Protein 4AD9 (pdb70)

Nearest PDB structures (foldseek):
  4ad9-assembly2_E  TM=1.004E+00  e=9.771E-61  Homo sapiens
  4ad9-assembly1_B  TM=1.001E+00  e=7.315E-59  Homo sapiens
  4ad9-assembly2_F  TM=1.002E+00  e=2.386E-58  Homo sapiens
  2zo4-assembly1_A  TM=7.507E-01  e=1.683E-17  Thermus thermophilus HB8
  1xm8-assembly2_B  TM=6.446E-01  e=2.451E-10  Arabidopsis thaliana

Solvent-accessible surface area: 72040 Å² total; per-residue (Å²): 230,59,38,44,23,5,112,13,61,148,53,26,63,66,0,3,11,0,10,0,23,4,83,16,66,51,0,48,31,0,0,0,0,4,0,0,0,58,5,93,103,26,0,0,2,2,0,0,20,61,76,43,107,38,5,20,69,16,0,81,48,0,13,106,118,44,128,18,33,3,31,16,0,0,0,1,0,31,5,62,0,0,17,16,1,4,28,48,0,20,61,40,13,99,75,120,57,70,10,30,0,29,0,4,41,20,93,111,131,104,104,35,98,6,45,35,15,23,44,83,27,39,82,18,104,92,42,45,70,2,142,20,109,32,1,21,0,92,1,16,75,2,27,4,2,0,33,0,0,0,0,0,8,0,83,77,36,46,0,0,2,0,2,1,1,0,8,9,46,53,77,9,60,14,86,25,3,84,46,2,2,69,4,0,90,91,2,38,110,40,172,15,91,28,0,3,0,2,0,0,34,30,11,133,111,4,103,44,44,3,74,106,13,15,52,91,22,52,123,66,10,93,75,0,8,59,22,1,146,137,60,94,101,102,46,4,46,18,97,26,0,10,74,82,8,17,76,160,42,74,98,76,59,59,44,56,6,52,82,31,0,69,24,2,0,77,9,0,57,108,60,39,96,1,105,37,62,107,35,154,66,88,44,8,70,6,115,132,149,64,153,27,114,110,24,62,143,45,24,72,48,0,2,8,0,8,0,18,9,88,20,79,64,5,59,40,0,0,0,0,4,0,0,0,60,10,106,78,24,0,0,2,2,0,0,38,61,75,42,109,76,4,18,69,13,0,95,48,0,15,112,119,44,82,18,34,3,57,17,0,0,0,0,0,34,7,80,0,0,1,6,1,3,22,47,0,16,78,36,12,99,70,113,41,62,9,30,1,28,0,5,42,22,94,106,132,105,100,35,89,4,48,33,14,19,35,98,24,40,82,19,145,91,45,36,70,3,140,20,60,39,2,22,0,46,1,36,74,3,25,3,6,8,42,0,0,0,0,0,29,0,80,93,39,46,0,0,2,0,2,0,0,0,9,21,45,63,81,11,45,11,74,56,3,91,52,2,9,69,6,0,69,86,5,60,156,41,77,14,92,27,0,4,0,1,0,3,42,29,15,143,65,4,69,66,24,4,76,82,19,21,44,98,18,73,126,67,16,117,76,1,45,75,32,3,74,80,62,61,111,41,55,19,51,28,101,81,3,10,78,85,4,16,83,113,37,94,98,77,31,60,43,66,7,54,88,33,0,87,22,2,18,54,32,4,80,77,62,50,94,4,52,62,80,111,47,173,77,17,10,39,31,99,192,32,111,55,10,60,136,50,27,102,66,0,3,10,0,8,0,21,5,80,16,62,44,4,45,54,0,0,1,0,3,1,0,0,59,5,89,104,26,0,0,3,2,0,0,19,69,75,42,105,75,4,17,28,0,0,84,42,0,16,48,102,45,123,16,34,4,33,14,0,0,0,0,0,37,4,29,0,0,20,16,1,3,24,47,0,21,70,37,11,96,71,112,39,80,10,27,0,30,0,6,39,20,90,112,129,105,97,35,95,6,41,28,15,26,39,103,25,44,82,20,145,92,44,35,70,5,142,21,109,30,1,21,0,87,0,18,75,2,23,3,2,1,31,0,0,0,0,0,12,0,82,77,39,45,0,0,2,0,3,1,0,0,5,14,97,48,75,8,58,10,80,34,4,93,48,2,8,63,4,0,109,77,2,47,155,37,75,14,93,31,0,3,0,2,0,0,51,27,12,141,96,4,74,56,40,3,88,103,8,17,52,86,22,56,120,63,12,99,74,0,10,65,28,0,118,128,56,124,157,104,54,7,35,24,103,71,0,10,75,84,8,14,74,155,47,73,98,99,47,58,42,123,8,55,80,30,0,72,26,1,0,47,19,0,74,120,53,40,61,1,90,27,59,110,76,153,70,91,11,12,18,6,111,114,234,59,38,46,17,3,81,15,62,146,53,26,62,68,0,4,6,0,0,0,12,6,73,17,76,59,5,51,28,0,0,0,0,4,1,0,0,59,4,92,104,25,0,0,2,1,0,0,20,67,80,40,106,98,5,19,70,17,0,96,49,0,15,107,116,45,130,18,34,3,31,17,0,0,0,1,0,35,4,43,0,0,18,17,2,4,29,49,0,18,63,36,12,99,72,119,23,41,10,30,0,29,0,5,52,18,89,112,90,110,102,37,99,5,46,32,14,24,42,97,28,41,95,19,102,91,43,47,82,2,78,20,108,30,1,30,0,92,1,15,73,3,26,4,2,0,33,0,0,0,0,0,10,0,84,77,37,46,0,0,2,0,3,0,1,0,7,12,46,52,79,8,60,12,85,26,4,83,47,2,2,67,5,0,84,77,2,39,149,39,170,16,96,28,0,4,0,2,0,0,34,30,10,130,118,4,103,46,43,5,76,109,12,15,52,92,23,50,122,68,13,92,76,0,8,80,26,1,148,84,60,87,98,38,47,16,23,19,102,80,0,10,76,84,7,17,76,160,44,72,98,106,57,61,40,57,6,53,81,35,0,67,24,2,0,82,8,0,42,104,65,37,93,0,103,38,55,145,59,153,62,87,54,4,71,6,115,135,157,64,112,36,111,108,11,60,57,46,39,88,66,0,5,9,0,8,0,17,7,88,21,75,54,4,62,42,0,0,0,0,4,0,0,0,58,4,93,76,26,0,0,2,2,0,0,36,65,75,42,105,80,4,18,69,9,0,94,95,0,15,108,104,55,128,18,35,4,57,16,0,0,0,1,0,30,4,42,0,0,18,16,1,3,22,45,0,25,87,36,12,97,74,120,25,71,20,30,1,26,0,5,40,20,92,109,131,101,98,36,101,6,50,31,15,18,36,111,26,41,83,19,58,97,44,55,77,2,107,18,109,31,1,29,0,89,0,19,77,3,24,3,2,1,32,0,0,0,0,0,13,0,82,77,38,57,0,0,2,0,2,0,0,0,9,12,42,56,60,9,61,11,80,58,4,93,53,2,6,71,6,0,91,62,2,49,171,38,77,12,58,31,0,2,0,2,0,3,45,37,13,130,61,2,66,64,54,3,94,57,20,24,46,99,22,45,127,73,18,55,53,2,56,67,28,12,71,136,85,65,116,53,68,15,38,14,65,89,8,6,78,119,31,18,82,112,44,74,98,85,46,78,45,100,8,70,78,30,0,72,22,2,1,54,24,4,75,78,67,64,106,8,62,47,74,123,161,74,45,28,21,30,63,151,36,113,53,9,60,91,50,32,130,70,1,3,12,0,8,0,22,0,77,16,73,53,3,45,55,0,0,0,0,3,0,0,0,58,5,92,99,26,0,0,2,2,0,0,16,70,77,34,98,73,5,18,33,0,0,84,42,0,16,46,103,43,122,18,23,1,59,17,0,0,0,1,0,38,3,27,0,0,21,15,1,3,25,46,0,21,83,35,11,99,50,107,44,68,12,30,0,33,0,5,40,18,91,107,132,102,98,37,97,6,46,33,15,23,42,99,26,42,81,19,145,90,44,36,69,5,142,19,108,29,1,21,0,89,1,17,74,3,24,3,3,1,30,0,0,0,0,0,12,0,84,77,37,49,0,0,2,0,2,0,1,0,6,13,97,50,76,6,61,13,86,30,4,91,50,2,8,64,4,0,111,78,1,38,146,38,146,13,94,30,0,4,0,2,0,0,57,28,12,140,98,4,90,52,39,3,74,103,9,17,52,85,22,67,122,66,22,56,74,0,19,66,28,0,120,126,61,117,140,65,48,14,12,20,74,81,0,11,75,82,8,18,76,161,42,73,98,105,52,78,38,129,7,75,80,30,0,70,25,1,1,81,19,0,57,112,64,38,61,2,87,32,64,109,35,152,91,90,41,9,68,5,101,118

Secondary structure (DSSP, 8-state):
------SEEE-SSSEEEEE-S--BTTTBT--EEEEE-SSSSEEEE---STT-HHHHHHHHHHHHHTT--EEEEE-S-SSHHHHTTHHHHHHHS--SSPPPEEEPPPSS-----BTTTTB-EEE--TT-EEEETTEEEEEEE--SSSTT-EEEEETTTTEEEEETSS-SSS----S-HHHHHHHHHHHHHHT-SEEEESSSS-BS-HHHHHHHHHHHHHHHHHHHHHHHHHTTT--B-HHHHHHHHTTTS-GGGHHHHHHHHHHHHHHHHHTTSEEE---SS--EEE--/-----SEEE-SSSEEEEE-S--BTTTBT--EEEEE-SSSSEEEE---STT-HHHHHHHHHHHHHTT--EEEEE-S-SSHHHHTTHHHHHHHS--SSPPPEEEPPPSS-----BTTTTB-EEE--TT-EEEETTEEEEEEE--SSSTT-EEEEETTTTEEEEETSS-SSS----S-HHHHHHHHHHHHHH--SEEEESSSS-BS-HHHHHHHHHHHHHHHHHHHHHHHHHTTT-EE-HHHHHHHHTTTS-GGGHHHHHHHHHHHHHHHHHTTSEE-------EEE-/---SEEE-SSSEEEEE-S--BTTTBT--EEEEE-SSSSEEEE---STT-HHHHHHHHHHHHHTT--EEEEE-SSS-HHHHTTHHHHHHHS--SSPPPEEEPPPSS-----BTTTTB-EEE--TT-EEEETTEEEEEEE--SSSTT-EEEEETTTTEEEEETSS-SSS----S-HHHHHHHHHHHHHH--SEEEESSSS-BS-HHHHHHHHHHHHHHHHHHHHHHHHHTTT--B-HHHHHHHHTTTS-GGGHHHHHHHHHHHHHHHHHTTSEEE---SS--EEE--/------SEEE-SSSEEEEE-S--BTTTBT--EEEEE-SSSSEEEE---STT-HHHHHHHHHHHHHTT--EEEEE-S-SSHHHHTTHHHHHHHS--SSPPPEEEPPPSS-----BTTTTB-EEE--TT-EEEETTEEEEEEE-TTSSTT-EEEEETTTTEEEEETSS-SSS----S-HHHHHHHHHHHHHHT-SEEEESSSS-BS-HHHHHHHHHHHHHHHHHHHHHHHHHTTT-EE-HHHHHHHHTTTS-GGGHHHHHHHHHHHHHHHHHTTSEEE---SS--EEE--/-----SEEE-SSSEEEEE-S--BTTTBT--EEEEE-SSSSEEEE---STT-HHHHHHHHHHHHHTT--EEEEE-SSS-HHHHTTHHHHHHHS--SSPPPEEEPPPSS-----BTTTTB-EEE--TT-EEEETTEEEEEEE--SSSTT-EEEEETTTTEEEEETSS-SSS----S-HHHHHHHHHHHHHH--SEEEESSSS-BS-HHHHHHHHHHHHHHHHHHHHHHHHHTTT-EE-HHHHHHHHTTTS-GGGHHHHHHHHHHHHHHHHHTTSSEE------EE-/---SEEE-SSSEEEEE-S--BTTTBT--EEEEE-SSSSEEEE---STT-HHHHHHHHHHHHHTT--EEEEE-SSS-HHHHTTHHHHHHHS--SSPPPEEEPPPSS-----BTTTTB-EEE--TT-EEEETTEEEEEEE--SSSTT-EEEEETTTTEEEEETSS-SSS----S-HHHHHHHHHHHHHH--SEEEESSSS-BS-HHHHHHHHHHHHHHHHHHHHHHHHHTTT--B-HHHHHHHHTTTS-GGGHHHHHHHHHHHHHHHHHTTSEEE---SS--EEE--

CATH classification: 3.60.15.10 (+1 more: 1.10.10.10)

Organism: Homo sapiens (NCBI:txid9606)

Radius of gyration: 39.06 Å; Cα contacts (8 Å, |Δi|>4): 3642; chains: 6; bounding box: 94×114×123 Å

B-factor: mean 46.68, std 21.15, range [5.73, 170.66]

Structure (mmCIF, N/CA/C/O backbone):
data_4AD9
#
_entry.id   4AD9
#
_cell.length_a   107.470
_cell.length_b   95.690
_cell.length_c   135.760
_cell.angle_alpha   90.00
_cell.angle_beta   112.84
_cell.angle_gamma   90.00
#
_symmetry.space_group_name_H-M   'P 1 21 1'
#
loop_
_entity.id
_entity.type
_entity.pdbx_description
1 polymer 'BETA-LACTAMASE-LIKE PROTEIN 2'
2 non-polymer 'ZINC ION'
3 non-polymer 1,2-ETHANEDIOL
4 water water
#
loop_
_atom_site.group_PDB
_atom_site.id
_atom_site.type_symbol
_atom_site.label_atom_id
_atom_site.label_alt_id
_atom_site.label_comp_id
_atom_site.label_asym_id
_atom_site.label_entity_id
_atom_site.label_seq_id
_atom_site.pdbx_PDB_ins_code
_atom_site.Cartn_x
_atom_site.Cartn_y
_atom_site.Cartn_z
_atom_site.occupancy
_atom_site.B_iso_or_equiv
_atom_site.auth_seq_id
_atom_site.auth_comp_id
_atom_site.auth_asym_id
_atom_site.auth_atom_id
_atom_site.pdbx_PDB_model_num
ATOM 1 N N . MET A 1 2 ? 1.992 57.475 29.729 1.00 65.36 1 MET A N 1
ATOM 2 C CA . MET A 1 2 ? 1.634 58.816 29.270 1.00 65.07 1 MET A CA 1
ATOM 3 C C . MET A 1 2 ? 2.865 59.661 28.837 1.00 61.35 1 MET A C 1
ATOM 4 O O . MET A 1 2 ? 2.708 60.494 27.937 1.00 62.39 1 MET A O 1
ATOM 9 N N . ALA A 1 3 ? 4.065 59.469 29.443 1.00 50.04 2 ALA A N 1
ATOM 10 C CA . ALA A 1 3 ? 5.282 60.205 29.027 1.00 45.05 2 ALA A CA 1
ATOM 11 C C . ALA A 1 3 ? 5.619 59.931 27.524 1.00 44.38 2 ALA A C 1
ATOM 12 O O . ALA A 1 3 ? 5.432 58.807 27.031 1.00 41.08 2 ALA A O 1
ATOM 14 N N . ALA A 1 4 ? 6.060 60.983 26.793 1.00 39.39 3 ALA A N 1
ATOM 15 C CA . ALA A 1 4 ? 6.410 60.886 25.359 1.00 37.02 3 ALA A CA 1
ATOM 16 C C . ALA A 1 4 ? 7.682 60.086 25.161 1.00 36.28 3 ALA A C 1
ATOM 17 O O . ALA A 1 4 ? 8.615 60.168 25.979 1.00 35.16 3 ALA A O 1
ATOM 19 N N . VAL A 1 5 ? 7.709 59.296 24.081 1.00 31.57 4 VAL A N 1
ATOM 20 C CA . VAL A 1 5 ? 8.864 58.475 23.693 1.00 29.33 4 VAL A CA 1
ATOM 21 C C . VAL A 1 5 ? 9.650 59.275 22.668 1.00 33.62 4 VAL A C 1
ATOM 22 O O . VAL A 1 5 ? 9.215 59.429 21.524 1.00 36.18 4 VAL A O 1
ATOM 26 N N . LEU A 1 6 ? 10.778 59.854 23.115 1.00 28.26 5 LEU A N 1
ATOM 27 C CA . LEU A 1 6 ? 11.703 60.664 22.301 1.00 25.78 5 LEU A CA 1
ATOM 28 C C . LEU A 1 6 ? 12.702 59.770 21.584 1.00 33.01 5 LEU A C 1
ATOM 29 O O . LEU A 1 6 ? 13.211 58.806 22.168 1.00 32.48 5 LEU A O 1
ATOM 34 N N . GLN A 1 7 ? 13.029 60.128 20.341 1.00 31.89 6 GLN A N 1
ATOM 35 C CA . GLN A 1 7 ? 14.002 59.362 19.563 1.00 31.40 6 GLN A CA 1
ATOM 36 C C . GLN A 1 7 ? 15.399 59.836 19.875 1.00 35.41 6 GLN A C 1
ATOM 37 O O . GLN A 1 7 ? 15.571 61.005 20.227 1.00 37.80 6 GLN A O 1
ATOM 43 N N . ARG A 1 8 ? 16.394 58.946 19.802 1.00 30.69 7 ARG A N 1
ATOM 44 C CA . ARG A 1 8 ? 17.777 59.287 20.165 1.00 30.35 7 ARG A CA 1
ATOM 45 C C . ARG A 1 8 ? 18.366 60.438 19.320 1.00 33.48 7 ARG A C 1
ATOM 46 O O . ARG A 1 8 ? 19.006 61.328 19.874 1.00 32.02 7 ARG A O 1
ATOM 54 N N . VAL A 1 9 ? 18.108 60.456 18.007 1.00 29.80 8 VAL A N 1
ATOM 55 C CA . VAL A 1 9 ? 18.622 61.539 17.153 1.00 27.28 8 VAL A CA 1
ATOM 56 C C . VAL A 1 9 ? 17.439 62.072 16.439 1.00 30.35 8 VAL A C 1
ATOM 57 O O . VAL A 1 9 ? 16.660 61.299 15.903 1.00 30.93 8 VAL A O 1
ATOM 61 N N . GLU A 1 10 ? 17.264 63.385 16.458 1.00 28.47 9 GLU A N 1
ATOM 62 C CA . GLU A 1 10 ? 16.130 64.001 15.785 1.00 29.33 9 GLU A CA 1
ATOM 63 C C . GLU A 1 10 ? 16.400 65.439 15.398 1.00 32.67 9 GLU A C 1
ATOM 64 O O . GLU A 1 10 ? 16.799 66.215 16.240 1.00 30.13 9 GLU A O 1
ATOM 70 N N . ARG A 1 11 ? 16.107 65.790 14.126 1.00 32.59 10 ARG A N 1
ATOM 71 C CA . ARG A 1 11 ? 16.149 67.134 13.544 1.00 31.87 10 ARG A CA 1
ATOM 72 C C . ARG A 1 11 ? 14.841 67.811 13.942 1.00 35.01 10 ARG A C 1
ATOM 73 O O . ARG A 1 11 ? 13.777 67.377 13.507 1.00 34.86 10 ARG A O 1
ATOM 81 N N . LEU A 1 12 ? 14.914 68.810 14.833 1.00 29.90 11 LEU A N 1
ATOM 82 C CA . LEU A 1 12 ? 13.756 69.545 15.340 1.00 27.58 11 LEU A CA 1
ATOM 83 C C . LEU A 1 12 ? 13.432 70.770 14.454 1.00 33.39 11 LEU A C 1
ATOM 84 O O . LEU A 1 12 ? 12.268 71.112 14.274 1.00 35.09 11 LEU A O 1
ATOM 89 N N . SER A 1 13 ? 14.453 71.374 13.849 1.00 30.36 12 SER A N 1
ATOM 90 C CA . SER A 1 13 ? 14.306 72.510 12.936 1.00 31.69 12 SER A CA 1
ATOM 91 C C . SER A 1 13 ? 15.502 72.551 11.970 1.00 35.97 12 SER A C 1
ATOM 92 O O . SER A 1 13 ? 16.372 71.671 12.019 1.00 34.64 12 SER A O 1
ATOM 95 N N . ASN A 1 14 ? 15.546 73.572 11.100 1.00 36.01 13 ASN A N 1
ATOM 96 C CA . ASN A 1 14 ? 16.632 73.791 10.133 1.00 37.11 13 ASN A CA 1
ATOM 97 C C . ASN A 1 14 ? 17.962 74.063 10.853 1.00 40.10 13 ASN A C 1
ATOM 98 O O . ASN A 1 14 ? 19.028 73.850 10.272 1.00 40.30 13 ASN A O 1
ATOM 100 N N . ARG A 1 15 ? 17.889 74.512 12.122 1.00 35.20 14 ARG A N 1
ATOM 101 C CA . ARG A 1 15 ? 19.044 74.875 12.929 1.00 33.92 14 ARG A CA 1
ATOM 102 C C . ARG A 1 15 ? 19.278 73.993 14.164 1.00 35.01 14 ARG A C 1
ATOM 103 O O . ARG A 1 15 ? 20.361 74.069 14.732 1.00 35.16 14 ARG A O 1
ATOM 111 N N . VAL A 1 16 ? 18.285 73.208 14.611 1.00 29.63 15 VAL A N 1
ATOM 112 C CA . VAL A 1 16 ? 18.417 72.405 15.825 1.00 28.13 15 VAL A CA 1
ATOM 113 C C . VAL A 1 16 ? 18.246 70.898 15.549 1.00 34.58 15 VAL A C 1
ATOM 114 O O . VAL A 1 16 ? 17.273 70.489 14.918 1.00 37.11 15 VAL A O 1
ATOM 118 N N . VAL A 1 17 ? 19.186 70.091 16.057 1.00 29.55 16 VAL A N 1
ATOM 119 C CA . VAL A 1 17 ? 19.204 68.627 16.041 1.00 29.17 16 VAL A CA 1
ATOM 120 C C . VAL A 1 17 ? 19.339 68.208 17.477 1.00 30.15 16 VAL A C 1
ATOM 121 O O . VAL A 1 17 ? 20.240 68.692 18.139 1.00 30.16 16 VAL A O 1
ATOM 125 N N . ARG A 1 18 ? 18.458 67.354 17.987 1.00 26.64 17 ARG A N 1
ATOM 126 C CA . ARG A 1 18 ? 18.552 66.904 19.378 1.00 24.88 17 ARG A CA 1
ATOM 127 C C . ARG A 1 18 ? 19.106 65.469 19.475 1.00 27.88 17 ARG A C 1
ATOM 128 O O . ARG A 1 18 ? 18.614 64.561 18.803 1.00 28.61 17 ARG A O 1
ATOM 136 N N . VAL A 1 19 ? 20.110 65.269 20.339 1.00 21.54 18 VAL A N 1
ATOM 137 C CA . VAL A 1 19 ? 20.677 63.956 20.632 1.00 20.30 18 VAL A CA 1
ATOM 138 C C . VAL A 1 19 ? 20.329 63.645 22.087 1.00 24.11 18 VAL A C 1
ATOM 139 O O . VAL A 1 19 ? 20.695 64.431 22.964 1.00 25.09 18 VAL A O 1
ATOM 143 N N . LEU A 1 20 ? 19.608 62.532 22.358 1.00 21.78 19 LEU A N 1
ATOM 144 C CA . LEU A 1 20 ? 19.315 62.118 23.749 1.00 22.31 19 LEU A CA 1
ATOM 145 C C . LEU A 1 20 ? 20.562 61.610 24.450 1.00 24.59 19 LEU A C 1
ATOM 146 O O . LEU A 1 20 ? 21.287 60.802 23.865 1.00 24.65 19 LEU A O 1
ATOM 151 N N . GLY A 1 21 ? 20.720 61.980 25.721 1.00 21.21 20 GLY A N 1
ATOM 152 C CA . GLY A 1 21 ? 21.833 61.572 26.578 1.00 22.09 20 GLY A CA 1
ATOM 153 C C . GLY A 1 21 ? 21.913 60.083 26.876 1.00 32.53 20 GLY A C 1
ATOM 154 O O . GLY A 1 21 ? 22.958 59.594 27.332 1.00 35.11 20 GLY A O 1
ATOM 155 N N . CYS A 1 22 ? 20.806 59.338 26.611 1.00 30.10 21 CYS A N 1
ATOM 156 C CA . CYS A 1 22 ? 20.649 57.880 26.825 1.00 29.80 21 CYS A CA 1
ATOM 157 C C . CYS A 1 22 ? 20.813 57.570 28.310 1.00 30.57 21 CYS A C 1
ATOM 158 O O . CYS A 1 22 ? 21.287 56.509 28.699 1.00 31.25 21 CYS A O 1
ATOM 161 N N . ASN A 1 23 ? 20.378 58.524 29.135 1.00 25.52 22 ASN A N 1
ATOM 162 C CA . ASN A 1 23 ? 20.444 58.482 30.592 1.00 24.14 22 ASN A CA 1
ATOM 163 C C . ASN A 1 23 ? 19.046 58.699 31.185 1.00 25.88 22 ASN A C 1
ATOM 164 O O . ASN A 1 23 ? 18.879 59.632 31.982 1.00 22.49 22 ASN A O 1
ATOM 169 N N . PRO A 1 24 ? 18.012 57.874 30.853 1.00 24.49 23 PRO A N 1
ATOM 170 C CA . PRO A 1 24 ? 16.700 58.091 31.496 1.00 24.71 23 PRO A CA 1
ATOM 171 C C . PRO A 1 24 ? 16.766 57.844 33.007 1.00 29.05 23 PRO A C 1
ATOM 172 O O . PRO A 1 24 ? 17.586 57.048 33.484 1.00 29.27 23 PRO A O 1
ATOM 176 N N . GLY A 1 25 ? 15.917 58.537 33.738 1.00 23.56 24 GLY A N 1
ATOM 177 C CA . GLY A 1 25 ? 15.853 58.397 35.180 1.00 23.07 24 GLY A CA 1
ATOM 178 C C . GLY A 1 25 ? 14.798 59.285 35.783 1.00 28.74 24 GLY A C 1
ATOM 179 O O . GLY A 1 25 ? 14.168 60.081 35.067 1.00 28.80 24 GLY A O 1
ATOM 180 N N . PRO A 1 26 ? 14.603 59.184 37.112 1.00 27.13 25 PRO A N 1
ATOM 181 C CA . PRO A 1 26 ? 13.568 60.014 37.768 1.00 26.96 25 PRO A CA 1
ATOM 182 C C . PRO A 1 26 ? 13.775 61.521 37.594 1.00 34.11 25 PRO A C 1
ATOM 183 O O . PRO A 1 26 ? 12.781 62.232 37.423 1.00 34.58 25 PRO A O 1
ATOM 187 N N . MET A 1 27 ? 15.048 62.000 37.595 1.00 31.63 26 MET A N 1
ATOM 188 C CA . MET A 1 27 ? 15.372 63.420 37.482 1.00 30.56 26 MET A CA 1
ATOM 189 C C . MET A 1 27 ? 15.666 63.879 36.061 1.00 30.24 26 MET A C 1
ATOM 190 O O . MET A 1 27 ? 15.545 65.080 35.799 1.00 31.53 26 MET A O 1
ATOM 195 N N . THR A 1 28 ? 16.062 62.964 35.158 1.00 22.99 27 THR A N 1
ATOM 196 C CA . THR A 1 28 ? 16.417 63.299 33.775 1.00 22.11 27 THR A CA 1
ATOM 197 C C . THR A 1 28 ? 15.320 62.974 32.751 1.00 27.61 27 THR A C 1
ATOM 198 O O . THR A 1 28 ? 15.522 63.240 31.578 1.00 28.26 27 THR A O 1
ATOM 202 N N . LEU A 1 29 ? 14.188 62.389 33.183 1.00 24.60 28 LEU A N 1
ATOM 203 C CA . LEU A 1 29 ? 13.053 61.968 32.358 1.00 24.26 28 LEU A CA 1
ATOM 204 C C . LEU A 1 29 ? 13.536 60.941 31.321 1.00 26.28 28 LEU A C 1
ATOM 205 O O . LEU A 1 29 ? 14.024 59.894 31.731 1.00 28.90 28 LEU A O 1
ATOM 210 N N . GLN A 1 30 ? 13.451 61.217 30.027 1.00 21.39 29 GLN A N 1
ATOM 211 C CA . GLN A 1 30 ? 13.895 60.293 28.946 1.00 21.00 29 GLN A CA 1
ATOM 212 C C . GLN A 1 30 ? 15.412 60.361 28.720 1.00 23.19 29 GLN A C 1
ATOM 213 O O . GLN A 1 30 ? 15.972 59.540 27.994 1.00 25.81 29 GLN A O 1
ATOM 219 N N . GLY A 1 31 ? 16.046 61.347 29.327 1.00 14.90 30 GLY A N 1
ATOM 220 C CA . GLY A 1 31 ? 17.477 61.567 29.257 1.00 13.83 30 GLY A CA 1
ATOM 221 C C . GLY A 1 31 ? 17.772 63.030 29.138 1.00 17.42 30 GLY A C 1
ATOM 222 O O . GLY A 1 31 ? 16.846 63.837 29.082 1.00 16.55 30 GLY A O 1
ATOM 223 N N . THR A 1 32 ? 19.051 63.384 29.091 1.00 16.40 31 THR A N 1
ATOM 224 C CA . THR A 1 32 ? 19.437 64.778 28.880 1.00 16.58 31 THR A CA 1
ATOM 225 C C . THR A 1 32 ? 19.231 65.094 27.415 1.00 21.76 31 THR A C 1
ATOM 226 O O . THR A 1 32 ? 19.501 64.252 26.568 1.00 22.96 31 THR A O 1
ATOM 230 N N . ASN A 1 33 ? 18.670 66.265 27.124 1.00 17.64 32 ASN A N 1
ATOM 231 C CA . ASN A 1 33 ? 18.482 66.722 25.757 1.00 16.54 32 ASN A CA 1
ATOM 232 C C . ASN A 1 33 ? 19.685 67.574 25.440 1.00 20.11 32 ASN A C 1
ATOM 233 O O . ASN A 1 33 ? 19.864 68.628 26.046 1.00 18.85 32 ASN A O 1
ATOM 238 N N . THR A 1 34 ? 20.593 67.045 24.620 1.00 17.46 33 THR A N 1
ATOM 239 C CA . THR A 1 34 ? 21.779 67.732 24.135 1.00 16.28 33 THR A CA 1
ATOM 240 C C . THR A 1 34 ? 21.391 68.177 22.737 1.00 23.57 33 THR A C 1
ATOM 241 O O . THR A 1 34 ? 20.661 67.423 22.063 1.00 24.21 33 THR A O 1
ATOM 245 N N . TYR A 1 35 ? 21.776 69.421 22.319 1.00 19.54 34 TYR A N 1
ATOM 246 C CA . TYR A 1 35 ? 21.384 69.979 21.023 1.00 17.81 34 TYR A CA 1
ATOM 247 C C . TYR A 1 35 ? 22.562 70.432 20.195 1.00 24.44 34 TYR A C 1
ATOM 248 O O . TYR A 1 35 ? 23.496 71.062 20.717 1.00 23.64 34 TYR A O 1
ATOM 257 N N . LEU A 1 36 ? 22.491 70.145 18.879 1.00 23.81 35 LEU A N 1
ATOM 258 C CA . LEU A 1 36 ? 23.442 70.620 17.883 1.00 24.90 35 LEU A CA 1
ATOM 259 C C . LEU A 1 36 ? 22.778 71.800 17.176 1.00 31.59 35 LEU A C 1
ATOM 260 O O . LEU A 1 36 ? 21.747 71.640 16.517 1.00 31.54 35 LEU A O 1
ATOM 265 N N . VAL A 1 37 ? 23.299 73.009 17.422 1.00 29.51 36 VAL A N 1
ATOM 266 C CA . VAL A 1 37 ? 22.743 74.257 16.876 1.00 29.52 36 VAL A CA 1
ATOM 267 C C . VAL A 1 37 ? 23.675 74.818 15.785 1.00 32.39 36 VAL A C 1
ATOM 268 O O . VAL A 1 37 ? 24.886 74.891 15.967 1.00 30.10 36 VAL A O 1
ATOM 272 N N . GLY A 1 38 ? 23.075 75.169 14.654 1.00 32.60 37 GLY A N 1
ATOM 273 C CA . GLY A 1 38 ? 23.759 75.695 13.481 1.00 34.33 37 GLY A CA 1
ATOM 274 C C . GLY A 1 38 ? 23.305 75.015 12.214 1.00 39.93 37 GLY A C 1
ATOM 275 O O . GLY A 1 38 ? 22.580 74.018 12.266 1.00 38.91 37 GLY A O 1
ATOM 276 N N . THR A 1 39 ? 23.737 75.543 11.066 1.00 38.68 38 THR A N 1
ATOM 277 C CA . THR A 1 39 ? 23.363 75.013 9.751 1.00 39.35 38 THR A CA 1
ATOM 278 C C . THR A 1 39 ? 24.590 74.594 8.933 1.00 45.20 38 THR A C 1
ATOM 279 O O . THR A 1 39 ? 24.430 74.079 7.821 1.00 46.10 38 THR A O 1
ATOM 283 N N . GLY A 1 40 ? 25.785 74.795 9.491 1.00 41.38 39 GLY A N 1
ATOM 284 C CA . GLY A 1 40 ? 27.040 74.531 8.796 1.00 42.64 39 GLY A CA 1
ATOM 285 C C . GLY A 1 40 ? 27.821 73.292 9.162 1.00 46.87 39 GLY A C 1
ATOM 286 O O . GLY A 1 40 ? 27.344 72.463 9.938 1.00 45.04 39 GLY A O 1
ATOM 287 N N . PRO A 1 41 ? 29.057 73.163 8.616 1.00 46.92 40 PRO A N 1
ATOM 288 C CA . PRO A 1 41 ? 29.876 71.966 8.891 1.00 46.66 40 PRO A CA 1
ATOM 289 C C . PRO A 1 41 ? 30.480 71.935 10.301 1.00 51.54 40 PRO A C 1
ATOM 290 O O . PRO A 1 41 ? 31.099 70.929 10.671 1.00 52.20 40 PRO A O 1
ATOM 294 N N . ARG A 1 42 ? 30.312 73.032 11.082 1.00 46.14 41 ARG A N 1
ATOM 295 C CA . ARG A 1 42 ? 30.740 73.144 12.476 1.00 43.52 41 ARG A CA 1
ATOM 296 C C . ARG A 1 42 ? 29.569 73.719 13.281 1.00 43.89 41 ARG A C 1
ATOM 297 O O . ARG A 1 42 ? 29.067 74.788 12.943 1.00 45.33 41 ARG A O 1
ATOM 305 N N . ARG A 1 43 ? 29.072 72.970 14.278 1.00 36.40 42 ARG A N 1
ATOM 306 C CA . ARG A 1 43 ? 27.906 73.369 15.073 1.00 33.30 42 ARG A CA 1
ATOM 307 C C . ARG A 1 43 ? 28.190 73.452 16.583 1.00 34.81 42 ARG A C 1
ATOM 308 O O . ARG A 1 43 ? 29.134 72.840 17.082 1.00 34.56 42 ARG A O 1
ATOM 316 N N . ILE A 1 44 ? 27.365 74.223 17.303 1.00 28.81 43 ILE A N 1
ATOM 317 C CA . ILE A 1 44 ? 27.496 74.359 18.753 1.00 26.49 43 ILE A CA 1
ATOM 318 C C . ILE A 1 44 ? 26.755 73.209 19.417 1.00 29.29 43 ILE A C 1
ATOM 319 O O . ILE A 1 44 ? 25.622 72.879 19.018 1.00 29.05 43 ILE A O 1
ATOM 324 N N . LEU A 1 45 ? 27.415 72.590 20.422 1.00 23.95 44 LEU A N 1
ATOM 325 C CA . LEU A 1 45 ? 26.829 71.528 21.212 1.00 22.32 44 LEU A CA 1
ATOM 326 C C . LEU A 1 45 ? 26.371 72.080 22.542 1.00 25.61 44 LEU A C 1
ATOM 327 O O . LEU A 1 45 ? 27.207 72.487 23.329 1.00 24.80 44 LEU A O 1
ATOM 332 N N . ILE A 1 46 ? 25.054 72.053 22.816 1.00 22.16 45 ILE A N 1
ATOM 333 C CA . ILE A 1 46 ? 24.472 72.456 24.105 1.00 19.35 45 ILE A CA 1
ATOM 334 C C . ILE A 1 46 ? 24.260 71.194 24.957 1.00 21.70 45 ILE A C 1
ATOM 335 O O . ILE A 1 46 ? 23.463 70.333 24.594 1.00 18.20 45 ILE A O 1
ATOM 340 N N . ASP A 1 47 ? 24.995 71.101 26.078 1.00 22.90 46 ASP A N 1
ATOM 341 C CA . ASP A 1 47 ? 25.022 70.040 27.105 1.00 22.54 46 ASP A CA 1
ATOM 342 C C . ASP A 1 47 ? 25.672 68.758 26.553 1.00 27.45 46 ASP A C 1
ATOM 343 O O . ASP A 1 47 ? 25.837 68.589 25.340 1.00 27.59 46 ASP A O 1
ATOM 348 N N . THR A 1 48 ? 26.127 67.892 27.463 1.00 24.82 47 THR A N 1
ATOM 349 C CA . THR A 1 48 ? 26.926 66.703 27.129 1.00 24.26 47 THR A CA 1
ATOM 350 C C . THR A 1 48 ? 26.438 65.387 27.767 1.00 27.47 47 THR A C 1
ATOM 351 O O . THR A 1 48 ? 27.102 64.349 27.615 1.00 25.97 47 THR A O 1
ATOM 355 N N . GLY A 1 49 ? 25.310 65.456 28.489 1.00 24.06 48 GLY A N 1
ATOM 356 C CA . GLY A 1 49 ? 24.736 64.319 29.206 1.00 22.88 48 GLY A CA 1
ATOM 357 C C . GLY A 1 49 ? 25.515 63.981 30.464 1.00 25.16 48 GLY A C 1
ATOM 358 O O . GLY A 1 49 ? 26.223 64.841 31.015 1.00 25.07 48 GLY A O 1
ATOM 359 N N . GLU A 1 50 ? 25.478 62.693 30.857 1.00 21.11 49 GLU A N 1
ATOM 360 C CA . GLU A 1 50 ? 26.127 62.130 32.053 1.00 20.99 49 GLU A CA 1
ATOM 361 C C . GLU A 1 50 ? 27.527 61.587 31.792 1.00 32.07 49 GLU A C 1
ATOM 362 O O . GLU A 1 50 ? 27.874 61.306 30.645 1.00 35.59 49 GLU A O 1
ATOM 368 N N . PRO A 1 51 ? 28.354 61.393 32.838 1.00 28.74 50 PRO A N 1
ATOM 369 C CA . PRO A 1 51 ? 29.668 60.792 32.594 1.00 29.33 50 PRO A CA 1
ATOM 370 C C . PRO A 1 51 ? 29.525 59.310 32.312 1.00 33.75 50 PRO A C 1
ATOM 371 O O . PRO A 1 51 ? 28.616 58.673 32.850 1.00 33.70 50 PRO A O 1
ATOM 375 N N . ALA A 1 52 ? 30.445 58.757 31.500 1.00 30.33 51 ALA A N 1
ATOM 376 C CA . ALA A 1 52 ? 30.554 57.331 31.164 1.00 29.43 51 ALA A CA 1
ATOM 377 C C . ALA A 1 52 ? 29.268 56.672 30.603 1.00 31.97 51 ALA A C 1
ATOM 378 O O . ALA A 1 52 ? 28.947 55.557 30.989 1.00 33.62 51 ALA A O 1
ATOM 380 N N . ILE A 1 53 ? 28.585 57.322 29.659 1.00 28.30 52 ILE A N 1
ATOM 381 C CA . ILE A 1 53 ? 27.442 56.745 28.926 1.00 28.05 52 ILE A CA 1
ATOM 382 C C . ILE A 1 53 ? 27.958 56.475 27.480 1.00 32.89 52 ILE A C 1
ATOM 383 O O . ILE A 1 53 ? 27.935 57.397 26.666 1.00 35.28 52 ILE A O 1
ATOM 388 N N . PRO A 1 54 ? 28.476 55.261 27.170 1.00 27.82 53 PRO A N 1
ATOM 389 C CA . PRO A 1 54 ? 29.025 54.986 25.819 1.00 27.97 53 PRO A CA 1
ATOM 390 C C . PRO A 1 54 ? 28.022 55.064 24.655 1.00 30.09 53 PRO A C 1
ATOM 391 O O . PRO A 1 54 ? 28.409 55.323 23.512 1.00 30.22 53 PRO A O 1
ATOM 395 N N . GLU A 1 55 ? 26.746 54.828 24.952 1.00 27.45 54 GLU A N 1
ATOM 396 C CA . GLU A 1 55 ? 25.636 54.872 24.002 1.00 27.55 54 GLU A CA 1
ATOM 397 C C . GLU A 1 55 ? 25.432 56.287 23.477 1.00 33.71 54 GLU A C 1
ATOM 398 O O . GLU A 1 55 ? 25.149 56.437 22.297 1.00 37.88 54 GLU A O 1
ATOM 400 N N . TYR A 1 56 ? 25.614 57.322 24.321 1.00 26.25 55 TYR A N 1
ATOM 401 C CA . TYR A 1 56 ? 25.475 58.713 23.893 1.00 23.84 55 TYR A CA 1
ATOM 402 C C . TYR A 1 56 ? 26.535 59.114 22.866 1.00 28.55 55 TYR A C 1
ATOM 403 O O . TYR A 1 56 ? 26.205 59.790 21.897 1.00 26.29 55 TYR A O 1
ATOM 412 N N . ILE A 1 57 ? 27.802 58.685 23.081 1.00 27.61 56 ILE A N 1
ATOM 413 C CA . ILE A 1 57 ? 28.923 58.984 22.187 1.00 28.24 56 ILE A CA 1
ATOM 414 C C . ILE A 1 57 ? 28.628 58.423 20.784 1.00 34.06 56 ILE A C 1
ATOM 415 O O . ILE A 1 57 ? 28.881 59.121 19.792 1.00 33.35 56 ILE A O 1
ATOM 420 N N . SER A 1 58 ? 28.033 57.206 20.718 1.00 32.24 57 SER A N 1
ATOM 421 C CA . SER A 1 58 ? 27.605 56.550 19.483 1.00 32.97 57 SER A CA 1
ATOM 422 C C . SER A 1 58 ? 26.520 57.372 18.769 1.00 39.03 57 SER A C 1
ATOM 423 O O . SER A 1 58 ? 26.605 57.583 17.560 1.00 39.23 57 SER A O 1
ATOM 426 N N . CYS A 1 59 ? 25.519 57.849 19.530 1.00 38.37 58 CYS A N 1
ATOM 427 C CA . CYS A 1 59 ? 24.414 58.680 19.032 1.00 39.67 58 CYS A CA 1
ATOM 428 C C . CYS A 1 59 ? 24.929 60.021 18.525 1.00 40.03 58 CYS A C 1
ATOM 429 O O . CYS A 1 59 ? 24.518 60.460 17.446 1.00 39.23 58 CYS A O 1
ATOM 432 N N . LEU A 1 60 ? 25.857 60.636 19.270 1.00 34.06 59 LEU A N 1
ATOM 433 C CA . LEU A 1 60 ? 26.459 61.910 18.899 1.00 33.79 59 LEU A CA 1
ATOM 434 C C . LEU A 1 60 ? 27.283 61.761 17.612 1.00 39.02 59 LEU A C 1
ATOM 435 O O . LEU A 1 60 ? 27.192 62.616 16.743 1.00 39.42 59 LEU A O 1
ATOM 440 N N . LYS A 1 61 ? 28.038 60.650 17.474 1.00 35.64 60 LYS A N 1
ATOM 441 C CA . LYS A 1 61 ? 28.830 60.342 16.281 1.00 35.01 60 LYS A CA 1
ATOM 442 C C . LYS A 1 61 ? 27.922 60.108 15.060 1.00 38.15 60 LYS A C 1
ATOM 443 O O . LYS A 1 61 ? 28.277 60.501 13.960 1.00 39.13 60 LYS A O 1
ATOM 448 N N . GLN A 1 62 ? 26.766 59.450 15.266 1.00 34.46 61 GLN A N 1
ATOM 449 C CA . GLN A 1 62 ? 25.750 59.167 14.253 1.00 34.06 61 GLN A CA 1
ATOM 450 C C . GLN A 1 62 ? 25.139 60.486 13.754 1.00 36.95 61 GLN A C 1
ATOM 451 O O . GLN A 1 62 ? 25.069 60.655 12.550 1.00 40.04 61 GLN A O 1
ATOM 453 N N . ALA A 1 63 ? 24.773 61.431 14.653 1.00 30.72 62 ALA A N 1
ATOM 454 C CA . ALA A 1 63 ? 24.224 62.755 14.317 1.00 30.06 62 ALA A CA 1
ATOM 455 C C . ALA A 1 63 ? 25.219 63.590 13.519 1.00 34.96 62 ALA A C 1
ATOM 456 O O . ALA A 1 63 ? 24.863 64.148 12.475 1.00 35.58 62 ALA A O 1
ATOM 458 N N . LEU A 1 64 ? 26.472 63.653 13.975 1.00 31.51 63 LEU A N 1
ATOM 459 C CA . LEU A 1 64 ? 27.508 64.412 13.272 1.00 32.02 63 LEU A CA 1
ATOM 460 C C . LEU A 1 64 ? 27.758 63.845 11.880 1.00 38.98 63 LEU A C 1
ATOM 461 O O . LEU A 1 64 ? 27.971 64.629 10.973 1.00 42.08 63 LEU A O 1
ATOM 466 N N . THR A 1 65 ? 27.696 62.505 11.694 1.00 34.87 64 THR A N 1
ATOM 467 C CA . THR A 1 65 ? 27.877 61.850 10.389 1.00 35.51 64 THR A CA 1
ATOM 468 C C . THR A 1 65 ? 26.632 62.105 9.523 1.00 41.17 64 THR A C 1
ATOM 469 O O . THR A 1 65 ? 26.779 62.554 8.392 1.00 43.57 64 THR A O 1
ATOM 473 N N . GLU A 1 66 ? 25.425 61.805 10.059 1.00 36.86 65 GLU A N 1
ATOM 474 C CA . GLU A 1 66 ? 24.112 61.965 9.432 1.00 37.92 65 GLU A CA 1
ATOM 475 C C . GLU A 1 66 ? 23.889 63.393 8.931 1.00 44.33 65 GLU A C 1
ATOM 476 O O . GLU A 1 66 ? 23.359 63.583 7.823 1.00 45.15 65 GLU A O 1
ATOM 482 N N . PHE A 1 67 ? 24.290 64.391 9.744 1.00 40.26 66 PHE A N 1
ATOM 483 C CA . PHE A 1 67 ? 24.048 65.794 9.419 1.00 40.53 66 PHE A CA 1
ATOM 484 C C . PHE A 1 67 ? 25.305 66.468 8.870 1.00 48.72 66 PHE A C 1
ATOM 485 O O . PHE A 1 67 ? 25.327 67.690 8.685 1.00 51.49 66 PHE A O 1
ATOM 493 N N . ASN A 1 68 ? 26.308 65.647 8.519 1.00 46.06 67 ASN A N 1
ATOM 494 C CA . ASN A 1 68 ? 27.602 66.042 7.937 1.00 48.04 67 ASN A CA 1
ATOM 495 C C . ASN A 1 68 ? 28.165 67.299 8.609 1.00 49.23 67 ASN A C 1
ATOM 496 O O . ASN A 1 68 ? 28.315 68.346 7.986 1.00 50.41 67 ASN A O 1
ATOM 501 N N . THR A 1 69 ? 28.420 67.190 9.899 1.00 44.32 68 THR A N 1
ATOM 502 C CA . THR A 1 69 ? 28.880 68.294 10.720 1.00 43.87 68 THR A CA 1
ATOM 503 C C . THR A 1 69 ? 29.891 67.812 11.776 1.00 47.85 68 THR A C 1
ATOM 504 O O . THR A 1 69 ? 30.229 66.626 11.844 1.00 49.02 68 THR A O 1
ATOM 508 N N . ALA A 1 70 ? 30.404 68.765 12.558 1.00 43.08 69 ALA A N 1
ATOM 509 C CA . ALA A 1 70 ? 31.375 68.595 13.630 1.00 41.02 69 ALA A CA 1
ATOM 510 C C . ALA A 1 70 ? 31.052 69.566 14.774 1.00 42.31 69 ALA A C 1
ATOM 511 O O . ALA A 1 70 ? 30.221 70.450 14.598 1.00 40.19 69 ALA A O 1
ATOM 513 N N . ILE A 1 71 ? 31.677 69.389 15.948 1.00 39.57 70 ILE A N 1
ATOM 514 C CA . ILE A 1 71 ? 31.464 70.280 17.079 1.00 38.83 70 ILE A CA 1
ATOM 515 C C . ILE A 1 71 ? 32.402 71.494 16.933 1.00 45.49 70 ILE A C 1
ATOM 516 O O . ILE A 1 71 ? 33.612 71.337 16.750 1.00 47.22 70 ILE A O 1
ATOM 521 N N . GLN A 1 72 ? 31.825 72.702 16.990 1.00 40.98 71 GLN A N 1
ATOM 522 C CA . GLN A 1 72 ? 32.522 73.984 16.980 1.00 40.68 71 GLN A CA 1
ATOM 523 C C . GLN A 1 72 ? 33.022 74.305 18.404 1.00 44.87 71 GLN A C 1
ATOM 524 O O . GLN A 1 72 ? 34.168 74.685 18.610 1.00 47.41 71 GLN A O 1
ATOM 530 N N . GLU A 1 73 ? 32.122 74.186 19.371 1.00 38.14 72 GLU A N 1
ATOM 531 C CA . GLU A 1 73 ? 32.327 74.449 20.771 1.00 36.90 72 GLU A CA 1
ATOM 532 C C . GLU A 1 73 ? 31.200 73.794 21.555 1.00 37.68 72 GLU A C 1
ATOM 533 O O . GLU A 1 73 ? 30.149 73.480 20.991 1.00 35.90 72 GLU A O 1
ATOM 539 N N . ILE A 1 74 ? 31.439 73.600 22.866 1.00 31.78 73 ILE A N 1
ATOM 540 C CA . ILE A 1 74 ? 30.490 73.021 23.792 1.00 28.66 73 ILE A CA 1
ATOM 541 C C . ILE A 1 74 ? 30.052 74.108 24.783 1.00 33.75 73 ILE A C 1
ATOM 542 O O . ILE A 1 74 ? 30.884 74.846 25.292 1.00 34.39 73 ILE A O 1
ATOM 547 N N . VAL A 1 75 ? 28.734 74.219 25.003 1.00 29.07 74 VAL A N 1
ATOM 548 C CA . VAL A 1 75 ? 28.090 75.162 25.904 1.00 27.64 74 VAL A CA 1
ATOM 549 C C . VAL A 1 75 ? 27.329 74.316 26.936 1.00 30.39 74 VAL A C 1
ATOM 550 O O . VAL A 1 75 ? 26.566 73.427 26.554 1.00 30.24 74 VAL A O 1
ATOM 554 N N . VAL A 1 76 ? 27.606 74.527 28.235 1.00 24.30 75 VAL A N 1
ATOM 555 C CA . VAL A 1 76 ? 27.003 73.776 29.346 1.00 23.43 75 VAL A CA 1
ATOM 556 C C . VAL A 1 76 ? 26.033 74.723 30.100 1.00 27.64 75 VAL A C 1
ATOM 557 O O . VAL A 1 76 ? 26.440 75.798 30.519 1.00 28.49 75 VAL A O 1
ATOM 561 N N . THR A 1 77 ? 24.750 74.341 30.248 1.00 24.53 76 THR A N 1
ATOM 562 C CA . THR A 1 77 ? 23.743 75.186 30.924 1.00 23.26 76 THR A CA 1
ATOM 563 C C . THR A 1 77 ? 24.044 75.331 32.440 1.00 26.75 76 THR A C 1
ATOM 564 O O . THR A 1 77 ? 23.970 76.437 32.981 1.00 27.96 76 THR A O 1
ATOM 568 N N . HIS A 1 78 ? 24.443 74.241 33.104 1.00 19.96 77 HIS A N 1
ATOM 569 C CA . HIS A 1 78 ? 24.744 74.319 34.516 1.00 18.43 77 HIS A CA 1
ATOM 570 C C . HIS A 1 78 ? 25.667 73.177 34.914 1.00 22.87 77 HIS A C 1
ATOM 571 O O . HIS A 1 78 ? 25.934 72.293 34.101 1.00 23.09 77 HIS A O 1
ATOM 578 N N . TRP A 1 79 ? 26.197 73.234 36.138 1.00 18.78 78 TRP A N 1
ATOM 579 C CA . TRP A 1 79 ? 27.170 72.282 36.648 1.00 18.50 78 TRP A CA 1
ATOM 580 C C . TRP A 1 79 ? 26.651 70.846 36.881 1.00 22.62 78 TRP A C 1
ATOM 581 O O . TRP A 1 79 ? 27.478 69.951 37.023 1.00 23.31 78 TRP A O 1
ATOM 592 N N . HIS A 1 80 ? 25.329 70.624 36.981 1.00 17.70 79 HIS A N 1
ATOM 593 C CA . HIS A 1 80 ? 24.773 69.309 37.282 1.00 16.41 79 HIS A CA 1
ATOM 594 C C . HIS A 1 80 ? 25.344 68.277 36.318 1.00 22.92 79 HIS A C 1
ATOM 595 O O . HIS A 1 80 ? 25.427 68.567 35.123 1.00 24.60 79 HIS A O 1
ATOM 602 N N . ARG A 1 81 ? 25.785 67.107 36.845 1.00 18.73 80 ARG A N 1
ATOM 603 C CA . ARG A 1 81 ? 26.521 66.085 36.088 1.00 20.34 80 ARG A CA 1
ATOM 604 C C . ARG A 1 81 ? 25.760 65.439 34.911 1.00 27.01 80 ARG A C 1
ATOM 605 O O . ARG A 1 81 ? 26.410 64.819 34.083 1.00 28.52 80 ARG A O 1
ATOM 609 N N . ASP A 1 82 ? 24.437 65.648 34.767 1.00 20.62 81 ASP A N 1
ATOM 610 C CA . ASP A 1 82 ? 23.675 65.157 33.627 1.00 17.36 81 ASP A CA 1
ATOM 611 C C . ASP A 1 82 ? 23.764 66.200 32.460 1.00 21.55 81 ASP A C 1
ATOM 612 O O . ASP A 1 82 ? 23.254 65.935 31.370 1.00 21.67 81 ASP A O 1
ATOM 617 N N . HIS A 1 83 ? 24.435 67.350 32.674 1.00 16.26 82 HIS A N 1
ATOM 618 C CA . HIS A 1 83 ? 24.630 68.422 31.660 1.00 15.72 82 HIS A CA 1
ATOM 619 C C . HIS A 1 83 ? 26.115 68.647 31.349 1.00 20.19 82 HIS A C 1
ATOM 620 O O . HIS A 1 83 ? 26.463 68.964 30.220 1.00 21.58 82 HIS A O 1
ATOM 627 N N . SER A 1 84 ? 26.986 68.407 32.329 1.00 16.94 83 SER A N 1
ATOM 628 C CA . SER A 1 84 ? 28.431 68.569 32.255 1.00 17.88 83 SER A CA 1
ATOM 629 C C . SER A 1 84 ? 29.268 67.276 32.345 1.00 23.61 83 SER A C 1
ATOM 630 O O . SER A 1 84 ? 30.485 67.381 32.240 1.00 28.38 83 SER A O 1
ATOM 633 N N . GLY A 1 85 ? 28.666 66.112 32.557 1.00 17.45 84 GLY A N 1
ATOM 634 C CA . GLY A 1 85 ? 29.409 64.873 32.759 1.00 17.95 84 GLY A CA 1
ATOM 635 C C . GLY A 1 85 ? 30.110 64.279 31.559 1.00 26.98 84 GLY A C 1
ATOM 636 O O . GLY A 1 85 ? 31.155 63.634 31.690 1.00 29.18 84 GLY A O 1
ATOM 637 N N . GLY A 1 86 ? 29.541 64.483 30.388 1.00 24.53 85 GLY A N 1
ATOM 638 C CA . GLY A 1 86 ? 30.089 63.924 29.164 1.00 24.86 85 GLY A CA 1
ATOM 639 C C . GLY A 1 86 ? 31.209 64.704 28.508 1.00 28.32 85 GLY A C 1
ATOM 640 O O . GLY A 1 86 ? 31.709 64.250 27.473 1.00 29.97 85 GLY A O 1
ATOM 641 N N . ILE A 1 87 ? 31.628 65.855 29.087 1.00 22.72 86 ILE A N 1
ATOM 642 C CA . ILE A 1 87 ? 32.660 66.711 28.499 1.00 25.02 86 ILE A CA 1
ATOM 643 C C . ILE A 1 87 ? 33.933 65.925 28.223 1.00 34.94 86 ILE A C 1
ATOM 644 O O . ILE A 1 87 ? 34.379 65.957 27.093 1.00 37.48 86 ILE A O 1
ATOM 649 N N . GLY A 1 88 ? 34.498 65.236 29.222 1.00 34.28 87 GLY A N 1
ATOM 650 C CA . GLY A 1 88 ? 35.703 64.422 29.066 1.00 34.84 87 GLY A CA 1
ATOM 651 C C . GLY A 1 88 ? 35.585 63.299 28.049 1.00 37.19 87 GLY A C 1
ATOM 652 O O . GLY A 1 88 ? 36.538 63.028 27.318 1.00 37.85 87 GLY A O 1
ATOM 653 N N . ASP A 1 89 ? 34.413 62.647 27.990 1.00 33.97 88 ASP A N 1
ATOM 654 C CA . ASP A 1 89 ? 34.102 61.538 27.071 1.00 35.09 88 ASP A CA 1
ATOM 655 C C . ASP A 1 89 ? 34.062 62.010 25.612 1.00 39.11 88 ASP A C 1
ATOM 656 O O . ASP A 1 89 ? 34.532 61.287 24.750 1.00 39.73 88 ASP A O 1
ATOM 661 N N . ILE A 1 90 ? 33.509 63.218 25.346 1.00 34.94 89 ILE A N 1
ATOM 662 C CA . ILE A 1 90 ? 33.436 63.845 24.023 1.00 34.96 89 ILE A CA 1
ATOM 663 C C . ILE A 1 90 ? 34.844 64.220 23.544 1.00 42.07 89 ILE A C 1
ATOM 664 O O . ILE A 1 90 ? 35.182 63.981 22.388 1.00 43.51 89 ILE A O 1
ATOM 669 N N . CYS A 1 91 ? 35.655 64.812 24.414 1.00 40.59 90 CYS A N 1
ATOM 670 C CA . CYS A 1 91 ? 37.008 65.217 24.062 1.00 43.23 90 CYS A CA 1
ATOM 671 C C . CYS A 1 91 ? 37.853 64.013 23.656 1.00 51.16 90 CYS A C 1
ATOM 672 O O . CYS A 1 91 ? 38.525 64.073 22.620 1.00 54.31 90 CYS A O 1
ATOM 675 N N . LYS A 1 92 ? 37.747 62.905 24.404 1.00 46.26 91 LYS A N 1
ATOM 676 C CA . LYS A 1 92 ? 38.499 61.679 24.153 1.00 47.44 91 LYS A CA 1
ATOM 677 C C . LYS A 1 92 ? 38.000 60.884 22.934 1.00 52.98 91 LYS A C 1
ATOM 678 O O . LYS A 1 92 ? 38.819 60.316 22.215 1.00 55.41 91 LYS A O 1
ATOM 680 N N . SER A 1 93 ? 36.681 60.820 22.719 1.00 48.03 92 SER A N 1
ATOM 681 C CA . SER A 1 93 ? 36.063 59.986 21.696 1.00 47.68 92 SER A CA 1
ATOM 682 C C . SER A 1 93 ? 35.673 60.713 20.378 1.00 53.05 92 SER A C 1
ATOM 683 O O . SER A 1 93 ? 35.717 60.084 19.323 1.00 52.02 92 SER A O 1
ATOM 685 N N . ILE A 1 94 ? 35.265 61.983 20.422 1.00 51.10 93 ILE A N 1
ATOM 686 C CA . ILE A 1 94 ? 34.875 62.659 19.184 1.00 52.28 93 ILE A CA 1
ATOM 687 C C . ILE A 1 94 ? 36.108 63.449 18.711 1.00 61.36 93 ILE A C 1
ATOM 688 O O . ILE A 1 94 ? 36.321 64.609 19.084 1.00 60.53 93 ILE A O 1
ATOM 693 N N . ASN A 1 95 ? 36.946 62.749 17.905 1.00 62.18 94 ASN A N 1
ATOM 694 C CA . ASN A 1 95 ? 38.194 63.226 17.306 1.00 64.75 94 ASN A CA 1
ATOM 695 C C . ASN A 1 95 ? 38.022 64.587 16.642 1.00 71.46 94 ASN A C 1
ATOM 696 O O . ASN A 1 95 ? 36.999 64.847 16.004 1.00 70.29 94 ASN A O 1
ATOM 698 N N . ASN A 1 96 ? 39.008 65.469 16.838 1.00 71.57 95 ASN A N 1
ATOM 699 C CA . ASN A 1 96 ? 39.030 66.816 16.264 1.00 73.02 95 ASN A CA 1
ATOM 700 C C . ASN A 1 96 ? 40.479 67.289 16.049 1.00 82.28 95 ASN A C 1
ATOM 701 O O . ASN A 1 96 ? 41.412 66.767 16.682 1.00 83.16 95 ASN A O 1
ATOM 706 N N . ASP A 1 97 ? 40.664 68.259 15.128 1.00 81.37 96 ASP A N 1
ATOM 707 C CA . ASP A 1 97 ? 41.972 68.841 14.813 1.00 83.68 96 ASP A CA 1
ATOM 708 C C . ASP A 1 97 ? 42.502 69.607 16.039 1.00 88.02 96 ASP A C 1
ATOM 709 O O . ASP A 1 97 ? 43.645 69.391 16.457 1.00 89.39 96 ASP A O 1
ATOM 711 N N . THR A 1 98 ? 41.633 70.451 16.646 1.00 82.07 97 THR A N 1
ATOM 712 C CA . THR A 1 98 ? 41.927 71.249 17.839 1.00 80.43 97 THR A CA 1
ATOM 713 C C . THR A 1 98 ? 41.149 70.702 19.047 1.00 79.39 97 THR A C 1
ATOM 714 O O . THR A 1 98 ? 40.174 69.965 18.865 1.00 77.39 97 THR A O 1
ATOM 716 N N . THR A 1 99 ? 41.596 71.047 20.283 1.00 73.73 98 THR A N 1
ATOM 717 C CA . THR A 1 99 ? 40.923 70.667 21.537 1.00 70.46 98 THR A CA 1
ATOM 718 C C . THR A 1 99 ? 39.585 71.441 21.618 1.00 68.12 98 THR A C 1
ATOM 719 O O . THR A 1 99 ? 39.485 72.527 21.020 1.00 70.56 98 THR A O 1
ATOM 721 N N . TYR A 1 100 ? 38.557 70.898 22.303 1.00 55.56 99 TYR A N 1
ATOM 722 C CA . TYR A 1 100 ? 37.272 71.609 22.355 1.00 50.72 99 TYR A CA 1
ATOM 723 C C . TYR A 1 100 ? 37.258 72.760 23.318 1.00 51.68 99 TYR A C 1
ATOM 724 O O . TYR A 1 100 ? 37.861 72.701 24.394 1.00 53.50 99 TYR A O 1
ATOM 733 N N . CYS A 1 101 ? 36.535 73.798 22.938 1.00 44.43 100 CYS A N 1
ATOM 734 C CA . CYS A 1 101 ? 36.318 74.956 23.776 1.00 43.81 100 CYS A CA 1
ATOM 735 C C . CYS A 1 101 ? 35.007 74.740 24.514 1.00 42.40 100 CYS A C 1
ATOM 736 O O . CYS A 1 101 ? 33.956 74.577 23.875 1.00 40.64 100 CYS A O 1
ATOM 739 N N . ILE A 1 102 ? 35.069 74.688 25.855 1.00 35.54 101 ILE A N 1
ATOM 740 C CA . ILE A 1 102 ? 33.893 74.439 26.681 1.00 31.88 101 ILE A CA 1
ATOM 741 C C . ILE A 1 102 ? 33.567 75.709 27.438 1.00 31.97 101 ILE A C 1
ATOM 742 O O . ILE A 1 102 ? 34.362 76.187 28.259 1.00 31.50 101 ILE A O 1
ATOM 747 N N . LYS A 1 103 ? 32.395 76.264 27.127 1.00 26.17 102 LYS A N 1
ATOM 748 C CA . LYS A 1 103 ? 31.889 77.512 27.705 1.00 25.85 102 LYS A CA 1
ATOM 749 C C . LYS A 1 103 ? 30.766 77.243 28.693 1.00 28.84 102 LYS A C 1
ATOM 750 O O . LYS A 1 103 ? 29.969 76.347 28.512 1.00 27.45 102 LYS A O 1
ATOM 756 N N . LYS A 1 104 ? 30.679 78.074 29.708 1.00 26.31 103 LYS A N 1
ATOM 757 C CA . LYS A 1 104 ? 29.727 77.954 30.792 1.00 25.26 103 LYS A CA 1
ATOM 758 C C . LYS A 1 104 ? 29.651 79.277 31.542 1.00 28.81 103 LYS A C 1
ATOM 759 O O . LYS A 1 104 ? 30.585 80.057 31.444 1.00 30.52 103 LYS A O 1
ATOM 765 N N . LEU A 1 105 ? 28.607 79.502 32.351 1.00 24.19 104 LEU A N 1
ATOM 766 C CA . LEU A 1 105 ? 28.565 80.651 33.258 1.00 24.99 104 LEU A CA 1
ATOM 767 C C . LEU A 1 105 ? 29.345 80.294 34.543 1.00 28.63 104 LEU A C 1
ATOM 768 O O . LEU A 1 105 ? 29.350 79.127 34.952 1.00 25.79 104 LEU A O 1
ATOM 773 N N . PRO A 1 106 ? 30.000 81.245 35.240 1.00 27.60 105 PRO A N 1
ATOM 774 C CA . PRO A 1 106 ? 30.717 80.858 36.475 1.00 26.86 105 PRO A CA 1
ATOM 775 C C . PRO A 1 106 ? 29.774 80.526 37.631 1.00 30.74 105 PRO A C 1
ATOM 776 O O . PRO A 1 106 ? 28.577 80.859 37.609 1.00 29.17 105 PRO A O 1
ATOM 780 N N . ARG A 1 107 ? 30.325 79.868 38.658 1.00 27.99 106 ARG A N 1
ATOM 781 C CA . ARG A 1 107 ? 29.539 79.592 39.846 1.00 27.74 106 ARG A CA 1
ATOM 782 C C . ARG A 1 107 ? 29.370 80.910 40.611 1.00 32.73 106 ARG A C 1
ATOM 783 O O . ARG A 1 107 ? 30.217 81.785 40.489 1.00 32.78 106 ARG A O 1
ATOM 791 N N . ASN A 1 108 ? 28.281 81.067 41.373 1.00 31.05 107 ASN A N 1
ATOM 792 C CA . ASN A 1 108 ? 28.055 82.280 42.164 1.00 31.96 107 ASN A CA 1
ATOM 793 C C . ASN A 1 108 ? 27.761 81.927 43.636 1.00 35.74 107 ASN A C 1
ATOM 794 O O . ASN A 1 108 ? 26.648 81.485 43.934 1.00 34.44 107 ASN A O 1
ATOM 799 N N . PRO A 1 109 ? 28.731 82.088 44.573 1.00 32.65 108 PRO A N 1
ATOM 800 C CA . PRO A 1 109 ? 30.097 82.632 44.398 1.00 34.58 108 PRO A CA 1
ATOM 801 C C . PRO A 1 109 ? 31.001 81.699 43.587 1.00 41.33 108 PRO A C 1
ATOM 802 O O . PRO A 1 109 ? 30.693 80.510 43.430 1.00 37.95 108 PRO A O 1
ATOM 806 N N . GLN A 1 110 ? 32.096 82.268 43.045 1.00 41.10 109 GLN A N 1
ATOM 807 C CA . GLN A 1 110 ? 33.060 81.570 42.201 1.00 41.74 109 GLN A CA 1
ATOM 808 C C . GLN A 1 110 ? 33.693 80.380 42.918 1.00 43.67 109 GLN A C 1
ATOM 809 O O . GLN A 1 110 ? 33.851 80.393 44.134 1.00 45.17 109 GLN A O 1
ATOM 815 N N . ARG A 1 111 ? 33.974 79.331 42.144 1.00 37.89 110 ARG A N 1
ATOM 816 C CA . ARG A 1 111 ? 34.542 78.054 42.555 1.00 37.66 110 ARG A CA 1
ATOM 817 C C . ARG A 1 111 ? 35.396 77.452 41.464 1.00 41.68 110 ARG A C 1
ATOM 818 O O . ARG A 1 111 ? 35.103 77.646 40.292 1.00 41.57 110 ARG A O 1
ATOM 826 N N . GLU A 1 112 ? 36.383 76.638 41.846 1.00 39.20 111 GLU A N 1
ATOM 827 C CA . GLU A 1 112 ? 37.188 75.873 40.910 1.00 40.26 111 GLU A CA 1
ATOM 828 C C . GLU A 1 112 ? 36.317 74.704 40.388 1.00 46.20 111 GLU A C 1
ATOM 829 O O . GLU A 1 112 ? 35.730 73.974 41.188 1.00 46.48 111 GLU A O 1
ATOM 835 N N . GLU A 1 113 ? 36.176 74.578 39.059 1.00 42.02 112 GLU A N 1
ATOM 836 C CA . GLU A 1 113 ? 35.379 73.522 38.433 1.00 40.14 112 GLU A CA 1
ATOM 837 C C . GLU A 1 113 ? 36.299 72.683 37.553 1.00 45.66 112 GLU A C 1
ATOM 838 O O . GLU A 1 113 ? 36.897 73.214 36.616 1.00 49.16 112 GLU A O 1
ATOM 844 N N . ILE A 1 114 ? 36.456 71.396 37.869 1.00 40.54 113 ILE A N 1
ATOM 845 C CA . ILE A 1 114 ? 37.386 70.521 37.150 1.00 40.12 113 ILE A CA 1
ATOM 846 C C . ILE A 1 114 ? 36.678 69.751 36.011 1.00 43.41 113 ILE A C 1
ATOM 847 O O . ILE A 1 114 ? 35.638 69.130 36.224 1.00 41.83 113 ILE A O 1
ATOM 852 N N . ILE A 1 115 ? 37.257 69.842 34.796 1.00 40.51 114 ILE A N 1
ATOM 853 C CA . ILE A 1 115 ? 36.836 69.138 33.584 1.00 39.95 114 ILE A CA 1
ATOM 854 C C . ILE A 1 115 ? 37.805 67.981 33.363 1.00 48.44 114 ILE A C 1
ATOM 855 O O . ILE A 1 115 ? 39.026 68.190 33.386 1.00 50.20 114 ILE A O 1
ATOM 860 N N . GLY A 1 116 ? 37.253 66.798 33.093 1.00 45.66 115 GLY A N 1
ATOM 861 C CA . GLY A 1 116 ? 38.018 65.592 32.796 1.00 46.75 115 GLY A CA 1
ATOM 862 C C . GLY A 1 116 ? 39.139 65.298 33.770 1.00 49.70 115 GLY A C 1
ATOM 863 O O . GLY A 1 116 ? 38.904 65.201 34.977 1.00 48.68 115 GLY A O 1
ATOM 864 N N . ASN A 1 117 ? 40.369 65.189 33.237 1.00 47.21 116 ASN A N 1
ATOM 865 C CA . ASN A 1 117 ? 41.567 64.865 34.009 1.00 48.33 116 ASN A CA 1
ATOM 866 C C . ASN A 1 117 ? 42.136 66.093 34.736 1.00 51.94 116 ASN A C 1
ATOM 867 O O . ASN A 1 117 ? 42.877 65.930 35.700 1.00 52.10 116 ASN A O 1
ATOM 872 N N . GLY A 1 118 ? 41.738 67.287 34.301 1.00 47.98 117 GLY A N 1
ATOM 873 C CA . GLY A 1 118 ? 42.117 68.557 34.905 1.00 47.74 117 GLY A CA 1
ATOM 874 C C . GLY A 1 118 ? 42.924 69.484 34.022 1.00 52.91 117 GLY A C 1
ATOM 875 O O . GLY A 1 118 ? 43.244 70.594 34.449 1.00 53.97 117 GLY A O 1
ATOM 876 N N . GLU A 1 119 ? 43.269 69.048 32.800 1.00 50.03 118 GLU A N 1
ATOM 877 C CA . GLU A 1 119 ? 44.068 69.840 31.852 1.00 51.31 118 GLU A CA 1
ATOM 878 C C . GLU A 1 119 ? 43.200 70.758 30.975 1.00 56.43 118 GLU A C 1
ATOM 879 O O . GLU A 1 119 ? 43.707 71.715 30.372 1.00 58.48 118 GLU A O 1
ATOM 885 N N . GLN A 1 120 ? 41.902 70.471 30.914 1.00 49.14 119 GLN A N 1
ATOM 886 C CA . GLN A 1 120 ? 40.933 71.277 30.199 1.00 46.87 119 GLN A CA 1
ATOM 887 C C . GLN A 1 120 ? 40.298 72.259 31.215 1.00 47.48 119 GLN A C 1
ATOM 888 O O . GLN A 1 120 ? 40.131 71.919 32.392 1.00 44.70 119 GLN A O 1
ATOM 894 N N . GLN A 1 121 ? 39.983 73.488 30.767 1.00 43.52 120 GLN A N 1
ATOM 895 C CA . GLN A 1 121 ? 39.356 74.510 31.620 1.00 41.59 120 GLN A CA 1
ATOM 896 C C . GLN A 1 121 ? 38.127 75.107 30.948 1.00 40.15 120 GLN A C 1
ATOM 897 O O . GLN A 1 121 ? 38.043 75.104 29.729 1.00 39.45 120 GLN A O 1
ATOM 900 N N . TYR A 1 122 ? 37.181 75.628 31.735 1.00 33.93 121 TYR A N 1
ATOM 901 C CA . TYR A 1 122 ? 36.018 76.308 31.193 1.00 31.58 121 TYR A CA 1
ATOM 902 C C . TYR A 1 122 ? 36.382 77.707 30.763 1.00 35.76 121 TYR A C 1
ATOM 903 O O . TYR A 1 122 ? 37.214 78.364 31.410 1.00 34.73 121 TYR A O 1
ATOM 912 N N . VAL A 1 123 ? 35.740 78.170 29.669 1.00 32.07 122 VAL A N 1
ATOM 913 C CA . VAL A 1 123 ? 35.804 79.561 29.232 1.00 32.23 122 VAL A CA 1
ATOM 914 C C . VAL A 1 123 ? 34.528 80.139 29.832 1.00 35.21 122 VAL A C 1
ATOM 915 O O . VAL A 1 123 ? 33.444 79.631 29.535 1.00 33.30 122 VAL A O 1
ATOM 919 N N . TYR A 1 124 ? 34.641 81.071 30.779 1.00 32.19 123 TYR A N 1
ATOM 920 C CA . TYR A 1 124 ? 33.442 81.583 31.417 1.00 31.25 123 TYR A CA 1
ATOM 921 C C . TYR A 1 124 ? 32.851 82.745 30.666 1.00 39.17 123 TYR A C 1
ATOM 922 O O . TYR A 1 124 ? 33.556 83.655 30.214 1.00 41.53 123 TYR A O 1
ATOM 931 N N . LEU A 1 125 ? 31.535 82.683 30.508 1.00 35.90 124 LEU A N 1
ATOM 932 C CA . LEU A 1 125 ? 30.718 83.685 29.837 1.00 36.47 124 LEU A CA 1
ATOM 933 C C . LEU A 1 125 ? 30.100 84.613 30.873 1.00 38.58 124 LEU A C 1
ATOM 934 O O . LEU A 1 125 ? 30.257 84.396 32.075 1.00 36.12 124 LEU A O 1
ATOM 939 N N . LYS A 1 126 ? 29.395 85.643 30.402 1.00 36.75 125 LYS A N 1
ATOM 940 C CA . LYS A 1 126 ? 28.662 86.581 31.235 1.00 37.45 125 LYS A CA 1
ATOM 941 C C . LYS A 1 126 ? 27.295 86.783 30.611 1.00 43.06 125 LYS A C 1
ATOM 942 O O . LYS A 1 126 ? 27.131 86.516 29.430 1.00 43.53 125 LYS A O 1
ATOM 946 N N . ASP A 1 127 ? 26.316 87.243 31.398 1.00 40.64 126 ASP A N 1
ATOM 947 C CA . ASP A 1 127 ? 24.971 87.531 30.918 1.00 40.92 126 ASP A CA 1
ATOM 948 C C . ASP A 1 127 ? 25.044 88.498 29.738 1.00 47.04 126 ASP A C 1
ATOM 949 O O . ASP A 1 127 ? 25.810 89.459 29.778 1.00 50.35 126 ASP A O 1
ATOM 954 N N . GLY A 1 128 ? 24.316 88.174 28.667 1.00 42.42 127 GLY A N 1
ATOM 955 C CA . GLY A 1 128 ? 24.255 88.967 27.452 1.00 42.91 127 GLY A CA 1
ATOM 956 C C . GLY A 1 128 ? 25.313 88.645 26.421 1.00 48.39 127 GLY A C 1
ATOM 957 O O . GLY A 1 128 ? 25.309 89.245 25.334 1.00 50.03 127 GLY A O 1
ATOM 958 N N . ASP A 1 129 ? 26.217 87.680 26.725 1.00 42.93 128 ASP A N 1
ATOM 959 C CA . ASP A 1 129 ? 27.261 87.287 25.773 1.00 42.41 128 ASP A CA 1
ATOM 960 C C . ASP A 1 129 ? 26.613 86.621 24.561 1.00 46.44 128 ASP A C 1
ATOM 961 O O . ASP A 1 129 ? 25.534 86.042 24.692 1.00 44.06 128 ASP A O 1
ATOM 966 N N . VAL A 1 130 ? 27.240 86.728 23.384 1.00 44.28 129 VAL A N 1
ATOM 967 C CA . VAL A 1 130 ? 26.687 86.137 22.170 1.00 43.90 129 VAL A CA 1
ATOM 968 C C . VAL A 1 130 ? 27.625 85.036 21.661 1.00 50.34 129 VAL A C 1
ATOM 969 O O . VAL A 1 130 ? 28.835 85.251 21.531 1.00 53.33 129 VAL A O 1
ATOM 973 N N . ILE A 1 131 ? 27.056 83.853 21.394 1.00 45.07 130 ILE A N 1
ATOM 974 C CA . ILE A 1 131 ? 27.756 82.698 20.820 1.00 43.90 130 ILE A CA 1
ATOM 975 C C . ILE A 1 131 ? 27.252 82.558 19.367 1.00 46.37 130 ILE A C 1
ATOM 976 O O . ILE A 1 131 ? 26.060 82.343 19.148 1.00 44.94 130 ILE A O 1
ATOM 981 N N . LYS A 1 132 ? 28.142 82.762 18.390 1.00 43.75 131 LYS A N 1
ATOM 982 C CA . LYS A 1 132 ? 27.798 82.722 16.969 1.00 44.22 131 LYS A CA 1
ATOM 983 C C . LYS A 1 132 ? 28.358 81.484 16.268 1.00 48.44 131 LYS A C 1
ATOM 984 O O . LYS A 1 132 ? 29.471 81.039 16.555 1.00 46.86 131 LYS A O 1
ATOM 990 N N . THR A 1 133 ? 27.578 80.965 15.310 1.00 46.31 132 THR A N 1
ATOM 991 C CA . THR A 1 133 ? 27.909 79.835 14.437 1.00 45.77 132 THR A CA 1
ATOM 992 C C . THR A 1 133 ? 27.251 80.122 13.071 1.00 49.91 132 THR A C 1
ATOM 993 O O . THR A 1 133 ? 26.470 81.069 12.960 1.00 48.35 132 THR A O 1
ATOM 997 N N . GLU A 1 134 ? 27.566 79.312 12.042 1.00 48.04 133 GLU A N 1
ATOM 998 C CA . GLU A 1 134 ? 26.947 79.453 10.738 1.00 48.59 133 GLU A CA 1
ATOM 999 C C . GLU A 1 134 ? 25.470 79.114 10.893 1.00 51.16 133 GLU A C 1
ATOM 1000 O O . GLU A 1 134 ? 25.131 78.023 11.353 1.00 49.47 133 GLU A O 1
ATOM 1006 N N . GLY A 1 135 ? 24.626 80.093 10.606 1.00 48.35 134 GLY A N 1
ATOM 1007 C CA . GLY A 1 135 ? 23.179 79.958 10.663 1.00 47.41 134 GLY A CA 1
ATOM 1008 C C . GLY A 1 135 ? 22.526 80.084 12.021 1.00 50.48 134 GLY A C 1
ATOM 1009 O O . GLY A 1 135 ? 21.315 79.898 12.114 1.00 50.42 134 GLY A O 1
ATOM 1010 N N . ALA A 1 136 ? 23.289 80.393 13.089 1.00 46.38 135 ALA A N 1
ATOM 1011 C CA . ALA A 1 136 ? 22.694 80.518 14.427 1.00 44.36 135 ALA A CA 1
ATOM 1012 C C . ALA A 1 136 ? 23.463 81.461 15.333 1.00 46.90 135 ALA A C 1
ATOM 1013 O O . ALA A 1 136 ? 24.690 81.438 15.364 1.00 46.10 135 ALA A O 1
ATOM 1015 N N . THR A 1 137 ? 22.713 82.277 16.092 1.00 43.73 136 THR A N 1
ATOM 1016 C CA . THR A 1 137 ? 23.199 83.270 17.058 1.00 42.83 136 THR A CA 1
ATOM 1017 C C . THR A 1 137 ? 22.513 82.993 18.391 1.00 43.36 136 THR A C 1
ATOM 1018 O O . THR A 1 137 ? 21.286 83.037 18.474 1.00 42.15 136 THR A O 1
ATOM 1022 N N . LEU A 1 138 ? 23.306 82.676 19.421 1.00 39.32 137 LEU A N 1
ATOM 1023 C CA . LEU A 1 138 ? 22.826 82.368 20.769 1.00 37.00 137 LEU A CA 1
ATOM 1024 C C . LEU A 1 138 ? 23.199 83.467 21.774 1.00 42.12 137 LEU A C 1
ATOM 1025 O O . LEU A 1 138 ? 24.379 83.692 22.020 1.00 42.77 137 LEU A O 1
ATOM 1030 N N . ARG A 1 139 ? 22.205 84.137 22.357 1.00 38.25 138 ARG A N 1
ATOM 1031 C CA . ARG A 1 139 ? 22.439 85.127 23.405 1.00 38.01 138 ARG A CA 1
ATOM 1032 C C . ARG A 1 139 ? 22.373 84.406 24.761 1.00 38.89 138 ARG A C 1
ATOM 1033 O O . ARG A 1 139 ? 21.446 83.631 25.004 1.00 38.41 138 ARG A O 1
ATOM 1041 N N . VAL A 1 140 ? 23.367 84.632 25.629 1.00 33.22 139 VAL A N 1
ATOM 1042 C CA . VAL A 1 140 ? 23.463 84.037 26.970 1.00 30.33 139 VAL A CA 1
ATOM 1043 C C . VAL A 1 140 ? 22.516 84.769 27.956 1.00 37.55 139 VAL A C 1
ATOM 1044 O O . VAL A 1 140 ? 22.655 85.989 28.163 1.00 38.43 139 VAL A O 1
ATOM 1048 N N . LEU A 1 141 ? 21.554 84.023 28.556 1.00 33.29 140 LEU A N 1
ATOM 1049 C CA . LEU A 1 141 ? 20.607 84.590 29.531 1.00 32.38 140 LEU A CA 1
ATOM 1050 C C . LEU A 1 141 ? 20.813 83.944 30.913 1.00 35.74 140 LEU A C 1
ATOM 1051 O O . LEU A 1 141 ? 20.444 82.777 31.100 1.00 36.84 140 LEU A O 1
ATOM 1056 N N . TYR A 1 142 ? 21.430 84.681 31.861 1.00 28.01 141 TYR A N 1
ATOM 1057 C CA . TYR A 1 142 ? 21.671 84.213 33.220 1.00 25.32 141 TYR A CA 1
ATOM 1058 C C . TYR A 1 142 ? 20.328 84.003 33.928 1.00 28.05 141 TYR A C 1
ATOM 1059 O O . TYR A 1 142 ? 19.583 84.954 34.129 1.00 26.93 141 TYR A O 1
ATOM 1068 N N . THR A 1 143 ? 19.994 82.734 34.233 1.00 24.89 142 THR A N 1
ATOM 1069 C CA . THR A 1 143 ? 18.724 82.388 34.862 1.00 23.48 142 THR A CA 1
ATOM 1070 C C . THR A 1 143 ? 18.995 81.618 36.164 1.00 26.97 142 THR A C 1
ATOM 1071 O O . THR A 1 143 ? 18.832 80.391 36.189 1.00 27.82 142 THR A O 1
ATOM 1075 N N . PRO A 1 144 ? 19.407 82.300 37.274 1.00 21.60 143 PRO A N 1
ATOM 1076 C CA . PRO A 1 144 ? 19.652 81.551 38.522 1.00 19.94 143 PRO A CA 1
ATOM 1077 C C . PRO A 1 144 ? 18.346 81.067 39.202 1.00 27.64 143 PRO A C 1
ATOM 1078 O O . PRO A 1 144 ? 17.248 81.538 38.916 1.00 28.60 143 PRO A O 1
ATOM 1082 N N . GLY A 1 145 ? 18.483 80.136 40.128 1.00 25.65 144 GLY A N 1
ATOM 1083 C CA . GLY A 1 145 ? 17.371 79.568 40.871 1.00 24.08 144 GLY A CA 1
ATOM 1084 C C . GLY A 1 145 ? 17.558 78.074 40.930 1.00 27.01 144 GLY A C 1
ATOM 1085 O O . GLY A 1 145 ? 17.703 77.509 42.024 1.00 27.09 144 GLY A O 1
ATOM 1086 N N . HIS A 1 146 ? 17.604 77.434 39.723 1.00 22.02 145 HIS A N 1
ATOM 1087 C CA . HIS A 1 146 ? 17.816 76.006 39.586 1.00 19.35 145 HIS A CA 1
ATOM 1088 C C . HIS A 1 146 ? 19.149 75.692 40.151 1.00 22.35 145 HIS A C 1
ATOM 1089 O O . HIS A 1 146 ? 19.252 74.810 41.009 1.00 20.06 145 HIS A O 1
ATOM 1096 N N . THR A 1 147 ? 20.166 76.502 39.736 1.00 19.81 146 THR A N 1
ATOM 1097 C CA . THR A 1 147 ? 21.564 76.477 40.211 1.00 19.89 146 THR A CA 1
ATOM 1098 C C . THR A 1 147 ? 22.052 77.893 40.134 1.00 27.00 146 THR A C 1
ATOM 1099 O O . THR A 1 147 ? 21.506 78.683 39.390 1.00 27.25 146 THR A O 1
ATOM 1103 N N . ASP A 1 148 ? 23.104 78.223 40.867 1.00 27.35 147 ASP A N 1
ATOM 1104 C CA . ASP A 1 148 ? 23.658 79.582 40.908 1.00 26.34 147 ASP A CA 1
ATOM 1105 C C . ASP A 1 148 ? 24.393 80.012 39.607 1.00 29.24 147 ASP A C 1
ATOM 1106 O O . ASP A 1 148 ? 24.738 81.202 39.471 1.00 31.70 147 ASP A O 1
ATOM 1111 N N . ASP A 1 149 ? 24.631 79.060 38.679 1.00 21.25 148 ASP A N 1
ATOM 1112 C CA . ASP A 1 149 ? 25.342 79.259 37.404 1.00 20.93 148 ASP A CA 1
ATOM 1113 C C . ASP A 1 149 ? 24.448 79.016 36.172 1.00 23.97 148 ASP A C 1
ATOM 1114 O O . ASP A 1 149 ? 24.954 78.854 35.062 1.00 24.10 148 ASP A O 1
ATOM 1119 N N . HIS A 1 150 ? 23.140 78.891 36.379 1.00 19.29 149 HIS A N 1
ATOM 1120 C CA . HIS A 1 150 ? 22.218 78.461 35.368 1.00 17.60 149 HIS A CA 1
ATOM 1121 C C . HIS A 1 150 ? 22.081 79.445 34.210 1.00 25.84 149 HIS A C 1
ATOM 1122 O O . HIS A 1 150 ? 21.721 80.627 34.356 1.00 26.60 149 HIS A O 1
ATOM 1129 N N . MET A 1 151 ? 22.363 78.895 33.041 1.00 23.57 150 MET A N 1
ATOM 1130 C CA . MET A 1 151 ? 22.401 79.578 31.771 1.00 25.95 150 MET A CA 1
ATOM 1131 C C . MET A 1 151 ? 21.339 79.043 30.843 1.00 27.82 150 MET A C 1
ATOM 1132 O O . MET A 1 151 ? 21.282 77.858 30.601 1.00 27.71 150 MET A O 1
ATOM 1137 N N . ALA A 1 152 ? 20.470 79.921 30.367 1.00 25.62 151 ALA A N 1
ATOM 1138 C CA . ALA A 1 152 ? 19.478 79.688 29.316 1.00 25.04 151 ALA A CA 1
ATOM 1139 C C . ALA A 1 152 ? 20.018 80.389 28.086 1.00 30.72 151 ALA A C 1
ATOM 1140 O O . ALA A 1 152 ? 20.803 81.336 28.221 1.00 32.76 151 ALA A O 1
ATOM 1142 N N . LEU A 1 153 ? 19.687 79.910 26.901 1.00 27.19 152 LEU A N 1
ATOM 1143 C CA . LEU A 1 153 ? 20.225 80.517 25.679 1.00 27.73 152 LEU A CA 1
ATOM 1144 C C . LEU A 1 153 ? 19.126 80.899 24.745 1.00 30.47 152 LEU A C 1
ATOM 1145 O O . LEU A 1 153 ? 18.177 80.143 24.574 1.00 28.63 152 LEU A O 1
ATOM 1150 N N . LEU A 1 154 ? 19.256 82.063 24.121 1.00 28.35 153 LEU A N 1
ATOM 1151 C CA . LEU A 1 154 ? 18.270 82.528 23.164 1.00 27.80 153 LEU A CA 1
ATOM 1152 C C . LEU A 1 154 ? 18.803 82.382 21.759 1.00 34.58 153 LEU A C 1
ATOM 1153 O O . LEU A 1 154 ? 19.776 83.041 21.399 1.00 35.36 153 LEU A O 1
ATOM 1158 N N . LEU A 1 155 ? 18.150 81.508 20.963 1.00 32.34 154 LEU A N 1
ATOM 1159 C CA . LEU A 1 155 ? 18.431 81.316 19.545 1.00 32.80 154 LEU A CA 1
ATOM 1160 C C . LEU A 1 155 ? 17.632 82.392 18.829 1.00 39.42 154 LEU A C 1
ATOM 1161 O O . LEU A 1 155 ? 16.413 82.266 18.704 1.00 41.04 154 LEU A O 1
ATOM 1166 N N . GLU A 1 156 ? 18.308 83.493 18.463 1.00 35.32 155 GLU A N 1
ATOM 1167 C CA . GLU A 1 156 ? 17.722 84.700 17.890 1.00 35.92 155 GLU A CA 1
ATOM 1168 C C . GLU A 1 156 ? 16.963 84.458 16.600 1.00 43.74 155 GLU A C 1
ATOM 1169 O O . GLU A 1 156 ? 15.898 85.032 16.447 1.00 46.43 155 GLU A O 1
ATOM 1175 N N . GLU A 1 157 ? 17.478 83.590 15.694 1.00 40.04 156 GLU A N 1
ATOM 1176 C CA . GLU A 1 157 ? 16.914 83.262 14.371 1.00 39.01 156 GLU A CA 1
ATOM 1177 C C . GLU A 1 157 ? 15.579 82.541 14.425 1.00 42.51 156 GLU A C 1
ATOM 1178 O O . GLU A 1 157 ? 14.858 82.546 13.431 1.00 44.62 156 GLU A O 1
ATOM 1184 N N . GLU A 1 158 ? 15.255 81.903 15.560 1.00 37.51 157 GLU A N 1
ATOM 1185 C CA . GLU A 1 158 ? 14.016 81.144 15.773 1.00 35.63 157 GLU A CA 1
ATOM 1186 C C . GLU A 1 158 ? 13.144 81.731 16.880 1.00 40.29 157 GLU A C 1
ATOM 1187 O O . GLU A 1 158 ? 11.988 81.322 17.029 1.00 40.23 157 GLU A O 1
ATOM 1193 N N . ASN A 1 159 ? 13.712 82.659 17.692 1.00 37.94 158 ASN A N 1
ATOM 1194 C CA . ASN A 1 159 ? 13.107 83.233 18.904 1.00 36.40 158 ASN A CA 1
ATOM 1195 C C . ASN A 1 159 ? 12.769 82.055 19.835 1.00 39.08 158 ASN A C 1
ATOM 1196 O O . ASN A 1 159 ? 11.625 81.867 20.269 1.00 40.54 158 ASN A O 1
ATOM 1201 N N . ALA A 1 160 ? 13.780 81.196 20.020 1.00 32.48 159 ALA A N 1
ATOM 1202 C CA . ALA A 1 160 ? 13.713 79.955 20.781 1.00 30.16 159 ALA A CA 1
ATOM 1203 C C . ALA A 1 160 ? 14.627 80.028 21.983 1.00 34.54 159 ALA A C 1
ATOM 1204 O O . ALA A 1 160 ? 15.710 80.611 21.897 1.00 36.08 159 ALA A O 1
ATOM 1206 N N . ILE A 1 161 ? 14.212 79.418 23.085 1.00 28.81 160 ILE A N 1
ATOM 1207 C CA . ILE A 1 161 ? 14.985 79.377 24.313 1.00 27.63 160 ILE A CA 1
ATOM 1208 C C . ILE A 1 161 ? 15.399 77.938 24.601 1.00 30.61 160 ILE A C 1
ATOM 1209 O O . ILE A 1 161 ? 14.561 77.043 24.580 1.00 30.44 160 ILE A O 1
ATOM 1214 N N . PHE A 1 162 ? 16.692 77.737 24.917 1.00 26.08 161 PHE A N 1
ATOM 1215 C CA . PHE A 1 162 ? 17.263 76.504 25.425 1.00 23.79 161 PHE A CA 1
ATOM 1216 C C . PHE A 1 162 ? 17.214 76.737 26.918 1.00 29.70 161 PHE A C 1
ATOM 1217 O O . PHE A 1 162 ? 17.969 77.545 27.431 1.00 29.94 161 PHE A O 1
ATOM 1225 N N . SER A 1 163 ? 16.207 76.174 27.593 1.00 27.33 162 SER A N 1
ATOM 1226 C CA . SER A 1 163 ? 15.940 76.501 28.989 1.00 26.09 162 SER A CA 1
ATOM 1227 C C . SER A 1 163 ? 16.716 75.732 30.003 1.00 32.47 162 SER A C 1
ATOM 1228 O O . SER A 1 163 ? 16.617 76.097 31.172 1.00 34.42 162 SER A O 1
ATOM 1231 N N . GLY A 1 164 ? 17.459 74.700 29.593 1.00 27.84 163 GLY A N 1
ATOM 1232 C CA . GLY A 1 164 ? 18.186 73.831 30.521 1.00 25.68 163 GLY A CA 1
ATOM 1233 C C . GLY A 1 164 ? 17.212 73.184 31.492 1.00 26.10 163 GLY A C 1
ATOM 1234 O O . GLY A 1 164 ? 16.174 72.657 31.076 1.00 24.27 163 GLY A O 1
ATOM 1235 N N . ASP A 1 165 ? 17.488 73.292 32.800 1.00 22.72 164 ASP A N 1
ATOM 1236 C CA . ASP A 1 165 ? 16.613 72.710 33.806 1.00 22.05 164 ASP A CA 1
ATOM 1237 C C . ASP A 1 165 ? 15.701 73.740 34.502 1.00 33.83 164 ASP A C 1
ATOM 1238 O O . ASP A 1 165 ? 15.013 73.381 35.457 1.00 36.55 164 ASP A O 1
ATOM 1243 N N . CYS A 1 166 ? 15.621 74.967 33.975 1.00 32.67 165 CYS A N 1
ATOM 1244 C CA . CYS A 1 166 ? 14.756 76.040 34.445 1.00 35.01 165 CYS A CA 1
ATOM 1245 C C . CYS A 1 166 ? 13.282 75.722 34.076 1.00 36.83 165 CYS A C 1
ATOM 1246 O O . CYS A 1 166 ? 12.367 75.948 34.876 1.00 39.55 165 CYS A O 1
ATOM 1249 N N . ILE A 1 167 ? 13.060 75.225 32.862 1.00 27.72 166 ILE A N 1
ATOM 1250 C CA . ILE A 1 167 ? 11.753 74.829 32.343 1.00 26.48 166 ILE A CA 1
ATOM 1251 C C . ILE A 1 167 ? 11.937 73.463 31.688 1.00 29.30 166 ILE A C 1
ATOM 1252 O O . ILE A 1 167 ? 12.826 73.312 30.851 1.00 27.53 166 ILE A O 1
ATOM 1257 N N . LEU A 1 168 ? 11.113 72.466 32.094 1.00 26.08 167 LEU A N 1
ATOM 1258 C CA . LEU A 1 168 ? 11.164 71.095 31.575 1.00 24.58 167 LEU A CA 1
ATOM 1259 C C . LEU A 1 168 ? 9.945 70.809 30.667 1.00 31.86 167 LEU A C 1
ATOM 1260 O O . LEU A 1 168 ? 8.867 71.396 30.852 1.00 31.87 167 LEU A O 1
ATOM 1265 N N . GLY A 1 169 ? 10.161 69.936 29.682 1.00 28.92 168 GLY A N 1
ATOM 1266 C CA . GLY A 1 169 ? 9.171 69.549 28.692 1.00 30.88 168 GLY A CA 1
ATOM 1267 C C . GLY A 1 169 ? 7.949 68.865 29.247 1.00 39.83 168 GLY A C 1
ATOM 1268 O O . GLY A 1 169 ? 6.869 68.961 28.665 1.00 42.24 168 GLY A O 1
ATOM 1269 N N . GLU A 1 170 ? 8.107 68.153 30.350 1.00 38.73 169 GLU A N 1
ATOM 1270 C CA . GLU A 1 170 ? 6.990 67.523 31.050 1.00 40.47 169 GLU A CA 1
ATOM 1271 C C . GLU A 1 170 ? 7.284 67.511 32.542 1.00 47.60 169 GLU A C 1
ATOM 1272 O O . GLU A 1 170 ? 8.439 67.393 32.961 1.00 46.65 169 GLU A O 1
ATOM 1278 N N . GLY A 1 171 ? 6.237 67.770 33.323 1.00 47.62 170 GLY A N 1
ATOM 1279 C CA . GLY A 1 171 ? 6.328 67.862 34.780 1.00 48.01 170 GLY A CA 1
ATOM 1280 C C . GLY A 1 171 ? 6.974 69.140 35.278 1.00 52.50 170 GLY A C 1
ATOM 1281 O O . GLY A 1 171 ? 7.114 70.129 34.538 1.00 52.89 170 GLY A O 1
ATOM 1282 N N . THR A 1 172 ? 7.354 69.135 36.549 1.00 48.38 171 THR A N 1
ATOM 1283 C CA . THR A 1 172 ? 7.979 70.316 37.151 1.00 47.97 171 THR A CA 1
ATOM 1284 C C . THR A 1 172 ? 9.453 70.068 37.396 1.00 46.41 171 THR A C 1
ATOM 1285 O O . THR A 1 172 ? 9.963 68.985 37.130 1.00 46.89 171 THR A O 1
ATOM 1289 N N . THR A 1 173 ? 10.143 71.085 37.859 1.00 40.33 172 THR A N 1
ATOM 1290 C CA . THR A 1 173 ? 11.562 70.973 38.110 1.00 39.62 172 THR A CA 1
ATOM 1291 C C . THR A 1 173 ? 11.836 71.293 39.581 1.00 40.72 172 THR A C 1
ATOM 1292 O O . THR A 1 173 ? 10.931 71.622 40.357 1.00 42.53 172 THR A O 1
ATOM 1296 N N . VAL A 1 174 ? 13.094 71.141 39.951 1.00 32.32 173 VAL A N 1
ATOM 1297 C CA . VAL A 1 174 ? 13.606 71.439 41.256 1.00 29.42 173 VAL A CA 1
ATOM 1298 C C . VAL A 1 174 ? 14.445 72.726 41.131 1.00 33.11 173 VAL A C 1
ATOM 1299 O O . VAL A 1 174 ? 14.769 73.178 40.024 1.00 30.12 173 VAL A O 1
ATOM 1303 N N . PHE A 1 175 ? 14.734 73.344 42.275 1.00 31.11 174 PHE A N 1
ATOM 1304 C CA . PHE A 1 175 ? 15.517 74.565 42.351 1.00 29.91 174 PHE A CA 1
ATOM 1305 C C . PHE A 1 175 ? 16.051 74.648 43.761 1.00 33.44 174 PHE A C 1
ATOM 1306 O O . PHE A 1 175 ? 15.496 74.014 44.660 1.00 31.93 174 PHE A O 1
ATOM 1314 N N . GLU A 1 176 ? 17.152 75.412 43.922 1.00 30.62 175 GLU A N 1
ATOM 1315 C CA . GLU A 1 176 ? 17.852 75.700 45.150 1.00 30.26 175 GLU A CA 1
ATOM 1316 C C . GLU A 1 176 ? 17.235 76.911 45.817 1.00 35.22 175 GLU A C 1
ATOM 1317 O O . GLU A 1 176 ? 17.138 76.918 47.060 1.00 38.58 175 GLU A O 1
ATOM 1323 N N . ASP A 1 177 ? 16.869 77.957 45.011 1.00 26.37 176 ASP A N 1
ATOM 1324 C CA . ASP A 1 177 ? 16.327 79.233 45.508 1.00 24.75 176 ASP A CA 1
ATOM 1325 C C . ASP A 1 177 ? 15.103 79.616 44.721 1.00 28.33 176 ASP A C 1
ATOM 1326 O O . ASP A 1 177 ? 15.218 79.989 43.543 1.00 29.26 176 ASP A O 1
ATOM 1331 N N . LEU A 1 178 ? 13.924 79.550 45.370 1.00 21.85 177 LEU A N 1
ATOM 1332 C CA . LEU A 1 178 ? 12.634 79.914 44.750 1.00 19.86 177 LEU A CA 1
ATOM 1333 C C . LEU A 1 178 ? 12.586 81.430 44.373 1.00 25.26 177 LEU A C 1
ATOM 1334 O O . LEU A 1 178 ? 12.008 81.753 43.337 1.00 24.61 177 LEU A O 1
ATOM 1339 N N . TYR A 1 179 ? 13.208 82.332 45.176 1.00 22.00 178 TYR A N 1
ATOM 1340 C CA . TYR A 1 179 ? 13.214 83.747 44.855 1.00 24.40 178 TYR A CA 1
ATOM 1341 C C . TYR A 1 179 ? 13.868 84.024 43.491 1.00 30.22 178 TYR A C 1
ATOM 1342 O O . TYR A 1 179 ? 13.308 84.768 42.685 1.00 29.67 178 TYR A O 1
ATOM 1351 N N . ASP A 1 180 ? 15.050 83.436 43.235 1.00 27.38 179 ASP A N 1
ATOM 1352 C CA . ASP A 1 180 ? 15.761 83.639 41.971 1.00 25.70 179 ASP A CA 1
ATOM 1353 C C . ASP A 1 180 ? 15.099 82.892 40.852 1.00 27.68 179 ASP A C 1
ATOM 1354 O O . ASP A 1 180 ? 15.063 83.383 39.735 1.00 29.78 179 ASP A O 1
ATOM 1359 N N . TYR A 1 181 ? 14.549 81.719 41.146 1.00 21.46 180 TYR A N 1
ATOM 1360 C CA . TYR A 1 181 ? 13.832 80.904 40.178 1.00 19.55 180 TYR A CA 1
ATOM 1361 C C . TYR A 1 181 ? 12.625 81.649 39.611 1.00 29.54 180 TYR A C 1
ATOM 1362 O O . TYR A 1 181 ? 12.529 81.798 38.393 1.00 34.22 180 TYR A O 1
ATOM 1371 N N . MET A 1 182 ? 11.747 82.177 40.478 1.00 26.87 181 MET A N 1
ATOM 1372 C CA . MET A 1 182 ? 10.577 82.973 40.080 1.00 27.53 181 MET A CA 1
ATOM 1373 C C . MET A 1 182 ? 11.004 84.236 39.311 1.00 32.02 181 MET A C 1
ATOM 1374 O O . MET A 1 182 ? 10.334 84.661 38.383 1.00 32.12 181 MET A O 1
ATOM 1379 N N . ASN A 1 183 ? 12.133 84.817 39.677 1.00 28.55 182 ASN A N 1
ATOM 1380 C CA . ASN A 1 183 ? 12.612 86.002 38.999 1.00 30.52 182 ASN A CA 1
ATOM 1381 C C . ASN A 1 183 ? 13.101 85.682 37.592 1.00 32.73 182 ASN A C 1
ATOM 1382 O O . ASN A 1 183 ? 12.888 86.485 36.688 1.00 32.67 182 ASN A O 1
ATOM 1387 N N . SER A 1 184 ? 13.719 84.492 37.402 1.00 28.26 183 SER A N 1
ATOM 1388 C CA . SER A 1 184 ? 14.223 84.010 36.110 1.00 26.92 183 SER A CA 1
ATOM 1389 C C . SER A 1 184 ? 13.056 83.688 35.180 1.00 31.41 183 SER A C 1
ATOM 1390 O O . SER A 1 184 ? 13.084 84.051 34.002 1.00 31.56 183 SER A O 1
ATOM 1393 N N . LEU A 1 185 ? 11.999 83.064 35.728 1.00 26.74 184 LEU A N 1
ATOM 1394 C CA . LEU A 1 185 ? 10.780 82.757 34.979 1.00 26.10 184 LEU A CA 1
ATOM 1395 C C . LEU A 1 185 ? 10.132 84.054 34.479 1.00 30.43 184 LEU A C 1
ATOM 1396 O O . LEU A 1 185 ? 9.694 84.090 33.333 1.00 32.39 184 LEU A O 1
ATOM 1401 N N . LYS A 1 186 ? 10.109 85.115 35.317 1.00 25.51 185 LYS A N 1
ATOM 1402 C CA . LYS A 1 186 ? 9.553 86.437 35.003 1.00 26.51 185 LYS A CA 1
ATOM 1403 C C . LYS A 1 186 ? 10.388 87.135 33.909 1.00 33.83 185 LYS A C 1
ATOM 1404 O O . LYS A 1 186 ? 9.827 87.815 33.036 1.00 35.42 185 LYS A O 1
ATOM 1410 N N . GLU A 1 187 ? 11.704 86.897 33.909 1.00 30.37 186 GLU A N 1
ATOM 1411 C CA . GLU A 1 187 ? 12.623 87.430 32.899 1.00 31.54 186 GLU A CA 1
ATOM 1412 C C . GLU A 1 187 ? 12.450 86.717 31.582 1.00 33.99 186 GLU A C 1
ATOM 1413 O O . GLU A 1 187 ? 12.391 87.386 30.550 1.00 36.49 186 GLU A O 1
ATOM 1419 N N . LEU A 1 188 ? 12.323 85.363 31.604 1.00 28.17 187 LEU A N 1
ATOM 1420 C CA . LEU A 1 188 ? 12.101 84.563 30.390 1.00 27.70 187 LEU A CA 1
ATOM 1421 C C . LEU A 1 188 ? 10.771 84.950 29.716 1.00 37.28 187 LEU A C 1
ATOM 1422 O O . LEU A 1 188 ? 10.694 84.938 28.483 1.00 40.28 187 LEU A O 1
ATOM 1427 N N . LEU A 1 189 ? 9.759 85.364 30.520 1.00 32.95 188 LEU A N 1
ATOM 1428 C CA . LEU A 1 189 ? 8.458 85.799 30.049 1.00 33.79 188 LEU A CA 1
ATOM 1429 C C . LEU A 1 189 ? 8.591 87.055 29.181 1.00 41.69 188 LEU A C 1
ATOM 1430 O O . LEU A 1 189 ? 7.838 87.230 28.211 1.00 44.55 188 LEU A O 1
ATOM 1435 N N . LYS A 1 190 ? 9.547 87.933 29.530 1.00 37.58 189 LYS A N 1
ATOM 1436 C CA . LYS A 1 190 ? 9.777 89.209 28.825 1.00 38.28 189 LYS A CA 1
ATOM 1437 C C . LYS A 1 190 ? 10.398 88.989 27.422 1.00 43.50 189 LYS A C 1
ATOM 1438 O O . LYS A 1 190 ? 10.249 89.847 26.553 1.00 46.13 189 LYS A O 1
ATOM 1442 N N . ILE A 1 191 ? 11.107 87.860 27.212 1.00 37.43 190 ILE A N 1
ATOM 1443 C CA . ILE A 1 191 ? 11.726 87.498 25.924 1.00 36.76 190 ILE A CA 1
ATOM 1444 C C . ILE A 1 191 ? 10.619 87.279 24.854 1.00 43.69 190 ILE A C 1
ATOM 1445 O O . ILE A 1 191 ? 10.814 87.640 23.689 1.00 44.59 190 ILE A O 1
ATOM 1450 N N . LYS A 1 192 ? 9.445 86.733 25.280 1.00 40.01 191 LYS A N 1
ATOM 1451 C CA . LYS A 1 192 ? 8.277 86.453 24.442 1.00 39.23 191 LYS A CA 1
ATOM 1452 C C . LYS A 1 192 ? 8.679 85.448 23.373 1.00 44.64 191 LYS A C 1
ATOM 1453 O O . LYS A 1 192 ? 8.413 85.668 22.197 1.00 48.52 191 LYS A O 1
ATOM 1459 N N . ALA A 1 193 ? 9.351 84.356 23.785 1.00 38.14 192 ALA A N 1
ATOM 1460 C CA . ALA A 1 193 ? 9.846 83.292 22.914 1.00 35.34 192 ALA A CA 1
ATOM 1461 C C . ALA A 1 193 ? 8.707 82.475 22.335 1.00 37.65 192 ALA A C 1
ATOM 1462 O O . ALA A 1 193 ? 7.649 82.324 22.955 1.00 34.24 192 ALA A O 1
ATOM 1464 N N . ASP A 1 194 ? 8.960 81.915 21.149 1.00 38.60 193 ASP A N 1
ATOM 1465 C CA . ASP A 1 194 ? 8.014 81.114 20.402 1.00 42.10 193 ASP A CA 1
ATOM 1466 C C . ASP A 1 194 ? 8.023 79.658 20.835 1.00 49.68 193 ASP A C 1
ATOM 1467 O O . ASP A 1 194 ? 6.945 79.092 21.038 1.00 52.68 193 ASP A O 1
ATOM 1472 N N . ILE A 1 195 ? 9.221 79.064 20.994 1.00 43.12 194 ILE A N 1
ATOM 1473 C CA . ILE A 1 195 ? 9.456 77.657 21.344 1.00 39.26 194 ILE A CA 1
ATOM 1474 C C . ILE A 1 195 ? 10.515 77.563 22.439 1.00 36.95 194 ILE A C 1
ATOM 1475 O O . ILE A 1 195 ? 11.410 78.399 22.513 1.00 35.19 194 ILE A O 1
ATOM 1480 N N . ILE A 1 196 ? 10.394 76.547 23.301 1.00 30.84 195 ILE A N 1
ATOM 1481 C CA . ILE A 1 196 ? 11.364 76.250 24.345 1.00 26.84 195 ILE A CA 1
ATOM 1482 C C . ILE A 1 196 ? 11.905 74.836 24.079 1.00 28.68 195 ILE A C 1
ATOM 1483 O O . ILE A 1 196 ? 11.132 73.895 23.940 1.00 27.06 195 ILE A O 1
ATOM 1488 N N . TYR A 1 197 ? 13.240 74.716 23.986 1.00 24.41 196 TYR A N 1
ATOM 1489 C CA . TYR A 1 197 ? 13.989 73.466 23.883 1.00 21.71 196 TYR A CA 1
ATOM 1490 C C . TYR A 1 197 ? 14.512 73.153 25.291 1.00 21.24 196 TYR A C 1
ATOM 1491 O O . TYR A 1 197 ? 15.483 73.773 25.729 1.00 20.00 196 TYR A O 1
ATOM 1500 N N . PRO A 1 198 ? 13.818 72.291 26.073 1.00 15.99 197 PRO A N 1
ATOM 1501 C CA . PRO A 1 198 ? 14.231 72.086 27.472 1.00 13.63 197 PRO A CA 1
ATOM 1502 C C . PRO A 1 198 ? 15.399 71.108 27.623 1.00 18.42 197 PRO A C 1
ATOM 1503 O O . PRO A 1 198 ? 15.768 70.384 26.681 1.00 19.44 197 PRO A O 1
ATOM 1507 N N . GLY A 1 199 ? 15.958 71.085 28.823 1.00 14.85 198 GLY A N 1
ATOM 1508 C CA . GLY A 1 199 ? 17.060 70.194 29.181 1.00 14.87 198 GLY A CA 1
ATOM 1509 C C . GLY A 1 199 ? 16.601 68.762 29.283 1.00 17.13 198 GLY A C 1
ATOM 1510 O O . GLY A 1 199 ? 17.403 67.857 29.117 1.00 18.02 198 GLY A O 1
ATOM 1511 N N . HIS A 1 200 ? 15.316 68.551 29.567 1.00 14.06 199 HIS A N 1
ATOM 1512 C CA . HIS A 1 200 ? 14.666 67.227 29.638 1.00 14.84 199 HIS A CA 1
ATOM 1513 C C . HIS A 1 200 ? 13.226 67.348 29.171 1.00 19.58 199 HIS A C 1
ATOM 1514 O O . HIS A 1 200 ? 12.596 68.383 29.399 1.00 17.78 199 HIS A O 1
ATOM 1521 N N . GLY A 1 201 ? 12.719 66.289 28.554 1.00 18.88 200 GLY A N 1
ATOM 1522 C CA . GLY A 1 201 ? 11.343 66.218 28.078 1.00 19.46 200 GLY A CA 1
ATOM 1523 C C . GLY A 1 201 ? 11.163 66.747 26.666 1.00 23.29 200 GLY A C 1
ATOM 1524 O O . GLY A 1 201 ? 12.121 67.225 26.048 1.00 22.41 200 GLY A O 1
ATOM 1525 N N . PRO A 1 202 ? 9.933 66.674 26.111 1.00 21.27 201 PRO A N 1
ATOM 1526 C CA . PRO A 1 202 ? 9.739 67.129 24.717 1.00 21.99 201 PRO A CA 1
ATOM 1527 C C . PRO A 1 202 ? 9.778 68.653 24.567 1.00 26.28 201 PRO A C 1
ATOM 1528 O O . PRO A 1 202 ? 9.759 69.383 25.547 1.00 26.33 201 PRO A O 1
ATOM 1532 N N . VAL A 1 203 ? 9.838 69.116 23.330 1.00 23.90 202 VAL A N 1
ATOM 1533 C CA . VAL A 1 203 ? 9.832 70.533 22.901 1.00 22.67 202 VAL A CA 1
ATOM 1534 C C . VAL A 1 203 ? 8.541 71.200 23.367 1.00 25.83 202 VAL A C 1
ATOM 1535 O O . VAL A 1 203 ? 7.501 70.555 23.413 1.00 27.71 202 VAL A O 1
ATOM 1539 N N . ILE A 1 204 ? 8.612 72.465 23.772 1.00 20.44 203 ILE A N 1
ATOM 1540 C CA . ILE A 1 204 ? 7.461 73.232 24.286 1.00 16.64 203 ILE A CA 1
ATOM 1541 C C . ILE A 1 204 ? 7.122 74.232 23.241 1.00 22.49 203 ILE A C 1
ATOM 1542 O O . ILE A 1 204 ? 7.961 75.086 22.945 1.00 22.87 203 ILE A O 1
ATOM 1547 N N . HIS A 1 205 ? 5.932 74.128 22.642 1.00 23.57 204 HIS A N 1
ATOM 1548 C CA . HIS A 1 205 ? 5.507 75.083 21.595 1.00 27.19 204 HIS A CA 1
ATOM 1549 C C . HIS A 1 205 ? 4.751 76.259 22.178 1.00 35.41 204 HIS A C 1
ATOM 1550 O O . HIS A 1 205 ? 4.721 77.313 21.551 1.00 39.74 204 HIS A O 1
ATOM 1557 N N . ASN A 1 206 ? 4.128 76.087 23.361 1.00 31.79 205 ASN A N 1
ATOM 1558 C CA . ASN A 1 206 ? 3.384 77.130 24.068 1.00 32.67 205 ASN A CA 1
ATOM 1559 C C . ASN A 1 206 ? 4.196 77.580 25.277 1.00 35.35 205 ASN A C 1
ATOM 1560 O O . ASN A 1 206 ? 3.885 77.202 26.422 1.00 34.86 205 ASN A O 1
ATOM 1565 N N . ALA A 1 207 ? 5.281 78.349 24.998 1.00 29.42 206 ALA A N 1
ATOM 1566 C CA . ALA A 1 207 ? 6.239 78.894 25.959 1.00 26.74 206 ALA A CA 1
ATOM 1567 C C . ALA A 1 207 ? 5.552 79.750 27.031 1.00 29.22 206 ALA A C 1
ATOM 1568 O O . ALA A 1 207 ? 5.760 79.496 28.218 1.00 26.36 206 ALA A O 1
ATOM 1570 N N . GLU A 1 208 ? 4.740 80.751 26.611 1.00 28.98 207 GLU A N 1
ATOM 1571 C CA . GLU A 1 208 ? 4.064 81.675 27.522 1.00 29.50 207 GLU A CA 1
ATOM 1572 C C . GLU A 1 208 ? 3.169 80.930 28.494 1.00 32.81 207 GLU A C 1
ATOM 1573 O O . GLU A 1 208 ? 3.330 81.129 29.690 1.00 34.95 207 GLU A O 1
ATOM 1579 N N . ALA A 1 209 ? 2.290 80.051 28.010 1.00 28.51 208 ALA A N 1
ATOM 1580 C CA . ALA A 1 209 ? 1.387 79.240 28.847 1.00 28.76 208 ALA A CA 1
ATOM 1581 C C . ALA A 1 209 ? 2.144 78.338 29.842 1.00 33.11 208 ALA A C 1
ATOM 1582 O O . ALA A 1 209 ? 1.728 78.290 30.996 1.00 35.00 208 ALA A O 1
ATOM 1584 N N . LYS A 1 210 ? 3.249 77.638 29.427 1.00 26.52 209 LYS A N 1
ATOM 1585 C CA . LYS A 1 210 ? 4.028 76.820 30.361 1.00 23.51 209 LYS A CA 1
ATOM 1586 C C . LYS A 1 210 ? 4.663 77.669 31.454 1.00 27.88 209 LYS A C 1
ATOM 1587 O O . LYS A 1 210 ? 4.526 77.281 32.611 1.00 27.55 209 LYS A O 1
ATOM 1593 N N . ILE A 1 211 ? 5.399 78.782 31.116 1.00 25.46 210 ILE A N 1
ATOM 1594 C CA . ILE A 1 211 ? 6.062 79.639 32.124 1.00 25.09 210 ILE A CA 1
ATOM 1595 C C . ILE A 1 211 ? 4.984 80.152 33.105 1.00 31.11 210 ILE A C 1
ATOM 1596 O O . ILE A 1 211 ? 5.200 80.087 34.312 1.00 31.62 210 ILE A O 1
ATOM 1601 N N . GLN A 1 212 ? 3.795 80.561 32.596 1.00 28.18 211 GLN A N 1
ATOM 1602 C CA . GLN A 1 212 ? 2.703 81.050 33.452 1.00 29.32 211 GLN A CA 1
ATOM 1603 C C . GLN A 1 212 ? 2.134 79.952 34.359 1.00 36.92 211 GLN A C 1
ATOM 1604 O O . GLN A 1 212 ? 1.731 80.241 35.490 1.00 38.85 211 GLN A O 1
ATOM 1610 N N . GLN A 1 213 ? 2.135 78.697 33.884 1.00 33.37 212 GLN A N 1
ATOM 1611 C CA . GLN A 1 213 ? 1.709 77.509 34.641 1.00 30.98 212 GLN A CA 1
ATOM 1612 C C . GLN A 1 213 ? 2.664 77.274 35.808 1.00 33.17 212 GLN A C 1
ATOM 1613 O O . GLN A 1 213 ? 2.213 77.005 36.913 1.00 31.67 212 GLN A O 1
ATOM 1619 N N . TYR A 1 214 ? 3.981 77.408 35.554 1.00 30.36 213 TYR A N 1
ATOM 1620 C CA . TYR A 1 214 ? 5.091 77.270 36.501 1.00 29.50 213 TYR A CA 1
ATOM 1621 C C . TYR A 1 214 ? 5.010 78.350 37.588 1.00 33.60 213 TYR A C 1
ATOM 1622 O O . TYR A 1 214 ? 5.216 78.042 38.754 1.00 35.30 213 TYR A O 1
ATOM 1631 N N . ILE A 1 215 ? 4.706 79.617 37.208 1.00 28.92 214 ILE A N 1
ATOM 1632 C CA . ILE A 1 215 ? 4.597 80.768 38.118 1.00 27.22 214 ILE A CA 1
ATOM 1633 C C . ILE A 1 215 ? 3.367 80.602 39.024 1.00 34.68 214 ILE A C 1
ATOM 1634 O O . ILE A 1 215 ? 3.492 80.745 40.236 1.00 36.72 214 ILE A O 1
ATOM 1639 N N . SER A 1 216 ? 2.213 80.266 38.445 1.00 33.40 215 SER A N 1
ATOM 1640 C CA . SER A 1 216 ? 0.935 80.084 39.144 1.00 34.86 215 SER A CA 1
ATOM 1641 C C . SER A 1 216 ? 0.988 78.958 40.178 1.00 35.07 215 SER A C 1
ATOM 1642 O O . SER A 1 216 ? 0.455 79.124 41.272 1.00 35.98 215 SER A O 1
ATOM 1645 N N . HIS A 1 217 ? 1.654 77.850 39.849 1.00 28.95 216 HIS A N 1
ATOM 1646 C CA . HIS A 1 217 ? 1.825 76.664 40.708 1.00 28.53 216 HIS A CA 1
ATOM 1647 C C . HIS A 1 217 ? 2.517 77.026 42.028 1.00 34.36 216 HIS A C 1
ATOM 1648 O O . HIS A 1 217 ? 2.085 76.605 43.112 1.00 34.45 216 HIS A O 1
ATOM 1655 N N . ARG A 1 218 ? 3.585 77.830 41.930 1.00 29.94 217 ARG A N 1
ATOM 1656 C CA . ARG A 1 218 ? 4.343 78.263 43.081 1.00 27.61 217 ARG A CA 1
ATOM 1657 C C . ARG A 1 218 ? 3.599 79.382 43.837 1.00 31.64 217 ARG A C 1
ATOM 1658 O O . ARG A 1 218 ? 3.621 79.380 45.068 1.00 31.18 217 ARG A O 1
ATOM 1666 N N . ASN A 1 219 ? 2.938 80.312 43.114 1.00 28.95 218 ASN A N 1
ATOM 1667 C CA . ASN A 1 219 ? 2.191 81.455 43.694 1.00 29.64 218 ASN A CA 1
ATOM 1668 C C . ASN A 1 219 ? 0.973 81.030 44.494 1.00 32.42 218 ASN A C 1
ATOM 1669 O O . ASN A 1 219 ? 0.696 81.672 45.503 1.00 32.08 218 ASN A O 1
ATOM 1674 N N . ILE A 1 220 ? 0.253 79.962 44.068 1.00 29.05 219 ILE A N 1
ATOM 1675 C CA . ILE A 1 220 ? -0.935 79.446 44.789 1.00 29.64 219 ILE A CA 1
ATOM 1676 C C . ILE A 1 220 ? -0.505 78.959 46.213 1.00 32.22 219 ILE A C 1
ATOM 1677 O O . ILE A 1 220 ? -1.129 79.353 47.219 1.00 32.66 219 ILE A O 1
ATOM 1682 N N . ARG A 1 221 ? 0.596 78.161 46.288 1.00 25.70 220 ARG A N 1
ATOM 1683 C CA . ARG A 1 221 ? 1.165 77.675 47.554 1.00 24.95 220 ARG A CA 1
ATOM 1684 C C . ARG A 1 221 ? 1.674 78.831 48.423 1.00 31.98 220 ARG A C 1
ATOM 1685 O O . ARG A 1 221 ? 1.459 78.798 49.621 1.00 32.67 220 ARG A O 1
ATOM 1693 N N . GLU A 1 222 ? 2.337 79.853 47.828 1.00 29.68 221 GLU A N 1
ATOM 1694 C CA . GLU A 1 222 ? 2.821 81.024 48.554 1.00 29.22 221 GLU A CA 1
ATOM 1695 C C . GLU A 1 222 ? 1.653 81.783 49.143 1.00 35.60 221 GLU A C 1
ATOM 1696 O O . GLU A 1 222 ? 1.763 82.265 50.265 1.00 37.96 221 GLU A O 1
ATOM 1702 N N . GLN A 1 223 ? 0.539 81.908 48.394 1.00 31.99 222 GLN A N 1
ATOM 1703 C CA . GLN A 1 223 ? -0.651 82.607 48.883 1.00 32.61 222 GLN A CA 1
ATOM 1704 C C . GLN A 1 223 ? -1.273 81.860 50.071 1.00 38.44 222 GLN A C 1
ATOM 1705 O O . GLN A 1 223 ? -1.736 82.489 51.010 1.00 39.43 222 GLN A O 1
ATOM 1711 N N . GLN A 1 224 ? -1.228 80.522 50.051 1.00 36.06 223 GLN A N 1
ATOM 1712 C CA . GLN A 1 224 ? -1.752 79.673 51.127 1.00 36.23 223 GLN A CA 1
ATOM 1713 C C . GLN A 1 224 ? -0.963 79.887 52.437 1.00 39.58 223 GLN A C 1
ATOM 1714 O O . GLN A 1 224 ? -1.565 80.030 53.513 1.00 39.81 223 GLN A O 1
ATOM 1720 N N . ILE A 1 225 ? 0.384 79.904 52.326 1.00 34.63 224 ILE A N 1
ATOM 1721 C CA . ILE A 1 225 ? 1.335 80.082 53.419 1.00 33.29 224 ILE A CA 1
ATOM 1722 C C . ILE A 1 225 ? 1.182 81.496 54.014 1.00 37.20 224 ILE A C 1
ATOM 1723 O O . ILE A 1 225 ? 1.075 81.593 55.237 1.00 39.53 224 ILE A O 1
ATOM 1728 N N . LEU A 1 226 ? 1.153 82.573 53.177 1.00 31.92 225 LEU A N 1
ATOM 1729 C CA . LEU A 1 226 ? 0.962 83.965 53.645 1.00 33.19 225 LEU A CA 1
ATOM 1730 C C . LEU A 1 226 ? -0.382 84.163 54.362 1.00 37.09 225 LEU A C 1
ATOM 1731 O O . LEU A 1 226 ? -0.421 84.788 55.423 1.00 36.69 225 LEU A O 1
ATOM 1736 N N . THR A 1 227 ? -1.475 83.614 53.789 1.00 33.05 226 THR A N 1
ATOM 1737 C CA . THR A 1 227 ? -2.804 83.684 54.396 1.00 34.03 226 THR A CA 1
ATOM 1738 C C . THR A 1 227 ? -2.737 83.132 55.846 1.00 39.14 226 THR A C 1
ATOM 1739 O O . THR A 1 227 ? -3.269 83.767 56.744 1.00 40.68 226 THR A O 1
ATOM 1743 N N . LEU A 1 228 ? -2.064 81.985 56.067 1.00 34.68 227 LEU A N 1
ATOM 1744 C CA . LEU A 1 228 ? -1.918 81.388 57.394 1.00 35.64 227 LEU A CA 1
ATOM 1745 C C . LEU A 1 228 ? -1.212 82.339 58.367 1.00 41.40 227 LEU A C 1
ATOM 1746 O O . LEU A 1 228 ? -1.676 82.499 59.497 1.00 41.60 227 LEU A O 1
ATOM 1751 N N . PHE A 1 229 ? -0.120 82.990 57.917 1.00 38.25 228 PHE A N 1
ATOM 1752 C CA . PHE A 1 229 ? 0.655 83.936 58.711 1.00 37.75 228 PHE A CA 1
ATOM 1753 C C . PHE A 1 229 ? -0.136 85.202 58.994 1.00 47.24 228 PHE A C 1
ATOM 1754 O O . PHE A 1 229 ? -0.148 85.660 60.136 1.00 49.06 228 PHE A O 1
ATOM 1762 N N . ARG A 1 230 ? -0.784 85.784 57.974 1.00 47.20 229 ARG A N 1
ATOM 1763 C CA . ARG A 1 230 ? -1.529 87.043 58.127 1.00 49.64 229 ARG A CA 1
ATOM 1764 C C . ARG A 1 230 ? -2.831 86.865 58.944 1.00 56.67 229 ARG A C 1
ATOM 1765 O O . ARG A 1 230 ? -3.209 87.797 59.663 1.00 58.56 229 ARG A O 1
ATOM 1773 N N . GLU A 1 231 ? -3.465 85.670 58.897 1.00 53.12 230 GLU A N 1
ATOM 1774 C CA . GLU A 1 231 ? -4.656 85.366 59.702 1.00 54.31 230 GLU A CA 1
ATOM 1775 C C . GLU A 1 231 ? -4.256 85.145 61.183 1.00 61.03 230 GLU A C 1
ATOM 1776 O O . GLU A 1 231 ? -4.989 85.552 62.080 1.00 64.25 230 GLU A O 1
ATOM 1782 N N . ASN A 1 232 ? -3.083 84.536 61.430 1.00 55.28 231 ASN A N 1
ATOM 1783 C CA . ASN A 1 232 ? -2.551 84.251 62.767 1.00 54.76 231 ASN A CA 1
ATOM 1784 C C . ASN A 1 232 ? -1.260 85.046 63.014 1.00 56.94 231 ASN A C 1
ATOM 1785 O O . ASN A 1 232 ? -0.224 84.453 63.328 1.00 56.77 231 ASN A O 1
ATOM 1790 N N . PHE A 1 233 ? -1.330 86.380 62.910 1.00 52.22 232 PHE A N 1
ATOM 1791 C CA . PHE A 1 233 ? -0.223 87.332 63.098 1.00 51.02 232 PHE A CA 1
ATOM 1792 C C . PHE A 1 233 ? 0.524 87.162 64.466 1.00 53.71 232 PHE A C 1
ATOM 1793 O O . PHE A 1 233 ? 1.748 87.334 64.533 1.00 51.32 232 PHE A O 1
ATOM 1801 N N . GLU A 1 234 ? -0.212 86.797 65.523 1.00 51.81 233 GLU A N 1
ATOM 1802 C CA . GLU A 1 234 ? 0.327 86.629 66.870 1.00 53.66 233 GLU A CA 1
ATOM 1803 C C . GLU A 1 234 ? 1.095 85.277 67.085 1.00 59.29 233 GLU A C 1
ATOM 1804 O O . GLU A 1 234 ? 1.737 85.114 68.132 1.00 60.48 233 GLU A O 1
ATOM 1806 N N . LYS A 1 235 ? 1.064 84.332 66.116 1.00 54.59 234 LYS A N 1
ATOM 1807 C CA . LYS A 1 235 ? 1.760 83.058 66.308 1.00 52.79 234 LYS A CA 1
ATOM 1808 C C . LYS A 1 235 ? 3.090 82.994 65.554 1.00 53.82 234 LYS A C 1
ATOM 1809 O O . LYS A 1 235 ? 3.229 83.537 64.458 1.00 52.59 234 LYS A O 1
ATOM 1815 N N . SER A 1 236 ? 4.063 82.331 66.193 1.00 50.03 235 SER A N 1
ATOM 1816 C CA . SER A 1 236 ? 5.401 81.984 65.711 1.00 49.14 235 SER A CA 1
ATOM 1817 C C . SER A 1 236 ? 5.339 80.488 65.412 1.00 51.70 235 SER A C 1
ATOM 1818 O O . SER A 1 236 ? 5.193 79.694 66.346 1.00 53.30 235 SER A O 1
ATOM 1821 N N . PHE A 1 237 ? 5.344 80.101 64.120 1.00 44.49 236 PHE A N 1
ATOM 1822 C CA . PHE A 1 237 ? 5.208 78.702 63.710 1.00 42.43 236 PHE A CA 1
ATOM 1823 C C . PHE A 1 237 ? 6.526 78.010 63.454 1.00 44.15 236 PHE A C 1
ATOM 1824 O O . PHE A 1 237 ? 7.418 78.586 62.846 1.00 41.48 236 PHE A O 1
ATOM 1832 N N . THR A 1 238 ? 6.603 76.743 63.831 1.00 43.04 237 THR A N 1
ATOM 1833 C CA . THR A 1 238 ? 7.746 75.883 63.547 1.00 42.61 237 THR A CA 1
ATOM 1834 C C . THR A 1 238 ? 7.505 75.242 62.173 1.00 42.90 237 THR A C 1
ATOM 1835 O O . THR A 1 238 ? 6.396 75.319 61.651 1.00 39.53 237 THR A O 1
ATOM 1839 N N . VAL A 1 239 ? 8.536 74.635 61.580 1.00 41.25 238 VAL A N 1
ATOM 1840 C CA . VAL A 1 239 ? 8.416 73.947 60.294 1.00 41.87 238 VAL A CA 1
ATOM 1841 C C . VAL A 1 239 ? 7.395 72.797 60.416 1.00 48.01 238 VAL A C 1
ATOM 1842 O O . VAL A 1 239 ? 6.501 72.716 59.587 1.00 45.94 238 VAL A O 1
ATOM 1846 N N . MET A 1 240 ? 7.505 71.952 61.481 1.00 48.62 239 MET A N 1
ATOM 1847 C CA . MET A 1 240 ? 6.592 70.838 61.757 1.00 49.77 239 MET A CA 1
ATOM 1848 C C . MET A 1 240 ? 5.152 71.314 61.930 1.00 51.36 239 MET A C 1
ATOM 1849 O O . MET A 1 240 ? 4.246 70.663 61.405 1.00 52.16 239 MET A O 1
ATOM 1854 N N . GLU A 1 241 ? 4.939 72.462 62.605 1.00 46.32 240 GLU A N 1
ATOM 1855 C CA . GLU A 1 241 ? 3.604 73.047 62.762 1.00 46.53 240 GLU A CA 1
ATOM 1856 C C . GLU A 1 241 ? 3.019 73.389 61.395 1.00 47.42 240 GLU A C 1
ATOM 1857 O O . GLU A 1 241 ? 1.921 72.944 61.066 1.00 48.63 240 GLU A O 1
ATOM 1859 N N . LEU A 1 242 ? 3.798 74.118 60.579 1.00 40.55 241 LEU A N 1
ATOM 1860 C CA . LEU A 1 242 ? 3.433 74.580 59.237 1.00 37.46 241 LEU A CA 1
ATOM 1861 C C . LEU A 1 242 ? 3.171 73.431 58.262 1.00 41.13 241 LEU A C 1
ATOM 1862 O O . LEU A 1 242 ? 2.219 73.518 57.492 1.00 40.62 241 LEU A O 1
ATOM 1867 N N . VAL A 1 243 ? 3.995 72.371 58.290 1.00 39.56 242 VAL A N 1
ATOM 1868 C CA . VAL A 1 243 ? 3.866 71.198 57.410 1.00 40.28 242 VAL A CA 1
ATOM 1869 C C . VAL A 1 243 ? 2.511 70.491 57.665 1.00 44.70 242 VAL A C 1
ATOM 1870 O O . VAL A 1 243 ? 1.807 70.181 56.697 1.00 44.68 242 VAL A O 1
ATOM 1874 N N . LYS A 1 244 ? 2.139 70.286 58.946 1.00 39.91 243 LYS A N 1
ATOM 1875 C CA . LYS A 1 244 ? 0.883 69.654 59.341 1.00 40.08 243 LYS A CA 1
ATOM 1876 C C . LYS A 1 244 ? -0.337 70.449 58.871 1.00 45.65 243 LYS A C 1
ATOM 1877 O O . LYS A 1 244 ? -1.336 69.837 58.489 1.00 47.27 243 LYS A O 1
ATOM 1879 N N . ILE A 1 245 ? -0.261 71.800 58.876 1.00 41.31 244 ILE A N 1
ATOM 1880 C CA . ILE A 1 245 ? -1.361 72.686 58.461 1.00 40.48 244 ILE A CA 1
ATOM 1881 C C . ILE A 1 245 ? -1.441 72.837 56.903 1.00 45.78 244 ILE A C 1
ATOM 1882 O O . ILE A 1 245 ? -2.485 72.555 56.315 1.00 47.33 244 ILE A O 1
ATOM 1887 N N . ILE A 1 246 ? -0.354 73.304 56.262 1.00 40.91 245 ILE A N 1
ATOM 1888 C CA . ILE A 1 246 ? -0.285 73.615 54.830 1.00 39.30 245 ILE A CA 1
ATOM 1889 C C . ILE A 1 246 ? -0.403 72.365 53.936 1.00 43.93 245 ILE A C 1
ATOM 1890 O O . ILE A 1 246 ? -1.124 72.418 52.936 1.00 42.98 245 ILE A O 1
ATOM 1895 N N . TYR A 1 247 ? 0.330 71.281 54.258 1.00 42.53 246 TYR A N 1
ATOM 1896 C CA . TYR A 1 247 ? 0.375 70.069 53.427 1.00 41.94 246 TYR A CA 1
ATOM 1897 C C . TYR A 1 247 ? -0.476 68.961 54.050 1.00 53.24 246 TYR A C 1
ATOM 1898 O O . TYR A 1 247 ? -0.018 67.827 54.196 1.00 54.10 246 TYR A O 1
ATOM 1907 N N . LYS A 1 248 ? -1.739 69.295 54.392 1.00 54.33 247 LYS A N 1
ATOM 1908 C CA . LYS A 1 248 ? -2.709 68.369 54.978 1.00 56.63 247 LYS A CA 1
ATOM 1909 C C . LYS A 1 248 ? -3.129 67.283 53.949 1.00 63.89 247 LYS A C 1
ATOM 1910 O O . LYS A 1 248 ? -3.338 66.123 54.328 1.00 64.92 247 LYS A O 1
ATOM 1912 N N . ASN A 1 249 ? -3.215 67.658 52.652 1.00 61.13 248 ASN A N 1
ATOM 1913 C CA . ASN A 1 249 ? -3.623 66.770 51.555 1.00 62.19 248 ASN A CA 1
ATOM 1914 C C . ASN A 1 249 ? -2.418 66.029 50.900 1.00 69.42 248 ASN A C 1
ATOM 1915 O O . ASN A 1 249 ? -2.524 65.542 49.770 1.00 69.17 248 ASN A O 1
ATOM 1920 N N . THR A 1 250 ? -1.297 65.896 51.646 1.00 67.74 249 THR A N 1
ATOM 1921 C CA . THR A 1 250 ? -0.066 65.198 51.238 1.00 66.78 249 THR A CA 1
ATOM 1922 C C . THR A 1 250 ? 0.121 63.930 52.116 1.00 72.86 249 THR A C 1
ATOM 1923 O O . THR A 1 250 ? 0.024 64.027 53.348 1.00 73.14 249 THR A O 1
ATOM 1927 N N . PRO A 1 251 ? 0.399 62.742 51.512 1.00 69.95 250 PRO A N 1
ATOM 1928 C CA . PRO A 1 251 ? 0.605 61.527 52.337 1.00 70.51 250 PRO A CA 1
ATOM 1929 C C . PRO A 1 251 ? 1.895 61.576 53.158 1.00 74.63 250 PRO A C 1
ATOM 1930 O O . PRO A 1 251 ? 2.826 62.302 52.799 1.00 74.02 250 PRO A O 1
ATOM 1934 N N . GLU A 1 252 ? 1.950 60.793 54.256 1.00 72.07 251 GLU A N 1
ATOM 1935 C CA . GLU A 1 252 ? 3.082 60.707 55.190 1.00 71.40 251 GLU A CA 1
ATOM 1936 C C . GLU A 1 252 ? 4.389 60.249 54.506 1.00 73.35 251 GLU A C 1
ATOM 1937 O O . GLU A 1 252 ? 5.472 60.609 54.975 1.00 72.69 251 GLU A O 1
ATOM 1939 N N . ASN A 1 253 ? 4.291 59.481 53.395 1.00 68.26 252 ASN A N 1
ATOM 1940 C CA . ASN A 1 253 ? 5.462 59.003 52.656 1.00 66.23 252 ASN A CA 1
ATOM 1941 C C . ASN A 1 253 ? 6.152 60.157 51.897 1.00 65.58 252 ASN A C 1
ATOM 1942 O O . ASN A 1 253 ? 7.303 60.011 51.489 1.00 65.57 252 ASN A O 1
ATOM 1947 N N . LEU A 1 254 ? 5.463 61.301 51.735 1.00 58.60 253 LEU A N 1
ATOM 1948 C CA . LEU A 1 254 ? 5.997 62.487 51.072 1.00 55.24 253 LEU A CA 1
ATOM 1949 C C . LEU A 1 254 ? 6.289 63.633 52.068 1.00 52.96 253 LEU A C 1
ATOM 1950 O O . LEU A 1 254 ? 6.496 64.766 51.623 1.00 52.65 253 LEU A O 1
ATOM 1955 N N . HIS A 1 255 ? 6.355 63.330 53.394 1.00 44.87 254 HIS A N 1
ATOM 1956 C CA . HIS A 1 255 ? 6.625 64.296 54.460 1.00 43.27 254 HIS A CA 1
ATOM 1957 C C . HIS A 1 255 ? 7.916 65.110 54.247 1.00 43.52 254 HIS A C 1
ATOM 1958 O O . HIS A 1 255 ? 7.906 66.329 54.422 1.00 43.55 254 HIS A O 1
ATOM 1965 N N . GLU A 1 256 ? 9.014 64.449 53.904 1.00 36.69 255 GLU A N 1
ATOM 1966 C CA . GLU A 1 256 ? 10.290 65.126 53.722 1.00 34.45 255 GLU A CA 1
ATOM 1967 C C . GLU A 1 256 ? 10.305 66.013 52.484 1.00 37.86 255 GLU A C 1
ATOM 1968 O O . GLU A 1 256 ? 11.003 67.018 52.482 1.00 37.07 255 GLU A O 1
ATOM 1974 N N . MET A 1 257 ? 9.520 65.669 51.453 1.00 36.12 256 MET A N 1
ATOM 1975 C CA . MET A 1 257 ? 9.386 66.451 50.221 1.00 34.62 256 MET A CA 1
ATOM 1976 C C . MET A 1 257 ? 8.580 67.729 50.518 1.00 40.16 256 MET A C 1
ATOM 1977 O O . MET A 1 257 ? 8.927 68.809 50.018 1.00 40.05 256 MET A O 1
ATOM 1979 N N . ALA A 1 258 ? 7.515 67.597 51.362 1.00 35.88 257 ALA A N 1
ATOM 1980 C CA . ALA A 1 258 ? 6.642 68.681 51.801 1.00 34.71 257 ALA A CA 1
ATOM 1981 C C . ALA A 1 258 ? 7.429 69.675 52.644 1.00 40.03 257 ALA A C 1
ATOM 1982 O O . ALA A 1 258 ? 7.379 70.874 52.387 1.00 42.06 257 ALA A O 1
ATOM 1984 N N . LYS A 1 259 ? 8.196 69.166 53.626 1.00 34.37 258 LYS A N 1
ATOM 1985 C CA . LYS A 1 259 ? 9.051 69.925 54.527 1.00 32.76 258 LYS A CA 1
ATOM 1986 C C . LYS A 1 259 ? 10.082 70.715 53.719 1.00 34.70 258 LYS A C 1
ATOM 1987 O O . LYS A 1 259 ? 10.345 71.879 54.017 1.00 35.02 258 LYS A O 1
ATOM 1993 N N . HIS A 1 260 ? 10.656 70.087 52.691 1.00 29.98 259 HIS A N 1
ATOM 1994 C CA . HIS A 1 260 ? 11.636 70.718 51.817 1.00 29.81 259 HIS A CA 1
ATOM 1995 C C . HIS A 1 260 ? 10.981 71.837 50.970 1.00 34.23 259 HIS A C 1
ATOM 1996 O O . HIS A 1 260 ? 11.548 72.928 50.849 1.00 36.25 259 HIS A O 1
ATOM 2003 N N . ASN A 1 261 ? 9.790 71.560 50.411 1.00 27.75 260 ASN A N 1
ATOM 2004 C CA . ASN A 1 261 ? 9.015 72.498 49.624 1.00 26.91 260 ASN A CA 1
ATOM 2005 C C . ASN A 1 261 ? 8.659 73.726 50.448 1.00 29.47 260 ASN A C 1
ATOM 2006 O O . ASN A 1 261 ? 8.862 74.844 49.976 1.00 31.65 260 ASN A O 1
ATOM 2011 N N . LEU A 1 262 ? 8.150 73.513 51.667 1.00 24.48 261 LEU A N 1
ATOM 2012 C CA . LEU A 1 262 ? 7.773 74.566 52.610 1.00 25.93 261 LEU A CA 1
ATOM 2013 C C . LEU A 1 262 ? 8.940 75.499 52.912 1.00 30.57 261 LEU A C 1
ATOM 2014 O O . LEU A 1 262 ? 8.774 76.715 52.830 1.00 32.07 261 LEU A O 1
ATOM 2019 N N . LEU A 1 263 ? 10.116 74.934 53.214 1.00 25.95 262 LEU A N 1
ATOM 2020 C CA . LEU A 1 263 ? 11.326 75.695 53.493 1.00 26.47 262 LEU A CA 1
ATOM 2021 C C . LEU A 1 263 ? 11.770 76.553 52.302 1.00 29.74 262 LEU A C 1
ATOM 2022 O O . LEU A 1 263 ? 12.223 77.665 52.516 1.00 33.09 262 LEU A O 1
ATOM 2027 N N . LEU A 1 264 ? 11.619 76.068 51.069 1.00 24.80 263 LEU A N 1
ATOM 2028 C CA . LEU A 1 264 ? 11.941 76.830 49.848 1.00 23.24 263 LEU A CA 1
ATOM 2029 C C . LEU A 1 264 ? 11.014 78.040 49.739 1.00 24.13 263 LEU A C 1
ATOM 2030 O O . LEU A 1 264 ? 11.492 79.131 49.419 1.00 22.97 263 LEU A O 1
ATOM 2035 N N . HIS A 1 265 ? 9.706 77.843 50.060 1.00 18.06 264 HIS A N 1
ATOM 2036 C CA . HIS A 1 265 ? 8.703 78.892 50.097 1.00 19.30 264 HIS A CA 1
ATOM 2037 C C . HIS A 1 265 ? 8.954 79.921 51.211 1.00 26.42 264 HIS A C 1
ATOM 2038 O O . HIS A 1 265 ? 8.779 81.120 50.971 1.00 28.66 264 HIS A O 1
ATOM 2045 N N . LEU A 1 266 ? 9.386 79.467 52.399 1.00 21.98 265 LEU A N 1
ATOM 2046 C CA . LEU A 1 266 ? 9.689 80.336 53.552 1.00 21.16 265 LEU A CA 1
ATOM 2047 C C . LEU A 1 266 ? 10.927 81.190 53.315 1.00 26.66 265 LEU A C 1
ATOM 2048 O O . LEU A 1 266 ? 10.951 82.329 53.771 1.00 27.71 265 LEU A O 1
ATOM 2053 N N . LYS A 1 267 ? 11.960 80.647 52.642 1.00 23.37 266 LYS A N 1
ATOM 2054 C CA . LYS A 1 267 ? 13.191 81.388 52.327 1.00 23.15 266 LYS A CA 1
ATOM 2055 C C . LYS A 1 267 ? 12.879 82.529 51.315 1.00 27.16 266 LYS A C 1
ATOM 2056 O O . LYS A 1 267 ? 13.481 83.602 51.412 1.00 27.86 266 LYS A O 1
ATOM 2060 N N . LYS A 1 268 ? 11.950 82.287 50.351 1.00 23.29 267 LYS A N 1
ATOM 2061 C CA . LYS A 1 268 ? 11.512 83.302 49.391 1.00 22.99 267 LYS A CA 1
ATOM 2062 C C . LYS A 1 268 ? 10.820 84.455 50.143 1.00 31.52 267 LYS A C 1
ATOM 2063 O O . LYS A 1 268 ? 11.270 85.592 50.004 1.00 36.10 267 LYS A O 1
ATOM 2069 N N . LEU A 1 269 ? 9.787 84.159 50.985 1.00 26.37 268 LEU A N 1
ATOM 2070 C CA . LEU A 1 269 ? 9.039 85.141 51.801 1.00 27.24 268 LEU A CA 1
ATOM 2071 C C . LEU A 1 269 ? 9.925 85.899 52.799 1.00 33.07 268 LEU A C 1
ATOM 2072 O O . LEU A 1 269 ? 9.616 87.049 53.127 1.00 35.75 268 LEU A O 1
ATOM 2077 N N . GLU A 1 270 ? 10.988 85.248 53.300 1.00 27.35 269 GLU A N 1
ATOM 2078 C CA . GLU A 1 270 ? 11.971 85.827 54.226 1.00 28.63 269 GLU A CA 1
ATOM 2079 C C . GLU A 1 270 ? 12.849 86.845 53.484 1.00 36.77 269 GLU A C 1
ATOM 2080 O O . GLU A 1 270 ? 13.107 87.935 54.003 1.00 40.06 269 GLU A O 1
ATOM 2086 N N . LYS A 1 271 ? 13.290 86.499 52.267 1.00 30.67 270 LYS A N 1
ATOM 2087 C CA . LYS A 1 271 ? 14.109 87.359 51.428 1.00 30.66 270 LYS A CA 1
ATOM 2088 C C . LYS A 1 271 ? 13.335 88.601 51.010 1.00 37.15 270 LYS A C 1
ATOM 2089 O O . LYS A 1 271 ? 13.910 89.673 50.897 1.00 38.42 270 LYS A O 1
ATOM 2095 N N . GLU A 1 272 ? 12.021 88.457 50.797 1.00 34.70 271 GLU A N 1
ATOM 2096 C CA . GLU A 1 272 ? 11.121 89.557 50.433 1.00 35.25 271 GLU A CA 1
ATOM 2097 C C . GLU A 1 272 ? 10.697 90.385 51.639 1.00 40.54 271 GLU A C 1
ATOM 2098 O O . GLU A 1 272 ? 9.977 91.346 51.449 1.00 43.89 271 GLU A O 1
ATOM 2104 N N . GLY A 1 273 ? 11.105 89.998 52.854 1.00 34.88 272 GLY A N 1
ATOM 2105 C CA . GLY A 1 273 ? 10.766 90.682 54.094 1.00 34.48 272 GLY A CA 1
ATOM 2106 C C . GLY A 1 273 ? 9.320 90.585 54.533 1.00 38.24 272 GLY A C 1
ATOM 2107 O O . GLY A 1 273 ? 8.855 91.437 55.283 1.00 41.91 272 GLY A O 1
ATOM 2108 N N . LYS A 1 274 ? 8.591 89.569 54.079 1.00 32.03 273 LYS A N 1
ATOM 2109 C CA . LYS A 1 274 ? 7.179 89.346 54.415 1.00 30.29 273 LYS A CA 1
ATOM 2110 C C . LYS A 1 274 ? 7.062 88.609 55.744 1.00 35.19 273 LYS A C 1
ATOM 2111 O O . LYS A 1 274 ? 6.127 88.852 56.506 1.00 35.29 273 LYS A O 1
ATOM 2117 N N . ILE A 1 275 ? 8.023 87.696 56.012 1.00 31.91 274 ILE A N 1
ATOM 2118 C CA . ILE A 1 275 ? 8.119 86.933 57.256 1.00 31.37 274 ILE A CA 1
ATOM 2119 C C . ILE A 1 275 ? 9.548 87.031 57.754 1.00 35.35 274 ILE A C 1
ATOM 2120 O O . ILE A 1 275 ? 10.466 87.236 56.964 1.00 35.94 274 ILE A O 1
ATOM 2125 N N . PHE A 1 276 ? 9.728 86.960 59.064 1.00 31.57 275 PHE A N 1
ATOM 2126 C CA . PHE A 1 276 ? 11.041 86.936 59.682 1.00 31.48 275 PHE A CA 1
ATOM 2127 C C . PHE A 1 276 ? 11.136 85.629 60.501 1.00 36.95 275 PHE A C 1
ATOM 2128 O O . PHE A 1 276 ? 10.103 85.108 60.935 1.00 37.18 275 PHE A O 1
ATOM 2136 N N . SER A 1 277 ? 12.349 85.073 60.656 1.00 34.74 276 SER A N 1
ATOM 2137 C CA . SER A 1 277 ? 12.635 83.899 61.501 1.00 34.96 276 SER A CA 1
ATOM 2138 C C . SER A 1 277 ? 13.388 84.362 62.746 1.00 44.60 276 SER A C 1
ATOM 2139 O O . SER A 1 277 ? 13.822 85.516 62.804 1.00 45.76 276 SER A O 1
ATOM 2142 N N . ASN A 1 278 ? 13.523 83.466 63.753 1.00 43.08 277 ASN A N 1
ATOM 2143 C CA . ASN A 1 278 ? 14.241 83.698 64.999 1.00 43.36 277 ASN A CA 1
ATOM 2144 C C . ASN A 1 278 ? 15.424 82.748 65.090 1.00 49.01 277 ASN A C 1
ATOM 2145 O O . ASN A 1 278 ? 15.665 81.995 64.155 1.00 46.38 277 ASN A O 1
ATOM 2150 N N . THR A 1 279 ? 16.170 82.788 66.203 1.00 51.73 278 THR A N 1
ATOM 2151 C CA . THR A 1 279 ? 17.378 81.983 66.421 1.00 52.44 278 THR A CA 1
ATOM 2152 C C . THR A 1 279 ? 17.103 80.781 67.327 1.00 58.60 278 THR A C 1
ATOM 2153 O O . THR A 1 279 ? 18.059 80.168 67.813 1.00 59.90 278 THR A O 1
ATOM 2155 N N . ASP A 1 280 ? 15.814 80.428 67.548 1.00 55.89 279 ASP A N 1
ATOM 2156 C CA . ASP A 1 280 ? 15.412 79.284 68.390 1.00 56.92 279 ASP A CA 1
ATOM 2157 C C . ASP A 1 280 ? 15.981 77.956 67.829 1.00 62.18 279 ASP A C 1
ATOM 2158 O O . ASP A 1 280 ? 16.157 77.860 66.614 1.00 58.91 279 ASP A O 1
ATOM 2160 N N . PRO A 1 281 ? 16.333 76.952 68.687 1.00 63.77 280 PRO A N 1
ATOM 2161 C CA . PRO A 1 281 ? 16.883 75.681 68.163 1.00 63.76 280 PRO A CA 1
ATOM 2162 C C . PRO A 1 281 ? 15.895 75.020 67.203 1.00 67.37 280 PRO A C 1
ATOM 2163 O O . PRO A 1 281 ? 16.312 74.479 66.170 1.00 67.14 280 PRO A O 1
ATOM 2167 N N . ASP A 1 282 ? 14.580 75.141 67.511 1.00 62.63 281 ASP A N 1
ATOM 2168 C CA . ASP A 1 282 ? 13.476 74.762 66.618 1.00 59.91 281 ASP A CA 1
ATOM 2169 C C . ASP A 1 282 ? 12.962 76.103 66.034 1.00 56.89 281 ASP A C 1
ATOM 2170 O O . ASP A 1 282 ? 12.126 76.776 66.655 1.00 57.97 281 ASP A O 1
ATOM 2172 N N . LYS A 1 283 ? 13.588 76.540 64.910 1.00 46.02 282 LYS A N 1
ATOM 2173 C CA . LYS A 1 283 ? 13.383 77.820 64.213 1.00 42.65 282 LYS A CA 1
ATOM 2174 C C . LYS A 1 283 ? 11.901 78.158 64.049 1.00 42.23 282 LYS A C 1
ATOM 2175 O O . LYS A 1 283 ? 11.130 77.326 63.571 1.00 41.00 282 LYS A O 1
ATOM 2181 N N . LYS A 1 284 ? 11.507 79.365 64.482 1.00 35.97 283 LYS A N 1
ATOM 2182 C CA . LYS A 1 284 ? 10.125 79.820 64.397 1.00 34.95 283 LYS A CA 1
ATOM 2183 C C . LYS A 1 284 ? 9.995 80.960 63.380 1.00 38.09 283 LYS A C 1
ATOM 2184 O O . LYS A 1 284 ? 10.856 81.829 63.322 1.00 39.13 283 LYS A O 1
ATOM 2188 N N . TRP A 1 285 ? 8.919 80.954 62.577 1.00 33.72 284 TRP A N 1
ATOM 2189 C CA . TRP A 1 285 ? 8.585 82.014 61.617 1.00 33.34 284 TRP A CA 1
ATOM 2190 C C . TRP A 1 285 ? 7.357 82.748 62.057 1.00 41.39 284 TRP A C 1
ATOM 2191 O O . TRP A 1 285 ? 6.434 82.128 62.557 1.00 42.58 284 TRP A O 1
ATOM 2202 N N . LYS A 1 286 ? 7.317 84.065 61.858 1.00 41.07 285 LYS A N 1
ATOM 2203 C CA . LYS A 1 286 ? 6.205 84.887 62.330 1.00 42.97 285 LYS A CA 1
ATOM 2204 C C . LYS A 1 286 ? 6.055 86.103 61.459 1.00 50.36 285 LYS A C 1
ATOM 2205 O O . LYS A 1 286 ? 7.066 86.679 61.036 1.00 50.04 285 LYS A O 1
ATOM 2211 N N . ALA A 1 287 ? 4.781 86.492 61.190 1.00 49.09 286 ALA A N 1
ATOM 2212 C CA . ALA A 1 287 ? 4.425 87.661 60.405 1.00 49.90 286 ALA A CA 1
ATOM 2213 C C . ALA A 1 287 ? 4.941 88.919 61.157 1.00 59.34 286 ALA A C 1
ATOM 2214 O O . ALA A 1 287 ? 4.976 88.940 62.401 1.00 59.99 286 ALA A O 1
ATOM 2216 N N . HIS A 1 288 ? 5.376 89.938 60.413 1.00 58.30 287 HIS A N 1
ATOM 2217 C CA . HIS A 1 288 ? 5.934 91.155 60.994 1.00 60.34 287 HIS A CA 1
ATOM 2218 C C . HIS A 1 288 ? 5.107 92.402 60.649 1.00 67.82 287 HIS A C 1
ATOM 2219 O O . HIS A 1 288 ? 4.260 92.328 59.747 1.00 69.18 287 HIS A O 1
ATOM 2226 N N . LEU A 1 289 ? 5.362 93.546 61.369 1.00 64.77 288 LEU A N 1
ATOM 2227 C CA . LEU A 1 289 ? 4.766 94.891 61.233 1.00 62.62 288 LEU A CA 1
ATOM 2228 C C . LEU A 1 289 ? 3.526 95.118 62.152 1.00 83.77 288 LEU A C 1
ATOM 2229 O O . LEU A 1 289 ? 3.297 96.229 62.684 1.00 42.59 288 LEU A O 1
ATOM 2231 N N . ALA B 1 3 ? 53.531 59.866 14.354 1.00 98.72 2 ALA B N 1
ATOM 2232 C CA . ALA B 1 3 ? 53.540 59.487 15.768 1.00 96.07 2 ALA B CA 1
ATOM 2233 C C . ALA B 1 3 ? 53.894 58.003 15.949 1.00 100.55 2 ALA B C 1
ATOM 2234 O O . ALA B 1 3 ? 53.323 57.143 15.270 1.00 102.00 2 ALA B O 1
ATOM 2236 N N . ALA B 1 4 ? 54.836 57.716 16.873 1.00 95.26 3 ALA B N 1
ATOM 2237 C CA . ALA B 1 4 ? 55.330 56.369 17.190 1.00 95.25 3 ALA B CA 1
ATOM 2238 C C . ALA B 1 4 ? 54.243 55.491 17.806 1.00 92.81 3 ALA B C 1
ATOM 2239 O O . ALA B 1 4 ? 53.451 55.982 18.615 1.00 89.21 3 ALA B O 1
ATOM 2241 N N . VAL B 1 5 ? 54.207 54.195 17.417 1.00 87.90 4 VAL B N 1
ATOM 2242 C CA . VAL B 1 5 ? 53.257 53.226 17.975 1.00 84.90 4 VAL B CA 1
ATOM 2243 C C . VAL B 1 5 ? 53.949 52.512 19.149 1.00 86.57 4 VAL B C 1
ATOM 2244 O O . VAL B 1 5 ? 54.819 51.662 18.934 1.00 89.03 4 VAL B O 1
ATOM 2248 N N . LEU B 1 6 ? 53.591 52.906 20.388 1.00 78.07 5 LEU B N 1
ATOM 2249 C CA . LEU B 1 6 ? 54.174 52.348 21.604 1.00 76.14 5 LEU B CA 1
ATOM 2250 C C . LEU B 1 6 ? 53.470 51.036 21.974 1.00 80.70 5 LEU B C 1
ATOM 2251 O O . LEU B 1 6 ? 52.232 50.981 21.939 1.00 79.34 5 LEU B O 1
ATOM 2256 N N . GLN B 1 7 ? 54.251 49.961 22.277 1.00 78.71 6 GLN B N 1
ATOM 2257 C CA . GLN B 1 7 ? 53.670 48.688 22.726 1.00 77.99 6 GLN B CA 1
ATOM 2258 C C . GLN B 1 7 ? 53.342 48.838 24.211 1.00 75.27 6 GLN B C 1
ATOM 2259 O O . GLN B 1 7 ? 54.006 49.617 24.891 1.00 73.85 6 GLN B O 1
ATOM 2265 N N . ARG B 1 8 ? 52.281 48.162 24.686 1.00 68.58 7 ARG B N 1
ATOM 2266 C CA . ARG B 1 8 ? 51.723 48.272 26.042 1.00 64.13 7 ARG B CA 1
ATOM 2267 C C . ARG B 1 8 ? 52.714 47.943 27.182 1.00 68.17 7 ARG B C 1
ATOM 2268 O O . ARG B 1 8 ? 52.785 48.714 28.130 1.00 66.20 7 ARG B O 1
ATOM 2276 N N . VAL B 1 9 ? 53.448 46.818 27.104 1.00 66.14 8 VAL B N 1
ATOM 2277 C CA . VAL B 1 9 ? 54.425 46.399 28.115 1.00 65.47 8 VAL B CA 1
ATOM 2278 C C . VAL B 1 9 ? 55.782 46.348 27.425 1.00 74.43 8 VAL B C 1
ATOM 2279 O O . VAL B 1 9 ? 55.908 45.691 26.385 1.00 77.51 8 VAL B O 1
ATOM 2283 N N . GLU B 1 10 ? 56.785 47.077 27.962 1.00 70.98 9 GLU B N 1
ATOM 2284 C CA . GLU B 1 10 ? 58.120 47.131 27.360 1.00 73.04 9 GLU B CA 1
ATOM 2285 C C . GLU B 1 10 ? 59.214 47.445 28.387 1.00 76.19 9 GLU B C 1
ATOM 2286 O O . GLU B 1 10 ? 59.088 48.394 29.169 1.00 73.03 9 GLU B O 1
ATOM 2292 N N . ARG B 1 11 ? 60.306 46.650 28.342 1.00 74.89 10 ARG B N 1
ATOM 2293 C CA . ARG B 1 11 ? 61.514 46.823 29.153 1.00 74.46 10 ARG B CA 1
ATOM 2294 C C . ARG B 1 11 ? 62.354 47.866 28.433 1.00 79.17 10 ARG B C 1
ATOM 2295 O O . ARG B 1 11 ? 62.792 47.623 27.307 1.00 82.48 10 ARG B O 1
ATOM 2303 N N . LEU B 1 12 ? 62.463 49.064 29.003 1.00 72.25 11 LEU B N 1
ATOM 2304 C CA . LEU B 1 12 ? 63.191 50.165 28.374 1.00 72.05 11 LEU B CA 1
ATOM 2305 C C . LEU B 1 12 ? 64.634 50.218 28.848 1.00 75.70 11 LEU B C 1
ATOM 2306 O O . LEU B 1 12 ? 65.462 50.873 28.211 1.00 77.19 11 LEU B O 1
ATOM 2311 N N . SER B 1 13 ? 64.918 49.568 29.996 1.00 70.41 12 SER B N 1
ATOM 2312 C CA . SER B 1 13 ? 66.223 49.547 30.661 1.00 71.93 12 SER B CA 1
ATOM 2313 C C . SER B 1 13 ? 66.374 48.346 31.590 1.00 76.97 12 SER B C 1
ATOM 2314 O O . SER B 1 13 ? 65.377 47.693 31.922 1.00 75.38 12 SER B O 1
ATOM 2317 N N . ASN B 1 14 ? 67.612 48.115 32.094 1.00 74.97 13 ASN B N 1
ATOM 2318 C CA . ASN B 1 14 ? 67.892 47.086 33.098 1.00 74.62 13 ASN B CA 1
ATOM 2319 C C . ASN B 1 14 ? 67.096 47.379 34.411 1.00 73.04 13 ASN B C 1
ATOM 2320 O O . ASN B 1 14 ? 66.829 46.458 35.191 1.00 72.09 13 ASN B O 1
ATOM 2322 N N . ARG B 1 15 ? 66.696 48.659 34.614 1.00 64.92 14 ARG B N 1
ATOM 2323 C CA . ARG B 1 15 ? 65.993 49.150 35.794 1.00 61.01 14 ARG B CA 1
ATOM 2324 C C . ARG B 1 15 ? 64.533 49.597 35.510 1.00 62.20 14 ARG B C 1
ATOM 2325 O O . ARG B 1 15 ? 63.661 49.358 36.345 1.00 59.13 14 ARG B O 1
ATOM 2331 N N . VAL B 1 16 ? 64.281 50.244 34.351 1.00 59.80 15 VAL B N 1
ATOM 2332 C CA . VAL B 1 16 ? 62.972 50.789 33.948 1.00 57.08 15 VAL B CA 1
ATOM 2333 C C . VAL B 1 16 ? 62.216 49.840 32.994 1.00 64.20 15 VAL B C 1
ATOM 2334 O O . VAL B 1 16 ? 62.783 49.365 32.007 1.00 67.23 15 VAL B O 1
ATOM 2338 N N . VAL B 1 17 ? 60.911 49.626 33.280 1.00 58.58 16 VAL B N 1
ATOM 2339 C CA . VAL B 1 17 ? 59.921 48.870 32.492 1.00 57.58 16 VAL B CA 1
ATOM 2340 C C . VAL B 1 17 ? 58.698 49.787 32.361 1.00 58.47 16 VAL B C 1
ATOM 2341 O O . VAL B 1 17 ? 58.220 50.289 33.370 1.00 55.51 16 VAL B O 1
ATOM 2345 N N . ARG B 1 18 ? 58.197 50.018 31.144 1.00 55.95 17 ARG B N 1
ATOM 2346 C CA . ARG B 1 18 ? 57.040 50.893 30.948 1.00 52.71 17 ARG B CA 1
ATOM 2347 C C . ARG B 1 18 ? 55.777 50.117 30.590 1.00 56.20 17 ARG B C 1
ATOM 2348 O O . ARG B 1 18 ? 55.787 49.253 29.712 1.00 57.44 17 ARG B O 1
ATOM 2356 N N . VAL B 1 19 ? 54.685 50.479 31.261 1.00 51.45 18 VAL B N 1
ATOM 2357 C CA . VAL B 1 19 ? 53.343 49.956 31.039 1.00 51.45 18 VAL B CA 1
ATOM 2358 C C . VAL B 1 19 ? 52.461 51.137 30.580 1.00 55.58 18 VAL B C 1
ATOM 2359 O O . VAL B 1 19 ? 52.332 52.124 31.314 1.00 53.69 18 VAL B O 1
ATOM 2363 N N . LEU B 1 20 ? 51.882 51.056 29.367 1.00 52.73 19 LEU B N 1
ATOM 2364 C CA . LEU B 1 20 ? 50.994 52.115 28.885 1.00 51.00 19 LEU B CA 1
ATOM 2365 C C . LEU B 1 20 ? 49.673 52.054 29.597 1.00 53.50 19 LEU B C 1
ATOM 2366 O O . LEU B 1 20 ? 49.163 50.959 29.829 1.00 52.88 19 LEU B O 1
ATOM 2371 N N . GLY B 1 21 ? 49.109 53.228 29.882 1.00 50.46 20 GLY B N 1
ATOM 2372 C CA . GLY B 1 21 ? 47.832 53.400 30.571 1.00 49.37 20 GLY B CA 1
ATOM 2373 C C . GLY B 1 21 ? 46.599 52.925 29.825 1.00 56.34 20 GLY B C 1
ATOM 2374 O O . GLY B 1 21 ? 45.542 52.778 30.443 1.00 57.41 20 GLY B O 1
ATOM 2375 N N . CYS B 1 22 ? 46.718 52.677 28.494 1.00 53.95 21 CYS B N 1
ATOM 2376 C CA . CYS B 1 22 ? 45.656 52.218 27.581 1.00 53.97 21 CYS B CA 1
ATOM 2377 C C . CYS B 1 22 ? 44.523 53.247 27.544 1.00 53.75 21 CYS B C 1
ATOM 2378 O O . CYS B 1 22 ? 43.356 52.911 27.324 1.00 50.84 21 CYS B O 1
ATOM 2381 N N . ASN B 1 23 ? 44.914 54.525 27.722 1.00 49.88 22 ASN B N 1
ATOM 2382 C CA . ASN B 1 23 ? 44.042 55.693 27.757 1.00 47.62 22 ASN B CA 1
ATOM 2383 C C . ASN B 1 23 ? 44.482 56.707 26.695 1.00 51.31 22 ASN B C 1
ATOM 2384 O O . ASN B 1 23 ? 44.809 57.839 27.047 1.00 49.29 22 ASN B O 1
ATOM 2389 N N . PRO B 1 24 ? 44.473 56.373 25.383 1.00 51.02 23 PRO B N 1
ATOM 2390 C CA . PRO B 1 24 ? 44.878 57.385 24.389 1.00 51.87 23 PRO B CA 1
ATOM 2391 C C . PRO B 1 24 ? 43.867 58.521 24.309 1.00 53.93 23 PRO B C 1
ATOM 2392 O O . PRO B 1 24 ? 42.689 58.326 24.627 1.00 53.53 23 PRO B O 1
ATOM 2396 N N . GLY B 1 25 ? 44.343 59.695 23.937 1.00 48.50 24 GLY B N 1
ATOM 2397 C CA . GLY B 1 25 ? 43.481 60.856 23.851 1.00 47.53 24 GLY B CA 1
ATOM 2398 C C . GLY B 1 25 ? 44.234 62.101 23.476 1.00 54.01 24 GLY B C 1
ATOM 2399 O O . GLY B 1 25 ? 45.460 62.060 23.339 1.00 54.48 24 GLY B O 1
ATOM 2400 N N . PRO B 1 26 ? 43.510 63.230 23.320 1.00 52.22 25 PRO B N 1
ATOM 2401 C CA . PRO B 1 26 ? 44.174 64.470 22.878 1.00 52.28 25 PRO B CA 1
ATOM 2402 C C . PRO B 1 26 ? 45.274 64.957 23.822 1.00 54.32 25 PRO B C 1
ATOM 2403 O O . PRO B 1 26 ? 46.301 65.445 23.354 1.00 54.64 25 PRO B O 1
ATOM 2407 N N . MET B 1 27 ? 45.074 64.806 25.131 1.00 49.68 26 MET B N 1
ATOM 2408 C CA . MET B 1 27 ? 46.024 65.266 26.150 1.00 49.08 26 MET B CA 1
ATOM 2409 C C . MET B 1 27 ? 47.015 64.195 26.588 1.00 52.29 26 MET B C 1
ATOM 2410 O O . MET B 1 27 ? 48.081 64.554 27.074 1.00 53.82 26 MET B O 1
ATOM 2415 N N . THR B 1 28 ? 46.657 62.902 26.479 1.00 47.77 27 THR B N 1
ATOM 2416 C CA . THR B 1 28 ? 47.476 61.780 26.939 1.00 47.49 27 THR B CA 1
ATOM 2417 C C . THR B 1 28 ? 48.285 61.080 25.822 1.00 54.22 27 THR B C 1
ATOM 2418 O O . THR B 1 28 ? 49.038 60.148 26.115 1.00 54.69 27 THR B O 1
ATOM 2422 N N . LEU B 1 29 ? 48.131 61.523 24.563 1.00 51.04 28 LEU B N 1
ATOM 2423 C CA . LEU B 1 29 ? 48.795 60.974 23.378 1.00 52.76 28 LEU B CA 1
ATOM 2424 C C . LEU B 1 29 ? 48.411 59.489 23.237 1.00 57.20 28 LEU B C 1
ATOM 2425 O O . LEU B 1 29 ? 47.214 59.223 23.109 1.00 55.66 28 LEU B O 1
ATOM 2430 N N . GLN B 1 30 ? 49.381 58.534 23.306 1.00 55.14 29 GLN B N 1
ATOM 2431 C CA . GLN B 1 30 ? 49.099 57.094 23.169 1.00 56.49 29 GLN B CA 1
ATOM 2432 C C . GLN B 1 30 ? 48.576 56.495 24.486 1.00 58.83 29 GLN B C 1
ATOM 2433 O O . GLN B 1 30 ? 48.102 55.357 24.497 1.00 60.13 29 GLN B O 1
ATOM 2435 N N . GLY B 1 31 ? 48.660 57.277 25.559 1.00 51.43 30 GLY B N 1
ATOM 2436 C CA . GLY B 1 31 ? 48.246 56.907 26.903 1.00 48.97 30 GLY B CA 1
ATOM 2437 C C . GLY B 1 31 ? 49.257 57.377 27.929 1.00 50.57 30 GLY B C 1
ATOM 2438 O O . GLY B 1 31 ? 50.295 57.925 27.558 1.00 52.26 30 GLY B O 1
ATOM 2439 N N . THR B 1 32 ? 48.967 57.195 29.224 1.00 43.60 31 THR B N 1
ATOM 2440 C CA . THR B 1 32 ? 49.897 57.546 30.307 1.00 41.73 31 THR B CA 1
ATOM 2441 C C . THR B 1 32 ? 51.006 56.511 30.343 1.00 47.05 31 THR B C 1
ATOM 2442 O O . THR B 1 32 ? 50.749 55.306 30.244 1.00 48.21 31 THR B O 1
ATOM 2446 N N . ASN B 1 33 ? 52.241 56.984 30.466 1.00 42.66 32 ASN B N 1
ATOM 2447 C CA . ASN B 1 33 ? 53.395 56.124 30.608 1.00 42.75 32 ASN B CA 1
ATOM 2448 C C . ASN B 1 33 ? 53.584 55.903 32.095 1.00 44.33 32 ASN B C 1
ATOM 2449 O O . ASN B 1 33 ? 53.867 56.855 32.839 1.00 41.27 32 ASN B O 1
ATOM 2454 N N . THR B 1 34 ? 53.300 54.674 32.543 1.00 41.09 33 THR B N 1
ATOM 2455 C CA . THR B 1 34 ? 53.495 54.247 33.935 1.00 39.31 33 THR B CA 1
ATOM 2456 C C . THR B 1 34 ? 54.767 53.378 33.947 1.00 44.22 33 THR B C 1
ATOM 2457 O O . THR B 1 34 ? 54.946 52.552 33.048 1.00 44.59 33 THR B O 1
ATOM 2461 N N . TYR B 1 35 ? 55.679 53.619 34.904 1.00 41.18 34 TYR B N 1
ATOM 2462 C CA . TYR B 1 35 ? 56.961 52.927 34.919 1.00 42.54 34 TYR B CA 1
ATOM 2463 C C . TYR B 1 35 ? 57.189 52.115 36.161 1.00 47.39 34 TYR B C 1
ATOM 2464 O O . TYR B 1 35 ? 56.902 52.576 37.265 1.00 44.07 34 TYR B O 1
ATOM 2473 N N . LEU B 1 36 ? 57.767 50.917 35.971 1.00 47.69 35 LEU B N 1
ATOM 2474 C CA . LEU B 1 36 ? 58.204 50.029 37.029 1.00 48.21 35 LEU B CA 1
ATOM 2475 C C . LEU B 1 36 ? 59.729 50.185 37.127 1.00 57.13 35 LEU B C 1
ATOM 2476 O O . LEU B 1 36 ? 60.455 49.852 36.187 1.00 59.40 35 LEU B O 1
ATOM 2481 N N . VAL B 1 37 ? 60.195 50.806 38.222 1.00 54.65 36 VAL B N 1
ATOM 2482 C CA . VAL B 1 37 ? 61.613 51.105 38.443 1.00 56.69 36 VAL B CA 1
ATOM 2483 C C . VAL B 1 37 ? 62.181 50.185 39.543 1.00 61.13 36 VAL B C 1
ATOM 2484 O O . VAL B 1 37 ? 61.568 50.015 40.600 1.00 58.86 36 VAL B O 1
ATOM 2488 N N . GLY B 1 38 ? 63.336 49.592 39.250 1.00 60.27 37 GLY B N 1
ATOM 2489 C CA . GLY B 1 38 ? 64.029 48.654 40.123 1.00 61.15 37 GLY B CA 1
ATOM 2490 C C . GLY B 1 38 ? 64.486 47.417 39.378 1.00 66.98 37 GLY B C 1
ATOM 2491 O O . GLY B 1 38 ? 64.102 47.211 38.224 1.00 66.32 37 GLY B O 1
ATOM 2492 N N . THR B 1 39 ? 65.307 46.583 40.038 1.00 66.29 38 THR B N 1
ATOM 2493 C CA . THR B 1 39 ? 65.843 45.348 39.459 1.00 69.41 38 THR B CA 1
ATOM 2494 C C . THR B 1 39 ? 65.445 44.105 40.272 1.00 74.46 38 THR B C 1
ATOM 2495 O O . THR B 1 39 ? 65.774 42.990 39.867 1.00 76.11 38 THR B O 1
ATOM 2497 N N . GLY B 1 40 ? 64.723 44.305 41.379 1.00 69.81 39 GLY B N 1
ATOM 2498 C CA . GLY B 1 40 ? 64.331 43.234 42.294 1.00 69.38 39 GLY B CA 1
ATOM 2499 C C . GLY B 1 40 ? 62.899 42.734 42.253 1.00 70.84 39 GLY B C 1
ATOM 2500 O O . GLY B 1 40 ? 62.108 43.143 41.398 1.00 69.27 39 GLY B O 1
ATOM 2501 N N . PRO B 1 41 ? 62.545 41.835 43.204 1.00 66.77 40 PRO B N 1
ATOM 2502 C CA . PRO B 1 41 ? 61.181 41.268 43.228 1.00 65.26 40 PRO B CA 1
ATOM 2503 C C . PRO B 1 41 ? 60.087 42.244 43.692 1.00 65.05 40 PRO B C 1
ATOM 2504 O O . PRO B 1 41 ? 58.910 41.884 43.658 1.00 63.08 40 PRO B O 1
ATOM 2508 N N . ARG B 1 42 ? 60.477 43.455 44.135 1.00 60.36 41 ARG B N 1
ATOM 2509 C CA . ARG B 1 42 ? 59.590 44.551 44.556 1.00 56.70 41 ARG B CA 1
ATOM 2510 C C . ARG B 1 42 ? 60.086 45.842 43.885 1.00 59.65 41 ARG B C 1
ATOM 2511 O O . ARG B 1 42 ? 61.248 46.218 44.055 1.00 61.57 41 ARG B O 1
ATOM 2515 N N . ARG B 1 43 ? 59.235 46.470 43.061 1.00 52.92 42 ARG B N 1
ATOM 2516 C CA . ARG B 1 43 ? 59.617 47.661 42.300 1.00 52.02 42 ARG B CA 1
ATOM 2517 C C . ARG B 1 43 ? 58.702 48.867 42.559 1.00 53.78 42 ARG B C 1
ATOM 2518 O O . ARG B 1 43 ? 57.570 48.709 43.016 1.00 51.86 42 ARG B O 1
ATOM 2526 N N . ILE B 1 44 ? 59.214 50.076 42.286 1.00 49.47 43 ILE B N 1
ATOM 2527 C CA . ILE B 1 44 ? 58.441 51.306 42.448 1.00 46.64 43 ILE B CA 1
ATOM 2528 C C . ILE B 1 44 ? 57.618 51.544 41.165 1.00 49.19 43 ILE B C 1
ATOM 2529 O O . ILE B 1 44 ? 58.156 51.411 40.057 1.00 49.55 43 ILE B O 1
ATOM 2534 N N . LEU B 1 45 ? 56.324 51.901 41.325 1.00 42.17 44 LEU B N 1
ATOM 2535 C CA . LEU B 1 45 ? 55.463 52.218 40.209 1.00 40.57 44 LEU B CA 1
ATOM 2536 C C . LEU B 1 45 ? 55.259 53.725 40.137 1.00 43.07 44 LEU B C 1
ATOM 2537 O O . LEU B 1 45 ? 54.757 54.322 41.077 1.00 42.55 44 LEU B O 1
ATOM 2542 N N . ILE B 1 46 ? 55.696 54.335 39.045 1.00 40.81 45 ILE B N 1
ATOM 2543 C CA . ILE B 1 46 ? 55.555 55.771 38.787 1.00 40.08 45 ILE B CA 1
ATOM 2544 C C . ILE B 1 46 ? 54.316 55.981 37.901 1.00 42.92 45 ILE B C 1
ATOM 2545 O O . ILE B 1 46 ? 54.310 55.545 36.747 1.00 40.53 45 ILE B O 1
ATOM 2550 N N . ASP B 1 47 ? 53.270 56.650 38.473 1.00 39.39 46 ASP B N 1
ATOM 2551 C CA . ASP B 1 47 ? 51.957 56.974 37.898 1.00 39.25 46 ASP B CA 1
ATOM 2552 C C . ASP B 1 47 ? 51.095 55.703 37.723 1.00 44.25 46 ASP B C 1
ATOM 2553 O O . ASP B 1 47 ? 51.605 54.568 37.747 1.00 43.82 46 ASP B O 1
ATOM 2558 N N . THR B 1 48 ? 49.757 55.903 37.637 1.00 39.93 47 THR B N 1
ATOM 2559 C CA . THR B 1 48 ? 48.787 54.808 37.670 1.00 39.22 47 THR B CA 1
ATOM 2560 C C . THR B 1 48 ? 47.741 54.827 36.564 1.00 44.51 47 THR B C 1
ATOM 2561 O O . THR B 1 48 ? 46.828 53.998 36.561 1.00 46.05 47 THR B O 1
ATOM 2565 N N . GLY B 1 49 ? 47.842 55.784 35.662 1.00 41.13 48 GLY B N 1
ATOM 2566 C CA . GLY B 1 49 ? 46.868 55.941 34.594 1.00 40.39 48 GLY B CA 1
ATOM 2567 C C . GLY B 1 49 ? 45.564 56.583 35.053 1.00 42.23 48 GLY B C 1
ATOM 2568 O O . GLY B 1 49 ? 45.493 57.249 36.103 1.00 39.80 48 GLY B O 1
ATOM 2569 N N . GLU B 1 50 ? 44.514 56.368 34.250 1.00 37.20 49 GLU B N 1
ATOM 2570 C CA . GLU B 1 50 ? 43.202 56.925 34.481 1.00 35.14 49 GLU B CA 1
ATOM 2571 C C . GLU B 1 50 ? 42.333 56.030 35.348 1.00 40.37 49 GLU B C 1
ATOM 2572 O O . GLU B 1 50 ? 42.630 54.832 35.496 1.00 42.04 49 GLU B O 1
ATOM 2578 N N . PRO B 1 51 ? 41.229 56.572 35.928 1.00 35.34 50 PRO B N 1
ATOM 2579 C CA . PRO B 1 51 ? 40.336 55.700 36.693 1.00 34.59 50 PRO B CA 1
ATOM 2580 C C . PRO B 1 51 ? 39.536 54.806 35.763 1.00 42.65 50 PRO B C 1
ATOM 2581 O O . PRO B 1 51 ? 39.217 55.221 34.643 1.00 45.48 50 PRO B O 1
ATOM 2585 N N . ALA B 1 52 ? 39.191 53.596 36.229 1.00 39.72 51 ALA B N 1
ATOM 2586 C CA . ALA B 1 52 ? 38.342 52.614 35.542 1.00 40.74 51 ALA B CA 1
ATOM 2587 C C . ALA B 1 52 ? 38.793 52.208 34.109 1.00 46.83 51 ALA B C 1
ATOM 2588 O O . ALA B 1 52 ? 37.958 52.099 33.208 1.00 48.84 51 ALA B O 1
ATOM 2590 N N . ILE B 1 53 ? 40.085 51.941 33.914 1.00 43.40 52 ILE B N 1
ATOM 2591 C CA . ILE B 1 53 ? 40.617 51.409 32.653 1.00 45.05 52 ILE B CA 1
ATOM 2592 C C . ILE B 1 53 ? 41.017 49.947 32.960 1.00 50.30 52 ILE B C 1
ATOM 2593 O O . ILE B 1 53 ? 42.130 49.724 33.446 1.00 47.71 52 ILE B O 1
ATOM 2598 N N . PRO B 1 54 ? 40.112 48.947 32.734 1.00 49.87 53 PRO B N 1
ATOM 2599 C CA . PRO B 1 54 ? 40.437 47.543 33.090 1.00 50.68 53 PRO B CA 1
ATOM 2600 C C . PRO B 1 54 ? 41.602 46.938 32.312 1.00 56.41 53 PRO B C 1
ATOM 2601 O O . PRO B 1 54 ? 42.258 46.006 32.808 1.00 57.52 53 PRO B O 1
ATOM 2605 N N . GLU B 1 55 ? 41.853 47.472 31.100 1.00 52.67 54 GLU B N 1
ATOM 2606 C CA . GLU B 1 55 ? 42.913 47.042 30.193 1.00 53.83 54 GLU B CA 1
ATOM 2607 C C . GLU B 1 55 ? 44.290 47.316 30.800 1.00 56.23 54 GLU B C 1
ATOM 2608 O O . GLU B 1 55 ? 45.179 46.490 30.659 1.00 58.07 54 GLU B O 1
ATOM 2614 N N . TYR B 1 56 ? 44.453 48.437 31.510 1.00 49.42 55 TYR B N 1
ATOM 2615 C CA . TYR B 1 56 ? 45.713 48.788 32.151 1.00 47.47 55 TYR B CA 1
ATOM 2616 C C . TYR B 1 56 ? 46.073 47.812 33.276 1.00 53.84 55 TYR B C 1
ATOM 2617 O O . TYR B 1 56 ? 47.241 47.429 33.391 1.00 56.46 55 TYR B O 1
ATOM 2626 N N . ILE B 1 57 ? 45.084 47.418 34.105 1.00 47.86 56 ILE B N 1
ATOM 2627 C CA . ILE B 1 57 ? 45.284 46.482 35.212 1.00 46.89 56 ILE B CA 1
ATOM 2628 C C . ILE B 1 57 ? 45.795 45.135 34.666 1.00 54.39 56 ILE B C 1
ATOM 2629 O O . ILE B 1 57 ? 46.697 44.553 35.267 1.00 54.24 56 ILE B O 1
ATOM 2634 N N . SER B 1 58 ? 45.263 44.687 33.495 1.00 54.20 57 SER B N 1
ATOM 2635 C CA . SER B 1 58 ? 45.694 43.474 32.783 1.00 56.50 57 SER B CA 1
ATOM 2636 C C . SER B 1 58 ? 47.151 43.597 32.326 1.00 60.03 57 SER B C 1
ATOM 2637 O O . SER B 1 58 ? 47.929 42.657 32.512 1.00 61.40 57 SER B O 1
ATOM 2640 N N . CYS B 1 59 ? 47.516 44.759 31.732 1.00 54.41 58 CYS B N 1
ATOM 2641 C CA . CYS B 1 59 ? 48.872 45.066 31.268 1.00 55.20 58 CYS B CA 1
ATOM 2642 C C . CYS B 1 59 ? 49.840 45.105 32.445 1.00 56.61 58 CYS B C 1
ATOM 2643 O O . CYS B 1 59 ? 50.937 44.552 32.348 1.00 57.68 58 CYS B O 1
ATOM 2646 N N . LEU B 1 60 ? 49.420 45.726 33.567 1.00 50.14 59 LEU B N 1
ATOM 2647 C CA . LEU B 1 60 ? 50.238 45.833 34.769 1.00 49.17 59 LEU B CA 1
ATOM 2648 C C . LEU B 1 60 ? 50.460 44.455 35.387 1.00 53.39 59 LEU B C 1
ATOM 2649 O O . LEU B 1 60 ? 51.579 44.155 35.787 1.00 53.90 59 LEU B O 1
ATOM 2654 N N . LYS B 1 61 ? 49.427 43.605 35.398 1.00 50.20 60 LYS B N 1
ATOM 2655 C CA . LYS B 1 61 ? 49.519 42.232 35.904 1.00 52.07 60 LYS B CA 1
ATOM 2656 C C . LYS B 1 61 ? 50.437 41.363 35.013 1.00 60.13 60 LYS B C 1
ATOM 2657 O O . LYS B 1 61 ? 51.157 40.511 35.532 1.00 60.43 60 LYS B O 1
ATOM 2663 N N . GLN B 1 62 ? 50.408 41.602 33.682 1.00 59.26 61 GLN B N 1
ATOM 2664 C CA . GLN B 1 62 ? 51.239 40.926 32.685 1.00 62.47 61 GLN B CA 1
ATOM 2665 C C . GLN B 1 62 ? 52.703 41.284 32.918 1.00 67.66 61 GLN B C 1
ATOM 2666 O O . GLN B 1 62 ? 53.532 40.385 32.973 1.00 70.63 61 GLN B O 1
ATOM 2668 N N . ALA B 1 63 ? 52.993 42.581 33.134 1.00 61.54 62 ALA B N 1
ATOM 2669 C CA . ALA B 1 63 ? 54.317 43.143 33.395 1.00 60.99 62 ALA B CA 1
ATOM 2670 C C . ALA B 1 63 ? 54.935 42.602 34.693 1.00 62.74 62 ALA B C 1
ATOM 2671 O O . ALA B 1 63 ? 56.114 42.252 34.714 1.00 64.18 62 ALA B O 1
ATOM 2673 N N . LEU B 1 64 ? 54.152 42.544 35.769 1.00 56.49 63 LEU B N 1
ATOM 2674 C CA . LEU B 1 64 ? 54.604 42.019 37.056 1.00 55.79 63 LEU B CA 1
ATOM 2675 C C . LEU B 1 64 ? 54.880 40.520 36.967 1.00 64.28 63 LEU B C 1
ATOM 2676 O O . LEU B 1 64 ? 55.836 40.067 37.580 1.00 65.98 63 LEU B O 1
ATOM 2681 N N . THR B 1 65 ? 54.081 39.762 36.188 1.00 62.82 64 THR B N 1
ATOM 2682 C CA . THR B 1 65 ? 54.263 38.315 35.989 1.00 66.19 64 THR B CA 1
ATOM 2683 C C . THR B 1 65 ? 55.490 38.066 35.092 1.00 74.14 64 THR B C 1
ATOM 2684 O O . THR B 1 65 ? 56.365 37.276 35.460 1.00 76.20 64 THR B O 1
ATOM 2688 N N . GLU B 1 66 ? 55.535 38.737 33.918 1.00 71.07 65 GLU B N 1
ATOM 2689 C CA . GLU B 1 66 ? 56.602 38.676 32.913 1.00 73.84 65 GLU B CA 1
ATOM 2690 C C . GLU B 1 66 ? 57.977 39.017 33.501 1.00 80.01 65 GLU B C 1
ATOM 2691 O O . GLU B 1 66 ? 58.944 38.323 33.204 1.00 83.72 65 GLU B O 1
ATOM 2697 N N . PHE B 1 67 ? 58.072 40.092 34.300 1.00 75.25 66 PHE B N 1
ATOM 2698 C CA . PHE B 1 67 ? 59.339 40.523 34.898 1.00 75.85 66 PHE B CA 1
ATOM 2699 C C . PHE B 1 67 ? 59.490 40.059 36.357 1.00 78.07 66 PHE B C 1
ATOM 2700 O O . PHE B 1 67 ? 60.361 40.578 37.057 1.00 77.12 66 PHE B O 1
ATOM 2708 N N . ASN B 1 68 ? 58.689 39.029 36.773 1.00 74.29 67 ASN B N 1
ATOM 2709 C CA . ASN B 1 68 ? 58.661 38.346 38.083 1.00 73.11 67 ASN B CA 1
ATOM 2710 C C . ASN B 1 68 ? 58.905 39.330 39.230 1.00 73.19 67 ASN B C 1
ATOM 2711 O O . ASN B 1 68 ? 59.900 39.241 39.952 1.00 72.34 67 ASN B O 1
ATOM 2713 N N . THR B 1 69 ? 57.991 40.303 39.353 1.00 67.51 68 THR B N 1
ATOM 2714 C CA . THR B 1 69 ? 58.085 41.364 40.346 1.00 64.64 68 THR B CA 1
ATOM 2715 C C . THR B 1 69 ? 56.701 41.707 40.925 1.00 63.15 68 THR B C 1
ATOM 2716 O O . THR B 1 69 ? 55.699 41.093 40.568 1.00 62.65 68 THR B O 1
ATOM 2720 N N . ALA B 1 70 ? 56.687 42.666 41.859 1.00 56.58 69 ALA B N 1
ATOM 2721 C CA . ALA B 1 70 ? 55.519 43.192 42.571 1.00 53.49 69 ALA B CA 1
ATOM 2722 C C . ALA B 1 70 ? 55.703 44.681 42.835 1.00 55.17 69 ALA B C 1
ATOM 2723 O O . ALA B 1 70 ? 56.804 45.194 42.651 1.00 56.37 69 ALA B O 1
ATOM 2725 N N . ILE B 1 71 ? 54.644 45.381 43.247 1.00 49.28 70 ILE B N 1
ATOM 2726 C CA . ILE B 1 71 ? 54.728 46.814 43.552 1.00 47.32 70 ILE B CA 1
ATOM 2727 C C . ILE B 1 71 ? 55.218 46.991 45.010 1.00 50.10 70 ILE B C 1
ATOM 2728 O O . ILE B 1 71 ? 54.670 46.390 45.939 1.00 49.05 70 ILE B O 1
ATOM 2733 N N . GLN B 1 72 ? 56.276 47.799 45.182 1.00 46.08 71 GLN B N 1
ATOM 2734 C CA . GLN B 1 72 ? 56.856 48.171 46.474 1.00 44.37 71 GLN B CA 1
ATOM 2735 C C . GLN B 1 72 ? 56.076 49.348 47.059 1.00 45.91 71 GLN B C 1
ATOM 2736 O O . GLN B 1 72 ? 55.715 49.344 48.235 1.00 45.84 71 GLN B O 1
ATOM 2742 N N . GLU B 1 73 ? 55.868 50.375 46.225 1.00 40.28 72 GLU B N 1
ATOM 2743 C CA . GLU B 1 73 ? 55.163 51.607 46.525 1.00 37.71 72 GLU B CA 1
ATOM 2744 C C . GLU B 1 73 ? 54.787 52.274 45.228 1.00 41.94 72 GLU B C 1
ATOM 2745 O O . GLU B 1 73 ? 55.359 51.956 44.177 1.00 42.98 72 GLU B O 1
ATOM 2751 N N . ILE B 1 74 ? 53.814 53.196 45.300 1.00 36.42 73 ILE B N 1
ATOM 2752 C CA . ILE B 1 74 ? 53.344 53.967 44.160 1.00 34.68 73 ILE B CA 1
ATOM 2753 C C . ILE B 1 74 ? 53.750 55.437 44.361 1.00 38.28 73 ILE B C 1
ATOM 2754 O O . ILE B 1 74 ? 53.611 55.981 45.451 1.00 36.21 73 ILE B O 1
ATOM 2759 N N . VAL B 1 75 ? 54.296 56.047 43.306 1.00 37.03 74 VAL B N 1
ATOM 2760 C CA . VAL B 1 75 ? 54.756 57.441 43.274 1.00 37.42 74 VAL B CA 1
ATOM 2761 C C . VAL B 1 75 ? 53.956 58.144 42.172 1.00 42.25 74 VAL B C 1
ATOM 2762 O O . VAL B 1 75 ? 53.906 57.648 41.056 1.00 44.36 74 VAL B O 1
ATOM 2766 N N . VAL B 1 76 ? 53.258 59.239 42.513 1.00 37.17 75 VAL B N 1
ATOM 2767 C CA . VAL B 1 76 ? 52.399 59.995 41.595 1.00 35.39 75 VAL B CA 1
ATOM 2768 C C . VAL B 1 76 ? 53.063 61.369 41.292 1.00 38.98 75 VAL B C 1
ATOM 2769 O O . VAL B 1 76 ? 53.392 62.114 42.217 1.00 38.72 75 VAL B O 1
ATOM 2773 N N . THR B 1 77 ? 53.255 61.692 39.996 1.00 35.84 76 THR B N 1
ATOM 2774 C CA . THR B 1 77 ? 53.894 62.949 39.562 1.00 35.71 76 THR B CA 1
ATOM 2775 C C . THR B 1 77 ? 53.018 64.180 39.864 1.00 37.91 76 THR B C 1
ATOM 2776 O O . THR B 1 77 ? 53.544 65.161 40.386 1.00 39.56 76 THR B O 1
ATOM 2780 N N . HIS B 1 78 ? 51.695 64.120 39.603 1.00 30.60 77 HIS B N 1
ATOM 2781 C CA . HIS B 1 78 ? 50.785 65.229 39.919 1.00 27.78 77 HIS B CA 1
ATOM 2782 C C . HIS B 1 78 ? 49.361 64.711 40.067 1.00 31.28 77 HIS B C 1
ATOM 2783 O O . HIS B 1 78 ? 49.093 63.554 39.759 1.00 31.07 77 HIS B O 1
ATOM 2790 N N . TRP B 1 79 ? 48.459 65.559 40.571 1.00 27.70 78 TRP B N 1
ATOM 2791 C CA . TRP B 1 79 ? 47.075 65.237 40.867 1.00 27.01 78 TRP B CA 1
ATOM 2792 C C . TRP B 1 79 ? 46.182 64.911 39.654 1.00 34.25 78 TRP B C 1
ATOM 2793 O O . TRP B 1 79 ? 45.079 64.367 39.858 1.00 35.39 78 TRP B O 1
ATOM 2804 N N . HIS B 1 80 ? 46.596 65.290 38.412 1.00 30.13 79 HIS B N 1
ATOM 2805 C CA . HIS B 1 80 ? 45.788 65.061 37.217 1.00 28.80 79 HIS B CA 1
ATOM 2806 C C . HIS B 1 80 ? 45.362 63.603 37.155 1.00 36.05 79 HIS B C 1
ATOM 2807 O O . HIS B 1 80 ? 46.179 62.722 37.430 1.00 36.48 79 HIS B O 1
ATOM 2814 N N . ARG B 1 81 ? 44.060 63.364 36.888 1.00 32.76 80 ARG B N 1
ATOM 2815 C CA . ARG B 1 81 ? 43.411 62.051 36.931 1.00 32.12 80 ARG B CA 1
ATOM 2816 C C . ARG B 1 81 ? 44.016 61.004 35.992 1.00 34.45 80 ARG B C 1
ATOM 2817 O O . ARG B 1 81 ? 43.773 59.823 36.217 1.00 35.12 80 ARG B O 1
ATOM 2825 N N . ASP B 1 82 ? 44.825 61.400 34.998 1.00 30.38 81 ASP B N 1
ATOM 2826 C CA . ASP B 1 82 ? 45.483 60.445 34.081 1.00 31.04 81 ASP B CA 1
ATOM 2827 C C . ASP B 1 82 ? 46.781 59.893 34.693 1.00 34.60 81 ASP B C 1
ATOM 2828 O O . ASP B 1 82 ? 47.394 59.016 34.104 1.00 33.77 81 ASP B O 1
ATOM 2833 N N . HIS B 1 83 ? 47.156 60.363 35.895 1.00 31.38 82 HIS B N 1
ATOM 2834 C CA . HIS B 1 83 ? 48.372 59.972 36.609 1.00 31.16 82 HIS B CA 1
ATOM 2835 C C . HIS B 1 83 ? 48.081 59.445 38.021 1.00 36.70 82 HIS B C 1
ATOM 2836 O O . HIS B 1 83 ? 48.825 58.603 38.530 1.00 38.33 82 HIS B O 1
ATOM 2843 N N . SER B 1 84 ? 46.997 59.916 38.640 1.00 32.08 83 SER B N 1
ATOM 2844 C CA . SER B 1 84 ? 46.604 59.494 39.979 1.00 31.32 83 SER B CA 1
ATOM 2845 C C . SER B 1 84 ? 45.257 58.739 39.965 1.00 36.71 83 SER B C 1
ATOM 2846 O O . SER B 1 84 ? 44.781 58.318 41.014 1.00 36.92 83 SER B O 1
ATOM 2849 N N . GLY B 1 85 ? 44.670 58.562 38.792 1.00 33.07 84 GLY B N 1
ATOM 2850 C CA . GLY B 1 85 ? 43.366 57.932 38.669 1.00 33.12 84 GLY B CA 1
ATOM 2851 C C . GLY B 1 85 ? 43.233 56.462 38.993 1.00 37.09 84 GLY B C 1
ATOM 2852 O O . GLY B 1 85 ? 42.183 56.039 39.488 1.00 37.57 84 GLY B O 1
ATOM 2853 N N . GLY B 1 86 ? 44.258 55.691 38.656 1.00 32.66 85 GLY B N 1
ATOM 2854 C CA . GLY B 1 86 ? 44.274 54.247 38.816 1.00 32.51 85 GLY B CA 1
ATOM 2855 C C . GLY B 1 86 ? 44.665 53.732 40.172 1.00 37.36 85 GLY B C 1
ATOM 2856 O O . GLY B 1 86 ? 44.683 52.518 40.360 1.00 39.07 85 GLY B O 1
ATOM 2857 N N . ILE B 1 87 ? 44.977 54.622 41.131 1.00 33.39 86 ILE B N 1
ATOM 2858 C CA . ILE B 1 87 ? 45.378 54.221 42.489 1.00 33.13 86 ILE B CA 1
ATOM 2859 C C . ILE B 1 87 ? 44.382 53.214 43.088 1.00 39.74 86 ILE B C 1
ATOM 2860 O O . ILE B 1 87 ? 44.800 52.116 43.446 1.00 41.65 86 ILE B O 1
ATOM 2865 N N . GLY B 1 88 ? 43.105 53.593 43.195 1.00 35.17 87 GLY B N 1
ATOM 2866 C CA . GLY B 1 88 ? 42.068 52.722 43.732 1.00 35.57 87 GLY B CA 1
ATOM 2867 C C . GLY B 1 88 ? 41.922 51.381 43.027 1.00 41.85 87 GLY B C 1
ATOM 2868 O O . GLY B 1 88 ? 41.710 50.355 43.682 1.00 44.41 87 GLY B O 1
ATOM 2869 N N . ASP B 1 89 ? 42.053 51.376 41.687 1.00 37.37 88 ASP B N 1
ATOM 2870 C CA . ASP B 1 89 ? 41.948 50.181 40.848 1.00 38.56 88 ASP B CA 1
ATOM 2871 C C . ASP B 1 89 ? 43.097 49.206 41.097 1.00 42.54 88 ASP B C 1
ATOM 2872 O O . ASP B 1 89 ? 42.852 48.001 41.136 1.00 43.57 88 ASP B O 1
ATOM 2877 N N . ILE B 1 90 ? 44.342 49.717 41.281 1.00 37.75 89 ILE B N 1
ATOM 2878 C CA . ILE B 1 90 ? 45.549 48.931 41.577 1.00 37.47 89 ILE B CA 1
ATOM 2879 C C . ILE B 1 90 ? 45.424 48.294 42.965 1.00 45.07 89 ILE B C 1
ATOM 2880 O O . ILE B 1 90 ? 45.738 47.115 43.115 1.00 46.04 89 ILE B O 1
ATOM 2885 N N . CYS B 1 91 ? 44.971 49.064 43.970 1.00 43.02 90 CYS B N 1
ATOM 2886 C CA . CYS B 1 91 ? 44.833 48.572 45.329 1.00 44.36 90 CYS B CA 1
ATOM 2887 C C . CYS B 1 91 ? 43.853 47.415 45.381 1.00 49.57 90 CYS B C 1
ATOM 2888 O O . CYS B 1 91 ? 44.158 46.403 46.003 1.00 51.16 90 CYS B O 1
ATOM 2891 N N . LYS B 1 92 ? 42.720 47.531 44.672 1.00 46.78 91 LYS B N 1
ATOM 2892 C CA . LYS B 1 92 ? 41.652 46.521 44.630 1.00 47.44 91 LYS B CA 1
ATOM 2893 C C . LYS B 1 92 ? 42.013 45.277 43.818 1.00 54.12 91 LYS B C 1
ATOM 2894 O O . LYS B 1 92 ? 41.623 44.176 44.203 1.00 55.57 91 LYS B O 1
ATOM 2898 N N . SER B 1 93 ? 42.710 45.453 42.678 1.00 50.52 92 SER B N 1
ATOM 2899 C CA . SER B 1 93 ? 42.972 44.392 41.713 1.00 51.39 92 SER B CA 1
ATOM 2900 C C . SER B 1 93 ? 44.348 43.749 41.801 1.00 56.62 92 SER B C 1
ATOM 2901 O O . SER B 1 93 ? 44.446 42.551 41.513 1.00 57.92 92 SER B O 1
ATOM 2903 N N . ILE B 1 94 ? 45.410 44.511 42.119 1.00 52.63 93 ILE B N 1
ATOM 2904 C CA . ILE B 1 94 ? 46.744 43.910 42.210 1.00 53.65 93 ILE B CA 1
ATOM 2905 C C . ILE B 1 94 ? 46.960 43.560 43.700 1.00 60.62 93 ILE B C 1
ATOM 2906 O O . ILE B 1 94 ? 47.341 44.399 44.528 1.00 57.38 93 ILE B O 1
ATOM 2911 N N . ASN B 1 95 ? 46.597 42.299 44.022 1.00 63.23 94 ASN B N 1
ATOM 2912 C CA . ASN B 1 95 ? 46.652 41.680 45.351 1.00 64.71 94 ASN B CA 1
ATOM 2913 C C . ASN B 1 95 ? 48.041 41.805 45.967 1.00 70.96 94 ASN B C 1
ATOM 2914 O O . ASN B 1 95 ? 49.058 41.652 45.276 1.00 70.98 94 ASN B O 1
ATOM 2916 N N . ASN B 1 96 ? 48.072 42.125 47.268 1.00 68.92 95 ASN B N 1
ATOM 2917 C CA . ASN B 1 96 ? 49.313 42.278 48.029 1.00 70.04 95 ASN B CA 1
ATOM 2918 C C . ASN B 1 96 ? 49.093 41.894 49.503 1.00 76.78 95 ASN B C 1
ATOM 2919 O O . ASN B 1 96 ? 47.953 41.891 49.981 1.00 76.23 95 ASN B O 1
ATOM 2924 N N . ASP B 1 97 ? 50.192 41.548 50.210 1.00 75.93 96 ASP B N 1
ATOM 2925 C CA . ASP B 1 97 ? 50.171 41.177 51.626 1.00 76.27 96 ASP B CA 1
ATOM 2926 C C . ASP B 1 97 ? 49.757 42.392 52.461 1.00 79.54 96 ASP B C 1
ATOM 2927 O O . ASP B 1 97 ? 48.841 42.293 53.286 1.00 78.91 96 ASP B O 1
ATOM 2929 N N . THR B 1 98 ? 50.393 43.553 52.185 1.00 75.86 97 THR B N 1
ATOM 2930 C CA . THR B 1 98 ? 50.125 44.831 52.858 1.00 74.58 97 THR B CA 1
ATOM 2931 C C . THR B 1 98 ? 49.446 45.801 51.882 1.00 77.78 97 THR B C 1
ATOM 2932 O O . THR B 1 98 ? 49.520 45.590 50.666 1.00 78.86 97 THR B O 1
ATOM 2936 N N . THR B 1 99 ? 48.767 46.852 52.407 1.00 71.32 98 THR B N 1
ATOM 2937 C CA . THR B 1 99 ? 48.129 47.890 51.578 1.00 68.34 98 THR B CA 1
ATOM 2938 C C . THR B 1 99 ? 49.250 48.742 50.941 1.00 66.42 98 THR B C 1
ATOM 2939 O O . THR B 1 99 ? 50.353 48.808 51.505 1.00 66.42 98 THR B O 1
ATOM 2943 N N . TYR B 1 100 ? 48.998 49.357 49.766 1.00 57.46 99 TYR B N 1
ATOM 2944 C CA . TYR B 1 100 ? 50.052 50.122 49.094 1.00 55.09 99 TYR B CA 1
ATOM 2945 C C . TYR B 1 100 ? 50.314 51.466 49.714 1.00 57.22 99 TYR B C 1
ATOM 2946 O O . TYR B 1 100 ? 49.385 52.146 50.174 1.00 57.52 99 TYR B O 1
ATOM 2955 N N . CYS B 1 101 ? 51.601 51.848 49.706 1.00 51.02 100 CYS B N 1
ATOM 2956 C CA . CYS B 1 101 ? 52.041 53.155 50.144 1.00 49.61 100 CYS B CA 1
ATOM 2957 C C . CYS B 1 101 ? 52.080 54.067 48.917 1.00 47.97 100 CYS B C 1
ATOM 2958 O O . CYS B 1 101 ? 52.793 53.771 47.948 1.00 46.55 100 CYS B O 1
ATOM 2961 N N . ILE B 1 102 ? 51.248 55.129 48.926 1.00 41.28 101 ILE B N 1
ATOM 2962 C CA . ILE B 1 102 ? 51.168 56.037 47.783 1.00 39.70 101 ILE B CA 1
ATOM 2963 C C . ILE B 1 102 ? 51.796 57.375 48.173 1.00 40.47 101 ILE B C 1
ATOM 2964 O O . ILE B 1 102 ? 51.304 58.061 49.057 1.00 40.39 101 ILE B O 1
ATOM 2969 N N . LYS B 1 103 ? 52.910 57.708 47.510 1.00 34.65 102 LYS B N 1
ATOM 2970 C CA . LYS B 1 103 ? 53.688 58.914 47.730 1.00 33.30 102 LYS B CA 1
ATOM 2971 C C . LYS B 1 103 ? 53.453 59.933 46.620 1.00 35.40 102 LYS B C 1
ATOM 2972 O O . LYS B 1 103 ? 53.283 59.587 45.444 1.00 33.34 102 LYS B O 1
ATOM 2978 N N . LYS B 1 104 ? 53.479 61.206 47.013 1.00 32.82 103 LYS B N 1
ATOM 2979 C CA . LYS B 1 104 ? 53.196 62.355 46.163 1.00 32.04 103 LYS B CA 1
ATOM 2980 C C . LYS B 1 104 ? 53.705 63.628 46.827 1.00 37.32 103 LYS B C 1
ATOM 2981 O O . LYS B 1 104 ? 53.870 63.644 48.051 1.00 36.44 103 LYS B O 1
ATOM 2987 N N . LEU B 1 105 ? 53.887 64.718 46.057 1.00 34.91 104 LEU B N 1
ATOM 2988 C CA . LEU B 1 105 ? 54.193 66.032 46.647 1.00 35.56 104 LEU B CA 1
ATOM 2989 C C . LEU B 1 105 ? 52.864 66.704 47.067 1.00 37.78 104 LEU B C 1
ATOM 2990 O O . LEU B 1 105 ? 51.833 66.488 46.405 1.00 35.98 104 LEU B O 1
ATOM 2995 N N . PRO B 1 106 ? 52.820 67.526 48.130 1.00 35.21 105 PRO B N 1
ATOM 2996 C CA . PRO B 1 106 ? 51.530 68.125 48.501 1.00 34.87 105 PRO B CA 1
ATOM 2997 C C . PRO B 1 106 ? 51.068 69.196 47.517 1.00 41.99 105 PRO B C 1
ATOM 2998 O O . PRO B 1 106 ? 51.877 69.720 46.738 1.00 44.10 105 PRO B O 1
ATOM 3002 N N . ARG B 1 107 ? 49.771 69.548 47.570 1.00 36.45 106 ARG B N 1
ATOM 3003 C CA . ARG B 1 107 ? 49.281 70.653 46.764 1.00 36.05 106 ARG B CA 1
ATOM 3004 C C . ARG B 1 107 ? 49.824 71.958 47.368 1.00 44.20 106 ARG B C 1
ATOM 3005 O O . ARG B 1 107 ? 50.093 72.005 48.575 1.00 44.20 106 ARG B O 1
ATOM 3013 N N . ASN B 1 108 ? 50.006 73.010 46.551 1.00 42.87 107 ASN B N 1
ATOM 3014 C CA . ASN B 1 108 ? 50.505 74.289 47.059 1.00 44.31 107 ASN B CA 1
ATOM 3015 C C . ASN B 1 108 ? 49.568 75.444 46.625 1.00 47.91 107 ASN B C 1
ATOM 3016 O O . ASN B 1 108 ? 49.600 75.846 45.458 1.00 48.24 107 ASN B O 1
ATOM 3021 N N . PRO B 1 109 ? 48.720 75.993 47.528 1.00 44.19 108 PRO B N 1
ATOM 3022 C CA . PRO B 1 109 ? 48.565 75.665 48.962 1.00 45.43 108 PRO B CA 1
ATOM 3023 C C . PRO B 1 109 ? 47.955 74.283 49.186 1.00 49.96 108 PRO B C 1
ATOM 3024 O O . PRO B 1 109 ? 47.367 73.709 48.276 1.00 49.66 108 PRO B O 1
ATOM 3028 N N . GLN B 1 110 ? 48.131 73.746 50.397 1.00 46.40 109 GLN B N 1
ATOM 3029 C CA . GLN B 1 110 ? 47.665 72.419 50.793 1.00 44.48 109 GLN B CA 1
ATOM 3030 C C . GLN B 1 110 ? 46.154 72.273 50.643 1.00 47.60 109 GLN B C 1
ATOM 3031 O O . GLN B 1 110 ? 45.405 73.236 50.808 1.00 47.67 109 GLN B O 1
ATOM 3037 N N . ARG B 1 111 ? 45.738 71.066 50.238 1.00 43.00 110 ARG B N 1
ATOM 3038 C CA . ARG B 1 111 ? 44.356 70.672 49.978 1.00 42.12 110 ARG B CA 1
ATOM 3039 C C . ARG B 1 111 ? 44.129 69.237 50.365 1.00 46.70 110 ARG B C 1
ATOM 3040 O O . ARG B 1 111 ? 45.068 68.424 50.290 1.00 47.23 110 ARG B O 1
ATOM 3048 N N . GLU B 1 112 ? 42.860 68.904 50.706 1.00 41.66 111 GLU B N 1
ATOM 3049 C CA . GLU B 1 112 ? 42.422 67.545 50.974 1.00 39.99 111 GLU B CA 1
ATOM 3050 C C . GLU B 1 112 ? 42.414 66.786 49.636 1.00 43.25 111 GLU B C 1
ATOM 3051 O O . GLU B 1 112 ? 41.785 67.247 48.693 1.00 44.04 111 GLU B O 1
ATOM 3057 N N . GLU B 1 113 ? 43.163 65.684 49.533 1.00 38.05 112 GLU B N 1
ATOM 3058 C CA . GLU B 1 113 ? 43.237 64.867 48.319 1.00 35.77 112 GLU B CA 1
ATOM 3059 C C . GLU B 1 113 ? 42.717 63.470 48.653 1.00 40.52 112 GLU B C 1
ATOM 3060 O O . GLU B 1 113 ? 43.295 62.779 49.506 1.00 41.64 112 GLU B O 1
ATOM 3066 N N . ILE B 1 114 ? 41.601 63.076 48.017 1.00 33.63 113 ILE B N 1
ATOM 3067 C CA . ILE B 1 114 ? 40.943 61.814 48.285 1.00 32.16 113 ILE B CA 1
ATOM 3068 C C . ILE B 1 114 ? 41.419 60.724 47.307 1.00 37.36 113 ILE B C 1
ATOM 3069 O O . ILE B 1 114 ? 41.394 60.910 46.092 1.00 40.06 113 ILE B O 1
ATOM 3074 N N . ILE B 1 115 ? 41.856 59.589 47.867 1.00 31.44 114 ILE B N 1
ATOM 3075 C CA . ILE B 1 115 ? 42.258 58.381 47.150 1.00 29.93 114 ILE B CA 1
ATOM 3076 C C . ILE B 1 115 ? 41.119 57.378 47.305 1.00 36.81 114 ILE B C 1
ATOM 3077 O O . ILE B 1 115 ? 40.658 57.167 48.429 1.00 36.41 114 ILE B O 1
ATOM 3082 N N . GLY B 1 116 ? 40.705 56.755 46.196 1.00 34.73 115 GLY B N 1
ATOM 3083 C CA . GLY B 1 116 ? 39.683 55.716 46.173 1.00 34.88 115 GLY B CA 1
ATOM 3084 C C . GLY B 1 116 ? 38.419 56.063 46.918 1.00 38.44 115 GLY B C 1
ATOM 3085 O O . GLY B 1 116 ? 37.799 57.088 46.634 1.00 38.70 115 GLY B O 1
ATOM 3086 N N . ASN B 1 117 ? 38.049 55.219 47.891 1.00 33.75 116 ASN B N 1
ATOM 3087 C CA . ASN B 1 117 ? 36.843 55.365 48.710 1.00 32.94 116 ASN B CA 1
ATOM 3088 C C . ASN B 1 117 ? 37.010 56.413 49.828 1.00 36.21 116 ASN B C 1
ATOM 3089 O O . ASN B 1 117 ? 36.006 56.914 50.339 1.00 36.24 116 ASN B O 1
ATOM 3094 N N . GLY B 1 118 ? 38.259 56.752 50.148 1.00 31.88 117 GLY B N 1
ATOM 3095 C CA . GLY B 1 118 ? 38.617 57.758 51.133 1.00 31.84 117 GLY B CA 1
ATOM 3096 C C . GLY B 1 118 ? 39.413 57.264 52.313 1.00 38.88 117 GLY B C 1
ATOM 3097 O O . GLY B 1 118 ? 39.853 58.090 53.106 1.00 40.53 117 GLY B O 1
ATOM 3098 N N . GLU B 1 119 ? 39.577 55.926 52.465 1.00 35.77 118 GLU B N 1
ATOM 3099 C CA . GLU B 1 119 ? 40.284 55.329 53.606 1.00 35.15 118 GLU B CA 1
ATOM 3100 C C . GLU B 1 119 ? 41.797 55.246 53.396 1.00 41.56 118 GLU B C 1
ATOM 3101 O O . GLU B 1 119 ? 42.543 55.069 54.362 1.00 43.18 118 GLU B O 1
ATOM 3107 N N . GLN B 1 120 ? 42.251 55.377 52.151 1.00 38.12 119 GLN B N 1
ATOM 3108 C CA . GLN B 1 120 ? 43.668 55.411 51.812 1.00 37.58 119 GLN B CA 1
ATOM 3109 C C . GLN B 1 120 ? 44.103 56.903 51.799 1.00 42.33 119 GLN B C 1
ATOM 3110 O O . GLN B 1 120 ? 43.293 57.775 51.449 1.00 43.97 119 GLN B O 1
ATOM 3116 N N . GLN B 1 121 ? 45.344 57.200 52.214 1.00 36.55 120 GLN B N 1
ATOM 3117 C CA . GLN B 1 121 ? 45.884 58.566 52.232 1.00 35.38 120 GLN B CA 1
ATOM 3118 C C . GLN B 1 121 ? 47.245 58.637 51.553 1.00 37.63 120 GLN B C 1
ATOM 3119 O O . GLN B 1 121 ? 47.969 57.638 51.509 1.00 38.99 120 GLN B O 1
ATOM 3125 N N . TYR B 1 122 ? 47.616 59.821 51.048 1.00 30.69 121 TYR B N 1
ATOM 3126 C CA . TYR B 1 122 ? 48.939 60.014 50.476 1.00 29.08 121 TYR B CA 1
ATOM 3127 C C . TYR B 1 122 ? 49.975 60.214 51.572 1.00 32.64 121 TYR B C 1
ATOM 3128 O O . TYR B 1 122 ? 49.684 60.837 52.600 1.00 29.28 121 TYR B O 1
ATOM 3137 N N . VAL B 1 123 ? 51.202 59.726 51.320 1.00 30.99 122 VAL B N 1
ATOM 3138 C CA . VAL B 1 123 ? 52.367 60.005 52.144 1.00 31.96 122 VAL B CA 1
ATOM 3139 C C . VAL B 1 123 ? 53.040 61.145 51.388 1.00 36.78 122 VAL B C 1
ATOM 3140 O O . VAL B 1 123 ? 53.369 60.971 50.214 1.00 37.20 122 VAL B O 1
ATOM 3144 N N . TYR B 1 124 ? 53.099 62.338 51.976 1.00 32.49 123 TYR B N 1
ATOM 3145 C CA . TYR B 1 124 ? 53.639 63.470 51.234 1.00 32.23 123 TYR B CA 1
ATOM 3146 C C . TYR B 1 124 ? 55.141 63.587 51.393 1.00 38.18 123 TYR B C 1
ATOM 3147 O O . TYR B 1 124 ? 55.683 63.448 52.484 1.00 37.73 123 TYR B O 1
ATOM 3156 N N . LEU B 1 125 ? 55.799 63.820 50.269 1.00 37.19 124 LEU B N 1
ATOM 3157 C CA . LEU B 1 125 ? 57.236 63.997 50.143 1.00 38.92 124 LEU B CA 1
ATOM 3158 C C . LEU B 1 125 ? 57.572 65.476 50.097 1.00 45.00 124 LEU B C 1
ATOM 3159 O O . LEU B 1 125 ? 56.678 66.324 50.065 1.00 43.85 124 LEU B O 1
ATOM 3164 N N . LYS B 1 126 ? 58.862 65.787 50.075 1.00 45.72 125 LYS B N 1
ATOM 3165 C CA . LYS B 1 126 ? 59.374 67.145 49.949 1.00 47.98 125 LYS B CA 1
ATOM 3166 C C . LYS B 1 126 ? 60.489 67.121 48.927 1.00 55.64 125 LYS B C 1
ATOM 3167 O O . LYS B 1 126 ? 61.045 66.056 48.651 1.00 56.05 125 LYS B O 1
ATOM 3173 N N . ASP B 1 127 ? 60.796 68.279 48.339 1.00 54.46 126 ASP B N 1
ATOM 3174 C CA . ASP B 1 127 ? 61.886 68.410 47.376 1.00 56.37 126 ASP B CA 1
ATOM 3175 C C . ASP B 1 127 ? 63.187 67.896 47.997 1.00 62.65 126 ASP B C 1
ATOM 3176 O O . ASP B 1 127 ? 63.482 68.197 49.156 1.00 61.84 126 ASP B O 1
ATOM 3181 N N . GLY B 1 128 ? 63.897 67.066 47.248 1.00 61.80 127 GLY B N 1
ATOM 3182 C CA . GLY B 1 128 ? 65.161 66.490 47.692 1.00 64.01 127 GLY B CA 1
ATOM 3183 C C . GLY B 1 128 ? 65.056 65.144 48.372 1.00 66.91 127 GLY B C 1
ATOM 3184 O O . GLY B 1 128 ? 66.081 64.520 48.644 1.00 68.16 127 GLY B O 1
ATOM 3185 N N . ASP B 1 129 ? 63.828 64.669 48.627 1.00 61.35 128 ASP B N 1
ATOM 3186 C CA . ASP B 1 129 ? 63.603 63.365 49.258 1.00 60.00 128 ASP B CA 1
ATOM 3187 C C . ASP B 1 129 ? 64.086 62.242 48.337 1.00 64.39 128 ASP B C 1
ATOM 3188 O O . ASP B 1 129 ? 64.101 62.410 47.123 1.00 64.72 128 ASP B O 1
ATOM 3193 N N . VAL B 1 130 ? 64.525 61.125 48.908 1.00 61.22 129 VAL B N 1
ATOM 3194 C CA . VAL B 1 130 ? 65.046 60.005 48.128 1.00 61.50 129 VAL B CA 1
ATOM 3195 C C . VAL B 1 130 ? 64.150 58.773 48.323 1.00 62.84 129 VAL B C 1
ATOM 3196 O O . VAL B 1 130 ? 63.823 58.419 49.455 1.00 63.44 129 VAL B O 1
ATOM 3200 N N . ILE B 1 131 ? 63.746 58.140 47.210 1.00 56.83 130 ILE B N 1
ATOM 3201 C CA . ILE B 1 131 ? 62.948 56.911 47.172 1.00 54.27 130 ILE B CA 1
ATOM 3202 C C . ILE B 1 131 ? 63.886 55.795 46.689 1.00 59.67 130 ILE B C 1
ATOM 3203 O O . ILE B 1 131 ? 64.411 55.869 45.579 1.00 60.82 130 ILE B O 1
ATOM 3208 N N . LYS B 1 132 ? 64.161 54.809 47.559 1.00 55.72 131 LYS B N 1
ATOM 3209 C CA . LYS B 1 132 ? 65.084 53.715 47.255 1.00 56.38 131 LYS B CA 1
ATOM 3210 C C . LYS B 1 132 ? 64.362 52.379 47.065 1.00 58.91 131 LYS B C 1
ATOM 3211 O O . LYS B 1 132 ? 63.387 52.071 47.766 1.00 55.95 131 LYS B O 1
ATOM 3217 N N . THR B 1 133 ? 64.889 51.569 46.135 1.00 56.89 132 THR B N 1
ATOM 3218 C CA . THR B 1 133 ? 64.442 50.203 45.829 1.00 56.46 132 THR B CA 1
ATOM 3219 C C . THR B 1 133 ? 65.695 49.395 45.456 1.00 61.50 132 THR B C 1
ATOM 3220 O O . THR B 1 133 ? 66.775 49.982 45.310 1.00 61.65 132 THR B O 1
ATOM 3224 N N . GLU B 1 134 ? 65.559 48.058 45.309 1.00 59.49 133 GLU B N 1
ATOM 3225 C CA . GLU B 1 134 ? 66.679 47.213 44.891 1.00 62.35 133 GLU B CA 1
ATOM 3226 C C . GLU B 1 134 ? 67.046 47.602 43.469 1.00 68.81 133 GLU B C 1
ATOM 3227 O O . GLU B 1 134 ? 66.188 47.563 42.577 1.00 67.38 133 GLU B O 1
ATOM 3229 N N . GLY B 1 135 ? 68.279 48.074 43.304 1.00 68.25 134 GLY B N 1
ATOM 3230 C CA . GLY B 1 135 ? 68.822 48.484 42.017 1.00 69.95 134 GLY B CA 1
ATOM 3231 C C . GLY B 1 135 ? 68.444 49.860 41.506 1.00 73.06 134 GLY B C 1
ATOM 3232 O O . GLY B 1 135 ? 68.819 50.196 40.379 1.00 74.76 134 GLY B O 1
ATOM 3233 N N . ALA B 1 136 ? 67.701 50.676 42.294 1.00 66.37 135 ALA B N 1
ATOM 3234 C CA . ALA B 1 136 ? 67.324 52.018 41.829 1.00 64.82 135 ALA B CA 1
ATOM 3235 C C . ALA B 1 136 ? 67.110 53.010 42.968 1.00 68.19 135 ALA B C 1
ATOM 3236 O O . ALA B 1 136 ? 66.491 52.673 43.975 1.00 66.82 135 ALA B O 1
ATOM 3238 N N . THR B 1 137 ? 67.631 54.247 42.784 1.00 65.07 136 THR B N 1
ATOM 3239 C CA . THR B 1 137 ? 67.548 55.375 43.717 1.00 63.29 136 THR B CA 1
ATOM 3240 C C . THR B 1 137 ? 66.937 56.554 42.974 1.00 65.78 136 THR B C 1
ATOM 3241 O O . THR B 1 137 ? 67.499 56.992 41.973 1.00 67.30 136 THR B O 1
ATOM 3245 N N . LEU B 1 138 ? 65.779 57.048 43.448 1.00 60.06 137 LEU B N 1
ATOM 3246 C CA . LEU B 1 138 ? 65.033 58.161 42.845 1.00 57.90 137 LEU B CA 1
ATOM 3247 C C . LEU B 1 138 ? 65.043 59.410 43.731 1.00 61.52 137 LEU B C 1
ATOM 3248 O O . LEU B 1 138 ? 64.513 59.371 44.842 1.00 61.25 137 LEU B O 1
ATOM 3253 N N . ARG B 1 139 ? 65.595 60.528 43.224 1.00 57.59 138 ARG B N 1
ATOM 3254 C CA . ARG B 1 139 ? 65.629 61.802 43.943 1.00 56.67 138 ARG B CA 1
ATOM 3255 C C . ARG B 1 139 ? 64.389 62.618 43.559 1.00 58.50 138 ARG B C 1
ATOM 3256 O O . ARG B 1 139 ? 64.105 62.775 42.373 1.00 59.56 138 ARG B O 1
ATOM 3260 N N . VAL B 1 140 ? 63.631 63.108 44.548 1.00 51.98 139 VAL B N 1
ATOM 3261 C CA . VAL B 1 140 ? 62.406 63.885 44.316 1.00 48.99 139 VAL B CA 1
ATOM 3262 C C . VAL B 1 140 ? 62.782 65.322 43.898 1.00 54.66 139 VAL B C 1
ATOM 3263 O O . VAL B 1 140 ? 63.496 66.028 44.624 1.00 56.74 139 VAL B O 1
ATOM 3267 N N . LEU B 1 141 ? 62.302 65.733 42.718 1.00 50.44 140 LEU B N 1
ATOM 3268 C CA . LEU B 1 141 ? 62.527 67.073 42.168 1.00 51.25 140 LEU B CA 1
ATOM 3269 C C . LEU B 1 141 ? 61.199 67.802 42.050 1.00 50.75 140 LEU B C 1
ATOM 3270 O O . LEU B 1 141 ? 60.383 67.416 41.214 1.00 49.77 140 LEU B O 1
ATOM 3275 N N . TYR B 1 142 ? 60.974 68.838 42.882 1.00 44.44 141 TYR B N 1
ATOM 3276 C CA . TYR B 1 142 ? 59.782 69.673 42.822 1.00 41.98 141 TYR B CA 1
ATOM 3277 C C . TYR B 1 142 ? 59.896 70.583 41.601 1.00 51.29 141 TYR B C 1
ATOM 3278 O O . TYR B 1 142 ? 60.763 71.471 41.551 1.00 54.58 141 TYR B O 1
ATOM 3287 N N . THR B 1 143 ? 59.038 70.320 40.597 1.00 46.40 142 THR B N 1
ATOM 3288 C CA . THR B 1 143 ? 59.000 71.048 39.346 1.00 46.23 142 THR B CA 1
ATOM 3289 C C . THR B 1 143 ? 57.602 71.637 39.179 1.00 49.42 142 THR B C 1
ATOM 3290 O O . THR B 1 143 ? 56.837 71.122 38.369 1.00 48.96 142 THR B O 1
ATOM 3294 N N . PRO B 1 144 ? 57.212 72.695 39.937 1.00 45.59 143 PRO B N 1
ATOM 3295 C CA . PRO B 1 144 ? 55.870 73.276 39.718 1.00 44.09 143 PRO B CA 1
ATOM 3296 C C . PRO B 1 144 ? 55.806 74.027 38.373 1.00 52.35 143 PRO B C 1
ATOM 3297 O O . PRO B 1 144 ? 56.842 74.324 37.779 1.00 55.17 143 PRO B O 1
ATOM 3301 N N . GLY B 1 145 ? 54.602 74.296 37.886 1.00 47.48 144 GLY B N 1
ATOM 3302 C CA . GLY B 1 145 ? 54.389 74.967 36.609 1.00 46.72 144 GLY B CA 1
ATOM 3303 C C . GLY B 1 145 ? 53.220 74.328 35.898 1.00 48.84 144 GLY B C 1
ATOM 3304 O O . GLY B 1 145 ? 52.169 74.959 35.718 1.00 47.07 144 GLY B O 1
ATOM 3305 N N . HIS B 1 146 ? 53.380 73.033 35.553 1.00 43.98 145 HIS B N 1
ATOM 3306 C CA . HIS B 1 146 ? 52.332 72.220 34.943 1.00 40.84 145 HIS B CA 1
ATOM 3307 C C . HIS B 1 146 ? 51.101 72.211 35.867 1.00 43.69 145 HIS B C 1
ATOM 3308 O O . HIS B 1 146 ? 49.971 72.428 35.420 1.00 42.53 145 HIS B O 1
ATOM 3315 N N . THR B 1 147 ? 51.369 71.965 37.171 1.00 39.67 146 THR B N 1
ATOM 3316 C CA . THR B 1 147 ? 50.489 71.950 38.340 1.00 38.09 146 THR B CA 1
ATOM 3317 C C . THR B 1 147 ? 51.349 72.420 39.530 1.00 42.96 146 THR B C 1
ATOM 3318 O O . THR B 1 147 ? 52.567 72.475 39.397 1.00 45.56 146 THR B O 1
ATOM 3322 N N . ASP B 1 148 ? 50.736 72.778 40.666 1.00 38.12 147 ASP B N 1
ATOM 3323 C CA . ASP B 1 148 ? 51.419 73.292 41.871 1.00 37.71 147 ASP B CA 1
ATOM 3324 C C . ASP B 1 148 ? 52.082 72.191 42.741 1.00 41.54 147 ASP B C 1
ATOM 3325 O O . ASP B 1 148 ? 52.810 72.521 43.690 1.00 43.25 147 ASP B O 1
ATOM 3330 N N . ASP B 1 149 ? 51.827 70.909 42.422 1.00 35.56 148 ASP B N 1
ATOM 3331 C CA . ASP B 1 149 ? 52.336 69.717 43.126 1.00 34.73 148 ASP B CA 1
ATOM 3332 C C . ASP B 1 149 ? 53.221 68.855 42.239 1.00 39.07 148 ASP B C 1
ATOM 3333 O O . ASP B 1 149 ? 53.519 67.720 42.607 1.00 40.14 148 ASP B O 1
ATOM 3338 N N . HIS B 1 150 ? 53.552 69.336 41.042 1.00 35.49 149 HIS B N 1
ATOM 3339 C CA . HIS B 1 150 ? 54.245 68.532 40.046 1.00 36.17 149 HIS B CA 1
ATOM 3340 C C . HIS B 1 150 ? 55.648 68.074 40.509 1.00 43.06 149 HIS B C 1
ATOM 3341 O O . HIS B 1 150 ? 56.487 68.863 40.952 1.00 42.58 149 HIS B O 1
ATOM 3348 N N . MET B 1 151 ? 55.855 66.759 40.399 1.00 42.27 150 MET B N 1
ATOM 3349 C CA . MET B 1 151 ? 57.062 66.058 40.804 1.00 45.03 150 MET B CA 1
ATOM 3350 C C . MET B 1 151 ? 57.711 65.385 39.631 1.00 52.60 150 MET B C 1
ATOM 3351 O O . MET B 1 151 ? 57.058 64.641 38.894 1.00 53.16 150 MET B O 1
ATOM 3356 N N . ALA B 1 152 ? 59.007 65.650 39.461 1.00 50.02 151 ALA B N 1
ATOM 3357 C CA . ALA B 1 152 ? 59.871 64.960 38.512 1.00 50.34 151 ALA B CA 1
ATOM 3358 C C . ALA B 1 152 ? 60.845 64.125 39.371 1.00 52.22 151 ALA B C 1
ATOM 3359 O O . ALA B 1 152 ? 61.022 64.443 40.548 1.00 49.41 151 ALA B O 1
ATOM 3361 N N . LEU B 1 153 ? 61.424 63.048 38.835 1.00 50.31 152 LEU B N 1
ATOM 3362 C CA . LEU B 1 153 ? 62.344 62.210 39.615 1.00 51.30 152 LEU B CA 1
ATOM 3363 C C . LEU B 1 153 ? 63.605 61.892 38.816 1.00 57.99 152 LEU B C 1
ATOM 3364 O O . LEU B 1 153 ? 63.541 61.688 37.606 1.00 58.63 152 LEU B O 1
ATOM 3369 N N . LEU B 1 154 ? 64.745 61.847 39.508 1.00 56.01 153 LEU B N 1
ATOM 3370 C CA . LEU B 1 154 ? 66.044 61.560 38.927 1.00 58.24 153 LEU B CA 1
ATOM 3371 C C . LEU B 1 154 ? 66.508 60.162 39.307 1.00 65.09 153 LEU B C 1
ATOM 3372 O O . LEU B 1 154 ? 66.785 59.909 40.476 1.00 64.51 153 LEU B O 1
ATOM 3377 N N . LEU B 1 155 ? 66.581 59.248 38.322 1.00 65.18 154 LEU B N 1
ATOM 3378 C CA . LEU B 1 155 ? 67.095 57.892 38.533 1.00 67.47 154 LEU B CA 1
ATOM 3379 C C . LEU B 1 155 ? 68.600 58.022 38.504 1.00 76.73 154 LEU B C 1
ATOM 3380 O O . LEU B 1 155 ? 69.198 58.156 37.429 1.00 79.17 154 LEU B O 1
ATOM 3385 N N . GLU B 1 156 ? 69.199 58.085 39.702 1.00 73.94 155 GLU B N 1
ATOM 3386 C CA . GLU B 1 156 ? 70.616 58.350 39.902 1.00 76.20 155 GLU B CA 1
ATOM 3387 C C . GLU B 1 156 ? 71.526 57.404 39.130 1.00 84.48 155 GLU B C 1
ATOM 3388 O O . GLU B 1 156 ? 72.475 57.883 38.507 1.00 88.30 155 GLU B O 1
ATOM 3394 N N . GLU B 1 157 ? 71.238 56.092 39.128 1.00 80.47 156 GLU B N 1
ATOM 3395 C CA . GLU B 1 157 ? 72.079 55.096 38.442 1.00 83.17 156 GLU B CA 1
ATOM 3396 C C . GLU B 1 157 ? 72.142 55.307 36.924 1.00 88.11 156 GLU B C 1
ATOM 3397 O O . GLU B 1 157 ? 73.192 55.074 36.317 1.00 91.88 156 GLU B O 1
ATOM 3403 N N . GLU B 1 158 ? 71.036 55.759 36.326 1.00 81.42 157 GLU B N 1
ATOM 3404 C CA . GLU B 1 158 ? 70.915 55.945 34.881 1.00 81.96 157 GLU B CA 1
ATOM 3405 C C . GLU B 1 158 ? 71.087 57.397 34.426 1.00 84.88 157 GLU B C 1
ATOM 3406 O O . GLU B 1 158 ? 71.261 57.635 33.221 1.00 86.12 157 GLU B O 1
ATOM 3412 N N . ASN B 1 159 ? 71.031 58.361 35.377 1.00 78.79 158 ASN B N 1
ATOM 3413 C CA . ASN B 1 159 ? 71.049 59.803 35.115 1.00 77.82 158 ASN B CA 1
ATOM 3414 C C . ASN B 1 159 ? 69.881 60.099 34.152 1.00 78.49 158 ASN B C 1
ATOM 3415 O O . ASN B 1 159 ? 70.053 60.657 33.063 1.00 79.11 158 ASN B O 1
ATOM 3420 N N . ALA B 1 160 ? 68.684 59.632 34.564 1.00 71.23 159 ALA B N 1
ATOM 3421 C CA . ALA B 1 160 ? 67.433 59.747 33.826 1.00 68.16 159 ALA B CA 1
ATOM 3422 C C . ALA B 1 160 ? 66.416 60.551 34.610 1.00 66.50 159 ALA B C 1
ATOM 3423 O O . ALA B 1 160 ? 66.411 60.494 35.834 1.00 64.68 159 ALA B O 1
ATOM 3425 N N . ILE B 1 161 ? 65.542 61.282 33.901 1.00 60.29 160 ILE B N 1
ATOM 3426 C CA . ILE B 1 161 ? 64.497 62.090 34.512 1.00 56.13 160 ILE B CA 1
ATOM 3427 C C . ILE B 1 161 ? 63.123 61.552 34.135 1.00 57.34 160 ILE B C 1
ATOM 3428 O O . ILE B 1 161 ? 62.802 61.449 32.952 1.00 57.17 160 ILE B O 1
ATOM 3433 N N . PHE B 1 162 ? 62.309 61.223 35.150 1.00 50.74 161 PHE B N 1
ATOM 3434 C CA . PHE B 1 162 ? 60.909 60.879 34.955 1.00 47.24 161 PHE B CA 1
ATOM 3435 C C . PHE B 1 162 ? 60.238 62.235 35.028 1.00 53.20 161 PHE B C 1
ATOM 3436 O O . PHE B 1 162 ? 60.148 62.818 36.107 1.00 52.69 161 PHE B O 1
ATOM 3444 N N . SER B 1 163 ? 59.958 62.819 33.858 1.00 50.57 162 SER B N 1
ATOM 3445 C CA . SER B 1 163 ? 59.518 64.197 33.769 1.00 49.61 162 SER B CA 1
ATOM 3446 C C . SER B 1 163 ? 58.043 64.428 34.005 1.00 49.97 162 SER B C 1
ATOM 3447 O O . SER B 1 163 ? 57.659 65.593 34.109 1.00 48.36 162 SER B O 1
ATOM 3450 N N . GLY B 1 164 ? 57.239 63.367 34.079 1.00 45.47 163 GLY B N 1
ATOM 3451 C CA . GLY B 1 164 ? 55.790 63.501 34.213 1.00 43.42 163 GLY B CA 1
ATOM 3452 C C . GLY B 1 164 ? 55.231 64.287 33.033 1.00 47.35 163 GLY B C 1
ATOM 3453 O O . GLY B 1 164 ? 55.563 64.002 31.872 1.00 47.65 163 GLY B O 1
ATOM 3454 N N . ASP B 1 165 ? 54.471 65.353 33.343 1.00 42.05 164 ASP B N 1
ATOM 3455 C CA . ASP B 1 165 ? 53.872 66.212 32.340 1.00 41.31 164 ASP B CA 1
ATOM 3456 C C . ASP B 1 165 ? 54.648 67.529 32.067 1.00 50.60 164 ASP B C 1
ATOM 3457 O O . ASP B 1 165 ? 54.173 68.396 31.311 1.00 50.13 164 ASP B O 1
ATOM 3462 N N . CYS B 1 166 ? 55.840 67.655 32.645 1.00 50.75 165 CYS B N 1
ATOM 3463 C CA . CYS B 1 166 ? 56.697 68.822 32.489 1.00 53.86 165 CYS B CA 1
ATOM 3464 C C . CYS B 1 166 ? 57.343 68.822 31.086 1.00 61.36 165 CYS B C 1
ATOM 3465 O O . CYS B 1 166 ? 57.427 69.867 30.434 1.00 61.09 165 CYS B O 1
ATOM 3468 N N . ILE B 1 167 ? 57.801 67.640 30.639 1.00 59.46 166 ILE B N 1
ATOM 3469 C CA . ILE B 1 167 ? 58.389 67.406 29.321 1.00 60.78 166 ILE B CA 1
ATOM 3470 C C . ILE B 1 167 ? 57.710 66.164 28.744 1.00 65.96 166 ILE B C 1
ATOM 3471 O O . ILE B 1 167 ? 57.691 65.119 29.412 1.00 64.29 166 ILE B O 1
ATOM 3476 N N . LEU B 1 168 ? 57.157 66.278 27.513 1.00 64.59 167 LEU B N 1
ATOM 3477 C CA . LEU B 1 168 ? 56.485 65.171 26.827 1.00 65.15 167 LEU B CA 1
ATOM 3478 C C . LEU B 1 168 ? 57.338 64.647 25.653 1.00 75.33 167 LEU B C 1
ATOM 3479 O O . LEU B 1 168 ? 58.105 65.408 25.055 1.00 77.57 167 LEU B O 1
ATOM 3484 N N . GLY B 1 169 ? 57.208 63.348 25.367 1.00 73.87 168 GLY B N 1
ATOM 3485 C CA . GLY B 1 169 ? 57.935 62.651 24.310 1.00 76.73 168 GLY B CA 1
ATOM 3486 C C . GLY B 1 169 ? 57.660 63.143 22.904 1.00 83.53 168 GLY B C 1
ATOM 3487 O O . GLY B 1 169 ? 58.526 63.041 22.033 1.00 86.63 168 GLY B O 1
ATOM 3488 N N . GLU B 1 170 ? 56.454 63.666 22.672 1.00 78.70 169 GLU B N 1
ATOM 3489 C CA . GLU B 1 170 ? 55.997 64.214 21.395 1.00 79.41 169 GLU B CA 1
ATOM 3490 C C . GLU B 1 170 ? 55.095 65.416 21.669 1.00 81.17 169 GLU B C 1
ATOM 3491 O O . GLU B 1 170 ? 54.281 65.384 22.596 1.00 76.65 169 GLU B O 1
ATOM 3493 N N . GLY B 1 171 ? 55.254 66.464 20.872 1.00 79.76 170 GLY B N 1
ATOM 3494 C CA . GLY B 1 171 ? 54.469 67.683 21.015 1.00 77.91 170 GLY B CA 1
ATOM 3495 C C . GLY B 1 171 ? 54.808 68.522 22.236 1.00 79.58 170 GLY B C 1
ATOM 3496 O O . GLY B 1 171 ? 55.851 68.336 22.878 1.00 79.34 170 GLY B O 1
ATOM 3497 N N . THR B 1 172 ? 53.906 69.458 22.552 1.00 74.06 171 THR B N 1
ATOM 3498 C CA . THR B 1 172 ? 54.055 70.394 23.656 1.00 72.37 171 THR B CA 1
ATOM 3499 C C . THR B 1 172 ? 53.142 69.982 24.816 1.00 70.95 171 THR B C 1
ATOM 3500 O O . THR B 1 172 ? 52.342 69.054 24.682 1.00 68.63 171 THR B O 1
ATOM 3504 N N . THR B 1 173 ? 53.292 70.655 25.957 1.00 65.89 172 THR B N 1
ATOM 3505 C CA . THR B 1 173 ? 52.472 70.390 27.126 1.00 63.41 172 THR B CA 1
ATOM 3506 C C . THR B 1 173 ? 51.755 71.690 27.508 1.00 64.70 172 THR B C 1
ATOM 3507 O O . THR B 1 173 ? 51.990 72.739 26.900 1.00 64.89 172 THR B O 1
ATOM 3511 N N . VAL B 1 174 ? 50.856 71.595 28.491 1.00 58.10 173 VAL B N 1
ATOM 3512 C CA . VAL B 1 174 ? 50.107 72.719 29.028 1.00 55.68 173 VAL B CA 1
ATOM 3513 C C . VAL B 1 174 ? 50.629 72.965 30.464 1.00 55.75 173 VAL B C 1
ATOM 3514 O O . VAL B 1 174 ? 51.418 72.152 30.975 1.00 56.16 173 VAL B O 1
ATOM 3518 N N . PHE B 1 175 ? 50.297 74.126 31.065 1.00 47.84 174 PHE B N 1
ATOM 3519 C CA . PHE B 1 175 ? 50.769 74.518 32.403 1.00 46.34 174 PHE B CA 1
ATOM 3520 C C . PHE B 1 175 ? 49.844 75.570 32.976 1.00 50.11 174 PHE B C 1
ATOM 3521 O O . PHE B 1 175 ? 49.117 76.226 32.231 1.00 50.14 174 PHE B O 1
ATOM 3529 N N . GLU B 1 176 ? 49.857 75.702 34.302 1.00 47.97 175 GLU B N 1
ATOM 3530 C CA . GLU B 1 176 ? 49.048 76.634 35.082 1.00 48.73 175 GLU B CA 1
ATOM 3531 C C . GLU B 1 176 ? 49.797 77.929 35.325 1.00 56.07 175 GLU B C 1
ATOM 3532 O O . GLU B 1 176 ? 49.167 78.981 35.357 1.00 56.59 175 GLU B O 1
ATOM 3534 N N . ASP B 1 177 ? 51.129 77.857 35.535 1.00 54.74 176 ASP B N 1
ATOM 3535 C CA . ASP B 1 177 ? 51.990 79.021 35.785 1.00 55.94 176 ASP B CA 1
ATOM 3536 C C . ASP B 1 177 ? 53.255 78.938 34.928 1.00 59.24 176 ASP B C 1
ATOM 3537 O O . ASP B 1 177 ? 54.123 78.099 35.182 1.00 58.70 176 ASP B O 1
ATOM 3542 N N . LEU B 1 178 ? 53.369 79.831 33.935 1.00 55.54 177 LEU B N 1
ATOM 3543 C CA . LEU B 1 178 ? 54.519 79.876 33.029 1.00 56.10 177 LEU B CA 1
ATOM 3544 C C . LEU B 1 178 ? 55.810 80.255 33.754 1.00 63.67 177 LEU B C 1
ATOM 3545 O O . LEU B 1 178 ? 56.871 79.734 33.389 1.00 64.68 177 LEU B O 1
ATOM 3550 N N . TYR B 1 179 ? 55.733 81.148 34.768 1.00 61.33 178 TYR B N 1
ATOM 3551 C CA . TYR B 1 179 ? 56.920 81.560 35.508 1.00 63.47 178 TYR B CA 1
ATOM 3552 C C . TYR B 1 179 ? 57.591 80.346 36.183 1.00 68.55 178 TYR B C 1
ATOM 3553 O O . TYR B 1 179 ? 58.806 80.179 36.051 1.00 70.13 178 TYR B O 1
ATOM 3562 N N . ASP B 1 180 ? 56.803 79.503 36.879 1.00 63.26 179 ASP B N 1
ATOM 3563 C CA . ASP B 1 180 ? 57.328 78.325 37.551 1.00 62.67 179 ASP B CA 1
ATOM 3564 C C . ASP B 1 180 ? 57.732 77.256 36.558 1.00 64.85 179 ASP B C 1
ATOM 3565 O O . ASP B 1 180 ? 58.740 76.584 36.766 1.00 66.26 179 ASP B O 1
ATOM 3570 N N . TYR B 1 181 ? 56.959 77.102 35.486 1.00 59.23 180 TYR B N 1
ATOM 3571 C CA . TYR B 1 181 ? 57.225 76.121 34.441 1.00 59.05 180 TYR B CA 1
ATOM 3572 C C . TYR B 1 181 ? 58.604 76.354 33.797 1.00 65.52 180 TYR B C 1
ATOM 3573 O O . TYR B 1 181 ? 59.431 75.437 33.771 1.00 66.22 180 TYR B O 1
ATOM 3582 N N . MET B 1 182 ? 58.861 77.597 33.338 1.00 63.01 181 MET B N 1
ATOM 3583 C CA . MET B 1 182 ? 60.129 78.003 32.733 1.00 65.57 181 MET B CA 1
ATOM 3584 C C . MET B 1 182 ? 61.282 77.801 33.689 1.00 69.60 181 MET B C 1
ATOM 3585 O O . MET B 1 182 ? 62.360 77.398 33.258 1.00 70.61 181 MET B O 1
ATOM 3590 N N . ASN B 1 183 ? 61.047 78.064 34.991 1.00 65.39 182 ASN B N 1
ATOM 3591 C CA . ASN B 1 183 ? 62.051 77.917 36.034 1.00 66.40 182 ASN B CA 1
ATOM 3592 C C . ASN B 1 183 ? 62.391 76.441 36.284 1.00 69.36 182 ASN B C 1
ATOM 3593 O O . ASN B 1 183 ? 63.553 76.124 36.519 1.00 72.34 182 ASN B O 1
ATOM 3598 N N . SER B 1 184 ? 61.390 75.547 36.202 1.00 62.00 183 SER B N 1
ATOM 3599 C CA . SER B 1 184 ? 61.549 74.100 36.366 1.00 60.33 183 SER B CA 1
ATOM 3600 C C . SER B 1 184 ? 62.334 73.502 35.190 1.00 66.32 183 SER B C 1
ATOM 3601 O O . SER B 1 184 ? 63.210 72.661 35.401 1.00 66.91 183 SER B O 1
ATOM 3604 N N . LEU B 1 185 ? 62.060 73.978 33.961 1.00 64.13 184 LEU B N 1
ATOM 3605 C CA . LEU B 1 185 ? 62.789 73.558 32.761 1.00 65.21 184 LEU B CA 1
ATOM 3606 C C . LEU B 1 185 ? 64.270 73.938 32.878 1.00 72.90 184 LEU B C 1
ATOM 3607 O O . LEU B 1 185 ? 65.131 73.128 32.528 1.00 74.41 184 LEU B O 1
ATOM 3612 N N . LYS B 1 186 ? 64.558 75.149 33.415 1.00 70.97 185 LYS B N 1
ATOM 3613 C CA . LYS B 1 186 ? 65.919 75.668 33.629 1.00 74.12 185 LYS B CA 1
ATOM 3614 C C . LYS B 1 186 ? 66.653 74.836 34.695 1.00 81.23 185 LYS B C 1
ATOM 3615 O O . LYS B 1 186 ? 67.862 74.608 34.567 1.00 85.00 185 LYS B O 1
ATOM 3619 N N . GLU B 1 187 ? 65.911 74.348 35.714 1.00 75.00 186 GLU B N 1
ATOM 3620 C CA . GLU B 1 187 ? 66.437 73.492 36.772 1.00 74.76 186 GLU B CA 1
ATOM 3621 C C . GLU B 1 187 ? 66.749 72.104 36.231 1.00 77.99 186 GLU B C 1
ATOM 3622 O O . GLU B 1 187 ? 67.814 71.569 36.547 1.00 79.45 186 GLU B O 1
ATOM 3628 N N . LEU B 1 188 ? 65.842 71.528 35.398 1.00 72.32 187 LEU B N 1
ATOM 3629 C CA . LEU B 1 188 ? 66.050 70.205 34.786 1.00 72.06 187 LEU B CA 1
ATOM 3630 C C . LEU B 1 188 ? 67.272 70.221 33.836 1.00 79.63 187 LEU B C 1
ATOM 3631 O O . LEU B 1 188 ? 67.982 69.216 33.741 1.00 80.21 187 LEU B O 1
ATOM 3636 N N . LEU B 1 189 ? 67.551 71.380 33.193 1.00 77.81 188 LEU B N 1
ATOM 3637 C CA . LEU B 1 189 ? 68.714 71.584 32.322 1.00 80.79 188 LEU B CA 1
ATOM 3638 C C . LEU B 1 189 ? 70.017 71.417 33.098 1.00 88.57 188 LEU B C 1
ATOM 3639 O O . LEU B 1 189 ? 70.988 70.892 32.545 1.00 91.90 188 LEU B O 1
ATOM 3644 N N . LYS B 1 190 ? 70.038 71.868 34.378 1.00 83.65 189 LYS B N 1
ATOM 3645 C CA . LYS B 1 190 ? 71.209 71.799 35.253 1.00 85.68 189 LYS B CA 1
ATOM 3646 C C . LYS B 1 190 ? 71.558 70.352 35.637 1.00 91.13 189 LYS B C 1
ATOM 3647 O O . LYS B 1 190 ? 72.730 70.084 35.927 1.00 94.13 189 LYS B O 1
ATOM 3653 N N . ILE B 1 191 ? 70.549 69.424 35.641 1.00 84.49 190 ILE B N 1
ATOM 3654 C CA . ILE B 1 191 ? 70.736 68.003 35.973 1.00 83.38 190 ILE B CA 1
ATOM 3655 C C . ILE B 1 191 ? 71.656 67.332 34.927 1.00 89.92 190 ILE B C 1
ATOM 3656 O O . ILE B 1 191 ? 72.463 66.476 35.300 1.00 91.06 190 ILE B O 1
ATOM 3658 N N . LYS B 1 192 ? 71.573 67.777 33.642 1.00 86.76 191 LYS B N 1
ATOM 3659 C CA . LYS B 1 192 ? 72.343 67.286 32.493 1.00 89.56 191 LYS B CA 1
ATOM 3660 C C . LYS B 1 192 ? 72.097 65.785 32.337 1.00 93.49 191 LYS B C 1
ATOM 3661 O O . LYS B 1 192 ? 73.040 64.994 32.263 1.00 96.74 191 LYS B O 1
ATOM 3663 N N . ALA B 1 193 ? 70.808 65.405 32.308 1.00 86.50 192 ALA B N 1
ATOM 3664 C CA . ALA B 1 193 ? 70.350 64.025 32.197 1.00 85.57 192 ALA B CA 1
ATOM 3665 C C . ALA B 1 193 ? 70.644 63.443 30.831 1.00 92.70 192 ALA B C 1
ATOM 3666 O O . ALA B 1 193 ? 70.701 64.173 29.842 1.00 94.09 192 ALA B O 1
ATOM 3668 N N . ASP B 1 194 ? 70.827 62.120 30.786 1.00 90.30 193 ASP B N 1
ATOM 3669 C CA . ASP B 1 194 ? 71.125 61.360 29.577 1.00 92.45 193 ASP B CA 1
ATOM 3670 C C . ASP B 1 194 ? 69.842 61.006 28.823 1.00 92.87 193 ASP B C 1
ATOM 3671 O O . ASP B 1 194 ? 69.774 61.168 27.605 1.00 93.69 193 ASP B O 1
ATOM 3676 N N . ILE B 1 195 ? 68.846 60.504 29.570 1.00 85.34 194 ILE B N 1
ATOM 3677 C CA . ILE B 1 195 ? 67.518 60.093 29.114 1.00 81.67 194 ILE B CA 1
ATOM 3678 C C . ILE B 1 195 ? 66.467 60.876 29.881 1.00 79.04 194 ILE B C 1
ATOM 3679 O O . ILE B 1 195 ? 66.755 61.414 30.956 1.00 77.84 194 ILE B O 1
ATOM 3683 N N . ILE B 1 196 ? 65.253 60.950 29.310 1.00 71.25 195 ILE B N 1
ATOM 3684 C CA . ILE B 1 196 ? 64.041 61.526 29.896 1.00 66.16 195 ILE B CA 1
ATOM 3685 C C . ILE B 1 196 ? 62.909 60.554 29.574 1.00 67.73 195 ILE B C 1
ATOM 3686 O O . ILE B 1 196 ? 62.668 60.262 28.401 1.00 69.03 195 ILE B O 1
ATOM 3691 N N . TYR B 1 197 ? 62.286 59.995 30.619 1.00 61.25 196 TYR B N 1
ATOM 3692 C CA . TYR B 1 197 ? 61.141 59.094 30.548 1.00 58.61 196 TYR B CA 1
ATOM 3693 C C . TYR B 1 197 ? 59.903 59.949 30.793 1.00 58.91 196 TYR B C 1
ATOM 3694 O O . TYR B 1 197 ? 59.647 60.332 31.934 1.00 56.40 196 TYR B O 1
ATOM 3703 N N . PRO B 1 198 ? 59.186 60.380 29.733 1.00 54.54 197 PRO B N 1
ATOM 3704 C CA . PRO B 1 198 ? 58.070 61.315 29.951 1.00 51.61 197 PRO B CA 1
ATOM 3705 C C . PRO B 1 198 ? 56.771 60.640 30.396 1.00 53.01 197 PRO B C 1
ATOM 3706 O O . PRO B 1 198 ? 56.634 59.417 30.297 1.00 52.00 197 PRO B O 1
ATOM 3710 N N . GLY B 1 199 ? 55.826 61.461 30.860 1.00 48.09 198 GLY B N 1
ATOM 3711 C CA . GLY B 1 199 ? 54.503 61.016 31.285 1.00 46.31 198 GLY B CA 1
ATOM 3712 C C . GLY B 1 199 ? 53.654 60.551 30.122 1.00 51.00 198 GLY B C 1
ATOM 3713 O O . GLY B 1 199 ? 52.742 59.750 30.316 1.00 49.41 198 GLY B O 1
ATOM 3714 N N . HIS B 1 200 ? 53.939 61.068 28.906 1.00 50.07 199 HIS B N 1
ATOM 3715 C CA . HIS B 1 200 ? 53.279 60.703 27.634 1.00 50.32 199 HIS B CA 1
ATOM 3716 C C . HIS B 1 200 ? 54.275 60.793 26.501 1.00 56.44 199 HIS B C 1
ATOM 3717 O O . HIS B 1 200 ? 55.156 61.650 26.532 1.00 56.89 199 HIS B O 1
ATOM 3724 N N . GLY B 1 201 ? 54.118 59.926 25.513 1.00 54.64 200 GLY B N 1
ATOM 3725 C CA . GLY B 1 201 ? 54.982 59.907 24.339 1.00 57.60 200 GLY B CA 1
ATOM 3726 C C . GLY B 1 201 ? 56.214 59.029 24.478 1.00 63.72 200 GLY B C 1
ATOM 3727 O O . GLY B 1 201 ? 56.454 58.456 25.552 1.00 63.09 200 GLY B O 1
ATOM 3728 N N . PRO B 1 202 ? 57.035 58.916 23.405 1.00 62.02 201 PRO B N 1
ATOM 3729 C CA . PRO B 1 202 ? 58.217 58.039 23.483 1.00 64.02 201 PRO B CA 1
ATOM 3730 C C . PRO B 1 202 ? 59.346 58.608 24.332 1.00 67.96 201 PRO B C 1
ATOM 3731 O O . PRO B 1 202 ? 59.303 59.771 24.746 1.00 66.70 201 PRO B O 1
ATOM 3735 N N . VAL B 1 203 ? 60.368 57.769 24.570 1.00 65.79 202 VAL B N 1
ATOM 3736 C CA . VAL B 1 203 ? 61.554 58.101 25.361 1.00 66.47 202 VAL B CA 1
ATOM 3737 C C . VAL B 1 203 ? 62.322 59.268 24.689 1.00 73.42 202 VAL B C 1
ATOM 3738 O O . VAL B 1 203 ? 62.340 59.378 23.455 1.00 74.71 202 VAL B O 1
ATOM 3742 N N . ILE B 1 204 ? 62.924 60.146 25.508 1.00 70.16 203 ILE B N 1
ATOM 3743 C CA . ILE B 1 204 ? 63.687 61.290 25.009 1.00 71.77 203 ILE B CA 1
ATOM 3744 C C . ILE B 1 204 ? 65.193 61.005 25.240 1.00 79.93 203 ILE B C 1
ATOM 3745 O O . ILE B 1 204 ? 65.691 61.088 26.363 1.00 77.90 203 ILE B O 1
ATOM 3750 N N . HIS B 1 205 ? 65.893 60.629 24.154 1.00 83.04 204 HIS B N 1
ATOM 3751 C CA . HIS B 1 205 ? 67.315 60.268 24.173 1.00 87.45 204 HIS B CA 1
ATOM 3752 C C . HIS B 1 205 ? 68.230 61.494 24.174 1.00 92.45 204 HIS B C 1
ATOM 3753 O O . HIS B 1 205 ? 69.329 61.419 24.725 1.00 94.27 204 HIS B O 1
ATOM 3760 N N . ASN B 1 206 ? 67.792 62.606 23.554 1.00 88.05 205 ASN B N 1
ATOM 3761 C CA . ASN B 1 206 ? 68.535 63.869 23.531 1.00 89.13 205 ASN B CA 1
ATOM 3762 C C . ASN B 1 206 ? 67.791 64.865 24.425 1.00 89.37 205 ASN B C 1
ATOM 3763 O O . ASN B 1 206 ? 66.988 65.688 23.954 1.00 87.70 205 ASN B O 1
ATOM 3765 N N . ALA B 1 207 ? 68.040 64.730 25.742 1.00 84.30 206 ALA B N 1
ATOM 3766 C CA . ALA B 1 207 ? 67.430 65.516 26.813 1.00 80.95 206 ALA B CA 1
ATOM 3767 C C . ALA B 1 207 ? 67.722 67.017 26.681 1.00 85.28 206 ALA B C 1
ATOM 3768 O O . ALA B 1 207 ? 66.782 67.808 26.731 1.00 83.00 206 ALA B O 1
ATOM 3770 N N . GLU B 1 208 ? 69.003 67.404 26.483 1.00 85.37 207 GLU B N 1
ATOM 3771 C CA . GLU B 1 208 ? 69.440 68.801 26.331 1.00 86.13 207 GLU B CA 1
ATOM 3772 C C . GLU B 1 208 ? 68.673 69.492 25.211 1.00 89.42 207 GLU B C 1
ATOM 3773 O O . GLU B 1 208 ? 68.062 70.529 25.468 1.00 86.81 207 GLU B O 1
ATOM 3775 N N . ALA B 1 209 ? 68.646 68.885 24.000 1.00 87.71 208 ALA B N 1
ATOM 3776 C CA . ALA B 1 209 ? 67.940 69.412 22.827 1.00 87.41 208 ALA B CA 1
ATOM 3777 C C . ALA B 1 209 ? 66.448 69.575 23.075 1.00 88.19 208 ALA B C 1
ATOM 3778 O O . ALA B 1 209 ? 65.892 70.588 22.662 1.00 88.63 208 ALA B O 1
ATOM 3780 N N . LYS B 1 210 ? 65.808 68.621 23.777 1.00 81.47 209 LYS B N 1
ATOM 3781 C CA . LYS B 1 210 ? 64.367 68.659 24.059 1.00 77.32 209 LYS B CA 1
ATOM 3782 C C . LYS B 1 210 ? 64.006 69.791 25.006 1.00 78.48 209 LYS B C 1
ATOM 3783 O O . LYS B 1 210 ? 63.056 70.519 24.725 1.00 76.27 209 LYS B O 1
ATOM 3786 N N . ILE B 1 211 ? 64.732 69.912 26.141 1.00 75.29 210 ILE B N 1
ATOM 3787 C CA . ILE B 1 211 ? 64.492 70.960 27.136 1.00 73.07 210 ILE B CA 1
ATOM 3788 C C . ILE B 1 211 ? 64.735 72.323 26.475 1.00 78.97 210 ILE B C 1
ATOM 3789 O O . ILE B 1 211 ? 63.909 73.215 26.649 1.00 77.63 210 ILE B O 1
ATOM 3794 N N . GLN B 1 212 ? 65.806 72.458 25.662 1.00 78.58 211 GLN B N 1
ATOM 3795 C CA . GLN B 1 212 ? 66.107 73.718 24.983 1.00 80.46 211 GLN B CA 1
ATOM 3796 C C . GLN B 1 212 ? 65.043 74.055 23.932 1.00 86.18 211 GLN B C 1
ATOM 3797 O O . GLN B 1 212 ? 64.771 75.235 23.736 1.00 87.53 211 GLN B O 1
ATOM 3801 N N . GLN B 1 213 ? 64.408 73.037 23.302 1.00 81.62 212 GLN B N 1
ATOM 3802 C CA . GLN B 1 213 ? 63.331 73.225 22.330 1.00 79.87 212 GLN B CA 1
ATOM 3803 C C . GLN B 1 213 ? 62.079 73.789 23.059 1.00 82.07 212 GLN B C 1
ATOM 3804 O O . GLN B 1 213 ? 61.417 74.690 22.540 1.00 81.96 212 GLN B O 1
ATOM 3807 N N . TYR B 1 214 ? 61.809 73.296 24.287 1.00 76.55 213 TYR B N 1
ATOM 3808 C CA . TYR B 1 214 ? 60.700 73.688 25.167 1.00 72.97 213 TYR B CA 1
ATOM 3809 C C . TYR B 1 214 ? 60.884 75.108 25.726 1.00 76.06 213 TYR B C 1
ATOM 3810 O O . TYR B 1 214 ? 59.903 75.827 25.910 1.00 74.53 213 TYR B O 1
ATOM 3819 N N . ILE B 1 215 ? 62.135 75.498 26.007 1.00 73.34 214 ILE B N 1
ATOM 3820 C CA . ILE B 1 215 ? 62.479 76.823 26.522 1.00 73.12 214 ILE B CA 1
ATOM 3821 C C . ILE B 1 215 ? 62.358 77.833 25.386 1.00 78.89 214 ILE B C 1
ATOM 3822 O O . ILE B 1 215 ? 61.728 78.869 25.585 1.00 78.10 214 ILE B O 1
ATOM 3827 N N . SER B 1 216 ? 62.937 77.522 24.202 1.00 77.61 215 SER B N 1
ATOM 3828 C CA . SER B 1 216 ? 62.949 78.375 23.010 1.00 78.74 215 SER B CA 1
ATOM 3829 C C . SER B 1 216 ? 61.532 78.673 22.503 1.00 80.66 215 SER B C 1
ATOM 3830 O O . SER B 1 216 ? 61.258 79.812 22.149 1.00 80.86 215 SER B O 1
ATOM 3832 N N . HIS B 1 217 ? 60.631 77.674 22.518 1.00 74.98 216 HIS B N 1
ATOM 3833 C CA . HIS B 1 217 ? 59.226 77.788 22.107 1.00 72.47 216 HIS B CA 1
ATOM 3834 C C . HIS B 1 217 ? 58.483 78.876 22.914 1.00 72.82 216 HIS B C 1
ATOM 3835 O O . HIS B 1 217 ? 57.753 79.689 22.343 1.00 71.87 216 HIS B O 1
ATOM 3842 N N . ARG B 1 218 ? 58.690 78.889 24.232 1.00 67.73 217 ARG B N 1
ATOM 3843 C CA . ARG B 1 218 ? 58.061 79.861 25.124 1.00 65.85 217 ARG B CA 1
ATOM 3844 C C . ARG B 1 218 ? 58.760 81.216 25.063 1.00 70.19 217 ARG B C 1
ATOM 3845 O O . ARG B 1 218 ? 58.078 82.241 25.125 1.00 69.84 217 ARG B O 1
ATOM 3853 N N . ASN B 1 219 ? 60.105 81.220 24.929 1.00 67.24 218 ASN B N 1
ATOM 3854 C CA . ASN B 1 219 ? 60.932 82.429 24.859 1.00 68.76 218 ASN B CA 1
ATOM 3855 C C . ASN B 1 219 ? 60.701 83.237 23.595 1.00 72.85 218 ASN B C 1
ATOM 3856 O O . ASN B 1 219 ? 60.775 84.461 23.675 1.00 74.17 218 ASN B O 1
ATOM 3861 N N . ILE B 1 220 ? 60.435 82.580 22.437 1.00 68.30 219 ILE B N 1
ATOM 3862 C CA . ILE B 1 220 ? 60.171 83.260 21.154 1.00 68.42 219 ILE B CA 1
ATOM 3863 C C . ILE B 1 220 ? 58.903 84.107 21.305 1.00 69.47 219 ILE B C 1
ATOM 3864 O O . ILE B 1 220 ? 58.942 85.297 20.980 1.00 69.38 219 ILE B O 1
ATOM 3869 N N . ARG B 1 221 ? 57.824 83.511 21.867 1.00 64.10 220 ARG B N 1
ATOM 3870 C CA . ARG B 1 221 ? 56.551 84.190 22.112 1.00 62.66 220 ARG B CA 1
ATOM 3871 C C . ARG B 1 221 ? 56.703 85.323 23.132 1.00 67.43 220 ARG B C 1
ATOM 3872 O O . ARG B 1 221 ? 56.138 86.387 22.918 1.00 67.54 220 ARG B O 1
ATOM 3880 N N . GLU B 1 222 ? 57.465 85.110 24.208 1.00 65.97 221 GLU B N 1
ATOM 3881 C CA . GLU B 1 222 ? 57.725 86.136 25.224 1.00 67.80 221 GLU B CA 1
ATOM 3882 C C . GLU B 1 222 ? 58.485 87.314 24.606 1.00 76.93 221 GLU B C 1
ATOM 3883 O O . GLU B 1 222 ? 58.178 88.458 24.928 1.00 77.91 221 GLU B O 1
ATOM 3885 N N . GLN B 1 223 ? 59.449 87.037 23.703 1.00 75.71 222 GLN B N 1
ATOM 3886 C CA . GLN B 1 223 ? 60.223 88.070 23.016 1.00 78.99 222 GLN B CA 1
ATOM 3887 C C . GLN B 1 223 ? 59.316 88.886 22.104 1.00 84.76 222 GLN B C 1
ATOM 3888 O O . GLN B 1 223 ? 59.489 90.098 22.032 1.00 87.32 222 GLN B O 1
ATOM 3894 N N . GLN B 1 224 ? 58.348 88.236 21.437 1.00 79.34 223 GLN B N 1
ATOM 3895 C CA . GLN B 1 224 ? 57.392 88.884 20.534 1.00 78.93 223 GLN B CA 1
ATOM 3896 C C . GLN B 1 224 ? 56.497 89.866 21.302 1.00 80.05 223 GLN B C 1
ATOM 3897 O O . GLN B 1 224 ? 56.300 90.992 20.851 1.00 80.29 223 GLN B O 1
ATOM 3903 N N . ILE B 1 225 ? 55.984 89.434 22.478 1.00 74.27 224 ILE B N 1
ATOM 3904 C CA . ILE B 1 225 ? 55.089 90.210 23.348 1.00 72.60 224 ILE B CA 1
ATOM 3905 C C . ILE B 1 225 ? 55.866 91.416 23.922 1.00 77.30 224 ILE B C 1
ATOM 3906 O O . ILE B 1 225 ? 55.407 92.549 23.774 1.00 77.26 224 ILE B O 1
ATOM 3911 N N . LEU B 1 226 ? 57.058 91.170 24.497 1.00 74.64 225 LEU B N 1
ATOM 3912 C CA . LEU B 1 226 ? 57.915 92.181 25.112 1.00 76.91 225 LEU B CA 1
ATOM 3913 C C . LEU B 1 226 ? 58.348 93.253 24.122 1.00 83.57 225 LEU B C 1
ATOM 3914 O O . LEU B 1 226 ? 58.399 94.429 24.496 1.00 84.57 225 LEU B O 1
ATOM 3919 N N . THR B 1 227 ? 58.637 92.855 22.861 1.00 81.61 226 THR B N 1
ATOM 3920 C CA . THR B 1 227 ? 59.015 93.764 21.769 1.00 83.60 226 THR B CA 1
ATOM 3921 C C . THR B 1 227 ? 57.852 94.729 21.483 1.00 86.70 226 THR B C 1
ATOM 3922 O O . THR B 1 227 ? 58.085 95.931 21.367 1.00 88.21 226 THR B O 1
ATOM 3926 N N . LEU B 1 228 ? 56.608 94.207 21.413 1.00 80.85 227 LEU B N 1
ATOM 3927 C CA . LEU B 1 228 ? 55.402 95.011 21.177 1.00 79.98 227 LEU B CA 1
ATOM 3928 C C . LEU B 1 228 ? 55.225 96.083 22.273 1.00 85.09 227 LEU B C 1
ATOM 3929 O O . LEU B 1 228 ? 54.950 97.240 21.951 1.00 86.83 227 LEU B O 1
ATOM 3934 N N . PHE B 1 229 ? 55.416 95.700 23.543 1.00 80.03 228 PHE B N 1
ATOM 3935 C CA . PHE B 1 229 ? 55.306 96.597 24.685 1.00 81.21 228 PHE B CA 1
ATOM 3936 C C . PHE B 1 229 ? 56.422 97.643 24.702 1.00 90.90 228 PHE B C 1
ATOM 3937 O O . PHE B 1 229 ? 56.131 98.817 24.911 1.00 92.47 228 PHE B O 1
ATOM 3945 N N . ARG B 1 230 ? 57.689 97.228 24.503 1.00 89.75 229 ARG B N 1
ATOM 3946 C CA . ARG B 1 230 ? 58.834 98.147 24.548 1.00 93.51 229 ARG B CA 1
ATOM 3947 C C . ARG B 1 230 ? 58.868 99.108 23.357 1.00 98.89 229 ARG B C 1
ATOM 3948 O O . ARG B 1 230 ? 59.351 100.234 23.517 1.00 101.95 229 ARG B O 1
ATOM 3950 N N . GLU B 1 231 ? 58.350 98.687 22.177 1.00 92.94 230 GLU B N 1
ATOM 3951 C CA . GLU B 1 231 ? 58.292 99.544 20.985 1.00 93.80 230 GLU B CA 1
ATOM 3952 C C . GLU B 1 231 ? 57.179 100.582 21.142 1.00 99.34 230 GLU B C 1
ATOM 3953 O O . GLU B 1 231 ? 57.347 101.718 20.718 1.00 102.69 230 GLU B O 1
ATOM 3955 N N . ASN B 1 232 ? 56.061 100.203 21.769 1.00 94.66 231 ASN B N 1
ATOM 3956 C CA . ASN B 1 232 ? 54.912 101.080 22.026 1.00 94.62 231 ASN B CA 1
ATOM 3957 C C . ASN B 1 232 ? 54.784 101.314 23.540 1.00 100.00 231 ASN B C 1
ATOM 3958 O O . ASN B 1 232 ? 53.728 101.053 24.134 1.00 97.66 231 ASN B O 1
ATOM 3963 N N . PHE B 1 233 ? 55.893 101.808 24.150 1.00 99.57 232 PHE B N 1
ATOM 3964 C CA . PHE B 1 233 ? 56.087 102.038 25.585 1.00 100.92 232 PHE B CA 1
ATOM 3965 C C . PHE B 1 233 ? 55.102 103.050 26.211 1.00 108.60 232 PHE B C 1
ATOM 3966 O O . PHE B 1 233 ? 54.906 103.015 27.432 1.00 108.98 232 PHE B O 1
ATOM 3968 N N . GLU B 1 234 ? 54.483 103.924 25.396 1.00 107.01 233 GLU B N 1
ATOM 3969 C CA . GLU B 1 234 ? 53.510 104.912 25.864 1.00 108.17 233 GLU B CA 1
ATOM 3970 C C . GLU B 1 234 ? 52.070 104.344 25.811 1.00 110.90 233 GLU B C 1
ATOM 3971 O O . GLU B 1 234 ? 51.171 104.885 26.467 1.00 111.73 233 GLU B O 1
ATOM 3973 N N . LYS B 1 235 ? 51.866 103.245 25.049 1.00 104.40 234 LYS B N 1
ATOM 3974 C CA . LYS B 1 235 ? 50.569 102.607 24.826 1.00 100.99 234 LYS B CA 1
ATOM 3975 C C . LYS B 1 235 ? 50.232 101.533 25.860 1.00 101.41 234 LYS B C 1
ATOM 3976 O O . LYS B 1 235 ? 51.122 100.861 26.394 1.00 100.23 234 LYS B O 1
ATOM 3978 N N . SER B 1 236 ? 48.918 101.385 26.120 1.00 96.00 235 SER B N 1
ATOM 3979 C CA . SER B 1 236 ? 48.312 100.384 27.005 1.00 92.97 235 SER B CA 1
ATOM 3980 C C . SER B 1 236 ? 47.461 99.472 26.149 1.00 92.05 235 SER B C 1
ATOM 3981 O O . SER B 1 236 ? 46.763 99.959 25.256 1.00 92.01 235 SER B O 1
ATOM 3983 N N . PHE B 1 237 ? 47.541 98.158 26.382 1.00 84.44 236 PHE B N 1
ATOM 3984 C CA . PHE B 1 237 ? 46.830 97.190 25.555 1.00 81.74 236 PHE B CA 1
ATOM 3985 C C . PHE B 1 237 ? 45.899 96.294 26.334 1.00 84.39 236 PHE B C 1
ATOM 3986 O O . PHE B 1 237 ? 46.246 95.852 27.424 1.00 84.23 236 PHE B O 1
ATOM 3994 N N . THR B 1 238 ? 44.755 95.938 25.733 1.00 79.47 237 THR B N 1
ATOM 3995 C CA . THR B 1 238 ? 43.814 95.001 26.350 1.00 77.19 237 THR B CA 1
ATOM 3996 C C . THR B 1 238 ? 44.183 93.573 25.856 1.00 79.27 237 THR B C 1
ATOM 3997 O O . THR B 1 238 ? 45.096 93.443 25.026 1.00 79.51 237 THR B O 1
ATOM 4001 N N . VAL B 1 239 ? 43.532 92.511 26.405 1.00 73.34 238 VAL B N 1
ATOM 4002 C CA . VAL B 1 239 ? 43.825 91.121 26.030 1.00 71.02 238 VAL B CA 1
ATOM 4003 C C . VAL B 1 239 ? 43.392 90.861 24.574 1.00 76.13 238 VAL B C 1
ATOM 4004 O O . VAL B 1 239 ? 44.101 90.161 23.857 1.00 74.85 238 VAL B O 1
ATOM 4006 N N . MET B 1 240 ? 42.264 91.473 24.128 1.00 74.41 239 MET B N 1
ATOM 4007 C CA . MET B 1 240 ? 41.736 91.363 22.756 1.00 74.29 239 MET B CA 1
ATOM 4008 C C . MET B 1 240 ? 42.633 92.110 21.753 1.00 77.19 239 MET B C 1
ATOM 4009 O O . MET B 1 240 ? 42.843 91.614 20.644 1.00 76.40 239 MET B O 1
ATOM 4014 N N . GLU B 1 241 ? 43.157 93.295 22.144 1.00 73.39 240 GLU B N 1
ATOM 4015 C CA . GLU B 1 241 ? 44.074 94.083 21.325 1.00 74.17 240 GLU B CA 1
ATOM 4016 C C . GLU B 1 241 ? 45.349 93.283 21.071 1.00 76.96 240 GLU B C 1
ATOM 4017 O O . GLU B 1 241 ? 45.759 93.130 19.916 1.00 77.70 240 GLU B O 1
ATOM 4023 N N . LEU B 1 242 ? 45.949 92.743 22.160 1.00 71.41 241 LEU B N 1
ATOM 4024 C CA . LEU B 1 242 ? 47.204 91.993 22.145 1.00 70.48 241 LEU B CA 1
ATOM 4025 C C . LEU B 1 242 ? 47.087 90.666 21.366 1.00 70.51 241 LEU B C 1
ATOM 4026 O O . LEU B 1 242 ? 48.032 90.333 20.646 1.00 71.45 241 LEU B O 1
ATOM 4028 N N . VAL B 1 243 ? 45.935 89.951 21.452 1.00 62.68 242 VAL B N 1
ATOM 4029 C CA . VAL B 1 243 ? 45.706 88.683 20.728 1.00 60.75 242 VAL B CA 1
ATOM 4030 C C . VAL B 1 243 ? 45.723 88.959 19.218 1.00 65.32 242 VAL B C 1
ATOM 4031 O O . VAL B 1 243 ? 46.459 88.291 18.495 1.00 65.55 242 VAL B O 1
ATOM 4035 N N . LYS B 1 244 ? 44.950 89.967 18.756 1.00 62.51 243 LYS B N 1
ATOM 4036 C CA . LYS B 1 244 ? 44.850 90.333 17.340 1.00 63.20 243 LYS B CA 1
ATOM 4037 C C . LYS B 1 244 ? 46.228 90.661 16.745 1.00 71.37 243 LYS B C 1
ATOM 4038 O O . LYS B 1 244 ? 46.502 90.254 15.619 1.00 72.21 243 LYS B O 1
ATOM 4040 N N . ILE B 1 245 ? 47.107 91.342 17.518 1.00 70.80 244 ILE B N 1
ATOM 4041 C CA . ILE B 1 245 ? 48.455 91.730 17.075 1.00 73.26 244 ILE B CA 1
ATOM 4042 C C . ILE B 1 245 ? 49.465 90.562 17.184 1.00 75.49 244 ILE B C 1
ATOM 4043 O O . ILE B 1 245 ? 50.114 90.242 16.180 1.00 75.89 244 ILE B O 1
ATOM 4048 N N . ILE B 1 246 ? 49.613 89.967 18.392 1.00 69.81 245 ILE B N 1
ATOM 4049 C CA . ILE B 1 246 ? 50.610 88.917 18.650 1.00 70.06 245 ILE B CA 1
ATOM 4050 C C . ILE B 1 246 ? 50.255 87.620 17.905 1.00 73.79 245 ILE B C 1
ATOM 4051 O O . ILE B 1 246 ? 51.099 87.077 17.185 1.00 74.43 245 ILE B O 1
ATOM 4055 N N . TYR B 1 247 ? 49.018 87.138 18.068 1.00 69.06 246 TYR B N 1
ATOM 4056 C CA . TYR B 1 247 ? 48.591 85.876 17.484 1.00 67.64 246 TYR B CA 1
ATOM 4057 C C . TYR B 1 247 ? 47.968 86.098 16.117 1.00 76.78 246 TYR B C 1
ATOM 4058 O O . TYR B 1 247 ? 46.868 85.630 15.837 1.00 76.04 246 TYR B O 1
ATOM 4067 N N . LYS B 1 248 ? 48.718 86.779 15.249 1.00 79.08 247 LYS B N 1
ATOM 4068 C CA . LYS B 1 248 ? 48.321 87.057 13.872 1.00 81.86 247 LYS B CA 1
ATOM 4069 C C . LYS B 1 248 ? 48.322 85.756 13.049 1.00 89.88 247 LYS B C 1
ATOM 4070 O O . LYS B 1 248 ? 47.439 85.573 12.208 1.00 90.22 247 LYS B O 1
ATOM 4072 N N . ASN B 1 249 ? 49.272 84.835 13.333 1.00 88.51 248 ASN B N 1
ATOM 4073 C CA . ASN B 1 249 ? 49.405 83.559 12.623 1.00 89.57 248 ASN B CA 1
ATOM 4074 C C . ASN B 1 249 ? 48.577 82.416 13.273 1.00 93.64 248 ASN B C 1
ATOM 4075 O O . ASN B 1 249 ? 48.808 81.243 12.961 1.00 94.83 248 ASN B O 1
ATOM 4077 N N . THR B 1 250 ? 47.592 82.761 14.134 1.00 87.93 249 THR B N 1
ATOM 4078 C CA . THR B 1 250 ? 46.684 81.815 14.791 1.00 85.62 249 THR B CA 1
ATOM 4079 C C . THR B 1 250 ? 45.254 81.985 14.227 1.00 90.23 249 THR B C 1
ATOM 4080 O O . THR B 1 250 ? 44.761 83.118 14.180 1.00 89.85 249 THR B O 1
ATOM 4082 N N . PRO B 1 251 ? 44.581 80.896 13.768 1.00 87.38 250 PRO B N 1
ATOM 4083 C CA . PRO B 1 251 ? 43.225 81.059 13.199 1.00 87.50 250 PRO B CA 1
ATOM 4084 C C . PRO B 1 251 ? 42.180 81.443 14.249 1.00 90.46 250 PRO B C 1
ATOM 4085 O O . PRO B 1 251 ? 42.387 81.183 15.436 1.00 89.40 250 PRO B O 1
ATOM 4089 N N . GLU B 1 252 ? 41.049 82.043 13.800 1.00 86.62 251 GLU B N 1
ATOM 4090 C CA . GLU B 1 252 ? 39.925 82.485 14.642 1.00 84.51 251 GLU B CA 1
ATOM 4091 C C . GLU B 1 252 ? 39.276 81.331 15.440 1.00 84.70 251 GLU B C 1
ATOM 4092 O O . GLU B 1 252 ? 38.731 81.579 16.522 1.00 84.58 251 GLU B O 1
ATOM 4094 N N . ASN B 1 253 ? 39.363 80.077 14.939 1.00 77.51 252 ASN B N 1
ATOM 4095 C CA . ASN B 1 253 ? 38.815 78.906 15.630 1.00 74.12 252 ASN B CA 1
ATOM 4096 C C . ASN B 1 253 ? 39.625 78.575 16.900 1.00 73.30 252 ASN B C 1
ATOM 4097 O O . ASN B 1 253 ? 39.102 77.898 17.788 1.00 72.59 252 ASN B O 1
ATOM 4099 N N . LEU B 1 254 ? 40.873 79.096 17.008 1.00 66.74 253 LEU B N 1
ATOM 4100 C CA . LEU B 1 254 ? 41.768 78.879 18.149 1.00 63.68 253 LEU B CA 1
ATOM 4101 C C . LEU B 1 254 ? 41.926 80.155 19.017 1.00 63.72 253 LEU B C 1
ATOM 4102 O O . LEU B 1 254 ? 42.851 80.221 19.831 1.00 61.31 253 LEU B O 1
ATOM 4104 N N . HIS B 1 255 ? 40.997 81.140 18.872 1.00 59.23 254 HIS B N 1
ATOM 4105 C CA . HIS B 1 255 ? 40.987 82.414 19.602 1.00 58.52 254 HIS B CA 1
ATOM 4106 C C . HIS B 1 255 ? 41.066 82.244 21.119 1.00 59.85 254 HIS B C 1
ATOM 4107 O O . HIS B 1 255 ? 41.832 82.958 21.765 1.00 58.90 254 HIS B O 1
ATOM 4114 N N . GLU B 1 256 ? 40.263 81.331 21.694 1.00 55.12 255 GLU B N 1
ATOM 4115 C CA . GLU B 1 256 ? 40.243 81.137 23.143 1.00 52.96 255 GLU B CA 1
ATOM 4116 C C . GLU B 1 256 ? 41.537 80.506 23.675 1.00 57.13 255 GLU B C 1
ATOM 4117 O O . GLU B 1 256 ? 41.921 80.792 24.817 1.00 56.77 255 GLU B O 1
ATOM 4123 N N . MET B 1 257 ? 42.211 79.681 22.846 1.00 53.34 256 MET B N 1
ATOM 4124 C CA . MET B 1 257 ? 43.477 79.034 23.186 1.00 52.49 256 MET B CA 1
ATOM 4125 C C . MET B 1 257 ? 44.587 80.076 23.190 1.00 57.75 256 MET B C 1
ATOM 4126 O O . MET B 1 257 ? 45.431 80.070 24.096 1.00 58.27 256 MET B O 1
ATOM 4128 N N . ALA B 1 258 ? 44.563 80.990 22.182 1.00 53.65 257 ALA B N 1
ATOM 4129 C CA . ALA B 1 258 ? 45.492 82.112 22.006 1.00 53.07 257 ALA B CA 1
ATOM 4130 C C . ALA B 1 258 ? 45.366 83.093 23.173 1.00 55.96 257 ALA B C 1
ATOM 4131 O O . ALA B 1 258 ? 46.371 83.436 23.783 1.00 56.58 257 ALA B O 1
ATOM 4133 N N . LYS B 1 259 ? 44.124 83.501 23.507 1.00 50.86 258 LYS B N 1
ATOM 4134 C CA . LYS B 1 259 ? 43.788 84.400 24.609 1.00 49.90 258 LYS B CA 1
ATOM 4135 C C . LYS B 1 259 ? 44.305 83.830 25.938 1.00 54.29 258 LYS B C 1
ATOM 4136 O O . LYS B 1 259 ? 44.856 84.575 26.751 1.00 55.04 258 LYS B O 1
ATOM 4142 N N . HIS B 1 260 ? 44.159 82.510 26.126 1.00 50.16 259 HIS B N 1
ATOM 4143 C CA . HIS B 1 260 ? 44.611 81.807 27.321 1.00 49.68 259 HIS B CA 1
ATOM 4144 C C . HIS B 1 260 ? 46.151 81.774 27.390 1.00 55.62 259 HIS B C 1
ATOM 4145 O O . HIS B 1 260 ? 46.723 82.031 28.453 1.00 56.13 259 HIS B O 1
ATOM 4152 N N . ASN B 1 261 ? 46.804 81.474 26.253 1.00 52.97 260 ASN B N 1
ATOM 4153 C CA . ASN B 1 261 ? 48.256 81.433 26.121 1.00 53.83 260 ASN B CA 1
ATOM 4154 C C . ASN B 1 261 ? 48.849 82.794 26.447 1.00 60.07 260 ASN B C 1
ATOM 4155 O O . ASN B 1 261 ? 49.806 82.878 27.230 1.00 60.73 260 ASN B O 1
ATOM 4160 N N . LEU B 1 262 ? 48.261 83.860 25.859 1.00 56.55 261 LEU B N 1
ATOM 4161 C CA . LEU B 1 262 ? 48.677 85.242 26.062 1.00 57.68 261 LEU B CA 1
ATOM 4162 C C . LEU B 1 262 ? 48.662 85.607 27.546 1.00 60.88 261 LEU B C 1
ATOM 4163 O O . LEU B 1 262 ? 49.665 86.110 28.047 1.00 60.85 261 LEU B O 1
ATOM 4168 N N . LEU B 1 263 ? 47.548 85.321 28.242 1.00 55.38 262 LEU B N 1
ATOM 4169 C CA . LEU B 1 263 ? 47.383 85.618 29.661 1.00 55.21 262 LEU B CA 1
ATOM 4170 C C . LEU B 1 263 ? 48.430 84.917 30.529 1.00 56.82 262 LEU B C 1
ATOM 4171 O O . LEU B 1 263 ? 48.902 85.517 31.493 1.00 55.53 262 LEU B O 1
ATOM 4176 N N . LEU B 1 264 ? 48.836 83.684 30.161 1.00 53.00 263 LEU B N 1
ATOM 4177 C CA . LEU B 1 264 ? 49.882 82.934 30.877 1.00 52.18 263 LEU B CA 1
ATOM 4178 C C . LEU B 1 264 ? 51.221 83.642 30.711 1.00 58.10 263 LEU B C 1
ATOM 4179 O O . LEU B 1 264 ? 51.978 83.761 31.673 1.00 59.41 263 LEU B O 1
ATOM 4184 N N . HIS B 1 265 ? 51.483 84.162 29.498 1.00 55.97 264 HIS B N 1
ATOM 4185 C CA . HIS B 1 265 ? 52.678 84.943 29.169 1.00 56.78 264 HIS B CA 1
ATOM 4186 C C . HIS B 1 265 ? 52.685 86.296 29.877 1.00 62.61 264 HIS B C 1
ATOM 4187 O O . HIS B 1 265 ? 53.742 86.711 30.344 1.00 65.58 264 HIS B O 1
ATOM 4194 N N . LEU B 1 266 ? 51.521 86.964 29.980 1.00 58.00 265 LEU B N 1
ATOM 4195 C CA . LEU B 1 266 ? 51.399 88.263 30.641 1.00 59.65 265 LEU B CA 1
ATOM 4196 C C . LEU B 1 266 ? 51.587 88.157 32.150 1.00 62.13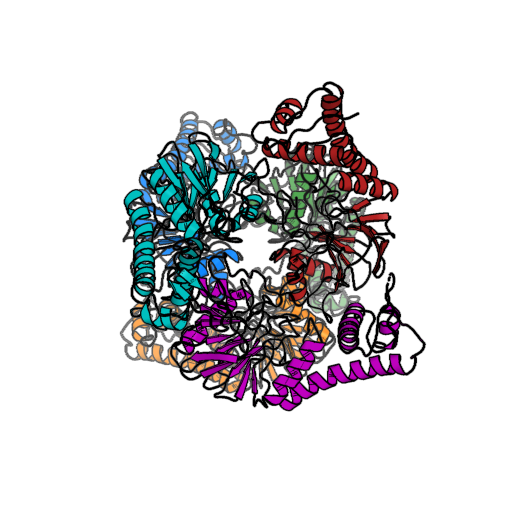 265 LEU B C 1
ATOM 4197 O O . LEU B 1 266 ? 52.166 89.063 32.738 1.00 62.83 265 LEU B O 1
ATOM 4202 N N . LYS B 1 267 ? 51.111 87.064 32.777 1.00 57.56 266 LYS B N 1
ATOM 4203 C CA . LYS B 1 267 ? 51.247 86.841 34.228 1.00 56.69 266 LYS B CA 1
ATOM 4204 C C . LYS B 1 267 ? 52.716 86.633 34.603 1.00 62.49 266 LYS B C 1
ATOM 4205 O O . LYS B 1 267 ? 53.135 87.104 35.664 1.00 64.27 266 LYS B O 1
ATOM 4207 N N . LYS B 1 268 ? 53.507 85.960 33.732 1.00 58.92 267 LYS B N 1
ATOM 4208 C CA . LYS B 1 268 ? 54.946 85.751 33.964 1.00 59.93 267 LYS B CA 1
ATOM 4209 C C . LYS B 1 268 ? 55.679 87.081 33.900 1.00 67.70 267 LYS B C 1
ATOM 4210 O O . LYS B 1 268 ? 56.419 87.384 34.828 1.00 69.37 267 LYS B O 1
ATOM 4216 N N . LEU B 1 269 ? 55.461 87.878 32.821 1.00 65.83 268 LEU B N 1
ATOM 4217 C CA . LEU B 1 269 ? 56.086 89.196 32.626 1.00 68.99 268 LEU B CA 1
ATOM 4218 C C . LEU B 1 269 ? 55.688 90.196 33.723 1.00 76.23 268 LEU B C 1
ATOM 4219 O O . LEU B 1 269 ? 56.468 91.097 34.023 1.00 78.10 268 LEU B O 1
ATOM 4224 N N . GLU B 1 270 ? 54.472 90.053 34.293 1.00 73.00 269 GLU B N 1
ATOM 4225 C CA . GLU B 1 270 ? 53.945 90.881 35.381 1.00 74.49 269 GLU B CA 1
ATOM 4226 C C . GLU B 1 270 ? 54.677 90.546 36.690 1.00 79.93 269 GLU B C 1
ATOM 4227 O O . GLU B 1 270 ? 55.056 91.454 37.434 1.00 82.25 269 GLU B O 1
ATOM 4233 N N . LYS B 1 271 ? 54.874 89.229 36.956 1.00 74.07 270 LYS B N 1
ATOM 4234 C CA . LYS B 1 271 ? 55.570 88.703 38.127 1.00 74.10 270 LYS B CA 1
ATOM 4235 C C . LYS B 1 271 ? 57.033 89.154 38.115 1.00 80.80 270 LYS B C 1
ATOM 4236 O O . LYS B 1 271 ? 57.593 89.449 39.171 1.00 83.14 270 LYS B O 1
ATOM 4238 N N . GLU B 1 272 ? 57.633 89.230 36.921 1.00 76.82 271 GLU B N 1
ATOM 4239 C CA . GLU B 1 272 ? 59.012 89.655 36.713 1.00 79.42 271 GLU B CA 1
ATOM 4240 C C . GLU B 1 272 ? 59.158 91.190 36.708 1.00 86.23 271 GLU B C 1
ATOM 4241 O O . GLU B 1 272 ? 60.279 91.683 36.609 1.00 89.58 271 GLU B O 1
ATOM 4247 N N . GLY B 1 273 ? 58.042 91.917 36.785 1.00 81.45 272 GLY B N 1
ATOM 4248 C CA . GLY B 1 273 ? 58.009 93.378 36.786 1.00 83.64 272 GLY B CA 1
ATOM 4249 C C . GLY B 1 273 ? 58.361 94.045 35.467 1.00 88.05 272 GLY B C 1
ATOM 4250 O O . GLY B 1 273 ? 58.748 95.213 35.456 1.00 91.59 272 GLY B O 1
ATOM 4251 N N . LYS B 1 274 ? 58.217 93.327 34.348 1.00 81.09 273 LYS B N 1
ATOM 4252 C CA . LYS B 1 274 ? 58.516 93.827 33.004 1.00 81.11 273 LYS B CA 1
ATOM 4253 C C . LYS B 1 274 ? 57.335 94.603 32.441 1.00 84.53 273 LYS B C 1
ATOM 4254 O O . LYS B 1 274 ? 57.528 95.542 31.671 1.00 85.12 273 LYS B O 1
ATOM 4260 N N . ILE B 1 275 ? 56.113 94.211 32.828 1.00 80.29 274 ILE B N 1
ATOM 4261 C CA . ILE B 1 275 ? 54.853 94.869 32.455 1.00 80.19 274 ILE B CA 1
ATOM 4262 C C . ILE B 1 275 ? 53.985 95.028 33.708 1.00 87.55 274 ILE B C 1
ATOM 4263 O O . ILE B 1 275 ? 54.153 94.281 34.676 1.00 86.99 274 ILE B O 1
ATOM 4268 N N . PHE B 1 276 ? 53.049 95.992 33.669 1.00 87.25 275 PHE B N 1
ATOM 4269 C CA . PHE B 1 276 ? 52.131 96.311 34.760 1.00 87.90 275 PHE B CA 1
ATOM 4270 C C . PHE B 1 276 ? 50.702 96.438 34.262 1.00 92.58 275 PHE B C 1
ATOM 4271 O O . PHE B 1 276 ? 50.482 97.010 33.195 1.00 92.95 275 PHE B O 1
ATOM 4273 N N . SER B 1 277 ? 49.733 95.931 35.044 1.00 89.32 276 SER B N 1
ATOM 4274 C CA . SER B 1 277 ? 48.304 96.019 34.739 1.00 88.98 276 SER B CA 1
ATOM 4275 C C . SER B 1 277 ? 47.643 97.129 35.549 1.00 98.45 276 SER B C 1
ATOM 4276 O O . SER B 1 277 ? 48.241 97.643 36.494 1.00 100.15 276 SER B O 1
ATOM 4279 N N . ASN B 1 278 ? 46.416 97.511 35.160 1.00 98.06 277 ASN B N 1
ATOM 4280 C CA . ASN B 1 278 ? 45.630 98.529 35.851 1.00 101.42 277 ASN B CA 1
ATOM 4281 C C . ASN B 1 278 ? 44.332 97.905 36.392 1.00 107.66 277 ASN B C 1
ATOM 4282 O O . ASN B 1 278 ? 44.098 96.700 36.215 1.00 102.97 277 ASN B O 1
ATOM 4287 N N . THR B 1 279 ? 43.495 98.734 37.042 1.00 110.76 278 THR B N 1
ATOM 4288 C CA . THR B 1 279 ? 42.240 98.308 37.658 1.00 111.71 278 THR B CA 1
ATOM 4289 C C . THR B 1 279 ? 41.015 98.652 36.787 1.00 119.84 278 THR B C 1
ATOM 4290 O O . THR B 1 279 ? 39.883 98.562 37.281 1.00 120.03 278 THR B O 1
ATOM 4292 N N . ASP B 1 280 ? 41.231 98.997 35.489 1.00 118.45 279 ASP B N 1
ATOM 4293 C CA . ASP B 1 280 ? 40.160 99.319 34.533 1.00 119.11 279 ASP B CA 1
ATOM 4294 C C . ASP B 1 280 ? 39.195 98.120 34.351 1.00 122.52 279 ASP B C 1
ATOM 4295 O O . ASP B 1 280 ? 39.638 96.969 34.482 1.00 119.91 279 ASP B O 1
ATOM 4297 N N . PRO B 1 281 ? 37.882 98.359 34.077 1.00 120.70 280 PRO B N 1
ATOM 4298 C CA . PRO B 1 281 ? 36.948 97.224 33.904 1.00 123.01 280 PRO B CA 1
ATOM 4299 C C . PRO B 1 281 ? 37.354 96.287 32.763 1.00 143.00 280 PRO B C 1
ATOM 4300 O O . PRO B 1 281 ? 37.340 95.067 32.931 1.00 96.33 280 PRO B O 1
ATOM 4304 N N . LYS B 1 283 ? 40.694 95.649 31.496 1.00 79.67 282 LYS B N 1
ATOM 4305 C CA . LYS B 1 283 ? 42.068 95.587 32.024 1.00 79.30 282 LYS B CA 1
ATOM 4306 C C . LYS B 1 283 ? 43.081 95.882 30.916 1.00 82.32 282 LYS B C 1
ATOM 4307 O O . LYS B 1 283 ? 43.037 95.240 29.864 1.00 79.93 282 LYS B O 1
ATOM 4309 N N . LYS B 1 284 ? 44.001 96.833 31.151 1.00 80.59 283 LYS B N 1
ATOM 4310 C CA . LYS B 1 284 ? 45.005 97.199 30.154 1.00 80.89 283 LYS B CA 1
ATOM 4311 C C . LYS B 1 284 ? 46.433 97.112 30.714 1.00 85.17 283 LYS B C 1
ATOM 4312 O O . LYS B 1 284 ? 46.729 97.697 31.755 1.00 86.33 283 LYS B O 1
ATOM 4314 N N . TRP B 1 285 ? 47.312 96.384 29.990 1.00 80.92 284 TRP B N 1
ATOM 4315 C CA . TRP B 1 285 ? 48.735 96.170 30.290 1.00 81.18 284 TRP B CA 1
ATOM 4316 C C . TRP B 1 285 ? 49.612 97.204 29.577 1.00 86.59 284 TRP B C 1
ATOM 4317 O O . TRP B 1 285 ? 49.368 97.529 28.418 1.00 85.76 284 TRP B O 1
ATOM 4319 N N . LYS B 1 286 ? 50.634 97.703 30.282 1.00 85.81 285 LYS B N 1
ATOM 4320 C CA . LYS B 1 286 ? 51.580 98.707 29.797 1.00 88.67 285 LYS B CA 1
ATOM 4321 C C . LYS B 1 286 ? 52.992 98.332 30.221 1.00 95.30 285 LYS B C 1
ATOM 4322 O O . LYS B 1 286 ? 53.178 97.613 31.205 1.00 94.11 285 LYS B O 1
ATOM 4325 N N . ALA B 1 287 ? 53.981 98.840 29.482 1.00 95.53 286 ALA B N 1
ATOM 4326 C CA . ALA B 1 287 ? 55.400 98.608 29.723 1.00 97.37 286 ALA B CA 1
ATOM 4327 C C . ALA B 1 287 ? 55.885 99.264 31.015 1.00 104.82 286 ALA B C 1
ATOM 4328 O O . ALA B 1 287 ? 55.274 100.223 31.492 1.00 106.36 286 ALA B O 1
ATOM 4330 N N . HIS B 1 288 ? 56.947 98.677 31.607 1.00 101.89 287 HIS B N 1
ATOM 4331 C CA . HIS B 1 288 ? 57.615 99.102 32.840 1.00 122.86 287 HIS B CA 1
ATOM 4332 C C . HIS B 1 288 ? 59.097 98.761 32.750 1.00 146.91 287 HIS B C 1
ATOM 4333 O O . HIS B 1 288 ? 59.506 98.013 31.859 1.00 102.56 287 HIS B O 1
ATOM 4335 N N . VAL C 1 5 ? 33.443 33.155 53.413 1.00 67.17 4 VAL C N 1
ATOM 4336 C CA . VAL C 1 5 ? 32.815 33.524 52.140 1.00 66.95 4 VAL C CA 1
ATOM 4337 C C . VAL C 1 5 ? 31.352 33.912 52.420 1.00 70.38 4 VAL C C 1
ATOM 4338 O O . VAL C 1 5 ? 30.522 33.037 52.693 1.00 72.88 4 VAL C O 1
ATOM 4342 N N . LEU C 1 6 ? 31.055 35.228 52.392 1.00 62.15 5 LEU C N 1
ATOM 4343 C CA . LEU C 1 6 ? 29.710 35.731 52.644 1.00 59.72 5 LEU C CA 1
ATOM 4344 C C . LEU C 1 6 ? 28.874 35.621 51.341 1.00 61.36 5 LEU C C 1
ATOM 4345 O O . LEU C 1 6 ? 29.389 35.997 50.276 1.00 61.93 5 LEU C O 1
ATOM 4350 N N . GLN C 1 7 ? 27.623 35.050 51.391 1.00 54.06 6 GLN C N 1
ATOM 4351 C CA . GLN C 1 7 ? 26.756 34.985 50.189 1.00 51.05 6 GLN C CA 1
ATOM 4352 C C . GLN C 1 7 ? 26.152 36.393 49.977 1.00 49.09 6 GLN C C 1
ATOM 4353 O O . GLN C 1 7 ? 26.019 37.131 50.964 1.00 49.88 6 GLN C O 1
ATOM 4359 N N . ARG C 1 8 ? 25.859 36.787 48.706 1.00 37.64 7 ARG C N 1
ATOM 4360 C CA . ARG C 1 8 ? 25.431 38.124 48.340 1.00 33.60 7 ARG C CA 1
ATOM 4361 C C . ARG C 1 8 ? 24.111 38.588 48.984 1.00 36.00 7 ARG C C 1
ATOM 4362 O O . ARG C 1 8 ? 24.062 39.723 49.461 1.00 32.30 7 ARG C O 1
ATOM 4370 N N . VAL C 1 9 ? 23.055 37.740 49.006 1.00 34.78 8 VAL C N 1
ATOM 4371 C CA . VAL C 1 9 ? 21.764 38.092 49.636 1.00 34.00 8 VAL C CA 1
ATOM 4372 C C . VAL C 1 9 ? 21.521 37.081 50.734 1.00 39.40 8 VAL C C 1
ATOM 4373 O O . VAL C 1 9 ? 21.616 35.888 50.466 1.00 40.66 8 VAL C O 1
ATOM 4377 N N . GLU C 1 10 ? 21.263 37.542 51.979 1.00 36.07 9 GLU C N 1
ATOM 4378 C CA . GLU C 1 10 ? 21.065 36.641 53.130 1.00 35.88 9 GLU C CA 1
ATOM 4379 C C . GLU C 1 10 ? 20.230 37.288 54.244 1.00 39.21 9 GLU C C 1
ATOM 4380 O O . GLU C 1 10 ? 20.508 38.416 54.653 1.00 39.09 9 GLU C O 1
ATOM 4386 N N . ARG C 1 11 ? 19.235 36.541 54.750 1.00 35.11 10 ARG C N 1
ATOM 4387 C CA . ARG C 1 11 ? 18.364 36.910 55.859 1.00 33.87 10 ARG C CA 1
ATOM 4388 C C . ARG C 1 11 ? 19.121 36.573 57.123 1.00 37.31 10 ARG C C 1
ATOM 4389 O O . ARG C 1 11 ? 19.420 35.409 57.365 1.00 39.35 10 ARG C O 1
ATOM 4397 N N . LEU C 1 12 ? 19.505 37.588 57.891 1.00 32.73 11 LEU C N 1
ATOM 4398 C CA . LEU C 1 12 ? 20.292 37.410 59.117 1.00 32.57 11 LEU C CA 1
ATOM 4399 C C . LEU C 1 12 ? 19.408 37.250 60.377 1.00 40.19 11 LEU C C 1
ATOM 4400 O O . LEU C 1 12 ? 19.820 36.587 61.334 1.00 42.21 11 LEU C O 1
ATOM 4405 N N . SER C 1 13 ? 18.190 37.824 60.349 1.00 36.46 12 SER C N 1
ATOM 4406 C CA . SER C 1 13 ? 17.188 37.773 61.406 1.00 36.43 12 SER C CA 1
ATOM 4407 C C . SER C 1 13 ? 15.814 38.086 60.814 1.00 41.95 12 SER C C 1
ATOM 4408 O O . SER C 1 13 ? 15.692 38.305 59.608 1.00 41.32 12 SER C O 1
ATOM 4411 N N . ASN C 1 14 ? 14.778 38.117 61.663 1.00 40.82 13 ASN C N 1
ATOM 4412 C CA . ASN C 1 14 ? 13.403 38.431 61.263 1.00 40.66 13 ASN C CA 1
ATOM 4413 C C . ASN C 1 14 ? 13.294 39.861 60.764 1.00 38.40 13 ASN C C 1
ATOM 4414 O O . ASN C 1 14 ? 12.348 40.179 60.058 1.00 38.92 13 ASN C O 1
ATOM 4419 N N . ARG C 1 15 ? 14.251 40.720 61.140 1.00 32.06 14 ARG C N 1
ATOM 4420 C CA . ARG C 1 15 ? 14.243 42.150 60.790 1.00 30.33 14 ARG C CA 1
ATOM 4421 C C . ARG C 1 15 ? 15.399 42.605 59.918 1.00 32.37 14 ARG C C 1
ATOM 4422 O O . ARG C 1 15 ? 15.345 43.735 59.432 1.00 33.67 14 ARG C O 1
ATOM 4430 N N . VAL C 1 16 ? 16.447 41.778 59.735 1.00 26.50 15 VAL C N 1
ATOM 4431 C CA . VAL C 1 16 ? 17.629 42.196 58.974 1.00 23.81 15 VAL C CA 1
ATOM 4432 C C . VAL C 1 16 ? 17.931 41.226 57.806 1.00 28.56 15 VAL C C 1
ATOM 4433 O O . VAL C 1 16 ? 18.003 40.015 58.020 1.00 29.02 15 VAL C O 1
ATOM 4437 N N . VAL C 1 17 ? 18.186 41.791 56.584 1.00 23.44 16 VAL C N 1
ATOM 4438 C CA . VAL C 1 17 ? 18.621 41.087 55.368 1.00 22.15 16 VAL C CA 1
ATOM 4439 C C . VAL C 1 17 ? 19.955 41.737 54.946 1.00 27.57 16 VAL C C 1
ATOM 4440 O O . VAL C 1 17 ? 20.000 42.938 54.803 1.00 28.73 16 VAL C O 1
ATOM 4444 N N . ARG C 1 18 ? 21.040 40.985 54.767 1.00 25.60 17 ARG C N 1
ATOM 4445 C CA . ARG C 1 18 ? 22.308 41.568 54.311 1.00 24.08 17 ARG C CA 1
ATOM 4446 C C . ARG C 1 18 ? 22.502 41.359 52.819 1.00 30.42 17 ARG C C 1
ATOM 4447 O O . ARG C 1 18 ? 22.469 40.197 52.328 1.00 32.15 17 ARG C O 1
ATOM 4455 N N . VAL C 1 19 ? 22.737 42.486 52.109 1.00 23.76 18 VAL C N 1
ATOM 4456 C CA . VAL C 1 19 ? 23.046 42.515 50.681 1.00 23.23 18 VAL C CA 1
ATOM 4457 C C . VAL C 1 19 ? 24.512 42.964 50.571 1.00 30.66 18 VAL C C 1
ATOM 4458 O O . VAL C 1 19 ? 24.833 44.089 50.989 1.00 31.41 18 VAL C O 1
ATOM 4462 N N . LEU C 1 20 ? 25.401 42.106 50.036 1.00 27.87 19 LEU C N 1
ATOM 4463 C CA . LEU C 1 20 ? 26.804 42.511 49.874 1.00 28.82 19 LEU C CA 1
ATOM 4464 C C . LEU C 1 20 ? 26.954 43.485 48.714 1.00 30.98 19 LEU C C 1
ATOM 4465 O O . LEU C 1 20 ? 26.305 43.285 47.666 1.00 32.51 19 LEU C O 1
ATOM 4470 N N . GLY C 1 21 ? 27.854 44.457 48.877 1.00 21.90 20 GLY C N 1
ATOM 4471 C CA . GLY C 1 21 ? 28.145 45.492 47.885 1.00 21.51 20 GLY C CA 1
ATOM 4472 C C . GLY C 1 21 ? 28.825 45.033 46.608 1.00 29.96 20 GLY C C 1
ATOM 4473 O O . GLY C 1 21 ? 28.824 45.777 45.626 1.00 30.44 20 GLY C O 1
ATOM 4474 N N . CYS C 1 22 ? 29.377 43.767 46.589 1.00 28.89 21 CYS C N 1
ATOM 4475 C CA . CYS C 1 22 ? 30.066 43.101 45.467 1.00 29.42 21 CYS C CA 1
ATOM 4476 C C . CYS C 1 22 ? 31.288 43.912 45.077 1.00 35.23 21 CYS C C 1
ATOM 4477 O O . CYS C 1 22 ? 31.695 43.948 43.916 1.00 37.98 21 CYS C O 1
ATOM 4480 N N . ASN C 1 23 ? 31.877 44.567 46.066 1.00 32.16 22 ASN C N 1
ATOM 4481 C CA . ASN C 1 23 ? 33.051 45.426 45.965 1.00 31.25 22 ASN C CA 1
ATOM 4482 C C . ASN C 1 23 ? 34.157 44.941 46.930 1.00 34.86 22 ASN C C 1
ATOM 4483 O O . ASN C 1 23 ? 34.527 45.688 47.839 1.00 31.00 22 ASN C O 1
ATOM 4488 N N . PRO C 1 24 ? 34.717 43.718 46.766 1.00 33.99 23 PRO C N 1
ATOM 4489 C CA . PRO C 1 24 ? 35.771 43.280 47.704 1.00 34.44 23 PRO C CA 1
ATOM 4490 C C . PRO C 1 24 ? 37.042 44.086 47.499 1.00 40.49 23 PRO C C 1
ATOM 4491 O O . PRO C 1 24 ? 37.282 44.608 46.419 1.00 43.77 23 PRO C O 1
ATOM 4495 N N . GLY C 1 25 ? 37.822 44.220 48.538 1.00 35.88 24 GLY C N 1
ATOM 4496 C CA . GLY C 1 25 ? 39.060 44.973 48.448 1.00 35.98 24 GLY C CA 1
ATOM 4497 C C . GLY C 1 25 ? 39.819 44.949 49.753 1.00 40.41 24 GLY C C 1
ATOM 4498 O O . GLY C 1 25 ? 39.312 44.432 50.760 1.00 39.73 24 GLY C O 1
ATOM 4499 N N . PRO C 1 26 ? 41.029 45.545 49.773 1.00 36.95 25 PRO C N 1
ATOM 4500 C CA . PRO C 1 26 ? 41.812 45.545 51.029 1.00 35.97 25 PRO C CA 1
ATOM 4501 C C . PRO C 1 26 ? 41.109 46.283 52.176 1.00 41.42 25 PRO C C 1
ATOM 4502 O O . PRO C 1 26 ? 41.199 45.848 53.324 1.00 42.38 25 PRO C O 1
ATOM 4506 N N . MET C 1 27 ? 40.378 47.372 51.871 1.00 37.78 26 MET C N 1
ATOM 4507 C CA . MET C 1 27 ? 39.690 48.168 52.892 1.00 36.39 26 MET C CA 1
ATOM 4508 C C . MET C 1 27 ? 38.226 47.753 53.148 1.00 33.98 26 MET C C 1
ATOM 4509 O O . MET C 1 27 ? 37.663 48.180 54.141 1.00 32.68 26 MET C O 1
ATOM 4514 N N . THR C 1 28 ? 37.595 47.004 52.245 1.00 28.93 27 THR C N 1
ATOM 4515 C CA . THR C 1 28 ? 36.177 46.638 52.330 1.00 27.73 27 THR C CA 1
ATOM 4516 C C . THR C 1 28 ? 35.949 45.166 52.583 1.00 33.32 27 THR C C 1
ATOM 4517 O O . THR C 1 28 ? 34.797 44.722 52.596 1.00 34.11 27 THR C O 1
ATOM 4521 N N . LEU C 1 29 ? 37.038 44.402 52.722 1.00 31.52 28 LEU C N 1
ATOM 4522 C CA . LEU C 1 29 ? 37.049 42.955 52.972 1.00 31.78 28 LEU C CA 1
ATOM 4523 C C . LEU C 1 29 ? 36.297 42.236 51.837 1.00 34.75 28 LEU C C 1
ATOM 4524 O O . LEU C 1 29 ? 36.749 42.343 50.693 1.00 34.63 28 LEU C O 1
ATOM 4529 N N . GLN C 1 30 ? 35.146 41.573 52.114 1.00 32.00 29 GLN C N 1
ATOM 4530 C CA . GLN C 1 30 ? 34.377 40.838 51.084 1.00 33.26 29 GLN C CA 1
ATOM 4531 C C . GLN C 1 30 ? 33.452 41.773 50.294 1.00 37.85 29 GLN C C 1
ATOM 4532 O O . GLN C 1 30 ? 32.898 41.383 49.280 1.00 41.34 29 GLN C O 1
ATOM 4538 N N . GLY C 1 31 ? 33.287 42.994 50.774 1.00 29.88 30 GLY C N 1
ATOM 4539 C CA . GLY C 1 31 ? 32.406 43.967 50.167 1.00 26.88 30 GLY C CA 1
ATOM 4540 C C . GLY C 1 31 ? 31.683 44.688 51.275 1.00 26.79 30 GLY C C 1
ATOM 4541 O O . GLY C 1 31 ? 31.752 44.258 52.427 1.00 23.96 30 GLY C O 1
ATOM 4542 N N . THR C 1 32 ? 31.033 45.827 50.938 1.00 23.56 31 THR C N 1
ATOM 4543 C CA . THR C 1 32 ? 30.235 46.600 51.884 1.00 22.23 31 THR C CA 1
ATOM 4544 C C . THR C 1 32 ? 29.016 45.763 52.261 1.00 26.90 31 THR C C 1
ATOM 4545 O O . THR C 1 32 ? 28.379 45.147 51.404 1.00 26.79 31 THR C O 1
ATOM 4549 N N . ASN C 1 33 ? 28.709 45.731 53.543 1.00 23.35 32 ASN C N 1
ATOM 4550 C CA . ASN C 1 33 ? 27.515 45.088 54.054 1.00 22.19 32 ASN C CA 1
ATOM 4551 C C . ASN C 1 33 ? 26.434 46.147 54.086 1.00 24.24 32 ASN C C 1
ATOM 4552 O O . ASN C 1 33 ? 26.552 47.146 54.820 1.00 19.70 32 ASN C O 1
ATOM 4557 N N . THR C 1 34 ? 25.432 45.978 53.208 1.00 22.69 33 THR C N 1
ATOM 4558 C CA . THR C 1 34 ? 24.279 46.875 53.209 1.00 21.86 33 THR C CA 1
ATOM 4559 C C . THR C 1 34 ? 23.158 46.072 53.837 1.00 26.24 33 THR C C 1
ATOM 4560 O O . THR C 1 34 ? 23.156 44.844 53.732 1.00 28.43 33 THR C O 1
ATOM 4564 N N . TYR C 1 35 ? 22.275 46.729 54.569 1.00 20.65 34 TYR C N 1
ATOM 4565 C CA . TYR C 1 35 ? 21.227 45.995 55.249 1.00 21.06 34 TYR C CA 1
ATOM 4566 C C . TYR C 1 35 ? 19.852 46.543 54.971 1.00 25.25 34 TYR C C 1
ATOM 4567 O O . TYR C 1 35 ? 19.645 47.768 54.979 1.00 24.12 34 TYR C O 1
ATOM 4576 N N . LEU C 1 36 ? 18.892 45.623 54.806 1.00 22.66 35 LEU C N 1
ATOM 4577 C CA . LEU C 1 36 ? 17.471 45.940 54.693 1.00 24.03 35 LEU C CA 1
ATOM 4578 C C . LEU C 1 36 ? 16.829 45.648 56.054 1.00 28.80 35 LEU C C 1
ATOM 4579 O O . LEU C 1 36 ? 16.812 44.494 56.498 1.00 28.84 35 LEU C O 1
ATOM 4584 N N . VAL C 1 37 ? 16.442 46.727 56.773 1.00 24.76 36 VAL C N 1
ATOM 4585 C CA . VAL C 1 37 ? 15.897 46.633 58.138 1.00 25.35 36 VAL C CA 1
ATOM 4586 C C . VAL C 1 37 ? 14.382 46.929 58.128 1.00 32.26 36 VAL C C 1
ATOM 4587 O O . VAL C 1 37 ? 13.930 47.904 57.511 1.00 30.33 36 VAL C O 1
ATOM 4591 N N . GLY C 1 38 ? 13.631 46.045 58.789 1.00 30.51 37 GLY C N 1
ATOM 4592 C CA . GLY C 1 38 ? 12.176 46.096 58.862 1.00 31.17 37 GLY C CA 1
ATOM 4593 C C . GLY C 1 38 ? 11.558 44.747 58.564 1.00 36.63 37 GLY C C 1
ATOM 4594 O O . GLY C 1 38 ? 12.248 43.809 58.134 1.00 35.92 37 GLY C O 1
ATOM 4595 N N . THR C 1 39 ? 10.247 44.634 58.809 1.00 34.94 38 THR C N 1
ATOM 4596 C CA . THR C 1 39 ? 9.490 43.397 58.597 1.00 36.30 38 THR C CA 1
ATOM 4597 C C . THR C 1 39 ? 8.340 43.586 57.592 1.00 42.87 38 THR C C 1
ATOM 4598 O O . THR C 1 39 ? 7.652 42.607 57.295 1.00 45.61 38 THR C O 1
ATOM 4602 N N . GLY C 1 40 ? 8.166 44.813 57.067 1.00 37.84 39 GLY C N 1
ATOM 4603 C CA . GLY C 1 40 ? 7.067 45.172 56.179 1.00 37.76 39 GLY C CA 1
ATOM 4604 C C . GLY C 1 40 ? 7.358 45.338 54.708 1.00 41.06 39 GLY C C 1
ATOM 4605 O O . GLY C 1 40 ? 8.464 45.041 54.251 1.00 38.69 39 GLY C O 1
ATOM 4606 N N . PRO C 1 41 ? 6.348 45.832 53.936 1.00 40.48 40 PRO C N 1
ATOM 4607 C CA . PRO C 1 41 ? 6.527 46.004 52.478 1.00 40.12 40 PRO C CA 1
ATOM 4608 C C . PRO C 1 41 ? 7.444 47.166 52.091 1.00 41.43 40 PRO C C 1
ATOM 4609 O O . PRO C 1 41 ? 7.729 47.332 50.902 1.00 41.05 40 PRO C O 1
ATOM 4613 N N . ARG C 1 42 ? 7.872 47.976 53.091 1.00 35.89 41 ARG C N 1
ATOM 4614 C CA A ARG C 1 42 ? 8.790 49.104 52.916 0.49 33.71 41 ARG C CA 1
ATOM 4615 C CA B ARG C 1 42 ? 8.788 49.104 52.915 0.51 33.36 41 ARG C CA 1
ATOM 4616 C C . ARG C 1 42 ? 9.832 49.016 54.002 1.00 35.89 41 ARG C C 1
ATOM 4617 O O . ARG C 1 42 ? 9.484 48.985 55.187 1.00 37.47 41 ARG C O 1
ATOM 4632 N N . ARG C 1 43 ? 11.109 48.895 53.612 1.00 29.73 42 ARG C N 1
ATOM 4633 C CA . ARG C 1 43 ? 12.198 48.736 54.585 1.00 27.67 42 ARG C CA 1
ATOM 4634 C C . ARG C 1 43 ? 13.277 49.818 54.456 1.00 30.21 42 ARG C C 1
ATOM 4635 O O . ARG C 1 43 ? 13.374 50.512 53.435 1.00 29.42 42 ARG C O 1
ATOM 4643 N N . ILE C 1 44 ? 14.050 49.990 55.523 1.00 26.85 43 ILE C N 1
ATOM 4644 C CA . ILE C 1 44 ? 15.133 50.959 55.532 1.00 26.47 43 ILE C CA 1
ATOM 4645 C C . ILE C 1 44 ? 16.396 50.274 54.969 1.00 32.05 43 ILE C C 1
ATOM 4646 O O . ILE C 1 44 ? 16.707 49.137 55.358 1.00 33.35 43 ILE C O 1
ATOM 4651 N N . LEU C 1 45 ? 17.119 50.972 54.065 1.00 25.19 44 LEU C N 1
ATOM 4652 C CA . LEU C 1 45 ? 18.367 50.464 53.521 1.00 22.46 44 LEU C CA 1
ATOM 4653 C C . LEU C 1 45 ? 19.539 51.208 54.162 1.00 26.94 44 LEU C C 1
ATOM 4654 O O . LEU C 1 45 ? 19.622 52.432 54.058 1.00 25.38 44 LEU C O 1
ATOM 4659 N N . ILE C 1 46 ? 20.396 50.466 54.880 1.00 23.51 45 ILE C N 1
ATOM 4660 C CA . ILE C 1 46 ? 21.594 50.985 55.537 1.00 21.57 45 ILE C CA 1
ATOM 4661 C C . ILE C 1 46 ? 22.809 50.730 54.610 1.00 26.49 45 ILE C C 1
ATOM 4662 O O . ILE C 1 46 ? 23.174 49.582 54.372 1.00 26.67 45 ILE C O 1
ATOM 4667 N N . ASP C 1 47 ? 23.416 51.821 54.102 1.00 22.82 46 ASP C N 1
ATOM 4668 C CA . ASP C 1 47 ? 24.563 51.899 53.187 1.00 21.76 46 ASP C CA 1
ATOM 4669 C C . ASP C 1 47 ? 24.168 51.426 51.758 1.00 27.95 46 ASP C C 1
ATOM 4670 O O . ASP C 1 47 ? 23.125 50.768 51.574 1.00 30.36 46 ASP C O 1
ATOM 4675 N N . THR C 1 48 ? 24.963 51.842 50.747 1.00 22.10 47 THR C N 1
ATOM 4676 C CA . THR C 1 48 ? 24.623 51.649 49.341 1.00 22.81 47 THR C CA 1
ATOM 4677 C C . THR C 1 48 ? 25.735 51.060 48.459 1.00 28.05 47 THR C C 1
ATOM 4678 O O . THR C 1 48 ? 25.560 50.961 47.247 1.00 29.42 47 THR C O 1
ATOM 4682 N N . GLY C 1 49 ? 26.853 50.673 49.037 1.00 22.94 48 GLY C N 1
ATOM 4683 C CA . GLY C 1 49 ? 27.941 50.163 48.227 1.00 21.90 48 GLY C CA 1
ATOM 4684 C C . GLY C 1 49 ? 28.688 51.279 47.517 1.00 26.59 48 GLY C C 1
ATOM 4685 O O . GLY C 1 49 ? 28.542 52.475 47.838 1.00 25.34 48 GLY C O 1
ATOM 4686 N N . GLU C 1 50 ? 29.526 50.875 46.559 1.00 22.79 49 GLU C N 1
ATOM 4687 C CA . GLU C 1 50 ? 30.385 51.759 45.785 1.00 22.57 49 GLU C CA 1
ATOM 4688 C C . GLU C 1 50 ? 29.684 52.316 44.557 1.00 30.87 49 GLU C C 1
ATOM 4689 O O . GLU C 1 50 ? 28.653 51.759 44.150 1.00 33.28 49 GLU C O 1
ATOM 4695 N N . PRO C 1 51 ? 30.237 53.375 43.909 1.00 25.24 50 PRO C N 1
ATOM 4696 C CA . PRO C 1 51 ? 29.618 53.850 42.664 1.00 24.97 50 PRO C CA 1
ATOM 4697 C C . PRO C 1 51 ? 29.866 52.879 41.517 1.00 31.70 50 PRO C C 1
ATOM 4698 O O . PRO C 1 51 ? 30.931 52.254 41.467 1.00 33.91 50 PRO C O 1
ATOM 4702 N N . ALA C 1 52 ? 28.889 52.767 40.599 1.00 26.20 51 ALA C N 1
ATOM 4703 C CA . ALA C 1 52 ? 28.958 51.992 39.369 1.00 27.65 51 ALA C CA 1
ATOM 4704 C C . ALA C 1 52 ? 29.306 50.490 39.537 1.00 34.69 51 ALA C C 1
ATOM 4705 O O . ALA C 1 52 ? 30.107 49.946 38.764 1.00 36.39 51 ALA C O 1
ATOM 4707 N N . ILE C 1 53 ? 28.649 49.809 40.505 1.00 30.69 52 ILE C N 1
ATOM 4708 C CA . ILE C 1 53 ? 28.771 48.363 40.680 1.00 29.90 52 ILE C CA 1
ATOM 4709 C C . ILE C 1 53 ? 27.410 47.805 40.238 1.00 35.84 52 ILE C C 1
ATOM 4710 O O . ILE C 1 53 ? 26.495 47.771 41.064 1.00 36.38 52 ILE C O 1
ATOM 4715 N N . PRO C 1 54 ? 27.229 47.389 38.949 1.00 32.94 53 PRO C N 1
ATOM 4716 C CA . PRO C 1 54 ? 25.900 46.922 38.502 1.00 32.34 53 PRO C CA 1
ATOM 4717 C C . PRO C 1 54 ? 25.433 45.621 39.144 1.00 34.22 53 PRO C C 1
ATOM 4718 O O . PRO C 1 54 ? 24.230 45.357 39.178 1.00 31.68 53 PRO C O 1
ATOM 4722 N N . GLU C 1 55 ? 26.382 44.823 39.658 1.00 31.70 54 GLU C N 1
ATOM 4723 C CA . GLU C 1 55 ? 26.136 43.541 40.319 1.00 31.50 54 GLU C CA 1
ATOM 4724 C C . GLU C 1 55 ? 25.381 43.768 41.613 1.00 31.36 54 GLU C C 1
ATOM 4725 O O . GLU C 1 55 ? 24.504 42.973 41.923 1.00 32.88 54 GLU C O 1
ATOM 4731 N N . TYR C 1 56 ? 25.684 44.858 42.346 1.00 24.03 55 TYR C N 1
ATOM 4732 C CA . TYR C 1 56 ? 24.996 45.188 43.594 1.00 21.15 55 TYR C CA 1
ATOM 4733 C C . TYR C 1 56 ? 23.514 45.532 43.367 1.00 27.23 55 TYR C C 1
ATOM 4734 O O . TYR C 1 56 ? 22.661 45.100 44.138 1.00 28.37 55 TYR C O 1
ATOM 4743 N N . ILE C 1 57 ? 23.207 46.301 42.317 1.00 25.60 56 ILE C N 1
ATOM 4744 C CA . ILE C 1 57 ? 21.835 46.700 41.964 1.00 25.62 56 ILE C CA 1
ATOM 4745 C C . ILE C 1 57 ? 20.990 45.433 41.686 1.00 33.10 56 ILE C C 1
ATOM 4746 O O . ILE C 1 57 ? 19.840 45.374 42.121 1.00 33.43 56 ILE C O 1
ATOM 4751 N N . SER C 1 58 ? 21.591 44.408 41.026 1.00 30.83 57 SER C N 1
ATOM 4752 C CA . SER C 1 58 ? 20.963 43.124 40.749 1.00 31.58 57 SER C CA 1
ATOM 4753 C C . SER C 1 58 ? 20.673 42.379 42.054 1.00 34.83 57 SER C C 1
ATOM 4754 O O . SER C 1 58 ? 19.581 41.831 42.209 1.00 34.13 57 SER C O 1
ATOM 4757 N N . CYS C 1 59 ? 21.649 42.369 42.991 1.00 32.27 58 CYS C N 1
ATOM 4758 C CA . CYS C 1 59 ? 21.524 41.739 44.310 1.00 33.83 58 CYS C CA 1
ATOM 4759 C C . CYS C 1 59 ? 20.443 42.430 45.146 1.00 34.12 58 CYS C C 1
ATOM 4760 O O . CYS C 1 59 ? 19.640 41.754 45.789 1.00 32.31 58 CYS C O 1
ATOM 4763 N N . LEU C 1 60 ? 20.395 43.780 45.085 1.00 29.18 59 LEU C N 1
ATOM 4764 C CA . LEU C 1 60 ? 19.411 44.566 45.807 1.00 26.96 59 LEU C CA 1
ATOM 4765 C C . LEU C 1 60 ? 18.017 44.307 45.245 1.00 34.64 59 LEU C C 1
ATOM 4766 O O . LEU C 1 60 ? 17.085 44.145 46.028 1.00 38.08 59 LEU C O 1
ATOM 4771 N N . LYS C 1 61 ? 17.889 44.185 43.914 1.00 29.52 60 LYS C N 1
ATOM 4772 C CA . LYS C 1 61 ? 16.620 43.881 43.234 1.00 29.65 60 LYS C CA 1
ATOM 4773 C C . LYS C 1 61 ? 16.150 42.477 43.587 1.00 32.20 60 LYS C C 1
ATOM 4774 O O . LYS C 1 61 ? 14.951 42.261 43.717 1.00 33.97 60 LYS C O 1
ATOM 4780 N N . GLN C 1 62 ? 17.091 41.522 43.737 1.00 26.64 61 GLN C N 1
ATOM 4781 C CA . GLN C 1 62 ? 16.837 40.118 44.118 1.00 25.37 61 GLN C CA 1
ATOM 4782 C C . GLN C 1 62 ? 16.255 40.068 45.521 1.00 26.83 61 GLN C C 1
ATOM 4783 O O . GLN C 1 62 ? 15.234 39.428 45.697 1.00 26.59 61 GLN C O 1
ATOM 4789 N N . ALA C 1 63 ? 16.861 40.791 46.492 1.00 23.32 62 ALA C N 1
ATOM 4790 C CA . ALA C 1 63 ? 16.417 40.896 47.881 1.00 23.84 62 ALA C CA 1
ATOM 4791 C C . ALA C 1 63 ? 15.023 41.506 47.992 1.00 30.10 62 ALA C C 1
ATOM 4792 O O . ALA C 1 63 ? 14.150 40.952 48.656 1.00 33.61 62 ALA C O 1
ATOM 4794 N N . LEU C 1 64 ? 14.796 42.623 47.328 1.00 25.01 63 LEU C N 1
ATOM 4795 C CA . LEU C 1 64 ? 13.489 43.280 47.346 1.00 25.15 63 LEU C CA 1
ATOM 4796 C C . LEU C 1 64 ? 12.404 42.394 46.765 1.00 32.91 63 LEU C C 1
ATOM 4797 O O . LEU C 1 64 ? 11.308 42.393 47.312 1.00 35.36 63 LEU C O 1
ATOM 4802 N N . THR C 1 65 ? 12.705 41.620 45.691 1.00 29.76 64 THR C N 1
ATOM 4803 C CA . THR C 1 65 ? 11.759 40.687 45.063 1.00 30.85 64 THR C CA 1
ATOM 4804 C C . THR C 1 65 ? 11.530 39.479 45.990 1.00 38.52 64 THR C C 1
ATOM 4805 O O . THR C 1 65 ? 10.377 39.140 46.267 1.00 40.98 64 THR C O 1
ATOM 4809 N N . GLU C 1 66 ? 12.639 38.830 46.445 1.00 35.21 65 GLU C N 1
ATOM 4810 C CA . GLU C 1 66 ? 12.678 37.661 47.319 1.00 36.66 65 GLU C CA 1
ATOM 4811 C C . GLU C 1 66 ? 11.922 37.898 48.607 1.00 43.00 65 GLU C C 1
ATOM 4812 O O . GLU C 1 66 ? 11.192 37.008 49.058 1.00 46.25 65 GLU C O 1
ATOM 4818 N N . PHE C 1 67 ? 12.098 39.090 49.206 1.00 37.33 66 PHE C N 1
ATOM 4819 C CA . PHE C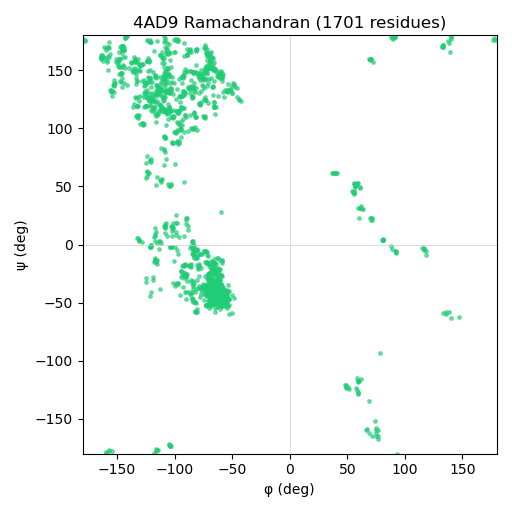 1 67 ? 11.507 39.394 50.503 1.00 37.04 66 PHE C CA 1
ATOM 4820 C C . PHE C 1 67 ? 10.260 40.270 50.365 1.00 42.54 66 PHE C C 1
ATOM 4821 O O . PHE C 1 67 ? 9.741 40.768 51.374 1.00 43.79 66 PHE C O 1
ATOM 4829 N N . ASN C 1 68 ? 9.727 40.357 49.124 1.00 38.24 67 ASN C N 1
ATOM 4830 C CA . ASN C 1 68 ? 8.533 41.101 48.740 1.00 38.97 67 ASN C CA 1
ATOM 4831 C C . ASN C 1 68 ? 8.448 42.461 49.491 1.00 44.68 67 ASN C C 1
ATOM 4832 O O . ASN C 1 68 ? 7.527 42.716 50.299 1.00 46.89 67 ASN C O 1
ATOM 4837 N N . THR C 1 69 ? 9.458 43.308 49.240 1.00 37.52 68 THR C N 1
ATOM 4838 C CA . THR C 1 69 ? 9.605 44.583 49.909 1.00 35.13 68 THR C CA 1
ATOM 4839 C C . THR C 1 69 ? 10.148 45.635 48.944 1.00 35.27 68 THR C C 1
ATOM 4840 O O . THR C 1 69 ? 10.390 45.353 47.777 1.00 34.67 68 THR C O 1
ATOM 4844 N N . ALA C 1 70 ? 10.284 46.872 49.445 1.00 29.29 69 ALA C N 1
ATOM 4845 C CA . ALA C 1 70 ? 10.731 48.055 48.727 1.00 25.64 69 ALA C CA 1
ATOM 4846 C C . ALA C 1 70 ? 11.543 48.932 49.679 1.00 30.80 69 ALA C C 1
ATOM 4847 O O . ALA C 1 70 ? 11.550 48.677 50.888 1.00 31.33 69 ALA C O 1
ATOM 4849 N N . ILE C 1 71 ? 12.240 49.950 49.144 1.00 26.94 70 ILE C N 1
ATOM 4850 C CA . ILE C 1 71 ? 13.036 50.866 49.957 1.00 25.78 70 ILE C CA 1
ATOM 4851 C C . ILE C 1 71 ? 12.108 51.987 50.447 1.00 32.29 70 ILE C C 1
ATOM 4852 O O . ILE C 1 71 ? 11.391 52.607 49.657 1.00 32.40 70 ILE C O 1
ATOM 4857 N N . GLN C 1 72 ? 12.142 52.253 51.752 1.00 29.39 71 GLN C N 1
ATOM 4858 C CA . GLN C 1 72 ? 11.367 53.307 52.387 1.00 28.64 71 GLN C CA 1
ATOM 4859 C C . GLN C 1 72 ? 12.205 54.567 52.375 1.00 33.69 71 GLN C C 1
ATOM 4860 O O . GLN C 1 72 ? 11.719 55.646 52.061 1.00 35.63 71 GLN C O 1
ATOM 4866 N N . GLU C 1 73 ? 13.470 54.419 52.765 1.00 29.56 72 GLU C N 1
ATOM 4867 C CA . GLU C 1 73 ? 14.473 55.474 52.863 1.00 26.80 72 GLU C CA 1
ATOM 4868 C C . GLU C 1 73 ? 15.836 54.824 52.948 1.00 26.85 72 GLU C C 1
ATOM 4869 O O . GLU C 1 73 ? 15.958 53.626 53.279 1.00 23.14 72 GLU C O 1
ATOM 4875 N N . ILE C 1 74 ? 16.857 55.619 52.615 1.00 23.46 73 ILE C N 1
ATOM 4876 C CA . ILE C 1 74 ? 18.259 55.202 52.636 1.00 21.96 73 ILE C CA 1
ATOM 4877 C C . ILE C 1 74 ? 18.973 55.951 53.743 1.00 26.14 73 ILE C C 1
ATOM 4878 O O . ILE C 1 74 ? 18.785 57.147 53.885 1.00 26.97 73 ILE C O 1
ATOM 4883 N N . VAL C 1 75 ? 19.748 55.221 54.560 1.00 24.64 74 VAL C N 1
ATOM 4884 C CA . VAL C 1 75 ? 20.517 55.721 55.703 1.00 23.73 74 VAL C CA 1
ATOM 4885 C C . VAL C 1 75 ? 21.987 55.391 55.430 1.00 27.99 74 VAL C C 1
ATOM 4886 O O . VAL C 1 75 ? 22.305 54.262 55.118 1.00 27.62 74 VAL C O 1
ATOM 4890 N N . VAL C 1 76 ? 22.860 56.414 55.427 1.00 26.22 75 VAL C N 1
ATOM 4891 C CA . VAL C 1 76 ? 24.307 56.301 55.126 1.00 23.23 75 VAL C CA 1
ATOM 4892 C C . VAL C 1 76 ? 25.102 56.520 56.427 1.00 23.91 75 VAL C C 1
ATOM 4893 O O . VAL C 1 76 ? 24.896 57.519 57.109 1.00 25.28 75 VAL C O 1
ATOM 4897 N N . THR C 1 77 ? 26.002 55.594 56.765 1.00 17.78 76 THR C N 1
ATOM 4898 C CA . THR C 1 77 ? 26.782 55.668 57.996 1.00 17.11 76 THR C CA 1
ATOM 4899 C C . THR C 1 77 ? 27.803 56.863 57.993 1.00 21.68 76 THR C C 1
ATOM 4900 O O . THR C 1 77 ? 27.880 57.628 58.955 1.00 23.43 76 THR C O 1
ATOM 4904 N N . HIS C 1 78 ? 28.521 57.049 56.902 1.00 16.57 77 HIS C N 1
ATOM 4905 C CA . HIS C 1 78 ? 29.550 58.080 56.736 1.00 14.22 77 HIS C CA 1
ATOM 4906 C C . HIS C 1 78 ? 29.777 58.304 55.239 1.00 18.97 77 HIS C C 1
ATOM 4907 O O . HIS C 1 78 ? 29.294 57.556 54.428 1.00 17.93 77 HIS C O 1
ATOM 4914 N N . TRP C 1 79 ? 30.502 59.329 54.888 1.00 19.54 78 TRP C N 1
ATOM 4915 C CA . TRP C 1 79 ? 30.712 59.798 53.524 1.00 19.43 78 TRP C CA 1
ATOM 4916 C C . TRP C 1 79 ? 31.571 58.898 52.633 1.00 22.78 78 TRP C C 1
ATOM 4917 O O . TRP C 1 79 ? 31.596 59.134 51.411 1.00 24.72 78 TRP C O 1
ATOM 4928 N N . HIS C 1 80 ? 32.336 57.962 53.199 1.00 16.43 79 HIS C N 1
ATOM 4929 C CA . HIS C 1 80 ? 33.243 57.115 52.401 1.00 14.78 79 HIS C CA 1
ATOM 4930 C C . HIS C 1 80 ? 32.490 56.480 51.249 1.00 18.96 79 HIS C C 1
ATOM 4931 O O . HIS C 1 80 ? 31.373 56.024 51.453 1.00 18.65 79 HIS C O 1
ATOM 4938 N N . ARG C 1 81 ? 33.062 56.551 50.022 1.00 16.93 80 ARG C N 1
ATOM 4939 C CA . ARG C 1 81 ? 32.407 56.208 48.757 1.00 17.09 80 ARG C CA 1
ATOM 4940 C C . ARG C 1 81 ? 31.988 54.732 48.646 1.00 24.64 80 ARG C C 1
ATOM 4941 O O . ARG C 1 81 ? 31.154 54.437 47.796 1.00 27.70 80 ARG C O 1
ATOM 4943 N N . ASP C 1 82 ? 32.441 53.837 49.551 1.00 19.01 81 ASP C N 1
ATOM 4944 C CA . ASP C 1 82 ? 31.982 52.435 49.585 1.00 17.81 81 ASP C CA 1
ATOM 4945 C C . ASP C 1 82 ? 30.668 52.287 50.369 1.00 23.49 81 ASP C C 1
ATOM 4946 O O . ASP C 1 82 ? 30.133 51.184 50.468 1.00 24.19 81 ASP C O 1
ATOM 4951 N N . HIS C 1 83 ? 30.182 53.394 50.966 1.00 19.71 82 HIS C N 1
ATOM 4952 C CA . HIS C 1 83 ? 29.008 53.490 51.824 1.00 18.76 82 HIS C CA 1
ATOM 4953 C C . HIS C 1 83 ? 27.979 54.464 51.234 1.00 22.28 82 HIS C C 1
ATOM 4954 O O . HIS C 1 83 ? 26.795 54.144 51.235 1.00 22.70 82 HIS C O 1
ATOM 4961 N N . SER C 1 84 ? 28.418 55.610 50.679 1.00 18.19 83 SER C N 1
ATOM 4962 C CA . SER C 1 84 ? 27.524 56.604 50.055 1.00 18.00 83 SER C CA 1
ATOM 4963 C C . SER C 1 84 ? 27.565 56.581 48.509 1.00 24.62 83 SER C C 1
ATOM 4964 O O . SER C 1 84 ? 26.868 57.370 47.866 1.00 24.56 83 SER C O 1
ATOM 4967 N N . GLY C 1 85 ? 28.409 55.727 47.928 1.00 22.34 84 GLY C N 1
ATOM 4968 C CA . GLY C 1 85 ? 28.619 55.698 46.484 1.00 22.36 84 GLY C CA 1
ATOM 4969 C C . GLY C 1 85 ? 27.522 55.185 45.585 1.00 25.82 84 GLY C C 1
ATOM 4970 O O . GLY C 1 85 ? 27.470 55.569 44.428 1.00 27.03 84 GLY C O 1
ATOM 4971 N N . GLY C 1 86 ? 26.685 54.293 46.072 1.00 22.47 85 GLY C N 1
ATOM 4972 C CA . GLY C 1 86 ? 25.654 53.696 45.238 1.00 22.47 85 GLY C CA 1
ATOM 4973 C C . GLY C 1 86 ? 24.298 54.370 45.217 1.00 26.47 85 GLY C C 1
ATOM 4974 O O . GLY C 1 86 ? 23.388 53.819 44.604 1.00 28.44 85 GLY C O 1
ATOM 4975 N N . ILE C 1 87 ? 24.139 55.567 45.832 1.00 21.77 86 ILE C N 1
ATOM 4976 C CA . ILE C 1 87 ? 22.849 56.291 45.943 1.00 21.52 86 ILE C CA 1
ATOM 4977 C C . ILE C 1 87 ? 22.268 56.644 44.586 1.00 29.98 86 ILE C C 1
ATOM 4978 O O . ILE C 1 87 ? 21.107 56.301 44.313 1.00 31.30 86 ILE C O 1
ATOM 4983 N N . GLY C 1 88 ? 23.056 57.348 43.764 1.00 28.27 87 GLY C N 1
ATOM 4984 C CA . GLY C 1 88 ? 22.661 57.704 42.407 1.00 28.38 87 GLY C CA 1
ATOM 4985 C C . GLY C 1 88 ? 22.209 56.502 41.601 1.00 34.84 87 GLY C C 1
ATOM 4986 O O . GLY C 1 88 ? 21.222 56.579 40.865 1.00 37.94 87 GLY C O 1
ATOM 4987 N N . ASP C 1 89 ? 22.907 55.366 41.764 1.00 30.62 88 ASP C N 1
ATOM 4988 C CA . ASP C 1 89 ? 22.641 54.113 41.046 1.00 30.57 88 ASP C CA 1
ATOM 4989 C C . ASP C 1 89 ? 21.306 53.508 41.472 1.00 32.41 88 ASP C C 1
ATOM 4990 O O . ASP C 1 89 ? 20.567 53.018 40.617 1.00 32.36 88 ASP C O 1
ATOM 4995 N N . ILE C 1 90 ? 20.995 53.550 42.791 1.00 27.38 89 ILE C N 1
ATOM 4996 C CA . ILE C 1 90 ? 19.747 53.032 43.388 1.00 25.99 89 ILE C CA 1
ATOM 4997 C C . ILE C 1 90 ? 18.577 53.892 42.907 1.00 34.39 89 ILE C C 1
ATOM 4998 O O . ILE C 1 90 ? 17.540 53.337 42.522 1.00 34.52 89 ILE C O 1
ATOM 5003 N N . CYS C 1 91 ? 18.739 55.237 42.938 1.00 33.04 90 CYS C N 1
ATOM 5004 C CA . CYS C 1 91 ? 17.669 56.132 42.517 1.00 36.53 90 CYS C CA 1
ATOM 5005 C C . CYS C 1 91 ? 17.283 55.917 41.056 1.00 40.75 90 CYS C C 1
ATOM 5006 O O . CYS C 1 91 ? 16.096 55.827 40.766 1.00 42.88 90 CYS C O 1
ATOM 5009 N N . LYS C 1 92 ? 18.277 55.746 40.169 1.00 34.76 91 LYS C N 1
ATOM 5010 C CA . LYS C 1 92 ? 18.073 55.532 38.748 1.00 35.35 91 LYS C CA 1
ATOM 5011 C C . LYS C 1 92 ? 17.527 54.132 38.385 1.00 40.58 91 LYS C C 1
ATOM 5012 O O . LYS C 1 92 ? 16.688 54.019 37.471 1.00 40.18 91 LYS C O 1
ATOM 5018 N N . SER C 1 93 ? 18.030 53.071 39.075 1.00 35.87 92 SER C N 1
ATOM 5019 C CA . SER C 1 93 ? 17.743 51.675 38.758 1.00 33.68 92 SER C CA 1
ATOM 5020 C C . SER C 1 93 ? 16.626 51.007 39.580 1.00 38.72 92 SER C C 1
ATOM 5021 O O . SER C 1 93 ? 15.951 50.123 39.056 1.00 39.12 92 SER C O 1
ATOM 5023 N N . ILE C 1 94 ? 16.449 51.366 40.850 1.00 38.34 93 ILE C N 1
ATOM 5024 C CA . ILE C 1 94 ? 15.417 50.730 41.670 1.00 39.50 93 ILE C CA 1
ATOM 5025 C C . ILE C 1 94 ? 14.205 51.678 41.646 1.00 50.74 93 ILE C C 1
ATOM 5026 O O . ILE C 1 94 ? 14.067 52.595 42.472 1.00 50.35 93 ILE C O 1
ATOM 5031 N N . ASN C 1 95 ? 13.353 51.453 40.617 1.00 52.72 94 ASN C N 1
ATOM 5032 C CA . ASN C 1 95 ? 12.124 52.192 40.316 1.00 54.82 94 ASN C CA 1
ATOM 5033 C C . ASN C 1 95 ? 11.228 52.319 41.541 1.00 61.45 94 ASN C C 1
ATOM 5034 O O . ASN C 1 95 ? 11.078 51.366 42.307 1.00 61.94 94 ASN C O 1
ATOM 5036 N N . ASN C 1 96 ? 10.680 53.521 41.740 1.00 60.08 95 ASN C N 1
ATOM 5037 C CA . ASN C 1 96 ? 9.782 53.835 42.849 1.00 61.16 95 ASN C CA 1
ATOM 5038 C C . ASN C 1 96 ? 8.738 54.901 42.434 1.00 68.45 95 ASN C C 1
ATOM 5039 O O . ASN C 1 96 ? 8.936 55.622 41.441 1.00 68.89 95 ASN C O 1
ATOM 5044 N N . ASP C 1 97 ? 7.615 54.969 43.179 1.00 66.31 96 ASP C N 1
ATOM 5045 C CA . ASP C 1 97 ? 6.550 55.944 42.930 1.00 67.82 96 ASP C CA 1
ATOM 5046 C C . ASP C 1 97 ? 7.079 57.366 43.204 1.00 71.33 96 ASP C C 1
ATOM 5047 O O . ASP C 1 97 ? 6.894 58.263 42.375 1.00 71.68 96 ASP C O 1
ATOM 5049 N N . THR C 1 98 ? 7.789 57.539 44.347 1.00 65.88 97 THR C N 1
ATOM 5050 C CA . THR C 1 98 ? 8.394 58.804 44.786 1.00 64.06 97 THR C CA 1
ATOM 5051 C C . THR C 1 98 ? 9.932 58.684 44.751 1.00 63.39 97 THR C C 1
ATOM 5052 O O . THR C 1 98 ? 10.459 57.570 44.701 1.00 60.80 97 THR C O 1
ATOM 5056 N N . THR C 1 99 ? 10.648 59.833 44.776 1.00 58.49 98 THR C N 1
ATOM 5057 C CA . THR C 1 99 ? 12.124 59.853 44.821 1.00 55.69 98 THR C CA 1
ATOM 5058 C C . THR C 1 99 ? 12.562 59.431 46.226 1.00 54.01 98 THR C C 1
ATOM 5059 O O . THR C 1 99 ? 11.777 59.594 47.171 1.00 55.36 98 THR C O 1
ATOM 5063 N N . TYR C 1 100 ? 13.773 58.847 46.374 1.00 44.43 99 TYR C N 1
ATOM 5064 C CA . TYR C 1 100 ? 14.217 58.355 47.701 1.00 41.00 99 TYR C CA 1
ATOM 5065 C C . TYR C 1 100 ? 14.668 59.441 48.636 1.00 42.57 99 TYR C C 1
ATOM 5066 O O . TYR C 1 100 ? 15.258 60.444 48.215 1.00 43.91 99 TYR C O 1
ATOM 5075 N N . CYS C 1 101 ? 14.388 59.223 49.916 1.00 36.22 100 CYS C N 1
ATOM 5076 C CA . CYS C 1 101 ? 14.837 60.095 50.974 1.00 35.91 100 CYS C CA 1
ATOM 5077 C C . CYS C 1 101 ? 16.142 59.531 51.533 1.00 33.47 100 CYS C C 1
ATOM 5078 O O . CYS C 1 101 ? 16.167 58.397 52.025 1.00 31.93 100 CYS C O 1
ATOM 5081 N N . ILE C 1 102 ? 17.240 60.293 51.399 1.00 26.36 101 ILE C N 1
ATOM 5082 C CA . ILE C 1 102 ? 18.549 59.815 51.851 1.00 24.40 101 ILE C CA 1
ATOM 5083 C C . ILE C 1 102 ? 18.977 60.587 53.101 1.00 27.10 101 ILE C C 1
ATOM 5084 O O . ILE C 1 102 ? 19.157 61.818 53.038 1.00 26.90 101 ILE C O 1
ATOM 5089 N N . LYS C 1 103 ? 19.117 59.832 54.234 1.00 18.74 102 LYS C N 1
ATOM 5090 C CA . LYS C 1 103 ? 19.421 60.355 55.538 1.00 19.30 102 LYS C CA 1
ATOM 5091 C C . LYS C 1 103 ? 20.845 60.043 55.983 1.00 25.24 102 LYS C C 1
ATOM 5092 O O . LYS C 1 103 ? 21.315 58.931 55.854 1.00 27.77 102 LYS C O 1
ATOM 5098 N N . LYS C 1 104 ? 21.500 61.019 56.579 1.00 20.48 103 LYS C N 1
ATOM 5099 C CA . LYS C 1 104 ? 22.884 60.948 56.982 1.00 19.55 103 LYS C CA 1
ATOM 5100 C C . LYS C 1 104 ? 23.150 61.969 58.077 1.00 22.43 103 LYS C C 1
ATOM 5101 O O . LYS C 1 104 ? 22.390 62.920 58.198 1.00 21.25 103 LYS C O 1
ATOM 5107 N N . LEU C 1 105 ? 24.255 61.822 58.821 1.00 18.82 104 LEU C N 1
ATOM 5108 C CA . LEU C 1 105 ? 24.684 62.855 59.781 1.00 19.18 104 LEU C CA 1
ATOM 5109 C C . LEU C 1 105 ? 25.490 63.930 59.018 1.00 24.02 104 LEU C C 1
ATOM 5110 O O . LEU C 1 105 ? 26.171 63.602 58.045 1.00 23.42 104 LEU C O 1
ATOM 5115 N N . PRO C 1 106 ? 25.474 65.211 59.415 1.00 21.56 105 PRO C N 1
ATOM 5116 C CA . PRO C 1 106 ? 26.276 66.188 58.660 1.00 22.20 105 PRO C CA 1
ATOM 5117 C C . PRO C 1 106 ? 27.790 66.030 58.892 1.00 30.41 105 PRO C C 1
ATOM 5118 O O . PRO C 1 106 ? 28.244 65.390 59.857 1.00 30.78 105 PRO C O 1
ATOM 5122 N N . ARG C 1 107 ? 28.578 66.636 58.017 1.00 28.85 106 ARG C N 1
ATOM 5123 C CA . ARG C 1 107 ? 30.025 66.649 58.195 1.00 28.60 106 ARG C CA 1
ATOM 5124 C C . ARG C 1 107 ? 30.343 67.606 59.355 1.00 36.79 106 ARG C C 1
ATOM 5125 O O . ARG C 1 107 ? 29.554 68.518 59.624 1.00 39.73 106 ARG C O 1
ATOM 5133 N N . ASN C 1 108 ? 31.469 67.405 60.046 1.00 32.75 107 ASN C N 1
ATOM 5134 C CA . ASN C 1 108 ? 31.847 68.270 61.154 1.00 32.69 107 ASN C CA 1
ATOM 5135 C C . ASN C 1 108 ? 33.313 68.759 60.992 1.00 38.00 107 ASN C C 1
ATOM 5136 O O . ASN C 1 108 ? 34.244 67.996 61.251 1.00 38.54 107 ASN C O 1
ATOM 5141 N N . PRO C 1 109 ? 33.553 70.026 60.583 1.00 34.21 108 PRO C N 1
ATOM 5142 C CA . PRO C 1 109 ? 32.583 71.096 60.256 1.00 34.48 108 PRO C CA 1
ATOM 5143 C C . PRO C 1 109 ? 31.771 70.787 59.007 1.00 39.97 108 PRO C C 1
ATOM 5144 O O . PRO C 1 109 ? 32.162 69.930 58.207 1.00 41.12 108 PRO C O 1
ATOM 5148 N N . GLN C 1 110 ? 30.625 71.465 58.865 1.00 36.69 109 GLN C N 1
ATOM 5149 C CA . GLN C 1 110 ? 29.668 71.298 57.775 1.00 36.21 109 GLN C CA 1
ATOM 5150 C C . GLN C 1 110 ? 30.302 71.557 56.434 1.00 40.07 109 GLN C C 1
ATOM 5151 O O . GLN C 1 110 ? 31.202 72.379 56.318 1.00 41.60 109 GLN C O 1
ATOM 5157 N N . ARG C 1 111 ? 29.872 70.785 55.445 1.00 37.34 110 ARG C N 1
ATOM 5158 C CA . ARG C 1 111 ? 30.347 70.800 54.060 1.00 38.80 110 ARG C CA 1
ATOM 5159 C C . ARG C 1 111 ? 29.224 70.500 53.085 1.00 43.78 110 ARG C C 1
ATOM 5160 O O . ARG C 1 111 ? 28.308 69.748 53.428 1.00 44.22 110 ARG C O 1
ATOM 5168 N N . GLU C 1 112 ? 29.344 71.007 51.855 1.00 38.96 111 GLU C N 1
ATOM 5169 C CA . GLU C 1 112 ? 28.424 70.682 50.778 1.00 39.05 111 GLU C CA 1
ATOM 5170 C C . GLU C 1 112 ? 28.731 69.238 50.332 1.00 41.35 111 GLU C C 1
ATOM 5171 O O . GLU C 1 112 ? 29.895 68.923 50.056 1.00 43.12 111 GLU C O 1
ATOM 5177 N N . GLU C 1 113 ? 27.705 68.353 50.356 1.00 31.90 112 GLU C N 1
ATOM 5178 C CA . GLU C 1 113 ? 27.830 66.954 49.980 1.00 27.92 112 GLU C CA 1
ATOM 5179 C C . GLU C 1 113 ? 26.903 66.697 48.816 1.00 35.36 112 GLU C C 1
ATOM 5180 O O . GLU C 1 113 ? 25.686 66.839 48.945 1.00 35.92 112 GLU C O 1
ATOM 5186 N N . ILE C 1 114 ? 27.478 66.369 47.654 1.00 33.05 113 ILE C N 1
ATOM 5187 C CA . ILE C 1 114 ? 26.749 66.148 46.408 1.00 31.25 113 ILE C CA 1
ATOM 5188 C C . ILE C 1 114 ? 26.421 64.661 46.246 1.00 31.85 113 ILE C C 1
ATOM 5189 O O . ILE C 1 114 ? 27.296 63.807 46.376 1.00 30.68 113 ILE C O 1
ATOM 5194 N N . ILE C 1 115 ? 25.131 64.379 45.990 1.00 26.93 114 ILE C N 1
ATOM 5195 C CA . ILE C 1 115 ? 24.560 63.065 45.664 1.00 24.07 114 ILE C CA 1
ATOM 5196 C C . ILE C 1 115 ? 24.292 63.068 44.165 1.00 29.84 114 ILE C C 1
ATOM 5197 O O . ILE C 1 115 ? 23.699 64.033 43.644 1.00 28.13 114 ILE C O 1
ATOM 5202 N N . GLY C 1 116 ? 24.680 61.983 43.496 1.00 27.81 115 GLY C N 1
ATOM 5203 C CA . GLY C 1 116 ? 24.411 61.744 42.074 1.00 26.07 115 GLY C CA 1
ATOM 5204 C C . GLY C 1 116 ? 24.805 62.882 41.169 1.00 30.14 115 GLY C C 1
ATOM 5205 O O . GLY C 1 116 ? 25.940 63.358 41.227 1.00 31.22 115 GLY C O 1
ATOM 5206 N N . ASN C 1 117 ? 23.840 63.363 40.381 1.00 26.04 116 ASN C N 1
ATOM 5207 C CA . ASN C 1 117 ? 23.984 64.456 39.436 1.00 25.15 116 ASN C CA 1
ATOM 5208 C C . ASN C 1 117 ? 23.981 65.841 40.128 1.00 28.70 116 ASN C C 1
ATOM 5209 O O . ASN C 1 117 ? 24.518 66.791 39.570 1.00 28.49 116 ASN C O 1
ATOM 5214 N N . GLY C 1 118 ? 23.446 65.909 41.342 1.00 26.72 117 GLY C N 1
ATOM 5215 C CA . GLY C 1 118 ? 23.390 67.113 42.170 1.00 27.59 117 GLY C CA 1
ATOM 5216 C C . GLY C 1 118 ? 21.991 67.589 42.523 1.00 35.87 117 GLY C C 1
ATOM 5217 O O . GLY C 1 118 ? 21.840 68.533 43.295 1.00 38.35 117 GLY C O 1
ATOM 5218 N N . GLU C 1 119 ? 20.953 66.961 41.962 1.00 33.34 118 GLU C N 1
ATOM 5219 C CA . GLU C 1 119 ? 19.559 67.348 42.186 1.00 33.62 118 GLU C CA 1
ATOM 5220 C C . GLU C 1 119 ? 18.950 66.712 43.436 1.00 39.84 118 GLU C C 1
ATOM 5221 O O . GLU C 1 119 ? 17.933 67.191 43.950 1.00 41.86 118 GLU C O 1
ATOM 5227 N N . GLN C 1 120 ? 19.566 65.641 43.914 1.00 35.55 119 GLN C N 1
ATOM 5228 C CA . GLN C 1 120 ? 19.182 64.951 45.147 1.00 33.58 119 GLN C CA 1
ATOM 5229 C C . GLN C 1 120 ? 20.010 65.570 46.307 1.00 32.72 119 GLN C C 1
ATOM 5230 O O . GLN C 1 120 ? 21.155 65.963 46.112 1.00 31.43 119 GLN C O 1
ATOM 5236 N N . GLN C 1 121 ? 19.425 65.670 47.486 1.00 29.52 120 GLN C N 1
ATOM 5237 C CA . GLN C 1 121 ? 20.067 66.225 48.687 1.00 28.96 120 GLN C CA 1
ATOM 5238 C C . GLN C 1 121 ? 19.927 65.306 49.883 1.00 29.87 120 GLN C C 1
ATOM 5239 O O . GLN C 1 121 ? 18.956 64.554 49.952 1.00 28.08 120 GLN C O 1
ATOM 5245 N N . TYR C 1 122 ? 20.872 65.384 50.842 1.00 25.49 121 TYR C N 1
ATOM 5246 C CA . TYR C 1 122 ? 20.744 64.609 52.071 1.00 24.95 121 TYR C CA 1
ATOM 5247 C C . TYR C 1 122 ? 19.780 65.297 53.032 1.00 31.09 121 TYR C C 1
ATOM 5248 O O . TYR C 1 122 ? 19.718 66.540 53.085 1.00 31.19 121 TYR C O 1
ATOM 5257 N N . VAL C 1 123 ? 19.048 64.486 53.807 1.00 25.91 122 VAL C N 1
ATOM 5258 C CA . VAL C 1 123 ? 18.242 64.959 54.927 1.00 24.43 122 VAL C CA 1
ATOM 5259 C C . VAL C 1 123 ? 19.153 64.697 56.104 1.00 28.19 122 VAL C C 1
ATOM 5260 O O . VAL C 1 123 ? 19.562 63.561 56.293 1.00 27.33 122 VAL C O 1
ATOM 5264 N N . TYR C 1 124 ? 19.614 65.744 56.788 1.00 26.36 123 TYR C N 1
ATOM 5265 C CA . TYR C 1 124 ? 20.563 65.550 57.889 1.00 24.89 123 TYR C CA 1
ATOM 5266 C C . TYR C 1 124 ? 19.863 65.265 59.204 1.00 32.05 123 TYR C C 1
ATOM 5267 O O . TYR C 1 124 ? 18.842 65.857 59.518 1.00 34.91 123 TYR C O 1
ATOM 5276 N N . LEU C 1 125 ? 20.396 64.287 59.923 1.00 28.54 124 LEU C N 1
ATOM 5277 C CA . LEU C 1 125 ? 19.932 63.818 61.218 1.00 27.99 124 LEU C CA 1
ATOM 5278 C C . LEU C 1 125 ? 20.807 64.419 62.278 1.00 33.03 124 LEU C C 1
ATOM 5279 O O . LEU C 1 125 ? 21.791 65.093 61.963 1.00 32.64 124 LEU C O 1
ATOM 5284 N N . LYS C 1 126 ? 20.472 64.164 63.541 1.00 31.18 125 LYS C N 1
ATOM 5285 C CA . LYS C 1 126 ? 21.257 64.562 64.698 1.00 30.56 125 LYS C CA 1
ATOM 5286 C C . LYS C 1 126 ? 21.345 63.355 65.633 1.00 34.83 125 LYS C C 1
ATOM 5287 O O . LYS C 1 126 ? 20.520 62.445 65.540 1.00 31.31 125 LYS C O 1
ATOM 5293 N N . ASP C 1 127 ? 22.347 63.351 66.530 1.00 34.25 126 ASP C N 1
ATOM 5294 C CA . ASP C 1 127 ? 22.513 62.309 67.538 1.00 34.01 126 ASP C CA 1
ATOM 5295 C C . ASP C 1 127 ? 21.225 62.173 68.351 1.00 36.95 126 ASP C C 1
ATOM 5296 O O . ASP C 1 127 ? 20.611 63.181 68.738 1.00 37.17 126 ASP C O 1
ATOM 5301 N N . GLY C 1 128 ? 20.789 60.933 68.520 1.00 32.78 127 GLY C N 1
ATOM 5302 C CA . GLY C 1 128 ? 19.584 60.605 69.272 1.00 33.47 127 GLY C CA 1
ATOM 5303 C C . GLY C 1 128 ? 18.321 60.525 68.454 1.00 38.43 127 GLY C C 1
ATOM 5304 O O . GLY C 1 128 ? 17.278 60.158 68.996 1.00 40.44 127 GLY C O 1
ATOM 5305 N N . ASP C 1 129 ? 18.390 60.878 67.149 1.00 33.99 128 ASP C N 1
ATOM 5306 C CA . ASP C 1 129 ? 17.227 60.838 66.258 1.00 33.91 128 ASP C CA 1
ATOM 5307 C C . ASP C 1 129 ? 16.765 59.405 66.084 1.00 38.10 128 ASP C C 1
ATOM 5308 O O . ASP C 1 129 ? 17.573 58.481 66.196 1.00 36.75 128 ASP C O 1
ATOM 5313 N N . VAL C 1 130 ? 15.466 59.215 65.846 1.00 36.36 129 VAL C N 1
ATOM 5314 C CA . VAL C 1 130 ? 14.895 57.871 65.700 1.00 35.92 129 VAL C CA 1
ATOM 5315 C C . VAL C 1 130 ? 14.327 57.696 64.296 1.00 40.34 129 VAL C C 1
ATOM 5316 O O . VAL C 1 130 ? 13.566 58.538 63.828 1.00 42.00 129 VAL C O 1
ATOM 5320 N N . ILE C 1 131 ? 14.714 56.601 63.627 1.00 36.17 130 ILE C N 1
ATOM 5321 C CA . ILE C 1 131 ? 14.229 56.211 62.298 1.00 34.46 130 ILE C CA 1
ATOM 5322 C C . ILE C 1 131 ? 13.337 54.978 62.512 1.00 37.77 130 ILE C C 1
ATOM 5323 O O . ILE C 1 131 ? 13.801 53.941 63.004 1.00 34.94 130 ILE C O 1
ATOM 5328 N N . LYS C 1 132 ? 12.035 55.129 62.211 1.00 36.69 131 LYS C N 1
ATOM 5329 C CA . LYS C 1 132 ? 11.050 54.065 62.409 1.00 37.06 131 LYS C CA 1
ATOM 5330 C C . LYS C 1 132 ? 10.569 53.488 61.099 1.00 38.75 131 LYS C C 1
ATOM 5331 O O . LYS C 1 132 ? 10.395 54.213 60.118 1.00 38.83 131 LYS C O 1
ATOM 5337 N N . THR C 1 133 ? 10.327 52.180 61.103 1.00 35.39 132 THR C N 1
ATOM 5338 C CA . THR C 1 133 ? 9.773 51.394 59.994 1.00 35.21 132 THR C CA 1
ATOM 5339 C C . THR C 1 133 ? 8.869 50.295 60.600 1.00 38.62 132 THR C C 1
ATOM 5340 O O . THR C 1 133 ? 8.864 50.118 61.817 1.00 39.65 132 THR C O 1
ATOM 5344 N N . GLU C 1 134 ? 8.108 49.572 59.769 1.00 35.07 133 GLU C N 1
ATOM 5345 C CA . GLU C 1 134 ? 7.289 48.481 60.268 1.00 37.12 133 GLU C CA 1
ATOM 5346 C C . GLU C 1 134 ? 8.214 47.394 60.801 1.00 40.68 133 GLU C C 1
ATOM 5347 O O . GLU C 1 134 ? 9.071 46.916 60.063 1.00 39.97 133 GLU C O 1
ATOM 5353 N N . GLY C 1 135 ? 8.095 47.101 62.091 1.00 37.69 134 GLY C N 1
ATOM 5354 C CA . GLY C 1 135 ? 8.879 46.079 62.766 1.00 37.12 134 GLY C CA 1
ATOM 5355 C C . GLY C 1 135 ? 10.277 46.468 63.201 1.00 42.29 134 GLY C C 1
ATOM 5356 O O . GLY C 1 135 ? 11.000 45.617 63.728 1.00 44.04 134 GLY C O 1
ATOM 5357 N N . ALA C 1 136 ? 10.692 47.735 63.021 1.00 36.91 135 ALA C N 1
ATOM 5358 C CA . ALA C 1 136 ? 12.039 48.139 63.441 1.00 35.07 135 ALA C CA 1
ATOM 5359 C C . ALA C 1 136 ? 12.124 49.617 63.805 1.00 37.74 135 ALA C C 1
ATOM 5360 O O . ALA C 1 136 ? 11.547 50.466 63.125 1.00 36.84 135 ALA C O 1
ATOM 5362 N N . THR C 1 137 ? 12.870 49.907 64.888 1.00 35.13 136 THR C N 1
ATOM 5363 C CA . THR C 1 137 ? 13.159 51.240 65.418 1.00 35.02 136 THR C CA 1
ATOM 5364 C C . THR C 1 137 ? 14.690 51.398 65.503 1.00 37.82 136 THR C C 1
ATOM 5365 O O . THR C 1 137 ? 15.346 50.619 66.187 1.00 38.39 136 THR C O 1
ATOM 5369 N N . LEU C 1 138 ? 15.248 52.380 64.777 1.00 32.76 137 LEU C N 1
ATOM 5370 C CA . LEU C 1 138 ? 16.685 52.666 64.749 1.00 30.65 137 LEU C CA 1
ATOM 5371 C C . LEU C 1 138 ? 17.010 53.995 65.429 1.00 34.59 137 LEU C C 1
ATOM 5372 O O . LEU C 1 138 ? 16.560 55.040 64.979 1.00 34.09 137 LEU C O 1
ATOM 5377 N N . ARG C 1 139 ? 17.790 53.959 66.504 1.00 32.18 138 ARG C N 1
ATOM 5378 C CA . ARG C 1 139 ? 18.236 55.179 67.168 1.00 31.85 138 ARG C CA 1
ATOM 5379 C C . ARG C 1 139 ? 19.611 55.577 66.561 1.00 34.05 138 ARG C C 1
ATOM 5380 O O . ARG C 1 139 ? 20.509 54.725 66.409 1.00 32.79 138 ARG C O 1
ATOM 5388 N N . VAL C 1 140 ? 19.750 56.863 66.191 1.00 27.06 139 VAL C N 1
ATOM 5389 C CA . VAL C 1 140 ? 20.963 57.421 65.586 1.00 23.88 139 VAL C CA 1
ATOM 5390 C C . VAL C 1 140 ? 22.018 57.689 66.668 1.00 28.85 139 VAL C C 1
ATOM 5391 O O . VAL C 1 140 ? 21.761 58.415 67.635 1.00 28.41 139 VAL C O 1
ATOM 5395 N N . LEU C 1 141 ? 23.189 57.048 66.517 1.00 26.32 140 LEU C N 1
ATOM 5396 C CA . LEU C 1 141 ? 24.318 57.194 67.447 1.00 25.27 140 LEU C CA 1
ATOM 5397 C C . LEU C 1 141 ? 25.498 57.844 66.728 1.00 30.00 140 LEU C C 1
ATOM 5398 O O . LEU C 1 141 ? 26.088 57.194 65.837 1.00 31.20 140 LEU C O 1
ATOM 5403 N N . TYR C 1 142 ? 25.841 59.106 67.104 1.00 22.58 141 TYR C N 1
ATOM 5404 C CA . TYR C 1 142 ? 26.985 59.810 66.535 1.00 21.71 141 TYR C CA 1
ATOM 5405 C C . TYR C 1 142 ? 28.292 59.201 67.131 1.00 28.65 141 TYR C C 1
ATOM 5406 O O . TYR C 1 142 ? 28.558 59.324 68.335 1.00 29.48 141 TYR C O 1
ATOM 5415 N N . THR C 1 143 ? 29.053 58.485 66.290 1.00 25.31 142 THR C N 1
ATOM 5416 C CA . THR C 1 143 ? 30.302 57.810 66.663 1.00 24.17 142 THR C CA 1
ATOM 5417 C C . THR C 1 143 ? 31.456 58.346 65.815 1.00 26.99 142 THR C C 1
ATOM 5418 O O . THR C 1 143 ? 31.949 57.623 64.958 1.00 27.41 142 THR C O 1
ATOM 5422 N N . PRO C 1 144 ? 31.911 59.606 66.038 1.00 21.23 143 PRO C N 1
ATOM 5423 C CA . PRO C 1 144 ? 33.045 60.140 65.245 1.00 20.12 143 PRO C CA 1
ATOM 5424 C C . PRO C 1 144 ? 34.395 59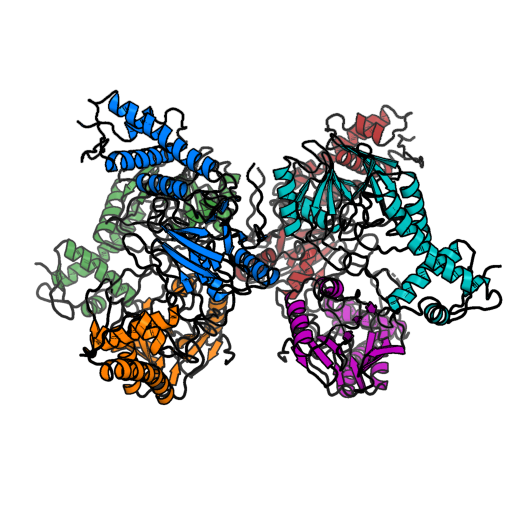.462 65.573 1.00 27.82 143 PRO C C 1
ATOM 5425 O O . PRO C 1 144 ? 34.529 58.834 66.613 1.00 32.30 143 PRO C O 1
ATOM 5429 N N . GLY C 1 145 ? 35.382 59.604 64.707 1.00 21.84 144 GLY C N 1
ATOM 5430 C CA . GLY C 1 145 ? 36.694 58.991 64.884 1.00 21.06 144 GLY C CA 1
ATOM 5431 C C . GLY C 1 145 ? 37.216 58.415 63.582 1.00 24.09 144 GLY C C 1
ATOM 5432 O O . GLY C 1 145 ? 38.292 58.790 63.110 1.00 23.67 144 GLY C O 1
ATOM 5433 N N . HIS C 1 146 ? 36.437 57.495 62.999 1.00 20.03 145 HIS C N 1
ATOM 5434 C CA . HIS C 1 146 ? 36.687 56.884 61.704 1.00 18.60 145 HIS C CA 1
ATOM 5435 C C . HIS C 1 146 ? 36.538 58.005 60.680 1.00 25.71 145 HIS C C 1
ATOM 5436 O O . HIS C 1 146 ? 37.408 58.206 59.809 1.00 26.09 145 HIS C O 1
ATOM 5443 N N . THR C 1 147 ? 35.430 58.763 60.835 1.00 22.27 146 THR C N 1
ATOM 5444 C CA . THR C 1 147 ? 35.092 59.951 60.057 1.00 22.88 146 THR C CA 1
ATOM 5445 C C . THR C 1 147 ? 34.430 60.941 61.010 1.00 29.94 146 THR C C 1
ATOM 5446 O O . THR C 1 147 ? 33.872 60.508 62.021 1.00 30.89 146 THR C O 1
ATOM 5450 N N . ASP C 1 148 ? 34.368 62.233 60.640 1.00 25.97 147 ASP C N 1
ATOM 5451 C CA . ASP C 1 148 ? 33.729 63.270 61.455 1.00 25.42 147 ASP C CA 1
ATOM 5452 C C . ASP C 1 148 ? 32.190 63.212 61.388 1.00 27.66 147 ASP C C 1
ATOM 5453 O O . ASP C 1 148 ? 31.528 63.940 62.137 1.00 29.58 147 ASP C O 1
ATOM 5458 N N . ASP C 1 149 ? 31.620 62.368 60.491 1.00 22.21 148 ASP C N 1
ATOM 5459 C CA . ASP C 1 149 ? 30.160 62.239 60.274 1.00 20.05 148 ASP C CA 1
ATOM 5460 C C . ASP C 1 149 ? 29.623 60.875 60.597 1.00 24.04 148 ASP C C 1
ATOM 5461 O O . ASP C 1 149 ? 28.482 60.578 60.215 1.00 27.20 148 ASP C O 1
ATOM 5466 N N . HIS C 1 150 ? 30.452 60.010 61.204 1.00 16.64 149 HIS C N 1
ATOM 5467 C CA . HIS C 1 150 ? 30.127 58.613 61.367 1.00 15.21 149 HIS C CA 1
ATOM 5468 C C . HIS C 1 150 ? 28.973 58.407 62.289 1.00 23.78 149 HIS C C 1
ATOM 5469 O O . HIS C 1 150 ? 28.906 58.943 63.407 1.00 25.46 149 HIS C O 1
ATOM 5476 N N . MET C 1 151 ? 28.041 57.635 61.761 1.00 21.34 150 MET C N 1
ATOM 5477 C CA . MET C 1 151 ? 26.818 57.244 62.383 1.00 23.18 150 MET C CA 1
ATOM 5478 C C . MET C 1 151 ? 26.791 55.735 62.613 1.00 30.52 150 MET C C 1
ATOM 5479 O O . MET C 1 151 ? 27.050 54.958 61.701 1.00 30.92 150 MET C O 1
ATOM 5484 N N . ALA C 1 152 ? 26.477 55.333 63.822 1.00 28.01 151 ALA C N 1
ATOM 5485 C CA . ALA C 1 152 ? 26.153 53.952 64.142 1.00 28.99 151 ALA C CA 1
ATOM 5486 C C . ALA C 1 152 ? 24.642 53.963 64.423 1.00 31.99 151 ALA C C 1
ATOM 5487 O O . ALA C 1 152 ? 24.071 55.033 64.725 1.00 30.15 151 ALA C O 1
ATOM 5489 N N . LEU C 1 153 ? 23.987 52.819 64.270 1.00 28.99 152 LEU C N 1
ATOM 5490 C CA . LEU C 1 153 ? 22.540 52.769 64.504 1.00 30.05 152 LEU C CA 1
ATOM 5491 C C . LEU C 1 153 ? 22.195 51.686 65.481 1.00 31.94 152 LEU C C 1
ATOM 5492 O O . LEU C 1 153 ? 22.728 50.595 65.390 1.00 29.30 152 LEU C O 1
ATOM 5497 N N . LEU C 1 154 ? 21.302 51.989 66.414 1.00 30.14 153 LEU C N 1
ATOM 5498 C CA . LEU C 1 154 ? 20.835 50.991 67.367 1.00 30.25 153 LEU C CA 1
ATOM 5499 C C . LEU C 1 154 ? 19.434 50.490 66.994 1.00 33.76 153 LEU C C 1
ATOM 5500 O O . LEU C 1 154 ? 18.460 51.257 67.028 1.00 33.70 153 LEU C O 1
ATOM 5505 N N . LEU C 1 155 ? 19.352 49.194 66.646 1.00 29.87 154 LEU C N 1
ATOM 5506 C CA . LEU C 1 155 ? 18.106 48.494 66.366 1.00 30.75 154 LEU C CA 1
ATOM 5507 C C . LEU C 1 155 ? 17.586 48.063 67.715 1.00 38.79 154 LEU C C 1
ATOM 5508 O O . LEU C 1 155 ? 18.105 47.116 68.298 1.00 38.99 154 LEU C O 1
ATOM 5513 N N . GLU C 1 156 ? 16.619 48.821 68.247 1.00 38.62 155 GLU C N 1
ATOM 5514 C CA . GLU C 1 156 ? 16.065 48.668 69.590 1.00 41.48 155 GLU C CA 1
ATOM 5515 C C . GLU C 1 156 ? 15.417 47.310 69.831 1.00 48.21 155 GLU C C 1
ATOM 5516 O O . GLU C 1 156 ? 15.607 46.755 70.910 1.00 51.01 155 GLU C O 1
ATOM 5522 N N . GLU C 1 157 ? 14.712 46.751 68.829 1.00 43.64 156 GLU C N 1
ATOM 5523 C CA . GLU C 1 157 ? 13.993 45.467 68.895 1.00 43.56 156 GLU C CA 1
ATOM 5524 C C . GLU C 1 157 ? 14.897 44.247 69.032 1.00 46.32 156 GLU C C 1
ATOM 5525 O O . GLU C 1 157 ? 14.429 43.194 69.467 1.00 49.74 156 GLU C O 1
ATOM 5531 N N . GLU C 1 158 ? 16.164 44.368 68.650 1.00 39.04 157 GLU C N 1
ATOM 5532 C CA . GLU C 1 158 ? 17.142 43.284 68.712 1.00 38.74 157 GLU C CA 1
ATOM 5533 C C . GLU C 1 158 ? 18.303 43.587 69.677 1.00 45.06 157 GLU C C 1
ATOM 5534 O O . GLU C 1 158 ? 19.074 42.681 70.016 1.00 45.94 157 GLU C O 1
ATOM 5540 N N . ASN C 1 159 ? 18.440 44.867 70.090 1.00 41.47 158 ASN C N 1
ATOM 5541 C CA . ASN C 1 159 ? 19.544 45.412 70.883 1.00 40.75 158 ASN C CA 1
ATOM 5542 C C . ASN C 1 159 ? 20.824 45.124 70.076 1.00 43.38 158 ASN C C 1
ATOM 5543 O O . ASN C 1 159 ? 21.780 44.513 70.549 1.00 44.75 158 ASN C O 1
ATOM 5548 N N . ALA C 1 160 ? 20.772 45.525 68.805 1.00 36.62 159 ALA C N 1
ATOM 5549 C CA . ALA C 1 160 ? 21.790 45.337 67.791 1.00 34.30 159 ALA C CA 1
ATOM 5550 C C . ALA C 1 160 ? 22.318 46.669 67.327 1.00 37.93 159 ALA C C 1
ATOM 5551 O O . ALA C 1 160 ? 21.558 47.621 67.206 1.00 39.46 159 ALA C O 1
ATOM 5553 N N . ILE C 1 161 ? 23.607 46.727 67.027 1.00 32.72 160 ILE C N 1
ATOM 5554 C CA . ILE C 1 161 ? 24.275 47.914 66.529 1.00 30.45 160 ILE C CA 1
ATOM 5555 C C . ILE C 1 161 ? 24.723 47.674 65.085 1.00 33.15 160 ILE C C 1
ATOM 5556 O O . ILE C 1 161 ? 25.324 46.641 64.796 1.00 32.82 160 ILE C O 1
ATOM 5561 N N . PHE C 1 162 ? 24.435 48.649 64.197 1.00 27.44 161 PHE C N 1
ATOM 5562 C CA . PHE C 1 162 ? 24.928 48.732 62.841 1.00 25.01 161 PHE C CA 1
ATOM 5563 C C . PHE C 1 162 ? 26.105 49.651 63.013 1.00 26.49 161 PHE C C 1
ATOM 5564 O O . PHE C 1 162 ? 25.917 50.837 63.224 1.00 26.26 161 PHE C O 1
ATOM 5572 N N . SER C 1 163 ? 27.301 49.089 63.113 1.00 21.83 162 SER C N 1
ATOM 5573 C CA . SER C 1 163 ? 28.475 49.870 63.464 1.00 21.60 162 SER C CA 1
ATOM 5574 C C . SER C 1 163 ? 29.161 50.624 62.336 1.00 27.10 162 SER C C 1
ATOM 5575 O O . SER C 1 163 ? 30.077 51.377 62.633 1.00 25.78 162 SER C O 1
ATOM 5578 N N . GLY C 1 164 ? 28.756 50.416 61.079 1.00 25.28 163 GLY C N 1
ATOM 5579 C CA . GLY C 1 164 ? 29.452 50.985 59.932 1.00 23.87 163 GLY C CA 1
ATOM 5580 C C . GLY C 1 164 ? 30.910 50.524 59.927 1.00 28.00 163 GLY C C 1
ATOM 5581 O O . GLY C 1 164 ? 31.210 49.325 60.077 1.00 26.77 163 GLY C O 1
ATOM 5582 N N . ASP C 1 165 ? 31.834 51.481 59.886 1.00 23.97 164 ASP C N 1
ATOM 5583 C CA . ASP C 1 165 ? 33.256 51.182 59.842 1.00 23.05 164 ASP C CA 1
ATOM 5584 C C . ASP C 1 165 ? 33.944 51.481 61.198 1.00 32.30 164 ASP C C 1
ATOM 5585 O O . ASP C 1 165 ? 35.169 51.377 61.330 1.00 33.83 164 ASP C O 1
ATOM 5590 N N . CYS C 1 166 ? 33.154 51.797 62.211 1.00 29.57 165 CYS C N 1
ATOM 5591 C CA . CYS C 1 166 ? 33.666 52.004 63.554 1.00 30.04 165 CYS C CA 1
ATOM 5592 C C . CYS C 1 166 ? 34.186 50.668 64.095 1.00 30.82 165 CYS C C 1
ATOM 5593 O O . CYS C 1 166 ? 35.270 50.618 64.680 1.00 29.75 165 CYS C O 1
ATOM 5596 N N . ILE C 1 167 ? 33.399 49.577 63.889 1.00 25.23 166 ILE C N 1
ATOM 5597 C CA . ILE C 1 167 ? 33.725 48.211 64.301 1.00 25.05 166 ILE C CA 1
ATOM 5598 C C . ILE C 1 167 ? 33.508 47.292 63.102 1.00 29.08 166 ILE C C 1
ATOM 5599 O O . ILE C 1 167 ? 32.418 47.281 62.546 1.00 29.84 166 ILE C O 1
ATOM 5604 N N . LEU C 1 168 ? 34.545 46.539 62.695 1.00 25.11 167 LEU C N 1
ATOM 5605 C CA . LEU C 1 168 ? 34.479 45.597 61.565 1.00 23.73 167 LEU C CA 1
ATOM 5606 C C . LEU C 1 168 ? 34.427 44.120 62.073 1.00 28.68 167 LEU C C 1
ATOM 5607 O O . LEU C 1 168 ? 34.906 43.808 63.162 1.00 28.68 167 LEU C O 1
ATOM 5612 N N . GLY C 1 169 ? 33.821 43.239 61.292 1.00 26.46 168 GLY C N 1
ATOM 5613 C CA . GLY C 1 169 ? 33.627 41.828 61.646 1.00 27.19 168 GLY C CA 1
ATOM 5614 C C . GLY C 1 169 ? 34.868 40.965 61.593 1.00 33.06 168 GLY C C 1
ATOM 5615 O O . GLY C 1 169 ? 34.884 39.857 62.138 1.00 33.06 168 GLY C O 1
ATOM 5616 N N . GLU C 1 170 ? 35.919 41.476 60.940 1.00 30.36 169 GLU C N 1
ATOM 5617 C CA . GLU C 1 170 ? 37.236 40.840 60.844 1.00 31.10 169 GLU C CA 1
ATOM 5618 C C . GLU C 1 170 ? 38.305 41.946 60.825 1.00 34.42 169 GLU C C 1
ATOM 5619 O O . GLU C 1 170 ? 38.160 42.929 60.099 1.00 33.41 169 GLU C O 1
ATOM 5625 N N . GLY C 1 171 ? 39.372 41.751 61.591 1.00 31.24 170 GLY C N 1
ATOM 5626 C CA . GLY C 1 171 ? 40.491 42.687 61.675 1.00 29.62 170 GLY C CA 1
ATOM 5627 C C . GLY C 1 171 ? 40.169 44.024 62.305 1.00 30.51 170 GLY C C 1
ATOM 5628 O O . GLY C 1 171 ? 39.187 44.149 63.042 1.00 28.65 170 GLY C O 1
ATOM 5629 N N . THR C 1 172 ? 40.997 45.035 62.019 1.00 27.02 171 THR C N 1
ATOM 5630 C CA . THR C 1 172 ? 40.794 46.370 62.571 1.00 26.60 171 THR C CA 1
ATOM 5631 C C . THR C 1 172 ? 40.337 47.348 61.487 1.00 30.65 171 THR C C 1
ATOM 5632 O O . THR C 1 172 ? 40.142 46.976 60.338 1.00 29.84 171 THR C O 1
ATOM 5636 N N . THR C 1 173 ? 40.116 48.591 61.880 1.00 29.37 172 THR C N 1
ATOM 5637 C CA . THR C 1 173 ? 39.678 49.631 60.957 1.00 30.26 172 THR C CA 1
ATOM 5638 C C . THR C 1 173 ? 40.682 50.788 61.043 1.00 35.68 172 THR C C 1
ATOM 5639 O O . THR C 1 173 ? 41.628 50.748 61.846 1.00 37.35 172 THR C O 1
ATOM 5643 N N . VAL C 1 174 ? 40.488 51.789 60.198 1.00 30.09 173 VAL C N 1
ATOM 5644 C CA . VAL C 1 174 ? 41.302 52.985 60.197 1.00 29.24 173 VAL C CA 1
ATOM 5645 C C . VAL C 1 174 ? 40.470 54.111 60.789 1.00 30.94 173 VAL C C 1
ATOM 5646 O O . VAL C 1 174 ? 39.276 53.933 61.030 1.00 29.00 173 VAL C O 1
ATOM 5650 N N . PHE C 1 175 ? 41.128 55.224 61.133 1.00 28.30 174 PHE C N 1
ATOM 5651 C CA . PHE C 1 175 ? 40.452 56.390 61.712 1.00 27.44 174 PHE C CA 1
ATOM 5652 C C . PHE C 1 175 ? 41.262 57.629 61.448 1.00 31.30 174 PHE C C 1
ATOM 5653 O O . PHE C 1 175 ? 42.441 57.511 61.109 1.00 31.18 174 PHE C O 1
ATOM 5661 N N . GLU C 1 176 ? 40.618 58.816 61.620 1.00 28.18 175 GLU C N 1
ATOM 5662 C CA . GLU C 1 176 ? 41.171 60.162 61.442 1.00 28.04 175 GLU C CA 1
ATOM 5663 C C . GLU C 1 176 ? 41.645 60.731 62.777 1.00 32.43 175 GLU C C 1
ATOM 5664 O O . GLU C 1 176 ? 42.709 61.346 62.821 1.00 34.00 175 GLU C O 1
ATOM 5670 N N . ASP C 1 177 ? 40.846 60.550 63.852 1.00 27.59 176 ASP C N 1
ATOM 5671 C CA . ASP C 1 177 ? 41.122 61.064 65.199 1.00 28.04 176 ASP C CA 1
ATOM 5672 C C . ASP C 1 177 ? 40.949 59.974 66.230 1.00 30.55 176 ASP C C 1
ATOM 5673 O O . ASP C 1 177 ? 39.816 59.551 66.488 1.00 28.28 176 ASP C O 1
ATOM 5678 N N . LEU C 1 178 ? 42.079 59.540 66.844 1.00 27.28 177 LEU C N 1
ATOM 5679 C CA . LEU C 1 178 ? 42.101 58.505 67.873 1.00 25.86 177 LEU C CA 1
ATOM 5680 C C . LEU C 1 178 ? 41.322 58.906 69.123 1.00 28.95 177 LEU C C 1
ATOM 5681 O O . LEU C 1 178 ? 40.681 58.044 69.709 1.00 30.18 177 LEU C O 1
ATOM 5686 N N . TYR C 1 179 ? 41.375 60.184 69.536 1.00 24.69 178 TYR C N 1
ATOM 5687 C CA . TYR C 1 179 ? 40.670 60.672 70.721 1.00 25.28 178 TYR C CA 1
ATOM 5688 C C . TYR C 1 179 ? 39.163 60.449 70.587 1.00 30.91 178 TYR C C 1
ATOM 5689 O O . TYR C 1 179 ? 38.568 59.896 71.505 1.00 35.22 178 TYR C O 1
ATOM 5698 N N . ASP C 1 180 ? 38.555 60.838 69.460 1.00 24.91 179 ASP C N 1
ATOM 5699 C CA . ASP C 1 180 ? 37.129 60.653 69.224 1.00 23.86 179 ASP C CA 1
ATOM 5700 C C . ASP C 1 180 ? 36.793 59.196 68.992 1.00 27.08 179 ASP C C 1
ATOM 5701 O O . ASP C 1 180 ? 35.743 58.746 69.442 1.00 29.01 179 ASP C O 1
ATOM 5706 N N . TYR C 1 181 ? 37.664 58.462 68.295 1.00 21.75 180 TYR C N 1
ATOM 5707 C CA . TYR C 1 181 ? 37.465 57.051 68.000 1.00 21.47 180 TYR C CA 1
ATOM 5708 C C . TYR C 1 181 ? 37.338 56.230 69.290 1.00 26.74 180 TYR C C 1
ATOM 5709 O O . TYR C 1 181 ? 36.355 55.511 69.478 1.00 25.12 180 TYR C O 1
ATOM 5718 N N . MET C 1 182 ? 38.288 56.412 70.214 1.00 27.12 181 MET C N 1
ATOM 5719 C CA . MET C 1 182 ? 38.302 55.743 71.515 1.00 27.80 181 MET C CA 1
ATOM 5720 C C . MET C 1 182 ? 37.082 56.132 72.340 1.00 29.52 181 MET C C 1
ATOM 5721 O O . MET C 1 182 ? 36.503 55.291 73.021 1.00 29.43 181 MET C O 1
ATOM 5726 N N . ASN C 1 183 ? 36.660 57.384 72.237 1.00 25.41 182 ASN C N 1
ATOM 5727 C CA . ASN C 1 183 ? 35.488 57.868 72.950 1.00 25.85 182 ASN C CA 1
ATOM 5728 C C . ASN C 1 183 ? 34.201 57.235 72.424 1.00 31.13 182 ASN C C 1
ATOM 5729 O O . ASN C 1 183 ? 33.327 56.908 73.220 1.00 31.29 182 ASN C O 1
ATOM 5734 N N . SER C 1 184 ? 34.111 57.004 71.100 1.00 29.29 183 SER C N 1
ATOM 5735 C CA . SER C 1 184 ? 32.969 56.366 70.434 1.00 28.10 183 SER C CA 1
ATOM 5736 C C . SER C 1 184 ? 32.878 54.890 70.813 1.00 33.57 183 SER C C 1
ATOM 5737 O O . SER C 1 184 ? 31.782 54.393 71.102 1.00 36.48 183 SER C O 1
ATOM 5740 N N . LEU C 1 185 ? 34.030 54.202 70.866 1.00 27.91 184 LEU C N 1
ATOM 5741 C CA . LEU C 1 185 ? 34.087 52.792 71.282 1.00 27.47 184 LEU C CA 1
ATOM 5742 C C . LEU C 1 185 ? 33.615 52.641 72.720 1.00 30.37 184 LEU C C 1
ATOM 5743 O O . LEU C 1 185 ? 32.858 51.714 73.004 1.00 32.27 184 LEU C O 1
ATOM 5748 N N . LYS C 1 186 ? 34.022 53.582 73.611 1.00 26.68 185 LYS C N 1
ATOM 5749 C CA . LYS C 1 186 ? 33.633 53.612 75.027 1.00 28.14 185 LYS C CA 1
ATOM 5750 C C . LYS C 1 186 ? 32.133 53.843 75.172 1.00 33.56 185 LYS C C 1
ATOM 5751 O O . LYS C 1 186 ? 31.521 53.247 76.063 1.00 34.10 185 LYS C O 1
ATOM 5757 N N . GLU C 1 187 ? 31.542 54.674 74.276 1.00 30.25 186 GLU C N 1
ATOM 5758 C CA . GLU C 1 187 ? 30.108 54.968 74.232 1.00 31.18 186 GLU C CA 1
ATOM 5759 C C . GLU C 1 187 ? 29.329 53.758 73.767 1.00 33.50 186 GLU C C 1
ATOM 5760 O O . GLU C 1 187 ? 28.320 53.426 74.393 1.00 35.90 186 GLU C O 1
ATOM 5766 N N . LEU C 1 188 ? 29.803 53.073 72.709 1.00 26.14 187 LEU C N 1
ATOM 5767 C CA . LEU C 1 188 ? 29.149 51.871 72.192 1.00 26.29 187 LEU C CA 1
ATOM 5768 C C . LEU C 1 188 ? 29.127 50.745 73.231 1.00 31.30 187 LEU C C 1
ATOM 5769 O O . LEU C 1 188 ? 28.148 49.994 73.280 1.00 32.13 187 LEU C O 1
ATOM 5774 N N . LEU C 1 189 ? 30.173 50.664 74.086 1.00 28.17 188 LEU C N 1
ATOM 5775 C CA . LEU C 1 189 ? 30.277 49.710 75.195 1.00 28.57 188 LEU C CA 1
ATOM 5776 C C . LEU C 1 189 ? 29.149 49.900 76.197 1.00 36.68 188 LEU C C 1
ATOM 5777 O O . LEU C 1 189 ? 28.669 48.908 76.754 1.00 39.32 188 LEU C O 1
ATOM 5782 N N . LYS C 1 190 ? 28.751 51.167 76.455 1.00 34.26 189 LYS C N 1
ATOM 5783 C CA . LYS C 1 190 ? 27.693 51.512 77.407 1.00 36.83 189 LYS C CA 1
ATOM 5784 C C . LYS C 1 190 ? 26.297 51.048 76.922 1.00 42.48 189 LYS C C 1
ATOM 5785 O O . LYS C 1 190 ? 25.413 50.841 77.760 1.00 46.42 189 LYS C O 1
ATOM 5791 N N . ILE C 1 191 ? 26.107 50.873 75.593 1.00 35.34 190 ILE C N 1
ATOM 5792 C CA . ILE C 1 191 ? 24.849 50.400 74.988 1.00 34.22 190 ILE C CA 1
ATOM 5793 C C . ILE C 1 191 ? 24.564 48.942 75.442 1.00 41.98 190 ILE C C 1
ATOM 5794 O O . ILE C 1 191 ? 23.404 48.585 75.677 1.00 43.89 190 ILE C O 1
ATOM 5799 N N . LYS C 1 192 ? 25.629 48.137 75.607 1.00 39.15 191 LYS C N 1
ATOM 5800 C CA . LYS C 1 192 ? 25.587 46.742 76.033 1.00 40.60 191 LYS C CA 1
ATOM 5801 C C . LYS C 1 192 ? 24.730 45.959 75.048 1.00 45.28 191 LYS C C 1
ATOM 5802 O O . LYS C 1 192 ? 23.778 45.274 75.431 1.00 47.14 191 LYS C O 1
ATOM 5804 N N . ALA C 1 193 ? 25.081 46.092 73.763 1.00 41.48 192 ALA C N 1
ATOM 5805 C CA . ALA C 1 193 ? 24.395 45.454 72.652 1.00 41.38 192 ALA C CA 1
ATOM 5806 C C . ALA C 1 193 ? 24.674 43.964 72.630 1.00 47.22 192 ALA C C 1
ATOM 5807 O O . ALA C 1 193 ? 25.708 43.515 73.113 1.00 46.65 192 ALA C O 1
ATOM 5809 N N . ASP C 1 194 ? 23.729 43.202 72.082 1.00 45.81 193 ASP C N 1
ATOM 5810 C CA . ASP C 1 194 ? 23.790 41.760 71.969 1.00 46.36 193 ASP C CA 1
ATOM 5811 C C . ASP C 1 194 ? 24.545 41.343 70.706 1.00 47.14 193 ASP C C 1
ATOM 5812 O O . ASP C 1 194 ? 25.371 40.436 70.783 1.00 49.57 193 ASP C O 1
ATOM 5817 N N . ILE C 1 195 ? 24.289 42.013 69.569 1.00 37.56 194 ILE C N 1
ATOM 5818 C CA . ILE C 1 195 ? 24.891 41.727 68.252 1.00 34.46 194 ILE C CA 1
ATOM 5819 C C . ILE C 1 195 ? 25.367 43.030 67.561 1.00 34.42 194 ILE C C 1
ATOM 5820 O O . ILE C 1 195 ? 24.829 44.115 67.817 1.00 31.54 194 ILE C O 1
ATOM 5825 N N . ILE C 1 196 ? 26.417 42.912 66.733 1.00 29.96 195 ILE C N 1
ATOM 5826 C CA . ILE C 1 196 ? 26.914 44.000 65.912 1.00 28.04 195 ILE C CA 1
ATOM 5827 C C . ILE C 1 196 ? 26.869 43.552 64.430 1.00 30.12 195 ILE C C 1
ATOM 5828 O O . ILE C 1 196 ? 27.410 42.503 64.077 1.00 29.77 195 ILE C O 1
ATOM 5833 N N . TYR C 1 197 ? 26.198 44.348 63.586 1.00 23.74 196 TYR C N 1
ATOM 5834 C CA . TYR C 1 197 ? 26.123 44.198 62.135 1.00 20.85 196 TYR C CA 1
ATOM 5835 C C . TYR C 1 197 ? 27.107 45.195 61.561 1.00 23.56 196 TYR C C 1
ATOM 5836 O O . TYR C 1 197 ? 26.822 46.400 61.523 1.00 20.49 196 TYR C O 1
ATOM 5845 N N . PRO C 1 198 ? 28.343 44.752 61.230 1.00 22.05 197 PRO C N 1
ATOM 5846 C CA . PRO C 1 198 ? 29.355 45.727 60.799 1.00 21.47 197 PRO C CA 1
ATOM 5847 C C . PRO C 1 198 ? 29.225 46.138 59.322 1.00 27.18 197 PRO C C 1
ATOM 5848 O O . PRO C 1 198 ? 28.532 45.483 58.547 1.00 27.54 197 PRO C O 1
ATOM 5852 N N . GLY C 1 199 ? 29.915 47.209 58.957 1.00 24.47 198 GLY C N 1
ATOM 5853 C CA . GLY C 1 199 ? 29.936 47.713 57.591 1.00 24.80 198 GLY C CA 1
ATOM 5854 C C . GLY C 1 199 ? 30.687 46.781 56.655 1.00 28.51 198 GLY C C 1
ATOM 5855 O O . GLY C 1 199 ? 30.456 46.823 55.453 1.00 26.39 198 GLY C O 1
ATOM 5856 N N . HIS C 1 200 ? 31.620 45.958 57.200 1.00 25.14 199 HIS C N 1
ATOM 5857 C CA . HIS C 1 200 ? 32.400 44.949 56.470 1.00 24.83 199 HIS C CA 1
ATOM 5858 C C . HIS C 1 200 ? 32.691 43.787 57.402 1.00 27.20 199 HIS C C 1
ATOM 5859 O O . HIS C 1 200 ? 32.872 43.988 58.605 1.00 26.04 199 HIS C O 1
ATOM 5866 N N . GLY C 1 201 ? 32.733 42.590 56.831 1.00 20.97 200 GLY C N 1
ATOM 5867 C CA . GLY C 1 201 ? 33.046 41.375 57.547 1.00 20.06 200 GLY C CA 1
ATOM 5868 C C . GLY C 1 201 ? 31.825 40.692 58.090 1.00 27.72 200 GLY C C 1
ATOM 5869 O O . GLY C 1 201 ? 30.713 41.209 57.954 1.00 30.05 200 GLY C O 1
ATOM 5870 N N . PRO C 1 202 ? 32.000 39.541 58.753 1.00 24.97 201 PRO C N 1
ATOM 5871 C CA . PRO C 1 202 ? 30.826 38.819 59.254 1.00 25.95 201 PRO C CA 1
ATOM 5872 C C . PRO C 1 202 ? 30.204 39.482 60.475 1.00 29.59 201 PRO C C 1
ATOM 5873 O O . PRO C 1 202 ? 30.777 40.393 61.053 1.00 26.48 201 PRO C O 1
ATOM 5877 N N . VAL C 1 203 ? 29.006 39.004 60.850 1.00 29.57 202 VAL C N 1
ATOM 5878 C CA . VAL C 1 203 ? 28.223 39.466 61.993 1.00 29.46 202 VAL C CA 1
ATOM 5879 C C . VAL C 1 203 ? 29.032 39.216 63.274 1.00 35.58 202 VAL C C 1
ATOM 5880 O O . VAL C 1 203 ? 29.779 38.252 63.325 1.00 39.21 202 VAL C O 1
ATOM 5884 N N . ILE C 1 204 ? 28.924 40.088 64.275 1.00 30.80 203 ILE C N 1
ATOM 5885 C CA . ILE C 1 204 ? 29.617 39.911 65.554 1.00 30.60 203 ILE C CA 1
ATOM 5886 C C . ILE C 1 204 ? 28.575 39.519 66.600 1.00 36.71 203 ILE C C 1
ATOM 5887 O O . ILE C 1 204 ? 27.691 40.306 66.874 1.00 37.56 203 ILE C O 1
ATOM 5892 N N . HIS C 1 205 ? 28.665 38.324 67.168 1.00 36.73 204 HIS C N 1
ATOM 5893 C CA . HIS C 1 205 ? 27.723 37.837 68.188 1.00 38.69 204 HIS C CA 1
ATOM 5894 C C . HIS C 1 205 ? 28.161 38.191 69.624 1.00 43.48 204 HIS C C 1
ATOM 5895 O O . HIS C 1 205 ? 27.307 38.282 70.498 1.00 43.94 204 HIS C O 1
ATOM 5902 N N . ASN C 1 206 ? 29.469 38.376 69.870 1.00 40.15 205 ASN C N 1
ATOM 5903 C CA . ASN C 1 206 ? 29.971 38.815 71.172 1.00 39.75 205 ASN C CA 1
ATOM 5904 C C . ASN C 1 206 ? 30.484 40.259 71.050 1.00 40.71 205 ASN C C 1
ATOM 5905 O O . ASN C 1 206 ? 31.674 40.507 70.841 1.00 41.84 205 ASN C O 1
ATOM 5910 N N . ALA C 1 207 ? 29.543 41.203 71.126 1.00 33.79 206 ALA C N 1
ATOM 5911 C CA . ALA C 1 207 ? 29.760 42.636 70.978 1.00 31.00 206 ALA C CA 1
ATOM 5912 C C . ALA C 1 207 ? 30.715 43.196 72.026 1.00 35.69 206 ALA C C 1
ATOM 5913 O O . ALA C 1 207 ? 31.669 43.880 71.650 1.00 34.72 206 ALA C O 1
ATOM 5915 N N . GLU C 1 208 ? 30.477 42.905 73.330 1.00 34.68 207 GLU C N 1
ATOM 5916 C CA . GLU C 1 208 ? 31.310 43.361 74.453 1.00 34.41 207 GLU C CA 1
ATOM 5917 C C . GLU C 1 208 ? 32.768 42.961 74.243 1.00 35.67 207 GLU C C 1
ATOM 5918 O O . GLU C 1 208 ? 33.616 43.828 74.290 1.00 35.55 207 GLU C O 1
ATOM 5921 N N . ALA C 1 209 ? 33.046 41.680 73.939 1.00 31.96 208 ALA C N 1
ATOM 5922 C CA . ALA C 1 209 ? 34.399 41.167 73.715 1.00 31.67 208 ALA C CA 1
ATOM 5923 C C . ALA C 1 209 ? 35.080 41.853 72.508 1.00 35.42 208 ALA C C 1
ATOM 5924 O O . ALA C 1 209 ? 36.255 42.178 72.588 1.00 38.31 208 ALA C O 1
ATOM 5926 N N . LYS C 1 210 ? 34.334 42.165 71.467 1.00 30.15 209 LYS C N 1
ATOM 5927 C CA . LYS C 1 210 ? 34.876 42.802 70.267 1.00 29.94 209 LYS C CA 1
ATOM 5928 C C . LYS C 1 210 ? 35.269 44.261 70.513 1.00 34.69 209 LYS C C 1
ATOM 5929 O O . LYS C 1 210 ? 36.374 44.658 70.127 1.00 33.97 209 LYS C O 1
ATOM 5935 N N . ILE C 1 211 ? 34.362 45.059 71.128 1.00 31.01 210 ILE C N 1
ATOM 5936 C CA . ILE C 1 211 ? 34.637 46.461 71.466 1.00 28.70 210 ILE C CA 1
ATOM 5937 C C . ILE C 1 211 ? 35.814 46.515 72.451 1.00 34.37 210 ILE C C 1
ATOM 5938 O O . ILE C 1 211 ? 36.714 47.325 72.233 1.00 35.27 210 ILE C O 1
ATOM 5943 N N . GLN C 1 212 ? 35.863 45.601 73.469 1.00 29.41 211 GLN C N 1
ATOM 5944 C CA . GLN C 1 212 ? 36.982 45.551 74.422 1.00 29.12 211 GLN C CA 1
ATOM 5945 C C . GLN C 1 212 ? 38.285 45.183 73.727 1.00 33.00 211 GLN C C 1
ATOM 5946 O O . GLN C 1 212 ? 39.320 45.683 74.124 1.00 34.73 211 GLN C O 1
ATOM 5952 N N . GLN C 1 213 ? 38.244 44.335 72.699 1.00 28.84 212 GLN C N 1
ATOM 5953 C CA . GLN C 1 213 ? 39.422 43.955 71.907 1.00 28.39 212 GLN C CA 1
ATOM 5954 C C . GLN C 1 213 ? 39.975 45.179 71.178 1.00 31.62 212 GLN C C 1
ATOM 5955 O O . GLN C 1 213 ? 41.185 45.387 71.176 1.00 31.77 212 GLN C O 1
ATOM 5961 N N . TYR C 1 214 ? 39.073 45.999 70.601 1.00 27.45 213 TYR C N 1
ATOM 5962 C CA . TYR C 1 214 ? 39.374 47.252 69.883 1.00 26.18 213 TYR C CA 1
ATOM 5963 C C . TYR C 1 214 ? 39.989 48.318 70.791 1.00 27.70 213 TYR C C 1
ATOM 5964 O O . TYR C 1 214 ? 40.953 48.968 70.392 1.00 26.33 213 TYR C O 1
ATOM 5973 N N . ILE C 1 215 ? 39.446 48.470 72.008 1.00 25.65 214 ILE C N 1
ATOM 5974 C CA . ILE C 1 215 ? 39.910 49.430 73.017 1.00 25.78 214 ILE C CA 1
ATOM 5975 C C . ILE C 1 215 ? 41.302 49.026 73.527 1.00 32.89 214 ILE C C 1
ATOM 5976 O O . ILE C 1 215 ? 42.199 49.872 73.541 1.00 33.99 214 ILE C O 1
ATOM 5981 N N . SER C 1 216 ? 41.471 47.744 73.925 1.00 29.56 215 SER C N 1
ATOM 5982 C CA . SER C 1 216 ? 42.702 47.182 74.453 1.00 30.32 215 SER C CA 1
ATOM 5983 C C . SER C 1 216 ? 43.855 47.291 73.452 1.00 32.59 215 SER C C 1
ATOM 5984 O O . SER C 1 216 ? 44.966 47.641 73.860 1.00 33.26 215 SER C O 1
ATOM 5987 N N . HIS C 1 217 ? 43.583 47.020 72.158 1.00 25.74 216 HIS C N 1
ATOM 5988 C CA . HIS C 1 217 ? 44.547 47.087 71.053 1.00 23.56 216 HIS C CA 1
ATOM 5989 C C . HIS C 1 217 ? 45.199 48.468 70.970 1.00 27.03 216 HIS C C 1
ATOM 5990 O O . HIS C 1 217 ? 46.427 48.558 70.833 1.00 27.58 216 HIS C O 1
ATOM 5997 N N . ARG C 1 218 ? 44.377 49.522 71.033 1.00 22.09 217 ARG C N 1
ATOM 5998 C CA . ARG C 1 218 ? 44.861 50.897 70.959 1.00 22.08 217 ARG C CA 1
ATOM 5999 C C . ARG C 1 218 ? 45.508 51.342 72.259 1.00 27.19 217 ARG C C 1
ATOM 6000 O O . ARG C 1 218 ? 46.524 52.036 72.206 1.00 27.20 217 ARG C O 1
ATOM 6008 N N . ASN C 1 219 ? 44.925 50.954 73.410 1.00 26.75 218 ASN C N 1
ATOM 6009 C CA . ASN C 1 219 ? 45.415 51.288 74.761 1.00 28.65 218 ASN C CA 1
ATOM 6010 C C . ASN C 1 219 ? 46.784 50.701 75.068 1.00 32.24 218 ASN C C 1
ATOM 6011 O O . ASN C 1 219 ? 47.537 51.366 75.774 1.00 33.23 218 ASN C O 1
ATOM 6016 N N . ILE C 1 220 ? 47.108 49.478 74.554 1.00 27.26 219 ILE C N 1
ATOM 6017 C CA . ILE C 1 220 ? 48.410 48.819 74.777 1.00 27.42 219 ILE C CA 1
ATOM 6018 C C . ILE C 1 220 ? 49.507 49.688 74.145 1.00 30.50 219 ILE C C 1
ATOM 6019 O O . ILE C 1 220 ? 50.497 50.012 74.816 1.00 31.29 219 ILE C O 1
ATOM 6024 N N . ARG C 1 221 ? 49.296 50.101 72.895 1.00 24.50 220 ARG C N 1
ATOM 6025 C CA . ARG C 1 221 ? 50.236 50.948 72.169 1.00 25.22 220 ARG C CA 1
ATOM 6026 C C . ARG C 1 221 ? 50.378 52.353 72.832 1.00 32.35 220 ARG C C 1
ATOM 6027 O O . ARG C 1 221 ? 51.495 52.862 72.905 1.00 33.35 220 ARG C O 1
ATOM 6035 N N . GLU C 1 222 ? 49.259 52.961 73.307 1.00 28.39 221 GLU C N 1
ATOM 6036 C CA . GLU C 1 222 ? 49.281 54.249 74.000 1.00 28.89 221 GLU C CA 1
ATOM 6037 C C . GLU C 1 222 ? 50.078 54.126 75.279 1.00 36.55 221 GLU C C 1
ATOM 6038 O O . GLU C 1 222 ? 50.832 55.035 75.589 1.00 39.39 221 GLU C O 1
ATOM 6044 N N . GLN C 1 223 ? 49.916 53.010 76.019 1.00 33.62 222 GLN C N 1
ATOM 6045 C CA . GLN C 1 223 ? 50.647 52.760 77.261 1.00 34.81 222 GLN C CA 1
ATOM 6046 C C . GLN C 1 223 ? 52.129 52.606 76.997 1.00 38.37 222 GLN C C 1
ATOM 6047 O O . GLN C 1 223 ? 52.906 53.104 77.778 1.00 40.20 222 GLN C O 1
ATOM 6053 N N . GLN C 1 224 ? 52.516 51.980 75.888 1.00 34.46 223 GLN C N 1
ATOM 6054 C CA . GLN C 1 224 ? 53.911 51.782 75.486 1.00 34.24 223 GLN C CA 1
ATOM 6055 C C . GLN C 1 224 ? 54.593 53.123 75.212 1.00 37.15 223 GLN C C 1
ATOM 6056 O O . GLN C 1 224 ? 55.723 53.340 75.670 1.00 38.73 223 GLN C O 1
ATOM 6062 N N . ILE C 1 225 ? 53.904 54.012 74.457 1.00 29.89 224 ILE C N 1
ATOM 6063 C CA . ILE C 1 225 ? 54.372 55.345 74.056 1.00 27.57 224 ILE C CA 1
ATOM 6064 C C . ILE C 1 225 ? 54.507 56.230 75.293 1.00 34.39 224 ILE C C 1
ATOM 6065 O O . ILE C 1 225 ? 55.550 56.836 75.466 1.00 37.12 224 ILE C O 1
ATOM 6070 N N . LEU C 1 226 ? 53.485 56.269 76.159 1.00 32.42 225 LEU C N 1
ATOM 6071 C CA . LEU C 1 226 ? 53.432 57.071 77.375 1.00 33.70 225 LEU C CA 1
ATOM 6072 C C . LEU C 1 226 ? 54.498 56.655 78.369 1.00 44.11 225 LEU C C 1
ATOM 6073 O O . LEU C 1 226 ? 55.083 57.532 79.001 1.00 48.29 225 LEU C O 1
ATOM 6078 N N . THR C 1 227 ? 54.761 55.335 78.510 1.00 40.27 226 THR C N 1
ATOM 6079 C CA . THR C 1 227 ? 55.795 54.785 79.391 1.00 41.01 226 THR C CA 1
ATOM 6080 C C . THR C 1 227 ? 57.172 55.308 78.948 1.00 45.49 226 THR C C 1
ATOM 6081 O O . THR C 1 227 ? 57.952 55.736 79.799 1.00 43.92 226 THR C O 1
ATOM 6085 N N . LEU C 1 228 ? 57.454 55.294 77.619 1.00 42.63 227 LEU C N 1
ATOM 6086 C CA . LEU C 1 228 ? 58.731 55.771 77.076 1.00 44.07 227 LEU C CA 1
ATOM 6087 C C . LEU C 1 228 ? 58.962 57.254 77.445 1.00 49.05 227 LEU C C 1
ATOM 6088 O O . LEU C 1 228 ? 60.058 57.611 77.882 1.00 50.30 227 LEU C O 1
ATOM 6093 N N . PHE C 1 229 ? 57.912 58.098 77.289 1.00 42.69 228 PHE C N 1
ATOM 6094 C CA . PHE C 1 229 ? 57.964 59.519 77.611 1.00 41.39 228 PHE C CA 1
ATOM 6095 C C . PHE C 1 229 ? 58.105 59.774 79.111 1.00 47.98 228 PHE C C 1
ATOM 6096 O O . PHE C 1 229 ? 58.925 60.598 79.508 1.00 48.58 228 PHE C O 1
ATOM 6104 N N . ARG C 1 230 ? 57.299 59.093 79.938 1.00 44.89 229 ARG C N 1
ATOM 6105 C CA . ARG C 1 230 ? 57.311 59.331 81.377 1.00 46.33 229 ARG C CA 1
ATOM 6106 C C . ARG C 1 230 ? 58.564 58.748 82.061 1.00 51.14 229 ARG C C 1
ATOM 6107 O O . ARG C 1 230 ? 58.992 59.307 83.064 1.00 52.70 229 ARG C O 1
ATOM 6115 N N . GLU C 1 231 ? 59.177 57.690 81.500 1.00 47.26 230 GLU C N 1
ATOM 6116 C CA . GLU C 1 231 ? 60.418 57.122 82.030 1.00 48.35 230 GLU C CA 1
ATOM 6117 C C . GLU C 1 231 ? 61.591 58.010 81.669 1.00 53.18 230 GLU C C 1
ATOM 6118 O O . GLU C 1 231 ? 62.509 58.127 82.473 1.00 57.10 230 GLU C O 1
ATOM 6124 N N . ASN C 1 232 ? 61.572 58.631 80.470 1.00 47.56 231 ASN C N 1
ATOM 6125 C CA . ASN C 1 232 ? 62.616 59.540 79.975 1.00 48.21 231 ASN C CA 1
ATOM 6126 C C . ASN C 1 232 ? 62.035 60.961 79.902 1.00 53.70 231 ASN C C 1
ATOM 6127 O O . ASN C 1 232 ? 62.070 61.604 78.848 1.00 53.24 231 ASN C O 1
ATOM 6132 N N . PHE C 1 233 ? 61.505 61.440 81.051 1.00 51.62 232 PHE C N 1
ATOM 6133 C CA . PHE C 1 233 ? 60.794 62.708 81.206 1.00 52.27 232 PHE C CA 1
ATOM 6134 C C . PHE C 1 233 ? 61.639 63.951 80.968 1.00 60.46 232 PHE C C 1
ATOM 6135 O O . PHE C 1 233 ? 61.062 65.019 80.744 1.00 61.12 232 PHE C O 1
ATOM 6143 N N . GLU C 1 234 ? 62.971 63.828 80.976 1.00 60.31 233 GLU C N 1
ATOM 6144 C CA . GLU C 1 234 ? 63.875 64.944 80.687 1.00 62.58 233 GLU C CA 1
ATOM 6145 C C . GLU C 1 234 ? 64.234 64.993 79.174 1.00 68.46 233 GLU C C 1
ATOM 6146 O O . GLU C 1 234 ? 64.664 66.038 78.677 1.00 70.24 233 GLU C O 1
ATOM 6152 N N . LYS C 1 235 ? 64.029 63.867 78.453 1.00 63.47 234 LYS C N 1
ATOM 6153 C CA . LYS C 1 235 ? 64.332 63.699 77.032 1.00 62.99 234 LYS C CA 1
ATOM 6154 C C . LYS C 1 235 ? 63.197 64.150 76.100 1.00 64.98 234 LYS C C 1
ATOM 6155 O O . LYS C 1 235 ? 62.013 64.051 76.442 1.00 62.96 234 LYS C O 1
ATOM 6161 N N . SER C 1 236 ? 63.586 64.620 74.905 1.00 61.70 235 SER C N 1
ATOM 6162 C CA . SER C 1 236 ? 62.711 65.032 73.806 1.00 60.08 235 SER C CA 1
ATOM 6163 C C . SER C 1 236 ? 62.976 64.087 72.637 1.00 64.65 235 SER C C 1
ATOM 6164 O O . SER C 1 236 ? 64.131 63.752 72.374 1.00 67.43 235 SER C O 1
ATOM 6167 N N . PHE C 1 237 ? 61.924 63.627 71.961 1.00 58.05 236 PHE C N 1
ATOM 6168 C CA . PHE C 1 237 ? 62.066 62.670 70.869 1.00 56.56 236 PHE C CA 1
ATOM 6169 C C . PHE C 1 237 ? 61.494 63.172 69.552 1.00 58.94 236 PHE C C 1
ATOM 6170 O O . PHE C 1 237 ? 60.439 63.798 69.535 1.00 57.94 236 PHE C O 1
ATOM 6178 N N . THR C 1 238 ? 62.153 62.834 68.438 1.00 55.47 237 THR C N 1
ATOM 6179 C CA . THR C 1 238 ? 61.651 63.129 67.086 1.00 54.27 237 THR C CA 1
ATOM 6180 C C . THR C 1 238 ? 60.733 61.968 66.673 1.00 55.72 237 THR C C 1
ATOM 6181 O O . THR C 1 238 ? 60.726 60.936 67.363 1.00 54.94 237 THR C O 1
ATOM 6185 N N . VAL C 1 239 ? 59.958 62.117 65.575 1.00 50.76 238 VAL C N 1
ATOM 6186 C CA . VAL C 1 239 ? 59.070 61.039 65.104 1.00 48.86 238 VAL C CA 1
ATOM 6187 C C . VAL C 1 239 ? 59.919 59.813 64.727 1.00 53.52 238 VAL C C 1
ATOM 6188 O O . VAL C 1 239 ? 59.610 58.708 65.177 1.00 53.25 238 VAL C O 1
ATOM 6192 N N . MET C 1 240 ? 61.008 60.019 63.962 1.00 51.67 239 MET C N 1
ATOM 6193 C CA . MET C 1 240 ? 61.927 58.956 63.533 1.00 52.18 239 MET C CA 1
ATOM 6194 C C . MET C 1 240 ? 62.575 58.257 64.731 1.00 55.65 239 MET C C 1
ATOM 6195 O O . MET C 1 240 ? 62.681 57.037 64.702 1.00 55.97 239 MET C O 1
ATOM 6200 N N . GLU C 1 241 ? 62.946 58.997 65.797 1.00 51.67 240 GLU C N 1
ATOM 6201 C CA . GLU C 1 241 ? 63.488 58.404 67.022 1.00 52.00 240 GLU C CA 1
ATOM 6202 C C . GLU C 1 241 ? 62.449 57.469 67.650 1.00 55.11 240 GLU C C 1
ATOM 6203 O O . GLU C 1 241 ? 62.760 56.313 67.927 1.00 57.30 240 GLU C O 1
ATOM 6209 N N . LEU C 1 242 ? 61.207 57.967 67.835 1.00 47.00 241 LEU C N 1
ATOM 6210 C CA . LEU C 1 242 ? 60.081 57.239 68.418 1.00 43.51 241 LEU C CA 1
ATOM 6211 C C . LEU C 1 242 ? 59.668 55.999 67.592 1.00 47.88 241 LEU C C 1
ATOM 6212 O O . LEU C 1 242 ? 59.384 54.970 68.185 1.00 47.86 241 LEU C O 1
ATOM 6217 N N . VAL C 1 243 ? 59.644 56.092 66.252 1.00 45.56 242 VAL C N 1
ATOM 6218 C CA . VAL C 1 243 ? 59.273 54.977 65.362 1.00 45.62 242 VAL C CA 1
ATOM 6219 C C . VAL C 1 243 ? 60.285 53.817 65.525 1.00 50.58 242 VAL C C 1
ATOM 6220 O O . VAL C 1 243 ? 59.865 52.666 65.647 1.00 50.82 242 VAL C O 1
ATOM 6224 N N . LYS C 1 244 ? 61.590 54.126 65.564 1.00 47.93 243 LYS C N 1
ATOM 6225 C CA . LYS C 1 244 ? 62.653 53.132 65.724 1.00 49.90 243 LYS C CA 1
ATOM 6226 C C . LYS C 1 244 ? 62.556 52.399 67.077 1.00 54.13 243 LYS C C 1
ATOM 6227 O O . LYS C 1 244 ? 62.851 51.205 67.127 1.00 54.74 243 LYS C O 1
ATOM 6229 N N . ILE C 1 245 ? 62.120 53.099 68.155 1.00 48.94 244 ILE C N 1
ATOM 6230 C CA . ILE C 1 245 ? 61.991 52.541 69.503 1.00 47.38 244 ILE C CA 1
ATOM 6231 C C . ILE C 1 245 ? 60.670 51.742 69.654 1.00 50.76 244 ILE C C 1
ATOM 6232 O O . ILE C 1 245 ? 60.720 50.561 69.999 1.00 52.09 244 ILE C O 1
ATOM 6237 N N . ILE C 1 246 ? 59.509 52.392 69.427 1.00 44.10 245 ILE C N 1
ATOM 6238 C CA . ILE C 1 246 ? 58.168 51.845 69.637 1.00 41.29 245 ILE C CA 1
ATOM 6239 C C . ILE C 1 246 ? 57.832 50.695 68.669 1.00 46.29 245 ILE C C 1
ATOM 6240 O O . ILE C 1 246 ? 57.274 49.692 69.109 1.00 47.91 245 ILE C O 1
ATOM 6245 N N . TYR C 1 247 ? 58.132 50.835 67.376 1.00 41.92 246 TYR C N 1
ATOM 6246 C CA . TYR C 1 247 ? 57.754 49.832 66.372 1.00 40.92 246 TYR C CA 1
ATOM 6247 C C . TYR C 1 247 ? 58.975 49.019 65.944 1.00 49.48 246 TYR C C 1
ATOM 6248 O O . TYR C 1 247 ? 59.225 48.855 64.744 1.00 50.23 246 TYR C O 1
ATOM 6257 N N . LYS C 1 248 ? 59.719 48.494 66.930 1.00 48.68 247 LYS C N 1
ATOM 6258 C CA . LYS C 1 248 ? 60.944 47.720 66.698 1.00 51.49 247 LYS C CA 1
ATOM 6259 C C . LYS C 1 248 ? 60.653 46.372 66.031 1.00 57.87 247 LYS C C 1
ATOM 6260 O O . LYS C 1 248 ? 61.430 45.929 65.174 1.00 58.60 247 LYS C O 1
ATOM 6262 N N . ASN C 1 249 ? 59.517 45.746 66.401 1.00 55.13 248 ASN C N 1
ATOM 6263 C CA . ASN C 1 249 ? 59.141 44.419 65.901 1.00 55.70 248 ASN C CA 1
ATOM 6264 C C . ASN C 1 249 ? 58.327 44.450 64.597 1.00 57.21 248 ASN C C 1
ATOM 6265 O O . ASN C 1 249 ? 57.820 43.393 64.190 1.00 56.95 248 ASN C O 1
ATOM 6270 N N . THR C 1 250 ? 58.275 45.634 63.920 1.00 52.73 249 THR C N 1
ATOM 6271 C CA . THR C 1 250 ? 57.531 45.896 62.676 1.00 50.91 249 THR C CA 1
ATOM 6272 C C . THR C 1 250 ? 58.500 45.971 61.477 1.00 55.93 249 THR C C 1
ATOM 6273 O O . THR C 1 250 ? 59.517 46.664 61.580 1.00 57.81 249 THR C O 1
ATOM 6277 N N . PRO C 1 251 ? 58.231 45.253 60.350 1.00 52.23 250 PRO C N 1
ATOM 6278 C CA . PRO C 1 251 ? 59.160 45.305 59.204 1.00 54.14 250 PRO C CA 1
ATOM 6279 C C . PRO C 1 251 ? 59.241 46.683 58.535 1.00 60.35 250 PRO C C 1
ATOM 6280 O O . PRO C 1 251 ? 58.301 47.482 58.637 1.00 59.04 250 PRO C O 1
ATOM 6284 N N . GLU C 1 252 ? 60.373 46.943 57.831 1.00 59.06 251 GLU C N 1
ATOM 6285 C CA . GLU C 1 252 ? 60.680 48.185 57.109 1.00 58.86 251 GLU C CA 1
ATOM 6286 C C . GLU C 1 252 ? 59.633 48.512 56.011 1.00 61.08 251 GLU C C 1
ATOM 6287 O O . GLU C 1 252 ? 59.436 49.689 55.692 1.00 60.56 251 GLU C O 1
ATOM 6289 N N . ASN C 1 253 ? 58.953 47.485 55.455 1.00 55.82 252 ASN C N 1
ATOM 6290 C CA . ASN C 1 253 ? 57.931 47.682 54.430 1.00 54.23 252 ASN C CA 1
ATOM 6291 C C . ASN C 1 253 ? 56.646 48.319 55.029 1.00 56.29 252 ASN C C 1
ATOM 6292 O O . ASN C 1 253 ? 55.798 48.831 54.281 1.00 57.29 252 ASN C O 1
ATOM 6297 N N . LEU C 1 254 ? 56.518 48.305 56.373 1.00 48.97 253 LEU C N 1
ATOM 6298 C CA . LEU C 1 254 ? 55.376 48.881 57.077 1.00 44.90 253 LEU C CA 1
ATOM 6299 C C . LEU C 1 254 ? 55.759 50.174 57.815 1.00 43.92 253 LEU C C 1
ATOM 6300 O O . LEU C 1 254 ? 54.967 50.642 58.631 1.00 42.08 253 LEU C O 1
ATOM 6305 N N . HIS C 1 255 ? 56.940 50.770 57.506 1.00 37.88 254 HIS C N 1
ATOM 6306 C CA . HIS C 1 255 ? 57.444 51.994 58.133 1.00 36.79 254 HIS C CA 1
ATOM 6307 C C . HIS C 1 255 ? 56.460 53.162 58.068 1.00 41.24 254 HIS C C 1
ATOM 6308 O O . HIS C 1 255 ? 56.276 53.847 59.067 1.00 43.21 254 HIS C O 1
ATOM 6315 N N . GLU C 1 256 ? 55.863 53.419 56.909 1.00 37.29 255 GLU C N 1
ATOM 6316 C CA . GLU C 1 256 ? 54.951 54.538 56.741 1.00 36.33 255 GLU C CA 1
ATOM 6317 C C . GLU C 1 256 ? 53.631 54.335 57.502 1.00 40.45 255 GLU C C 1
ATOM 6318 O O . GLU C 1 256 ? 53.038 55.324 57.944 1.00 38.13 255 GLU C O 1
ATOM 6324 N N . MET C 1 257 ? 53.203 53.069 57.685 1.00 39.19 256 MET C N 1
ATOM 6325 C CA . MET C 1 257 ? 51.999 52.699 58.442 1.00 38.76 256 MET C CA 1
ATOM 6326 C C . MET C 1 257 ? 52.249 52.914 59.928 1.00 35.45 256 MET C C 1
ATOM 6327 O O . MET C 1 257 ? 51.392 53.442 60.611 1.00 34.92 256 MET C O 1
ATOM 6332 N N . ALA C 1 258 ? 53.445 52.546 60.406 1.00 29.23 257 ALA C N 1
ATOM 6333 C CA . ALA C 1 258 ? 53.927 52.712 61.770 1.00 28.03 257 ALA C CA 1
ATOM 6334 C C . ALA C 1 258 ? 54.033 54.201 62.124 1.00 33.44 257 ALA C C 1
ATOM 6335 O O . ALA C 1 258 ? 53.514 54.619 63.155 1.00 33.23 257 ALA C O 1
ATOM 6337 N N . LYS C 1 259 ? 54.676 55.001 61.250 1.00 30.32 258 LYS C N 1
ATOM 6338 C CA . LYS C 1 259 ? 54.869 56.436 61.412 1.00 30.56 258 LYS C CA 1
ATOM 6339 C C . LYS C 1 259 ? 53.519 57.130 61.513 1.00 35.79 258 LYS C C 1
ATOM 6340 O O . LYS C 1 259 ? 53.353 58.022 62.350 1.00 35.24 258 LYS C O 1
ATOM 6346 N N . HIS C 1 260 ? 52.546 56.688 60.688 1.00 33.89 259 HIS C N 1
ATOM 6347 C CA . HIS C 1 260 ? 51.186 57.226 60.664 1.00 33.82 259 HIS C CA 1
ATOM 6348 C C . HIS C 1 260 ? 50.437 56.879 61.964 1.00 37.67 259 HIS C C 1
ATOM 6349 O O . HIS C 1 260 ? 49.769 57.747 62.541 1.00 37.16 259 HIS C O 1
ATOM 6356 N N . ASN C 1 261 ? 50.560 55.618 62.408 1.00 32.82 260 ASN C N 1
ATOM 6357 C CA . ASN C 1 261 ? 49.947 55.110 63.618 1.00 32.55 260 ASN C CA 1
ATOM 6358 C C . ASN C 1 261 ? 50.461 55.883 64.824 1.00 37.44 260 ASN C C 1
ATOM 6359 O O . ASN C 1 261 ? 49.655 56.327 65.649 1.00 38.12 260 ASN C O 1
ATOM 6364 N N . LEU C 1 262 ? 51.788 56.069 64.905 1.00 32.82 261 LEU C N 1
ATOM 6365 C CA . LEU C 1 262 ? 52.443 56.789 65.984 1.00 33.16 261 LEU C CA 1
ATOM 6366 C C . LEU C 1 262 ? 51.910 58.210 66.098 1.00 38.48 261 LEU C C 1
ATOM 6367 O O . LEU C 1 262 ? 51.544 58.629 67.196 1.00 38.47 261 LEU C O 1
ATOM 6372 N N . LEU C 1 263 ? 51.839 58.938 64.963 1.00 36.28 262 LEU C N 1
ATOM 6373 C CA . LEU C 1 263 ? 51.354 60.322 64.912 1.00 34.77 262 LEU C CA 1
ATOM 6374 C C . LEU C 1 263 ? 49.888 60.454 65.379 1.00 36.20 262 LEU C C 1
ATOM 6375 O O . LEU C 1 263 ? 49.565 61.447 66.034 1.00 35.37 262 LEU C O 1
ATOM 6380 N N . LEU C 1 264 ? 49.033 59.447 65.092 1.00 31.35 263 LEU C N 1
ATOM 6381 C CA . LEU C 1 264 ? 47.641 59.403 65.559 1.00 30.93 263 LEU C CA 1
ATOM 6382 C C . LEU C 1 264 ? 47.600 59.266 67.068 1.00 34.70 263 LEU C C 1
ATOM 6383 O O . LEU C 1 264 ? 46.803 59.945 67.727 1.00 36.87 263 LEU C O 1
ATOM 6388 N N . HIS C 1 265 ? 48.504 58.438 67.618 1.00 28.22 264 HIS C N 1
ATOM 6389 C CA . HIS C 1 265 ? 48.670 58.240 69.047 1.00 26.74 264 HIS C CA 1
ATOM 6390 C C . HIS C 1 265 ? 49.221 59.490 69.732 1.00 30.74 264 HIS C C 1
ATOM 6391 O O . HIS C 1 265 ? 48.749 59.829 70.821 1.00 31.65 264 HIS C O 1
ATOM 6398 N N . LEU C 1 266 ? 50.192 60.188 69.105 1.00 26.94 265 LEU C N 1
ATOM 6399 C CA . LEU C 1 266 ? 50.794 61.410 69.664 1.00 27.25 265 LEU C CA 1
ATOM 6400 C C . LEU C 1 266 ? 49.808 62.583 69.681 1.00 31.66 265 LEU C C 1
ATOM 6401 O O . LEU C 1 266 ? 49.874 63.397 70.598 1.00 34.94 265 LEU C O 1
ATOM 6406 N N . LYS C 1 267 ? 48.923 62.699 68.676 1.00 24.89 266 LYS C N 1
ATOM 6407 C CA . LYS C 1 267 ? 47.923 63.777 68.622 1.00 23.25 266 LYS C CA 1
ATOM 6408 C C . LYS C 1 267 ? 46.883 63.597 69.750 1.00 28.77 266 LYS C C 1
ATOM 6409 O O . LYS C 1 267 ? 46.416 64.596 70.280 1.00 29.54 266 LYS C O 1
ATOM 6411 N N . LYS C 1 268 ? 46.547 62.334 70.137 1.00 25.23 267 LYS C N 1
ATOM 6412 C CA . LYS C 1 268 ? 45.606 62.004 71.216 1.00 23.19 267 LYS C CA 1
ATOM 6413 C C . LYS C 1 268 ? 46.220 62.387 72.564 1.00 28.73 267 LYS C C 1
ATOM 6414 O O . LYS C 1 268 ? 45.580 63.095 73.351 1.00 30.49 267 LYS C O 1
ATOM 6420 N N . LEU C 1 269 ? 47.475 61.977 72.801 1.00 24.13 268 LEU C N 1
ATOM 6421 C CA . LEU C 1 269 ? 48.215 62.321 74.027 1.00 24.99 268 LEU C CA 1
ATOM 6422 C C . LEU C 1 269 ? 48.506 63.834 74.150 1.00 28.75 268 LEU C C 1
ATOM 6423 O O . LEU C 1 269 ? 48.680 64.333 75.258 1.00 30.54 268 LEU C O 1
ATOM 6428 N N . GLU C 1 270 ? 48.531 64.545 73.034 1.00 25.93 269 GLU C N 1
ATOM 6429 C CA . GLU C 1 270 ? 48.762 65.987 73.014 1.00 28.31 269 GLU C CA 1
ATOM 6430 C C . GLU C 1 270 ? 47.456 66.691 73.414 1.00 34.44 269 GLU C C 1
ATOM 6431 O O . GLU C 1 270 ? 47.462 67.566 74.288 1.00 34.24 269 GLU C O 1
ATOM 6437 N N . LYS C 1 271 ? 46.327 66.225 72.833 1.00 32.12 270 LYS C N 1
ATOM 6438 C CA . LYS C 1 271 ? 44.956 66.693 73.113 1.00 31.67 270 LYS C CA 1
ATOM 6439 C C . LYS C 1 271 ? 44.699 66.501 74.572 1.00 37.69 270 LYS C C 1
ATOM 6440 O O . LYS C 1 271 ? 44.046 67.324 75.186 1.00 40.41 270 LYS C O 1
ATOM 6446 N N . GLU C 1 272 ? 45.239 65.404 75.131 1.00 33.64 271 GLU C N 1
ATOM 6447 C CA . GLU C 1 272 ? 45.089 65.021 76.541 1.00 33.42 271 GLU C CA 1
ATOM 6448 C C . GLU C 1 272 ? 46.089 65.695 77.473 1.00 38.73 271 GLU C C 1
ATOM 6449 O O . GLU C 1 272 ? 46.069 65.407 78.665 1.00 41.19 271 GLU C O 1
ATOM 6455 N N . GLY C 1 273 ? 46.931 66.581 76.938 1.00 34.33 272 GLY C N 1
ATOM 6456 C CA . GLY C 1 273 ? 47.949 67.316 77.681 1.00 34.71 272 GLY C CA 1
ATOM 6457 C C . GLY C 1 273 ? 49.002 66.473 78.377 1.00 36.49 272 GLY C C 1
ATOM 6458 O O . GLY C 1 273 ? 49.650 66.942 79.305 1.00 36.32 272 GLY C O 1
ATOM 6459 N N . LYS C 1 274 ? 49.209 65.240 77.914 1.00 33.75 273 LYS C N 1
ATOM 6460 C CA . LYS C 1 274 ? 50.161 64.280 78.501 1.00 34.15 273 LYS C CA 1
ATOM 6461 C C . LYS C 1 274 ? 51.544 64.489 77.942 1.00 40.61 273 LYS C C 1
ATOM 6462 O O . LYS C 1 274 ? 52.528 64.305 78.659 1.00 42.49 273 LYS C O 1
ATOM 6468 N N . ILE C 1 275 ? 51.620 64.920 76.676 1.00 37.44 274 ILE C N 1
ATOM 6469 C CA . ILE C 1 275 ? 52.862 65.283 75.976 1.00 37.54 274 ILE C CA 1
ATOM 6470 C C . ILE C 1 275 ? 52.692 66.636 75.283 1.00 42.29 274 ILE C C 1
ATOM 6471 O O . ILE C 1 275 ? 51.573 67.075 75.018 1.00 41.29 274 ILE C O 1
ATOM 6476 N N . PHE C 1 276 ? 53.809 67.279 74.974 1.00 41.58 275 PHE C N 1
ATOM 6477 C CA . PHE C 1 276 ? 53.788 68.533 74.238 1.00 42.76 275 PHE C CA 1
ATOM 6478 C C . PHE C 1 276 ? 54.891 68.535 73.169 1.00 51.75 275 PHE C C 1
ATOM 6479 O O . PHE C 1 276 ? 55.923 67.878 73.341 1.00 51.52 275 PHE C O 1
ATOM 6487 N N . SER C 1 277 ? 54.647 69.249 72.053 1.00 52.57 276 SER C N 1
ATOM 6488 C CA . SER C 1 277 ? 55.600 69.399 70.948 1.00 53.89 276 SER C CA 1
ATOM 6489 C C . SER C 1 277 ? 56.253 70.787 70.989 1.00 63.64 276 SER C C 1
ATOM 6490 O O . SER C 1 277 ? 55.779 71.672 71.710 1.00 64.50 276 SER C O 1
ATOM 6492 N N . ASN C 1 278 ? 57.358 70.964 70.238 1.00 63.35 277 ASN C N 1
ATOM 6493 C CA . ASN C 1 278 ? 58.101 72.219 70.147 1.00 65.80 277 ASN C CA 1
ATOM 6494 C C . ASN C 1 278 ? 58.030 72.780 68.723 1.00 73.65 277 ASN C C 1
ATOM 6495 O O . ASN C 1 278 ? 57.355 72.201 67.868 1.00 70.46 277 ASN C O 1
ATOM 6500 N N . THR C 1 279 ? 58.733 73.906 68.480 1.00 77.45 278 THR C N 1
ATOM 6501 C CA . THR C 1 279 ? 58.747 74.626 67.206 1.00 80.09 278 THR C CA 1
ATOM 6502 C C . THR C 1 279 ? 59.982 74.286 66.335 1.00 88.21 278 THR C C 1
ATOM 6503 O O . THR C 1 279 ? 60.197 74.952 65.318 1.00 90.06 278 THR C O 1
ATOM 6505 N N . ASP C 1 280 ? 60.761 73.238 66.707 1.00 85.08 279 ASP C N 1
ATOM 6506 C CA . ASP C 1 280 ? 61.944 72.786 65.957 1.00 85.57 279 ASP C CA 1
ATOM 6507 C C . ASP C 1 280 ? 61.578 72.354 64.519 1.00 88.43 279 ASP C C 1
ATOM 6508 O O . ASP C 1 280 ? 60.452 71.877 64.306 1.00 85.67 279 ASP C O 1
ATOM 6513 N N . PRO C 1 281 ? 62.491 72.533 63.518 1.00 86.80 280 PRO C N 1
ATOM 6514 C CA . PRO C 1 281 ? 62.158 72.117 62.129 1.00 86.04 280 PRO C CA 1
ATOM 6515 C C . PRO C 1 281 ? 61.809 70.619 62.071 1.00 85.60 280 PRO C C 1
ATOM 6516 O O . PRO C 1 281 ? 60.850 70.219 61.395 1.00 82.97 280 PRO C O 1
ATOM 6520 N N . ASP C 1 282 ? 62.563 69.810 62.851 1.00 80.57 281 ASP C N 1
ATOM 6521 C CA . ASP C 1 282 ? 62.325 68.389 63.116 1.00 77.14 281 ASP C CA 1
ATOM 6522 C C . ASP C 1 282 ? 61.686 68.357 64.513 1.00 74.51 281 ASP C C 1
ATOM 6523 O O . ASP C 1 282 ? 62.384 68.334 65.533 1.00 73.67 281 ASP C O 1
ATOM 6525 N N . LYS C 1 283 ? 60.340 68.499 64.529 1.00 66.50 282 LYS C N 1
ATOM 6526 C CA . LYS C 1 283 ? 59.455 68.563 65.698 1.00 62.71 282 LYS C CA 1
ATOM 6527 C C . LYS C 1 283 ? 59.811 67.498 66.756 1.00 61.15 282 LYS C C 1
ATOM 6528 O O . LYS C 1 283 ? 59.910 66.305 66.444 1.00 60.14 282 LYS C O 1
ATOM 6533 N N . LYS C 1 284 ? 60.048 67.961 67.989 1.00 54.28 283 LYS C N 1
ATOM 6534 C CA . LYS C 1 284 ? 60.395 67.120 69.128 1.00 52.60 283 LYS C CA 1
ATOM 6535 C C . LYS C 1 284 ? 59.232 67.073 70.123 1.00 53.94 283 LYS C C 1
ATOM 6536 O O . LYS C 1 284 ? 58.562 68.081 70.352 1.00 52.95 283 LYS C O 1
ATOM 6538 N N . TRP C 1 285 ? 59.005 65.885 70.703 1.00 49.05 284 TRP C N 1
ATOM 6539 C CA . TRP C 1 285 ? 57.948 65.584 71.665 1.00 47.83 284 TRP C CA 1
ATOM 6540 C C . TRP C 1 285 ? 58.535 65.268 73.038 1.00 50.90 284 TRP C C 1
ATOM 6541 O O . TRP C 1 285 ? 59.452 64.449 73.148 1.00 49.75 284 TRP C O 1
ATOM 6552 N N . LYS C 1 286 ? 58.010 65.913 74.085 1.00 48.24 285 LYS C N 1
ATOM 6553 C CA . LYS C 1 286 ? 58.472 65.689 75.461 1.00 49.00 285 LYS C CA 1
ATOM 6554 C C . LYS C 1 286 ? 57.275 65.487 76.347 1.00 52.83 285 LYS C C 1
ATOM 6555 O O . LYS C 1 286 ? 56.190 65.979 76.017 1.00 52.07 285 LYS C O 1
ATOM 6557 N N . ALA C 1 287 ? 57.433 64.708 77.427 1.00 49.39 286 ALA C N 1
ATOM 6558 C CA . ALA C 1 287 ? 56.372 64.474 78.405 1.00 49.61 286 ALA C CA 1
ATOM 6559 C C . ALA C 1 287 ? 56.014 65.817 79.090 1.00 56.99 286 ALA C C 1
ATOM 6560 O O . ALA C 1 287 ? 56.895 66.675 79.212 1.00 57.27 286 ALA C O 1
ATOM 6562 N N . HIS C 1 288 ? 54.749 66.020 79.512 1.00 55.85 287 HIS C N 1
ATOM 6563 C CA . HIS C 1 288 ? 54.386 67.276 80.183 1.00 58.37 287 HIS C CA 1
ATOM 6564 C C . HIS C 1 288 ? 55.065 67.383 81.572 1.00 66.27 287 HIS C C 1
ATOM 6565 O O . HIS C 1 288 ? 55.771 68.380 81.819 1.00 70.22 287 HIS C O 1
ATOM 6572 N N . LEU C 1 289 ? 54.902 66.350 82.447 1.00 60.43 288 LEU C N 1
ATOM 6573 C CA . LEU C 1 289 ? 55.547 66.242 83.781 1.00 59.35 288 LEU C CA 1
ATOM 6574 C C . LEU C 1 289 ? 55.175 64.921 84.474 1.00 83.10 288 LEU C C 1
ATOM 6575 O O . LEU C 1 289 ? 55.058 63.871 83.832 1.00 45.61 288 LEU C O 1
ATOM 6577 N N . MET D 1 2 ? 7.018 38.636 41.271 1.00 68.22 1 MET D N 1
ATOM 6578 C CA . MET D 1 2 ? 6.999 37.232 41.692 1.00 68.60 1 MET D CA 1
ATOM 6579 C C . MET D 1 2 ? 8.123 36.396 41.024 1.00 67.32 1 MET D C 1
ATOM 6580 O O . MET D 1 2 ? 8.611 35.450 41.655 1.00 68.04 1 MET D O 1
ATOM 6585 N N . ALA D 1 3 ? 8.531 36.726 39.774 1.00 58.07 2 ALA D N 1
ATOM 6586 C CA . ALA D 1 3 ? 9.631 36.021 39.094 1.00 54.77 2 ALA D CA 1
ATOM 6587 C C . ALA D 1 3 ? 10.973 36.289 39.822 1.00 57.04 2 ALA D C 1
ATOM 6588 O O . ALA D 1 3 ? 11.236 37.434 40.218 1.00 56.77 2 ALA D O 1
ATOM 6590 N N . ALA D 1 4 ? 11.795 35.226 40.028 1.00 50.27 3 ALA D N 1
ATOM 6591 C CA . ALA D 1 4 ? 13.088 35.319 40.720 1.00 47.49 3 ALA D CA 1
ATOM 6592 C C . ALA D 1 4 ? 14.105 36.107 39.903 1.00 45.64 3 ALA D C 1
ATOM 6593 O O . ALA D 1 4 ? 14.124 36.030 38.664 1.00 45.07 3 ALA D O 1
ATOM 6595 N N . VAL D 1 5 ? 14.942 36.887 40.612 1.00 37.79 4 VAL D N 1
ATOM 6596 C CA . VAL D 1 5 ? 16.006 37.692 40.018 1.00 33.90 4 VAL D CA 1
ATOM 6597 C C . VAL D 1 5 ? 17.293 36.879 40.137 1.00 36.84 4 VAL D C 1
ATOM 6598 O O . VAL D 1 5 ? 17.854 36.727 41.222 1.00 39.54 4 VAL D O 1
ATOM 6602 N N . LEU D 1 6 ? 17.719 36.307 39.013 1.00 30.16 5 LEU D N 1
ATOM 6603 C CA . LEU D 1 6 ? 18.949 35.513 38.872 1.00 27.60 5 LEU D CA 1
ATOM 6604 C C . LEU D 1 6 ? 20.177 36.428 38.654 1.00 35.24 5 LEU D C 1
ATOM 6605 O O . LEU D 1 6 ? 20.107 37.396 37.883 1.00 36.27 5 LEU D O 1
ATOM 6610 N N . GLN D 1 7 ? 21.298 36.095 39.289 1.00 31.45 6 GLN D N 1
ATOM 6611 C CA . GLN D 1 7 ? 22.512 36.854 39.073 1.00 31.30 6 GLN D CA 1
ATOM 6612 C C . GLN D 1 7 ? 23.177 36.385 37.797 1.00 37.53 6 GLN D C 1
ATOM 6613 O O . GLN D 1 7 ? 22.907 35.260 37.366 1.00 41.19 6 GLN D O 1
ATOM 6619 N N . ARG D 1 8 ? 23.973 37.244 37.133 1.00 32.55 7 ARG D N 1
ATOM 6620 C CA . ARG D 1 8 ? 24.595 36.893 35.840 1.00 31.78 7 ARG D CA 1
ATOM 6621 C C . ARG D 1 8 ? 25.608 35.722 35.954 1.00 38.36 7 ARG D C 1
ATOM 6622 O O . ARG D 1 8 ? 25.545 34.802 35.151 1.00 39.04 7 ARG D O 1
ATOM 6630 N N . VAL D 1 9 ? 26.508 35.736 36.949 1.00 35.43 8 VAL D N 1
ATOM 6631 C CA . VAL D 1 9 ? 27.506 34.663 37.148 1.00 34.31 8 VAL D CA 1
ATOM 6632 C C . VAL D 1 9 ? 27.275 34.113 38.541 1.00 38.61 8 VAL D C 1
ATOM 6633 O O . VAL D 1 9 ? 27.232 34.900 39.481 1.00 41.89 8 VAL D O 1
ATOM 6637 N N . GLU D 1 10 ? 27.076 32.796 38.689 1.00 33.70 9 GLU D N 1
ATOM 6638 C CA . GLU D 1 10 ? 26.814 32.177 39.996 1.00 33.60 9 GLU D CA 1
ATOM 6639 C C . GLU D 1 10 ? 27.254 30.715 40.085 1.00 37.61 9 GLU D C 1
ATOM 6640 O O . GLU D 1 10 ? 26.905 29.918 39.217 1.00 35.28 9 GLU D O 1
ATOM 6646 N N . ARG D 1 11 ? 27.986 30.377 41.175 1.00 37.07 10 ARG D N 1
ATOM 6647 C CA . ARG D 1 11 ? 28.431 29.031 41.544 1.00 37.71 10 ARG D CA 1
ATOM 6648 C C . ARG D 1 11 ? 27.248 28.355 42.235 1.00 40.02 10 ARG D C 1
ATOM 6649 O O . ARG D 1 11 ? 26.853 28.785 43.309 1.00 41.10 10 ARG D O 1
ATOM 6657 N N . LEU D 1 12 ? 26.632 27.365 41.583 1.00 33.46 11 LEU D N 1
ATOM 6658 C CA . LEU D 1 12 ? 25.457 26.668 42.106 1.00 31.72 11 LEU D CA 1
ATOM 6659 C C . LEU D 1 12 ? 25.849 25.441 42.946 1.00 38.76 11 LEU D C 1
ATOM 6660 O O . LEU D 1 12 ? 25.117 25.075 43.869 1.00 39.30 11 LEU D O 1
ATOM 6665 N N . SER D 1 13 ? 27.013 24.831 42.646 1.00 35.92 12 SER D N 1
ATOM 6666 C CA . SER D 1 13 ? 27.567 23.690 43.368 1.00 37.47 12 SER D CA 1
ATOM 6667 C C . SER D 1 13 ? 29.084 23.626 43.163 1.00 45.52 12 SER D C 1
ATOM 6668 O O . SER D 1 13 ? 29.654 24.507 42.511 1.00 44.89 12 SER D O 1
ATOM 6671 N N . ASN D 1 14 ? 29.740 22.585 43.716 1.00 45.99 13 ASN D N 1
ATOM 6672 C CA . ASN D 1 14 ? 31.189 22.371 43.555 1.00 47.83 13 ASN D CA 1
ATOM 6673 C C . ASN D 1 14 ? 31.556 22.116 42.080 1.00 50.48 13 ASN D C 1
ATOM 6674 O O . ASN D 1 14 ? 32.704 22.340 41.688 1.00 52.13 13 ASN D O 1
ATOM 6676 N N . ARG D 1 15 ? 30.567 21.684 41.266 1.00 43.25 14 ARG D N 1
ATOM 6677 C CA . ARG D 1 15 ? 30.769 21.324 39.874 1.00 41.76 14 ARG D CA 1
ATOM 6678 C C . ARG D 1 15 ? 30.017 22.203 38.858 1.00 42.67 14 ARG D C 1
ATOM 6679 O O . ARG D 1 15 ? 30.317 22.120 37.669 1.00 41.19 14 ARG D O 1
ATOM 6687 N N . VAL D 1 16 ? 29.031 23.001 39.299 1.00 37.25 15 VAL D N 1
ATOM 6688 C CA . VAL D 1 16 ? 28.223 23.793 38.381 1.00 34.22 15 VAL D CA 1
ATOM 6689 C C . VAL D 1 16 ? 28.294 25.288 38.680 1.00 38.60 15 VAL D C 1
ATOM 6690 O O . VAL D 1 16 ? 27.962 25.722 39.783 1.00 40.51 15 VAL D O 1
ATOM 6694 N N . VAL D 1 17 ? 28.677 26.065 37.669 1.00 33.13 16 VAL D N 1
ATOM 6695 C CA . VAL D 1 17 ? 28.725 27.527 37.633 1.00 32.20 16 VAL D CA 1
ATOM 6696 C C . VAL D 1 17 ? 27.728 27.947 36.568 1.00 34.09 16 VAL D C 1
ATOM 6697 O O . VAL D 1 17 ? 27.721 27.333 35.509 1.00 34.60 16 VAL D O 1
ATOM 6701 N N . ARG D 1 18 ? 26.855 28.931 36.830 1.00 29.51 17 ARG D N 1
ATOM 6702 C CA . ARG D 1 18 ? 25.859 29.315 35.830 1.00 27.42 17 ARG D CA 1
ATOM 6703 C C . ARG D 1 18 ? 26.048 30.756 35.332 1.00 31.07 17 ARG D C 1
ATOM 6704 O O . ARG D 1 18 ? 26.105 31.702 36.122 1.00 31.57 17 ARG D O 1
ATOM 6712 N N . VAL D 1 19 ? 26.076 30.909 34.007 1.00 24.42 18 VAL D N 1
ATOM 6713 C CA . VAL D 1 19 ? 26.222 32.193 33.362 1.00 23.14 18 VAL D CA 1
ATOM 6714 C C . VAL D 1 19 ? 24.926 32.491 32.641 1.00 25.60 18 VAL D C 1
ATOM 6715 O O . VAL D 1 19 ? 24.542 31.719 31.763 1.00 24.68 18 VAL D O 1
ATOM 6719 N N . LEU D 1 20 ? 24.242 33.595 32.995 1.00 23.48 19 LEU D N 1
ATOM 6720 C CA . LEU D 1 20 ? 23.025 33.982 32.282 1.00 25.25 19 LEU D CA 1
ATOM 6721 C C . LEU D 1 20 ? 23.358 34.537 30.903 1.00 27.92 19 LEU D C 1
ATOM 6722 O O . LEU D 1 20 ? 24.322 35.306 30.787 1.00 27.34 19 LEU D O 1
ATOM 6727 N N . GLY D 1 21 ? 22.515 34.208 29.917 1.00 23.62 20 GLY D N 1
ATOM 6728 C CA . GLY D 1 21 ? 22.638 34.639 28.533 1.00 24.55 20 GLY D CA 1
ATOM 6729 C C . GLY D 1 21 ? 22.480 36.129 28.281 1.00 33.59 20 GLY D C 1
ATOM 6730 O O . GLY D 1 21 ? 22.868 36.612 27.217 1.00 35.74 20 GLY D O 1
ATOM 6731 N N . CYS D 1 22 ? 21.918 36.883 29.254 1.00 31.91 21 CYS D N 1
ATOM 6732 C CA . CYS D 1 22 ? 21.673 38.349 29.200 1.00 31.31 21 CYS D CA 1
ATOM 6733 C C . CYS D 1 22 ? 20.677 38.664 28.076 1.00 31.90 21 CYS D C 1
ATOM 6734 O O . CYS D 1 22 ? 20.707 39.728 27.476 1.00 30.61 21 CYS D O 1
ATOM 6737 N N . ASN D 1 23 ? 19.778 37.702 27.828 1.00 27.52 22 ASN D N 1
ATOM 6738 C CA . ASN D 1 23 ? 18.758 37.729 26.805 1.00 26.75 22 ASN D CA 1
ATOM 6739 C C . ASN D 1 23 ? 17.369 37.515 27.436 1.00 30.43 22 ASN D C 1
ATOM 6740 O O . ASN 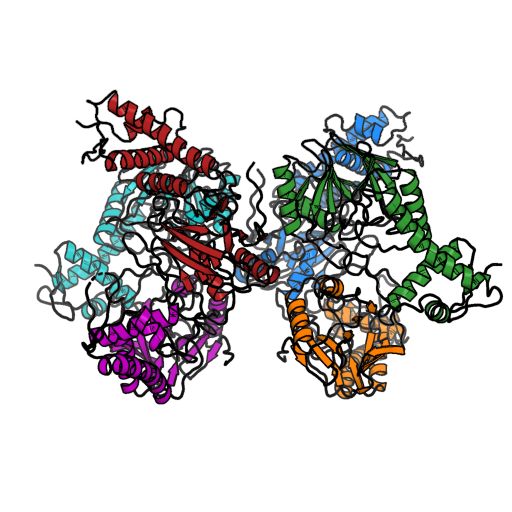D 1 23 ? 16.674 36.566 27.048 1.00 28.82 22 ASN D O 1
ATOM 6745 N N . PRO D 1 24 ? 16.904 38.374 28.384 1.00 26.75 23 PRO D N 1
ATOM 6746 C CA . PRO D 1 24 ? 15.552 38.167 28.924 1.00 26.17 23 PRO D CA 1
ATOM 6747 C C . PRO D 1 24 ? 14.485 38.399 27.859 1.00 32.29 23 PRO D C 1
ATOM 6748 O O . PRO D 1 24 ? 14.692 39.170 26.921 1.00 33.41 23 PRO D O 1
ATOM 6752 N N . GLY D 1 25 ? 13.363 37.727 28.009 1.00 27.94 24 GLY D N 1
ATOM 6753 C CA . GLY D 1 25 ? 12.261 37.861 27.074 1.00 26.86 24 GLY D CA 1
ATOM 6754 C C . GLY D 1 25 ? 11.107 36.962 27.443 1.00 30.14 24 GLY D C 1
ATOM 6755 O O . GLY D 1 25 ? 11.211 36.179 28.405 1.00 28.83 24 GLY D O 1
ATOM 6756 N N . PRO D 1 26 ? 9.985 37.055 26.698 1.00 26.40 25 PRO D N 1
ATOM 6757 C CA . PRO D 1 26 ? 8.807 36.230 27.047 1.00 25.70 25 PRO D CA 1
ATOM 6758 C C . PRO D 1 26 ? 9.081 34.733 27.002 1.00 32.46 25 PRO D C 1
ATOM 6759 O O . PRO D 1 26 ? 8.531 34.026 27.838 1.00 33.41 25 PRO D O 1
ATOM 6763 N N . MET D 1 27 ? 9.939 34.260 26.078 1.00 31.84 26 MET D N 1
ATOM 6764 C CA . MET D 1 27 ? 10.232 32.832 25.918 1.00 33.14 26 MET D CA 1
ATOM 6765 C C . MET D 1 27 ? 11.465 32.359 26.669 1.00 33.09 26 MET D C 1
ATOM 6766 O O . MET D 1 27 ? 11.560 31.164 26.936 1.00 33.50 26 MET D O 1
ATOM 6771 N N . THR D 1 28 ? 12.404 33.261 26.993 1.00 27.16 27 THR D N 1
ATOM 6772 C CA . THR D 1 28 ? 13.670 32.945 27.662 1.00 26.09 27 THR D CA 1
ATOM 6773 C C . THR D 1 28 ? 13.690 33.301 29.160 1.00 32.34 27 THR D C 1
ATOM 6774 O O . THR D 1 28 ? 14.689 33.045 29.826 1.00 34.24 27 THR D O 1
ATOM 6778 N N . LEU D 1 29 ? 12.608 33.884 29.682 1.00 26.94 28 LEU D N 1
ATOM 6779 C CA . LEU D 1 29 ? 12.428 34.303 31.060 1.00 25.45 28 LEU D CA 1
ATOM 6780 C C . LEU D 1 29 ? 13.516 35.340 31.402 1.00 28.16 28 LEU D C 1
ATOM 6781 O O . LEU D 1 29 ? 13.532 36.398 30.767 1.00 31.09 28 LEU D O 1
ATOM 6786 N N . GLN D 1 30 ? 14.414 35.075 32.344 1.00 22.51 29 GLN D N 1
ATOM 6787 C CA . GLN D 1 30 ? 15.487 36.014 32.735 1.00 22.66 29 GLN D CA 1
ATOM 6788 C C . GLN D 1 30 ? 16.677 35.949 31.771 1.00 22.23 29 GLN D C 1
ATOM 6789 O O . GLN D 1 30 ? 17.564 36.779 31.827 1.00 23.17 29 GLN D O 1
ATOM 6795 N N . GLY D 1 31 ? 16.680 34.944 30.917 1.00 17.10 30 GLY D N 1
ATOM 6796 C CA . GLY D 1 31 ? 17.699 34.693 29.911 1.00 16.32 30 GLY D CA 1
ATOM 6797 C C . GLY D 1 31 ? 17.996 33.219 29.819 1.00 19.61 30 GLY D C 1
ATOM 6798 O O . GLY D 1 31 ? 17.413 32.433 30.571 1.00 19.07 30 GLY D O 1
ATOM 6799 N N . THR D 1 32 ? 18.877 32.820 28.888 1.00 17.73 31 THR D N 1
ATOM 6800 C CA . THR D 1 32 ? 19.295 31.410 28.775 1.00 18.00 31 THR D CA 1
ATOM 6801 C C . THR D 1 32 ? 20.263 31.111 29.906 1.00 23.09 31 THR D C 1
ATOM 6802 O O . THR D 1 32 ? 21.122 31.925 30.238 1.00 25.67 31 THR D O 1
ATOM 6806 N N . ASN D 1 33 ? 20.086 29.968 30.527 1.00 19.01 32 ASN D N 1
ATOM 6807 C CA . ASN D 1 33 ? 20.969 29.497 31.577 1.00 17.80 32 ASN D CA 1
ATOM 6808 C C . ASN D 1 33 ? 22.010 28.640 30.903 1.00 21.97 32 ASN D C 1
ATOM 6809 O O . ASN D 1 33 ? 21.696 27.585 30.356 1.00 19.86 32 ASN D O 1
ATOM 6814 N N . THR D 1 34 ? 23.220 29.157 30.820 1.00 21.00 33 THR D N 1
ATOM 6815 C CA . THR D 1 34 ? 24.365 28.438 30.282 1.00 20.65 33 THR D CA 1
ATOM 6816 C C . THR D 1 34 ? 25.162 27.985 31.499 1.00 26.39 33 THR D C 1
ATOM 6817 O O . THR D 1 34 ? 25.220 28.709 32.496 1.00 26.58 33 THR D O 1
ATOM 6821 N N . TYR D 1 35 ? 25.704 26.751 31.472 1.00 24.17 34 TYR D N 1
ATOM 6822 C CA . TYR D 1 35 ? 26.410 26.199 32.627 1.00 22.53 34 TYR D CA 1
ATOM 6823 C C . TYR D 1 35 ? 27.816 25.757 32.301 1.00 26.92 34 TYR D C 1
ATOM 6824 O O . TYR D 1 35 ? 28.049 25.146 31.252 1.00 26.18 34 TYR D O 1
ATOM 6833 N N . LEU D 1 36 ? 28.745 26.037 33.231 1.00 25.21 35 LEU D N 1
ATOM 6834 C CA . LEU D 1 36 ? 30.114 25.544 33.202 1.00 26.74 35 LEU D CA 1
ATOM 6835 C C . LEU D 1 36 ? 30.187 24.386 34.193 1.00 33.33 35 LEU D C 1
ATOM 6836 O O . LEU D 1 36 ? 29.989 24.575 35.390 1.00 31.75 35 LEU D O 1
ATOM 6841 N N . VAL D 1 37 ? 30.343 23.157 33.661 1.00 33.82 36 VAL D N 1
ATOM 6842 C CA . VAL D 1 37 ? 30.361 21.918 34.448 1.00 34.46 36 VAL D CA 1
ATOM 6843 C C . VAL D 1 37 ? 31.799 21.359 34.530 1.00 41.64 36 VAL D C 1
ATOM 6844 O O . VAL D 1 37 ? 32.493 21.282 33.528 1.00 41.85 36 VAL D O 1
ATOM 6848 N N . GLY D 1 38 ? 32.214 21.008 35.740 1.00 40.80 37 GLY D N 1
ATOM 6849 C CA . GLY D 1 38 ? 33.533 20.473 36.024 1.00 43.54 37 GLY D CA 1
ATOM 6850 C C . GLY D 1 38 ? 34.171 21.151 37.213 1.00 49.91 37 GLY D C 1
ATOM 6851 O O . GLY D 1 38 ? 33.654 22.151 37.711 1.00 49.72 37 GLY D O 1
ATOM 6852 N N . THR D 1 39 ? 35.305 20.617 37.670 1.00 48.86 38 THR D N 1
ATOM 6853 C CA . THR D 1 39 ? 36.040 21.154 38.826 1.00 49.16 38 THR D CA 1
ATOM 6854 C C . THR D 1 39 ? 37.483 21.547 38.459 1.00 54.32 38 THR D C 1
ATOM 6855 O O . THR D 1 39 ? 38.209 22.053 39.317 1.00 54.90 38 THR D O 1
ATOM 6859 N N . GLY D 1 40 ? 37.867 21.334 37.197 1.00 51.03 39 GLY D N 1
ATOM 6860 C CA . GLY D 1 40 ? 39.223 21.571 36.719 1.00 52.11 39 GLY D CA 1
ATOM 6861 C C . GLY D 1 40 ? 39.486 22.806 35.886 1.00 54.64 39 GLY D C 1
ATOM 6862 O O . GLY D 1 40 ? 38.596 23.647 35.718 1.00 51.95 39 GLY D O 1
ATOM 6863 N N . PRO D 1 41 ? 40.730 22.925 35.344 1.00 52.58 40 PRO D N 1
ATOM 6864 C CA . PRO D 1 41 ? 41.091 24.115 34.558 1.00 51.80 40 PRO D CA 1
ATOM 6865 C C . PRO D 1 41 ? 40.464 24.148 33.160 1.00 55.20 40 PRO D C 1
ATOM 6866 O O . PRO D 1 41 ? 40.630 25.147 32.451 1.00 55.99 40 PRO D O 1
ATOM 6870 N N . ARG D 1 42 ? 39.761 23.062 32.765 1.00 49.82 41 ARG D N 1
ATOM 6871 C CA . ARG D 1 42 ? 39.017 22.936 31.505 1.00 47.24 41 ARG D CA 1
ATOM 6872 C C . ARG D 1 42 ? 37.624 22.376 31.831 1.00 48.57 41 ARG D C 1
ATOM 6873 O O . ARG D 1 42 ? 37.523 21.305 32.430 1.00 49.22 41 ARG D O 1
ATOM 6881 N N . ARG D 1 43 ? 36.565 23.130 31.520 1.00 42.44 42 ARG D N 1
ATOM 6882 C CA . ARG D 1 43 ? 35.185 22.733 31.845 1.00 40.24 42 ARG D CA 1
ATOM 6883 C C . ARG D 1 43 ? 34.259 22.645 30.609 1.00 41.29 42 ARG D C 1
ATOM 6884 O O . ARG D 1 43 ? 34.543 23.253 29.576 1.00 40.27 42 ARG D O 1
ATOM 6892 N N . ILE D 1 44 ? 33.162 21.865 30.719 1.00 36.63 43 ILE D N 1
ATOM 6893 C CA . ILE D 1 44 ? 32.139 21.737 29.656 1.00 35.44 43 ILE D CA 1
ATOM 6894 C C . ILE D 1 44 ? 31.201 22.924 29.755 1.00 37.30 43 ILE D C 1
ATOM 6895 O O . ILE D 1 44 ? 30.799 23.278 30.872 1.00 38.14 43 ILE D O 1
ATOM 6900 N N . LEU D 1 45 ? 30.870 23.552 28.613 1.00 31.37 44 LEU D N 1
ATOM 6901 C CA . LEU D 1 45 ? 29.897 24.641 28.558 1.00 29.03 44 LEU D CA 1
ATOM 6902 C C . LEU D 1 45 ? 28.613 24.119 27.958 1.00 32.39 44 LEU D C 1
ATOM 6903 O O . LEU D 1 45 ? 28.633 23.636 26.845 1.00 33.40 44 LEU D O 1
ATOM 6908 N N . ILE D 1 46 ? 27.516 24.159 28.716 1.00 28.43 45 ILE D N 1
ATOM 6909 C CA . ILE D 1 46 ? 26.182 23.743 28.273 1.00 26.29 45 ILE D CA 1
ATOM 6910 C C . ILE D 1 46 ? 25.403 24.982 27.848 1.00 28.30 45 ILE D C 1
ATOM 6911 O O . ILE D 1 46 ? 25.105 25.836 28.679 1.00 25.91 45 ILE D O 1
ATOM 6916 N N . ASP D 1 47 ? 25.073 25.062 26.542 1.00 28.08 46 ASP D N 1
ATOM 6917 C CA . ASP D 1 47 ? 24.357 26.141 25.820 1.00 26.42 46 ASP D CA 1
ATOM 6918 C C . ASP D 1 47 ? 25.223 27.427 25.722 1.00 27.20 46 ASP D C 1
ATOM 6919 O O . ASP D 1 47 ? 26.220 27.587 26.436 1.00 24.07 46 ASP D O 1
ATOM 6924 N N . THR D 1 48 ? 24.881 28.300 24.762 1.00 25.57 47 THR D N 1
ATOM 6925 C CA . THR D 1 48 ? 25.683 29.478 24.409 1.00 26.05 47 THR D CA 1
ATOM 6926 C C . THR D 1 48 ? 24.900 30.799 24.324 1.00 30.46 47 THR D C 1
ATOM 6927 O O . THR D 1 48 ? 25.465 31.825 23.926 1.00 30.28 47 THR D O 1
ATOM 6931 N N . GLY D 1 49 ? 23.612 30.759 24.650 1.00 26.10 48 GLY D N 1
ATOM 6932 C CA . GLY D 1 49 ? 22.753 31.924 24.544 1.00 24.33 48 GLY D CA 1
ATOM 6933 C C . GLY D 1 49 ? 22.349 32.271 23.121 1.00 26.46 48 GLY D C 1
ATOM 6934 O O . GLY D 1 49 ? 22.409 31.441 22.198 1.00 26.26 48 GLY D O 1
ATOM 6935 N N . GLU D 1 50 ? 21.980 33.533 22.932 1.00 21.81 49 GLU D N 1
ATOM 6936 C CA . GLU D 1 50 ? 21.532 34.062 21.652 1.00 21.86 49 GLU D CA 1
ATOM 6937 C C . GLU D 1 50 ? 22.665 34.607 20.796 1.00 30.92 49 GLU D C 1
ATOM 6938 O O . GLU D 1 50 ? 23.737 34.884 21.307 1.00 33.30 49 GLU D O 1
ATOM 6944 N N . PRO D 1 51 ? 22.456 34.809 19.485 1.00 30.14 50 PRO D N 1
ATOM 6945 C CA . PRO D 1 51 ? 23.518 35.425 18.676 1.00 31.18 50 PRO D CA 1
ATOM 6946 C C . PRO D 1 51 ? 23.632 36.904 18.978 1.00 36.82 50 PRO D C 1
ATOM 6947 O O . PRO D 1 51 ? 22.627 37.535 19.295 1.00 38.05 50 PRO D O 1
ATOM 6951 N N . ALA D 1 52 ? 24.843 37.458 18.868 1.00 33.91 51 ALA D N 1
ATOM 6952 C CA . ALA D 1 52 ? 25.165 38.886 19.017 1.00 32.87 51 ALA D CA 1
ATOM 6953 C C . ALA D 1 52 ? 24.730 39.534 20.348 1.00 36.10 51 ALA D C 1
ATOM 6954 O O . ALA D 1 52 ? 24.234 40.662 20.349 1.00 39.42 51 ALA D O 1
ATOM 6956 N N . ILE D 1 53 ? 24.975 38.865 21.475 1.00 30.61 52 ILE D N 1
ATOM 6957 C CA . ILE D 1 53 ? 24.744 39.432 22.816 1.00 29.10 52 ILE D CA 1
ATOM 6958 C C . ILE D 1 53 ? 26.151 39.692 23.405 1.00 34.99 52 ILE D C 1
ATOM 6959 O O . ILE D 1 53 ? 26.724 38.765 23.974 1.00 37.53 52 ILE D O 1
ATOM 6964 N N . PRO D 1 54 ? 26.749 40.905 23.240 1.00 31.09 53 PRO D N 1
ATOM 6965 C CA . PRO D 1 54 ? 28.122 41.143 23.731 1.00 31.26 53 PRO D CA 1
ATOM 6966 C C . PRO D 1 54 ? 28.291 41.059 25.252 1.00 35.51 53 PRO D C 1
ATOM 6967 O O . PRO D 1 54 ? 29.387 40.774 25.734 1.00 36.79 53 PRO D O 1
ATOM 6971 N N . GLU D 1 55 ? 27.211 41.312 25.989 1.00 31.84 54 GLU D N 1
ATOM 6972 C CA . GLU D 1 55 ? 27.146 41.270 27.451 1.00 32.25 54 GLU D CA 1
ATOM 6973 C C . GLU D 1 55 ? 27.399 39.854 27.963 1.00 35.52 54 GLU D C 1
ATOM 6974 O O . GLU D 1 55 ? 28.075 39.707 28.959 1.00 37.44 54 GLU D O 1
ATOM 6980 N N . TYR D 1 56 ? 26.897 38.819 27.269 1.00 31.19 55 TYR D N 1
ATOM 6981 C CA . TYR D 1 56 ? 27.104 37.418 27.644 1.00 28.92 55 TYR D CA 1
ATOM 6982 C C . TYR D 1 56 ? 28.575 37.011 27.549 1.00 32.28 55 TYR D C 1
ATOM 6983 O O . TYR D 1 56 ? 29.055 36.330 28.438 1.00 30.64 55 TYR D O 1
ATOM 6992 N N . ILE D 1 57 ? 29.279 37.432 26.468 1.00 30.97 56 ILE D N 1
ATOM 6993 C CA . ILE D 1 57 ? 30.691 37.131 26.238 1.00 31.04 56 ILE D CA 1
ATOM 6994 C C . ILE D 1 57 ? 31.533 37.693 27.406 1.00 37.06 56 ILE D C 1
ATOM 6995 O O . ILE D 1 57 ? 32.437 36.997 27.880 1.00 37.06 56 ILE D O 1
ATOM 7000 N N . SER D 1 58 ? 31.189 38.908 27.890 1.00 34.79 57 SER D N 1
ATOM 7001 C CA . SER D 1 58 ? 31.813 39.555 29.043 1.00 36.78 57 SER D CA 1
ATOM 7002 C C . SER D 1 58 ? 31.588 38.739 30.328 1.00 42.96 57 SER D C 1
ATOM 7003 O O . SER D 1 58 ? 32.533 38.540 31.104 1.00 43.34 57 SER D O 1
ATOM 7006 N N . CYS D 1 59 ? 30.336 38.266 30.547 1.00 39.93 58 CYS D N 1
ATOM 7007 C CA . CYS D 1 59 ? 29.951 37.436 31.703 1.00 39.94 58 CYS D CA 1
ATOM 7008 C C . CYS D 1 59 ? 30.672 36.091 31.663 1.00 42.27 58 CYS D C 1
ATOM 7009 O O . CYS D 1 59 ? 31.177 35.649 32.699 1.00 41.56 58 CYS D O 1
ATOM 7012 N N . LEU D 1 60 ? 30.746 35.468 30.467 1.00 36.80 59 LEU D N 1
ATOM 7013 C C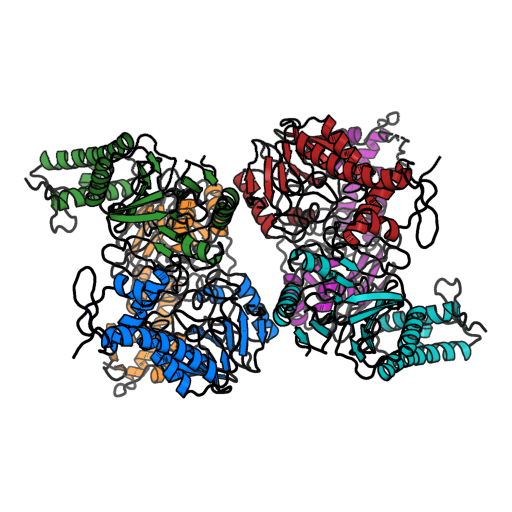A . LEU D 1 60 ? 31.426 34.199 30.275 1.00 37.04 59 LEU D CA 1
ATOM 7014 C C . LEU D 1 60 ? 32.930 34.343 30.537 1.00 43.36 59 LEU D C 1
ATOM 7015 O O . LEU D 1 60 ? 33.507 33.489 31.203 1.00 44.22 59 LEU D O 1
ATOM 7020 N N . LYS D 1 61 ? 33.540 35.449 30.076 1.00 40.34 60 LYS D N 1
ATOM 7021 C CA . LYS D 1 61 ? 34.955 35.754 30.304 1.00 41.25 60 LYS D CA 1
ATOM 7022 C C . LYS D 1 61 ? 35.237 35.994 31.794 1.00 43.25 60 LYS D C 1
ATOM 7023 O O . LYS D 1 61 ? 36.291 35.607 32.270 1.00 44.20 60 LYS D O 1
ATOM 7029 N N . GLN D 1 62 ? 34.294 36.631 32.510 1.00 38.58 61 GLN D N 1
ATOM 7030 C CA . GLN D 1 62 ? 34.360 36.907 33.946 1.00 38.17 61 GLN D CA 1
ATOM 7031 C C . GLN D 1 62 ? 34.316 35.592 34.722 1.00 40.23 61 GLN D C 1
ATOM 7032 O O . GLN D 1 62 ? 35.161 35.409 35.583 1.00 44.11 61 GLN D O 1
ATOM 7034 N N . ALA D 1 63 ? 33.402 34.656 34.386 1.00 32.35 62 ALA D N 1
ATOM 7035 C CA . ALA D 1 63 ? 33.289 33.332 35.014 1.00 30.94 62 ALA D CA 1
ATOM 7036 C C . ALA D 1 63 ? 34.555 32.504 34.819 1.00 36.69 62 ALA D C 1
ATOM 7037 O O . ALA D 1 63 ? 35.089 31.970 35.794 1.00 38.38 62 ALA D O 1
ATOM 7039 N N . LEU D 1 64 ? 35.068 32.432 33.583 1.00 32.46 63 LEU D N 1
ATOM 7040 C CA . LEU D 1 64 ? 36.298 31.690 33.293 1.00 33.38 63 LEU D CA 1
ATOM 7041 C C . LEU D 1 64 ? 37.494 32.264 34.046 1.00 42.23 63 LEU D C 1
ATOM 7042 O O . LEU D 1 64 ? 38.319 31.484 34.500 1.00 46.85 63 LEU D O 1
ATOM 7047 N N . THR D 1 65 ? 37.585 33.604 34.210 1.00 37.69 64 THR D N 1
ATOM 7048 C CA . THR D 1 65 ? 38.662 34.268 34.962 1.00 38.36 64 THR D CA 1
ATOM 7049 C C . THR D 1 65 ? 38.461 34.017 36.471 1.00 44.59 64 THR D C 1
ATOM 7050 O O . THR D 1 65 ? 39.405 33.593 37.146 1.00 45.58 64 THR D O 1
ATOM 7054 N N . GLU D 1 66 ? 37.240 34.305 36.990 1.00 41.23 65 GLU D N 1
ATOM 7055 C CA . GLU D 1 66 ? 36.828 34.154 38.391 1.00 42.17 65 GLU D CA 1
ATOM 7056 C C . GLU D 1 66 ? 37.042 32.731 38.893 1.00 48.03 65 GLU D C 1
ATOM 7057 O O . GLU D 1 66 ? 37.508 32.547 40.022 1.00 49.10 65 GLU D O 1
ATOM 7063 N N . PHE D 1 67 ? 36.710 31.727 38.050 1.00 44.30 66 PHE D N 1
ATOM 7064 C CA . PHE D 1 67 ? 36.790 30.330 38.451 1.00 44.92 66 PHE D CA 1
ATOM 7065 C C . PHE D 1 67 ? 38.043 29.648 37.888 1.00 53.81 66 PHE D C 1
ATOM 7066 O O . PHE D 1 67 ? 38.190 28.432 38.002 1.00 54.85 66 PHE D O 1
ATOM 7074 N N . ASN D 1 68 ? 38.989 30.463 37.391 1.00 53.57 67 ASN D N 1
ATOM 7075 C CA . ASN D 1 68 ? 40.293 30.083 36.832 1.00 56.08 67 ASN D CA 1
ATOM 7076 C C . ASN D 1 68 ? 40.181 28.814 35.968 1.00 59.32 67 ASN D C 1
ATOM 7077 O O . ASN D 1 68 ? 40.766 27.769 36.269 1.00 62.09 67 ASN D O 1
ATOM 7082 N N . THR D 1 69 ? 39.390 28.918 34.921 1.00 52.38 68 THR D N 1
ATOM 7083 C CA . THR D 1 69 ? 39.101 27.807 34.034 1.00 51.75 68 THR D CA 1
ATOM 7084 C C . THR D 1 69 ? 39.010 28.286 32.560 1.00 52.77 68 THR D C 1
ATOM 7085 O O . THR D 1 69 ? 39.196 29.475 32.257 1.00 52.94 68 THR D O 1
ATOM 7089 N N . ALA D 1 70 ? 38.769 27.322 31.660 1.00 45.35 69 ALA D N 1
ATOM 7090 C CA . ALA D 1 70 ? 38.628 27.489 30.228 1.00 42.64 69 ALA D CA 1
ATOM 7091 C C . ALA D 1 70 ? 37.562 26.523 29.712 1.00 46.06 69 ALA D C 1
ATOM 7092 O O . ALA D 1 70 ? 37.132 25.639 30.456 1.00 44.31 69 ALA D O 1
ATOM 7094 N N . ILE D 1 71 ? 37.108 26.701 28.454 1.00 44.43 70 ILE D N 1
ATOM 7095 C CA . ILE D 1 71 ? 36.125 25.805 27.849 1.00 43.83 70 ILE D CA 1
ATOM 7096 C C . ILE D 1 71 ? 36.866 24.581 27.266 1.00 49.89 70 ILE D C 1
ATOM 7097 O O . ILE D 1 71 ? 37.829 24.730 26.508 1.00 50.31 70 ILE D O 1
ATOM 7102 N N . GLN D 1 72 ? 36.422 23.377 27.659 1.00 47.19 71 GLN D N 1
ATOM 7103 C CA . GLN D 1 72 ? 36.899 22.082 27.165 1.00 47.64 71 GLN D CA 1
ATOM 7104 C C . GLN D 1 72 ? 36.200 21.756 25.830 1.00 50.54 71 GLN D C 1
ATOM 7105 O O . GLN D 1 72 ? 36.841 21.357 24.861 1.00 53.16 71 GLN D O 1
ATOM 7111 N N . GLU D 1 73 ? 34.871 21.893 25.824 1.00 41.98 72 GLU D N 1
ATOM 7112 C CA . GLU D 1 73 ? 33.979 21.632 24.718 1.00 40.47 72 GLU D CA 1
ATOM 7113 C C . GLU D 1 73 ? 32.654 22.287 25.024 1.00 41.58 72 GLU D C 1
ATOM 7114 O O . GLU D 1 73 ? 32.376 22.600 26.185 1.00 38.34 72 GLU D O 1
ATOM 7120 N N . ILE D 1 74 ? 31.842 22.499 23.966 1.00 37.35 73 ILE D N 1
ATOM 7121 C CA . ILE D 1 74 ? 30.517 23.101 24.059 1.00 34.03 73 ILE D CA 1
ATOM 7122 C C . ILE D 1 74 ? 29.472 22.034 23.730 1.00 36.62 73 ILE D C 1
ATOM 7123 O O . ILE D 1 74 ? 29.637 21.286 22.774 1.00 36.56 73 ILE D O 1
ATOM 7128 N N . VAL D 1 75 ? 28.427 21.951 24.560 1.00 32.45 74 VAL D N 1
ATOM 7129 C CA . VAL D 1 75 ? 27.317 21.008 24.425 1.00 31.99 74 VAL D CA 1
ATOM 7130 C C . VAL D 1 75 ? 26.038 21.836 24.284 1.00 30.72 74 VAL D C 1
ATOM 7131 O O . VAL D 1 75 ? 25.803 22.725 25.093 1.00 28.84 74 VAL D O 1
ATOM 7135 N N . VAL D 1 76 ? 25.262 21.600 23.208 1.00 24.89 75 VAL D N 1
ATOM 7136 C CA . VAL D 1 76 ? 24.033 22.345 22.877 1.00 23.07 75 VAL D CA 1
ATOM 7137 C C . VAL D 1 76 ? 22.813 21.413 23.081 1.00 28.40 75 VAL D C 1
ATOM 7138 O O . VAL D 1 76 ? 22.790 20.321 22.520 1.00 31.48 75 VAL D O 1
ATOM 7142 N N . THR D 1 77 ? 21.810 21.831 23.885 1.00 24.41 76 THR D N 1
ATOM 7143 C CA . THR D 1 77 ? 20.614 21.026 24.207 1.00 23.85 76 THR D CA 1
ATOM 7144 C C . THR D 1 77 ? 19.696 20.857 22.985 1.00 30.29 76 THR D C 1
ATOM 7145 O O . THR D 1 77 ? 19.175 19.752 22.728 1.00 31.31 76 THR D O 1
ATOM 7149 N N . HIS D 1 78 ? 19.534 21.943 22.197 1.00 25.51 77 HIS D N 1
ATOM 7150 C CA . HIS D 1 78 ? 18.712 21.914 20.992 1.00 22.86 77 HIS D CA 1
ATOM 7151 C C . HIS D 1 78 ? 19.042 23.065 20.077 1.00 25.44 77 HIS D C 1
ATOM 7152 O O . HIS D 1 78 ? 19.791 23.956 20.465 1.00 25.46 77 HIS D O 1
ATOM 7159 N N . TRP D 1 79 ? 18.494 23.019 18.855 1.00 20.72 78 TRP D N 1
ATOM 7160 C CA . TRP D 1 79 ? 18.771 23.957 17.778 1.00 20.27 78 TRP D CA 1
ATOM 7161 C C . TRP D 1 79 ? 18.247 25.388 17.996 1.00 22.10 78 TRP D C 1
ATOM 7162 O O . TRP D 1 79 ? 18.697 26.277 17.280 1.00 22.81 78 TRP D O 1
ATOM 7173 N N . HIS D 1 80 ? 17.262 25.608 18.884 1.00 16.10 79 HIS D N 1
ATOM 7174 C CA . HIS D 1 80 ? 16.674 26.919 19.121 1.00 15.17 79 HIS D CA 1
ATOM 7175 C C . HIS D 1 80 ? 17.779 27.945 19.355 1.00 24.68 79 HIS D C 1
ATOM 7176 O O . HIS D 1 80 ? 18.722 27.649 20.096 1.00 27.67 79 HIS D O 1
ATOM 7183 N N . ARG D 1 81 ? 17.720 29.104 18.645 1.00 20.78 80 ARG D N 1
ATOM 7184 C CA . ARG D 1 81 ? 18.789 30.111 18.608 1.00 21.70 80 ARG D CA 1
ATOM 7185 C C . ARG D 1 81 ? 19.154 30.729 19.976 1.00 26.76 80 ARG D C 1
ATOM 7186 O O . ARG D 1 81 ? 20.214 31.339 20.080 1.00 27.91 80 ARG D O 1
ATOM 7189 N N . ASP D 1 82 ? 18.330 30.534 21.024 1.00 21.05 81 ASP D N 1
ATOM 7190 C CA . ASP D 1 82 ? 18.647 31.055 22.350 1.00 21.40 81 ASP D CA 1
ATOM 7191 C C . ASP D 1 82 ? 19.586 30.060 23.106 1.00 26.87 81 ASP D C 1
ATOM 7192 O O . ASP D 1 82 ? 20.028 30.373 24.208 1.00 27.41 81 ASP D O 1
ATOM 7197 N N . HIS D 1 83 ? 19.876 28.881 22.503 1.00 19.17 82 HIS D N 1
ATOM 7198 C CA . HIS D 1 83 ? 20.739 27.846 23.046 1.00 18.42 82 HIS D CA 1
ATOM 7199 C C . HIS D 1 83 ? 21.946 27.598 22.118 1.00 21.65 82 HIS D C 1
ATOM 7200 O O . HIS D 1 83 ? 23.012 27.198 22.581 1.00 22.11 82 HIS D O 1
ATOM 7207 N N . SER D 1 84 ? 21.790 27.848 20.819 1.00 15.62 83 SER D N 1
ATOM 7208 C CA . SER D 1 84 ? 22.866 27.624 19.862 1.00 16.04 83 SER D CA 1
ATOM 7209 C C . SER D 1 84 ? 23.350 28.912 19.155 1.00 23.63 83 SER D C 1
ATOM 7210 O O . SER D 1 84 ? 24.236 28.835 18.312 1.00 27.82 83 SER D O 1
ATOM 7213 N N . GLY D 1 85 ? 22.815 30.064 19.509 1.00 20.37 84 GLY D N 1
ATOM 7214 C CA . GLY D 1 85 ? 23.150 31.317 18.848 1.00 21.29 84 GLY D CA 1
ATOM 7215 C C . GLY D 1 85 ? 24.530 31.860 19.061 1.00 28.93 84 GLY D C 1
ATOM 7216 O O . GLY D 1 85 ? 25.107 32.443 18.160 1.00 30.14 84 GLY D O 1
ATOM 7217 N N . GLY D 1 86 ? 25.057 31.685 20.246 1.00 29.36 85 GLY D N 1
ATOM 7218 C CA . GLY D 1 86 ? 26.368 32.227 20.580 1.00 30.71 85 GLY D CA 1
ATOM 7219 C C . GLY D 1 86 ? 27.590 31.410 20.212 1.00 34.82 85 GLY D C 1
ATOM 7220 O O . GLY D 1 86 ? 28.705 31.843 20.532 1.00 37.34 85 GLY D O 1
ATOM 7221 N N . ILE D 1 87 ? 27.421 30.237 19.560 1.00 27.74 86 ILE D N 1
ATOM 7222 C CA . ILE D 1 87 ? 28.547 29.372 19.221 1.00 29.64 86 ILE D CA 1
ATOM 7223 C C . ILE D 1 87 ? 29.630 30.165 18.469 1.00 37.76 86 ILE D C 1
ATOM 7224 O O . ILE D 1 87 ? 30.768 30.181 18.929 1.00 41.24 86 ILE D O 1
ATOM 7229 N N . GLY D 1 88 ? 29.260 30.868 17.403 1.00 34.29 87 GLY D N 1
ATOM 7230 C CA . GLY D 1 88 ? 30.170 31.698 16.622 1.00 35.18 87 GLY D CA 1
ATOM 7231 C C . GLY D 1 88 ? 30.831 32.826 17.384 1.00 40.09 87 GLY D C 1
ATOM 7232 O O . GLY D 1 88 ? 32.020 33.085 17.171 1.00 41.89 87 GLY D O 1
ATOM 7233 N N . ASP D 1 89 ? 30.081 33.471 18.301 1.00 36.52 88 ASP D N 1
ATOM 7234 C CA . ASP D 1 89 ? 30.571 34.575 19.150 1.00 37.18 88 ASP D CA 1
ATOM 7235 C C . ASP D 1 89 ? 31.630 34.122 20.134 1.00 38.23 88 ASP D C 1
ATOM 7236 O O . ASP D 1 89 ? 32.578 34.863 20.338 1.00 37.46 88 ASP D O 1
ATOM 7241 N N . ILE D 1 90 ? 31.482 32.913 20.723 1.00 34.48 89 ILE D N 1
ATOM 7242 C CA . ILE D 1 90 ? 32.396 32.271 21.704 1.00 33.89 89 ILE D CA 1
ATOM 7243 C C . ILE D 1 90 ? 33.686 31.820 21.002 1.00 40.52 89 ILE D C 1
ATOM 7244 O O . ILE D 1 90 ? 34.772 31.931 21.565 1.00 39.62 89 ILE D O 1
ATOM 7249 N N . CYS D 1 91 ? 33.563 31.305 19.782 1.00 40.75 90 CYS D N 1
ATOM 7250 C CA . CYS D 1 91 ? 34.730 30.870 19.026 1.00 43.96 90 CYS D CA 1
ATOM 7251 C C . CYS D 1 91 ? 35.617 32.070 18.677 1.00 50.44 90 CYS D C 1
ATOM 7252 O O . CYS D 1 91 ? 36.838 31.996 18.856 1.00 53.29 90 CYS D O 1
ATOM 7255 N N . LYS D 1 92 ? 34.997 33.186 18.247 1.00 44.56 91 LYS D N 1
ATOM 7256 C CA . LYS D 1 92 ? 35.696 34.407 17.857 1.00 44.57 91 LYS D CA 1
ATOM 7257 C C . LYS D 1 92 ? 36.257 35.198 19.040 1.00 48.85 91 LYS D C 1
ATOM 7258 O O . LYS D 1 92 ? 37.321 35.800 18.898 1.00 50.80 91 LYS D O 1
ATOM 7260 N N . SER D 1 93 ? 35.541 35.234 20.181 1.00 44.55 92 SER D N 1
ATOM 7261 C CA . SER D 1 93 ? 35.880 36.083 21.327 1.00 44.72 92 SER D CA 1
ATOM 7262 C C . SER D 1 93 ? 36.581 35.369 22.498 1.00 50.28 92 SER D C 1
ATOM 7263 O O . SER D 1 93 ? 37.388 36.002 23.160 1.00 49.87 92 SER D O 1
ATOM 7265 N N . ILE D 1 94 ? 36.275 34.101 22.777 1.00 48.46 93 ILE D N 1
ATOM 7266 C CA . ILE D 1 94 ? 36.920 33.413 23.897 1.00 49.61 93 ILE D CA 1
ATOM 7267 C C . ILE D 1 94 ? 38.097 32.605 23.310 1.00 59.16 93 ILE D C 1
ATOM 7268 O O . ILE D 1 94 ? 37.960 31.441 22.917 1.00 57.73 93 ILE D O 1
ATOM 7273 N N . ASN D 1 95 ? 39.257 33.291 23.229 1.00 62.06 94 ASN D N 1
ATOM 7274 C CA . ASN D 1 95 ? 40.543 32.808 22.711 1.00 65.56 94 ASN D CA 1
ATOM 7275 C C . ASN D 1 95 ? 40.922 31.460 23.318 1.00 74.42 94 ASN D C 1
ATOM 7276 O O . ASN D 1 95 ? 40.713 31.231 24.511 1.00 74.98 94 ASN D O 1
ATOM 7278 N N . ASN D 1 96 ? 41.451 30.564 22.484 1.00 74.09 95 ASN D N 1
ATOM 7279 C CA . ASN D 1 96 ? 41.879 29.224 22.886 1.00 75.66 95 ASN D CA 1
ATOM 7280 C C . ASN D 1 96 ? 43.044 28.728 21.996 1.00 83.99 95 ASN D C 1
ATOM 7281 O O . ASN D 1 96 ? 43.257 29.251 20.889 1.00 85.21 95 ASN D O 1
ATOM 7286 N N . ASP D 1 97 ? 43.808 27.735 22.497 1.00 81.84 96 ASP D N 1
ATOM 7287 C CA . ASP D 1 97 ? 44.925 27.129 21.768 1.00 83.88 96 ASP D CA 1
ATOM 7288 C C . ASP D 1 97 ? 44.390 26.380 20.526 1.00 86.68 96 ASP D C 1
ATOM 7289 O O . ASP D 1 97 ? 44.900 26.576 19.421 1.00 87.03 96 ASP D O 1
ATOM 7291 N N . THR D 1 98 ? 43.324 25.573 20.721 1.00 80.91 97 THR D N 1
ATOM 7292 C CA . THR D 1 98 ? 42.653 24.790 19.686 1.00 79.96 97 THR D CA 1
ATOM 7293 C C . THR D 1 98 ? 41.249 25.352 19.416 1.00 80.59 97 THR D C 1
ATOM 7294 O O . THR D 1 98 ? 40.724 26.108 20.240 1.00 79.48 97 THR D O 1
ATOM 7296 N N . THR D 1 99 ? 40.643 24.982 18.252 1.00 74.70 98 THR D N 1
ATOM 7297 C CA . THR D 1 99 ? 39.266 25.368 17.878 1.00 71.04 98 THR D CA 1
ATOM 7298 C C . THR D 1 99 ? 38.292 24.618 18.805 1.00 70.22 98 THR D C 1
ATOM 7299 O O . THR D 1 99 ? 38.656 23.533 19.296 1.00 71.77 98 THR D O 1
ATOM 7301 N N . TYR D 1 100 ? 37.077 25.169 19.066 1.00 59.41 99 TYR D N 1
ATOM 7302 C CA . TYR D 1 100 ? 36.149 24.481 19.968 1.00 55.39 99 TYR D CA 1
ATOM 7303 C C . TYR D 1 100 ? 35.415 23.340 19.329 1.00 55.42 99 TYR D C 1
ATOM 7304 O O . TYR D 1 100 ? 35.044 23.398 18.158 1.00 54.92 99 TYR D O 1
ATOM 7313 N N . CYS D 1 101 ? 35.204 22.296 20.122 1.00 50.26 100 CYS D N 1
ATOM 7314 C CA . CYS D 1 101 ? 34.436 21.136 19.726 1.00 49.08 100 CYS D CA 1
ATOM 7315 C C . CYS D 1 101 ? 33.011 21.352 20.216 1.00 47.74 100 CYS D C 1
ATOM 7316 O O . CYS D 1 101 ? 32.782 21.517 21.422 1.00 45.41 100 CYS D O 1
ATOM 7319 N N . ILE D 1 102 ? 32.062 21.409 19.278 1.00 42.17 101 ILE D N 1
ATOM 7320 C CA . ILE D 1 102 ? 30.659 21.666 19.596 1.00 39.14 101 ILE D CA 1
ATOM 7321 C C . ILE D 1 102 ? 29.861 20.398 19.344 1.00 39.30 101 ILE D C 1
ATOM 7322 O O . ILE D 1 102 ? 29.773 19.916 18.209 1.00 40.48 101 ILE D O 1
ATOM 7327 N N . LYS D 1 103 ? 29.295 19.860 20.426 1.00 31.88 102 LYS D N 1
ATOM 7328 C CA . LYS D 1 103 ? 28.517 18.625 20.435 1.00 31.35 102 LYS D CA 1
ATOM 7329 C C . LYS D 1 103 ? 27.036 18.905 20.586 1.00 32.34 102 LYS D C 1
ATOM 7330 O O . LYS D 1 103 ? 26.633 19.827 21.276 1.00 31.13 102 LYS D O 1
ATOM 7336 N N . LYS D 1 104 ? 26.225 18.076 19.953 1.00 29.49 103 LYS D N 1
ATOM 7337 C CA . LYS D 1 104 ? 24.767 18.166 19.916 1.00 27.44 103 LYS D CA 1
ATOM 7338 C C . LYS D 1 104 ? 24.190 16.846 19.473 1.00 29.72 103 LYS D C 1
ATOM 7339 O O . LYS D 1 104 ? 24.896 16.105 18.803 1.00 30.79 103 LYS D O 1
ATOM 7345 N N . LEU D 1 105 ? 22.891 16.600 19.698 1.00 25.46 104 LEU D N 1
ATOM 7346 C CA . LEU D 1 105 ? 22.176 15.460 19.098 1.00 25.20 104 LEU D CA 1
ATOM 7347 C C . LEU D 1 105 ? 21.735 15.844 17.667 1.00 30.88 104 LEU D C 1
ATOM 7348 O O . LEU D 1 105 ? 21.456 17.023 17.392 1.00 28.02 104 LEU D O 1
ATOM 7353 N N . PRO D 1 106 ? 21.651 14.899 16.705 1.00 30.58 105 PRO D N 1
ATOM 7354 C CA . PRO D 1 106 ? 21.230 15.300 15.355 1.00 28.32 105 PRO D CA 1
ATOM 7355 C C . PRO D 1 106 ? 19.741 15.649 15.280 1.00 33.43 105 PRO D C 1
ATOM 7356 O O . PRO D 1 106 ? 18.967 15.307 16.175 1.00 33.06 105 PRO D O 1
ATOM 7360 N N . ARG D 1 107 ? 19.334 16.317 14.192 1.00 30.83 106 ARG D N 1
ATOM 7361 C CA . ARG D 1 107 ? 17.926 16.587 13.970 1.00 29.86 106 ARG D CA 1
ATOM 7362 C C . ARG D 1 107 ? 17.272 15.252 13.588 1.00 36.46 106 ARG D C 1
ATOM 7363 O O . ARG D 1 107 ? 17.945 14.369 13.035 1.00 36.97 106 ARG D O 1
ATOM 7371 N N . ASN D 1 108 ? 15.977 15.098 13.892 1.00 33.67 107 ASN D N 1
ATOM 7372 C CA . ASN D 1 108 ? 15.248 13.882 13.564 1.00 34.44 107 ASN D CA 1
ATOM 7373 C C . ASN D 1 108 ? 13.960 14.217 12.757 1.00 36.91 107 ASN D C 1
ATOM 7374 O O . ASN D 1 108 ? 12.975 14.641 13.356 1.00 34.27 107 ASN D O 1
ATOM 7379 N N . PRO D 1 109 ? 13.917 14.002 11.413 1.00 35.89 108 PRO D N 1
ATOM 7380 C CA . PRO D 1 109 ? 14.981 13.482 10.514 1.00 37.88 108 PRO D CA 1
ATOM 7381 C C . PRO D 1 109 ? 16.170 14.436 10.380 1.00 40.99 108 PRO D C 1
ATOM 7382 O O . PRO D 1 109 ? 16.057 15.626 10.682 1.00 38.05 108 PRO D O 1
ATOM 7386 N N . GLN D 1 110 ? 17.314 13.880 9.938 1.00 38.37 109 GLN D N 1
ATOM 7387 C CA . GLN D 1 110 ? 18.590 14.576 9.788 1.00 37.31 109 GLN D CA 1
ATOM 7388 C C . GLN D 1 110 ? 18.472 15.770 8.831 1.00 40.01 109 GLN D C 1
ATOM 7389 O O . GLN D 1 110 ? 17.669 15.770 7.901 1.00 39.34 109 GLN D O 1
ATOM 7391 N N . ARG D 1 111 ? 19.228 16.815 9.145 1.00 37.22 110 ARG D N 1
ATOM 7392 C CA . ARG D 1 111 ? 19.314 18.092 8.438 1.00 36.95 110 ARG D CA 1
ATOM 7393 C C . ARG D 1 111 ? 20.697 18.703 8.582 1.00 41.62 110 ARG D C 1
ATOM 7394 O O . ARG D 1 111 ? 21.358 18.502 9.608 1.00 41.64 110 ARG D O 1
ATOM 7402 N N . GLU D 1 112 ? 21.087 19.532 7.609 1.00 37.38 111 GLU D N 1
ATOM 7403 C CA . GLU D 1 112 ? 22.297 20.332 7.662 1.00 38.18 111 GLU D CA 1
ATOM 7404 C C . GLU D 1 112 ? 22.078 21.491 8.652 1.00 44.68 111 GLU D C 1
ATOM 7405 O O . GLU D 1 112 ? 21.085 22.206 8.557 1.00 44.36 111 GLU D O 1
ATOM 7411 N N . GLU D 1 113 ? 22.976 21.641 9.626 1.00 41.72 112 GLU D N 1
ATOM 7412 C CA . GLU D 1 113 ? 22.925 22.710 10.610 1.00 39.40 112 GLU D CA 1
ATOM 7413 C C . GLU D 1 113 ? 24.229 23.500 10.486 1.00 46.02 112 GLU D C 1
ATOM 7414 O O . GLU D 1 113 ? 25.315 22.930 10.596 1.00 48.94 112 GLU D O 1
ATOM 7420 N N . ILE D 1 114 ? 24.130 24.786 10.187 1.00 41.70 113 ILE D N 1
ATOM 7421 C CA . ILE D 1 114 ? 25.292 25.647 9.969 1.00 41.90 113 ILE D CA 1
ATOM 7422 C C . ILE D 1 114 ? 25.659 26.412 11.247 1.00 46.25 113 ILE D C 1
ATOM 7423 O O . ILE D 1 114 ? 24.804 27.037 11.870 1.00 45.04 113 ILE D O 1
ATOM 7428 N N . ILE D 1 115 ? 26.940 26.317 11.636 1.00 44.50 114 ILE D N 1
ATOM 7429 C CA . ILE D 1 115 ? 27.549 27.026 12.753 1.00 44.30 114 ILE D CA 1
ATOM 7430 C C . ILE D 1 115 ? 28.367 28.179 12.162 1.00 53.81 114 ILE D C 1
ATOM 7431 O O . ILE D 1 115 ? 29.155 27.947 11.227 1.00 55.87 114 ILE D O 1
ATOM 7436 N N . GLY D 1 116 ? 28.204 29.379 12.733 1.00 50.79 115 GLY D N 1
ATOM 7437 C CA . GLY D 1 116 ? 28.946 30.582 12.365 1.00 51.05 115 GLY D CA 1
ATOM 7438 C C . GLY D 1 116 ? 29.003 30.861 10.879 1.00 52.50 115 GLY D C 1
ATOM 7439 O O . GLY D 1 116 ? 27.957 30.988 10.239 1.00 50.62 115 GLY D O 1
ATOM 7440 N N . ASN D 1 117 ? 30.238 30.914 10.323 1.00 48.90 116 ASN D N 1
ATOM 7441 C CA . ASN D 1 117 ? 30.495 31.205 8.911 1.00 49.31 116 ASN D CA 1
ATOM 7442 C C . ASN D 1 117 ? 30.267 29.978 8.012 1.00 52.23 116 ASN D C 1
ATOM 7443 O O . ASN D 1 117 ? 30.013 30.136 6.823 1.00 52.81 116 ASN D O 1
ATOM 7448 N N . GLY D 1 118 ? 30.302 28.791 8.602 1.00 47.70 117 GLY D N 1
ATOM 7449 C CA . GLY D 1 118 ? 30.074 27.522 7.924 1.00 47.81 117 GLY D CA 1
ATOM 7450 C C . GLY D 1 118 ? 31.253 26.566 7.914 1.00 54.39 117 GLY D C 1
ATOM 7451 O O . GLY D 1 118 ? 31.131 25.447 7.411 1.00 53.68 117 GLY D O 1
ATOM 7452 N N . GLU D 1 119 ? 32.409 26.997 8.452 1.00 54.65 118 GLU D N 1
ATOM 7453 C CA . GLU D 1 119 ? 33.631 26.192 8.499 1.00 56.84 118 GLU D CA 1
ATOM 7454 C C . GLU D 1 119 ? 33.694 25.298 9.745 1.00 62.05 118 GLU D C 1
ATOM 7455 O O . GLU D 1 119 ? 34.476 24.341 9.775 1.00 65.69 118 GLU D O 1
ATOM 7461 N N . GLN D 1 120 ? 32.890 25.613 10.761 1.00 53.65 119 GLN D N 1
ATOM 7462 C CA . GLN D 1 120 ? 32.776 24.831 11.982 1.00 51.27 119 GLN D CA 1
ATOM 7463 C C . GLN D 1 120 ? 31.596 23.854 11.801 1.00 50.20 119 GLN D C 1
ATOM 7464 O O . GLN D 1 120 ? 30.617 24.194 11.140 1.00 49.38 119 GLN D O 1
ATOM 7470 N N . GLN D 1 121 ? 31.706 22.637 12.350 1.00 43.93 120 GLN D N 1
ATOM 7471 C CA . GLN D 1 121 ? 30.665 21.607 12.269 1.00 41.45 120 GLN D CA 1
ATOM 7472 C C . GLN D 1 121 ? 30.337 21.019 13.632 1.00 42.27 120 GLN D C 1
ATOM 7473 O O . GLN D 1 121 ? 31.189 21.016 14.513 1.00 41.14 120 GLN D O 1
ATOM 7479 N N . TYR D 1 122 ? 29.115 20.490 13.798 1.00 37.47 121 TYR D N 1
ATOM 7480 C CA . TYR D 1 122 ? 28.722 19.804 15.018 1.00 36.65 121 TYR D CA 1
ATOM 7481 C C . TYR D 1 122 ? 29.268 18.403 15.036 1.00 42.03 121 TYR D C 1
ATOM 7482 O O . TYR D 1 122 ? 29.331 17.746 13.989 1.00 41.39 121 TYR D O 1
ATOM 7491 N N . VAL D 1 123 ? 29.651 17.933 16.238 1.00 38.94 122 VAL D N 1
ATOM 7492 C CA . VAL D 1 123 ? 30.015 16.544 16.476 1.00 39.25 122 VAL D CA 1
ATOM 7493 C C . VAL D 1 123 ? 28.715 15.959 17.024 1.00 39.39 122 VAL D C 1
ATOM 7494 O O . VAL D 1 123 ? 28.202 16.459 18.031 1.00 34.28 122 VAL D O 1
ATOM 7498 N N . TYR D 1 124 ? 28.097 15.022 16.287 1.00 37.76 123 TYR D N 1
ATOM 7499 C CA . TYR D 1 124 ? 26.809 14.491 16.724 1.00 36.60 123 TYR D CA 1
ATOM 7500 C C . TYR D 1 124 ? 26.961 13.326 17.684 1.00 42.56 123 TYR D C 1
ATOM 7501 O O . TYR D 1 124 ? 27.790 12.440 17.492 1.00 46.83 123 TYR D O 1
ATOM 7510 N N . LEU D 1 125 ? 26.190 13.387 18.757 1.00 36.19 124 LEU D N 1
ATOM 7511 C CA . LEU D 1 125 ? 26.123 12.401 19.811 1.00 36.19 124 LEU D CA 1
ATOM 7512 C C . LEU D 1 125 ? 24.942 11.478 19.562 1.00 40.61 124 LEU D C 1
ATOM 7513 O O . LEU D 1 125 ? 24.162 11.698 18.622 1.00 39.43 124 LEU D O 1
ATOM 7518 N N . LYS D 1 126 ? 24.805 10.449 20.411 1.00 38.04 125 LYS D N 1
ATOM 7519 C CA . LYS D 1 126 ? 23.683 9.526 20.409 1.00 37.44 125 LYS D CA 1
ATOM 7520 C C . LYS D 1 126 ? 23.236 9.345 21.851 1.00 42.35 125 LYS D C 1
ATOM 7521 O O . LYS D 1 126 ? 24.006 9.621 22.766 1.00 40.43 125 LYS D O 1
ATOM 7525 N N . ASP D 1 127 ? 21.988 8.911 22.054 1.00 41.73 126 ASP D N 1
ATOM 7526 C CA . ASP D 1 127 ? 21.429 8.635 23.374 1.00 42.21 126 ASP D CA 1
ATOM 7527 C C . ASP D 1 127 ? 22.336 7.661 24.117 1.00 46.95 126 ASP D C 1
ATOM 7528 O O . ASP D 1 127 ? 22.817 6.702 23.531 1.00 50.36 126 ASP D O 1
ATOM 7533 N N . GLY D 1 128 ? 22.634 7.970 25.371 1.00 43.77 127 GLY D N 1
ATOM 7534 C CA . GLY D 1 128 ? 23.493 7.154 26.221 1.00 44.89 127 GLY D CA 1
ATOM 7535 C C . GLY D 1 128 ? 24.974 7.478 26.147 1.00 50.26 127 GLY D C 1
ATOM 7536 O O . GLY D 1 128 ? 25.759 6.890 26.900 1.00 52.10 127 GLY D O 1
ATOM 7537 N N . ASP D 1 129 ? 25.378 8.427 25.264 1.00 46.36 128 ASP D N 1
ATOM 7538 C CA . ASP D 1 129 ? 26.780 8.841 25.144 1.00 47.48 128 ASP D CA 1
ATOM 7539 C C . ASP D 1 129 ? 27.222 9.538 26.420 1.00 49.93 128 ASP D C 1
ATOM 7540 O O . ASP D 1 129 ? 26.396 10.114 27.120 1.00 47.52 128 ASP D O 1
ATOM 7545 N N . VAL D 1 130 ? 28.504 9.436 26.754 1.00 48.59 129 VAL D N 1
ATOM 7546 C CA . VAL D 1 130 ? 29.034 10.019 27.986 1.00 49.12 129 VAL D CA 1
ATOM 7547 C C . VAL D 1 130 ? 30.055 11.108 27.656 1.00 55.24 129 VAL D C 1
ATOM 7548 O O . VAL D 1 130 ? 30.990 10.872 26.889 1.00 57.15 129 VAL D O 1
ATOM 7552 N N . ILE D 1 131 ? 29.863 12.302 28.245 1.00 50.98 130 ILE D N 1
ATOM 7553 C CA . ILE D 1 131 ? 30.766 13.451 28.121 1.00 50.38 130 ILE D CA 1
ATOM 7554 C C . ILE D 1 131 ? 31.486 13.598 29.479 1.00 56.01 130 ILE D C 1
ATOM 7555 O O . ILE D 1 131 ? 30.839 13.830 30.500 1.00 55.48 130 ILE D O 1
ATOM 7560 N N . LYS D 1 132 ? 32.808 13.383 29.496 1.00 54.16 131 LYS D N 1
ATOM 7561 C CA . LYS D 1 132 ? 33.617 13.426 30.710 1.00 54.01 131 LYS D CA 1
ATOM 7562 C C . LYS D 1 132 ? 34.505 14.662 30.768 1.00 57.47 131 LYS D C 1
ATOM 7563 O O . LYS D 1 132 ? 35.029 15.110 29.749 1.00 57.56 131 LYS D O 1
ATOM 7566 N N . THR D 1 133 ? 34.706 15.178 31.990 1.00 53.11 132 THR D N 1
ATOM 7567 C CA . THR D 1 133 ? 35.588 16.303 32.329 1.00 51.74 132 THR D CA 1
ATOM 7568 C C . THR D 1 133 ? 36.141 16.028 33.735 1.00 54.89 132 THR D C 1
ATOM 7569 O O . THR D 1 133 ? 35.675 15.096 34.389 1.00 54.72 132 THR D O 1
ATOM 7573 N N . GLU D 1 134 ? 37.130 16.816 34.194 1.00 51.13 133 GLU D N 1
ATOM 7574 C CA . GLU D 1 134 ? 37.676 16.669 35.535 1.00 51.60 133 GLU D CA 1
ATOM 7575 C C . GLU D 1 134 ? 36.573 17.027 36.526 1.00 54.97 133 GLU D C 1
ATOM 7576 O O . GLU D 1 134 ? 36.010 18.124 36.467 1.00 53.58 133 GLU D O 1
ATOM 7582 N N . GLY D 1 135 ? 36.214 16.058 37.352 1.00 52.07 134 GLY D N 1
ATOM 7583 C CA . GLY D 1 135 ? 35.201 16.204 38.385 1.00 50.81 134 GLY D CA 1
ATOM 7584 C C . GLY D 1 135 ? 33.761 16.076 37.956 1.00 53.64 134 GLY D C 1
ATOM 7585 O O . GLY D 1 135 ? 32.889 16.256 38.799 1.00 52.55 134 GLY D O 1
ATOM 7586 N N . ALA D 1 136 ? 33.476 15.763 36.672 1.00 51.15 135 ALA D N 1
ATOM 7587 C CA . ALA D 1 136 ? 32.083 15.654 36.200 1.00 49.83 135 ALA D CA 1
ATOM 7588 C C . ALA D 1 136 ? 31.917 14.719 35.012 1.00 53.08 135 ALA D C 1
ATOM 7589 O O . ALA D 1 136 ? 32.711 14.749 34.075 1.00 53.35 135 ALA D O 1
ATOM 7591 N N . THR D 1 137 ? 30.855 13.898 35.056 1.00 48.48 136 THR D N 1
ATOM 7592 C CA . THR D 1 137 ? 30.471 12.909 34.039 1.00 46.81 136 THR D CA 1
ATOM 7593 C C . THR D 1 137 ? 29.025 13.194 33.637 1.00 47.08 136 THR D C 1
ATOM 7594 O O . THR D 1 137 ? 28.139 13.156 34.490 1.00 46.50 136 THR D O 1
ATOM 7598 N N . LEU D 1 138 ? 28.797 13.495 32.349 1.00 40.88 137 LEU D N 1
ATOM 7599 C CA . LEU D 1 138 ? 27.483 13.797 31.797 1.00 38.63 137 LEU D CA 1
ATOM 7600 C C . LEU D 1 138 ? 26.992 12.700 30.847 1.00 44.08 137 LEU D C 1
ATOM 7601 O O . LEU D 1 138 ? 27.596 12.487 29.798 1.00 44.55 137 LEU D O 1
ATOM 7606 N N . ARG D 1 139 ? 25.882 12.033 31.188 1.00 40.17 138 ARG D N 1
ATOM 7607 C CA . ARG D 1 139 ? 25.275 11.044 30.312 1.00 40.03 138 ARG D CA 1
ATOM 7608 C C . ARG D 1 139 ? 24.229 11.758 29.439 1.00 45.27 138 ARG D C 1
ATOM 7609 O O . ARG D 1 139 ? 23.420 12.534 29.959 1.00 45.32 138 ARG D O 1
ATOM 7617 N N . VAL D 1 140 ? 24.282 11.529 28.107 1.00 40.96 139 VAL D N 1
ATOM 7618 C CA . VAL D 1 140 ? 23.394 12.138 27.117 1.00 37.86 139 VAL D CA 1
ATOM 7619 C C . VAL D 1 140 ? 22.035 11.416 27.145 1.00 43.65 139 VAL D C 1
ATOM 7620 O O . VAL D 1 140 ? 21.966 10.191 26.939 1.00 43.83 139 VAL D O 1
ATOM 7624 N N . LEU D 1 141 ? 20.961 12.194 27.418 1.00 38.51 140 LEU D N 1
ATOM 7625 C CA . LEU D 1 141 ? 19.582 11.694 27.440 1.00 36.91 140 LEU D CA 1
ATOM 7626 C C . LEU D 1 141 ? 18.775 12.331 26.320 1.00 38.64 140 LEU D C 1
ATOM 7627 O O . LEU D 1 141 ? 18.546 13.532 26.379 1.00 38.86 140 LEU D O 1
ATOM 7632 N N . TYR D 1 142 ? 18.363 11.547 25.303 1.00 33.57 141 TYR D N 1
ATOM 7633 C CA . TYR D 1 142 ? 17.533 12.010 24.192 1.00 31.93 141 TYR D CA 1
ATOM 7634 C C . TYR D 1 142 ? 16.102 12.173 24.692 1.00 36.24 141 TYR D C 1
ATOM 7635 O O . TYR D 1 142 ? 15.444 11.197 25.047 1.00 36.62 141 TYR D O 1
ATOM 7644 N N . THR D 1 143 ? 15.645 13.429 24.773 1.00 31.81 142 THR D N 1
ATOM 7645 C CA . THR D 1 143 ? 14.329 13.776 25.294 1.00 30.17 142 THR D CA 1
ATOM 7646 C C . THR D 1 143 ? 13.547 14.606 24.241 1.00 32.25 142 THR D C 1
ATOM 7647 O O . THR D 1 143 ? 13.333 15.811 24.425 1.00 30.48 142 THR D O 1
ATOM 7651 N N . PRO D 1 144 ? 13.115 13.961 23.123 1.00 27.88 143 PRO D N 1
ATOM 7652 C CA . PRO D 1 144 ? 12.381 14.716 22.085 1.00 25.57 143 PRO D CA 1
ATOM 7653 C C . PRO D 1 144 ? 10.992 15.179 22.564 1.00 31.57 143 PRO D C 1
ATOM 7654 O O . PRO D 1 144 ? 10.488 14.681 23.562 1.00 32.79 143 PRO D O 1
ATOM 7658 N N . GLY D 1 145 ? 10.374 16.102 21.835 1.00 29.07 144 GLY D N 1
ATOM 7659 C CA . GLY D 1 145 ? 9.071 16.674 22.172 1.00 27.55 144 GLY D CA 1
ATOM 7660 C C . GLY D 1 145 ? 9.107 18.185 22.041 1.00 29.38 144 GLY D C 1
ATOM 7661 O O . GLY D 1 145 ? 8.365 18.769 21.238 1.00 29.69 144 GLY D O 1
ATOM 7662 N N . HIS D 1 146 ? 10.016 18.821 22.810 1.00 23.47 145 HIS D N 1
ATOM 7663 C CA . HIS D 1 146 ? 10.243 20.251 22.749 1.00 20.10 145 HIS D CA 1
ATOM 7664 C C . HIS D 1 146 ? 10.757 20.543 21.375 1.00 23.96 145 HIS D C 1
ATOM 7665 O O . HIS D 1 146 ? 10.234 21.449 20.704 1.00 21.23 145 HIS D O 1
ATOM 7672 N N . THR D 1 147 ? 11.754 19.706 20.929 1.00 21.30 146 THR D N 1
ATOM 7673 C CA . THR D 1 147 ? 12.336 19.738 19.576 1.00 22.07 146 THR D CA 1
ATOM 7674 C C . THR D 1 147 ? 12.737 18.313 19.240 1.00 28.44 146 THR D C 1
ATOM 7675 O O . THR D 1 147 ? 12.861 17.497 20.130 1.00 28.38 146 THR D O 1
ATOM 7679 N N . ASP D 1 148 ? 12.899 17.994 17.960 1.00 27.89 147 ASP D N 1
ATOM 7680 C CA . ASP D 1 148 ? 13.227 16.627 17.524 1.00 28.03 147 ASP D CA 1
ATOM 7681 C C . ASP D 1 148 ? 14.658 16.207 17.846 1.00 32.18 147 ASP D C 1
ATOM 7682 O O . ASP D 1 148 ? 14.981 15.034 17.716 1.00 34.72 147 ASP D O 1
ATOM 7687 N N . ASP D 1 149 ? 15.500 17.132 18.290 1.00 27.98 148 ASP D N 1
ATOM 7688 C CA . ASP D 1 149 ? 16.909 16.883 18.620 1.00 28.07 148 ASP D CA 1
ATOM 7689 C C . ASP D 1 149 ? 17.208 17.139 20.093 1.00 29.49 148 ASP D C 1
ATOM 7690 O O . ASP D 1 149 ? 18.373 17.304 20.454 1.00 30.48 148 ASP D O 1
ATOM 7695 N N . HIS D 1 150 ? 16.164 17.260 20.924 1.00 25.31 149 HIS D N 1
ATOM 7696 C CA . HIS D 1 150 ? 16.291 17.683 22.320 1.00 25.16 149 HIS D CA 1
ATOM 7697 C C . HIS D 1 150 ? 17.050 16.696 23.231 1.00 33.17 149 HIS D C 1
ATOM 7698 O O . HIS D 1 150 ? 16.699 15.519 23.402 1.00 34.53 149 HIS D O 1
ATOM 7705 N N . MET D 1 151 ? 18.101 17.243 23.822 1.00 29.39 150 MET D N 1
ATOM 7706 C CA . MET D 1 151 ? 19.021 16.557 24.677 1.00 30.93 150 MET D CA 1
ATOM 7707 C C . MET D 1 151 ? 19.033 17.114 26.092 1.00 34.85 150 MET D C 1
ATOM 7708 O O . MET D 1 151 ? 19.295 18.294 26.296 1.00 33.87 150 MET D O 1
ATOM 7713 N N . ALA D 1 152 ? 18.780 16.236 27.070 1.00 33.01 151 ALA D N 1
ATOM 7714 C CA . ALA D 1 152 ? 18.919 16.493 28.508 1.00 32.81 151 ALA D CA 1
ATOM 7715 C C . ALA D 1 152 ? 20.206 15.800 28.931 1.00 39.46 151 ALA D C 1
ATOM 7716 O O . ALA D 1 152 ? 20.662 14.873 28.242 1.00 41.03 151 ALA D O 1
ATOM 7718 N N . LEU D 1 153 ? 20.857 16.287 29.977 1.00 36.32 152 LEU D N 1
ATOM 7719 C CA . LEU D 1 153 ? 22.120 15.677 30.391 1.00 37.26 152 LEU D CA 1
ATOM 7720 C C . LEU D 1 153 ? 22.065 15.293 31.839 1.00 41.75 152 LEU D C 1
ATOM 7721 O O . LEU D 1 153 ? 21.554 16.053 32.656 1.00 40.77 152 LEU D O 1
ATOM 7726 N N . LEU D 1 154 ? 22.580 14.107 32.159 1.00 39.54 153 LEU D N 1
ATOM 7727 C CA . LEU D 1 154 ? 22.616 13.655 33.541 1.00 39.63 153 LEU D CA 1
ATOM 7728 C C . LEU D 1 154 ? 24.023 13.785 34.104 1.00 41.65 153 LEU D C 1
ATOM 7729 O O . LEU D 1 154 ? 24.938 13.106 33.636 1.00 39.04 153 LEU D O 1
ATOM 7734 N N . LEU D 1 155 ? 24.180 14.680 35.108 1.00 38.68 154 LEU D N 1
ATOM 7735 C CA . LEU D 1 155 ? 25.424 14.863 35.861 1.00 38.87 154 LEU D CA 1
ATOM 7736 C C . LEU D 1 155 ? 25.402 13.798 36.928 1.00 45.46 154 LEU D C 1
ATOM 7737 O O . LEU D 1 155 ? 24.670 13.929 37.914 1.00 45.48 154 LEU D O 1
ATOM 7742 N N . GLU D 1 156 ? 26.131 12.696 36.679 1.00 43.63 155 GLU D N 1
ATOM 7743 C CA . GLU D 1 156 ? 26.165 11.493 37.505 1.00 45.30 155 GLU D CA 1
ATOM 7744 C C . GLU D 1 156 ? 26.610 11.743 38.928 1.00 53.10 155 GLU D C 1
ATOM 7745 O O . GLU D 1 156 ? 26.002 11.176 39.824 1.00 54.82 155 GLU D O 1
ATOM 7751 N N . GLU D 1 157 ? 27.621 12.612 39.149 1.00 51.50 156 GLU D N 1
ATOM 7752 C CA . GLU D 1 157 ? 28.212 12.935 40.472 1.00 52.77 156 GLU D CA 1
ATOM 7753 C C . GLU D 1 157 ? 27.264 13.670 41.415 1.00 58.15 156 GLU D C 1
ATOM 7754 O O . GLU D 1 157 ? 27.499 13.670 42.619 1.00 61.88 156 GLU D O 1
ATOM 7760 N N . GLU D 1 158 ? 26.223 14.311 40.881 1.00 51.91 157 GLU D N 1
ATOM 7761 C CA . GLU D 1 158 ? 25.241 15.067 41.651 1.00 50.58 157 GLU D CA 1
ATOM 7762 C C . GLU D 1 158 ? 23.826 14.474 41.558 1.00 54.48 157 GLU D C 1
ATOM 7763 O O . GLU D 1 158 ? 22.940 14.869 42.328 1.00 55.22 157 GLU D O 1
ATOM 7769 N N . ASN D 1 159 ? 23.606 13.554 40.587 1.00 49.79 158 ASN D N 1
ATOM 7770 C CA . ASN D 1 159 ? 22.306 12.979 40.222 1.00 47.56 158 ASN D CA 1
ATOM 7771 C C . ASN D 1 159 ? 21.393 14.172 39.864 1.00 49.21 158 ASN D C 1
ATOM 7772 O O . ASN D 1 159 ? 20.313 14.371 40.439 1.00 49.71 158 ASN D O 1
ATOM 7777 N N . ALA D 1 160 ? 21.927 15.023 38.970 1.00 41.87 159 ALA D N 1
ATOM 7778 C CA . ALA D 1 160 ? 21.332 16.253 38.499 1.00 38.53 159 ALA D CA 1
ATOM 7779 C C . ALA D 1 160 ? 21.067 16.180 37.007 1.00 41.47 159 ALA D C 1
ATOM 7780 O O . ALA D 1 160 ? 21.878 15.621 36.268 1.00 42.48 159 ALA D O 1
ATOM 7782 N N . ILE D 1 161 ? 19.977 16.795 36.547 1.00 35.70 160 ILE D N 1
ATOM 7783 C CA . ILE D 1 161 ? 19.663 16.839 35.126 1.00 34.27 160 ILE D CA 1
ATOM 7784 C C . ILE D 1 161 ? 19.732 18.289 34.626 1.00 36.37 160 ILE D C 1
ATOM 7785 O O . ILE D 1 161 ? 19.213 19.194 35.272 1.00 38.04 160 ILE D O 1
ATOM 7790 N N . PHE D 1 162 ? 20.355 18.484 33.471 1.00 28.98 161 PHE D N 1
ATOM 7791 C CA . PHE D 1 162 ? 20.355 19.716 32.714 1.00 27.29 161 PHE D CA 1
ATOM 7792 C C . PHE D 1 162 ? 19.206 19.496 31.727 1.00 31.74 161 PHE D C 1
ATOM 7793 O O . PHE D 1 162 ? 19.330 18.688 30.801 1.00 31.55 161 PHE D O 1
ATOM 7801 N N . SER D 1 163 ? 18.032 20.060 32.032 1.00 25.98 162 SER D N 1
ATOM 7802 C CA . SER D 1 163 ? 16.828 19.754 31.290 1.00 24.93 162 SER D CA 1
ATOM 7803 C C . SER D 1 163 ? 16.613 20.530 30.020 1.00 30.80 162 SER D C 1
ATOM 7804 O O . SER D 1 163 ? 15.675 20.195 29.302 1.00 32.18 162 SER D O 1
ATOM 7807 N N . GLY D 1 164 ? 17.431 21.541 29.738 1.00 26.15 163 GLY D N 1
ATOM 7808 C CA . GLY D 1 164 ? 17.239 22.389 28.564 1.00 24.57 163 GLY D CA 1
ATOM 7809 C C . GLY D 1 164 ? 15.877 23.055 28.625 1.00 28.85 163 GLY D C 1
ATOM 7810 O O . GLY D 1 164 ? 15.484 23.606 29.667 1.00 27.37 163 GLY D O 1
ATOM 7811 N N . ASP D 1 165 ? 15.102 22.922 27.543 1.00 26.98 164 ASP D N 1
ATOM 7812 C CA . ASP D 1 165 ? 13.775 23.526 27.505 1.00 26.05 164 ASP D CA 1
ATOM 7813 C C . ASP D 1 165 ? 12.633 22.523 27.744 1.00 36.08 164 ASP D C 1
ATOM 7814 O O . ASP D 1 165 ? 11.470 22.913 27.678 1.00 37.05 164 ASP D O 1
ATOM 7819 N N . CYS D 1 166 ? 12.966 21.270 28.105 1.00 36.71 165 CYS D N 1
ATOM 7820 C CA . CYS D 1 166 ? 12.035 20.195 28.441 1.00 38.29 165 CYS D CA 1
ATOM 7821 C C . CYS D 1 166 ? 11.304 20.523 29.773 1.00 40.39 165 CYS D C 1
ATOM 7822 O O . CYS D 1 166 ? 10.098 20.292 29.898 1.00 41.78 165 CYS D O 1
ATOM 7825 N N . ILE D 1 167 ? 12.047 21.028 30.764 1.00 32.76 166 ILE D N 1
ATOM 7826 C CA . ILE D 1 167 ? 11.541 21.430 32.077 1.00 32.14 166 ILE D CA 1
ATOM 7827 C C . ILE D 1 167 ? 12.160 22.795 32.380 1.00 34.12 166 ILE D C 1
ATOM 7828 O O . ILE D 1 167 ? 13.373 22.954 32.272 1.00 32.29 166 ILE D O 1
ATOM 7833 N N . LEU D 1 168 ? 11.316 23.778 32.714 1.00 30.99 167 LEU D N 1
ATOM 7834 C CA . LEU D 1 168 ? 11.732 25.154 33.015 1.00 30.20 167 LEU D CA 1
ATOM 7835 C C . LEU D 1 168 ? 11.577 25.445 34.506 1.00 36.62 167 LEU D C 1
ATOM 7836 O O . LEU D 1 168 ? 10.697 24.876 35.159 1.00 39.39 167 LEU D O 1
ATOM 7841 N N . GLY D 1 169 ? 12.466 26.292 35.022 1.00 31.14 168 GLY D N 1
ATOM 7842 C CA . GLY D 1 169 ? 12.504 26.684 36.421 1.00 31.59 168 GLY D CA 1
ATOM 7843 C C . GLY D 1 169 ? 11.270 27.382 36.933 1.00 37.34 168 GLY D C 1
ATOM 7844 O O . GLY D 1 169 ? 10.973 27.293 38.125 1.00 40.03 168 GLY D O 1
ATOM 7845 N N . GLU D 1 170 ? 10.572 28.106 36.066 1.00 35.34 169 GLU D N 1
ATOM 7846 C CA . GLU D 1 170 ? 9.306 28.734 36.412 1.00 37.98 169 GLU D CA 1
ATOM 7847 C C . GLU D 1 170 ? 8.407 28.752 35.186 1.00 45.19 169 GLU D C 1
ATOM 7848 O O . GLU D 1 170 ? 8.873 28.880 34.055 1.00 43.72 169 GLU D O 1
ATOM 7854 N N . GLY D 1 171 ? 7.130 28.489 35.429 1.00 47.26 170 GLY D N 1
ATOM 7855 C CA . GLY D 1 171 ? 6.123 28.397 34.375 1.00 48.97 170 GLY D CA 1
ATOM 7856 C C . GLY D 1 171 ? 6.179 27.100 33.589 1.00 56.25 170 GLY D C 1
ATOM 7857 O O . GLY D 1 171 ? 6.794 26.107 34.019 1.00 57.85 170 GLY D O 1
ATOM 7858 N N . THR D 1 172 ? 5.507 27.100 32.438 1.00 52.63 171 THR D N 1
ATOM 7859 C CA . THR D 1 172 ? 5.469 25.921 31.578 1.00 52.25 171 THR D CA 1
ATOM 7860 C C . THR D 1 172 ? 6.292 26.177 30.334 1.00 53.44 171 THR D C 1
ATOM 7861 O O . THR D 1 172 ? 6.812 27.271 30.130 1.00 53.20 171 THR D O 1
ATOM 7865 N N . THR D 1 173 ? 6.444 25.145 29.517 1.00 48.94 172 THR D N 1
ATOM 7866 C CA . THR D 1 173 ? 7.214 25.261 28.298 1.00 47.11 172 THR D CA 1
ATOM 7867 C C . THR D 1 173 ? 6.295 24.929 27.116 1.00 46.02 172 THR D C 1
ATOM 7868 O O . THR D 1 173 ? 5.117 24.585 27.294 1.00 46.72 172 THR D O 1
ATOM 7872 N N . VAL D 1 174 ? 6.839 25.119 25.920 1.00 34.79 173 VAL D N 1
ATOM 7873 C CA . VAL D 1 174 ? 6.211 24.820 24.675 1.00 30.32 173 VAL D CA 1
ATOM 7874 C C . VAL D 1 174 ? 6.906 23.550 24.108 1.00 31.97 173 VAL D C 1
ATOM 7875 O O . VAL D 1 174 ? 7.944 23.098 24.618 1.00 29.01 173 VAL D O 1
ATOM 7879 N N . PHE D 1 175 ? 6.271 22.931 23.110 1.00 27.80 174 PHE D N 1
ATOM 7880 C CA . PHE D 1 175 ? 6.756 21.723 22.481 1.00 27.19 174 PHE D CA 1
ATOM 7881 C C . PHE D 1 175 ? 6.088 21.628 21.123 1.00 34.20 174 PHE D C 1
ATOM 7882 O O . PHE D 1 175 ? 5.055 22.281 20.890 1.00 34.31 174 PHE D O 1
ATOM 7890 N N . GLU D 1 176 ? 6.695 20.818 20.238 1.00 32.69 175 GLU D N 1
ATOM 7891 C CA . GLU D 1 176 ? 6.236 20.520 18.890 1.00 33.17 175 GLU D CA 1
ATOM 7892 C C . GLU D 1 176 ? 5.320 19.307 18.916 1.00 37.73 175 GLU D C 1
ATOM 7893 O O . GLU D 1 176 ? 4.320 19.297 18.180 1.00 40.26 175 GLU D O 1
ATOM 7899 N N . ASP D 1 177 ? 5.681 18.266 19.720 1.00 29.24 176 ASP D N 1
ATOM 7900 C CA . ASP D 1 177 ? 4.944 17.005 19.786 1.00 27.86 176 ASP D CA 1
ATOM 7901 C C . ASP D 1 177 ? 4.694 16.615 21.220 1.00 31.05 176 ASP D C 1
ATOM 7902 O O . ASP D 1 177 ? 5.638 16.216 21.928 1.00 31.75 176 ASP D O 1
ATOM 7907 N N . LEU D 1 178 ? 3.409 16.714 21.653 1.00 24.28 177 LEU D N 1
ATOM 7908 C CA . LEU D 1 178 ? 2.964 16.369 23.024 1.00 21.91 177 LEU D CA 1
ATOM 7909 C C . LEU D 1 178 ? 3.197 14.833 23.338 1.00 28.73 177 LEU D C 1
ATOM 7910 O O . LEU D 1 178 ? 3.523 14.522 24.487 1.00 30.23 177 LEU D O 1
ATOM 7915 N N . TYR D 1 179 ? 3.092 13.918 22.330 1.00 24.68 178 TYR D N 1
ATOM 7916 C CA . TYR D 1 179 ? 3.330 12.491 22.529 1.00 27.53 178 TYR D CA 1
ATOM 7917 C C . TYR D 1 179 ? 4.770 12.215 22.974 1.00 34.71 178 TYR D C 1
ATOM 7918 O O . TYR D 1 179 ? 4.976 11.471 23.939 1.00 36.69 178 TYR D O 1
ATOM 7927 N N . ASP D 1 180 ? 5.757 12.790 22.272 1.00 30.98 179 ASP D N 1
ATOM 7928 C CA . ASP D 1 180 ? 7.166 12.578 22.599 1.00 30.41 179 ASP D CA 1
ATOM 7929 C C . ASP D 1 180 ? 7.546 13.316 23.857 1.00 32.17 179 ASP D C 1
ATOM 7930 O O . ASP D 1 180 ? 8.332 12.813 24.650 1.00 33.03 179 ASP D O 1
ATOM 7935 N N . TYR D 1 181 ? 6.974 14.505 24.049 1.00 27.10 180 TYR D N 1
ATOM 7936 C CA . TYR D 1 181 ? 7.219 15.343 25.217 1.00 24.49 180 TYR D CA 1
ATOM 7937 C C . TYR D 1 181 ? 6.798 14.605 26.500 1.00 31.95 180 TYR D C 1
ATOM 7938 O O . TYR D 1 181 ? 7.627 14.461 27.399 1.00 33.49 180 TYR D O 1
ATOM 7947 N N . MET D 1 182 ? 5.558 14.065 26.548 1.00 29.46 181 MET D N 1
ATOM 7948 C CA . MET D 1 182 ? 5.042 13.292 27.690 1.00 30.95 181 MET D CA 1
ATOM 7949 C C . MET D 1 182 ? 5.877 12.044 27.921 1.00 38.53 181 MET D C 1
ATOM 7950 O O . MET D 1 182 ? 6.094 11.631 29.049 1.00 41.51 181 MET D O 1
ATOM 7955 N N . ASN D 1 183 ? 6.368 11.445 26.859 1.00 35.26 182 ASN D N 1
ATOM 7956 C CA . ASN D 1 183 ? 7.180 10.248 26.984 1.00 35.37 182 ASN D CA 1
ATOM 7957 C C . ASN D 1 183 ? 8.549 10.575 27.582 1.00 35.32 182 ASN D C 1
ATOM 7958 O O . ASN D 1 183 ? 9.060 9.787 28.364 1.00 35.31 182 ASN D O 1
ATOM 7963 N N . SER D 1 184 ? 9.120 11.753 27.244 1.00 29.64 183 SER D N 1
ATOM 7964 C CA . SER D 1 184 ? 10.403 12.232 27.765 1.00 28.81 183 SER D CA 1
ATOM 7965 C C . SER D 1 184 ? 10.264 12.574 29.267 1.00 35.66 183 SER D C 1
ATOM 7966 O O . SER D 1 184 ? 11.137 12.221 30.057 1.00 37.01 183 SER D O 1
ATOM 7969 N N . LEU D 1 185 ? 9.136 13.196 29.657 1.00 31.60 184 LEU D N 1
ATOM 7970 C CA . LEU D 1 185 ? 8.837 13.499 31.064 1.00 32.66 184 LEU D CA 1
ATOM 7971 C C . LEU D 1 185 ? 8.753 12.205 31.894 1.00 39.88 184 LEU D C 1
ATOM 7972 O O . LEU D 1 185 ? 9.288 12.163 32.994 1.00 41.56 184 LEU D O 1
ATOM 7977 N N . LYS D 1 186 ? 8.123 11.152 31.344 1.00 36.93 185 LYS D N 1
ATOM 7978 C CA . LYS D 1 186 ? 7.996 9.820 31.962 1.00 38.43 185 LYS D CA 1
ATOM 7979 C C . LYS D 1 186 ? 9.379 9.119 32.102 1.00 44.33 185 LYS D C 1
ATOM 7980 O O . LYS D 1 186 ? 9.640 8.432 33.097 1.00 46.00 185 LYS D O 1
ATOM 7986 N N . GLU D 1 187 ? 10.274 9.359 31.137 1.00 39.95 186 GLU D N 1
ATOM 7987 C CA . GLU D 1 187 ? 11.635 8.830 31.151 1.00 40.06 186 GLU D CA 1
ATOM 7988 C C . GLU D 1 187 ? 12.478 9.531 32.177 1.00 41.28 186 GLU D C 1
ATOM 7989 O O . GLU D 1 187 ? 13.206 8.867 32.905 1.00 41.77 186 GLU D O 1
ATOM 7995 N N . LEU D 1 188 ? 12.383 10.870 32.261 1.00 37.10 187 LEU D N 1
ATOM 7996 C CA . LEU D 1 188 ? 13.144 11.630 33.252 1.00 37.56 187 LEU D CA 1
ATOM 7997 C C . LEU D 1 188 ? 12.714 11.273 34.700 1.00 44.50 187 LEU D C 1
ATOM 7998 O O . LEU D 1 188 ? 13.520 11.444 35.621 1.00 47.42 187 LEU D O 1
ATOM 8003 N N . LEU D 1 189 ? 11.496 10.715 34.885 1.00 38.42 188 LEU D N 1
ATOM 8004 C CA . LEU D 1 189 ? 11.006 10.284 36.186 1.00 38.96 188 LEU D CA 1
ATOM 8005 C C . LEU D 1 189 ? 11.733 9.031 36.639 1.00 44.92 188 LEU D C 1
ATOM 8006 O O . LEU D 1 189 ? 11.976 8.831 37.826 1.00 43.96 188 LEU D O 1
ATOM 8011 N N . LYS D 1 190 ? 12.087 8.183 35.672 1.00 44.40 189 LYS D N 1
ATOM 8012 C CA . LYS D 1 190 ? 12.774 6.919 35.942 1.00 45.95 189 LYS D CA 1
ATOM 8013 C C . LYS D 1 190 ? 14.230 7.156 36.409 1.00 51.09 189 LYS D C 1
ATOM 8014 O O . LYS D 1 190 ? 14.765 6.300 37.107 1.00 55.88 189 LYS D O 1
ATOM 8020 N N . ILE D 1 191 ? 14.850 8.309 36.060 1.00 43.18 190 ILE D N 1
ATOM 8021 C CA . ILE D 1 191 ? 16.210 8.697 36.486 1.00 43.00 190 ILE D CA 1
ATOM 8022 C C . ILE D 1 191 ? 16.232 8.939 38.014 1.00 51.49 190 ILE D C 1
ATOM 8023 O O . ILE D 1 191 ? 17.215 8.586 38.680 1.00 53.86 190 ILE D O 1
ATOM 8028 N N . LYS D 1 192 ? 15.121 9.495 38.566 1.00 48.57 191 LYS D N 1
ATOM 8029 C CA . LYS D 1 192 ? 14.933 9.784 39.997 1.00 49.69 191 LYS D CA 1
ATOM 8030 C C . LYS D 1 192 ? 15.997 10.782 40.446 1.00 55.37 191 LYS D C 1
ATOM 8031 O O . LYS D 1 192 ? 16.683 10.547 41.442 1.00 57.46 191 LYS D O 1
ATOM 8037 N N . ALA D 1 193 ? 16.152 11.886 39.671 1.00 49.24 192 ALA D N 1
ATOM 8038 C CA . ALA D 1 193 ? 17.139 12.943 39.899 1.00 46.65 192 ALA D CA 1
ATOM 8039 C C . ALA D 1 193 ? 16.808 13.745 41.124 1.00 50.97 192 ALA D C 1
ATOM 8040 O O . ALA D 1 193 ? 15.636 13.856 41.496 1.00 49.55 192 ALA D O 1
ATOM 8042 N N . ASP D 1 194 ? 17.854 14.315 41.744 1.00 50.93 193 ASP D N 1
ATOM 8043 C CA . ASP D 1 194 ? 17.764 15.107 42.966 1.00 53.10 193 ASP D CA 1
ATOM 8044 C C . ASP D 1 194 ? 17.478 16.557 42.671 1.00 57.09 193 ASP D C 1
ATOM 8045 O O . ASP D 1 194 ? 16.620 17.155 43.341 1.00 58.34 193 ASP D O 1
ATOM 8050 N N . ILE D 1 195 ? 18.158 17.107 41.639 1.00 50.95 194 ILE D N 1
ATOM 8051 C CA . ILE D 1 195 ? 18.045 18.509 41.197 1.00 47.08 194 ILE D CA 1
ATOM 8052 C C . ILE D 1 195 ? 17.921 18.596 39.663 1.00 43.77 194 ILE D C 1
ATOM 8053 O O . ILE D 1 195 ? 18.414 17.732 38.941 1.00 41.75 194 ILE D O 1
ATOM 8058 N N . ILE D 1 196 ? 17.260 19.661 39.185 1.00 36.36 195 ILE D N 1
ATOM 8059 C CA . ILE D 1 196 ? 17.152 19.977 37.766 1.00 32.62 195 ILE D CA 1
ATOM 8060 C C . ILE D 1 196 ? 17.728 21.395 37.551 1.00 36.12 195 ILE D C 1
ATOM 8061 O O . ILE D 1 196 ? 17.313 22.359 38.217 1.00 35.45 195 ILE D O 1
ATOM 8066 N N . TYR D 1 197 ? 18.718 21.494 36.639 1.00 31.30 196 TYR D N 1
ATOM 8067 C CA . TYR D 1 197 ? 19.304 22.747 36.169 1.00 29.16 196 TYR D CA 1
ATOM 8068 C C . TYR D 1 197 ? 18.617 23.082 34.817 1.00 29.09 196 TYR D C 1
ATOM 8069 O O . TYR D 1 197 ? 18.955 22.487 33.801 1.00 27.19 196 TYR D O 1
ATOM 8078 N N . PRO D 1 198 ? 17.576 23.936 34.795 1.00 25.40 197 PRO D N 1
ATOM 8079 C CA . PRO D 1 198 ? 16.843 24.146 33.537 1.00 24.23 197 PRO D CA 1
ATOM 8080 C C . PRO D 1 198 ? 17.532 25.125 32.574 1.00 26.85 197 PRO D C 1
ATOM 8081 O O . PRO D 1 198 ? 18.443 25.868 32.975 1.00 26.53 197 PRO D O 1
ATOM 8085 N N . GLY D 1 199 ? 17.038 25.153 31.334 1.00 20.52 198 GLY D N 1
ATOM 8086 C CA . GLY D 1 199 ? 17.507 26.054 30.281 1.00 19.34 198 GLY D CA 1
ATOM 8087 C C . GLY D 1 199 ? 17.106 27.488 30.552 1.00 23.93 198 GLY D C 1
ATOM 8088 O O . GLY D 1 199 ? 17.760 28.410 30.078 1.00 25.11 198 GLY D O 1
ATOM 8089 N N . HIS D 1 200 ? 16.017 27.688 31.310 1.00 20.99 199 HIS D N 1
ATOM 8090 C CA . HIS D 1 200 ? 15.512 29.004 31.731 1.00 21.42 199 HIS D CA 1
ATOM 8091 C C . HIS D 1 200 ? 14.901 28.900 33.120 1.00 24.97 199 HIS D C 1
ATOM 8092 O O . HIS D 1 200 ? 14.335 27.868 33.463 1.00 24.77 199 HIS D O 1
ATOM 8099 N N . GLY D 1 201 ? 15.003 29.968 33.891 1.00 22.78 200 GLY D N 1
ATOM 8100 C CA . GLY D 1 201 ? 14.438 30.034 35.233 1.00 23.43 200 GLY D CA 1
ATOM 8101 C C . GLY D 1 201 ? 15.359 29.521 36.328 1.00 25.21 200 GLY D C 1
ATOM 8102 O O . GLY D 1 201 ? 16.461 29.041 36.049 1.00 21.44 200 GLY D O 1
ATOM 8103 N N . PRO D 1 202 ? 14.911 29.579 37.605 1.00 24.79 201 PRO D N 1
ATOM 8104 C CA . PRO D 1 202 ? 15.779 29.111 38.703 1.00 25.21 201 PRO D CA 1
ATOM 8105 C C . PRO D 1 202 ? 15.910 27.590 38.762 1.00 29.12 201 PRO D C 1
ATOM 8106 O O . PRO D 1 202 ? 15.198 26.871 38.090 1.00 25.81 201 PRO D O 1
ATOM 8110 N N . VAL D 1 203 ? 16.843 27.121 39.593 1.00 28.26 202 VAL D N 1
ATOM 8111 C CA . VAL D 1 203 ? 17.169 25.725 39.871 1.00 27.08 202 VAL D CA 1
ATOM 8112 C C . VAL D 1 203 ? 15.948 25.042 40.483 1.00 29.32 202 VAL D C 1
ATOM 8113 O O . VAL D 1 203 ? 15.190 25.687 41.197 1.00 29.58 202 VAL D O 1
ATOM 8117 N N . ILE D 1 204 ? 15.724 23.757 40.158 1.00 24.92 203 ILE D N 1
ATOM 8118 C CA . ILE D 1 204 ? 14.555 23.005 40.649 1.00 22.76 203 ILE D CA 1
ATOM 8119 C C . ILE D 1 204 ? 15.065 22.004 41.613 1.00 28.53 203 ILE D C 1
ATOM 8120 O O . ILE D 1 204 ? 15.833 21.147 41.209 1.00 29.63 203 ILE D O 1
ATOM 8125 N N . HIS D 1 205 ? 14.700 22.111 42.876 1.00 30.95 204 HIS D N 1
ATOM 8126 C CA . HIS D 1 205 ? 15.180 21.161 43.908 1.00 35.25 204 HIS D CA 1
ATOM 8127 C C . HIS D 1 205 ? 14.229 19.985 44.090 1.00 44.86 204 HIS D C 1
ATOM 8128 O O . HIS D 1 205 ? 14.666 18.922 44.535 1.00 48.68 204 HIS D O 1
ATOM 8135 N N . ASN D 1 206 ? 12.928 20.188 43.778 1.00 40.51 205 ASN D N 1
ATOM 8136 C CA . ASN D 1 206 ? 11.881 19.179 43.891 1.00 39.72 205 ASN D CA 1
ATOM 8137 C C . ASN D 1 206 ? 11.484 18.788 42.498 1.00 40.35 205 ASN D C 1
ATOM 8138 O O . ASN D 1 206 ? 10.414 19.158 41.999 1.00 38.50 205 ASN D O 1
ATOM 8143 N N . ALA D 1 207 ? 12.424 18.125 41.837 1.00 35.10 206 ALA D N 1
ATOM 8144 C CA . ALA D 1 207 ? 12.365 17.588 40.484 1.00 32.21 206 ALA D CA 1
ATOM 8145 C C . ALA D 1 207 ? 11.156 16.637 40.250 1.00 34.20 206 ALA D C 1
ATOM 8146 O O . ALA D 1 207 ? 10.485 16.776 39.226 1.00 32.81 206 ALA D O 1
ATOM 8148 N N . GLU D 1 208 ? 10.908 15.656 41.149 1.00 32.03 207 GLU D N 1
ATOM 8149 C CA . GLU D 1 208 ? 9.816 14.706 40.951 1.00 33.02 207 GLU D CA 1
ATOM 8150 C C . GLU D 1 208 ? 8.444 15.396 40.909 1.00 37.51 207 GLU D C 1
ATOM 8151 O O . GLU D 1 208 ? 7.704 15.177 39.953 1.00 37.75 207 GLU D O 1
ATOM 8157 N N . ALA D 1 209 ? 8.102 16.203 41.909 1.00 34.03 208 ALA D N 1
ATOM 8158 C CA . ALA D 1 209 ? 6.831 16.939 41.963 1.00 32.67 208 ALA D CA 1
ATOM 8159 C C . ALA D 1 209 ? 6.667 17.864 40.763 1.00 35.38 208 ALA D C 1
ATOM 8160 O O . ALA D 1 209 ? 5.553 17.950 40.260 1.00 36.76 208 ALA D O 1
ATOM 8162 N N . LYS D 1 210 ? 7.762 18.559 40.303 1.00 28.69 209 LYS D N 1
ATOM 8163 C CA . LYS D 1 210 ? 7.763 19.445 39.132 1.00 25.63 209 LYS D CA 1
ATOM 8164 C C . LYS D 1 210 ? 7.351 18.673 37.884 1.00 31.56 209 LYS D C 1
ATOM 8165 O O . LYS D 1 210 ? 6.480 19.140 37.164 1.00 30.80 209 LYS D O 1
ATOM 8171 N N . ILE D 1 211 ? 7.968 17.492 37.631 1.00 30.46 210 ILE D N 1
ATOM 8172 C CA . ILE D 1 211 ? 7.705 16.659 36.463 1.00 29.53 210 ILE D CA 1
ATOM 8173 C C . ILE D 1 211 ? 6.262 16.179 36.550 1.00 36.16 210 ILE D C 1
ATOM 8174 O O . ILE D 1 211 ? 5.527 16.314 35.575 1.00 36.58 210 ILE D O 1
ATOM 8179 N N . GLN D 1 212 ? 5.837 15.697 37.727 1.00 33.91 211 GLN D N 1
ATOM 8180 C CA . GLN D 1 212 ? 4.472 15.211 37.950 1.00 34.61 211 GLN D CA 1
ATOM 8181 C C . GLN D 1 212 ? 3.444 16.318 37.761 1.00 42.23 211 GLN D C 1
ATOM 8182 O O . GLN D 1 212 ? 2.351 16.030 37.272 1.00 43.91 211 GLN D O 1
ATOM 8188 N N . GLN D 1 213 ? 3.803 17.576 38.090 1.00 39.06 212 GLN D N 1
ATOM 8189 C CA . GLN D 1 213 ? 2.971 18.774 37.870 1.00 37.72 212 GLN D CA 1
ATOM 8190 C C . GLN D 1 213 ? 2.774 19.008 36.375 1.00 38.85 212 GLN D C 1
ATOM 8191 O O . GLN D 1 213 ? 1.651 19.250 35.955 1.00 38.00 212 GLN D O 1
ATOM 8197 N N . TYR D 1 214 ? 3.865 18.887 35.589 1.00 35.31 213 TYR D N 1
ATOM 8198 C CA . TYR D 1 214 ? 3.931 19.002 34.126 1.00 34.81 213 TYR D CA 1
ATOM 8199 C C . TYR D 1 214 ? 3.054 17.921 33.447 1.00 39.94 213 TYR D C 1
ATOM 8200 O O . TYR D 1 214 ? 2.331 18.233 32.519 1.00 40.79 213 TYR D O 1
ATOM 8209 N N . ILE D 1 215 ? 3.103 16.664 33.932 1.00 36.70 214 ILE D N 1
ATOM 8210 C CA . ILE D 1 215 ? 2.354 15.515 33.402 1.00 35.78 214 ILE D CA 1
ATOM 8211 C C . ILE D 1 215 ? 0.854 15.681 33.694 1.00 43.96 214 ILE D C 1
ATOM 8212 O O . ILE D 1 215 ? 0.045 15.536 32.791 1.00 45.53 214 ILE D O 1
ATOM 8217 N N . SER D 1 216 ? 0.499 15.998 34.926 1.00 43.91 215 SER D N 1
ATOM 8218 C CA . SER D 1 216 ? -0.882 16.194 35.388 1.00 44.77 215 SER D CA 1
ATOM 8219 C C . SER D 1 216 ? -1.595 17.317 34.628 1.00 44.62 215 SER D C 1
ATOM 8220 O O . SER D 1 216 ? -2.760 17.153 34.268 1.00 44.46 215 SER D O 1
ATOM 8223 N N . HIS D 1 217 ? -0.885 18.425 34.360 1.00 37.98 216 HIS D N 1
ATOM 8224 C CA . HIS D 1 217 ? -1.382 19.597 33.630 1.00 36.98 216 HIS D CA 1
ATOM 8225 C C . HIS D 1 217 ? -1.904 19.225 32.231 1.00 41.27 216 HIS D C 1
ATOM 8226 O O . HIS D 1 217 ? -2.981 19.677 31.819 1.00 40.90 216 HIS D O 1
ATOM 8233 N N . ARG D 1 218 ? -1.144 18.371 31.520 1.00 36.08 217 ARG D N 1
ATOM 8234 C CA . ARG D 1 218 ? -1.458 17.925 30.173 1.00 32.98 217 ARG D CA 1
ATOM 8235 C C . ARG D 1 218 ? -2.508 16.829 30.192 1.00 35.30 217 ARG D C 1
ATOM 8236 O O . ARG D 1 218 ? -3.360 16.771 29.290 1.00 34.14 217 ARG D O 1
ATOM 8244 N N . ASN D 1 219 ? -2.427 15.941 31.202 1.00 31.38 218 ASN D N 1
ATOM 8245 C CA . ASN D 1 219 ? -3.344 14.805 31.345 1.00 31.85 218 ASN D CA 1
ATOM 8246 C C . ASN D 1 219 ? -4.749 15.232 31.691 1.00 36.86 218 ASN D C 1
ATOM 8247 O O . ASN D 1 219 ? -5.666 14.587 31.207 1.00 37.96 218 ASN D O 1
ATOM 8252 N N . ILE D 1 220 ? -4.940 16.298 32.509 1.00 34.51 219 ILE D N 1
ATOM 8253 C CA . ILE D 1 220 ? -6.275 16.815 32.882 1.00 35.31 219 ILE D CA 1
ATOM 8254 C C . ILE D 1 220 ? -7.005 17.317 31.595 1.00 38.40 219 ILE D C 1
ATOM 8255 O O . ILE D 1 220 ? -8.156 16.942 31.349 1.00 39.88 219 ILE D O 1
ATOM 8260 N N . ARG D 1 221 ? -6.308 18.104 30.753 1.00 33.09 220 ARG D N 1
ATOM 8261 C CA . ARG D 1 221 ? -6.851 18.592 29.484 1.00 32.75 220 ARG D CA 1
ATOM 8262 C C . ARG D 1 221 ? -7.135 17.432 28.501 1.00 39.15 220 ARG D C 1
ATOM 8263 O O . ARG D 1 221 ? -8.165 17.469 27.834 1.00 40.79 220 ARG D O 1
ATOM 8271 N N . GLU D 1 222 ? -6.240 16.406 28.418 1.00 34.79 221 GLU D N 1
ATOM 8272 C CA . GLU D 1 222 ? -6.439 15.228 27.565 1.00 33.60 221 GLU D CA 1
ATOM 8273 C C . GLU D 1 222 ? -7.676 14.462 28.017 1.00 39.61 221 GLU D C 1
ATOM 8274 O O . GLU D 1 222 ? -8.431 13.975 27.182 1.00 41.35 221 GLU D O 1
ATOM 8280 N N . GLN D 1 223 ? -7.886 14.347 29.331 1.00 37.22 222 GLN D N 1
ATOM 8281 C CA . GLN D 1 223 ? -9.051 13.657 29.880 1.00 38.16 222 GLN D CA 1
ATOM 8282 C C . GLN D 1 223 ? -10.337 14.397 29.516 1.00 41.13 222 GLN D C 1
ATOM 8283 O O . GLN D 1 223 ? -11.324 13.756 29.188 1.00 41.71 222 GLN D O 1
ATOM 8289 N N . GLN D 1 224 ? -10.305 15.740 29.520 1.00 36.39 223 GLN D N 1
ATOM 8290 C CA . GLN D 1 224 ? -11.451 16.587 29.171 1.00 35.99 223 GLN D CA 1
ATOM 8291 C C . GLN D 1 224 ? -11.863 16.374 27.710 1.00 39.11 223 GLN D C 1
ATOM 8292 O O . GLN D 1 224 ? -13.058 16.224 27.429 1.00 40.81 223 GLN D O 1
ATOM 8298 N N . ILE D 1 225 ? -10.865 16.353 26.793 1.00 33.02 224 ILE D N 1
ATOM 8299 C CA . ILE D 1 225 ? -11.025 16.174 25.350 1.00 32.46 224 ILE D CA 1
ATOM 8300 C C . ILE D 1 225 ? -11.564 14.771 25.047 1.00 39.98 224 ILE D C 1
ATOM 8301 O O . ILE D 1 225 ? -12.539 14.662 24.299 1.00 41.94 224 ILE D O 1
ATOM 8306 N N . LEU D 1 226 ? -10.958 13.711 25.635 1.00 37.74 225 LEU D N 1
ATOM 8307 C CA . LEU D 1 226 ? -11.363 12.300 25.472 1.00 39.21 225 LEU D CA 1
ATOM 8308 C C . LEU D 1 226 ? -12.790 12.034 25.978 1.00 45.15 225 LEU D C 1
ATOM 8309 O O . LEU D 1 226 ? -13.527 11.269 25.346 1.00 47.26 225 LEU D O 1
ATOM 8314 N N . THR D 1 227 ? -13.178 12.662 27.105 1.00 40.26 226 THR D N 1
ATOM 8315 C CA . THR D 1 227 ? -14.530 12.567 27.670 1.00 40.87 226 THR D CA 1
ATOM 8316 C C . THR D 1 227 ? -15.558 13.123 26.657 1.00 43.99 226 THR D C 1
ATOM 8317 O O . THR D 1 227 ? -16.588 12.497 26.445 1.00 45.11 226 THR D O 1
ATOM 8321 N N . LEU D 1 228 ? -15.264 14.271 26.024 1.00 40.07 227 LEU D N 1
ATOM 8322 C CA . LEU D 1 228 ? -16.153 14.875 25.029 1.00 41.14 227 LEU D CA 1
ATOM 8323 C C . LEU D 1 228 ? -16.377 13.931 23.830 1.00 46.48 227 LEU D C 1
ATOM 8324 O O . LEU D 1 228 ? -17.513 13.785 23.379 1.00 47.52 227 LEU D O 1
ATOM 8329 N N . PHE D 1 229 ? -15.296 13.274 23.347 1.00 42.74 228 PHE D N 1
ATOM 8330 C CA . PHE D 1 229 ? -15.352 12.317 22.238 1.00 41.97 228 PHE D CA 1
ATOM 8331 C C . PHE D 1 229 ? -16.104 11.050 22.624 1.00 49.31 228 PHE D C 1
ATOM 8332 O O . PHE D 1 229 ? -16.940 10.594 21.854 1.00 50.07 228 PHE D O 1
ATOM 8340 N N . ARG D 1 230 ? -15.814 10.473 23.797 1.00 49.59 229 ARG D N 1
ATOM 8341 C CA . ARG D 1 230 ? -16.460 9.218 24.231 1.00 52.61 229 ARG D CA 1
ATOM 8342 C C . ARG D 1 230 ? -17.943 9.415 24.617 1.00 58.98 229 ARG D C 1
ATOM 8343 O O . ARG D 1 230 ? -18.734 8.491 24.437 1.00 60.40 229 ARG D O 1
ATOM 8351 N N . GLU D 1 231 ? -18.328 10.614 25.092 1.00 56.06 230 GLU D N 1
ATOM 8352 C CA . GLU D 1 231 ? -19.726 10.926 25.413 1.00 56.89 230 GLU D CA 1
ATOM 8353 C C . GLU D 1 231 ? -20.530 11.164 24.115 1.00 61.43 230 GLU D C 1
ATOM 8354 O O . GLU D 1 231 ? -21.705 10.816 24.066 1.00 64.24 230 GLU D O 1
ATOM 8356 N N . ASN D 1 232 ? -19.899 11.739 23.077 1.00 54.87 231 ASN D N 1
ATOM 8357 C CA . ASN D 1 232 ? -20.505 12.003 21.768 1.00 54.21 231 ASN D CA 1
ATOM 8358 C C . ASN D 1 232 ? -19.794 11.188 20.671 1.00 57.88 231 ASN D C 1
ATOM 8359 O O . ASN D 1 232 ? -19.361 11.762 19.670 1.00 57.28 231 ASN D O 1
ATOM 8364 N N . PHE D 1 233 ? -19.645 9.866 20.868 1.00 54.30 232 PHE D N 1
ATOM 8365 C CA . PHE D 1 233 ? -18.983 8.949 19.923 1.00 53.76 232 PHE D CA 1
ATOM 8366 C C . PHE D 1 233 ? -19.457 9.106 18.453 1.00 58.08 232 PHE D C 1
ATOM 8367 O O . PHE D 1 233 ? -18.640 9.146 17.517 1.00 55.58 232 PHE D O 1
ATOM 8375 N N . GLU D 1 234 ? -20.778 9.181 18.267 1.00 57.18 233 GLU D N 1
ATOM 8376 C CA . GLU D 1 234 ? -21.396 9.229 16.944 1.00 58.36 233 GLU D CA 1
ATOM 8377 C C . GLU D 1 234 ? -21.087 10.541 16.198 1.00 62.41 233 GLU D C 1
ATOM 8378 O O . GLU D 1 234 ? -21.252 10.616 14.970 1.00 63.14 233 GLU D O 1
ATOM 8380 N N . LYS D 1 235 ? -20.618 11.556 16.937 1.00 57.51 234 LYS D N 1
ATOM 8381 C CA . LYS D 1 235 ? -20.330 12.881 16.407 1.00 55.66 234 LYS D CA 1
ATOM 8382 C C . LYS D 1 235 ? -18.875 13.048 15.950 1.00 56.37 234 LYS D C 1
ATOM 8383 O O . LYS D 1 235 ? -17.960 12.449 16.505 1.00 55.67 234 LYS D O 1
ATOM 8385 N N . SER D 1 236 ? -18.694 13.880 14.922 1.00 51.07 235 SER D N 1
ATOM 8386 C CA . SER D 1 236 ? -17.421 14.316 14.335 1.00 49.50 235 SER D CA 1
ATOM 8387 C C . SER D 1 236 ? -17.291 15.793 14.635 1.00 53.06 235 SER D C 1
ATOM 8388 O O . SER D 1 236 ? -18.268 16.536 14.490 1.00 55.19 235 SER D O 1
ATOM 8391 N N . PHE D 1 237 ? -16.120 16.230 15.072 1.00 45.79 236 PHE D N 1
ATOM 8392 C CA . PHE D 1 237 ? -15.939 17.609 15.456 1.00 43.71 236 PHE D CA 1
ATOM 8393 C C . PHE D 1 237 ? -14.859 18.304 14.672 1.00 44.33 236 PHE D C 1
ATOM 8394 O O . PHE D 1 237 ? -13.806 17.733 14.414 1.00 42.09 236 PHE D O 1
ATOM 8402 N N . THR D 1 238 ? -15.091 19.573 14.367 1.00 41.80 237 THR D N 1
ATOM 8403 C CA . THR D 1 238 ? -14.088 20.415 13.732 1.00 41.76 237 THR D CA 1
ATOM 8404 C C . THR D 1 238 ? -13.258 21.030 14.868 1.00 43.92 237 THR D C 1
ATOM 8405 O O . THR D 1 238 ? -13.661 20.951 16.030 1.00 43.18 237 THR D O 1
ATOM 8409 N N . VAL D 1 239 ? -12.121 21.639 14.544 1.00 40.02 238 VAL D N 1
ATOM 8410 C CA . VAL D 1 239 ? -11.285 22.325 15.525 1.00 39.35 238 VAL D CA 1
ATOM 8411 C C . VAL D 1 239 ? -12.091 23.477 16.177 1.00 45.10 238 VAL D C 1
ATOM 8412 O O . VAL D 1 239 ? -12.116 23.552 17.401 1.00 43.17 238 VAL D O 1
ATOM 8416 N N . MET D 1 240 ? -12.798 24.314 15.368 1.00 45.05 239 MET D N 1
ATOM 8417 C CA . MET D 1 240 ? -13.618 25.427 15.867 1.00 46.88 239 MET D CA 1
ATOM 8418 C C . MET D 1 240 ? -14.735 24.940 16.795 1.00 50.72 239 MET D C 1
ATOM 8419 O O . MET D 1 240 ? -14.974 25.579 17.822 1.00 51.25 239 MET D O 1
ATOM 8424 N N . GLU D 1 241 ? -15.367 23.792 16.480 1.00 45.95 240 GLU D N 1
ATOM 8425 C CA . GLU D 1 241 ? -16.401 23.202 17.331 1.00 46.26 240 GLU D CA 1
ATOM 8426 C C . GLU D 1 241 ? -15.808 22.838 18.696 1.00 48.67 240 GLU D C 1
ATOM 8427 O O . GLU D 1 241 ? -16.329 23.252 19.729 1.00 49.38 240 GLU D O 1
ATOM 8433 N N . LEU D 1 242 ? -14.674 22.116 18.680 1.00 42.63 241 LEU D N 1
ATOM 8434 C CA . LEU D 1 242 ? -13.938 21.652 19.856 1.00 39.92 241 LEU D CA 1
ATOM 8435 C C . LEU D 1 242 ? -13.405 22.795 20.712 1.00 45.63 241 LEU D C 1
ATOM 8436 O O . LEU D 1 242 ? -13.490 22.701 21.931 1.00 47.29 241 LEU D O 1
ATOM 8441 N N . VAL D 1 243 ? -12.859 23.865 20.096 1.00 42.43 242 VAL D N 1
ATOM 8442 C CA . VAL D 1 243 ? -12.301 25.036 20.800 1.00 41.36 242 VAL D CA 1
ATOM 8443 C C . VAL D 1 243 ? -13.409 25.731 21.615 1.00 42.85 242 VAL D C 1
ATOM 8444 O O . VAL D 1 243 ? -13.180 26.028 22.781 1.00 41.65 242 VAL D O 1
ATOM 8448 N N . LYS D 1 244 ? -14.602 25.944 21.020 1.00 38.61 243 LYS D N 1
ATOM 8449 C CA . LYS D 1 244 ? -15.756 26.569 21.670 1.00 38.38 243 LYS D CA 1
ATOM 8450 C C . LYS D 1 244 ? -16.233 25.770 22.889 1.00 42.93 243 LYS D C 1
ATOM 8451 O O . LYS D 1 244 ? -16.622 26.380 23.887 1.00 44.77 243 LYS D O 1
ATOM 8453 N N . ILE D 1 245 ? -16.171 24.423 22.833 1.00 38.59 244 ILE D N 1
ATOM 8454 C CA . ILE D 1 245 ? -16.611 23.538 23.919 1.00 38.34 244 ILE D CA 1
ATOM 8455 C C . ILE D 1 245 ? -15.519 23.378 25.021 1.00 44.70 244 ILE D C 1
ATOM 8456 O O . ILE D 1 245 ? -15.797 23.652 26.187 1.00 46.16 244 ILE D O 1
ATOM 8461 N N . ILE D 1 246 ? -14.309 22.912 24.655 1.00 40.40 245 ILE D N 1
ATOM 8462 C CA . ILE D 1 246 ? -13.206 22.602 25.574 1.00 39.02 245 ILE D CA 1
ATOM 8463 C C . ILE D 1 246 ? -12.629 23.856 26.265 1.00 42.27 245 ILE D C 1
ATOM 8464 O O . ILE D 1 246 ? -12.364 23.806 27.470 1.00 42.36 245 ILE D O 1
ATOM 8469 N N . TYR D 1 247 ? -12.382 24.936 25.511 1.00 38.30 246 TYR D N 1
ATOM 8470 C CA . TYR D 1 247 ? -11.747 26.150 26.046 1.00 37.34 246 TYR D CA 1
ATOM 8471 C C . TYR D 1 247 ? -12.793 27.248 26.265 1.00 48.26 246 TYR D C 1
ATOM 8472 O O . TYR D 1 247 ? -12.614 28.380 25.823 1.00 48.12 246 TYR D O 1
ATOM 8481 N N . LYS D 1 248 ? -13.886 26.897 26.970 1.00 50.41 247 LYS D N 1
ATOM 8482 C CA . LYS D 1 248 ? -14.983 27.808 27.302 1.00 53.67 247 LYS D CA 1
ATOM 8483 C C . LYS D 1 248 ? -14.516 28.898 28.290 1.00 62.77 247 LYS D C 1
ATOM 8484 O O . LYS D 1 248 ? -14.966 30.042 28.190 1.00 63.94 247 LYS D O 1
ATOM 8486 N N . ASN D 1 249 ? -13.590 28.545 29.219 1.00 61.44 248 ASN D N 1
ATOM 8487 C CA . ASN D 1 249 ? -13.048 29.443 30.253 1.00 62.84 248 ASN D CA 1
ATOM 8488 C C . ASN D 1 249 ? -11.784 30.219 29.776 1.00 68.15 248 ASN D C 1
ATOM 8489 O O . ASN D 1 249 ? -11.015 30.717 30.602 1.00 67.39 248 ASN D O 1
ATOM 8494 N N . THR D 1 250 ? -11.621 30.367 28.440 1.00 65.43 249 THR D N 1
ATOM 8495 C CA . THR D 1 250 ? -10.506 31.069 27.789 1.00 64.81 249 THR D CA 1
ATOM 8496 C C . THR D 1 250 ? -11.043 32.318 27.051 1.00 70.44 249 THR D C 1
ATOM 8497 O O . THR D 1 250 ? -12.010 32.190 26.290 1.00 70.89 249 THR D O 1
ATOM 8501 N N . PRO D 1 251 ? -10.416 33.517 27.245 1.00 66.80 250 PRO D N 1
ATOM 8502 C CA . PRO D 1 251 ? -10.884 34.723 26.522 1.00 67.05 250 PRO D CA 1
ATOM 8503 C C . PRO D 1 251 ? -10.596 34.673 25.017 1.00 71.34 250 PRO D C 1
ATOM 8504 O O . PRO D 1 251 ? -9.696 33.946 24.589 1.00 71.38 250 PRO D O 1
ATOM 8508 N N . GLU D 1 252 ? -11.348 35.462 24.222 1.00 68.08 251 GLU D N 1
ATOM 8509 C CA . GLU D 1 252 ? -11.244 35.548 22.760 1.00 67.71 251 GLU D CA 1
ATOM 8510 C C . GLU D 1 252 ? -9.855 36.025 22.280 1.00 70.94 251 GLU D C 1
ATOM 8511 O O . GLU D 1 252 ? -9.441 35.679 21.166 1.00 71.11 251 GLU D O 1
ATOM 8513 N N . ASN D 1 253 ? -9.126 36.786 23.119 1.00 65.93 252 ASN D N 1
ATOM 8514 C CA . ASN D 1 253 ? -7.780 37.265 22.777 1.00 63.99 252 ASN D CA 1
ATOM 8515 C C . ASN D 1 253 ? -6.743 36.099 22.807 1.00 61.74 252 ASN D C 1
ATOM 8516 O O . ASN D 1 253 ? -5.647 36.233 22.260 1.00 61.36 252 ASN D O 1
ATOM 8521 N N . LEU D 1 254 ? -7.106 34.964 23.420 1.00 53.06 253 LEU D N 1
ATOM 8522 C CA . LEU D 1 254 ? -6.255 33.786 23.501 1.00 49.56 253 LEU D CA 1
ATOM 8523 C C . LEU D 1 254 ? -6.773 32.625 22.614 1.00 49.30 253 LEU D C 1
ATOM 8524 O O . LEU D 1 254 ? -6.298 31.497 22.773 1.00 48.80 253 LEU D O 1
ATOM 8529 N N . HIS D 1 255 ? -7.696 32.913 21.657 1.00 42.87 254 HIS D N 1
ATOM 8530 C CA . HIS D 1 255 ? -8.295 31.939 20.739 1.00 41.03 254 HIS D CA 1
ATOM 8531 C C . HIS D 1 255 ? -7.258 31.113 19.960 1.00 41.19 254 HIS D C 1
ATOM 8532 O O . HIS D 1 255 ? -7.387 29.887 19.868 1.00 39.58 254 HIS D O 1
ATOM 8539 N N . GLU D 1 256 ? -6.255 31.780 19.384 1.00 35.05 255 GLU D N 1
ATOM 8540 C CA . GLU D 1 256 ? -5.232 31.106 18.589 1.00 32.64 255 GLU D CA 1
ATOM 8541 C C . GLU D 1 256 ? -4.322 30.227 19.447 1.00 36.58 255 GLU D C 1
ATOM 8542 O O . GLU D 1 256 ? -3.830 29.225 18.945 1.00 36.58 255 GLU D O 1
ATOM 8548 N N . MET D 1 257 ? -4.115 30.590 20.730 1.00 33.59 256 MET D N 1
ATOM 8549 C CA . MET D 1 257 ? -3.299 29.831 21.674 1.00 33.10 256 MET D CA 1
ATOM 8550 C C . MET D 1 257 ? -4.041 28.531 22.059 1.00 38.34 256 MET D C 1
ATOM 8551 O O . MET D 1 257 ? -3.415 27.457 22.136 1.00 37.06 256 MET D O 1
ATOM 8553 N N . ALA D 1 258 ? -5.384 28.652 22.267 1.00 33.96 257 ALA D N 1
ATOM 8554 C CA . ALA D 1 258 ? -6.294 27.561 22.598 1.00 33.70 257 ALA D CA 1
ATOM 8555 C C . ALA D 1 258 ? -6.370 26.567 21.452 1.00 38.72 257 ALA D C 1
ATOM 8556 O O . ALA D 1 258 ? -6.217 25.372 21.673 1.00 40.43 257 ALA D O 1
ATOM 8558 N N . LYS D 1 259 ? -6.583 27.070 20.217 1.00 33.98 258 LYS D N 1
ATOM 8559 C CA . LYS D 1 259 ? -6.664 26.307 18.977 1.00 31.14 258 LYS D CA 1
ATOM 8560 C C . LYS D 1 259 ? -5.364 25.518 18.773 1.00 31.23 258 LYS D C 1
ATOM 8561 O O . LYS D 1 259 ? -5.408 24.348 18.401 1.00 29.00 258 LYS D O 1
ATOM 8567 N N . HIS D 1 260 ? -4.220 26.152 19.054 1.00 28.47 259 HIS D N 1
ATOM 8568 C CA . HIS D 1 260 ? -2.902 25.537 18.932 1.00 30.22 259 HIS D CA 1
ATOM 8569 C C . HIS D 1 260 ? -2.719 24.410 19.968 1.00 34.86 259 HIS D C 1
ATOM 8570 O O . HIS D 1 260 ? -2.236 23.322 19.615 1.00 36.91 259 HIS D O 1
ATOM 8577 N N . ASN D 1 261 ? -3.117 24.679 21.220 1.00 28.45 260 ASN D N 1
ATOM 8578 C CA . ASN D 1 261 ? -3.057 23.748 22.316 1.00 29.74 260 ASN D CA 1
ATOM 8579 C C . ASN D 1 261 ? -3.890 22.515 22.013 1.00 35.44 260 ASN D C 1
ATOM 8580 O O . ASN D 1 261 ? -3.401 21.392 22.167 1.00 36.35 260 ASN D O 1
ATOM 8585 N N . LEU D 1 262 ? -5.133 22.729 21.562 1.00 31.09 261 LEU D N 1
ATOM 8586 C CA . LEU D 1 262 ? -6.072 21.668 21.209 1.00 30.65 261 LEU D CA 1
ATOM 8587 C C . LEU D 1 262 ? -5.495 20.745 20.157 1.00 29.73 261 LEU D C 1
ATOM 8588 O O . LEU D 1 262 ? -5.514 19.542 20.348 1.00 30.93 261 LEU D O 1
ATOM 8593 N N . LEU D 1 263 ? -4.948 21.304 19.073 1.00 23.33 262 LEU D N 1
ATOM 8594 C CA . LEU D 1 263 ? -4.335 20.545 17.983 1.00 22.25 262 LEU D CA 1
ATOM 8595 C C . LEU D 1 263 ? -3.159 19.690 18.461 1.00 30.01 262 LEU D C 1
ATOM 8596 O O . LEU D 1 263 ? -3.014 18.577 17.983 1.00 34.30 262 LEU D O 1
ATOM 8601 N N . LEU D 1 264 ? -2.352 20.172 19.420 1.00 26.89 263 LEU D N 1
ATOM 8602 C CA . LEU D 1 264 ? -1.234 19.407 20.020 1.00 25.34 263 LEU D CA 1
ATOM 8603 C C . LEU D 1 264 ? -1.787 18.213 20.768 1.00 22.50 263 LEU D C 1
ATOM 8604 O O . LEU D 1 264 ? -1.214 17.145 20.665 1.00 21.16 263 LEU D O 1
ATOM 8609 N N . HIS D 1 265 ? -2.897 18.399 21.498 1.00 19.01 264 HIS D N 1
ATOM 8610 C CA . HIS D 1 265 ? -3.614 17.352 22.227 1.00 20.32 264 HIS D CA 1
ATOM 8611 C C . HIS D 1 265 ? -4.279 16.334 21.290 1.00 26.17 264 HIS D C 1
ATOM 8612 O O . HIS D 1 265 ? -4.228 15.132 21.573 1.00 27.98 264 HIS D O 1
ATOM 8619 N N . LEU D 1 266 ? -4.860 16.803 20.169 1.00 21.55 265 LEU D N 1
ATOM 8620 C CA . LEU D 1 266 ? -5.501 15.929 19.168 1.00 21.90 265 LEU D CA 1
ATOM 8621 C C . LEU D 1 266 ? -4.480 15.064 18.440 1.00 30.44 265 LEU D C 1
ATOM 8622 O O . LEU D 1 266 ? -4.799 13.910 18.119 1.00 32.52 265 LEU D O 1
ATOM 8627 N N . LYS D 1 267 ? -3.280 15.616 18.140 1.00 27.25 266 LYS D N 1
ATOM 8628 C CA . LYS D 1 267 ? -2.208 14.877 17.461 1.00 28.13 266 LYS D CA 1
ATOM 8629 C C . LYS D 1 267 ? -1.689 13.738 18.367 1.00 31.28 266 LYS D C 1
ATOM 8630 O O . LYS D 1 267 ? -1.357 12.673 17.861 1.00 32.44 266 LYS D O 1
ATOM 8635 N N . LYS D 1 268 ? -1.668 13.954 19.698 1.00 26.04 267 LYS D N 1
ATOM 8636 C CA . LYS D 1 268 ? -1.252 12.936 20.684 1.00 24.91 267 LYS D CA 1
ATOM 8637 C C . LYS D 1 268 ? -2.252 11.763 20.651 1.00 29.98 267 LYS D C 1
ATOM 8638 O O . LYS D 1 268 ? -1.843 10.625 20.402 1.00 33.13 267 LYS D O 1
ATOM 8643 N N . LEU D 1 269 ? -3.560 12.056 20.820 1.00 24.36 268 LEU D N 1
ATOM 8644 C CA . LEU D 1 269 ? -4.653 11.070 20.789 1.00 25.60 268 LEU D CA 1
ATOM 8645 C C . LEU D 1 269 ? -4.782 10.334 19.446 1.00 33.70 268 LEU D C 1
ATOM 8646 O O . LEU D 1 269 ? -5.221 9.179 19.428 1.00 34.62 268 LEU D O 1
ATOM 8651 N N . GLU D 1 270 ? -4.428 11.015 18.325 1.00 30.96 269 GLU D N 1
ATOM 8652 C CA . GLU D 1 270 ? -4.434 10.473 16.963 1.00 31.49 269 GLU D CA 1
ATOM 8653 C C . GLU D 1 270 ? -3.299 9.466 16.799 1.00 37.87 269 GLU D C 1
ATOM 8654 O O . GLU D 1 270 ? -3.509 8.399 16.228 1.00 41.59 269 GLU D O 1
ATOM 8660 N N . LYS D 1 271 ? -2.108 9.789 17.332 1.00 31.87 270 LYS D N 1
ATOM 8661 C CA . LYS D 1 271 ? -0.928 8.936 17.301 1.00 30.93 270 LYS D CA 1
ATOM 8662 C C . LYS D 1 271 ? -1.158 7.670 18.106 1.00 36.50 270 LYS D C 1
ATOM 8663 O O . LYS D 1 271 ? -0.674 6.611 17.733 1.00 38.27 270 LYS D O 1
ATOM 8669 N N . GLU D 1 272 ? -1.906 7.775 19.203 1.00 34.13 271 GLU D N 1
ATOM 8670 C CA . GLU D 1 272 ? -2.247 6.642 20.078 1.00 34.90 271 GLU D CA 1
ATOM 8671 C C . GLU D 1 272 ? -3.432 5.841 19.540 1.00 40.28 271 GLU D C 1
ATOM 8672 O O . GLU D 1 272 ? -3.794 4.844 20.140 1.00 45.34 271 GLU D O 1
ATOM 8678 N N . GLY D 1 273 ? -4.043 6.277 18.447 1.00 32.53 272 GLY D N 1
ATOM 8679 C CA . GLY D 1 273 ? -5.176 5.593 17.848 1.00 32.92 272 GLY D CA 1
ATOM 8680 C C . GLY D 1 273 ? -6.473 5.674 18.627 1.00 39.44 272 GLY D C 1
ATOM 8681 O O . GLY D 1 273 ? -7.348 4.832 18.453 1.00 43.24 272 GLY D O 1
ATOM 8682 N N . LYS D 1 274 ? -6.623 6.677 19.486 1.00 34.53 273 LYS D N 1
ATOM 8683 C CA . LYS D 1 274 ? -7.823 6.880 20.301 1.00 33.27 273 LYS D CA 1
ATOM 8684 C C . LYS D 1 274 ? -8.876 7.630 19.504 1.00 37.42 273 LYS D C 1
ATOM 8685 O O . LYS D 1 274 ? -10.069 7.364 19.651 1.00 38.06 273 LYS D O 1
ATOM 8691 N N . ILE D 1 275 ? -8.423 8.566 18.646 1.00 33.39 274 ILE D N 1
ATOM 8692 C CA . ILE D 1 275 ? -9.272 9.344 17.741 1.00 31.95 274 ILE D CA 1
ATOM 8693 C C . ILE D 1 275 ? -8.666 9.259 16.335 1.00 34.94 274 ILE D C 1
ATOM 8694 O O . ILE D 1 275 ? -7.464 9.053 16.199 1.00 33.89 274 ILE D O 1
ATOM 8699 N N . PHE D 1 276 ? -9.497 9.323 15.315 1.00 30.57 275 PHE D N 1
ATOM 8700 C CA . PHE D 1 276 ? -8.996 9.348 13.963 1.00 30.92 275 PHE D CA 1
ATOM 8701 C C . PHE D 1 276 ? -9.532 10.599 13.301 1.00 36.62 275 PHE D C 1
ATOM 8702 O O . PHE D 1 276 ? -10.598 11.063 13.701 1.00 38.14 275 PHE D O 1
ATOM 8710 N N . SER D 1 277 ? -8.794 11.180 12.346 1.00 33.84 276 SER D N 1
ATOM 8711 C CA . SER D 1 277 ? -9.258 12.352 11.582 1.00 33.87 276 SER D CA 1
ATOM 8712 C C . SER D 1 277 ? -9.596 11.967 10.125 1.00 39.64 276 SER D C 1
ATOM 8713 O O . SER D 1 277 ? -9.269 10.863 9.686 1.00 40.60 276 SER D O 1
ATOM 8716 N N . ASN D 1 278 ? -10.222 12.898 9.371 1.00 36.33 277 ASN D N 1
ATOM 8717 C CA . ASN D 1 278 ? -10.596 12.713 7.982 1.00 36.29 277 ASN D CA 1
ATOM 8718 C C . ASN D 1 278 ? -9.836 13.693 7.073 1.00 44.28 277 ASN D C 1
ATOM 8719 O O . ASN D 1 278 ? -8.973 14.426 7.540 1.00 42.17 277 ASN D O 1
ATOM 8724 N N . THR D 1 279 ? -10.147 13.692 5.771 1.00 46.68 278 THR D N 1
ATOM 8725 C CA . THR D 1 279 ? -9.440 14.520 4.792 1.00 47.29 278 THR D CA 1
ATOM 8726 C C . THR D 1 279 ? -10.319 15.691 4.327 1.00 55.04 278 THR D C 1
ATOM 8727 O O . THR D 1 279 ? -10.019 16.317 3.304 1.00 56.97 278 THR D O 1
ATOM 8731 N N . ASP D 1 280 ? -11.372 16.023 5.101 1.00 52.27 279 ASP D N 1
ATOM 8732 C CA . ASP D 1 280 ? -12.261 17.160 4.816 1.00 52.46 279 ASP D CA 1
ATOM 8733 C C . ASP D 1 280 ? -11.487 18.499 4.785 1.00 58.66 279 ASP D C 1
ATOM 8734 O O . ASP D 1 280 ? -10.479 18.601 5.484 1.00 56.84 279 ASP D O 1
ATOM 8739 N N . PRO D 1 281 ? -11.904 19.516 3.971 1.00 59.39 280 PRO D N 1
ATOM 8740 C CA . PRO D 1 281 ? -11.164 20.801 3.942 1.00 59.48 280 PRO D CA 1
ATOM 8741 C C . PRO D 1 281 ? -11.114 21.421 5.332 1.00 63.28 280 PRO D C 1
ATOM 8742 O O . PRO D 1 281 ? -10.055 21.925 5.740 1.00 62.77 280 PRO D O 1
ATOM 8746 N N . ASP D 1 282 ? -12.246 21.302 6.085 1.00 58.97 281 ASP D N 1
ATOM 8747 C CA . ASP D 1 282 ? -12.357 21.644 7.512 1.00 56.90 281 ASP D CA 1
ATOM 8748 C C . ASP D 1 282 ? -12.314 20.287 8.249 1.00 53.73 281 ASP D C 1
ATOM 8749 O O . ASP D 1 282 ? -13.348 19.614 8.405 1.00 52.94 281 ASP D O 1
ATOM 8751 N N . LYS D 1 283 ? -11.073 19.843 8.562 1.00 44.69 282 LYS D N 1
ATOM 8752 C CA . LYS D 1 283 ? -10.693 18.557 9.167 1.00 42.50 282 LYS D CA 1
ATOM 8753 C C . LYS D 1 283 ? -11.573 18.180 10.361 1.00 42.65 282 LYS D C 1
ATOM 8754 O O . LYS D 1 283 ? -11.798 19.011 11.254 1.00 42.32 282 LYS D O 1
ATOM 8760 N N . LYS D 1 284 ? -12.018 16.911 10.395 1.00 35.37 283 LYS D N 1
ATOM 8761 C CA . LYS D 1 284 ? -12.869 16.436 11.483 1.00 34.27 283 LYS D CA 1
ATOM 8762 C C . LYS D 1 284 ? -12.269 15.263 12.222 1.00 36.57 283 LYS D C 1
ATOM 8763 O O . LYS D 1 284 ? -11.685 14.386 11.611 1.00 36.16 283 LYS D O 1
ATOM 8769 N N . TRP D 1 285 ? -12.412 15.248 13.541 1.00 33.66 284 TRP D N 1
ATOM 8770 C CA . TRP D 1 285 ? -11.973 14.133 14.371 1.00 34.11 284 TRP D CA 1
ATOM 8771 C C . TRP D 1 285 ? -13.169 13.463 14.961 1.00 38.97 284 TRP D C 1
ATOM 8772 O O . TRP D 1 285 ? -14.126 14.133 15.323 1.00 39.30 284 TRP D O 1
ATOM 8783 N N . LYS D 1 286 ? -13.102 12.155 15.095 1.00 36.23 285 LYS D N 1
ATOM 8784 C CA . LYS D 1 286 ? -14.169 11.317 15.616 1.00 37.55 285 LYS D CA 1
ATOM 8785 C C . LYS D 1 286 ? -13.567 10.196 16.450 1.00 43.88 285 LYS D C 1
ATOM 8786 O O . LYS D 1 286 ? -12.420 9.780 16.207 1.00 42.71 285 LYS D O 1
ATOM 8792 N N . ALA D 1 287 ? -14.351 9.719 17.448 1.00 43.11 286 ALA D N 1
ATOM 8793 C CA . ALA D 1 287 ? -14.004 8.583 18.297 1.00 43.16 286 ALA D CA 1
ATOM 8794 C C . ALA D 1 287 ? -14.166 7.300 17.408 1.00 50.13 286 ALA D C 1
ATOM 8795 O O . ALA D 1 287 ? -14.979 7.299 16.463 1.00 47.72 286 ALA D O 1
ATOM 8797 N N . HIS D 1 288 ? -13.387 6.236 17.685 1.00 50.61 287 HIS D N 1
ATOM 8798 C CA . HIS D 1 288 ? -13.375 5.020 16.863 1.00 52.95 287 HIS D CA 1
ATOM 8799 C C . HIS D 1 288 ? -13.595 3.704 17.658 1.00 61.00 287 HIS D C 1
ATOM 8800 O O . HIS D 1 288 ? -13.274 3.669 18.851 1.00 61.85 287 HIS D O 1
ATOM 8807 N N . LEU D 1 289 ? -14.108 2.624 16.968 1.00 58.52 288 LEU D N 1
ATOM 8808 C CA . LEU D 1 289 ? -14.354 1.228 17.397 1.00 77.77 288 LEU D CA 1
ATOM 8809 C C . LEU D 1 289 ? -15.853 0.875 17.607 1.00 84.60 288 LEU D C 1
ATOM 8810 O O . LEU D 1 289 ? -16.253 -0.310 17.537 1.00 37.64 288 LEU D O 1
ATOM 8812 N N . ALA E 1 3 ? 53.427 35.915 13.450 1.00 102.04 2 ALA E N 1
ATOM 8813 C CA . ALA E 1 3 ? 52.447 36.183 12.394 1.00 98.58 2 ALA E CA 1
ATOM 8814 C C . ALA E 1 3 ? 52.489 37.654 11.940 1.00 102.22 2 ALA E C 1
ATOM 8815 O O . ALA E 1 3 ? 52.682 38.554 12.764 1.00 103.33 2 ALA E O 1
ATOM 8817 N N . ALA E 1 4 ? 52.310 37.880 10.621 1.00 96.61 3 ALA E N 1
ATOM 8818 C CA . ALA E 1 4 ? 52.335 39.194 9.965 1.00 96.04 3 ALA E CA 1
ATOM 8819 C C . ALA E 1 4 ? 51.166 40.069 10.393 1.00 94.60 3 ALA E C 1
ATOM 8820 O O . ALA E 1 4 ? 50.039 39.575 10.452 1.00 91.85 3 ALA E O 1
ATOM 8822 N N . VAL E 1 5 ? 51.427 41.366 10.679 1.00 89.69 4 VAL E N 1
ATOM 8823 C CA . VAL E 1 5 ? 50.373 42.326 11.035 1.00 86.19 4 VAL E CA 1
ATOM 8824 C C . VAL E 1 5 ? 49.964 43.069 9.760 1.00 85.34 4 VAL E C 1
ATOM 8825 O O . VAL E 1 5 ? 50.702 43.946 9.299 1.00 86.80 4 VAL E O 1
ATOM 8827 N N . LEU E 1 6 ? 48.813 42.678 9.167 1.00 75.72 5 LEU E N 1
ATOM 8828 C CA . LEU E 1 6 ? 48.329 43.275 7.922 1.00 73.23 5 LEU E CA 1
ATOM 8829 C C . LEU E 1 6 ? 47.572 44.587 8.201 1.00 74.15 5 LEU E C 1
ATOM 8830 O O . LEU E 1 6 ? 46.772 44.641 9.144 1.00 71.83 5 LEU E O 1
ATOM 8835 N N . GLN E 1 7 ? 47.851 45.649 7.400 1.00 70.56 6 GLN E N 1
ATOM 8836 C CA . GLN E 1 7 ? 47.157 46.939 7.515 1.00 69.48 6 GLN E CA 1
ATOM 8837 C C . GLN E 1 7 ? 45.826 46.825 6.779 1.00 68.53 6 GLN E C 1
ATOM 8838 O O . GLN E 1 7 ? 45.734 46.042 5.840 1.00 67.68 6 GLN E O 1
ATOM 8844 N N . ARG E 1 8 ? 44.790 47.548 7.242 1.00 62.69 7 ARG E N 1
ATOM 8845 C CA . ARG E 1 8 ? 43.399 47.477 6.750 1.00 58.89 7 ARG E CA 1
ATOM 8846 C C . ARG E 1 8 ? 43.212 47.805 5.254 1.00 59.77 7 ARG E C 1
ATOM 8847 O O . ARG E 1 8 ? 42.531 47.051 4.578 1.00 58.13 7 ARG E O 1
ATOM 8855 N N . VAL E 1 9 ? 43.786 48.906 4.748 1.00 55.69 8 VAL E N 1
ATOM 8856 C CA . VAL E 1 9 ? 43.692 49.303 3.336 1.00 53.71 8 VAL E CA 1
ATOM 8857 C C . VAL E 1 9 ? 45.127 49.311 2.780 1.00 60.53 8 VAL E C 1
ATOM 8858 O O . VAL E 1 9 ? 46.004 49.936 3.376 1.00 63.86 8 VAL E O 1
ATOM 8862 N N . GLU E 1 10 ? 45.381 48.575 1.681 1.00 56.06 9 GLU E N 1
ATOM 8863 C CA . GLU E 1 10 ? 46.717 48.460 1.093 1.00 57.34 9 GLU E CA 1
ATOM 8864 C C . GLU E 1 10 ? 46.677 48.138 -0.411 1.00 60.07 9 GLU E C 1
ATOM 8865 O O . GLU E 1 10 ? 45.999 47.201 -0.840 1.00 56.71 9 GLU E O 1
ATOM 8871 N N . ARG E 1 11 ? 47.473 48.898 -1.193 1.00 58.57 10 ARG E N 1
ATOM 8872 C CA . ARG E 1 11 ? 47.679 48.706 -2.624 1.00 57.35 10 ARG E CA 1
ATOM 8873 C C . ARG E 1 11 ? 48.758 47.633 -2.764 1.00 64.82 10 ARG E C 1
ATOM 8874 O O . ARG E 1 11 ? 49.892 47.824 -2.324 1.00 67.30 10 ARG E O 1
ATOM 8876 N N . LEU E 1 12 ? 48.380 46.467 -3.280 1.00 61.39 11 LEU E N 1
ATOM 8877 C CA . LEU E 1 12 ? 49.289 45.328 -3.435 1.00 62.24 11 LEU E CA 1
ATOM 8878 C C . LEU E 1 12 ? 49.983 45.318 -4.809 1.00 68.15 11 LEU E C 1
ATOM 8879 O O . LEU E 1 12 ? 51.063 44.740 -4.949 1.00 69.67 11 LEU E O 1
ATOM 8884 N N . SER E 1 13 ? 49.343 45.929 -5.819 1.00 64.44 12 SER E N 1
ATOM 8885 C CA . SER E 1 13 ? 49.864 46.067 -7.181 1.00 66.57 12 SER E CA 1
ATOM 8886 C C . SER E 1 13 ? 49.135 47.211 -7.891 1.00 68.86 12 SER E C 1
ATOM 8887 O O . SER E 1 13 ? 48.257 47.844 -7.289 1.00 67.61 12 SER E O 1
ATOM 8890 N N . ASN E 1 14 ? 49.484 47.466 -9.164 1.00 65.24 13 ASN E N 1
ATOM 8891 C CA . ASN E 1 14 ? 48.859 48.499 -9.995 1.00 64.37 13 ASN E CA 1
ATOM 8892 C C . ASN E 1 14 ? 47.367 48.203 -10.231 1.00 64.13 13 ASN E C 1
ATOM 8893 O O . ASN E 1 14 ? 46.610 49.114 -10.566 1.00 62.87 13 ASN E O 1
ATOM 8895 N N . ARG E 1 15 ? 46.955 46.939 -10.039 1.00 57.78 14 ARG E N 1
ATOM 8896 C CA . ARG E 1 15 ? 45.597 46.476 -10.282 1.00 54.04 14 ARG E CA 1
ATOM 8897 C C . ARG E 1 15 ? 44.872 45.950 -9.055 1.00 56.41 14 ARG E C 1
ATOM 8898 O O . ARG E 1 15 ? 43.664 45.757 -9.145 1.00 55.26 14 ARG E O 1
ATOM 8906 N N . VAL E 1 16 ? 45.577 45.647 -7.942 1.00 51.73 15 VAL E N 1
ATOM 8907 C CA . VAL E 1 16 ? 44.941 45.038 -6.760 1.00 47.73 15 VAL E CA 1
ATOM 8908 C C . VAL E 1 16 ? 45.128 45.893 -5.502 1.00 52.25 15 VAL E C 1
ATOM 8909 O O . VAL E 1 16 ? 46.246 46.304 -5.182 1.00 55.07 15 VAL E O 1
ATOM 8913 N N . VAL E 1 17 ? 44.011 46.136 -4.789 1.00 45.70 16 VAL E N 1
ATOM 8914 C CA . VAL E 1 17 ? 43.926 46.844 -3.504 1.00 44.72 16 VAL E CA 1
ATOM 8915 C C . VAL E 1 17 ? 43.256 45.882 -2.532 1.00 47.43 16 VAL E C 1
ATOM 8916 O O . VAL E 1 17 ? 42.184 45.370 -2.842 1.00 45.28 16 VAL E O 1
ATOM 8920 N N . ARG E 1 18 ? 43.874 45.615 -1.381 1.00 45.17 17 ARG E N 1
ATOM 8921 C CA . ARG E 1 18 ? 43.264 44.746 -0.394 1.00 43.11 17 ARG E CA 1
ATOM 8922 C C . ARG E 1 18 ? 42.681 45.579 0.740 1.00 47.60 17 ARG E C 1
ATOM 8923 O O . ARG E 1 18 ? 43.305 46.528 1.223 1.00 47.49 17 ARG E O 1
ATOM 8931 N N . VAL E 1 19 ? 41.453 45.228 1.126 1.00 44.69 18 VAL E N 1
ATOM 8932 C CA . VAL E 1 19 ? 40.709 45.811 2.245 1.00 44.75 18 VAL E CA 1
ATOM 8933 C C . VAL E 1 19 ? 40.423 44.653 3.199 1.00 49.12 18 VAL E C 1
ATOM 8934 O O . VAL E 1 19 ? 39.771 43.680 2.791 1.00 47.68 18 VAL E O 1
ATOM 8938 N N . LEU E 1 20 ? 40.921 44.724 4.435 1.00 47.27 19 LEU E N 1
ATOM 8939 C CA . LEU E 1 20 ? 40.697 43.660 5.406 1.00 46.93 19 LEU E CA 1
ATOM 8940 C C . LEU E 1 20 ? 39.281 43.717 5.930 1.00 52.90 19 LEU E C 1
ATOM 8941 O O . LEU E 1 20 ? 38.735 44.806 6.124 1.00 53.61 19 LEU E O 1
ATOM 8946 N N . GLY E 1 21 ? 38.695 42.540 6.133 1.00 49.51 20 GLY E N 1
ATOM 8947 C CA . GLY E 1 21 ? 37.322 42.380 6.592 1.00 48.21 20 GLY E CA 1
ATOM 8948 C C . GLY E 1 21 ? 37.037 42.866 7.998 1.00 54.99 20 GLY E C 1
ATOM 8949 O O . GLY E 1 21 ? 35.864 42.963 8.376 1.00 54.67 20 GLY E O 1
ATOM 8950 N N . CYS E 1 22 ? 38.109 43.151 8.794 1.00 53.38 21 CYS E N 1
ATOM 8951 C CA . CYS E 1 22 ? 38.075 43.615 10.197 1.00 53.84 21 CYS E CA 1
ATOM 8952 C C . CYS E 1 22 ? 37.342 42.587 11.062 1.00 53.60 21 CYS E C 1
ATOM 8953 O O . CYS E 1 22 ? 36.702 42.923 12.061 1.00 52.11 21 CYS E O 1
ATOM 8956 N N . ASN E 1 23 ? 37.461 41.318 10.657 1.00 48.66 22 ASN E N 1
ATOM 8957 C CA . ASN E 1 23 ? 36.823 40.174 11.271 1.00 46.72 22 ASN E CA 1
ATOM 8958 C C . ASN E 1 23 ? 37.882 39.123 11.663 1.00 51.79 22 ASN E C 1
ATOM 8959 O O . ASN E 1 23 ? 37.830 37.999 11.170 1.00 52.43 22 ASN E O 1
ATOM 8964 N N . PRO E 1 24 ? 38.830 39.419 12.571 1.00 49.19 23 PRO E N 1
ATOM 8965 C CA . PRO E 1 24 ? 39.786 38.377 12.966 1.00 50.33 23 PRO E CA 1
ATOM 8966 C C . PRO E 1 24 ? 39.109 37.237 13.727 1.00 55.07 23 PRO E C 1
ATOM 8967 O O . PRO E 1 24 ? 38.049 37.428 14.330 1.00 55.02 23 PRO E O 1
ATOM 8971 N N . GLY E 1 25 ? 39.712 36.064 13.677 1.00 51.77 24 GLY E N 1
ATOM 8972 C CA . GLY E 1 25 ? 39.164 34.902 14.350 1.00 51.53 24 GLY E CA 1
ATOM 8973 C C . GLY E 1 25 ? 39.974 33.659 14.096 1.00 58.93 24 GLY E C 1
ATOM 8974 O O . GLY E 1 25 ? 40.913 33.693 13.298 1.00 58.30 24 GLY E O 1
ATOM 8975 N N . PRO E 1 26 ? 39.608 32.527 14.745 1.00 58.52 25 PRO E N 1
ATOM 8976 C CA . PRO E 1 26 ? 40.369 31.274 14.530 1.00 59.24 25 PRO E CA 1
ATOM 8977 C C . PRO E 1 26 ? 40.381 30.792 13.074 1.00 62.25 25 PRO E C 1
ATOM 8978 O O . PRO E 1 26 ? 41.400 30.277 12.626 1.00 64.26 25 PRO E O 1
ATOM 8982 N N . MET E 1 27 ? 39.283 30.988 12.338 1.00 57.07 26 MET E N 1
ATOM 8983 C CA . MET E 1 27 ? 39.152 30.561 10.937 1.00 56.35 26 MET E CA 1
ATOM 8984 C C . MET E 1 27 ? 39.504 31.652 9.910 1.00 55.84 26 MET E C 1
ATOM 8985 O O . MET E 1 27 ? 39.855 31.308 8.789 1.00 55.97 26 MET E O 1
ATOM 8990 N N . THR E 1 28 ? 39.342 32.941 10.246 1.00 49.01 27 THR E N 1
ATOM 8991 C CA . THR E 1 28 ? 39.599 34.036 9.310 1.00 47.62 27 THR E CA 1
ATOM 8992 C C . THR E 1 28 ? 41.014 34.657 9.488 1.00 55.42 27 THR E C 1
ATOM 8993 O O . THR E 1 28 ? 41.442 35.458 8.654 1.00 56.36 27 THR E O 1
ATOM 8997 N N . LEU E 1 29 ? 41.743 34.264 10.545 1.00 53.95 28 LEU E N 1
ATOM 8998 C CA . LEU E 1 29 ? 43.069 34.782 10.908 1.00 56.75 28 LEU E CA 1
ATOM 8999 C C . LEU E 1 29 ? 42.941 36.288 11.217 1.00 62.79 28 LEU E C 1
ATOM 9000 O O . LEU E 1 29 ? 42.232 36.628 12.165 1.00 61.05 28 LEU E O 1
ATOM 9005 N N . GLN E 1 30 ? 43.572 37.184 10.430 1.00 62.17 29 GLN E N 1
ATOM 9006 C CA . GLN E 1 30 ? 43.481 38.634 10.682 1.00 63.07 29 GLN E CA 1
ATOM 9007 C C . GLN E 1 30 ? 42.157 39.190 10.165 1.00 62.57 29 GLN E C 1
ATOM 9008 O O . GLN E 1 30 ? 41.744 40.294 10.538 1.00 62.95 29 GLN E O 1
ATOM 9010 N N . GLY E 1 31 ? 41.513 38.410 9.313 1.00 54.78 30 GLY E N 1
ATOM 9011 C CA . GLY E 1 31 ? 40.236 38.755 8.717 1.00 51.89 30 GLY E CA 1
ATOM 9012 C C . GLY E 1 31 ? 40.155 38.351 7.269 1.00 53.52 30 GLY E C 1
ATOM 9013 O O . GLY E 1 31 ? 41.106 37.785 6.726 1.00 55.00 30 GLY E O 1
ATOM 9014 N N . THR E 1 32 ? 39.013 38.621 6.636 1.00 47.29 31 THR E N 1
ATOM 9015 C CA . THR E 1 32 ? 38.823 38.296 5.221 1.00 44.69 31 THR E CA 1
ATOM 9016 C C . THR E 1 32 ? 39.559 39.325 4.385 1.00 46.86 31 THR E C 1
ATOM 9017 O O . THR E 1 32 ? 39.457 40.530 4.640 1.00 46.79 31 THR E O 1
ATOM 9021 N N . ASN E 1 33 ? 40.326 38.841 3.415 1.00 41.27 32 ASN E N 1
ATOM 9022 C CA . ASN E 1 33 ? 41.001 39.693 2.464 1.00 41.54 32 ASN E CA 1
ATOM 9023 C C . ASN E 1 33 ? 40.022 39.955 1.326 1.00 44.69 32 ASN E C 1
ATOM 9024 O O . ASN E 1 33 ? 39.614 39.013 0.631 1.00 43.65 32 ASN E O 1
ATOM 9029 N N . THR E 1 34 ? 39.558 41.198 1.199 1.00 41.06 33 THR E N 1
ATOM 9030 C CA . THR E 1 34 ? 38.668 41.558 0.094 1.00 39.32 33 THR E CA 1
ATOM 9031 C C . THR E 1 34 ? 39.525 42.386 -0.849 1.00 44.91 33 THR E C 1
ATOM 9032 O O . THR E 1 34 ? 40.381 43.154 -0.394 1.00 47.36 33 THR E O 1
ATOM 9036 N N . TYR E 1 35 ? 39.348 42.192 -2.149 1.00 38.89 34 TYR E N 1
ATOM 9037 C CA . TYR E 1 35 ? 40.194 42.875 -3.087 1.00 39.32 34 TYR E CA 1
ATOM 9038 C C . TYR E 1 35 ? 39.425 43.712 -4.083 1.00 44.23 34 TYR E C 1
ATOM 9039 O O . TYR E 1 35 ? 38.391 43.281 -4.603 1.00 41.81 34 TYR E O 1
ATOM 9048 N N . LEU E 1 36 ? 39.973 44.901 -4.383 1.00 43.45 35 LEU E N 1
ATOM 9049 C CA . LEU E 1 36 ? 39.484 45.800 -5.418 1.00 43.41 35 LEU E CA 1
ATOM 9050 C C . LEU E 1 36 ? 40.408 45.623 -6.622 1.00 50.06 35 LEU E C 1
ATOM 9051 O O . LEU E 1 36 ? 41.599 45.937 -6.535 1.00 52.24 35 LEU E O 1
ATOM 9056 N N . VAL E 1 37 ? 39.888 45.003 -7.702 1.00 45.96 36 VAL E N 1
ATOM 9057 C CA . VAL E 1 37 ? 40.659 44.683 -8.905 1.00 47.02 36 VAL E CA 1
ATOM 9058 C C . VAL E 1 37 ? 40.237 45.604 -10.064 1.00 52.06 36 VAL E C 1
ATOM 9059 O O . VAL E 1 37 ? 39.044 45.793 -10.316 1.00 49.89 36 VAL E O 1
ATOM 9063 N N . GLY E 1 38 ? 41.240 46.175 -10.732 1.00 50.63 37 GLY E N 1
ATOM 9064 C CA . GLY E 1 38 ? 41.074 47.112 -11.833 1.00 50.85 37 GLY E CA 1
ATOM 9065 C C . GLY E 1 38 ? 41.954 48.336 -11.671 1.00 56.38 37 GLY E C 1
ATOM 9066 O O . GLY E 1 38 ? 42.563 48.533 -10.617 1.00 56.98 37 GLY E O 1
ATOM 9067 N N . THR E 1 39 ? 42.022 49.170 -12.717 1.00 53.82 38 THR E N 1
ATOM 9068 C CA . THR E 1 39 ? 42.831 50.383 -12.734 1.00 56.50 38 THR E CA 1
ATOM 9069 C C . THR E 1 39 ? 41.988 51.641 -12.989 1.00 61.21 38 THR E C 1
ATOM 9070 O O . THR E 1 39 ? 42.527 52.751 -12.970 1.00 64.28 38 THR E O 1
ATOM 9074 N N . GLY E 1 40 ? 40.686 51.466 -13.195 1.00 56.15 39 GLY E N 1
ATOM 9075 C CA . GLY E 1 40 ? 39.775 52.561 -13.523 1.00 56.58 39 GLY E CA 1
ATOM 9076 C C . GLY E 1 40 ? 38.861 53.091 -12.429 1.00 60.11 39 GLY E C 1
ATOM 9077 O O . GLY E 1 40 ? 38.950 52.680 -11.268 1.00 58.36 39 GLY E O 1
ATOM 9078 N N . PRO E 1 41 ? 37.940 54.013 -12.803 1.00 57.48 40 PRO E N 1
ATOM 9079 C CA . PRO E 1 41 ? 37.017 54.595 -11.805 1.00 56.08 40 PRO E CA 1
ATOM 9080 C C . PRO E 1 41 ? 35.931 53.634 -11.304 1.00 57.41 40 PRO E C 1
ATOM 9081 O O . PRO E 1 41 ? 35.178 54.003 -10.402 1.00 56.86 40 PRO E O 1
ATOM 9085 N N . ARG E 1 42 ? 35.830 52.428 -11.901 1.00 52.14 41 ARG E N 1
ATOM 9086 C CA . ARG E 1 42 ? 34.904 51.350 -11.524 1.00 48.58 41 ARG E CA 1
ATOM 9087 C C . ARG E 1 42 ? 35.704 50.041 -11.435 1.00 51.41 41 ARG E C 1
ATOM 9088 O O . ARG E 1 42 ? 36.352 49.652 -12.411 1.00 52.49 41 ARG E O 1
ATOM 9092 N N . ARG E 1 43 ? 35.734 49.411 -10.244 1.00 44.99 42 ARG E N 1
ATOM 9093 C CA . ARG E 1 43 ? 36.534 48.204 -10.017 1.00 43.14 42 ARG E CA 1
ATOM 9094 C C . ARG E 1 43 ? 35.710 47.020 -9.516 1.00 44.61 42 ARG E C 1
ATOM 9095 O O . ARG E 1 43 ? 34.625 47.199 -8.970 1.00 45.00 42 ARG E O 1
ATOM 9103 N N . ILE E 1 44 ? 36.226 45.804 -9.718 1.00 38.30 43 ILE E N 1
ATOM 9104 C CA . ILE E 1 44 ? 35.564 44.592 -9.244 1.00 35.25 43 ILE E CA 1
ATOM 9105 C C . ILE E 1 44 ? 35.963 44.357 -7.751 1.00 40.34 43 ILE E C 1
ATOM 9106 O O . ILE E 1 44 ? 37.152 44.469 -7.392 1.00 41.03 43 ILE E O 1
ATOM 9111 N N . LEU E 1 45 ? 34.970 44.021 -6.902 1.00 33.30 44 LEU E N 1
ATOM 9112 C CA . LEU E 1 45 ? 35.233 43.699 -5.505 1.00 31.16 44 LEU E CA 1
ATOM 9113 C C . LEU E 1 45 ? 35.124 42.193 -5.311 1.00 35.52 44 LEU E C 1
ATOM 9114 O O . LEU E 1 45 ? 34.081 41.611 -5.588 1.00 35.18 44 LEU E O 1
ATOM 9119 N N . ILE E 1 46 ? 36.221 41.563 -4.908 1.00 33.08 45 ILE E N 1
ATOM 9120 C CA . ILE E 1 46 ? 36.293 40.127 -4.637 1.00 32.05 45 ILE E CA 1
ATOM 9121 C C . ILE E 1 46 ? 36.123 39.918 -3.112 1.00 37.83 45 ILE E C 1
ATOM 9122 O O . ILE E 1 46 ? 36.994 40.322 -2.329 1.00 36.64 45 ILE E O 1
ATOM 9127 N N . ASP E 1 47 ? 34.991 39.277 -2.719 1.00 34.64 46 ASP E N 1
ATOM 9128 C CA . ASP E 1 47 ? 34.557 38.947 -1.357 1.00 35.19 46 ASP E CA 1
ATOM 9129 C C . ASP E 1 47 ? 34.110 40.219 -0.608 1.00 40.88 46 ASP E C 1
ATOM 9130 O O . ASP E 1 47 ? 34.442 41.345 -1.006 1.00 41.53 46 ASP E O 1
ATOM 9135 N N . THR E 1 48 ? 33.265 40.031 0.429 1.00 37.01 47 THR E N 1
ATOM 9136 C CA . THR E 1 48 ? 32.587 41.122 1.130 1.00 36.04 47 THR E CA 1
ATOM 9137 C C . THR E 1 48 ? 32.725 41.111 2.643 1.00 39.61 47 THR E C 1
ATOM 9138 O O . THR E 1 48 ? 32.108 41.942 3.312 1.00 39.55 47 THR E O 1
ATOM 9142 N N . GLY E 1 49 ? 33.475 40.160 3.177 1.00 36.26 48 GLY E N 1
ATOM 9143 C CA . GLY E 1 49 ? 33.638 40.011 4.615 1.00 35.51 48 GLY E CA 1
ATOM 9144 C C . GLY E 1 49 ? 32.413 39.405 5.278 1.00 38.42 48 GLY E C 1
ATOM 9145 O O . GLY E 1 49 ? 31.568 38.768 4.629 1.00 35.47 48 GLY E O 1
ATOM 9146 N N . GLU E 1 50 ? 32.309 39.620 6.587 1.00 36.79 49 GLU E N 1
ATOM 9147 C CA . GLU E 1 50 ? 31.240 39.083 7.409 1.00 36.12 49 GLU E CA 1
ATOM 9148 C C . GLU E 1 50 ? 30.017 40.001 7.477 1.00 40.99 49 GLU E C 1
ATOM 9149 O O . GLU E 1 50 ? 30.122 41.191 7.154 1.00 41.91 49 GLU E O 1
ATOM 9155 N N . PRO E 1 51 ? 28.840 39.481 7.903 1.00 35.64 50 PRO E N 1
ATOM 9156 C CA . PRO E 1 51 ? 27.686 40.373 8.071 1.00 34.80 50 PRO E CA 1
ATOM 9157 C C . PRO E 1 51 ? 27.874 41.272 9.285 1.00 42.29 50 PRO E C 1
ATOM 9158 O O . PRO E 1 51 ? 28.489 40.852 10.273 1.00 43.01 50 PRO E O 1
ATOM 9162 N N . ALA E 1 52 ? 27.326 42.500 9.215 1.00 39.96 51 ALA E N 1
ATOM 9163 C CA . ALA E 1 52 ? 27.262 43.492 10.300 1.00 40.21 51 ALA E CA 1
ATOM 9164 C C . ALA E 1 52 ? 28.623 43.887 10.930 1.00 44.62 51 ALA E C 1
ATOM 9165 O O . ALA E 1 52 ? 28.722 44.027 12.151 1.00 45.58 51 ALA E O 1
ATOM 9167 N N . ILE E 1 53 ? 29.646 44.112 10.110 1.00 40.67 52 ILE E N 1
ATOM 9168 C CA . ILE E 1 53 ? 30.942 44.624 10.576 1.00 41.17 52 ILE E CA 1
ATOM 9169 C C . ILE E 1 53 ? 31.015 46.079 10.054 1.00 46.10 52 ILE E C 1
ATOM 9170 O O . ILE E 1 53 ? 31.422 46.277 8.897 1.00 43.76 52 ILE E O 1
ATOM 9175 N N . PRO E 1 54 ? 30.570 47.099 10.849 1.00 45.07 53 PRO E N 1
ATOM 9176 C CA . PRO E 1 54 ? 30.565 48.497 10.353 1.00 45.15 53 PRO E CA 1
ATOM 9177 C C . PRO E 1 54 ? 31.946 49.059 10.041 1.00 50.11 53 PRO E C 1
ATOM 9178 O O . PRO E 1 54 ? 32.049 49.976 9.219 1.00 50.30 53 PRO E O 1
ATOM 9182 N N . GLU E 1 55 ? 32.996 48.506 10.697 1.00 46.75 54 GLU E N 1
ATOM 9183 C CA . GLU E 1 55 ? 34.392 48.906 10.528 1.00 47.83 54 GLU E CA 1
ATOM 9184 C C . GLU E 1 55 ? 34.863 48.623 9.085 1.00 51.20 54 GLU E C 1
ATOM 9185 O O . GLU E 1 55 ? 35.589 49.439 8.528 1.00 52.63 54 GLU E O 1
ATOM 9191 N N . TYR E 1 56 ? 34.413 47.502 8.478 1.00 43.90 55 TYR E N 1
ATOM 9192 C CA . TYR E 1 56 ? 34.777 47.133 7.116 1.00 42.06 55 TYR E CA 1
ATOM 9193 C C . TYR E 1 56 ? 34.217 48.117 6.093 1.00 45.14 55 TYR E C 1
ATOM 9194 O O . TYR E 1 56 ? 34.932 48.476 5.162 1.00 47.29 55 TYR E O 1
ATOM 9203 N N . ILE E 1 57 ? 32.953 48.540 6.255 1.00 38.43 56 ILE E N 1
ATOM 9204 C CA . ILE E 1 57 ? 32.280 49.486 5.367 1.00 37.16 56 ILE E CA 1
ATOM 9205 C C . ILE E 1 57 ? 33.052 50.813 5.358 1.00 44.26 56 ILE E C 1
ATOM 9206 O O . ILE E 1 57 ? 33.220 51.385 4.284 1.00 43.94 56 ILE E O 1
ATOM 9211 N N . SER E 1 58 ? 33.570 51.261 6.541 1.00 43.64 57 SER E N 1
ATOM 9212 C CA . SER E 1 58 ? 34.410 52.456 6.692 1.00 46.44 57 SER E CA 1
ATOM 9213 C C . SER E 1 58 ? 35.727 52.308 5.920 1.00 52.60 57 SER E C 1
ATOM 9214 O O . SER E 1 58 ? 36.130 53.239 5.217 1.00 52.60 57 SER E O 1
ATOM 9217 N N . CYS E 1 59 ? 36.389 51.130 6.047 1.00 50.67 58 CYS E N 1
ATOM 9218 C CA . CYS E 1 59 ? 37.640 50.795 5.358 1.00 52.32 58 CYS E CA 1
ATOM 9219 C C . CYS E 1 59 ? 37.413 50.748 3.850 1.00 55.02 58 CYS E C 1
ATOM 9220 O O . CYS E 1 59 ? 38.237 51.276 3.100 1.00 57.66 58 CYS E O 1
ATOM 9223 N N . LEU E 1 60 ? 36.281 50.150 3.407 1.00 46.54 59 LEU E N 1
ATOM 9224 C CA . LEU E 1 60 ? 35.938 50.048 1.996 1.00 44.63 59 LEU E CA 1
ATOM 9225 C C . LEU E 1 60 ? 35.655 51.440 1.413 1.00 49.31 59 LEU E C 1
ATOM 9226 O O . LEU E 1 60 ? 36.102 51.733 0.314 1.00 49.72 59 LEU E O 1
ATOM 9231 N N . LYS E 1 61 ? 34.973 52.305 2.168 1.00 45.95 60 LYS E N 1
ATOM 9232 C CA . LYS E 1 61 ? 34.685 53.680 1.760 1.00 47.39 60 LYS E CA 1
ATOM 9233 C C . LYS E 1 61 ? 35.987 54.511 1.672 1.00 56.53 60 LYS E C 1
ATOM 9234 O O . LYS E 1 61 ? 36.101 55.364 0.793 1.00 58.32 60 LYS E O 1
ATOM 9240 N N . GLN E 1 62 ? 36.956 54.252 2.584 1.00 53.83 61 GLN E N 1
ATOM 9241 C CA . GLN E 1 62 ? 38.274 54.892 2.623 1.00 56.29 61 GLN E CA 1
ATOM 9242 C C . GLN E 1 62 ? 39.057 54.518 1.364 1.00 59.84 61 GLN E C 1
ATOM 9243 O O . GLN E 1 62 ? 39.575 55.415 0.711 1.00 61.96 61 GLN E O 1
ATOM 9249 N N . ALA E 1 63 ? 39.099 53.212 0.999 1.00 53.27 62 ALA E N 1
ATOM 9250 C CA . ALA E 1 63 ? 39.781 52.696 -0.188 1.00 52.38 62 ALA E CA 1
ATOM 9251 C C . ALA E 1 63 ? 39.206 53.289 -1.477 1.00 52.94 62 ALA E C 1
ATOM 9252 O O . ALA E 1 63 ? 39.966 53.757 -2.316 1.00 54.95 62 ALA E O 1
ATOM 9254 N N . LEU E 1 64 ? 37.871 53.293 -1.618 1.00 44.38 63 LEU E N 1
ATOM 9255 C CA . LEU E 1 64 ? 37.206 53.846 -2.792 1.00 43.34 63 LEU E CA 1
ATOM 9256 C C . LEU E 1 64 ? 37.488 55.332 -2.935 1.00 52.31 63 LEU E C 1
ATOM 9257 O O . LEU E 1 64 ? 37.697 55.770 -4.051 1.00 54.19 63 LEU E O 1
ATOM 9262 N N . THR E 1 65 ? 37.536 56.092 -1.834 1.00 53.01 64 THR E N 1
ATOM 9263 C CA . THR E 1 65 ? 37.845 57.532 -1.835 1.00 56.75 64 THR E CA 1
ATOM 9264 C C . THR E 1 65 ? 39.341 57.746 -2.150 1.00 64.60 64 THR E C 1
ATOM 9265 O O . THR E 1 65 ? 39.669 58.522 -3.056 1.00 67.24 64 THR E O 1
ATOM 9269 N N . GLU E 1 66 ? 40.235 57.060 -1.387 1.00 60.03 65 GLU E N 1
ATOM 9270 C CA . GLU E 1 66 ? 41.700 57.095 -1.514 1.00 61.18 65 GLU E CA 1
ATOM 9271 C C . GLU E 1 66 ? 42.168 56.753 -2.937 1.00 63.28 65 GLU E C 1
ATOM 9272 O O . GLU E 1 66 ? 43.045 57.429 -3.473 1.00 65.70 65 GLU E O 1
ATOM 9278 N N . PHE E 1 67 ? 41.608 55.686 -3.518 1.00 56.73 66 PHE E N 1
ATOM 9279 C CA . PHE E 1 67 ? 41.975 55.217 -4.846 1.00 57.39 66 PHE E CA 1
ATOM 9280 C C . PHE E 1 67 ? 40.992 55.703 -5.939 1.00 60.64 66 PHE E C 1
ATOM 9281 O O . PHE E 1 67 ? 41.052 55.199 -7.059 1.00 59.78 66 PHE E O 1
ATOM 9289 N N . ASN E 1 68 ? 40.188 56.759 -5.634 1.00 58.09 67 ASN E N 1
ATOM 9290 C CA . ASN E 1 68 ? 39.217 57.459 -6.499 1.00 58.08 67 ASN E CA 1
ATOM 9291 C C . ASN E 1 68 ? 38.492 56.497 -7.440 1.00 58.64 67 ASN E C 1
ATOM 9292 O O . ASN E 1 68 ? 38.622 56.576 -8.666 1.00 58.24 67 ASN E O 1
ATOM 9297 N N . THR E 1 69 ? 37.757 55.555 -6.839 1.00 52.82 68 THR E N 1
ATOM 9298 C CA . THR E 1 69 ? 37.067 54.503 -7.575 1.00 50.46 68 THR E CA 1
ATOM 9299 C C . THR E 1 69 ? 35.713 54.185 -6.926 1.00 52.17 68 THR E C 1
ATOM 9300 O O . THR E 1 69 ? 35.329 54.801 -5.927 1.00 52.95 68 THR E O 1
ATOM 9304 N N . ALA E 1 70 ? 34.992 53.236 -7.534 1.00 45.48 69 ALA E N 1
ATOM 9305 C CA . ALA E 1 70 ? 33.680 52.745 -7.148 1.00 42.53 69 ALA E CA 1
ATOM 9306 C C . ALA E 1 70 ? 33.587 51.253 -7.459 1.00 47.22 69 ALA E C 1
ATOM 9307 O O . ALA E 1 70 ? 34.458 50.721 -8.150 1.00 48.57 69 ALA E O 1
ATOM 9309 N N . ILE E 1 71 ? 32.544 50.569 -6.957 1.00 42.02 70 ILE E N 1
ATOM 9310 C CA . ILE E 1 71 ? 32.346 49.143 -7.223 1.00 39.75 70 ILE E CA 1
ATOM 9311 C C . ILE E 1 71 ? 31.598 48.983 -8.551 1.00 43.45 70 ILE E C 1
ATOM 9312 O O . ILE E 1 71 ? 30.559 49.611 -8.763 1.00 44.32 70 ILE E O 1
ATOM 9317 N N . GLN E 1 72 ? 32.159 48.156 -9.452 1.00 39.40 71 GLN E N 1
ATOM 9318 C CA . GLN E 1 72 ? 31.587 47.793 -10.752 1.00 37.93 71 GLN E CA 1
ATOM 9319 C C . GLN E 1 72 ? 30.606 46.644 -10.570 1.00 41.54 71 GLN E C 1
ATOM 9320 O O . GLN E 1 72 ? 29.495 46.663 -11.108 1.00 42.56 71 GLN E O 1
ATOM 9326 N N . GLU E 1 73 ? 31.066 45.608 -9.859 1.00 35.87 72 GLU E N 1
ATOM 9327 C CA . GLU E 1 73 ? 30.358 44.385 -9.542 1.00 33.59 72 GLU E CA 1
ATOM 9328 C C . GLU E 1 73 ? 31.061 43.702 -8.403 1.00 39.42 72 GLU E C 1
ATOM 9329 O O . GLU E 1 73 ? 32.227 44.000 -8.125 1.00 41.94 72 GLU E O 1
ATOM 9335 N N . ILE E 1 74 ? 30.348 42.790 -7.730 1.00 34.10 73 ILE E N 1
ATOM 9336 C CA . ILE E 1 74 ? 30.869 42.018 -6.614 1.00 32.18 73 ILE E CA 1
ATOM 9337 C C . ILE E 1 74 ? 30.958 40.550 -7.043 1.00 34.44 73 ILE E C 1
ATOM 9338 O O . ILE E 1 74 ? 30.045 40.024 -7.662 1.00 31.08 73 ILE E O 1
ATOM 9343 N N . VAL E 1 75 ? 32.096 39.915 -6.743 1.00 35.13 74 VAL E N 1
ATOM 9344 C CA . VAL E 1 75 ? 32.395 38.514 -7.048 1.00 35.80 74 VAL E CA 1
ATOM 9345 C C . VAL E 1 75 ? 32.670 37.810 -5.708 1.00 40.04 74 VAL E C 1
ATOM 9346 O O . VAL E 1 75 ? 33.464 38.306 -4.913 1.00 41.66 74 VAL E O 1
ATOM 9350 N N . VAL E 1 76 ? 31.933 36.726 -5.419 1.00 34.84 75 VAL E N 1
ATOM 9351 C CA . VAL E 1 76 ? 32.028 35.968 -4.161 1.00 33.79 75 VAL E CA 1
ATOM 9352 C C . VAL E 1 76 ? 32.675 34.588 -4.442 1.00 36.63 75 VAL E C 1
ATOM 9353 O O . VAL E 1 76 ? 32.183 33.849 -5.291 1.00 37.15 75 VAL E O 1
ATOM 9357 N N . THR E 1 77 ? 33.788 34.262 -3.753 1.00 32.78 76 THR E N 1
ATOM 9358 C CA . THR E 1 77 ? 34.516 33.010 -3.970 1.00 32.99 76 THR E CA 1
ATOM 9359 C C . THR E 1 77 ? 33.688 31.772 -3.552 1.00 38.30 76 THR E C 1
ATOM 9360 O O . THR E 1 77 ? 33.670 30.789 -4.290 1.00 41.39 76 THR E O 1
ATOM 9364 N N . HIS E 1 78 ? 32.983 31.827 -2.419 1.00 32.12 77 HIS E N 1
ATOM 9365 C CA . HIS E 1 78 ? 32.170 30.713 -1.927 1.00 29.97 77 HIS E CA 1
ATOM 9366 C C . HIS E 1 78 ? 31.120 31.236 -0.934 1.00 31.58 77 HIS E C 1
ATOM 9367 O O . HIS E 1 78 ? 31.182 32.390 -0.503 1.00 29.24 77 HIS E O 1
ATOM 9374 N N . TRP E 1 79 ? 30.140 30.392 -0.605 1.00 28.43 78 TRP E N 1
ATOM 9375 C CA . TRP E 1 79 ? 29.006 30.750 0.233 1.00 28.13 78 TRP E CA 1
ATOM 9376 C C . TRP E 1 79 ? 29.324 31.101 1.698 1.00 35.80 78 TRP E C 1
ATOM 9377 O O . TRP E 1 79 ? 28.470 31.701 2.347 1.00 37.36 78 TRP E O 1
ATOM 9388 N N . HIS E 1 80 ? 30.476 30.687 2.251 1.00 32.67 79 HIS E N 1
ATOM 9389 C CA . HIS E 1 80 ? 30.824 30.930 3.653 1.00 31.56 79 HIS E CA 1
ATOM 9390 C C . HIS E 1 80 ? 30.631 32.387 3.985 1.00 36.41 79 HIS E C 1
ATOM 9391 O O . HIS E 1 80 ? 31.039 33.235 3.206 1.00 37.66 79 HIS E O 1
ATOM 9398 N N . ARG E 1 81 ? 29.920 32.672 5.092 1.00 33.20 80 ARG E N 1
ATOM 9399 C CA . ARG E 1 81 ? 29.470 34.002 5.526 1.00 32.20 80 ARG E CA 1
ATOM 9400 C C . ARG E 1 81 ? 30.587 35.025 5.751 1.00 37.34 80 ARG E C 1
ATOM 9401 O O . ARG E 1 81 ? 30.274 36.205 5.821 1.00 40.61 80 ARG E O 1
ATOM 9404 N N . ASP E 1 82 ? 31.871 34.613 5.815 1.00 31.86 81 ASP E N 1
ATOM 9405 C CA . ASP E 1 82 ? 33.004 35.533 5.972 1.00 31.23 81 ASP E CA 1
ATOM 9406 C C . ASP E 1 82 ? 33.431 36.050 4.612 1.00 35.64 81 ASP E C 1
ATOM 9407 O O . ASP E 1 82 ? 34.317 36.889 4.526 1.00 36.53 81 ASP E O 1
ATOM 9412 N N . HIS E 1 83 ? 32.761 35.586 3.553 1.00 31.96 82 HIS E N 1
ATOM 9413 C CA . HIS E 1 83 ? 33.054 35.940 2.163 1.00 31.44 82 HIS E CA 1
ATOM 9414 C C . HIS E 1 83 ? 31.827 36.490 1.452 1.00 34.40 82 HIS E C 1
ATOM 9415 O O . HIS E 1 83 ? 31.979 37.375 0.606 1.00 35.01 82 HIS E O 1
ATOM 9422 N N . SER E 1 84 ? 30.622 36.020 1.813 1.00 29.08 83 SER E N 1
ATOM 9423 C CA . SER E 1 84 ? 29.385 36.507 1.194 1.00 29.23 83 SER E CA 1
ATOM 9424 C C . SER E 1 84 ? 28.491 37.284 2.183 1.00 36.03 83 SER E C 1
ATOM 9425 O O . SER E 1 84 ? 27.374 37.663 1.821 1.00 36.62 83 SER E O 1
ATOM 9428 N N . GLY E 1 85 ? 28.960 37.468 3.411 1.00 32.74 84 GLY E N 1
ATOM 9429 C CA . GLY E 1 85 ? 28.175 38.081 4.472 1.00 33.02 84 GLY E CA 1
ATOM 9430 C C . GLY E 1 85 ? 27.845 39.550 4.360 1.00 36.89 84 GLY E C 1
ATOM 9431 O O . GLY E 1 85 ? 26.745 39.956 4.744 1.00 36.45 84 GLY E O 1
ATOM 9432 N N . GLY E 1 86 ? 28.804 40.323 3.854 1.00 32.71 85 GLY E N 1
ATOM 9433 C CA . GLY E 1 86 ? 28.728 41.770 3.739 1.00 32.11 85 GLY E CA 1
ATOM 9434 C C . GLY E 1 86 ? 28.039 42.306 2.516 1.00 36.14 85 GLY E C 1
ATOM 9435 O O . GLY E 1 86 ? 27.969 43.526 2.366 1.00 37.60 85 GLY E O 1
ATOM 9436 N N . ILE E 1 87 ? 27.483 41.422 1.654 1.00 31.50 86 ILE E N 1
ATOM 9437 C CA . ILE E 1 87 ? 26.770 41.826 0.434 1.00 30.72 86 ILE E CA 1
ATOM 9438 C C . ILE E 1 87 ? 25.680 42.843 0.784 1.00 35.41 86 ILE E C 1
ATOM 9439 O O . ILE E 1 87 ? 25.764 43.962 0.293 1.00 38.92 86 ILE E O 1
ATOM 9444 N N . GLY E 1 88 ? 24.717 42.481 1.634 1.00 28.65 87 GLY E N 1
ATOM 9445 C CA . GLY E 1 88 ? 23.645 43.379 2.029 1.00 28.43 87 GLY E CA 1
ATOM 9446 C C . GLY E 1 88 ? 24.112 44.715 2.599 1.00 36.01 87 GLY E C 1
ATOM 9447 O O . GLY E 1 88 ? 23.505 45.761 2.325 1.00 37.25 87 GLY E O 1
ATOM 9448 N N . ASP E 1 89 ? 25.195 44.692 3.403 1.00 33.97 88 ASP E N 1
ATOM 9449 C CA . ASP E 1 89 ? 25.768 45.882 4.061 1.00 34.98 88 ASP E CA 1
ATOM 9450 C C . ASP E 1 89 ? 26.363 46.858 3.044 1.00 35.45 88 ASP E C 1
ATOM 9451 O O . ASP E 1 89 ? 26.201 48.067 3.206 1.00 32.63 88 ASP E O 1
ATOM 9456 N N . ILE E 1 90 ? 27.035 46.327 1.993 1.00 32.67 89 ILE E N 1
ATOM 9457 C CA . ILE E 1 90 ? 27.640 47.105 0.901 1.00 34.06 89 ILE E CA 1
ATOM 9458 C C . ILE E 1 90 ? 26.534 47.771 0.074 1.00 43.28 89 ILE E C 1
ATOM 9459 O O . ILE E 1 90 ? 26.655 48.948 -0.251 1.00 45.32 89 ILE E O 1
ATOM 9464 N N . CYS E 1 91 ? 25.467 47.028 -0.260 1.00 41.05 90 CYS E N 1
ATOM 9465 C CA . CYS E 1 91 ? 24.373 47.547 -1.060 1.00 42.65 90 CYS E CA 1
ATOM 9466 C C . CYS E 1 91 ? 23.705 48.705 -0.368 1.00 48.42 90 CYS E C 1
ATOM 9467 O O . CYS E 1 91 ? 23.470 49.721 -1.009 1.00 49.43 90 CYS E O 1
ATOM 9470 N N . LYS E 1 92 ? 23.469 48.585 0.948 1.00 46.64 91 LYS E N 1
ATOM 9471 C CA . LYS E 1 92 ? 22.809 49.603 1.773 1.00 47.14 91 LYS E CA 1
ATOM 9472 C C . LYS E 1 92 ? 23.687 50.839 2.034 1.00 52.88 91 LYS E C 1
ATOM 9473 O O . LYS E 1 92 ? 23.166 51.965 2.016 1.00 54.80 91 LYS E O 1
ATOM 9479 N N . SER E 1 93 ? 25.000 50.627 2.314 1.00 46.71 92 SER E N 1
ATOM 9480 C CA . SER E 1 93 ? 25.921 51.673 2.755 1.00 46.31 92 SER E CA 1
ATOM 9481 C C . SER E 1 93 ? 26.798 52.296 1.667 1.00 50.53 92 SER E C 1
ATOM 9482 O O . SER E 1 93 ? 27.120 53.472 1.795 1.00 51.23 92 SER E O 1
ATOM 9484 N N . ILE E 1 94 ? 27.221 51.541 0.640 1.00 47.70 93 ILE E N 1
ATOM 9485 C CA . ILE E 1 94 ? 28.074 52.103 -0.410 1.00 49.06 93 ILE E CA 1
ATOM 9486 C C . ILE E 1 94 ? 27.137 52.504 -1.567 1.00 56.20 93 ILE E C 1
ATOM 9487 O O . ILE E 1 94 ? 26.848 51.715 -2.467 1.00 53.32 93 ILE E O 1
ATOM 9492 N N . ASN E 1 95 ? 26.616 53.752 -1.471 1.00 58.49 94 ASN E N 1
ATOM 9493 C CA . ASN E 1 95 ? 25.678 54.399 -2.395 1.00 60.26 94 ASN E CA 1
ATOM 9494 C C . ASN E 1 95 ? 26.127 54.261 -3.831 1.00 67.10 94 ASN E C 1
ATOM 9495 O O . ASN E 1 95 ? 27.322 54.397 -4.116 1.00 67.84 94 ASN E O 1
ATOM 9497 N N . ASN E 1 96 ? 25.174 53.959 -4.730 1.00 65.54 95 ASN E N 1
ATOM 9498 C CA . ASN E 1 96 ? 25.438 53.813 -6.165 1.00 66.99 95 ASN E CA 1
ATOM 9499 C C . ASN E 1 96 ? 24.207 54.214 -6.993 1.00 73.27 95 ASN E C 1
ATOM 9500 O O . ASN E 1 96 ? 23.082 54.202 -6.485 1.00 72.38 95 ASN E O 1
ATOM 9505 N N . ASP E 1 97 ? 24.443 54.612 -8.258 1.00 72.70 96 ASP E N 1
ATOM 9506 C CA . ASP E 1 97 ? 23.398 55.020 -9.198 1.00 73.95 96 ASP E CA 1
ATOM 9507 C C . ASP E 1 97 ? 22.512 53.809 -9.540 1.00 76.46 96 ASP E C 1
ATOM 9508 O O . ASP E 1 97 ? 21.282 53.918 -9.492 1.00 75.97 96 ASP E O 1
ATOM 9510 N N . THR E 1 98 ? 23.152 52.649 -9.841 1.00 71.55 97 THR E N 1
ATOM 9511 C CA . THR E 1 98 ? 22.500 51.372 -10.158 1.00 69.45 97 THR E CA 1
ATOM 9512 C C . THR E 1 98 ? 22.722 50.374 -9.009 1.00 71.55 97 THR E C 1
ATOM 9513 O O . THR E 1 98 ? 23.645 50.564 -8.205 1.00 71.12 97 THR E O 1
ATOM 9515 N N . THR E 1 99 ? 21.862 49.325 -8.915 1.00 65.88 98 THR E N 1
ATOM 9516 C CA . THR E 1 99 ? 21.988 48.271 -7.892 1.00 63.12 98 THR E CA 1
ATOM 9517 C C . THR E 1 99 ? 23.233 47.411 -8.227 1.00 61.29 98 THR E C 1
ATOM 9518 O O . THR E 1 99 ? 23.627 47.358 -9.402 1.00 60.74 98 THR E O 1
ATOM 9520 N N . TYR E 1 100 ? 23.872 46.775 -7.209 1.00 52.92 99 TYR E N 1
ATOM 9521 C CA . TYR E 1 100 ? 25.070 45.973 -7.488 1.00 50.07 99 TYR E CA 1
ATOM 9522 C C . TYR E 1 100 ? 24.760 44.620 -8.075 1.00 53.26 99 TYR E C 1
ATOM 9523 O O . TYR E 1 100 ? 23.788 43.959 -7.678 1.00 54.58 99 TYR E O 1
ATOM 9532 N N . CYS E 1 101 ? 25.616 44.213 -9.026 1.00 45.95 100 CYS E N 1
ATOM 9533 C CA . CYS E 1 101 ? 25.572 42.912 -9.647 1.00 43.38 100 CYS E CA 1
ATOM 9534 C C . CYS E 1 101 ? 26.489 41.988 -8.858 1.00 40.79 100 CYS E C 1
ATOM 9535 O O . CYS E 1 101 ? 27.690 42.264 -8.744 1.00 39.32 100 CYS E O 1
ATOM 9538 N N . ILE E 1 102 ? 25.918 40.930 -8.257 1.00 33.48 101 ILE E N 1
ATOM 9539 C CA . ILE E 1 102 ? 26.699 40.020 -7.417 1.00 32.07 101 ILE E CA 1
ATOM 9540 C C . ILE E 1 102 ? 26.798 38.683 -8.135 1.00 37.04 101 ILE E C 1
ATOM 9541 O O . ILE E 1 102 ? 25.783 38.020 -8.377 1.00 37.97 101 ILE E O 1
ATOM 9546 N N . LYS E 1 103 ? 28.042 38.308 -8.482 1.00 31.02 102 LYS E N 1
ATOM 9547 C CA . LYS E 1 103 ? 28.353 37.101 -9.220 1.00 29.79 102 LYS E CA 1
ATOM 9548 C C . LYS E 1 103 ? 28.997 36.070 -8.316 1.00 34.61 102 LYS E C 1
ATOM 9549 O O . LYS E 1 103 ? 29.774 36.392 -7.410 1.00 34.53 102 LYS E O 1
ATOM 9555 N N . LYS E 1 104 ? 28.702 34.809 -8.608 1.00 32.07 103 LYS E N 1
ATOM 9556 C CA . LYS E 1 104 ? 29.140 33.655 -7.831 1.00 31.59 103 LYS E CA 1
ATOM 9557 C C . LYS E 1 104 ? 28.975 32.378 -8.656 1.00 34.85 103 LYS E C 1
ATOM 9558 O O . LYS E 1 104 ? 28.181 32.382 -9.592 1.00 34.04 103 LYS E O 1
ATOM 9564 N N . LEU E 1 105 ? 29.664 31.280 -8.287 1.00 31.61 104 LEU E N 1
ATOM 9565 C CA . LEU E 1 105 ? 29.414 29.970 -8.900 1.00 31.98 104 LEU E CA 1
ATOM 9566 C C . LEU E 1 105 ? 28.202 29.312 -8.199 1.00 34.51 104 LEU E C 1
ATOM 9567 O O . LEU E 1 105 ? 28.007 29.522 -6.998 1.00 31.42 104 LEU E O 1
ATOM 9572 N N . PRO E 1 106 ? 27.363 28.506 -8.884 1.00 33.21 105 PRO E N 1
ATOM 9573 C CA . PRO E 1 106 ? 26.225 27.910 -8.171 1.00 33.08 105 PRO E CA 1
ATOM 9574 C C . PRO E 1 106 ? 26.649 26.817 -7.189 1.00 39.36 105 PRO E C 1
ATOM 9575 O O . PRO E 1 106 ? 27.764 26.277 -7.275 1.00 40.61 105 PRO E O 1
ATOM 9579 N N . ARG E 1 107 ? 25.750 26.484 -6.249 1.00 34.50 106 ARG E N 1
ATOM 9580 C CA . ARG E 1 107 ? 26.007 25.381 -5.337 1.00 33.60 106 ARG E CA 1
ATOM 9581 C C . ARG E 1 107 ? 25.920 24.071 -6.130 1.00 40.24 106 ARG E C 1
ATOM 9582 O O . ARG E 1 107 ? 25.211 24.018 -7.147 1.00 39.10 106 ARG E O 1
ATOM 9590 N N . ASN E 1 108 ? 26.640 23.017 -5.686 1.00 38.47 107 ASN E N 1
ATOM 9591 C CA . ASN E 1 108 ? 26.591 21.719 -6.363 1.00 39.02 107 ASN E CA 1
ATOM 9592 C C . ASN E 1 108 ? 26.259 20.597 -5.357 1.00 43.29 107 ASN E C 1
ATOM 9593 O O . ASN E 1 108 ? 27.131 20.202 -4.576 1.00 43.59 107 ASN E O 1
ATOM 9598 N N . PRO E 1 109 ? 25.018 20.063 -5.331 1.00 39.71 108 PRO E N 1
ATOM 9599 C CA . PRO E 1 109 ? 23.867 20.382 -6.196 1.00 40.32 108 PRO E CA 1
ATOM 9600 C C . PRO E 1 109 ? 23.295 21.768 -5.909 1.00 45.09 108 PRO E C 1
ATOM 9601 O O . PRO E 1 109 ? 23.572 22.345 -4.864 1.00 45.39 108 PRO E O 1
ATOM 9605 N N . GLN E 1 110 ? 22.512 22.299 -6.851 1.00 41.60 109 GLN E N 1
ATOM 9606 C CA . GLN E 1 110 ? 21.921 23.636 -6.790 1.00 40.45 109 GLN E CA 1
ATOM 9607 C C . GLN E 1 110 ? 21.019 23.803 -5.590 1.00 44.29 109 GLN E C 1
ATOM 9608 O O . GLN E 1 110 ? 20.385 22.853 -5.146 1.00 45.99 109 GLN E O 1
ATOM 9614 N N . ARG E 1 111 ? 21.046 25.014 -5.018 1.00 39.05 110 ARG E N 1
ATOM 9615 C CA . ARG E 1 111 ? 20.311 25.440 -3.823 1.00 38.05 110 ARG E CA 1
ATOM 9616 C C . ARG E 1 111 ? 19.898 26.879 -3.946 1.00 41.24 110 ARG E C 1
ATOM 9617 O O . ARG E 1 111 ? 20.597 27.660 -4.619 1.00 42.02 110 ARG E O 1
ATOM 9625 N N . GLU E 1 112 ? 18.809 27.256 -3.240 1.00 35.00 111 GLU E N 1
ATOM 9626 C CA . GLU E 1 112 ? 18.349 28.637 -3.158 1.00 33.85 111 GLU E CA 1
ATOM 9627 C C . GLU E 1 112 ? 19.315 29.386 -2.248 1.00 39.68 111 GLU E C 1
ATOM 9628 O O . GLU E 1 112 ? 19.581 28.917 -1.142 1.00 43.56 111 GLU E O 1
ATOM 9634 N N . GLU E 1 113 ? 19.916 30.483 -2.720 1.00 33.69 112 GLU E N 1
ATOM 9635 C CA . GLU E 1 113 ? 20.877 31.253 -1.910 1.00 31.89 112 GLU E CA 1
ATOM 9636 C C . GLU E 1 113 ? 20.333 32.659 -1.711 1.00 38.10 112 GLU E C 1
ATOM 9637 O O . GLU E 1 113 ? 20.096 33.373 -2.698 1.00 39.99 112 GLU E O 1
ATOM 9643 N N . ILE E 1 114 ? 20.071 33.040 -0.455 1.00 33.53 113 ILE E N 1
ATOM 9644 C CA . ILE E 1 114 ? 19.437 34.323 -0.155 1.00 32.62 113 ILE E CA 1
ATOM 9645 C C . ILE E 1 114 ? 20.482 35.404 0.163 1.00 37.35 113 ILE E C 1
ATOM 9646 O O . ILE E 1 114 ? 21.361 35.201 0.995 1.00 39.59 113 ILE E O 1
ATOM 9651 N N . ILE E 1 115 ? 20.381 36.534 -0.542 1.00 31.69 114 ILE E N 1
ATOM 9652 C CA . ILE E 1 115 ? 21.170 37.747 -0.360 1.00 29.88 114 ILE E CA 1
ATOM 9653 C C . ILE E 1 115 ? 20.270 38.760 0.357 1.00 33.87 114 ILE E C 1
ATOM 9654 O O . ILE E 1 115 ? 19.134 38.969 -0.080 1.00 33.57 114 ILE E O 1
ATOM 9659 N N . GLY E 1 116 ? 20.793 39.394 1.407 1.00 30.53 115 GLY E N 1
ATOM 9660 C CA . GLY E 1 116 ? 20.109 40.445 2.158 1.00 30.47 115 GLY E CA 1
ATOM 9661 C C . GLY E 1 116 ? 18.690 40.125 2.572 1.00 34.17 115 GLY E C 1
ATOM 9662 O O . GLY E 1 116 ? 18.453 39.118 3.249 1.00 35.06 115 GLY E O 1
ATOM 9663 N N . ASN E 1 117 ? 17.735 40.962 2.129 1.00 28.99 116 ASN E N 1
ATOM 9664 C CA . ASN E 1 117 ? 16.311 40.826 2.452 1.00 28.38 116 ASN E CA 1
ATOM 9665 C C . ASN E 1 117 ? 15.613 39.760 1.595 1.00 30.28 116 ASN E C 1
ATOM 9666 O O . ASN E 1 117 ? 14.566 39.240 1.995 1.00 28.77 116 ASN E O 1
ATOM 9671 N N . GLY E 1 118 ? 16.229 39.427 0.466 1.00 27.86 117 GLY E N 1
ATOM 9672 C CA . GLY E 1 118 ? 15.766 38.408 -0.464 1.00 29.11 117 GLY E CA 1
ATOM 9673 C C . GLY E 1 118 ? 15.395 38.913 -1.838 1.00 38.04 117 GLY E C 1
ATOM 9674 O O . GLY E 1 118 ? 15.044 38.108 -2.693 1.00 40.39 117 GLY E O 1
ATOM 9675 N N . GLU E 1 119 ? 15.427 40.240 -2.057 1.00 36.53 118 GLU E N 1
ATOM 9676 C CA . GLU E 1 119 ? 15.074 40.879 -3.329 1.00 36.52 118 GLU E CA 1
ATOM 9677 C C . GLU E 1 119 ? 16.258 40.947 -4.281 1.00 42.30 118 GLU E C 1
ATOM 9678 O O . GLU E 1 119 ? 16.066 41.128 -5.481 1.00 44.04 118 GLU E O 1
ATOM 9684 N N . GLN E 1 120 ? 17.481 40.790 -3.758 1.00 38.69 119 GLN E N 1
ATOM 9685 C CA . GLN E 1 120 ? 18.705 40.737 -4.562 1.00 37.31 119 GLN E CA 1
ATOM 9686 C C . GLN E 1 120 ? 18.986 39.251 -4.881 1.00 37.24 119 GLN E C 1
ATOM 9687 O O . GLN E 1 120 ? 18.703 38.386 -4.051 1.00 37.43 119 GLN E O 1
ATOM 9690 N N . GLN E 1 121 ? 19.485 38.956 -6.080 1.00 31.55 120 GLN E N 1
ATOM 9691 C CA . GLN E 1 121 ? 19.815 37.581 -6.494 1.00 31.45 120 GLN E CA 1
ATOM 9692 C C . GLN E 1 121 ? 21.238 37.492 -7.047 1.00 35.39 120 GLN E C 1
ATOM 9693 O O . GLN E 1 121 ? 21.766 38.476 -7.579 1.00 36.44 120 GLN E O 1
ATOM 9699 N N . TYR E 1 122 ? 21.837 36.298 -6.989 1.00 30.12 121 TYR E N 1
ATOM 9700 C CA . TYR E 1 122 ? 23.156 36.083 -7.575 1.00 28.04 121 TYR E CA 1
ATOM 9701 C C . TYR E 1 122 ? 23.033 35.896 -9.078 1.00 35.08 121 TYR E C 1
ATOM 9702 O O . TYR E 1 122 ? 22.065 35.307 -9.555 1.00 35.87 121 TYR E O 1
ATOM 9711 N N . VAL E 1 123 ? 24.031 36.365 -9.820 1.00 32.23 122 VAL E N 1
ATOM 9712 C CA . VAL E 1 123 ? 24.200 36.082 -11.239 1.00 31.39 122 VAL E CA 1
ATOM 9713 C C . VAL E 1 123 ? 25.194 34.925 -11.223 1.00 34.79 122 VAL E C 1
ATOM 9714 O O . VAL E 1 123 ? 26.278 35.077 -10.678 1.00 33.92 122 VAL E O 1
ATOM 9718 N N . TYR E 1 124 ? 24.785 33.747 -11.658 1.00 32.94 123 TYR E N 1
ATOM 9719 C CA . TYR E 1 124 ? 25.666 32.592 -11.566 1.00 33.38 123 TYR E CA 1
ATOM 9720 C C . TYR E 1 124 ? 26.554 32.459 -12.785 1.00 39.80 123 TYR E C 1
ATOM 9721 O O . TYR E 1 124 ? 26.120 32.586 -13.930 1.00 38.54 123 TYR E O 1
ATOM 9730 N N . LEU E 1 125 ? 27.818 32.204 -12.509 1.00 39.37 124 LEU E N 1
ATOM 9731 C CA . LEU E 1 125 ? 28.870 32.008 -13.489 1.00 40.77 124 LEU E CA 1
ATOM 9732 C C . LEU E 1 125 ? 29.092 30.520 -13.706 1.00 45.24 124 LEU E C 1
ATOM 9733 O O . LEU E 1 125 ? 28.476 29.685 -13.046 1.00 43.57 124 LEU E O 1
ATOM 9738 N N . LYS E 1 126 ? 29.983 30.190 -14.632 1.00 45.67 125 LYS E N 1
ATOM 9739 C CA . LYS E 1 126 ? 30.385 28.819 -14.959 1.00 46.51 125 LYS E CA 1
ATOM 9740 C C . LYS E 1 126 ? 31.873 28.820 -15.104 1.00 49.61 125 LYS E C 1
ATOM 9741 O O . LYS E 1 126 ? 32.457 29.879 -15.322 1.00 48.54 125 LYS E O 1
ATOM 9743 N N . ASP E 1 127 ? 32.503 27.653 -14.938 1.00 47.73 126 ASP E N 1
ATOM 9744 C CA . ASP E 1 127 ? 33.948 27.489 -15.097 1.00 48.90 126 ASP E CA 1
ATOM 9745 C C . ASP E 1 127 ? 34.378 28.009 -16.471 1.00 53.35 126 ASP E C 1
ATOM 9746 O O . ASP E 1 127 ? 33.714 27.736 -17.474 1.00 53.21 126 ASP E O 1
ATOM 9751 N N . GLY E 1 128 ? 35.416 28.825 -16.484 1.00 51.46 127 GLY E N 1
ATOM 9752 C CA . GLY E 1 128 ? 35.933 29.405 -17.716 1.00 53.44 127 GLY E CA 1
ATOM 9753 C C . GLY E 1 128 ? 35.363 30.754 -18.099 1.00 57.99 127 GLY E C 1
ATOM 9754 O O . GLY E 1 128 ? 35.825 31.360 -19.068 1.00 60.90 127 GLY E O 1
ATOM 9755 N N . ASP E 1 129 ? 34.365 31.248 -17.353 1.00 51.33 128 ASP E N 1
ATOM 9756 C CA . ASP E 1 129 ? 33.763 32.560 -17.618 1.00 49.44 128 ASP E CA 1
ATOM 9757 C C . ASP E 1 129 ? 34.779 33.660 -17.364 1.00 52.55 128 ASP E C 1
ATOM 9758 O O . ASP E 1 129 ? 35.702 33.468 -16.578 1.00 52.49 128 ASP E O 1
ATOM 9763 N N . VAL E 1 130 ? 34.654 34.781 -18.070 1.00 48.92 129 VAL E N 1
ATOM 9764 C CA . VAL E 1 130 ? 35.604 35.887 -17.948 1.00 49.55 129 VAL E CA 1
ATOM 9765 C C . VAL E 1 130 ? 34.884 37.135 -17.417 1.00 53.70 129 VAL E C 1
ATOM 9766 O O . VAL E 1 130 ? 33.835 37.516 -17.934 1.00 54.09 129 VAL E O 1
ATOM 9770 N N . ILE E 1 131 ? 35.454 37.755 -16.375 1.00 50.19 130 ILE E N 1
ATOM 9771 C CA . ILE E 1 131 ? 34.976 39.001 -15.760 1.00 48.67 130 ILE E CA 1
ATOM 9772 C C . ILE E 1 131 ? 35.982 40.101 -16.155 1.00 52.49 130 ILE E C 1
ATOM 9773 O O . ILE E 1 131 ? 37.164 40.005 -15.827 1.00 53.42 130 ILE E O 1
ATOM 9778 N N . LYS E 1 132 ? 35.530 41.088 -16.929 1.00 48.04 131 LYS E N 1
ATOM 9779 C CA . LYS E 1 132 ? 36.394 42.161 -17.420 1.00 48.94 131 LYS E CA 1
ATOM 9780 C C . LYS E 1 132 ? 36.069 43.506 -16.752 1.00 51.74 131 LYS E C 1
ATOM 9781 O O . LYS E 1 132 ? 34.907 43.828 -16.478 1.00 49.68 131 LYS E O 1
ATOM 9785 N N . THR E 1 133 ? 37.119 44.295 -16.533 1.00 48.53 132 THR E N 1
ATOM 9786 C CA . THR E 1 133 ? 37.082 45.653 -15.982 1.00 47.77 132 THR E CA 1
ATOM 9787 C C . THR E 1 133 ? 38.219 46.436 -16.649 1.00 51.62 132 THR E C 1
ATOM 9788 O O . THR E 1 133 ? 39.046 45.829 -17.334 1.00 51.86 132 THR E O 1
ATOM 9792 N N . GLU E 1 134 ? 38.270 47.767 -16.450 1.00 48.67 133 GLU E N 1
ATOM 9793 C CA . GLU E 1 134 ? 39.352 48.579 -16.996 1.00 50.59 133 GLU E CA 1
ATOM 9794 C C . GLU E 1 134 ? 40.641 48.155 -16.307 1.00 57.34 133 GLU E C 1
ATOM 9795 O O . GLU E 1 134 ? 40.713 48.191 -15.075 1.00 57.83 133 GLU E O 1
ATOM 9801 N N . GLY E 1 135 ? 41.587 47.658 -17.094 1.00 54.46 134 GLY E N 1
ATOM 9802 C CA . GLY E 1 135 ? 42.884 47.215 -16.606 1.00 55.42 134 GLY E CA 1
ATOM 9803 C C . GLY E 1 135 ? 42.969 45.836 -15.982 1.00 57.74 134 GLY E C 1
ATOM 9804 O O . GLY E 1 135 ? 44.031 45.468 -15.483 1.00 58.92 134 GLY E O 1
ATOM 9805 N N . ALA E 1 136 ? 41.879 45.046 -15.993 1.00 52.41 135 ALA E N 1
ATOM 9806 C CA . ALA E 1 136 ? 41.930 43.698 -15.409 1.00 51.32 135 ALA E CA 1
ATOM 9807 C C . ALA E 1 136 ? 40.935 42.738 -16.042 1.00 56.81 135 ALA E C 1
ATOM 9808 O O . ALA E 1 136 ? 39.789 43.112 -16.295 1.00 56.42 135 ALA E O 1
ATOM 9810 N N . THR E 1 137 ? 41.401 41.492 -16.313 1.00 54.33 136 THR E N 1
ATOM 9811 C CA . THR E 1 137 ? 40.644 40.380 -16.909 1.00 52.31 136 THR E CA 1
ATOM 9812 C C . THR E 1 137 ? 40.748 39.193 -15.960 1.00 54.79 136 THR E C 1
ATOM 9813 O O . THR E 1 137 ? 41.852 38.713 -15.689 1.00 55.94 136 THR E O 1
ATOM 9817 N N . LEU E 1 138 ? 39.591 38.737 -15.449 1.00 48.33 137 LEU E N 1
ATOM 9818 C CA . LEU E 1 138 ? 39.522 37.662 -14.472 1.00 46.84 137 LEU E CA 1
ATOM 9819 C C . LEU E 1 138 ? 38.845 36.414 -15.035 1.00 50.83 137 LEU E C 1
ATOM 9820 O O . LEU E 1 138 ? 37.671 36.459 -15.362 1.00 49.69 137 LEU E O 1
ATOM 9825 N N . ARG E 1 139 ? 39.583 35.302 -15.149 1.00 49.26 138 ARG E N 1
ATOM 9826 C CA . ARG E 1 139 ? 39.022 34.038 -15.628 1.00 48.27 138 ARG E CA 1
ATOM 9827 C C . ARG E 1 139 ? 38.527 33.247 -14.410 1.00 50.30 138 ARG E C 1
ATOM 9828 O O . ARG E 1 139 ? 39.252 33.123 -13.417 1.00 51.19 138 ARG E O 1
ATOM 9836 N N . VAL E 1 140 ? 37.281 32.752 -14.471 1.00 43.31 139 VAL E N 1
ATOM 9837 C CA . VAL E 1 140 ? 36.625 31.990 -13.404 1.00 39.89 139 VAL E CA 1
ATOM 9838 C C . VAL E 1 140 ? 37.146 30.539 -13.411 1.00 46.72 139 VAL E C 1
ATOM 9839 O O . VAL E 1 140 ? 37.045 29.829 -14.420 1.00 47.35 139 VAL E O 1
ATOM 9843 N N . LEU E 1 141 ? 37.721 30.120 -12.278 1.00 44.98 140 LEU E N 1
ATOM 9844 C CA . LEU E 1 141 ? 38.246 28.770 -12.094 1.00 46.70 140 LEU E CA 1
ATOM 9845 C C . LEU E 1 141 ? 37.447 28.047 -11.021 1.00 49.41 140 LEU E C 1
ATOM 9846 O O . LEU E 1 141 ? 37.513 28.439 -9.859 1.00 49.23 140 LEU E O 1
ATOM 9851 N N . TYR E 1 142 ? 36.692 27.002 -11.402 1.00 45.64 141 TYR E N 1
ATOM 9852 C CA . TYR E 1 142 ? 35.926 26.183 -10.469 1.00 44.72 141 TYR E CA 1
ATOM 9853 C C . TYR E 1 142 ? 36.904 25.287 -9.706 1.00 51.51 141 TYR E C 1
ATOM 9854 O O . TYR E 1 142 ? 37.532 24.399 -10.304 1.00 54.83 141 TYR E O 1
ATOM 9863 N N . THR E 1 143 ? 37.092 25.584 -8.401 1.00 45.53 142 THR E N 1
ATOM 9864 C CA . THR E 1 143 ? 38.005 24.843 -7.542 1.00 45.43 142 THR E CA 1
ATOM 9865 C C . THR E 1 143 ? 37.225 24.246 -6.371 1.00 45.81 142 THR E C 1
ATOM 9866 O O . THR E 1 143 ? 37.371 24.721 -5.246 1.00 43.66 142 THR E O 1
ATOM 9870 N N . PRO E 1 144 ? 36.413 23.175 -6.597 1.00 42.65 143 PRO E N 1
ATOM 9871 C CA . PRO E 1 144 ? 35.676 22.577 -5.469 1.00 42.19 143 PRO E CA 1
ATOM 9872 C C . PRO E 1 144 ? 36.617 21.806 -4.536 1.00 50.60 143 PRO E C 1
ATOM 9873 O O . PRO E 1 144 ? 37.702 21.408 -4.947 1.00 53.68 143 PRO E O 1
ATOM 9877 N N . GLY E 1 145 ? 36.198 21.595 -3.298 1.00 46.35 144 GLY E N 1
ATOM 9878 C CA . GLY E 1 145 ? 36.988 20.892 -2.305 1.00 46.93 144 GLY E CA 1
ATOM 9879 C C . GLY E 1 145 ? 36.687 21.495 -0.964 1.00 51.76 144 GLY E C 1
ATOM 9880 O O . GLY E 1 145 ? 36.108 20.834 -0.097 1.00 53.22 144 GLY E O 1
ATOM 9881 N N . HIS E 1 146 ? 37.017 22.788 -0.818 1.00 45.31 145 HIS E N 1
ATOM 9882 C CA . HIS E 1 146 ? 36.747 23.558 0.390 1.00 42.52 145 HIS E CA 1
ATOM 9883 C C . HIS E 1 146 ? 35.222 23.622 0.622 1.00 45.74 145 HIS E C 1
ATOM 9884 O O . HIS E 1 146 ? 34.731 23.387 1.743 1.00 43.51 145 HIS E O 1
ATOM 9891 N N . THR E 1 147 ? 34.495 23.929 -0.489 1.00 41.54 146 THR E N 1
ATOM 9892 C CA . THR E 1 147 ? 33.042 24.031 -0.634 1.00 39.24 146 THR E CA 1
ATOM 9893 C C . THR E 1 147 ? 32.703 23.546 -2.054 1.00 40.66 146 THR E C 1
ATOM 9894 O O . THR E 1 147 ? 33.608 23.413 -2.870 1.00 40.42 146 THR E O 1
ATOM 9898 N N . ASP E 1 148 ? 31.424 23.248 -2.338 1.00 36.48 147 ASP E N 1
ATOM 9899 C CA . ASP E 1 148 ? 30.989 22.713 -3.643 1.00 36.50 147 ASP E CA 1
ATOM 9900 C C . ASP E 1 148 ? 30.826 23.808 -4.736 1.00 39.67 147 ASP E C 1
ATOM 9901 O O . ASP E 1 148 ? 30.687 23.488 -5.930 1.00 40.02 147 ASP E O 1
ATOM 9906 N N . ASP E 1 149 ? 30.861 25.087 -4.320 1.00 34.96 148 ASP E N 1
ATOM 9907 C CA . ASP E 1 149 ? 30.700 26.275 -5.169 1.00 33.75 148 ASP E CA 1
ATOM 9908 C C . ASP E 1 149 ? 31.987 27.090 -5.266 1.00 37.89 148 ASP E C 1
ATOM 9909 O O . ASP E 1 149 ? 31.969 28.200 -5.816 1.00 36.82 148 ASP E O 1
ATOM 9914 N N . HIS E 1 150 ? 33.075 26.587 -4.638 1.00 35.84 149 HIS E N 1
ATOM 9915 C CA . HIS E 1 150 ? 34.327 27.313 -4.497 1.00 35.78 149 HIS E CA 1
ATOM 9916 C C . HIS E 1 150 ? 34.898 27.737 -5.834 1.00 43.24 149 HIS E C 1
ATOM 9917 O O . HIS E 1 150 ? 35.044 26.936 -6.756 1.00 45.49 149 HIS E O 1
ATOM 9924 N N . MET E 1 151 ? 35.185 29.033 -5.929 1.00 40.41 150 MET E N 1
ATOM 9925 C CA . MET E 1 151 ? 35.702 29.647 -7.131 1.00 42.23 150 MET E CA 1
ATOM 9926 C C . MET E 1 151 ? 36.984 30.389 -6.848 1.00 47.51 150 MET E C 1
ATOM 9927 O O . MET E 1 151 ? 37.071 31.152 -5.888 1.00 47.53 150 MET E O 1
ATOM 9932 N N . ALA E 1 152 ? 37.979 30.151 -7.686 1.00 45.57 151 ALA E N 1
ATOM 9933 C CA . ALA E 1 152 ? 39.252 30.852 -7.703 1.00 47.19 151 ALA E CA 1
ATOM 9934 C C . ALA E 1 152 ? 39.250 31.716 -8.957 1.00 51.00 151 ALA E C 1
ATOM 9935 O O . ALA E 1 152 ? 38.525 31.416 -9.909 1.00 49.92 151 ALA E O 1
ATOM 9937 N N . LEU E 1 153 ? 39.981 32.819 -8.950 1.00 48.77 152 LEU E N 1
ATOM 9938 C CA . LEU E 1 153 ? 39.985 33.693 -10.121 1.00 49.16 152 LEU E CA 1
ATOM 9939 C C . LEU E 1 153 ? 41.386 33.920 -10.625 1.00 56.72 152 LEU E C 1
ATOM 9940 O O . LEU E 1 153 ? 42.300 34.112 -9.829 1.00 58.68 152 LEU E O 1
ATOM 9945 N N . LEU E 1 154 ? 41.561 33.896 -11.947 1.00 53.56 153 LEU E N 1
ATOM 9946 C CA . LEU E 1 154 ? 42.864 34.142 -12.536 1.00 55.29 153 LEU E CA 1
ATOM 9947 C C . LEU E 1 154 ? 42.894 35.535 -13.151 1.00 57.66 153 LEU E C 1
ATOM 9948 O O . LEU E 1 154 ? 42.160 35.819 -14.110 1.00 56.44 153 LEU E O 1
ATOM 9953 N N . LEU E 1 155 ? 43.756 36.395 -12.587 1.00 53.24 154 LEU E N 1
ATOM 9954 C CA . LEU E 1 155 ? 44.008 37.743 -13.081 1.00 53.11 154 LEU E CA 1
ATOM 9955 C C . LEU E 1 155 ? 45.063 37.572 -14.140 1.00 59.93 154 LEU E C 1
ATOM 9956 O O . LEU E 1 155 ? 46.227 37.340 -13.817 1.00 63.34 154 LEU E O 1
ATOM 9961 N N . GLU E 1 156 ? 44.633 37.577 -15.410 1.00 55.75 155 GLU E N 1
ATOM 9962 C CA . GLU E 1 156 ? 45.452 37.318 -16.598 1.00 56.91 155 GLU E CA 1
ATOM 9963 C C . GLU E 1 156 ? 46.616 38.282 -16.752 1.00 62.95 155 GLU E C 1
ATOM 9964 O O . GLU E 1 156 ? 47.697 37.820 -17.085 1.00 65.75 155 GLU E O 1
ATOM 9970 N N . GLU E 1 157 ? 46.424 39.584 -16.452 1.00 59.09 156 GLU E N 1
ATOM 9971 C CA . GLU E 1 157 ? 47.425 40.663 -16.579 1.00 61.51 156 GLU E CA 1
ATOM 9972 C C . GLU E 1 157 ? 48.616 40.528 -15.626 1.00 67.96 156 GLU E C 1
ATOM 9973 O O . GLU E 1 157 ? 49.676 41.119 -15.882 1.00 70.56 156 GLU E O 1
ATOM 9979 N N . GLU E 1 158 ? 48.439 39.775 -14.532 1.00 63.08 157 GLU E N 1
ATOM 9980 C CA . GLU E 1 158 ? 49.468 39.564 -13.514 1.00 64.80 157 GLU E CA 1
ATOM 9981 C C . GLU E 1 158 ? 49.891 38.094 -13.386 1.00 72.08 157 GLU E C 1
ATOM 9982 O O . GLU E 1 158 ? 50.912 37.814 -12.749 1.00 73.98 157 GLU E O 1
ATOM 9988 N N . ASN E 1 159 ? 49.102 37.160 -13.977 1.00 68.47 158 ASN E N 1
ATOM 9989 C CA . ASN E 1 159 ? 49.241 35.704 -13.834 1.00 68.60 158 ASN E CA 1
ATOM 9990 C C . ASN E 1 159 ? 49.157 35.403 -12.314 1.00 72.64 158 ASN E C 1
ATOM 9991 O O . ASN E 1 159 ? 50.035 34.778 -11.711 1.00 73.47 158 ASN E O 1
ATOM 9996 N N . ALA E 1 160 ? 48.098 35.962 -11.705 1.00 67.59 159 ALA E N 1
ATOM 9997 C CA . ALA E 1 160 ? 47.801 35.911 -10.282 1.00 66.36 159 ALA E CA 1
ATOM 9998 C C . ALA E 1 160 ? 46.525 35.172 -10.028 1.00 67.06 159 ALA E C 1
ATOM 9999 O O . ALA E 1 160 ? 45.576 35.320 -10.796 1.00 66.78 159 ALA E O 1
ATOM 10001 N N . ILE E 1 161 ? 46.481 34.404 -8.936 1.00 61.53 160 ILE E N 1
ATOM 10002 C CA . ILE E 1 161 ? 45.296 33.656 -8.534 1.00 58.39 160 ILE E CA 1
ATOM 10003 C C . ILE E 1 161 ? 44.722 34.230 -7.246 1.00 58.50 160 ILE E C 1
ATOM 10004 O O . ILE E 1 161 ? 45.451 34.396 -6.272 1.00 59.32 160 ILE E O 1
ATOM 10009 N N . PHE E 1 162 ? 43.415 34.514 -7.254 1.00 50.74 161 PHE E N 1
ATOM 10010 C CA . PHE E 1 162 ? 42.631 34.874 -6.089 1.00 48.30 161 PHE E CA 1
ATOM 10011 C C . PHE E 1 162 ? 42.104 33.541 -5.631 1.00 52.80 161 PHE E C 1
ATOM 10012 O O . PHE E 1 162 ? 41.235 32.957 -6.264 1.00 51.42 161 PHE E O 1
ATOM 10020 N N . SER E 1 163 ? 42.797 32.980 -4.667 1.00 51.71 162 SER E N 1
ATOM 10021 C CA . SER E 1 163 ? 42.624 31.636 -4.156 1.00 51.19 162 SER E CA 1
ATOM 10022 C C . SER E 1 163 ? 41.342 31.390 -3.366 1.00 53.07 162 SER E C 1
ATOM 10023 O O . SER E 1 163 ? 40.908 30.238 -3.322 1.00 53.51 162 SER E O 1
ATOM 10026 N N . GLY E 1 164 ? 40.805 32.411 -2.695 1.00 47.17 163 GLY E N 1
ATOM 10027 C CA . GLY E 1 164 ? 39.676 32.236 -1.790 1.00 45.01 163 GLY E CA 1
ATOM 10028 C C . GLY E 1 164 ? 40.164 31.449 -0.583 1.00 51.07 163 GLY E C 1
ATOM 10029 O O . GLY E 1 164 ? 41.273 31.697 -0.094 1.00 52.12 163 GLY E O 1
ATOM 10030 N N . ASP E 1 165 ? 39.403 30.432 -0.145 1.00 47.13 164 ASP E N 1
ATOM 10031 C CA . ASP E 1 165 ? 39.839 29.616 0.990 1.00 47.43 164 ASP E CA 1
ATOM 10032 C C . ASP E 1 165 ? 40.453 28.252 0.572 1.00 54.43 164 ASP E C 1
ATOM 10033 O O . ASP E 1 165 ? 40.592 27.345 1.401 1.00 54.53 164 ASP E O 1
ATOM 10038 N N . CYS E 1 166 ? 40.861 28.124 -0.691 1.00 52.93 165 CYS E N 1
ATOM 10039 C CA . CYS E 1 166 ? 41.462 26.885 -1.178 1.00 54.93 165 CYS E CA 1
ATOM 10040 C C . CYS E 1 166 ? 42.966 26.809 -0.799 1.00 61.76 165 CYS E C 1
ATOM 10041 O O . CYS E 1 166 ? 43.479 25.725 -0.507 1.00 62.96 165 CYS E O 1
ATOM 10044 N N . ILE E 1 167 ? 43.666 27.954 -0.860 1.00 57.96 166 ILE E N 1
ATOM 10045 C CA . ILE E 1 167 ? 45.071 28.122 -0.499 1.00 59.66 166 ILE E CA 1
ATOM 10046 C C . ILE E 1 167 ? 45.140 29.394 0.312 1.00 64.31 166 ILE E C 1
ATOM 10047 O O . ILE E 1 167 ? 44.744 30.456 -0.184 1.00 62.50 166 ILE E O 1
ATOM 10052 N N . LEU E 1 168 ? 45.621 29.287 1.566 1.00 62.75 167 LEU E N 1
ATOM 10053 C CA . LEU E 1 168 ? 45.731 30.428 2.475 1.00 62.42 167 LEU E CA 1
ATOM 10054 C C . LEU E 1 168 ? 47.160 30.911 2.608 1.00 69.92 167 LEU E C 1
ATOM 10055 O O . LEU E 1 168 ? 48.107 30.160 2.331 1.00 71.21 167 LEU E O 1
ATOM 10060 N N . GLY E 1 169 ? 47.296 32.165 3.038 1.00 67.81 168 GLY E N 1
ATOM 10061 C CA . GLY E 1 169 ? 48.594 32.784 3.258 1.00 71.52 168 GLY E CA 1
ATOM 10062 C C . GLY E 1 169 ? 49.344 32.129 4.402 1.00 78.43 168 GLY E C 1
ATOM 10063 O O . GLY E 1 169 ? 50.490 31.703 4.226 1.00 79.58 168 GLY E O 1
ATOM 10064 N N . GLU E 1 170 ? 48.658 31.981 5.562 1.00 75.40 169 GLU E N 1
ATOM 10065 C CA . GLU E 1 170 ? 49.202 31.400 6.787 1.00 77.57 169 GLU E CA 1
ATOM 10066 C C . GLU E 1 170 ? 48.378 30.184 7.198 1.00 81.50 169 GLU E C 1
ATOM 10067 O O . GLU E 1 170 ? 47.139 30.192 7.141 1.00 77.22 169 GLU E O 1
ATOM 10069 N N . GLY E 1 171 ? 49.105 29.136 7.567 1.00 82.36 170 GLY E N 1
ATOM 10070 C CA . GLY E 1 171 ? 48.545 27.857 7.978 1.00 82.46 170 GLY E CA 1
ATOM 10071 C C . GLY E 1 171 ? 47.878 27.057 6.873 1.00 86.82 170 GLY E C 1
ATOM 10072 O O . GLY E 1 171 ? 48.119 27.272 5.671 1.00 85.98 170 GLY E O 1
ATOM 10073 N N . THR E 1 172 ? 47.052 26.090 7.298 1.00 83.51 171 THR E N 1
ATOM 10074 C CA . THR E 1 172 ? 46.326 25.216 6.388 1.00 82.17 171 THR E CA 1
ATOM 10075 C C . THR E 1 172 ? 44.855 25.608 6.368 1.00 82.01 171 THR E C 1
ATOM 10076 O O . THR E 1 172 ? 44.427 26.487 7.119 1.00 80.75 171 THR E O 1
ATOM 10078 N N . THR E 1 173 ? 44.093 24.980 5.483 1.00 76.79 172 THR E N 1
ATOM 10079 C CA . THR E 1 173 ? 42.682 25.263 5.351 1.00 73.89 172 THR E CA 1
ATOM 10080 C C . THR E 1 173 ? 41.900 23.972 5.601 1.00 75.83 172 THR E C 1
ATOM 10081 O O . THR E 1 173 ? 42.479 22.899 5.799 1.00 76.91 172 THR E O 1
ATOM 10085 N N . VAL E 1 174 ? 40.574 24.112 5.636 1.00 68.40 173 VAL E N 1
ATOM 10086 C CA . VAL E 1 174 ? 39.633 23.023 5.820 1.00 65.26 173 VAL E CA 1
ATOM 10087 C C . VAL E 1 174 ? 38.961 22.765 4.458 1.00 64.07 173 VAL E C 1
ATOM 10088 O O . VAL E 1 174 ? 39.120 23.568 3.528 1.00 62.83 173 VAL E O 1
ATOM 10092 N N . PHE E 1 175 ? 38.278 21.621 4.324 1.00 58.47 174 PHE E N 1
ATOM 10093 C CA . PHE E 1 175 ? 37.617 21.193 3.086 1.00 56.97 174 PHE E CA 1
ATOM 10094 C C . PHE E 1 175 ? 36.525 20.192 3.391 1.00 61.46 174 PHE E C 1
ATOM 10095 O O . PHE E 1 175 ? 36.629 19.440 4.355 1.00 62.40 174 PHE E O 1
ATOM 10103 N N . GLU E 1 176 ? 35.486 20.174 2.561 1.00 57.81 175 GLU E N 1
ATOM 10104 C CA . GLU E 1 176 ? 34.365 19.251 2.677 1.00 57.52 175 GLU E CA 1
ATOM 10105 C C . GLU E 1 176 ? 34.680 17.915 2.007 1.00 64.93 175 GLU E C 1
ATOM 10106 O O . GLU E 1 176 ? 34.261 16.875 2.509 1.00 65.51 175 GLU E O 1
ATOM 10112 N N . ASP E 1 177 ? 35.389 17.952 0.855 1.00 63.08 176 ASP E N 1
ATOM 10113 C CA . ASP E 1 177 ? 35.755 16.775 0.062 1.00 64.31 176 ASP E CA 1
ATOM 10114 C C . ASP E 1 177 ? 37.226 16.834 -0.317 1.00 68.87 176 ASP E C 1
ATOM 10115 O O . ASP E 1 177 ? 37.618 17.671 -1.144 1.00 68.76 176 ASP E O 1
ATOM 10120 N N . LEU E 1 178 ? 38.038 15.922 0.267 1.00 65.61 177 LEU E N 1
ATOM 10121 C CA . LEU E 1 178 ? 39.477 15.848 0.012 1.00 66.32 177 LEU E CA 1
ATOM 10122 C C . LEU E 1 178 ? 39.780 15.450 -1.431 1.00 71.60 177 LEU E C 1
ATOM 10123 O O . LEU E 1 178 ? 40.759 15.956 -1.986 1.00 72.76 177 LEU E O 1
ATOM 10128 N N . TYR E 1 179 ? 38.955 14.568 -2.043 1.00 67.57 178 TYR E N 1
ATOM 10129 C CA . TYR E 1 179 ? 39.168 14.145 -3.426 1.00 68.45 178 TYR E CA 1
ATOM 10130 C C . TYR E 1 179 ? 39.121 15.347 -4.385 1.00 70.23 178 TYR E C 1
ATOM 10131 O O . TYR E 1 179 ? 40.013 15.484 -5.217 1.00 71.77 178 TYR E O 1
ATOM 10140 N N . ASP E 1 180 ? 38.102 16.213 -4.257 1.00 62.61 179 ASP E N 1
ATOM 10141 C CA . ASP E 1 180 ? 37.970 17.387 -5.107 1.00 60.63 179 ASP E CA 1
ATOM 10142 C C . ASP E 1 180 ? 39.004 18.442 -4.763 1.00 62.58 179 ASP E C 1
ATOM 10143 O O . ASP E 1 180 ? 39.520 19.103 -5.664 1.00 62.68 179 ASP E O 1
ATOM 10148 N N . TYR E 1 181 ? 39.307 18.601 -3.469 1.00 57.43 180 TYR E N 1
ATOM 10149 C CA . TYR E 1 181 ? 40.290 19.564 -2.990 1.00 57.28 180 TYR E CA 1
ATOM 10150 C C . TYR E 1 181 ? 41.666 19.305 -3.600 1.00 64.30 180 TYR E C 1
ATOM 10151 O O . TYR E 1 181 ? 42.244 20.217 -4.201 1.00 64.52 180 TYR E O 1
ATOM 10160 N N . MET E 1 182 ? 42.167 18.053 -3.483 1.00 63.04 181 MET E N 1
ATOM 10161 C CA . MET E 1 182 ? 43.456 17.613 -4.031 1.00 65.27 181 MET E CA 1
ATOM 10162 C C . MET E 1 182 ? 43.486 17.741 -5.543 1.00 69.02 181 MET E C 1
ATOM 10163 O O . MET E 1 182 ? 44.532 18.053 -6.093 1.00 71.20 181 MET E O 1
ATOM 10168 N N . ASN E 1 183 ? 42.342 17.548 -6.206 1.00 63.81 182 ASN E N 1
ATOM 10169 C CA . ASN E 1 183 ? 42.235 17.679 -7.650 1.00 64.37 182 ASN E CA 1
ATOM 10170 C C . ASN E 1 183 ? 42.310 19.152 -8.084 1.00 67.20 182 ASN E C 1
ATOM 10171 O O . ASN E 1 183 ? 42.898 19.451 -9.125 1.00 68.30 182 ASN E O 1
ATOM 10176 N N . SER E 1 184 ? 41.737 20.064 -7.276 1.00 61.16 183 SER E N 1
ATOM 10177 C CA . SER E 1 184 ? 41.747 21.508 -7.522 1.00 59.09 183 SER E CA 1
ATOM 10178 C C . SER E 1 184 ? 43.160 22.072 -7.331 1.00 62.46 183 SER E C 1
ATOM 10179 O O . SER E 1 184 ? 43.594 22.900 -8.127 1.00 61.07 183 SER E O 1
ATOM 10182 N N . LEU E 1 185 ? 43.885 21.591 -6.307 1.00 60.69 184 LEU E N 1
ATOM 10183 C CA . LEU E 1 185 ? 45.277 21.982 -6.062 1.00 62.90 184 LEU E CA 1
ATOM 10184 C C . LEU E 1 185 ? 46.165 21.563 -7.256 1.00 70.62 184 LEU E C 1
ATOM 10185 O O . LEU E 1 185 ? 47.023 22.339 -7.679 1.00 72.16 184 LEU E O 1
ATOM 10190 N N . LYS E 1 186 ? 45.929 20.354 -7.812 1.00 67.40 185 LYS E N 1
ATOM 10191 C CA . LYS E 1 186 ? 46.655 19.815 -8.968 1.00 69.71 185 LYS E CA 1
ATOM 10192 C C . LYS E 1 186 ? 46.359 20.651 -10.233 1.00 75.94 185 LYS E C 1
ATOM 10193 O O . LYS E 1 186 ? 47.258 20.866 -11.051 1.00 79.51 185 LYS E O 1
ATOM 10199 N N . GLU E 1 187 ? 45.113 21.152 -10.365 1.00 69.70 186 GLU E N 1
ATOM 10200 C CA . GLU E 1 187 ? 44.687 22.014 -11.466 1.00 68.87 186 GLU E CA 1
ATOM 10201 C C . GLU E 1 187 ? 45.324 23.395 -11.339 1.00 74.01 186 GLU E C 1
ATOM 10202 O O . GLU E 1 187 ? 45.795 23.922 -12.349 1.00 74.64 186 GLU E O 1
ATOM 10205 N N . LEU E 1 188 ? 45.363 23.975 -10.101 1.00 70.43 187 LEU E N 1
ATOM 10206 C CA . LEU E 1 188 ? 45.969 25.288 -9.840 1.00 70.76 187 LEU E CA 1
ATOM 10207 C C . LEU E 1 188 ? 47.480 25.250 -10.109 1.00 79.79 187 LEU E C 1
ATOM 10208 O O . LEU E 1 188 ? 48.029 26.249 -10.575 1.00 81.47 187 LEU E O 1
ATOM 10213 N N . LEU E 1 189 ? 48.133 24.082 -9.891 1.00 78.00 188 LEU E N 1
ATOM 10214 C CA . LEU E 1 189 ? 49.554 23.853 -10.188 1.00 80.45 188 LEU E CA 1
ATOM 10215 C C . LEU E 1 189 ? 49.837 24.014 -11.676 1.00 85.80 188 LEU E C 1
ATOM 10216 O O . LEU E 1 189 ? 50.906 24.512 -12.036 1.00 89.63 188 LEU E O 1
ATOM 10221 N N . LYS E 1 190 ? 48.893 23.579 -12.541 1.00 78.92 189 LYS E N 1
ATOM 10222 C CA . LYS E 1 190 ? 49.032 23.652 -13.996 1.00 79.68 189 LYS E CA 1
ATOM 10223 C C . LYS E 1 190 ? 48.976 25.103 -14.509 1.00 83.65 189 LYS E C 1
ATOM 10224 O O . LYS E 1 190 ? 49.534 25.371 -15.572 1.00 86.57 189 LYS E O 1
ATOM 10230 N N . ILE E 1 191 ? 48.328 26.034 -13.762 1.00 77.37 190 ILE E N 1
ATOM 10231 C CA . ILE E 1 191 ? 48.224 27.460 -14.121 1.00 76.45 190 ILE E CA 1
ATOM 10232 C C . ILE E 1 191 ? 49.629 28.103 -14.099 1.00 83.75 190 ILE E C 1
ATOM 10233 O O . ILE E 1 191 ? 49.928 28.940 -14.959 1.00 84.37 190 ILE E O 1
ATOM 10237 N N . LYS E 1 192 ? 50.498 27.657 -13.152 1.00 82.19 191 LYS E N 1
ATOM 10238 C CA . LYS E 1 192 ? 51.883 28.115 -12.947 1.00 84.88 191 LYS E CA 1
ATOM 10239 C C . LYS E 1 192 ? 51.859 29.617 -12.690 1.00 87.13 191 LYS E C 1
ATOM 10240 O O . LYS E 1 192 ? 52.551 30.392 -13.363 1.00 89.06 191 LYS E O 1
ATOM 10242 N N . ALA E 1 193 ? 51.016 30.015 -11.721 1.00 79.81 192 ALA E N 1
ATOM 10243 C CA . ALA E 1 193 ? 50.814 31.406 -11.330 1.00 78.73 192 ALA E CA 1
ATOM 10244 C C . ALA E 1 193 ? 52.045 31.968 -10.637 1.00 85.24 192 ALA E C 1
ATOM 10245 O O . ALA E 1 193 ? 52.828 31.223 -10.037 1.00 86.87 192 ALA E O 1
ATOM 10247 N N . ASP E 1 194 ? 52.216 33.289 -10.743 1.00 81.29 193 ASP E N 1
ATOM 10248 C CA . ASP E 1 194 ? 53.335 34.016 -10.177 1.00 83.04 193 ASP E CA 1
ATOM 10249 C C . ASP E 1 194 ? 53.085 34.359 -8.724 1.00 83.24 193 ASP E C 1
ATOM 10250 O O . ASP E 1 194 ? 53.974 34.163 -7.892 1.00 85.60 193 ASP E O 1
ATOM 10252 N N . ILE E 1 195 ? 51.886 34.878 -8.422 1.00 73.98 194 ILE E N 1
ATOM 10253 C CA . ILE E 1 195 ? 51.471 35.304 -7.084 1.00 70.83 194 ILE E CA 1
ATOM 10254 C C . ILE E 1 195 ? 50.072 34.760 -6.784 1.00 66.37 194 ILE E C 1
ATOM 10255 O O . ILE E 1 195 ? 49.293 34.599 -7.706 1.00 63.95 194 ILE E O 1
ATOM 10260 N N . ILE E 1 196 ? 49.786 34.431 -5.514 1.00 60.74 195 ILE E N 1
ATOM 10261 C CA . ILE E 1 196 ? 48.481 33.977 -5.022 1.00 57.36 195 ILE E CA 1
ATOM 10262 C C . ILE E 1 196 ? 47.968 35.000 -3.970 1.00 61.90 195 ILE E C 1
ATOM 10263 O O . ILE E 1 196 ? 48.657 35.305 -2.994 1.00 62.83 195 ILE E O 1
ATOM 10268 N N . TYR E 1 197 ? 46.774 35.546 -4.211 1.00 58.16 196 TYR E N 1
ATOM 10269 C CA . TYR E 1 197 ? 46.069 36.451 -3.301 1.00 56.80 196 TYR E CA 1
ATOM 10270 C C . TYR E 1 197 ? 45.058 35.591 -2.532 1.00 55.99 196 TYR E C 1
ATOM 10271 O O . TYR E 1 197 ? 44.105 35.101 -3.137 1.00 52.48 196 TYR E O 1
ATOM 10280 N N . PRO E 1 198 ? 45.300 35.279 -1.239 1.00 52.21 197 PRO E N 1
ATOM 10281 C CA . PRO E 1 198 ? 44.401 34.341 -0.541 1.00 49.41 197 PRO E CA 1
ATOM 10282 C C . PRO E 1 198 ? 43.210 35.015 0.141 1.00 49.66 197 PRO E C 1
ATOM 10283 O O . PRO E 1 198 ? 43.177 36.241 0.289 1.00 49.17 197 PRO E O 1
ATOM 10287 N N . GLY E 1 199 ? 42.247 34.195 0.563 1.00 43.73 198 GLY E N 1
ATOM 10288 C CA . GLY E 1 199 ? 41.051 34.656 1.261 1.00 41.74 198 GLY E CA 1
ATOM 10289 C C . GLY E 1 199 ? 41.368 35.141 2.656 1.00 46.10 198 GLY E C 1
ATOM 10290 O O . GLY E 1 199 ? 40.657 35.980 3.211 1.00 44.20 198 GLY E O 1
ATOM 10291 N N . HIS E 1 200 ? 42.450 34.588 3.234 1.00 44.76 199 HIS E N 1
ATOM 10292 C CA . HIS E 1 200 ? 42.956 34.950 4.558 1.00 44.65 199 HIS E CA 1
ATOM 10293 C C . HIS E 1 200 ? 44.465 34.851 4.547 1.00 51.34 199 HIS E C 1
ATOM 10294 O O . HIS E 1 200 ? 45.005 33.974 3.872 1.00 51.37 199 HIS E O 1
ATOM 10301 N N . GLY E 1 201 ? 45.122 35.770 5.252 1.00 50.69 200 GLY E N 1
ATOM 10302 C CA . GLY E 1 201 ? 46.573 35.792 5.400 1.00 54.63 200 GLY E CA 1
ATOM 10303 C C . GLY E 1 201 ? 47.332 36.638 4.401 1.00 61.33 200 GLY E C 1
ATOM 10304 O O . GLY E 1 201 ? 46.719 37.244 3.510 1.00 59.54 200 GLY E O 1
ATOM 10305 N N . PRO E 1 202 ? 48.687 36.675 4.517 1.00 61.95 201 PRO E N 1
ATOM 10306 C CA . PRO E 1 202 ? 49.482 37.495 3.584 1.00 63.45 201 PRO E CA 1
ATOM 10307 C C . PRO E 1 202 ? 49.554 36.909 2.171 1.00 68.12 201 PRO E C 1
ATOM 10308 O O . PRO E 1 202 ? 49.216 35.739 1.953 1.00 66.00 201 PRO E O 1
ATOM 10312 N N . VAL E 1 203 ? 49.998 37.744 1.216 1.00 66.82 202 VAL E N 1
ATOM 10313 C CA . VAL E 1 203 ? 50.150 37.406 -0.204 1.00 67.21 202 VAL E CA 1
ATOM 10314 C C . VAL E 1 203 ? 51.172 36.264 -0.338 1.00 73.46 202 VAL E C 1
ATOM 10315 O O . VAL E 1 203 ? 52.091 36.171 0.491 1.00 75.52 202 VAL E O 1
ATOM 10319 N N . ILE E 1 204 ? 50.990 35.375 -1.334 1.00 68.12 203 ILE E N 1
ATOM 10320 C CA . ILE E 1 204 ? 51.910 34.250 -1.534 1.00 69.80 203 ILE E CA 1
ATOM 10321 C C . ILE E 1 204 ? 52.698 34.546 -2.785 1.00 77.91 203 ILE E C 1
ATOM 10322 O O . ILE E 1 204 ? 52.105 34.635 -3.843 1.00 75.65 203 ILE E O 1
ATOM 10327 N N . HIS E 1 205 ? 54.018 34.737 -2.665 1.00 80.81 204 HIS E N 1
ATOM 10328 C CA . HIS E 1 205 ? 54.895 35.049 -3.796 1.00 83.99 204 HIS E CA 1
ATOM 10329 C C . HIS E 1 205 ? 55.459 33.792 -4.447 1.00 91.88 204 HIS E C 1
ATOM 10330 O O . HIS E 1 205 ? 55.786 33.825 -5.635 1.00 93.64 204 HIS E O 1
ATOM 10337 N N . ASN E 1 206 ? 55.592 32.695 -3.679 1.00 89.66 205 ASN E N 1
ATOM 10338 C CA . ASN E 1 206 ? 56.078 31.419 -4.199 1.00 91.67 205 ASN E CA 1
ATOM 10339 C C . ASN E 1 206 ? 54.884 30.448 -4.253 1.00 93.16 205 ASN E C 1
ATOM 10340 O O . ASN E 1 206 ? 54.683 29.618 -3.353 1.00 92.97 205 ASN E O 1
ATOM 10342 N N . ALA E 1 207 ? 54.068 30.609 -5.314 1.00 86.55 206 ALA E N 1
ATOM 10343 C CA . ALA E 1 207 ? 52.863 29.833 -5.585 1.00 82.89 206 ALA E CA 1
ATOM 10344 C C . ALA E 1 207 ? 53.166 28.332 -5.732 1.00 87.24 206 ALA E C 1
ATOM 10345 O O . ALA E 1 207 ? 52.508 27.533 -5.069 1.00 84.80 206 ALA E O 1
ATOM 10347 N N . GLU E 1 208 ? 54.180 27.956 -6.567 1.00 86.65 207 GLU E N 1
ATOM 10348 C CA . GLU E 1 208 ? 54.591 26.562 -6.810 1.00 87.78 207 GLU E CA 1
ATOM 10349 C C . GLU E 1 208 ? 54.923 25.848 -5.494 1.00 92.55 207 GLU E C 1
ATOM 10350 O O . GLU E 1 208 ? 54.323 24.810 -5.210 1.00 91.29 207 GLU E O 1
ATOM 10352 N N . ALA E 1 209 ? 55.815 26.436 -4.670 1.00 90.12 208 ALA E N 1
ATOM 10353 C CA . ALA E 1 209 ? 56.204 25.888 -3.369 1.00 90.87 208 ALA E CA 1
ATOM 10354 C C . ALA E 1 209 ? 55.002 25.719 -2.398 1.00 91.94 208 ALA E C 1
ATOM 10355 O O . ALA E 1 209 ? 54.943 24.694 -1.720 1.00 92.99 208 ALA E O 1
ATOM 10357 N N . LYS E 1 210 ? 54.048 26.691 -2.345 1.00 83.28 209 LYS E N 1
ATOM 10358 C CA . LYS E 1 210 ? 52.886 26.611 -1.457 1.00 78.77 209 LYS E CA 1
ATOM 10359 C C . LYS E 1 210 ? 51.978 25.446 -1.846 1.00 81.48 209 LYS E C 1
ATOM 10360 O O . LYS E 1 210 ? 51.774 24.560 -1.024 1.00 81.16 209 LYS E O 1
ATOM 10366 N N . ILE E 1 211 ? 51.469 25.424 -3.095 1.00 77.80 210 ILE E N 1
ATOM 10367 C CA . ILE E 1 211 ? 50.603 24.357 -3.624 1.00 76.16 210 ILE E CA 1
ATOM 10368 C C . ILE E 1 211 ? 51.279 22.981 -3.433 1.00 84.79 210 ILE E C 1
ATOM 10369 O O . ILE E 1 211 ? 50.591 22.038 -3.039 1.00 83.65 210 ILE E O 1
ATOM 10374 N N . GLN E 1 212 ? 52.619 22.877 -3.653 1.00 85.80 211 GLN E N 1
ATOM 10375 C CA . GLN E 1 212 ? 53.329 21.603 -3.450 1.00 88.40 211 GLN E CA 1
ATOM 10376 C C . GLN E 1 212 ? 53.401 21.235 -1.963 1.00 94.00 211 GLN E C 1
ATOM 10377 O O . GLN E 1 212 ? 53.335 20.049 -1.644 1.00 94.77 211 GLN E O 1
ATOM 10383 N N . GLN E 1 213 ? 53.495 22.241 -1.063 1.00 90.42 212 GLN E N 1
ATOM 10384 C CA . GLN E 1 213 ? 53.511 22.025 0.390 1.00 90.41 212 GLN E CA 1
ATOM 10385 C C . GLN E 1 213 ? 52.143 21.500 0.843 1.00 91.10 212 GLN E C 1
ATOM 10386 O O . GLN E 1 213 ? 52.086 20.576 1.652 1.00 91.62 212 GLN E O 1
ATOM 10388 N N . TYR E 1 214 ? 51.053 22.064 0.280 1.00 84.13 213 TYR E N 1
ATOM 10389 C CA . TYR E 1 214 ? 49.657 21.686 0.524 1.00 80.56 213 TYR E CA 1
ATOM 10390 C C . TYR E 1 214 ? 49.365 20.250 0.043 1.00 84.35 213 TYR E C 1
ATOM 10391 O O . TYR E 1 214 ? 48.691 19.495 0.745 1.00 83.24 213 TYR E O 1
ATOM 10400 N N . ILE E 1 215 ? 49.890 19.873 -1.141 1.00 81.90 214 ILE E N 1
ATOM 10401 C CA . ILE E 1 215 ? 49.701 18.549 -1.737 1.00 82.39 214 ILE E CA 1
ATOM 10402 C C . ILE E 1 215 ? 50.461 17.500 -0.914 1.00 91.95 214 ILE E C 1
ATOM 10403 O O . ILE E 1 215 ? 49.871 16.480 -0.558 1.00 91.68 214 ILE E O 1
ATOM 10408 N N . SER E 1 216 ? 51.748 17.765 -0.598 1.00 92.65 215 SER E N 1
ATOM 10409 C CA . SER E 1 216 ? 52.634 16.886 0.174 1.00 95.35 215 SER E CA 1
ATOM 10410 C C . SER E 1 216 ? 52.078 16.595 1.573 1.00 98.37 215 SER E C 1
ATOM 10411 O O . SER E 1 216 ? 52.137 15.448 2.005 1.00 99.51 215 SER E O 1
ATOM 10413 N N . HIS E 1 217 ? 51.513 17.617 2.255 1.00 91.83 216 HIS E N 1
ATOM 10414 C CA . HIS E 1 217 ? 50.915 17.529 3.594 1.00 89.70 216 HIS E CA 1
ATOM 10415 C C . HIS E 1 217 ? 49.795 16.478 3.634 1.00 91.23 216 HIS E C 1
ATOM 10416 O O . HIS E 1 217 ? 49.742 15.671 4.562 1.00 91.19 216 HIS E O 1
ATOM 10423 N N . ARG E 1 218 ? 48.909 16.496 2.626 1.00 85.39 217 ARG E N 1
ATOM 10424 C CA . ARG E 1 218 ? 47.789 15.562 2.532 1.00 82.96 217 ARG E CA 1
ATOM 10425 C C . ARG E 1 218 ? 48.240 14.190 2.016 1.00 88.79 217 ARG E C 1
ATOM 10426 O O . ARG E 1 218 ? 47.713 13.177 2.476 1.00 88.93 217 ARG E O 1
ATOM 10434 N N . ASN E 1 219 ? 49.214 14.155 1.084 1.00 86.25 218 ASN E N 1
ATOM 10435 C CA . ASN E 1 219 ? 49.740 12.921 0.500 1.00 88.70 218 ASN E CA 1
ATOM 10436 C C . ASN E 1 219 ? 50.544 12.078 1.505 1.00 93.91 218 ASN E C 1
ATOM 10437 O O . ASN E 1 219 ? 50.520 10.848 1.394 1.00 95.75 218 ASN E O 1
ATOM 10439 N N . ILE E 1 220 ? 51.265 12.724 2.460 1.00 88.73 219 ILE E N 1
ATOM 10440 C CA . ILE E 1 220 ? 52.046 12.028 3.492 1.00 89.96 219 ILE E CA 1
ATOM 10441 C C . ILE E 1 220 ? 51.075 11.234 4.376 1.00 91.95 219 ILE E C 1
ATOM 10442 O O . ILE E 1 220 ? 51.308 10.045 4.578 1.00 94.75 219 ILE E O 1
ATOM 10447 N N . ARG E 1 221 ? 49.982 11.868 4.858 1.00 83.41 220 ARG E N 1
ATOM 10448 C CA . ARG E 1 221 ? 48.957 11.221 5.688 1.00 81.20 220 ARG E CA 1
ATOM 10449 C C . ARG E 1 221 ? 48.281 10.094 4.913 1.00 85.41 220 ARG E C 1
ATOM 10450 O O . ARG E 1 221 ? 48.067 9.020 5.470 1.00 85.84 220 ARG E O 1
ATOM 10458 N N . GLU E 1 222 ? 47.972 10.337 3.624 1.00 81.89 221 GLU E N 1
ATOM 10459 C CA . GLU E 1 222 ? 47.350 9.370 2.722 1.00 82.37 221 GLU E CA 1
ATOM 10460 C C . GLU E 1 222 ? 48.221 8.119 2.635 1.00 92.06 221 GLU E C 1
ATOM 10461 O O . GLU E 1 222 ? 47.711 7.009 2.809 1.00 93.11 221 GLU E O 1
ATOM 10463 N N . GLN E 1 223 ? 49.549 8.312 2.448 1.00 91.42 222 GLN E N 1
ATOM 10464 C CA . GLN E 1 223 ? 50.530 7.234 2.372 1.00 95.33 222 GLN E CA 1
ATOM 10465 C C . GLN E 1 223 ? 50.589 6.476 3.694 1.00 100.71 222 GLN E C 1
ATOM 10466 O O . GLN E 1 223 ? 50.695 5.258 3.665 1.00 102.59 222 GLN E O 1
ATOM 10468 N N . GLN E 1 224 ? 50.478 7.182 4.841 1.00 96.01 223 GLN E N 1
ATOM 10469 C CA . GLN E 1 224 ? 50.499 6.582 6.181 1.00 96.88 223 GLN E CA 1
ATOM 10470 C C . GLN E 1 224 ? 49.282 5.678 6.392 1.00 100.08 223 GLN E C 1
ATOM 10471 O O . GLN E 1 224 ? 49.441 4.558 6.890 1.00 102.25 223 GLN E O 1
ATOM 10473 N N . ILE E 1 225 ? 48.080 6.155 5.982 1.00 93.07 224 ILE E N 1
ATOM 10474 C CA . ILE E 1 225 ? 46.808 5.444 6.116 1.00 91.23 224 ILE E CA 1
ATOM 10475 C C . ILE E 1 225 ? 46.807 4.210 5.210 1.00 96.72 224 ILE E C 1
ATOM 10476 O O . ILE E 1 225 ? 46.478 3.127 5.692 1.00 98.70 224 ILE E O 1
ATOM 10481 N N . LEU E 1 226 ? 47.217 4.363 3.929 1.00 92.02 225 LEU E N 1
ATOM 10482 C CA . LEU E 1 226 ? 47.285 3.291 2.926 1.00 92.65 225 LEU E CA 1
ATOM 10483 C C . LEU E 1 226 ? 48.272 2.197 3.318 1.00 100.96 225 LEU E C 1
ATOM 10484 O O . LEU E 1 226 ? 47.990 1.022 3.077 1.00 102.78 225 LEU E O 1
ATOM 10489 N N . THR E 1 227 ? 49.428 2.577 3.911 1.00 98.74 226 THR E N 1
ATOM 10490 C CA . THR E 1 227 ? 50.458 1.648 4.396 1.00 102.09 226 THR E CA 1
ATOM 10491 C C . THR E 1 227 ? 49.858 0.754 5.490 1.00 106.34 226 THR E C 1
ATOM 10492 O O . THR E 1 227 ? 50.060 -0.457 5.447 1.00 108.89 226 THR E O 1
ATOM 10496 N N . LEU E 1 228 ? 49.095 1.343 6.440 1.00 100.33 227 LEU E N 1
ATOM 10497 C CA . LEU E 1 228 ? 48.461 0.599 7.533 1.00 100.19 227 LEU E CA 1
ATOM 10498 C C . LEU E 1 228 ? 47.491 -0.465 6.982 1.00 103.62 227 LEU E C 1
ATOM 10499 O O . LEU E 1 228 ? 47.524 -1.611 7.438 1.00 106.08 227 LEU E O 1
ATOM 10501 N N . PHE E 1 229 ? 46.682 -0.093 5.970 1.00 96.41 228 PHE E N 1
ATOM 10502 C CA . PHE E 1 229 ? 45.718 -0.979 5.323 1.00 96.20 228 PHE E CA 1
ATOM 10503 C C . PHE E 1 229 ? 46.405 -2.071 4.516 1.00 107.33 228 PHE E C 1
ATOM 10504 O O . PHE E 1 229 ? 46.017 -3.228 4.638 1.00 110.36 228 PHE E O 1
ATOM 10512 N N . ARG E 1 230 ? 47.410 -1.720 3.689 1.00 105.54 229 ARG E N 1
ATOM 10513 C CA . ARG E 1 230 ? 48.094 -2.690 2.830 1.00 108.82 229 ARG E CA 1
ATOM 10514 C C . ARG E 1 230 ? 48.993 -3.653 3.630 1.00 115.12 229 ARG E C 1
ATOM 10515 O O . ARG E 1 230 ? 49.165 -4.802 3.208 1.00 117.48 229 ARG E O 1
ATOM 10517 N N . GLU E 1 231 ? 49.535 -3.211 4.782 1.00 111.53 230 GLU E N 1
ATOM 10518 C CA . GLU E 1 231 ? 50.355 -4.069 5.650 1.00 114.95 230 GLU E CA 1
ATOM 10519 C C . GLU E 1 231 ? 49.464 -5.051 6.415 1.00 120.39 230 GLU E C 1
ATOM 10520 O O . GLU E 1 231 ? 49.850 -6.201 6.602 1.00 124.78 230 GLU E O 1
ATOM 10526 N N . ASN E 1 232 ? 48.265 -4.609 6.822 1.00 114.11 231 ASN E N 1
ATOM 10527 C CA . ASN E 1 232 ? 47.279 -5.430 7.534 1.00 113.98 231 ASN E CA 1
ATOM 10528 C C . ASN E 1 232 ? 46.059 -5.662 6.618 1.00 116.31 231 ASN E C 1
ATOM 10529 O O . ASN E 1 232 ? 44.923 -5.382 7.007 1.00 113.01 231 ASN E O 1
ATOM 10534 N N . PHE E 1 233 ? 46.326 -6.185 5.393 1.00 114.64 232 PHE E N 1
ATOM 10535 C CA . PHE E 1 233 ? 45.380 -6.431 4.296 1.00 113.91 232 PHE E CA 1
ATOM 10536 C C . PHE E 1 233 ? 44.257 -7.427 4.633 1.00 121.02 232 PHE E C 1
ATOM 10537 O O . PHE E 1 233 ? 43.219 -7.409 3.960 1.00 118.86 232 PHE E O 1
ATOM 10539 N N . GLU E 1 234 ? 44.454 -8.284 5.651 1.00 120.44 233 GLU E N 1
ATOM 10540 C CA . GLU E 1 234 ? 43.453 -9.257 6.090 1.00 121.10 233 GLU E CA 1
ATOM 10541 C C . GLU E 1 234 ? 42.541 -8.661 7.196 1.00 123.80 233 GLU E C 1
ATOM 10542 O O . GLU E 1 234 ? 41.445 -9.176 7.441 1.00 124.59 233 GLU E O 1
ATOM 10544 N N . LYS E 1 235 ? 42.990 -7.562 7.833 1.00 118.36 234 LYS E N 1
ATOM 10545 C CA . LYS E 1 235 ? 42.301 -6.902 8.935 1.00 115.76 234 LYS E CA 1
ATOM 10546 C C . LYS E 1 235 ? 41.337 -5.799 8.487 1.00 114.99 234 LYS E C 1
ATOM 10547 O O . LYS E 1 235 ? 41.536 -5.155 7.446 1.00 113.00 234 LYS E O 1
ATOM 10549 N N . SER E 1 236 ? 40.283 -5.598 9.304 1.00 109.20 235 SER E N 1
ATOM 10550 C CA . SER E 1 236 ? 39.266 -4.552 9.165 1.00 104.33 235 SER E CA 1
ATOM 10551 C C . SER E 1 236 ? 39.406 -3.618 10.349 1.00 105.05 235 SER E C 1
ATOM 10552 O O . SER E 1 236 ? 39.597 -4.081 11.476 1.00 106.19 235 SER E O 1
ATOM 10555 N N . PHE E 1 237 ? 39.345 -2.312 10.106 1.00 97.58 236 PHE E N 1
ATOM 10556 C CA . PHE E 1 237 ? 39.521 -1.335 11.170 1.00 95.15 236 PHE E CA 1
ATOM 10557 C C . PHE E 1 237 ? 38.330 -0.409 11.343 1.00 94.53 236 PHE E C 1
ATOM 10558 O O . PHE E 1 237 ? 37.747 0.026 10.361 1.00 92.42 236 PHE E O 1
ATOM 10560 N N . THR E 1 238 ? 38.007 -0.063 12.598 1.00 90.75 237 THR E N 1
ATOM 10561 C CA . THR E 1 238 ? 36.963 0.909 12.944 1.00 87.64 237 THR E CA 1
ATOM 10562 C C . THR E 1 238 ? 37.630 2.297 12.896 1.00 89.51 237 THR E C 1
ATOM 10563 O O . THR E 1 238 ? 38.858 2.373 12.855 1.00 90.40 237 THR E O 1
ATOM 10567 N N . VAL E 1 239 ? 36.839 3.385 12.891 1.00 83.55 238 VAL E N 1
ATOM 10568 C CA . VAL E 1 239 ? 37.377 4.742 12.902 1.00 81.57 238 VAL E CA 1
ATOM 10569 C C . VAL E 1 239 ? 38.208 4.968 14.195 1.00 86.49 238 VAL E C 1
ATOM 10570 O O . VAL E 1 239 ? 39.340 5.450 14.099 1.00 87.01 238 VAL E O 1
ATOM 10572 N N . MET E 1 240 ? 37.672 4.555 15.377 1.00 82.26 239 MET E N 1
ATOM 10573 C CA . MET E 1 240 ? 38.348 4.669 16.678 1.00 82.60 239 MET E CA 1
ATOM 10574 C C . MET E 1 240 ? 39.680 3.894 16.686 1.00 88.32 239 MET E C 1
ATOM 10575 O O . MET E 1 240 ? 40.673 4.409 17.209 1.00 89.75 239 MET E O 1
ATOM 10577 N N . GLU E 1 241 ? 39.708 2.680 16.082 1.00 83.64 240 GLU E N 1
ATOM 10578 C CA . GLU E 1 241 ? 40.927 1.876 15.970 1.00 85.35 240 GLU E CA 1
ATOM 10579 C C . GLU E 1 241 ? 41.976 2.642 15.170 1.00 87.72 240 GLU E C 1
ATOM 10580 O O . GLU E 1 241 ? 43.103 2.803 15.635 1.00 89.56 240 GLU E O 1
ATOM 10586 N N . LEU E 1 242 ? 41.577 3.155 13.991 1.00 81.24 241 LEU E N 1
ATOM 10587 C CA . LEU E 1 242 ? 42.421 3.904 13.057 1.00 80.11 241 LEU E CA 1
ATOM 10588 C C . LEU E 1 242 ? 42.939 5.219 13.642 1.00 81.86 241 LEU E C 1
ATOM 10589 O O . LEU E 1 242 ? 44.100 5.538 13.416 1.00 83.34 241 LEU E O 1
ATOM 10594 N N . VAL E 1 243 ? 42.108 5.967 14.389 1.00 75.77 242 VAL E N 1
ATOM 10595 C CA . VAL E 1 243 ? 42.502 7.240 14.998 1.00 74.79 242 VAL E CA 1
ATOM 10596 C C . VAL E 1 243 ? 43.639 7.021 16.021 1.00 82.93 242 VAL E C 1
ATOM 10597 O O . VAL E 1 243 ? 44.636 7.754 15.992 1.00 83.72 242 VAL E O 1
ATOM 10599 N N . LYS E 1 244 ? 43.512 5.982 16.880 1.00 81.05 243 LYS E N 1
ATOM 10600 C CA . LYS E 1 244 ? 44.511 5.636 17.889 1.00 83.65 243 LYS E CA 1
ATOM 10601 C C . LYS E 1 244 ? 45.865 5.258 17.247 1.00 91.24 243 LYS E C 1
ATOM 10602 O O . LYS E 1 244 ? 46.906 5.602 17.808 1.00 93.07 243 LYS E O 1
ATOM 10604 N N . ILE E 1 245 ? 45.845 4.592 16.062 1.00 88.40 244 ILE E N 1
ATOM 10605 C CA . ILE E 1 245 ? 47.048 4.147 15.342 1.00 90.66 244 ILE E CA 1
ATOM 10606 C C . ILE E 1 245 ? 47.676 5.284 14.509 1.00 93.13 244 ILE E C 1
ATOM 10607 O O . ILE E 1 245 ? 48.859 5.576 14.692 1.00 95.39 244 ILE E O 1
ATOM 10612 N N . ILE E 1 246 ? 46.907 5.880 13.577 1.00 85.60 245 ILE E N 1
ATOM 10613 C CA . ILE E 1 246 ? 47.372 6.896 12.623 1.00 84.29 245 ILE E CA 1
ATOM 10614 C C . ILE E 1 246 ? 47.766 8.224 13.290 1.00 88.71 245 ILE E C 1
ATOM 10615 O O . ILE E 1 246 ? 48.797 8.797 12.924 1.00 89.64 245 ILE E O 1
ATOM 10617 N N . TYR E 1 247 ? 46.952 8.723 14.233 1.00 84.19 246 TYR E N 1
ATOM 10618 C CA . TYR E 1 247 ? 47.182 10.017 14.874 1.00 83.35 246 TYR E CA 1
ATOM 10619 C C . TYR E 1 247 ? 47.763 9.808 16.276 1.00 93.61 246 TYR E C 1
ATOM 10620 O O . TYR E 1 247 ? 47.259 10.357 17.251 1.00 91.66 246 TYR E O 1
ATOM 10629 N N . LYS E 1 248 ? 48.850 9.018 16.358 1.00 97.46 247 LYS E N 1
ATOM 10630 C CA . LYS E 1 248 ? 49.558 8.702 17.599 1.00 101.99 247 LYS E CA 1
ATOM 10631 C C . LYS E 1 248 ? 50.262 9.948 18.174 1.00 109.57 247 LYS E C 1
ATOM 10632 O O . LYS E 1 248 ? 50.292 10.116 19.400 1.00 110.06 247 LYS E O 1
ATOM 10634 N N . ASN E 1 249 ? 50.779 10.838 17.292 1.00 107.21 248 ASN E N 1
ATOM 10635 C CA . ASN E 1 249 ? 51.485 12.063 17.685 1.00 108.10 248 ASN E CA 1
ATOM 10636 C C . ASN E 1 249 ? 50.527 13.289 17.844 1.00 109.36 248 ASN E C 1
ATOM 10637 O O . ASN E 1 249 ? 50.982 14.434 17.833 1.00 109.47 248 ASN E O 1
ATOM 10639 N N . THR E 1 250 ? 49.218 13.034 18.041 1.00 103.21 249 THR E N 1
ATOM 10640 C CA . THR E 1 250 ? 48.165 14.046 18.231 1.00 99.65 249 THR E CA 1
ATOM 10641 C C . THR E 1 250 ? 47.620 13.958 19.677 1.00 104.49 249 THR E C 1
ATOM 10642 O O . THR E 1 250 ? 47.300 12.856 20.138 1.00 105.25 249 THR E O 1
ATOM 10646 N N . PRO E 1 251 ? 47.484 15.095 20.397 1.00 99.93 250 PRO E N 1
ATOM 10647 C CA . PRO E 1 251 ? 46.945 15.026 21.771 1.00 99.94 250 PRO E CA 1
ATOM 10648 C C . PRO E 1 251 ? 45.452 14.670 21.813 1.00 100.31 250 PRO E C 1
ATOM 10649 O O . PRO E 1 251 ? 44.739 14.891 20.833 1.00 96.89 250 PRO E O 1
ATOM 10653 N N . GLU E 1 252 ? 44.987 14.132 22.966 1.00 97.98 251 GLU E N 1
ATOM 10654 C CA . GLU E 1 252 ? 43.603 13.712 23.215 1.00 96.09 251 GLU E CA 1
ATOM 10655 C C . GLU E 1 252 ? 42.597 14.884 23.110 1.00 98.15 251 GLU E C 1
ATOM 10656 O O . GLU E 1 252 ? 41.422 14.652 22.794 1.00 96.57 251 GLU E O 1
ATOM 10658 N N . ASN E 1 253 ? 43.058 16.139 23.327 1.00 93.45 252 ASN E N 1
ATOM 10659 C CA . ASN E 1 253 ? 42.199 17.319 23.212 1.00 89.88 252 ASN E CA 1
ATOM 10660 C C . ASN E 1 253 ? 41.845 17.611 21.735 1.00 88.53 252 ASN E C 1
ATOM 10661 O O . ASN E 1 253 ? 40.887 18.336 21.476 1.00 86.03 252 ASN E O 1
ATOM 10666 N N . LEU E 1 254 ? 42.589 17.015 20.784 1.00 83.68 253 LEU E N 1
ATOM 10667 C CA . LEU E 1 254 ? 42.363 17.179 19.348 1.00 80.84 253 LEU E CA 1
ATOM 10668 C C . LEU E 1 254 ? 41.773 15.909 18.701 1.00 81.98 253 LEU E C 1
ATOM 10669 O O . LEU E 1 254 ? 41.769 15.813 17.472 1.00 80.16 253 LEU E O 1
ATOM 10674 N N . HIS E 1 255 ? 41.249 14.962 19.520 1.00 77.95 254 HIS E N 1
ATOM 10675 C CA . HIS E 1 255 ? 40.669 13.688 19.078 1.00 77.31 254 HIS E CA 1
ATOM 10676 C C . HIS E 1 255 ? 39.583 13.853 18.003 1.00 78.33 254 HIS E C 1
ATOM 10677 O O . HIS E 1 255 ? 39.591 13.116 17.016 1.00 77.65 254 HIS E O 1
ATOM 10684 N N . GLU E 1 256 ? 38.642 14.780 18.208 1.00 73.05 255 GLU E N 1
ATOM 10685 C CA . GLU E 1 256 ? 37.540 14.983 17.267 1.00 70.57 255 GLU E CA 1
ATOM 10686 C C . GLU E 1 256 ? 38.008 15.587 15.940 1.00 74.60 255 GLU E C 1
ATOM 10687 O O . GLU E 1 256 ? 37.389 15.315 14.909 1.00 72.20 255 GLU E O 1
ATOM 10693 N N . MET E 1 257 ? 39.105 16.370 15.961 1.00 73.94 256 MET E N 1
ATOM 10694 C CA . MET E 1 257 ? 39.696 16.980 14.770 1.00 74.52 256 MET E CA 1
ATOM 10695 C C . MET E 1 257 ? 40.390 15.904 13.940 1.00 76.25 256 MET E C 1
ATOM 10696 O O . MET E 1 257 ? 40.267 15.898 12.708 1.00 74.42 256 MET E O 1
ATOM 10701 N N . ALA E 1 258 ? 41.105 14.985 14.635 1.00 72.37 257 ALA E N 1
ATOM 10702 C CA . ALA E 1 258 ? 41.819 13.845 14.066 1.00 72.48 257 ALA E CA 1
ATOM 10703 C C . ALA E 1 258 ? 40.829 12.881 13.413 1.00 72.58 257 ALA E C 1
ATOM 10704 O O . ALA E 1 258 ? 41.018 12.505 12.263 1.00 71.12 257 ALA E O 1
ATOM 10706 N N . LYS E 1 259 ? 39.747 12.524 14.141 1.00 67.32 258 LYS E N 1
ATOM 10707 C CA . LYS E 1 259 ? 38.670 11.637 13.698 1.00 65.56 258 LYS E CA 1
ATOM 10708 C C . LYS E 1 259 ? 38.020 12.198 12.438 1.00 68.52 258 LYS E C 1
ATOM 10709 O O . LYS E 1 259 ? 37.739 11.442 11.505 1.00 69.49 258 LYS E O 1
ATOM 10715 N N . HIS E 1 260 ? 37.821 13.527 12.398 1.00 62.44 259 HIS E N 1
ATOM 10716 C CA . HIS E 1 260 ? 37.225 14.222 11.260 1.00 59.71 259 HIS E CA 1
ATOM 10717 C C . HIS E 1 260 ? 38.169 14.197 10.053 1.00 62.87 259 HIS E C 1
ATOM 10718 O O . HIS E 1 260 ? 37.724 13.928 8.938 1.00 62.14 259 HIS E O 1
ATOM 10725 N N . ASN E 1 261 ? 39.465 14.461 10.289 1.00 61.15 260 ASN E N 1
ATOM 10726 C CA . ASN E 1 261 ? 40.516 14.444 9.273 1.00 61.61 260 ASN E CA 1
ATOM 10727 C C . ASN E 1 261 ? 40.614 13.059 8.641 1.00 66.09 260 ASN E C 1
ATOM 10728 O O . ASN E 1 261 ? 40.622 12.953 7.411 1.00 65.92 260 ASN E O 1
ATOM 10733 N N . LEU E 1 262 ? 40.652 12.008 9.480 1.00 62.50 261 LEU E N 1
ATOM 10734 C CA . LEU E 1 262 ? 40.722 10.620 9.052 1.00 63.98 261 LEU E CA 1
ATOM 10735 C C . LEU E 1 262 ? 39.557 10.266 8.125 1.00 67.01 261 LEU E C 1
ATOM 10736 O O . LEU E 1 262 ? 39.791 9.721 7.048 1.00 67.14 261 LEU E O 1
ATOM 10741 N N . LEU E 1 263 ? 38.316 10.608 8.523 1.00 61.59 262 LEU E N 1
ATOM 10742 C CA . LEU E 1 263 ? 37.110 10.339 7.735 1.00 60.41 262 LEU E CA 1
ATOM 10743 C C . LEU E 1 263 ? 37.145 11.022 6.356 1.00 62.74 262 LEU E C 1
ATOM 10744 O O . LEU E 1 263 ? 36.672 10.432 5.383 1.00 60.96 262 LEU E O 1
ATOM 10749 N N . LEU E 1 264 ? 37.744 12.231 6.263 1.00 59.02 263 LEU E N 1
ATOM 10750 C CA . LEU E 1 264 ? 37.918 12.943 4.990 1.00 58.10 263 LEU E CA 1
ATOM 10751 C C . LEU E 1 264 ? 38.892 12.167 4.105 1.00 66.38 263 LEU E C 1
ATOM 10752 O O . LEU E 1 264 ? 38.661 12.055 2.906 1.00 67.93 263 LEU E O 1
ATOM 10757 N N . HIS E 1 265 ? 39.941 11.557 4.721 1.00 65.15 264 HIS E N 1
ATOM 10758 C CA . HIS E 1 265 ? 40.951 10.747 4.029 1.00 66.26 264 HIS E CA 1
ATOM 10759 C C . HIS E 1 265 ? 40.379 9.397 3.611 1.00 72.36 264 HIS E C 1
ATOM 10760 O O . HIS E 1 265 ? 40.669 8.951 2.508 1.00 73.99 264 HIS E O 1
ATOM 10767 N N . LEU E 1 266 ? 39.543 8.771 4.464 1.00 68.78 265 LEU E N 1
ATOM 10768 C CA . LEU E 1 266 ? 38.878 7.495 4.169 1.00 69.41 265 LEU E CA 1
ATOM 10769 C C . LEU E 1 266 ? 37.866 7.626 3.013 1.00 69.82 265 LEU E C 1
ATOM 10770 O O . LEU E 1 266 ? 37.743 6.690 2.217 1.00 71.06 265 LEU E O 1
ATOM 10775 N N . LYS E 1 267 ? 37.150 8.766 2.922 1.00 61.69 266 LYS E N 1
ATOM 10776 C CA . LYS E 1 267 ? 36.155 9.002 1.867 1.00 59.65 266 LYS E CA 1
ATOM 10777 C C . LYS E 1 267 ? 36.841 9.174 0.520 1.00 65.55 266 LYS E C 1
ATOM 10778 O O . LYS E 1 267 ? 36.304 8.697 -0.481 1.00 66.04 266 LYS E O 1
ATOM 10780 N N . LYS E 1 268 ? 38.028 9.833 0.483 1.00 63.46 267 LYS E N 1
ATOM 10781 C CA . LYS E 1 268 ? 38.794 10.021 -0.761 1.00 64.63 267 LYS E CA 1
ATOM 10782 C C . LYS E 1 268 ? 39.296 8.668 -1.277 1.00 74.45 267 LYS E C 1
ATOM 10783 O O . LYS E 1 268 ? 39.101 8.369 -2.458 1.00 74.44 267 LYS E O 1
ATOM 10789 N N . LEU E 1 269 ? 39.911 7.847 -0.381 1.00 74.73 268 LEU E N 1
ATOM 10790 C CA . LEU E 1 269 ? 40.441 6.520 -0.707 1.00 78.99 268 LEU E CA 1
ATOM 10791 C C . LEU E 1 269 ? 39.310 5.556 -1.118 1.00 84.34 268 LEU E C 1
ATOM 10792 O O . LEU E 1 269 ? 39.541 4.704 -1.971 1.00 85.23 268 LEU E O 1
ATOM 10797 N N . GLU E 1 270 ? 38.103 5.695 -0.513 1.00 80.87 269 GLU E N 1
ATOM 10798 C CA . GLU E 1 270 ? 36.910 4.896 -0.821 1.00 82.15 269 GLU E CA 1
ATOM 10799 C C . GLU E 1 270 ? 36.426 5.218 -2.231 1.00 87.93 269 GLU E C 1
ATOM 10800 O O . GLU E 1 270 ? 36.094 4.301 -2.984 1.00 90.34 269 GLU E O 1
ATOM 10806 N N . LYS E 1 271 ? 36.407 6.532 -2.589 1.00 82.23 270 LYS E N 1
ATOM 10807 C CA . LYS E 1 271 ? 36.009 7.052 -3.899 1.00 80.94 270 LYS E CA 1
ATOM 10808 C C . LYS E 1 271 ? 36.964 6.532 -4.973 1.00 87.46 270 LYS E C 1
ATOM 10809 O O . LYS E 1 271 ? 36.528 6.194 -6.079 1.00 89.08 270 LYS E O 1
ATOM 10811 N N . GLU E 1 272 ? 38.262 6.434 -4.629 1.00 83.40 271 GLU E N 1
ATOM 10812 C CA . GLU E 1 272 ? 39.313 5.950 -5.519 1.00 84.73 271 GLU E CA 1
ATOM 10813 C C . GLU E 1 272 ? 39.355 4.414 -5.591 1.00 91.42 271 GLU E C 1
ATOM 10814 O O . GLU E 1 272 ? 40.146 3.877 -6.360 1.00 94.31 271 GLU E O 1
ATOM 10820 N N . GLY E 1 273 ? 38.536 3.731 -4.786 1.00 87.38 272 GLY E N 1
ATOM 10821 C CA . GLY E 1 273 ? 38.462 2.271 -4.733 1.00 90.04 272 GLY E CA 1
ATOM 10822 C C . GLY E 1 273 ? 39.660 1.580 -4.106 1.00 96.77 272 GLY E C 1
ATOM 10823 O O . GLY E 1 273 ? 39.872 0.387 -4.342 1.00 100.25 272 GLY E O 1
ATOM 10824 N N . LYS E 1 274 ? 40.436 2.308 -3.287 1.00 91.39 273 LYS E N 1
ATOM 10825 C CA . LYS E 1 274 ? 41.623 1.789 -2.620 1.00 93.21 273 LYS E CA 1
ATOM 10826 C C . LYS E 1 274 ? 41.249 1.050 -1.345 1.00 99.19 273 LYS E C 1
ATOM 10827 O O . LYS E 1 274 ? 41.913 0.064 -1.001 1.00 102.40 273 LYS E O 1
ATOM 10833 N N . ILE E 1 275 ? 40.178 1.506 -0.663 1.00 93.25 274 ILE E N 1
ATOM 10834 C CA . ILE E 1 275 ? 39.625 0.871 0.539 1.00 93.90 274 ILE E CA 1
ATOM 10835 C C . ILE E 1 275 ? 38.112 0.751 0.383 1.00 98.96 274 ILE E C 1
ATOM 10836 O O . ILE E 1 275 ? 37.513 1.488 -0.399 1.00 97.24 274 ILE E O 1
ATOM 10838 N N . PHE E 1 276 ? 37.502 -0.188 1.125 1.00 98.37 275 PHE E N 1
ATOM 10839 C CA . PHE E 1 276 ? 36.067 -0.467 1.102 1.00 98.01 275 PHE E CA 1
ATOM 10840 C C . PHE E 1 276 ? 35.505 -0.566 2.512 1.00 103.07 275 PHE E C 1
ATOM 10841 O O . PHE E 1 276 ? 36.161 -1.133 3.385 1.00 104.72 275 PHE E O 1
ATOM 10843 N N . SER E 1 277 ? 34.289 -0.030 2.732 1.00 98.63 276 SER E N 1
ATOM 10844 C CA . SER E 1 277 ? 33.601 -0.100 4.024 1.00 98.85 276 SER E CA 1
ATOM 10845 C C . SER E 1 277 ? 32.550 -1.209 4.021 1.00 107.16 276 SER E C 1
ATOM 10846 O O . SER E 1 277 ? 32.204 -1.719 2.953 1.00 108.04 276 SER E O 1
ATOM 10849 N N . ASN E 1 278 ? 32.054 -1.590 5.217 1.00 106.26 277 ASN E N 1
ATOM 10850 C CA . ASN E 1 278 ? 31.032 -2.625 5.382 1.00 108.63 277 ASN E CA 1
ATOM 10851 C C . ASN E 1 278 ? 29.742 -2.022 5.953 1.00 111.92 277 ASN E C 1
ATOM 10852 O O . ASN E 1 278 ? 29.697 -0.821 6.249 1.00 108.99 277 ASN E O 1
ATOM 10854 N N . THR E 1 279 ? 28.678 -2.852 6.054 1.00 110.38 278 THR E N 1
ATOM 10855 C CA . THR E 1 279 ? 27.359 -2.443 6.538 1.00 138.78 278 THR E CA 1
ATOM 10856 C C . THR E 1 279 ? 27.105 -3.002 7.933 1.00 170.66 278 THR E C 1
ATOM 10857 O O . THR E 1 279 ? 26.027 -2.810 8.492 1.00 132.51 278 THR E O 1
ATOM 10859 N N . PRO E 1 281 ? 26.686 -1.280 11.638 1.00 110.86 280 PRO E N 1
ATOM 10860 C CA . PRO E 1 281 ? 26.738 -0.845 13.043 1.00 110.42 280 PRO E CA 1
ATOM 10861 C C . PRO E 1 281 ? 27.956 0.064 13.280 1.00 112.53 280 PRO E C 1
ATOM 10862 O O . PRO E 1 281 ? 27.851 1.274 13.045 1.00 109.15 280 PRO E O 1
ATOM 10866 N N . ASP E 1 282 ? 29.107 -0.515 13.720 1.00 110.64 281 ASP E N 1
ATOM 10867 C CA . ASP E 1 282 ? 30.384 0.175 13.915 1.00 108.86 281 ASP E CA 1
ATOM 10868 C C . ASP E 1 282 ? 31.212 -0.078 12.645 1.00 111.23 281 ASP E C 1
ATOM 10869 O O . ASP E 1 282 ? 31.925 -1.085 12.550 1.00 112.62 281 ASP E O 1
ATOM 10871 N N . LYS E 1 283 ? 30.998 0.797 11.626 1.00 104.09 282 LYS E N 1
ATOM 10872 C CA . LYS E 1 283 ? 31.577 0.762 10.278 1.00 102.80 282 LYS E CA 1
ATOM 10873 C C . LYS E 1 283 ? 33.068 0.406 10.280 1.00 105.84 282 LYS E C 1
ATOM 10874 O O . LYS E 1 283 ? 33.868 1.050 10.963 1.00 104.27 282 LYS E O 1
ATOM 10876 N N . LYS E 1 284 ? 33.409 -0.657 9.533 1.00 103.42 283 LYS E N 1
ATOM 10877 C CA . LYS E 1 284 ? 34.770 -1.157 9.404 1.00 104.76 283 LYS E CA 1
ATOM 10878 C C . LYS E 1 284 ? 35.291 -0.937 7.987 1.00 107.04 283 LYS E C 1
ATOM 10879 O O . LYS E 1 284 ? 34.554 -1.138 7.025 1.00 106.00 283 LYS E O 1
ATOM 10881 N N . TRP E 1 285 ? 36.554 -0.508 7.867 1.00 103.58 284 TRP E N 1
ATOM 10882 C CA . TRP E 1 285 ? 37.254 -0.323 6.599 1.00 103.50 284 TRP E CA 1
ATOM 10883 C C . TRP E 1 285 ? 38.308 -1.397 6.417 1.00 108.34 284 TRP E C 1
ATOM 10884 O O . TRP E 1 285 ? 39.018 -1.739 7.367 1.00 109.24 284 TRP E O 1
ATOM 10895 N N . LYS E 1 286 ? 38.422 -1.909 5.188 1.00 104.54 285 LYS E N 1
ATOM 10896 C CA . LYS E 1 286 ? 39.389 -2.934 4.812 1.00 106.97 285 LYS E CA 1
ATOM 10897 C C . LYS E 1 286 ? 39.992 -2.599 3.458 1.00 109.10 285 LYS E C 1
ATOM 10898 O O . LYS E 1 286 ? 39.385 -1.868 2.667 1.00 107.22 285 LYS E O 1
ATOM 10900 N N . ALA E 1 287 ? 41.182 -3.147 3.196 1.00 106.55 286 ALA E N 1
ATOM 10901 C CA . ALA E 1 287 ? 41.936 -2.940 1.964 1.00 120.06 286 ALA E CA 1
ATOM 10902 C C . ALA E 1 287 ? 41.280 -3.586 0.749 1.00 128.27 286 ALA E C 1
ATOM 10903 O O . ALA E 1 287 ? 40.353 -4.376 0.879 1.00 90.26 286 ALA E O 1
ATOM 10905 N N . VAL F 1 5 ? 11.154 63.043 1.902 1.00 55.02 4 VAL F N 1
ATOM 10906 C CA . VAL F 1 5 ? 11.615 62.674 3.247 1.00 54.96 4 VAL F CA 1
ATOM 10907 C C . VAL F 1 5 ? 10.396 62.345 4.134 1.00 57.30 4 VAL F C 1
ATOM 10908 O O . VAL F 1 5 ? 9.690 63.254 4.574 1.00 59.19 4 VAL F O 1
ATOM 10910 N N . LEU F 1 6 ? 10.130 61.042 4.340 1.00 49.41 5 LEU F N 1
ATOM 10911 C CA . LEU F 1 6 ? 8.995 60.552 5.130 1.00 47.66 5 LEU F CA 1
ATOM 10912 C C . LEU F 1 6 ? 9.333 60.659 6.636 1.00 53.55 5 LEU F C 1
ATOM 10913 O O . LEU F 1 6 ? 10.442 60.246 7.008 1.00 55.24 5 LEU F O 1
ATOM 10918 N N . GLN F 1 7 ? 8.434 61.250 7.499 1.00 48.25 6 GLN F N 1
ATOM 10919 C CA . GLN F 1 7 ? 8.686 61.293 8.963 1.00 45.58 6 GLN F CA 1
ATOM 10920 C C . GLN F 1 7 ? 8.403 59.871 9.530 1.00 44.28 6 GLN F C 1
ATOM 10921 O O . GLN F 1 7 ? 7.582 59.146 8.945 1.00 44.59 6 GLN F O 1
ATOM 10927 N N . ARG F 1 8 ? 9.143 59.452 10.593 1.00 33.95 7 ARG F N 1
ATOM 10928 C CA . ARG F 1 8 ? 9.110 58.102 11.139 1.00 29.91 7 ARG F CA 1
ATOM 10929 C C . ARG F 1 8 ? 7.735 57.654 11.682 1.00 31.51 7 ARG F C 1
ATOM 10930 O O . ARG F 1 8 ? 7.360 56.521 11.428 1.00 29.26 7 ARG F O 1
ATOM 10938 N N . VAL F 1 9 ? 6.997 58.504 12.413 1.00 30.10 8 VAL F N 1
ATOM 10939 C CA . VAL F 1 9 ? 5.662 58.159 12.940 1.00 29.84 8 VAL F CA 1
ATOM 10940 C C . VAL F 1 9 ? 4.694 59.177 12.375 1.00 35.71 8 VAL F C 1
ATOM 10941 O O . VAL F 1 9 ? 4.966 60.371 12.489 1.00 37.55 8 VAL F O 1
ATOM 10945 N N . GLU F 1 10 ? 3.598 58.723 11.724 1.00 31.93 9 GLU F N 1
ATOM 10946 C CA . GLU F 1 10 ? 2.632 59.625 11.077 1.00 32.22 9 GLU F CA 1
ATOM 10947 C C . GLU F 1 10 ? 1.252 58.983 10.930 1.00 37.77 9 GLU F C 1
ATOM 10948 O O . GLU F 1 10 ? 1.131 57.848 10.445 1.00 38.79 9 GLU F O 1
ATOM 10954 N N . ARG F 1 11 ? 0.211 59.744 11.308 1.00 33.12 10 ARG F N 1
ATOM 10955 C CA . ARG F 1 11 ? -1.201 59.376 11.199 1.00 31.18 10 ARG F CA 1
ATOM 10956 C C . ARG F 1 11 ? -1.616 59.709 9.789 1.00 31.57 10 ARG F C 1
ATOM 10957 O O . ARG F 1 11 ? -1.556 60.851 9.398 1.00 32.11 10 ARG F O 1
ATOM 10961 N N . LEU F 1 12 ? -1.944 58.714 8.993 1.00 29.31 11 LEU F N 1
ATOM 10962 C CA . LEU F 1 12 ? -2.318 58.902 7.578 1.00 29.58 11 LEU F CA 1
ATOM 10963 C C . LEU F 1 12 ? -3.853 59.070 7.382 1.00 36.20 11 LEU F C 1
ATOM 10964 O O . LEU F 1 12 ? -4.290 59.754 6.448 1.00 36.84 11 LEU F O 1
ATOM 10969 N N . SER F 1 13 ? -4.654 58.466 8.292 1.00 31.10 12 SER F N 1
ATOM 10970 C CA . SER F 1 13 ? -6.110 58.529 8.321 1.00 29.91 12 SER F CA 1
ATOM 10971 C C . SER F 1 13 ? -6.597 58.230 9.736 1.00 34.75 12 SER F C 1
ATOM 10972 O O . SER F 1 13 ? -5.786 58.031 10.641 1.00 35.54 12 SER F O 1
ATOM 10975 N N . ASN F 1 14 ? -7.917 58.201 9.937 1.00 32.77 13 ASN F N 1
ATOM 10976 C CA . ASN F 1 14 ? -8.533 57.890 11.225 1.00 33.09 13 ASN F CA 1
ATOM 10977 C C . ASN F 1 14 ? -8.253 56.455 11.628 1.00 33.99 13 ASN F C 1
ATOM 10978 O O . ASN F 1 14 ? -8.318 56.130 12.803 1.00 36.34 13 ASN F O 1
ATOM 10983 N N . ARG F 1 15 ? -7.919 55.603 10.666 1.00 28.18 14 ARG F N 1
ATOM 10984 C CA . ARG F 1 15 ? -7.674 54.179 10.920 1.00 26.46 14 ARG F CA 1
ATOM 10985 C C . ARG F 1 15 ? -6.247 53.725 10.667 1.00 27.70 14 ARG F C 1
ATOM 10986 O O . ARG F 1 15 ? -5.932 52.611 11.058 1.00 27.63 14 ARG F O 1
ATOM 10994 N N . VAL F 1 16 ? -5.402 54.539 10.000 1.00 22.96 15 VAL F N 1
ATOM 10995 C CA . VAL F 1 16 ? -4.044 54.116 9.643 1.00 21.32 15 VAL F CA 1
ATOM 10996 C C . VAL F 1 16 ? -2.974 55.080 10.191 1.00 27.60 15 VAL F C 1
ATOM 10997 O O . VAL F 1 16 ? -3.059 56.286 9.962 1.00 30.74 15 VAL F O 1
ATOM 11001 N N . VAL F 1 17 ? -1.959 54.524 10.883 1.00 20.73 16 VAL F N 1
ATOM 11002 C CA . VAL F 1 17 ? -0.763 55.204 11.397 1.00 19.07 16 VAL F CA 1
ATOM 11003 C C . VAL F 1 17 ? 0.428 54.503 10.738 1.00 23.54 16 VAL F C 1
ATOM 11004 O O . VAL F 1 17 ? 0.509 53.291 10.816 1.00 23.81 16 VAL F O 1
ATOM 11008 N N . ARG F 1 18 ? 1.320 55.222 10.059 1.00 20.54 17 ARG F N 1
ATOM 11009 C CA . ARG F 1 18 ? 2.497 54.591 9.468 1.00 19.59 17 ARG F CA 1
ATOM 11010 C C . ARG F 1 18 ? 3.768 54.826 10.324 1.00 27.82 17 ARG F C 1
ATOM 11011 O O . ARG F 1 18 ? 4.118 55.981 10.683 1.00 28.48 17 ARG F O 1
ATOM 11019 N N . VAL F 1 19 ? 4.473 53.723 10.609 1.00 23.04 18 VAL F N 1
ATOM 11020 C CA . VAL F 1 19 ? 5.745 53.724 11.329 1.00 22.72 18 VAL F CA 1
ATOM 11021 C C . VAL F 1 19 ? 6.820 53.276 10.323 1.00 26.76 18 VAL F C 1
ATOM 11022 O O . VAL F 1 19 ? 6.713 52.178 9.761 1.00 25.33 18 VAL F O 1
ATOM 11026 N N . LEU F 1 20 ? 7.826 54.116 10.068 1.00 24.44 19 LEU F N 1
ATOM 11027 C CA . LEU F 1 20 ? 8.882 53.735 9.131 1.00 25.46 19 LEU F CA 1
ATOM 11028 C C . LEU F 1 20 ? 9.832 52.749 9.779 1.00 27.26 19 LEU F C 1
ATOM 11029 O O . LEU F 1 20 ? 10.159 52.950 10.957 1.00 27.56 19 LEU F O 1
ATOM 11034 N N . GLY F 1 21 ? 10.313 51.762 8.996 1.00 18.54 20 GLY F N 1
ATOM 11035 C CA . GLY F 1 21 ? 11.248 50.736 9.443 1.00 18.32 20 GLY F CA 1
ATOM 11036 C C . GLY F 1 21 ? 12.647 51.203 9.806 1.00 28.28 20 GLY F C 1
ATOM 11037 O O . GLY F 1 21 ? 13.373 50.482 10.499 1.00 30.30 20 GLY F O 1
ATOM 11038 N N . CYS F 1 22 ? 13.031 52.445 9.397 1.00 26.81 21 CYS F N 1
ATOM 11039 C CA . CYS F 1 22 ? 14.340 53.108 9.668 1.00 27.77 21 CYS F CA 1
ATOM 11040 C C . CYS F 1 22 ? 15.449 52.283 9.022 1.00 34.07 21 CYS F C 1
ATOM 11041 O O . CYS F 1 22 ? 16.586 52.258 9.492 1.00 34.96 21 CYS F O 1
ATOM 11044 N N . ASN F 1 23 ? 15.096 51.618 7.919 1.00 31.76 22 ASN F N 1
ATOM 11045 C CA . ASN F 1 23 ? 15.955 50.759 7.105 1.00 31.67 22 ASN F CA 1
ATOM 11046 C C . ASN F 1 23 ? 16.012 51.260 5.645 1.00 35.70 22 ASN F C 1
ATOM 11047 O O . ASN F 1 23 ? 15.586 50.536 4.746 1.00 33.61 22 ASN F O 1
ATOM 11052 N N . PRO F 1 24 ? 16.507 52.483 5.361 1.00 34.12 23 PRO F N 1
ATOM 11053 C CA . PRO F 1 24 ? 16.537 52.929 3.956 1.00 34.75 23 PRO F CA 1
ATOM 11054 C C . PRO F 1 24 ? 17.561 52.130 3.160 1.00 40.30 23 PRO F C 1
ATOM 11055 O O . PRO F 1 24 ? 18.536 51.633 3.716 1.00 42.31 23 PRO F O 1
ATOM 11059 N N . GLY F 1 25 ? 17.322 51.997 1.876 1.00 36.25 24 GLY F N 1
ATOM 11060 C CA . GLY F 1 25 ? 18.232 51.263 1.016 1.00 36.05 24 GLY F CA 1
ATOM 11061 C C . GLY F 1 25 ? 17.774 51.289 -0.415 1.00 39.66 24 GLY F C 1
ATOM 11062 O O . GLY F 1 25 ? 16.676 51.772 -0.689 1.00 39.02 24 GLY F O 1
ATOM 11063 N N . PRO F 1 26 ? 18.579 50.724 -1.343 1.00 37.55 25 PRO F N 1
ATOM 11064 C CA . PRO F 1 26 ? 18.170 50.709 -2.763 1.00 35.91 25 PRO F CA 1
ATOM 11065 C C . PRO F 1 26 ? 16.857 49.967 -3.019 1.00 37.83 25 PRO F C 1
ATOM 11066 O O . PRO F 1 26 ? 16.091 50.398 -3.885 1.00 37.94 25 PRO F O 1
ATOM 11070 N N . MET F 1 27 ? 16.573 48.888 -2.257 1.00 32.85 26 MET F N 1
ATOM 11071 C CA . MET F 1 27 ? 15.353 48.095 -2.438 1.00 31.06 26 MET F CA 1
ATOM 11072 C C . MET F 1 27 ? 14.168 48.537 -1.542 1.00 29.90 26 MET F C 1
ATOM 11073 O O . MET F 1 27 ? 13.028 48.221 -1.866 1.00 28.90 26 MET F O 1
ATOM 11078 N N . THR F 1 28 ? 14.432 49.202 -0.419 1.00 24.42 27 THR F N 1
ATOM 11079 C CA . THR F 1 28 ? 13.428 49.587 0.576 1.00 23.65 27 THR F CA 1
ATOM 11080 C C . THR F 1 28 ? 13.064 51.068 0.529 1.00 29.21 27 THR F C 1
ATOM 11081 O O . THR F 1 28 ? 12.214 51.511 1.299 1.00 30.24 27 THR F O 1
ATOM 11085 N N . LEU F 1 29 ? 13.706 51.832 -0.352 1.00 26.67 28 LEU F N 1
ATOM 11086 C CA . LEU F 1 29 ? 13.521 53.280 -0.536 1.00 25.85 28 LEU F CA 1
ATOM 11087 C C . LEU F 1 29 ? 13.844 53.985 0.787 1.00 29.19 28 LEU F C 1
ATOM 11088 O O . LEU F 1 29 ? 14.974 53.841 1.241 1.00 30.58 28 LEU F O 1
ATOM 11093 N N . GLN F 1 30 ? 12.885 54.682 1.430 1.00 26.06 29 GLN F N 1
ATOM 11094 C CA . GLN F 1 30 ? 13.154 55.413 2.689 1.00 27.50 29 GLN F CA 1
ATOM 11095 C C . GLN F 1 30 ? 13.073 54.485 3.913 1.00 31.68 29 GLN F C 1
ATOM 11096 O O . GLN F 1 30 ? 13.443 54.896 5.010 1.00 37.06 29 GLN F O 1
ATOM 11102 N N . GLY F 1 31 ? 12.619 53.248 3.701 1.00 21.44 30 GLY F N 1
ATOM 11103 C CA . GLY F 1 31 ? 12.480 52.218 4.711 1.00 18.11 30 GLY F CA 1
ATOM 11104 C C . GLY F 1 31 ? 11.173 51.488 4.482 1.00 21.81 30 GLY F C 1
ATOM 11105 O O . GLY F 1 31 ? 10.399 51.881 3.607 1.00 18.34 30 GLY F O 1
ATOM 11106 N N . THR F 1 32 ? 10.928 50.394 5.246 1.00 20.10 31 THR F N 1
ATOM 11107 C CA . THR F 1 32 ? 9.676 49.632 5.184 1.00 19.23 31 THR F CA 1
ATOM 11108 C C . THR F 1 32 ? 8.591 50.481 5.841 1.00 26.59 31 THR F C 1
ATOM 11109 O O . THR F 1 32 ? 8.811 51.108 6.895 1.00 29.73 31 THR F O 1
ATOM 11113 N N . ASN F 1 33 ? 7.444 50.524 5.213 1.00 20.54 32 ASN F N 1
ATOM 11114 C CA . ASN F 1 33 ? 6.266 51.187 5.740 1.00 18.79 32 ASN F CA 1
ATOM 11115 C C . ASN F 1 33 ? 5.500 50.133 6.520 1.00 23.63 32 ASN F C 1
ATOM 11116 O O . ASN F 1 33 ? 5.034 49.124 5.933 1.00 21.15 32 ASN F O 1
ATOM 11121 N N . THR F 1 34 ? 5.470 50.307 7.867 1.00 20.67 33 THR F N 1
ATOM 11122 C CA . THR F 1 34 ? 4.711 49.400 8.719 1.00 19.06 33 THR F CA 1
ATOM 11123 C C . THR F 1 34 ? 3.497 50.193 9.123 1.00 23.15 33 THR F C 1
ATOM 11124 O O . THR F 1 34 ? 3.584 51.419 9.224 1.00 25.65 33 THR F O 1
ATOM 11128 N N . TYR F 1 35 ? 2.349 49.543 9.245 1.00 17.51 34 TYR F N 1
ATOM 11129 C CA . TYR F 1 35 ? 1.131 50.283 9.546 1.00 17.07 34 TYR F CA 1
ATOM 11130 C C . TYR F 1 35 ? 0.413 49.740 10.755 1.00 22.50 34 TYR F C 1
ATOM 11131 O O . TYR F 1 35 ? 0.319 48.522 10.923 1.00 22.79 34 TYR F O 1
ATOM 11140 N N . LEU F 1 36 ? -0.139 50.654 11.570 1.00 19.23 35 LEU F N 1
ATOM 11141 C CA . LEU F 1 36 ? -1.009 50.342 12.693 1.00 19.89 35 LEU F CA 1
ATOM 11142 C C . LEU F 1 36 ? -2.440 50.663 12.232 1.00 26.05 35 LEU F C 1
ATOM 11143 O O . LEU F 1 36 ? -2.769 51.811 11.935 1.00 23.60 35 LEU F O 1
ATOM 11148 N N . VAL F 1 37 ? -3.244 49.609 12.033 1.00 26.05 36 VAL F N 1
ATOM 11149 C CA . VAL F 1 37 ? -4.615 49.709 11.513 1.00 25.42 36 VAL F CA 1
ATOM 11150 C C . VAL F 1 37 ? -5.629 49.423 12.640 1.00 30.82 36 VAL F C 1
ATOM 11151 O O . VAL F 1 37 ? -5.487 48.453 13.389 1.00 28.95 36 VAL F O 1
ATOM 11155 N N . GLY F 1 38 ? -6.614 50.313 12.757 1.00 29.94 37 GLY F N 1
ATOM 11156 C CA . GLY F 1 38 ? -7.657 50.262 13.773 1.00 31.07 37 GLY F CA 1
ATOM 11157 C C . GLY F 1 38 ? -7.858 51.604 14.431 1.00 36.76 37 GLY F C 1
ATOM 11158 O O . GLY F 1 38 ? -7.062 52.532 14.214 1.00 36.53 37 GLY F O 1
ATOM 11159 N N . THR F 1 39 ? -8.933 51.722 15.225 1.00 34.14 38 THR F N 1
ATOM 11160 C CA . THR F 1 39 ? -9.286 52.962 15.922 1.00 35.28 38 THR F CA 1
ATOM 11161 C C . THR F 1 39 ? -9.334 52.773 17.443 1.00 41.45 38 THR F C 1
ATOM 11162 O O . THR F 1 39 ? -9.574 53.749 18.152 1.00 43.91 38 THR F O 1
ATOM 11166 N N . GLY F 1 40 ? -9.075 51.551 17.926 1.00 37.46 39 GLY F N 1
ATOM 11167 C CA . GLY F 1 40 ? -9.154 51.208 19.347 1.00 37.56 39 GLY F CA 1
ATOM 11168 C C . GLY F 1 40 ? -7.866 51.042 20.130 1.00 41.16 39 GLY F C 1
ATOM 11169 O O . GLY F 1 40 ? -6.781 51.341 19.626 1.00 39.22 39 GLY F O 1
ATOM 11170 N N . PRO F 1 41 ? -7.975 50.544 21.397 1.00 39.82 40 PRO F N 1
ATOM 11171 C CA . PRO F 1 41 ? -6.778 50.371 22.247 1.00 38.70 40 PRO F CA 1
ATOM 11172 C C . PRO F 1 41 ? -5.882 49.197 21.836 1.00 40.50 40 PRO F C 1
ATOM 11173 O O . PRO F 1 41 ? -4.820 49.019 22.438 1.00 41.12 40 PRO F O 1
ATOM 11177 N N . ARG F 1 42 ? -6.332 48.388 20.844 1.00 34.01 41 ARG F N 1
ATOM 11178 C CA A ARG F 1 42 ? -5.592 47.252 20.289 0.56 31.60 41 ARG F CA 1
ATOM 11179 C CA B ARG F 1 42 ? -5.592 47.251 20.287 0.44 31.53 41 ARG F CA 1
ATOM 11180 C C . ARG F 1 42 ? -5.687 47.339 18.775 1.00 34.03 41 ARG F C 1
ATOM 11181 O O . ARG F 1 42 ? -6.787 47.390 18.226 1.00 36.44 41 ARG F O 1
ATOM 11196 N N . ARG F 1 43 ? -4.545 47.444 18.098 1.00 28.20 42 ARG F N 1
ATOM 11197 C CA . ARG F 1 43 ? -4.517 47.605 16.643 1.00 26.38 42 ARG F CA 1
ATOM 11198 C C . ARG F 1 43 ? -3.693 46.523 15.934 1.00 31.06 42 ARG F C 1
ATOM 11199 O O . ARG F 1 43 ? -2.837 45.868 16.544 1.00 32.96 42 ARG F O 1
ATOM 11207 N N . ILE F 1 44 ? -3.976 46.319 14.653 1.00 25.51 43 ILE F N 1
ATOM 11208 C CA . ILE F 1 44 ? -3.255 45.361 13.844 1.00 23.92 43 ILE F CA 1
ATOM 11209 C C . ILE F 1 44 ? -1.997 46.035 13.296 1.00 28.51 43 ILE F C 1
ATOM 11210 O O . ILE F 1 44 ? -2.065 47.173 12.789 1.00 28.03 43 ILE F O 1
ATOM 11215 N N . LEU F 1 45 ? -0.860 45.312 13.368 1.00 22.37 44 LEU F N 1
ATOM 11216 C CA . LEU F 1 45 ? 0.375 45.809 12.798 1.00 19.79 44 LEU F CA 1
ATOM 11217 C C . LEU F 1 45 ? 0.690 45.064 11.505 1.00 23.25 44 LEU F C 1
ATOM 11218 O O . LEU F 1 45 ? 0.804 43.840 11.500 1.00 22.59 44 LEU F O 1
ATOM 11223 N N . ILE F 1 46 ? 0.795 45.819 10.410 1.00 18.76 45 ILE F N 1
ATOM 11224 C CA . ILE F 1 46 ? 1.128 45.302 9.095 1.00 16.96 45 ILE F CA 1
ATOM 11225 C C . ILE F 1 46 ? 2.620 45.541 8.842 1.00 21.41 45 ILE F C 1
ATOM 11226 O O . ILE F 1 46 ? 3.047 46.689 8.733 1.00 21.28 45 ILE F O 1
ATOM 11231 N N . ASP F 1 47 ? 3.392 44.447 8.726 1.00 19.28 46 ASP F N 1
ATOM 11232 C CA . ASP F 1 47 ? 4.846 44.355 8.511 1.00 20.12 46 ASP F CA 1
ATOM 11233 C C . ASP F 1 47 ? 5.637 44.823 9.770 1.00 25.59 46 ASP F C 1
ATOM 11234 O O . ASP F 1 47 ? 5.079 45.491 10.666 1.00 26.53 46 ASP F O 1
ATOM 11239 N N . THR F 1 48 ? 6.914 44.395 9.868 1.00 20.64 47 THR F N 1
ATOM 11240 C CA . THR F 1 48 ? 7.720 44.591 11.080 1.00 20.10 47 THR F CA 1
ATOM 11241 C C . THR F 1 48 ? 9.120 45.143 10.836 1.00 26.30 47 THR F C 1
ATOM 11242 O O . THR F 1 48 ? 9.906 45.255 11.772 1.00 28.42 47 THR F O 1
ATOM 11246 N N . GLY F 1 49 ? 9.434 45.492 9.598 1.00 22.98 48 GLY F N 1
ATOM 11247 C CA . GLY F 1 49 ? 10.762 45.995 9.267 1.00 21.53 48 GLY F CA 1
ATOM 11248 C C . GLY F 1 49 ? 11.832 44.914 9.229 1.00 23.42 48 GLY F C 1
ATOM 11249 O O . GLY F 1 49 ? 11.549 43.709 9.141 1.00 23.06 48 GLY F O 1
ATOM 11250 N N . GLU F 1 50 ? 13.080 45.348 9.304 1.00 18.00 49 GLU F N 1
ATOM 11251 C CA . GLU F 1 50 ? 14.232 44.469 9.202 1.00 18.40 49 GLU F CA 1
ATOM 11252 C C . GLU F 1 50 ? 14.661 43.920 10.546 1.00 27.24 49 GLU F C 1
ATOM 11253 O O . GLU F 1 50 ? 14.256 44.471 11.581 1.00 26.33 49 GLU F O 1
ATOM 11259 N N . PRO F 1 51 ? 15.502 42.848 10.572 1.00 25.75 50 PRO F N 1
ATOM 11260 C CA . PRO F 1 51 ? 15.968 42.344 11.878 1.00 25.45 50 PRO F CA 1
ATOM 11261 C C . PRO F 1 51 ? 16.999 43.271 12.457 1.00 34.27 50 PRO F C 1
ATOM 11262 O O . PRO F 1 51 ? 17.745 43.890 11.702 1.00 37.52 50 PRO F O 1
ATOM 11266 N N . ALA F 1 52 ? 17.028 43.380 13.792 1.00 31.78 51 ALA F N 1
ATOM 11267 C CA . ALA F 1 52 ? 17.999 44.144 14.573 1.00 32.83 51 ALA F CA 1
ATOM 11268 C C . ALA F 1 52 ? 18.111 45.659 14.207 1.00 35.77 51 ALA F C 1
ATOM 11269 O O . ALA F 1 52 ? 19.222 46.201 14.163 1.00 37.11 51 ALA F O 1
ATOM 11271 N N . ILE F 1 53 ? 16.957 46.343 14.023 1.00 29.25 52 ILE F N 1
ATOM 11272 C CA . ILE F 1 53 ? 16.931 47.798 13.827 1.00 28.54 52 ILE F CA 1
ATOM 11273 C C . ILE F 1 53 ? 16.343 48.378 15.131 1.00 32.92 52 ILE F C 1
ATOM 11274 O O . ILE F 1 53 ? 15.122 48.422 15.248 1.00 32.30 52 ILE F O 1
ATOM 11279 N N . PRO F 1 54 ? 17.177 48.767 16.135 1.00 30.98 53 PRO F N 1
ATOM 11280 C CA . PRO F 1 54 ? 16.632 49.261 17.426 1.00 30.80 53 PRO F CA 1
ATOM 11281 C C . PRO F 1 54 ? 15.852 50.570 17.339 1.00 31.79 53 PRO F C 1
ATOM 11282 O O . PRO F 1 54 ? 15.002 50.834 18.186 1.00 29.71 53 PRO F O 1
ATOM 11286 N N . GLU F 1 55 ? 16.137 51.375 16.309 1.00 29.25 54 GLU F N 1
ATOM 11287 C CA . GLU F 1 55 ? 15.479 52.652 16.033 1.00 28.80 54 GLU F CA 1
ATOM 11288 C C . GLU F 1 55 ? 14.004 52.436 15.709 1.00 29.48 54 GLU F C 1
ATOM 11289 O O . GLU F 1 55 ? 13.184 53.241 16.147 1.00 30.52 54 GLU F O 1
ATOM 11295 N N . TYR F 1 56 ? 13.660 51.339 14.992 1.00 22.16 55 TYR F N 1
ATOM 11296 C CA . TYR F 1 56 ? 12.273 51.031 14.655 1.00 20.46 55 TYR F CA 1
ATOM 11297 C C . TYR F 1 56 ? 11.424 50.705 15.901 1.00 27.53 55 TYR F C 1
ATOM 11298 O O . TYR F 1 56 ? 10.276 51.160 16.003 1.00 27.20 55 TYR F O 1
ATOM 11307 N N . ILE F 1 57 ? 11.987 49.922 16.848 1.00 25.55 56 ILE F N 1
ATOM 11308 C CA . ILE F 1 57 ? 11.326 49.544 18.094 1.00 25.32 56 ILE F CA 1
ATOM 11309 C C . ILE F 1 57 ? 10.975 50.822 18.897 1.00 31.35 56 ILE F C 1
ATOM 11310 O O . ILE F 1 57 ? 9.879 50.899 19.449 1.00 32.25 56 ILE F O 1
ATOM 11315 N N . SER F 1 58 ? 11.879 51.830 18.906 1.00 28.16 57 SER F N 1
ATOM 11316 C CA . SER F 1 58 ? 11.661 53.118 19.553 1.00 29.25 57 SER F CA 1
ATOM 11317 C C . SER F 1 58 ? 10.502 53.870 18.893 1.00 32.34 57 SER F C 1
ATOM 11318 O O . SER F 1 58 ? 9.656 54.424 19.600 1.00 32.71 57 SER F O 1
ATOM 11321 N N . CYS F 1 59 ? 10.468 53.885 17.541 1.00 28.30 58 CYS F N 1
ATOM 11322 C CA . CYS F 1 59 ? 9.420 54.516 16.737 1.00 28.90 58 CYS F CA 1
ATOM 11323 C C . CYS F 1 59 ? 8.070 53.833 16.966 1.00 29.96 58 CYS F C 1
ATOM 11324 O O . CYS F 1 59 ? 7.053 54.510 17.128 1.00 26.77 58 CYS F O 1
ATOM 11327 N N . LEU F 1 60 ? 8.078 52.485 17.041 1.00 27.74 59 LEU F N 1
ATOM 11328 C CA . LEU F 1 60 ? 6.871 51.696 17.289 1.00 25.80 59 LEU F CA 1
ATOM 11329 C C . LEU F 1 60 ? 6.343 51.970 18.702 1.00 29.11 59 LEU F C 1
ATOM 11330 O O . LEU F 1 60 ? 5.145 52.146 18.861 1.00 31.38 59 LEU F O 1
ATOM 11335 N N . LYS F 1 61 ? 7.231 52.074 19.697 1.00 22.74 60 LYS F N 1
ATOM 11336 C CA . LYS F 1 61 ? 6.880 52.388 21.083 1.00 23.37 60 LYS F CA 1
ATOM 11337 C C . LYS F 1 61 ? 6.305 53.807 21.194 1.00 28.27 60 LYS F C 1
ATOM 11338 O O . LYS F 1 61 ? 5.379 54.030 21.970 1.00 29.92 60 LYS F O 1
ATOM 11344 N N . GLN F 1 62 ? 6.862 54.765 20.431 1.00 24.33 61 GLN F N 1
ATOM 11345 C CA . GLN F 1 62 ? 6.393 56.158 20.324 1.00 23.19 61 GLN F CA 1
ATOM 11346 C C . GLN F 1 62 ? 4.973 56.192 19.784 1.00 24.29 61 GLN F C 1
ATOM 11347 O O . GLN F 1 62 ? 4.152 56.845 20.407 1.00 26.58 61 GLN F O 1
ATOM 11353 N N . ALA F 1 63 ? 4.669 55.458 18.670 1.00 18.33 62 ALA F N 1
ATOM 11354 C CA . ALA F 1 63 ? 3.343 55.373 18.057 1.00 19.17 62 ALA F CA 1
ATOM 11355 C C . ALA F 1 63 ? 2.301 54.790 18.990 1.00 26.96 62 ALA F C 1
ATOM 11356 O O . ALA F 1 63 ? 1.221 55.364 19.149 1.00 28.68 62 ALA F O 1
ATOM 11358 N N . LEU F 1 64 ? 2.627 53.675 19.645 1.00 23.03 63 LEU F N 1
ATOM 11359 C CA . LEU F 1 64 ? 1.726 53.021 20.602 1.00 20.99 63 LEU F CA 1
ATOM 11360 C C . LEU F 1 64 ? 1.427 53.903 21.782 1.00 29.29 63 LEU F C 1
ATOM 11361 O O . LEU F 1 64 ? 0.291 53.887 22.252 1.00 31.42 63 LEU F O 1
ATOM 11366 N N . THR F 1 65 ? 2.422 54.683 22.266 1.00 27.43 64 THR F N 1
ATOM 11367 C CA . THR F 1 65 ? 2.233 55.626 23.380 1.00 29.35 64 THR F CA 1
ATOM 11368 C C . THR F 1 65 ? 1.403 56.842 22.897 1.00 38.52 64 THR F C 1
ATOM 11369 O O . THR F 1 65 ? 0.413 57.203 23.546 1.00 41.73 64 THR F O 1
ATOM 11373 N N . GLU F 1 66 ? 1.841 57.478 21.775 1.00 33.54 65 GLU F N 1
ATOM 11374 C CA . GLU F 1 66 ? 1.234 58.644 21.142 1.00 34.11 65 GLU F CA 1
ATOM 11375 C C . GLU F 1 66 ? -0.244 58.410 20.823 1.00 38.83 65 GLU F C 1
ATOM 11376 O O . GLU F 1 66 ? -1.076 59.309 21.032 1.00 40.79 65 GLU F O 1
ATOM 11382 N N . PHE F 1 67 ? -0.566 57.210 20.311 1.00 31.67 66 PHE F N 1
ATOM 11383 C CA . PHE F 1 67 ? -1.916 56.915 19.869 1.00 31.61 66 PHE F CA 1
ATOM 11384 C C . PHE F 1 67 ? -2.658 56.038 20.885 1.00 37.84 66 PHE F C 1
ATOM 11385 O O . PHE F 1 67 ? -3.744 55.524 20.585 1.00 38.45 66 PHE F O 1
ATOM 11393 N N . ASN F 1 68 ? -2.110 55.964 22.114 1.00 34.52 67 ASN F N 1
ATOM 11394 C CA . ASN F 1 68 ? -2.635 55.223 23.255 1.00 36.21 67 ASN F CA 1
ATOM 11395 C C . ASN F 1 68 ? -3.247 53.876 22.816 1.00 42.49 67 ASN F C 1
ATOM 11396 O O . ASN F 1 68 ? -4.457 53.625 22.959 1.00 44.18 67 ASN F O 1
ATOM 11401 N N . THR F 1 69 ? -2.387 53.025 22.237 1.00 36.81 68 THR F N 1
ATOM 11402 C CA . THR F 1 69 ? -2.791 51.740 21.697 1.00 34.25 68 THR F CA 1
ATOM 11403 C C . THR F 1 69 ? -1.715 50.677 21.974 1.00 33.71 68 THR F C 1
ATOM 11404 O O . THR F 1 69 ? -0.694 50.947 22.623 1.00 32.52 68 THR F O 1
ATOM 11408 N N . ALA F 1 70 ? -1.999 49.451 21.522 1.00 27.97 69 ALA F N 1
ATOM 11409 C CA . ALA F 1 70 ? -1.193 48.253 21.687 1.00 25.37 69 ALA F CA 1
ATOM 11410 C C . ALA F 1 70 ? -1.351 47.383 20.448 1.00 30.63 69 ALA F C 1
ATOM 11411 O O . ALA F 1 70 ? -2.231 47.649 19.622 1.00 29.42 69 ALA F O 1
ATOM 11413 N N . ILE F 1 71 ? -0.485 46.360 20.287 1.00 28.15 70 ILE F N 1
ATOM 11414 C CA . ILE F 1 71 ? -0.563 45.451 19.145 1.00 25.17 70 ILE F CA 1
ATOM 11415 C C . ILE F 1 71 ? -1.570 44.345 19.485 1.00 30.37 70 ILE F C 1
ATOM 11416 O O . ILE F 1 71 ? -1.461 43.689 20.524 1.00 29.90 70 ILE F O 1
ATOM 11421 N N . GLN F 1 72 ? -2.573 44.165 18.596 1.00 28.54 71 GLN F N 1
ATOM 11422 C CA . GLN F 1 72 ? -3.584 43.110 18.667 1.00 27.85 71 GLN F CA 1
ATOM 11423 C C . GLN F 1 72 ? -2.999 41.820 18.096 1.00 30.63 71 GLN F C 1
ATOM 11424 O O . GLN F 1 72 ? -3.108 40.760 18.696 1.00 31.92 71 GLN F O 1
ATOM 11430 N N . GLU F 1 73 ? -2.422 41.928 16.899 1.00 25.66 72 GLU F N 1
ATOM 11431 C CA . GLU F 1 73 ? -1.799 40.857 16.126 1.00 24.33 72 GLU F CA 1
ATOM 11432 C C . GLU F 1 73 ? -0.920 41.484 15.084 1.00 26.96 72 GLU F C 1
ATOM 11433 O O . GLU F 1 73 ? -1.077 42.679 14.766 1.00 25.06 72 GLU F O 1
ATOM 11439 N N . ILE F 1 74 ? 0.013 40.673 14.551 1.00 22.21 73 ILE F N 1
ATOM 11440 C CA . ILE F 1 74 ? 0.957 41.102 13.510 1.00 19.53 73 ILE F CA 1
ATOM 11441 C C . ILE F 1 74 ? 0.644 40.342 12.249 1.00 22.94 73 ILE F C 1
ATOM 11442 O O . ILE F 1 74 ? 0.424 39.136 12.296 1.00 22.65 73 ILE F O 1
ATOM 11447 N N . VAL F 1 75 ? 0.566 41.074 11.125 1.00 21.31 74 VAL F N 1
ATOM 11448 C CA . VAL F 1 75 ? 0.249 40.571 9.790 1.00 20.51 74 VAL F CA 1
ATOM 11449 C C . VAL F 1 75 ? 1.449 40.893 8.900 1.00 24.64 74 VAL F C 1
ATOM 11450 O O . VAL F 1 75 ? 1.883 42.019 8.879 1.00 24.78 74 VAL F O 1
ATOM 11454 N N . VAL F 1 76 ? 2.048 39.878 8.263 1.00 23.13 75 VAL F N 1
ATOM 11455 C CA . VAL F 1 76 ? 3.230 39.988 7.398 1.00 21.89 75 VAL F CA 1
ATOM 11456 C C . VAL F 1 76 ? 2.803 39.767 5.917 1.00 24.22 75 VAL F C 1
ATOM 11457 O O . VAL F 1 76 ? 2.185 38.748 5.591 1.00 24.48 75 VAL F O 1
ATOM 11461 N N . THR F 1 77 ? 3.150 40.714 5.024 1.00 19.28 76 THR F N 1
ATOM 11462 C CA . THR F 1 77 ? 2.779 40.645 3.603 1.00 17.54 76 THR F CA 1
ATOM 11463 C C . THR F 1 77 ? 3.475 39.506 2.851 1.00 19.66 76 THR F C 1
ATOM 11464 O O . THR F 1 77 ? 2.829 38.789 2.094 1.00 21.39 76 THR F O 1
ATOM 11468 N N . HIS F 1 78 ? 4.759 39.303 3.072 1.00 14.41 77 HIS F N 1
ATOM 11469 C CA . HIS F 1 78 ? 5.537 38.234 2.417 1.00 11.65 77 HIS F CA 1
ATOM 11470 C C . HIS F 1 78 ? 6.751 37.934 3.287 1.00 16.96 77 HIS F C 1
ATOM 11471 O O . HIS F 1 78 ? 6.956 38.610 4.276 1.00 16.38 77 HIS F O 1
ATOM 11478 N N . TRP F 1 79 ? 7.530 36.923 2.947 1.00 16.67 78 TRP F N 1
ATOM 11479 C CA . TRP F 1 79 ? 8.663 36.432 3.729 1.00 17.16 78 TRP F CA 1
ATOM 11480 C C . TRP F 1 79 ? 9.902 37.306 3.735 1.00 21.37 78 TRP F C 1
ATOM 11481 O O . TRP F 1 79 ? 10.805 37.044 4.570 1.00 23.86 78 TRP F O 1
ATOM 11492 N N . HIS F 1 80 ? 10.002 38.283 2.800 1.00 13.10 79 HIS F N 1
ATOM 11493 C CA . HIS F 1 80 ? 11.213 39.091 2.713 1.00 12.46 79 HIS F CA 1
ATOM 11494 C C . HIS F 1 80 ? 11.575 39.709 4.051 1.00 17.56 79 HIS F C 1
ATOM 11495 O O . HIS F 1 80 ? 10.699 40.229 4.732 1.00 18.20 79 HIS F O 1
ATOM 11502 N N . ARG F 1 81 ? 12.861 39.598 4.450 1.00 15.22 80 ARG F N 1
ATOM 11503 C CA . ARG F 1 81 ? 13.383 39.990 5.761 1.00 14.60 80 ARG F CA 1
ATOM 11504 C C . ARG F 1 81 ? 13.165 41.470 6.122 1.00 20.72 80 ARG F C 1
ATOM 11505 O O . ARG F 1 81 ? 13.239 41.781 7.300 1.00 21.37 80 ARG F O 1
ATOM 11507 N N . ASP F 1 82 ? 12.796 42.355 5.161 1.00 16.56 81 ASP F N 1
ATOM 11508 C CA . ASP F 1 82 ? 12.486 43.766 5.450 1.00 15.05 81 ASP F CA 1
ATOM 11509 C C . ASP F 1 82 ? 11.039 43.922 5.901 1.00 23.18 81 ASP F C 1
ATOM 11510 O O . ASP F 1 82 ? 10.621 45.038 6.241 1.00 24.94 81 ASP F O 1
ATOM 11515 N N . HIS F 1 83 ? 10.272 42.807 5.889 1.00 18.94 82 HIS F N 1
ATOM 11516 C CA . HIS F 1 83 ? 8.840 42.737 6.203 1.00 17.50 82 HIS F CA 1
ATOM 11517 C C . HIS F 1 83 ? 8.588 41.788 7.358 1.00 19.95 82 HIS F C 1
ATOM 11518 O O . HIS F 1 83 ? 7.855 42.141 8.294 1.00 17.61 82 HIS F O 1
ATOM 11525 N N . SER F 1 84 ? 9.249 40.619 7.333 1.00 17.43 83 SER F N 1
ATOM 11526 C CA . SER F 1 84 ? 9.124 39.627 8.399 1.00 17.89 83 SER F CA 1
ATOM 11527 C C . SER F 1 84 ? 10.285 39.681 9.438 1.00 24.35 83 SER F C 1
ATOM 11528 O O . SER F 1 84 ? 10.267 38.936 10.427 1.00 25.44 83 SER F O 1
ATOM 11531 N N . GLY F 1 85 ? 11.281 40.519 9.201 1.00 20.93 84 GLY F N 1
ATOM 11532 C CA . GLY F 1 85 ? 12.475 40.556 10.043 1.00 21.83 84 GLY F CA 1
ATOM 11533 C C . GLY F 1 85 ? 12.422 41.038 11.475 1.00 25.28 84 GLY F C 1
ATOM 11534 O O . GLY F 1 85 ? 13.249 40.633 12.257 1.00 27.54 84 GLY F O 1
ATOM 11535 N N . GLY F 1 86 ? 11.524 41.923 11.831 1.00 21.82 85 GLY F N 1
ATOM 11536 C CA . GLY F 1 86 ? 11.519 42.446 13.191 1.00 22.22 85 GLY F CA 1
ATOM 11537 C C . GLY F 1 86 ? 10.524 41.817 14.148 1.00 27.16 85 GLY F C 1
ATOM 11538 O O . GLY F 1 86 ? 10.157 42.463 15.132 1.00 27.13 85 GLY F O 1
ATOM 11539 N N . ILE F 1 87 ? 10.101 40.544 13.899 1.00 22.81 86 ILE F N 1
ATOM 11540 C CA . ILE F 1 87 ? 9.092 39.875 14.729 1.00 21.02 86 ILE F CA 1
ATOM 11541 C C . ILE F 1 87 ? 9.696 39.564 16.065 1.00 29.52 86 ILE F C 1
ATOM 11542 O O . ILE F 1 87 ? 9.129 39.961 17.094 1.00 31.85 86 ILE F O 1
ATOM 11547 N N . GLY F 1 88 ? 10.833 38.855 16.049 1.00 26.44 87 GLY F N 1
ATOM 11548 C CA . GLY F 1 88 ? 11.583 38.519 17.254 1.00 26.11 87 GLY F CA 1
ATOM 11549 C C . GLY F 1 88 ? 11.831 39.734 18.134 1.00 32.22 87 GLY F C 1
ATOM 11550 O O . GLY F 1 88 ? 11.660 39.670 19.351 1.00 36.18 87 GLY F O 1
ATOM 11551 N N . ASP F 1 89 ? 12.216 40.858 17.520 1.00 27.20 88 ASP F N 1
ATOM 11552 C CA . ASP F 1 89 ? 12.527 42.127 18.174 1.00 26.81 88 ASP F CA 1
ATOM 11553 C C . ASP F 1 89 ? 11.287 42.732 18.839 1.00 28.93 88 ASP F C 1
ATOM 11554 O O . ASP F 1 89 ? 11.408 43.246 19.939 1.00 29.54 88 ASP F O 1
ATOM 11559 N N . ILE F 1 90 ? 10.103 42.664 18.188 1.00 24.74 89 ILE F N 1
ATOM 11560 C CA . ILE F 1 90 ? 8.820 43.192 18.703 1.00 22.96 89 ILE F CA 1
ATOM 11561 C C . ILE F 1 90 ? 8.391 42.342 19.896 1.00 31.59 89 ILE F C 1
ATOM 11562 O O . ILE F 1 90 ? 7.952 42.902 20.910 1.00 33.87 89 ILE F O 1
ATOM 11567 N N . CYS F 1 91 ? 8.567 41.002 19.797 1.00 27.76 90 CYS F N 1
ATOM 11568 C CA . CYS F 1 91 ? 8.154 40.093 20.866 1.00 29.16 90 CYS F CA 1
ATOM 11569 C C . CYS F 1 91 ? 9.003 40.214 22.115 1.00 36.27 90 CYS F C 1
ATOM 11570 O O . CYS F 1 91 ? 8.469 40.058 23.207 1.00 39.40 90 CYS F O 1
ATOM 11573 N N . LYS F 1 92 ? 10.271 40.581 21.977 1.00 31.81 91 LYS F N 1
ATOM 11574 C CA . LYS F 1 92 ? 11.180 40.799 23.089 1.00 33.02 91 LYS F CA 1
ATOM 11575 C C . LYS F 1 92 ? 11.025 42.194 23.714 1.00 34.67 91 LYS F C 1
ATOM 11576 O O . LYS F 1 92 ? 11.118 42.326 24.942 1.00 35.03 91 LYS F O 1
ATOM 11580 N N . SER F 1 93 ? 10.847 43.234 22.865 1.00 28.28 92 SER F N 1
ATOM 11581 C CA . SER F 1 93 ? 10.868 44.632 23.274 1.00 27.21 92 SER F CA 1
ATOM 11582 C C . SER F 1 93 ? 9.501 45.289 23.528 1.00 32.90 92 SER F C 1
ATOM 11583 O O . SER F 1 93 ? 9.415 46.173 24.383 1.00 32.03 92 SER F O 1
ATOM 11585 N N . ILE F 1 94 ? 8.457 44.915 22.789 1.00 33.32 93 ILE F N 1
ATOM 11586 C CA . ILE F 1 94 ? 7.159 45.562 22.998 1.00 35.46 93 ILE F CA 1
ATOM 11587 C C . ILE F 1 94 ? 6.348 44.640 23.916 1.00 47.25 93 ILE F C 1
ATOM 11588 O O . ILE F 1 94 ? 5.640 43.731 23.461 1.00 48.15 93 ILE F O 1
ATOM 11593 N N . ASN F 1 95 ? 6.526 44.878 25.240 1.00 48.12 94 ASN F N 1
ATOM 11594 C CA . ASN F 1 95 ? 5.904 44.169 26.363 1.00 49.86 94 ASN F CA 1
ATOM 11595 C C . ASN F 1 95 ? 4.396 44.005 26.167 1.00 56.25 94 ASN F C 1
ATOM 11596 O O . ASN F 1 95 ? 3.714 44.932 25.719 1.00 56.31 94 ASN F O 1
ATOM 11598 N N . ASN F 1 96 ? 3.901 42.795 26.452 1.00 54.68 95 ASN F N 1
ATOM 11599 C CA . ASN F 1 96 ? 2.491 42.433 26.354 1.00 55.51 95 ASN F CA 1
ATOM 11600 C C . ASN F 1 96 ? 2.133 41.360 27.401 1.00 63.58 95 ASN F C 1
ATOM 11601 O O . ASN F 1 96 ? 3.019 40.646 27.903 1.00 63.58 95 ASN F O 1
ATOM 11606 N N . ASP F 1 97 ? 0.829 41.276 27.749 1.00 62.24 96 ASP F N 1
ATOM 11607 C CA . ASP F 1 97 ? 0.314 40.312 28.719 1.00 63.55 96 ASP F CA 1
ATOM 11608 C C . ASP F 1 97 ? 0.459 38.889 28.153 1.00 66.60 96 ASP F C 1
ATOM 11609 O O . ASP F 1 97 ? 0.952 37.989 28.843 1.00 66.20 96 ASP F O 1
ATOM 11611 N N . THR F 1 98 ? 0.074 38.716 26.871 1.00 62.16 97 THR F N 1
ATOM 11612 C CA . THR F 1 98 ? 0.143 37.446 26.138 1.00 61.30 97 THR F CA 1
ATOM 11613 C C . THR F 1 98 ? 1.196 37.557 25.009 1.00 61.61 97 THR F C 1
ATOM 11614 O O . THR F 1 98 ? 1.601 38.670 24.655 1.00 59.49 97 THR F O 1
ATOM 11618 N N . THR F 1 99 ? 1.642 36.400 24.457 1.00 57.09 98 THR F N 1
ATOM 11619 C CA . THR F 1 99 ? 2.582 36.350 23.323 1.00 54.64 98 THR F CA 1
ATOM 11620 C C . THR F 1 99 ? 1.843 36.840 22.059 1.00 53.26 98 THR F C 1
ATOM 11621 O O . THR F 1 99 ? 0.605 36.735 22.006 1.00 52.98 98 THR F O 1
ATOM 11623 N N . TYR F 1 100 ? 2.564 37.424 21.069 1.00 45.15 99 TYR F N 1
ATOM 11624 C CA . TYR F 1 100 ? 1.878 37.939 19.860 1.00 41.66 99 TYR F CA 1
ATOM 11625 C C . TYR F 1 100 ? 1.479 36.857 18.885 1.00 44.37 99 TYR F C 1
ATOM 11626 O O . TYR F 1 100 ? 2.187 35.852 18.721 1.00 44.26 99 TYR F O 1
ATOM 11635 N N . CYS F 1 101 ? 0.344 37.096 18.214 1.00 40.01 100 CYS F N 1
ATOM 11636 C CA . CYS F 1 101 ? -0.152 36.231 17.174 1.00 40.05 100 CYS F CA 1
ATOM 11637 C C . CYS F 1 101 ? 0.314 36.782 15.846 1.00 36.87 100 CYS F C 1
ATOM 11638 O O . CYS F 1 101 ? 0.046 37.944 15.540 1.00 37.05 100 CYS F O 1
ATOM 11641 N N . ILE F 1 102 ? 1.043 35.967 15.062 1.00 29.39 101 ILE F N 1
ATOM 11642 C CA . ILE F 1 102 ? 1.599 36.444 13.790 1.00 27.14 101 ILE F CA 1
ATOM 11643 C C . ILE F 1 102 ? 0.932 35.723 12.600 1.00 27.50 101 ILE F C 1
ATOM 11644 O O . ILE F 1 102 ? 1.078 34.504 12.438 1.00 28.52 101 ILE F O 1
ATOM 11649 N N . LYS F 1 103 ? 0.186 36.490 11.798 1.00 18.25 102 LYS F N 1
ATOM 11650 C CA . LYS F 1 103 ? -0.535 35.949 10.667 1.00 19.18 102 LYS F CA 1
ATOM 11651 C C . LYS F 1 103 ? 0.171 36.278 9.343 1.00 26.19 102 LYS F C 1
ATOM 11652 O O . LYS F 1 103 ? 0.704 37.362 9.156 1.00 25.00 102 LYS F O 1
ATOM 11658 N N . LYS F 1 104 ? 0.202 35.294 8.440 1.00 25.24 103 LYS F N 1
ATOM 11659 C CA . LYS F 1 104 ? 0.877 35.347 7.146 1.00 24.12 103 LYS F CA 1
ATOM 11660 C C . LYS F 1 104 ? 0.239 34.339 6.228 1.00 26.29 103 LYS F C 1
ATOM 11661 O O . LYS F 1 104 ? -0.374 33.403 6.732 1.00 26.84 103 LYS F O 1
ATOM 11667 N N . LEU F 1 105 ? 0.435 34.468 4.897 1.00 21.51 104 LEU F N 1
ATOM 11668 C CA . LEU F 1 105 ? 0.009 33.438 3.932 1.00 21.00 104 LEU F CA 1
ATOM 11669 C C . LEU F 1 105 ? 1.103 32.364 3.869 1.00 25.00 104 LEU F C 1
ATOM 11670 O O . LEU F 1 105 ? 2.277 32.704 4.018 1.00 24.75 104 LEU F O 1
ATOM 11675 N N . PRO F 1 106 ? 0.795 31.074 3.632 1.00 23.17 105 PRO F N 1
ATOM 11676 C CA . PRO F 1 106 ? 1.887 30.093 3.555 1.00 24.36 105 PRO F CA 1
ATOM 11677 C C . PRO F 1 106 ? 2.743 30.241 2.288 1.00 31.92 105 PRO F C 1
ATOM 11678 O O . PRO F 1 106 ? 2.335 30.881 1.305 1.00 34.07 105 PRO F O 1
ATOM 11682 N N . ARG F 1 107 ? 3.926 29.648 2.304 1.00 28.12 106 ARG F N 1
ATOM 11683 C CA . ARG F 1 107 ? 4.755 29.636 1.103 1.00 27.96 106 ARG F CA 1
ATOM 11684 C C . ARG F 1 107 ? 4.100 28.692 0.086 1.00 34.14 106 ARG F C 1
ATOM 11685 O O . ARG F 1 107 ? 3.346 27.786 0.485 1.00 34.01 106 ARG F O 1
ATOM 11693 N N . ASN F 1 108 ? 4.353 28.908 -1.214 1.00 32.33 107 ASN F N 1
ATOM 11694 C CA . ASN F 1 108 ? 3.800 28.043 -2.256 1.00 32.69 107 ASN F CA 1
ATOM 11695 C C . ASN F 1 108 ? 4.911 27.542 -3.208 1.00 36.05 107 ASN F C 1
ATOM 11696 O O . ASN F 1 108 ? 5.373 28.303 -4.056 1.00 35.67 107 ASN F O 1
ATOM 11701 N N . PRO F 1 109 ? 5.356 26.272 -3.106 1.00 32.31 108 PRO F N 1
ATOM 11702 C CA . PRO F 1 109 ? 4.927 25.213 -2.182 1.00 33.20 108 PRO F CA 1
ATOM 11703 C C . PRO F 1 109 ? 5.288 25.510 -0.739 1.00 38.16 108 PRO F C 1
ATOM 11704 O O . PRO F 1 109 ? 6.156 26.349 -0.484 1.00 39.58 108 PRO F O 1
ATOM 11708 N N . GLN F 1 110 ? 4.618 24.824 0.206 1.00 35.24 109 GLN F N 1
ATOM 11709 C CA . GLN F 1 110 ? 4.789 24.994 1.654 1.00 34.40 109 GLN F CA 1
ATOM 11710 C C . GLN F 1 110 ? 6.213 24.720 2.094 1.00 34.98 109 GLN F C 1
ATOM 11711 O O . GLN F 1 110 ? 6.899 23.903 1.506 1.00 34.35 109 GLN F O 1
ATOM 11717 N N . ARG F 1 111 ? 6.658 25.473 3.084 1.00 32.30 110 ARG F N 1
ATOM 11718 C CA . ARG F 1 111 ? 8.000 25.469 3.668 1.00 33.35 110 ARG F CA 1
ATOM 11719 C C . ARG F 1 111 ? 7.969 25.796 5.149 1.00 41.31 110 ARG F C 1
ATOM 11720 O O . ARG F 1 111 ? 7.115 26.561 5.583 1.00 40.41 110 ARG F O 1
ATOM 11728 N N . GLU F 1 112 ? 8.960 25.301 5.898 1.00 41.58 111 GLU F N 1
ATOM 11729 C CA . GLU F 1 112 ? 9.157 25.623 7.306 1.00 43.14 111 GLU F CA 1
ATOM 11730 C C . GLU F 1 112 ? 9.687 27.055 7.371 1.00 45.51 111 GLU F C 1
ATOM 11731 O O . GLU F 1 112 ? 10.663 27.377 6.687 1.00 47.18 111 GLU F O 1
ATOM 11737 N N . GLU F 1 113 ? 8.998 27.925 8.118 1.00 38.16 112 GLU F N 1
ATOM 11738 C CA . GLU F 1 113 ? 9.369 29.335 8.276 1.00 34.51 112 GLU F CA 1
ATOM 11739 C C . GLU F 1 113 ? 9.620 29.600 9.752 1.00 39.58 112 GLU F C 1
ATOM 11740 O O . GLU F 1 113 ? 8.711 29.442 10.576 1.00 40.20 112 GLU F O 1
ATOM 11746 N N . ILE F 1 114 ? 10.873 29.938 10.098 1.00 34.59 113 ILE F N 1
ATOM 11747 C CA . ILE F 1 114 ? 11.293 30.142 11.479 1.00 33.21 113 ILE F CA 1
ATOM 11748 C C . ILE F 1 114 ? 11.181 31.614 11.871 1.00 35.36 113 ILE F C 1
ATOM 11749 O O . ILE F 1 114 ? 11.668 32.493 11.166 1.00 34.03 113 ILE F O 1
ATOM 11754 N N . ILE F 1 115 ? 10.491 31.863 13.001 1.00 32.47 114 ILE F N 1
ATOM 11755 C CA . ILE F 1 115 ? 10.335 33.166 13.656 1.00 30.64 114 ILE F CA 1
ATOM 11756 C C . ILE F 1 115 ? 11.270 33.175 14.881 1.00 35.61 114 ILE F C 1
ATOM 11757 O O . ILE F 1 115 ? 11.254 32.231 15.659 1.00 35.03 114 ILE F O 1
ATOM 11762 N N . GLY F 1 116 ? 12.046 34.235 15.030 1.00 33.48 115 GLY F N 1
ATOM 11763 C CA . GLY F 1 116 ? 12.956 34.458 16.146 1.00 34.08 115 GLY F CA 1
ATOM 11764 C C . GLY F 1 116 ? 13.879 33.308 16.456 1.00 40.49 115 GLY F C 1
ATOM 11765 O O . GLY F 1 116 ? 14.603 32.841 15.575 1.00 42.03 115 GLY F O 1
ATOM 11766 N N . ASN F 1 117 ? 13.800 32.812 17.712 1.00 36.00 116 ASN F N 1
ATOM 11767 C CA . ASN F 1 117 ? 14.586 31.702 18.223 1.00 35.43 116 ASN F CA 1
ATOM 11768 C C . ASN F 1 117 ? 14.037 30.337 17.771 1.00 38.01 116 ASN F C 1
ATOM 11769 O O . ASN F 1 117 ? 14.788 29.362 17.798 1.00 39.64 116 ASN F O 1
ATOM 11774 N N . GLY F 1 118 ? 12.777 30.302 17.324 1.00 31.48 117 GLY F N 1
ATOM 11775 C CA . GLY F 1 118 ? 12.083 29.118 16.825 1.00 30.82 117 GLY F CA 1
ATOM 11776 C C . GLY F 1 118 ? 10.899 28.648 17.657 1.00 36.79 117 GLY F C 1
ATOM 11777 O O . GLY F 1 118 ? 10.236 27.681 17.283 1.00 37.91 117 GLY F O 1
ATOM 11778 N N . GLU F 1 119 ? 10.614 29.308 18.800 1.00 34.06 118 GLU F N 1
ATOM 11779 C CA . GLU F 1 119 ? 9.515 28.911 19.685 1.00 33.71 118 GLU F CA 1
ATOM 11780 C C . GLU F 1 119 ? 8.185 29.540 19.292 1.00 41.83 118 GLU F C 1
ATOM 11781 O O . GLU F 1 119 ? 7.125 29.057 19.702 1.00 44.27 118 GLU F O 1
ATOM 11787 N N . GLN F 1 120 ? 8.241 30.608 18.501 1.00 37.90 119 GLN F N 1
ATOM 11788 C CA . GLN F 1 120 ? 7.075 31.288 17.955 1.00 35.82 119 GLN F CA 1
ATOM 11789 C C . GLN F 1 120 ? 6.789 30.666 16.549 1.00 33.80 119 GLN F C 1
ATOM 11790 O O . GLN F 1 120 ? 7.711 30.266 15.849 1.00 31.78 119 GLN F O 1
ATOM 11796 N N . GLN F 1 121 ? 5.522 30.566 16.162 1.00 29.40 120 GLN F N 1
ATOM 11797 C CA . GLN F 1 121 ? 5.097 30.028 14.861 1.00 27.89 120 GLN F CA 1
ATOM 11798 C C . GLN F 1 121 ? 4.108 30.947 14.169 1.00 27.70 120 GLN F C 1
ATOM 11799 O O . GLN F 1 121 ? 3.388 31.671 14.846 1.00 26.22 120 GLN F O 1
ATOM 11805 N N . TYR F 1 122 ? 4.033 30.899 12.839 1.00 24.21 121 TYR F N 1
ATOM 11806 C CA . TYR F 1 122 ? 3.032 31.696 12.098 1.00 23.05 121 TYR F CA 1
ATOM 11807 C C . TYR F 1 122 ? 1.686 31.027 12.142 1.00 27.50 121 TYR F C 1
ATOM 11808 O O . TYR F 1 122 ? 1.604 29.787 12.106 1.00 29.87 121 TYR F O 1
ATOM 11817 N N . VAL F 1 123 ? 0.630 31.838 12.185 1.00 21.78 122 VAL F N 1
ATOM 11818 C CA . VAL F 1 123 ? -0.748 31.366 12.005 1.00 20.54 122 VAL F CA 1
ATOM 11819 C C . VAL F 1 123 ? -1.015 31.637 10.535 1.00 23.44 122 VAL F C 1
ATOM 11820 O O . VAL F 1 123 ? -0.874 32.775 10.105 1.00 22.32 122 VAL F O 1
ATOM 11824 N N . TYR F 1 124 ? -1.210 30.592 9.735 1.00 21.96 123 TYR F N 1
ATOM 11825 C CA . TYR F 1 124 ? -1.378 30.773 8.288 1.00 20.89 123 TYR F CA 1
ATOM 11826 C C . TYR F 1 124 ? -2.818 31.061 7.913 1.00 29.27 123 TYR F C 1
ATOM 11827 O O . TYR F 1 124 ? -3.755 30.450 8.432 1.00 33.13 123 TYR F O 1
ATOM 11836 N N . LEU F 1 125 ? -2.975 32.034 7.035 1.00 23.82 124 LEU F N 1
ATOM 11837 C CA . LEU F 1 125 ? -4.250 32.484 6.492 1.00 22.82 124 LEU F CA 1
ATOM 11838 C C . LEU F 1 125 ? -4.442 31.863 5.122 1.00 29.91 124 LEU F C 1
ATOM 11839 O O . LEU F 1 125 ? -3.546 31.190 4.598 1.00 30.08 124 LEU F O 1
ATOM 11844 N N . LYS F 1 126 ? -5.586 32.129 4.514 1.00 27.19 125 LYS F N 1
ATOM 11845 C CA . LYS F 1 126 ? -5.898 31.739 3.150 1.00 25.98 125 LYS F CA 1
ATOM 11846 C C . LYS F 1 126 ? -6.536 32.961 2.467 1.00 27.70 125 LYS F C 1
ATOM 11847 O O . LYS F 1 126 ? -6.986 33.887 3.138 1.00 23.65 125 LYS F O 1
ATOM 11853 N N . ASP F 1 127 ? -6.544 32.968 1.140 1.00 27.42 126 ASP F N 1
ATOM 11854 C CA . ASP F 1 127 ? -7.168 34.021 0.338 1.00 27.52 126 ASP F CA 1
ATOM 11855 C C . ASP F 1 127 ? -8.628 34.151 0.736 1.00 32.43 126 ASP F C 1
ATOM 11856 O O . ASP F 1 127 ? -9.315 33.141 0.943 1.00 35.32 126 ASP F O 1
ATOM 11861 N N . GLY F 1 128 ? -9.052 35.381 0.947 1.00 26.64 127 GLY F N 1
ATOM 11862 C CA . GLY F 1 128 ? -10.416 35.697 1.328 1.00 27.01 127 GLY F CA 1
ATOM 11863 C C . GLY F 1 128 ? -10.664 35.780 2.807 1.00 32.96 127 GLY F C 1
ATOM 11864 O O . GLY F 1 128 ? -11.766 36.154 3.208 1.00 37.18 127 GLY F O 1
ATOM 11865 N N . ASP F 1 129 ? -9.668 35.417 3.635 1.00 26.72 128 ASP F N 1
ATOM 11866 C CA . ASP F 1 129 ? -9.789 35.472 5.096 1.00 25.25 128 ASP F CA 1
ATOM 11867 C C . ASP F 1 129 ? -9.959 36.913 5.546 1.00 27.89 128 ASP F C 1
ATOM 11868 O O . ASP F 1 129 ? -9.463 37.827 4.895 1.00 28.33 128 ASP F O 1
ATOM 11873 N N . VAL F 1 130 ? -10.682 37.124 6.632 1.00 26.53 129 VAL F N 1
ATOM 11874 C CA . VAL F 1 130 ? -10.951 38.472 7.147 1.00 26.80 129 VAL F CA 1
ATOM 11875 C C . VAL F 1 130 ? -10.296 38.659 8.526 1.00 33.91 129 VAL F C 1
ATOM 11876 O O . VAL F 1 130 ? -10.479 37.827 9.418 1.00 34.80 129 VAL F O 1
ATOM 11880 N N . ILE F 1 131 ? -9.535 39.760 8.682 1.00 30.80 130 ILE F N 1
ATOM 11881 C CA . ILE F 1 131 ? -8.877 40.146 9.930 1.00 30.07 130 ILE F CA 1
ATOM 11882 C C . ILE F 1 131 ? -9.621 41.388 10.440 1.00 33.84 130 ILE F C 1
ATOM 11883 O O . ILE F 1 131 ? -9.644 42.414 9.769 1.00 33.51 130 ILE F O 1
ATOM 11888 N N . LYS F 1 132 ? -10.288 41.267 11.588 1.00 31.73 131 LYS F N 1
ATOM 11889 C CA . LYS F 1 132 ? -11.097 42.328 12.182 1.00 31.79 131 LYS F CA 1
ATOM 11890 C C . LYS F 1 132 ? -10.460 42.903 13.429 1.00 35.93 131 LYS F C 1
ATOM 11891 O O . LYS F 1 132 ? -9.866 42.178 14.240 1.00 36.08 131 LYS F O 1
ATOM 11897 N N . THR F 1 133 ? -10.610 44.216 13.586 1.00 33.35 132 THR F N 1
ATOM 11898 C CA . THR F 1 133 ? -10.163 45.003 14.746 1.00 33.64 132 THR F CA 1
ATOM 11899 C C . THR F 1 133 ? -11.217 46.111 14.986 1.00 36.02 132 THR F C 1
ATOM 11900 O O . THR F 1 133 ? -12.105 46.295 14.150 1.00 36.25 132 THR F O 1
ATOM 11904 N N . GLU F 1 134 ? -11.138 46.817 16.116 1.00 31.26 133 GLU F N 1
ATOM 11905 C CA . GLU F 1 134 ? -12.047 47.917 16.390 1.00 32.11 133 GLU F CA 1
ATOM 11906 C C . GLU F 1 134 ? -11.804 49.007 15.347 1.00 35.71 133 GLU F C 1
ATOM 11907 O O . GLU F 1 134 ? -10.680 49.481 15.208 1.00 33.80 133 GLU F O 1
ATOM 11913 N N . GLY F 1 135 ? -12.836 49.306 14.569 1.00 33.74 134 GLY F N 1
ATOM 11914 C CA . GLY F 1 135 ? -12.796 50.318 13.525 1.00 33.66 134 GLY F CA 1
ATOM 11915 C C . GLY F 1 135 ? -12.173 49.930 12.196 1.00 38.38 134 GLY F C 1
ATOM 11916 O O . GLY F 1 135 ? -12.050 50.787 11.316 1.00 38.84 134 GLY F O 1
ATOM 11917 N N . ALA F 1 136 ? -11.761 48.663 12.007 1.00 34.58 135 ALA F N 1
ATOM 11918 C CA . ALA F 1 136 ? -11.149 48.256 10.734 1.00 33.66 135 ALA F CA 1
ATOM 11919 C C . ALA F 1 136 ? -11.352 46.781 10.435 1.00 38.25 135 ALA F C 1
ATOM 11920 O O . ALA F 1 136 ? -11.206 45.939 11.319 1.00 38.81 135 ALA F O 1
ATOM 11922 N N . THR F 1 137 ? -11.665 46.478 9.160 1.00 35.64 136 THR F N 1
ATOM 11923 C CA . THR F 1 137 ? -11.861 45.137 8.600 1.00 34.13 136 THR F CA 1
ATOM 11924 C C . THR F 1 137 ? -10.898 44.977 7.423 1.00 34.11 136 THR F C 1
ATOM 11925 O O . THR F 1 137 ? -10.974 45.754 6.474 1.00 33.61 136 THR F O 1
ATOM 11929 N N . LEU F 1 138 ? -9.981 43.990 7.504 1.00 28.57 137 LEU F N 1
ATOM 11930 C CA . LEU F 1 138 ? -8.988 43.689 6.466 1.00 25.76 137 LEU F CA 1
ATOM 11931 C C . LEU F 1 138 ? -9.283 42.361 5.773 1.00 31.19 137 LEU F C 1
ATOM 11932 O O . LEU F 1 138 ? -9.266 41.318 6.421 1.00 32.69 137 LEU F O 1
ATOM 11937 N N . ARG F 1 139 ? -9.558 42.390 4.466 1.00 27.73 138 ARG F N 1
ATOM 11938 C CA . ARG F 1 139 ? -9.755 41.154 3.703 1.00 27.73 138 ARG F CA 1
ATOM 11939 C C . ARG F 1 139 ? -8.393 40.736 3.096 1.00 28.11 138 ARG F C 1
ATOM 11940 O O . ARG F 1 139 ? -7.663 41.577 2.529 1.00 28.19 138 ARG F O 1
ATOM 11948 N N . VAL F 1 140 ? -8.042 39.454 3.257 1.00 21.06 139 VAL F N 1
ATOM 11949 C CA . VAL F 1 140 ? -6.763 38.887 2.775 1.00 19.55 139 VAL F CA 1
ATOM 11950 C C . VAL F 1 140 ? -6.845 38.609 1.262 1.00 25.19 139 VAL F C 1
ATOM 11951 O O . VAL F 1 140 ? -7.745 37.904 0.798 1.00 23.28 139 VAL F O 1
ATOM 11955 N N . LEU F 1 141 ? -5.931 39.229 0.501 1.00 24.40 140 LEU F N 1
ATOM 11956 C CA . LEU F 1 141 ? -5.871 39.079 -0.955 1.00 24.12 140 LEU F CA 1
ATOM 11957 C C . LEU F 1 141 ? -4.558 38.445 -1.324 1.00 25.38 140 LEU F C 1
ATOM 11958 O O . LEU F 1 141 ? -3.521 39.095 -1.151 1.00 25.44 140 LEU F O 1
ATOM 11963 N N . TYR F 1 142 ? -4.594 37.193 -1.829 1.00 20.39 141 TYR F N 1
ATOM 11964 C CA . TYR F 1 142 ? -3.406 36.477 -2.287 1.00 20.71 141 TYR F CA 1
ATOM 11965 C C . TYR F 1 142 ? -2.950 37.089 -3.644 1.00 27.00 141 TYR F C 1
ATOM 11966 O O . TYR F 1 142 ? -3.649 36.967 -4.656 1.00 25.68 141 TYR F O 1
ATOM 11975 N N . THR F 1 143 ? -1.808 37.813 -3.628 1.00 24.11 142 THR F N 1
ATOM 11976 C CA . THR F 1 143 ? -1.291 38.477 -4.827 1.00 23.00 142 THR F CA 1
ATOM 11977 C C . THR F 1 143 ? 0.122 37.952 -5.132 1.00 25.06 142 THR F C 1
ATOM 11978 O O . THR F 1 143 ? 1.070 38.716 -4.959 1.00 25.96 142 THR F O 1
ATOM 11982 N N . PRO F 1 144 ? 0.278 36.675 -5.610 1.00 18.14 143 PRO F N 1
ATOM 11983 C CA . PRO F 1 144 ? 1.632 36.137 -5.900 1.00 17.27 143 PRO F CA 1
ATOM 11984 C C . PRO F 1 144 ? 2.311 36.779 -7.106 1.00 24.59 143 PRO F C 1
ATOM 11985 O O . PRO F 1 144 ? 1.635 37.391 -7.907 1.00 29.40 143 PRO F O 1
ATOM 11989 N N . GLY F 1 145 ? 3.616 36.599 -7.261 1.00 19.80 144 GLY F N 1
ATOM 11990 C CA . GLY F 1 145 ? 4.387 37.160 -8.374 1.00 19.16 144 GLY F CA 1
ATOM 11991 C C . GLY F 1 145 ? 5.681 37.744 -7.858 1.00 23.46 144 GLY F C 1
ATOM 11992 O O . GLY F 1 145 ? 6.763 37.307 -8.256 1.00 23.90 144 GLY F O 1
ATOM 11993 N N . HIS F 1 146 ? 5.569 38.714 -6.920 1.00 18.74 145 HIS F N 1
ATOM 11994 C CA . HIS F 1 146 ? 6.697 39.314 -6.206 1.00 16.69 145 HIS F CA 1
ATOM 11995 C C . HIS F 1 146 ? 7.426 38.197 -5.437 1.00 23.21 145 HIS F C 1
ATOM 11996 O O . HIS F 1 146 ? 8.655 38.055 -5.523 1.00 24.12 145 HIS F O 1
ATOM 12003 N N . THR F 1 147 ? 6.635 37.415 -4.683 1.00 19.41 146 THR F N 1
ATOM 12004 C CA . THR F 1 147 ? 6.979 36.236 -3.885 1.00 19.99 146 THR F CA 1
ATOM 12005 C C . THR F 1 147 ? 5.776 35.322 -4.023 1.00 25.34 146 THR F C 1
ATOM 12006 O O . THR F 1 147 ? 4.699 35.805 -4.344 1.00 24.65 146 THR F O 1
ATOM 12010 N N . ASP F 1 148 ? 5.932 34.027 -3.738 1.00 23.00 147 ASP F N 1
ATOM 12011 C CA . ASP F 1 148 ? 4.879 33.008 -3.836 1.00 22.02 147 ASP F CA 1
ATOM 12012 C C . ASP F 1 148 ? 3.854 33.044 -2.659 1.00 24.11 147 ASP F C 1
ATOM 12013 O O . ASP F 1 148 ? 2.861 32.330 -2.700 1.00 24.05 147 ASP F O 1
ATOM 12018 N N . ASP F 1 149 ? 4.109 33.852 -1.609 1.00 20.53 148 ASP F N 1
ATOM 12019 C CA . ASP F 1 149 ? 3.304 33.994 -0.376 1.00 17.59 148 ASP F CA 1
ATOM 12020 C C . ASP F 1 149 ? 2.781 35.381 -0.235 1.00 20.51 148 ASP F C 1
ATOM 12021 O O . ASP F 1 149 ? 2.274 35.725 0.843 1.00 22.78 148 ASP F O 1
ATOM 12026 N N . HIS F 1 150 ? 2.991 36.232 -1.285 1.00 14.19 149 HIS F N 1
ATOM 12027 C CA . HIS F 1 150 ? 2.616 37.641 -1.248 1.00 11.66 149 HIS F CA 1
ATOM 12028 C C . HIS F 1 150 ? 1.147 37.849 -0.991 1.00 19.56 149 HIS F C 1
ATOM 12029 O O . HIS F 1 150 ? 0.265 37.244 -1.619 1.00 20.83 149 HIS F O 1
ATOM 12036 N N . MET F 1 151 ? 0.910 38.743 -0.039 1.00 18.60 150 MET F N 1
ATOM 12037 C CA . MET F 1 151 ? -0.399 39.144 0.427 1.00 20.19 150 MET F CA 1
ATOM 12038 C C . MET F 1 151 ? -0.595 40.666 0.362 1.00 26.03 150 MET F C 1
ATOM 12039 O O . MET F 1 151 ? 0.235 41.432 0.854 1.00 27.43 150 MET F O 1
ATOM 12044 N N . ALA F 1 152 ? -1.688 41.091 -0.224 1.00 21.50 151 ALA F N 1
ATOM 12045 C CA . ALA F 1 152 ? -2.138 42.464 -0.111 1.00 22.29 151 ALA F CA 1
ATOM 12046 C C . ALA F 1 152 ? -3.320 42.389 0.871 1.00 25.66 151 ALA F C 1
ATOM 12047 O O . ALA F 1 152 ? -3.831 41.286 1.163 1.00 24.69 151 ALA F O 1
ATOM 12049 N N . LEU F 1 153 ? -3.741 43.528 1.391 1.00 22.56 152 LEU F N 1
ATOM 12050 C CA . LEU F 1 153 ? -4.876 43.557 2.315 1.00 23.53 152 LEU F CA 1
ATOM 12051 C C . LEU F 1 153 ? -5.807 44.641 1.924 1.00 26.56 152 LEU F C 1
ATOM 12052 O O . LEU F 1 153 ? -5.368 45.718 1.543 1.00 24.48 152 LEU F O 1
ATOM 12057 N N . LEU F 1 154 ? -7.103 44.348 1.974 1.00 26.10 153 LEU F N 1
ATOM 12058 C CA . LEU F 1 154 ? -8.115 45.345 1.648 1.00 26.00 153 LEU F CA 1
ATOM 12059 C C . LEU F 1 154 ? -8.790 45.852 2.917 1.00 29.21 153 LEU F C 1
ATOM 12060 O O . LEU F 1 154 ? -9.466 45.093 3.610 1.00 29.48 153 LEU F O 1
ATOM 12065 N N . LEU F 1 155 ? -8.568 47.135 3.224 1.00 26.07 154 LEU F N 1
ATOM 12066 C CA . LEU F 1 155 ? -9.215 47.851 4.321 1.00 25.91 154 LEU F CA 1
ATOM 12067 C C . LEU F 1 155 ? -10.571 48.290 3.771 1.00 34.15 154 LEU F C 1
ATOM 12068 O O . LEU F 1 155 ? -10.658 49.224 2.967 1.00 33.27 154 LEU F O 1
ATOM 12073 N N . GLU F 1 156 ? -11.615 47.541 4.139 1.00 34.25 155 GLU F N 1
ATOM 12074 C CA . GLU F 1 156 ? -12.978 47.698 3.637 1.00 36.58 155 GLU F CA 1
ATOM 12075 C C . GLU F 1 156 ? -13.580 49.064 3.947 1.00 45.56 155 GLU F C 1
ATOM 12076 O O . GLU F 1 156 ? -14.257 49.614 3.083 1.00 49.99 155 GLU F O 1
ATOM 12082 N N . GLU F 1 157 ? -13.294 49.638 5.130 1.00 41.21 156 GLU F N 1
ATOM 12083 C CA . GLU F 1 157 ? -13.830 50.921 5.618 1.00 41.23 156 GLU F CA 1
ATOM 12084 C C . GLU F 1 157 ? -13.323 52.132 4.848 1.00 45.06 156 GLU F C 1
ATOM 12085 O O . GLU F 1 157 ? -13.949 53.197 4.898 1.00 47.28 156 GLU F O 1
ATOM 12091 N N . GLU F 1 158 ? -12.186 51.989 4.168 1.00 39.12 157 GLU F N 1
ATOM 12092 C CA . GLU F 1 158 ? -11.565 53.070 3.406 1.00 39.38 157 GLU F CA 1
ATOM 12093 C C . GLU F 1 158 ? -11.497 52.766 1.903 1.00 43.84 157 GLU F C 1
ATOM 12094 O O . GLU F 1 158 ? -11.197 53.668 1.115 1.00 45.43 157 GLU F O 1
ATOM 12100 N N . ASN F 1 159 ? -11.740 51.488 1.515 1.00 38.09 158 ASN F N 1
ATOM 12101 C CA . ASN F 1 159 ? -11.566 50.953 0.168 1.00 37.29 158 ASN F CA 1
ATOM 12102 C C . ASN F 1 159 ? -10.095 51.237 -0.224 1.00 39.32 158 ASN F C 1
ATOM 12103 O O . ASN F 1 159 ? -9.783 51.854 -1.246 1.00 40.04 158 ASN F O 1
ATOM 12108 N N . ALA F 1 160 ? -9.203 50.824 0.676 1.00 34.35 159 ALA F N 1
ATOM 12109 C CA . ALA F 1 160 ? -7.765 51.003 0.611 1.00 33.22 159 ALA F CA 1
ATOM 12110 C C . ALA F 1 160 ? -7.075 49.667 0.542 1.00 38.04 159 ALA F C 1
ATOM 12111 O O . ALA F 1 160 ? -7.503 48.718 1.190 1.00 39.48 159 ALA F O 1
ATOM 12113 N N . ILE F 1 161 ? -5.961 49.616 -0.187 1.00 33.01 160 ILE F N 1
ATOM 12114 C CA . ILE F 1 161 ? -5.144 48.421 -0.320 1.00 30.07 160 ILE F CA 1
ATOM 12115 C C . ILE F 1 161 ? -3.781 48.660 0.328 1.00 30.53 160 ILE F C 1
ATOM 12116 O O . ILE F 1 161 ? -3.140 49.678 0.068 1.00 29.54 160 ILE F O 1
ATOM 12121 N N . PHE F 1 162 ? -3.342 47.695 1.144 1.00 23.93 161 PHE F N 1
ATOM 12122 C CA . PHE F 1 162 ? -2.003 47.593 1.702 1.00 20.48 161 PHE F CA 1
ATOM 12123 C C . PHE F 1 162 ? -1.318 46.661 0.726 1.00 21.54 161 PHE F C 1
ATOM 12124 O O . PHE F 1 162 ? -1.598 45.472 0.714 1.00 18.88 161 PHE F O 1
ATOM 12132 N N . SER F 1 163 ? -0.574 47.216 -0.203 1.00 19.58 162 SER F N 1
ATOM 12133 C CA . SER F 1 163 ? -0.045 46.438 -1.327 1.00 19.66 162 SER F CA 1
ATOM 12134 C C . SER F 1 163 ? 1.225 45.696 -1.080 1.00 23.44 162 SER F C 1
ATOM 12135 O O . SER F 1 163 ? 1.612 44.948 -1.962 1.00 22.69 162 SER F O 1
ATOM 12138 N N . GLY F 1 164 ? 1.870 45.882 0.079 1.00 21.24 163 GLY F N 1
ATOM 12139 C CA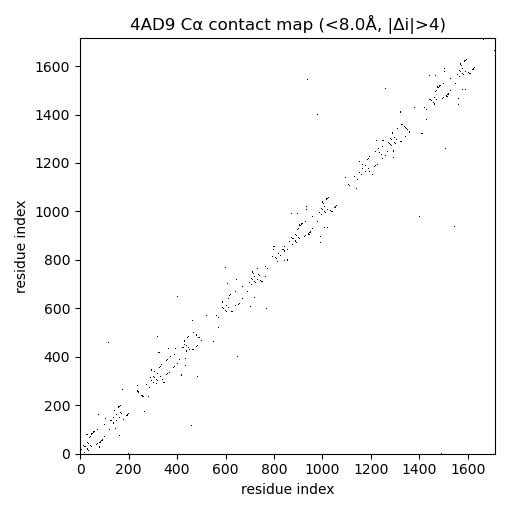 . GLY F 1 164 ? 3.179 45.282 0.345 1.00 20.45 163 GLY F CA 1
ATOM 12140 C C . GLY F 1 164 ? 4.175 45.734 -0.720 1.00 26.35 163 GLY F C 1
ATOM 12141 O O . GLY F 1 164 ? 4.279 46.940 -1.030 1.00 25.73 163 GLY F O 1
ATOM 12142 N N . ASP F 1 165 ? 4.793 44.773 -1.403 1.00 22.07 164 ASP F N 1
ATOM 12143 C CA . ASP F 1 165 ? 5.765 45.084 -2.442 1.00 21.06 164 ASP F CA 1
ATOM 12144 C C . ASP F 1 165 ? 5.196 44.773 -3.871 1.00 26.69 164 ASP F C 1
ATOM 12145 O O . ASP F 1 165 ? 5.897 44.860 -4.882 1.00 26.20 164 ASP F O 1
ATOM 12150 N N . CYS F 1 166 ? 3.915 44.488 -3.958 1.00 25.60 165 CYS F N 1
ATOM 12151 C CA . CYS F 1 166 ? 3.275 44.293 -5.257 1.00 27.05 165 CYS F CA 1
ATOM 12152 C C . CYS F 1 166 ? 3.333 45.635 -6.005 1.00 30.49 165 CYS F C 1
ATOM 12153 O O . CYS F 1 166 ? 3.786 45.701 -7.158 1.00 31.35 165 CYS F O 1
ATOM 12156 N N . ILE F 1 167 ? 2.922 46.721 -5.291 1.00 23.08 166 ILE F N 1
ATOM 12157 C CA . ILE F 1 167 ? 2.898 48.082 -5.786 1.00 20.43 166 ILE F CA 1
ATOM 12158 C C . ILE F 1 167 ? 3.666 48.953 -4.801 1.00 24.42 166 ILE F C 1
ATOM 12159 O O . ILE F 1 167 ? 3.363 48.922 -3.625 1.00 25.53 166 ILE F O 1
ATOM 12164 N N . LEU F 1 168 ? 4.662 49.729 -5.280 1.00 20.92 167 LEU F N 1
ATOM 12165 C CA . LEU F 1 168 ? 5.460 50.653 -4.471 1.00 19.52 167 LEU F CA 1
ATOM 12166 C C . LEU F 1 168 ? 5.059 52.120 -4.765 1.00 26.44 167 LEU F C 1
ATOM 12167 O O . LEU F 1 168 ? 4.593 52.439 -5.864 1.00 27.54 167 LEU F O 1
ATOM 12172 N N . GLY F 1 169 ? 5.229 52.978 -3.770 1.00 23.68 168 GLY F N 1
ATOM 12173 C CA . GLY F 1 169 ? 4.892 54.398 -3.822 1.00 25.17 168 GLY F CA 1
ATOM 12174 C C . GLY F 1 169 ? 5.704 55.221 -4.793 1.00 33.08 168 GLY F C 1
ATOM 12175 O O . GLY F 1 169 ? 5.233 56.251 -5.286 1.00 34.81 168 GLY F O 1
ATOM 12176 N N . GLU F 1 170 ? 6.929 54.777 -5.077 1.00 30.28 169 GLU F N 1
ATOM 12177 C CA . GLU F 1 170 ? 7.852 55.434 -6.020 1.00 31.41 169 GLU F CA 1
ATOM 12178 C C . GLU F 1 170 ? 8.574 54.338 -6.785 1.00 35.35 169 GLU F C 1
ATOM 12179 O O . GLU F 1 170 ? 8.977 53.343 -6.177 1.00 35.39 169 GLU F O 1
ATOM 12185 N N . GLY F 1 171 ? 8.727 54.527 -8.090 1.00 31.49 170 GLY F N 1
ATOM 12186 C CA . GLY F 1 171 ? 9.417 53.585 -8.971 1.00 30.33 170 GLY F CA 1
ATOM 12187 C C . GLY F 1 171 ? 8.736 52.241 -9.152 1.00 29.88 170 GLY F C 1
ATOM 12188 O O . GLY F 1 171 ? 7.526 52.112 -8.929 1.00 26.12 170 GLY F O 1
ATOM 12189 N N . THR F 1 172 ? 9.517 51.232 -9.575 1.00 26.19 171 THR F N 1
ATOM 12190 C CA . THR F 1 172 ? 8.979 49.894 -9.810 1.00 25.33 171 THR F CA 1
ATOM 12191 C C . THR F 1 172 ? 9.459 48.903 -8.726 1.00 26.89 171 THR F C 1
ATOM 12192 O O . THR F 1 172 ? 10.200 49.262 -7.812 1.00 24.40 171 THR F O 1
ATOM 12196 N N . THR F 1 173 ? 8.987 47.671 -8.828 1.00 23.97 172 THR F N 1
ATOM 12197 C CA . THR F 1 173 ? 9.336 46.614 -7.903 1.00 24.90 172 THR F CA 1
ATOM 12198 C C . THR F 1 173 ? 9.941 45.447 -8.710 1.00 31.64 172 THR F C 1
ATOM 12199 O O . THR F 1 173 ? 10.001 45.486 -9.945 1.00 31.54 172 THR F O 1
ATOM 12203 N N . VAL F 1 174 ? 10.412 44.436 -7.997 1.00 28.29 173 VAL F N 1
ATOM 12204 C CA . VAL F 1 174 ? 10.960 43.223 -8.572 1.00 26.72 173 VAL F CA 1
ATOM 12205 C C . VAL F 1 174 ? 9.934 42.108 -8.346 1.00 28.95 173 VAL F C 1
ATOM 12206 O O . VAL F 1 174 ? 8.948 42.316 -7.641 1.00 28.28 173 VAL F O 1
ATOM 12210 N N . PHE F 1 175 ? 10.125 40.962 -8.992 1.00 25.51 174 PHE F N 1
ATOM 12211 C CA . PHE F 1 175 ? 9.224 39.809 -8.913 1.00 24.21 174 PHE F CA 1
ATOM 12212 C C . PHE F 1 175 ? 9.967 38.594 -9.394 1.00 29.70 174 PHE F C 1
ATOM 12213 O O . PHE F 1 175 ? 10.970 38.718 -10.109 1.00 28.80 174 PHE F O 1
ATOM 12221 N N . GLU F 1 176 ? 9.476 37.414 -8.970 1.00 28.37 175 GLU F N 1
ATOM 12222 C CA . GLU F 1 176 ? 10.000 36.087 -9.279 1.00 27.52 175 GLU F CA 1
ATOM 12223 C C . GLU F 1 176 ? 9.323 35.536 -10.528 1.00 32.19 175 GLU F C 1
ATOM 12224 O O . GLU F 1 176 ? 9.992 34.906 -11.342 1.00 34.07 175 GLU F O 1
ATOM 12230 N N . ASP F 1 177 ? 7.994 35.740 -10.658 1.00 26.97 176 ASP F N 1
ATOM 12231 C CA . ASP F 1 177 ? 7.177 35.222 -11.765 1.00 25.98 176 ASP F CA 1
ATOM 12232 C C . ASP F 1 177 ? 6.312 36.306 -12.342 1.00 26.15 176 ASP F C 1
ATOM 12233 O O . ASP F 1 177 ? 5.354 36.736 -11.701 1.00 24.93 176 ASP F O 1
ATOM 12238 N N . LEU F 1 178 ? 6.629 36.725 -13.585 1.00 22.03 177 LEU F N 1
ATOM 12239 C CA . LEU F 1 178 ? 5.888 37.761 -14.298 1.00 20.47 177 LEU F CA 1
ATOM 12240 C C . LEU F 1 178 ? 4.441 37.351 -14.588 1.00 24.84 177 LEU F C 1
ATOM 12241 O O . LEU F 1 178 ? 3.569 38.207 -14.531 1.00 26.77 177 LEU F O 1
ATOM 12246 N N . TYR F 1 179 ? 4.184 36.074 -14.893 1.00 21.57 178 TYR F N 1
ATOM 12247 C CA . TYR F 1 179 ? 2.844 35.587 -15.199 1.00 23.75 178 TYR F CA 1
ATOM 12248 C C . TYR F 1 179 ? 1.902 35.797 -14.001 1.00 31.30 178 TYR F C 1
ATOM 12249 O O . TYR F 1 179 ? 0.801 36.319 -14.195 1.00 34.57 178 TYR F O 1
ATOM 12258 N N . ASP F 1 180 ? 2.335 35.415 -12.779 1.00 24.51 179 ASP F N 1
ATOM 12259 C CA . ASP F 1 180 ? 1.529 35.590 -11.582 1.00 24.15 179 ASP F CA 1
ATOM 12260 C C . ASP F 1 180 ? 1.450 37.055 -11.166 1.00 27.07 179 ASP F C 1
ATOM 12261 O O . ASP F 1 180 ? 0.398 37.505 -10.698 1.00 25.46 179 ASP F O 1
ATOM 12266 N N . TYR F 1 181 ? 2.562 37.798 -11.333 1.00 22.49 180 TYR F N 1
ATOM 12267 C CA . TYR F 1 181 ? 2.635 39.210 -10.995 1.00 20.10 180 TYR F CA 1
ATOM 12268 C C . TYR F 1 181 ? 1.600 40.010 -11.790 1.00 23.69 180 TYR F C 1
ATOM 12269 O O . TYR F 1 181 ? 0.792 40.726 -11.191 1.00 22.47 180 TYR F O 1
ATOM 12278 N N . MET F 1 182 ? 1.570 39.823 -13.122 1.00 21.37 181 MET F N 1
ATOM 12279 C CA . MET F 1 182 ? 0.637 40.510 -14.010 1.00 23.53 181 MET F CA 1
ATOM 12280 C C . MET F 1 182 ? -0.796 40.144 -13.673 1.00 27.41 181 MET F C 1
ATOM 12281 O O . MET F 1 182 ? -1.675 40.997 -13.716 1.00 27.71 181 MET F O 1
ATOM 12286 N N . ASN F 1 183 ? -1.022 38.891 -13.280 1.00 23.55 182 ASN F N 1
ATOM 12287 C CA . ASN F 1 183 ? -2.338 38.418 -12.909 1.00 23.09 182 ASN F CA 1
ATOM 12288 C C . ASN F 1 183 ? -2.816 39.059 -11.605 1.00 27.45 182 ASN F C 1
ATOM 12289 O O . ASN F 1 183 ? -3.989 39.385 -11.490 1.00 28.33 182 ASN F O 1
ATOM 12294 N N . SER F 1 184 ? -1.907 39.274 -10.640 1.00 24.78 183 SER F N 1
ATOM 12295 C CA . SER F 1 184 ? -2.192 39.919 -9.346 1.00 23.66 183 SER F CA 1
ATOM 12296 C C . SER F 1 184 ? -2.522 41.407 -9.534 1.00 29.87 183 SER F C 1
ATOM 12297 O O . SER F 1 184 ? -3.459 41.915 -8.902 1.00 30.34 183 SER F O 1
ATOM 12300 N N . LEU F 1 185 ? -1.779 42.091 -10.440 1.00 26.01 184 LEU F N 1
ATOM 12301 C CA . LEU F 1 185 ? -2.032 43.491 -10.778 1.00 25.58 184 LEU F CA 1
ATOM 12302 C C . LEU F 1 185 ? -3.411 43.639 -11.399 1.00 28.14 184 LEU F C 1
ATOM 12303 O O . LEU F 1 185 ? -4.132 44.580 -11.040 1.00 27.26 184 LEU F O 1
ATOM 12308 N N . LYS F 1 186 ? -3.798 42.675 -12.289 1.00 24.91 185 LYS F N 1
ATOM 12309 C CA . LYS F 1 186 ? -5.098 42.655 -12.955 1.00 27.15 185 LYS F CA 1
ATOM 12310 C C . LYS F 1 186 ? -6.213 42.446 -11.938 1.00 33.14 185 LYS F C 1
ATOM 12311 O O . LYS F 1 186 ? -7.274 43.070 -12.079 1.00 35.91 185 LYS F O 1
ATOM 12317 N N . GLU F 1 187 ? -5.959 41.619 -10.895 1.00 27.42 186 GLU F N 1
ATOM 12318 C CA . GLU F 1 187 ? -6.901 41.335 -9.813 1.00 27.85 186 GLU F CA 1
ATOM 12319 C C . GLU F 1 187 ? -7.083 42.542 -8.921 1.00 32.60 186 GLU F C 1
ATOM 12320 O O . GLU F 1 187 ? -8.233 42.872 -8.602 1.00 36.36 186 GLU F O 1
ATOM 12326 N N . LEU F 1 188 ? -5.974 43.218 -8.540 1.00 25.48 187 LEU F N 1
ATOM 12327 C CA . LEU F 1 188 ? -6.020 44.428 -7.712 1.00 25.22 187 LEU F CA 1
ATOM 12328 C C . LEU F 1 188 ? -6.775 45.559 -8.414 1.00 29.71 187 LEU F C 1
ATOM 12329 O O . LEU F 1 188 ? -7.490 46.308 -7.749 1.00 32.31 187 LEU F O 1
ATOM 12334 N N . LEU F 1 189 ? -6.630 45.670 -9.743 1.00 25.04 188 LEU F N 1
ATOM 12335 C CA . LEU F 1 189 ? -7.333 46.658 -10.564 1.00 25.31 188 LEU F CA 1
ATOM 12336 C C . LEU F 1 189 ? -8.841 46.500 -10.429 1.00 33.03 188 LEU F C 1
ATOM 12337 O O . LEU F 1 189 ? -9.524 47.521 -10.371 1.00 34.37 188 LEU F O 1
ATOM 12342 N N . LYS F 1 190 ? -9.358 45.227 -10.370 1.00 31.17 189 LYS F N 1
ATOM 12343 C CA . LYS F 1 190 ? -10.792 44.906 -10.257 1.00 33.22 189 LYS F CA 1
ATOM 12344 C C . LYS F 1 190 ? -11.390 45.387 -8.925 1.00 38.45 189 LYS F C 1
ATOM 12345 O O . LYS F 1 190 ? -12.602 45.634 -8.885 1.00 40.88 189 LYS F O 1
ATOM 12351 N N . ILE F 1 191 ? -10.551 45.530 -7.849 1.00 31.61 190 ILE F N 1
ATOM 12352 C CA . ILE F 1 191 ? -10.970 46.018 -6.521 1.00 30.45 190 ILE F CA 1
ATOM 12353 C C . ILE F 1 191 ? -11.481 47.483 -6.626 1.00 36.79 190 ILE F C 1
ATOM 12354 O O . ILE F 1 191 ? -12.446 47.849 -5.959 1.00 37.94 190 ILE F O 1
ATOM 12359 N N . LYS F 1 192 ? -10.853 48.286 -7.498 1.00 34.64 191 LYS F N 1
ATOM 12360 C CA . LYS F 1 192 ? -11.161 49.689 -7.764 1.00 36.10 191 LYS F CA 1
ATOM 12361 C C . LYS F 1 192 ? -11.023 50.466 -6.478 1.00 42.12 191 LYS F C 1
ATOM 12362 O O . LYS F 1 192 ? -11.942 51.188 -6.069 1.00 45.90 191 LYS F O 1
ATOM 12367 N N . ALA F 1 193 ? -9.858 50.309 -5.842 1.00 36.66 192 ALA F N 1
ATOM 12368 C CA . ALA F 1 193 ? -9.523 50.946 -4.578 1.00 36.16 192 ALA F CA 1
ATOM 12369 C C . ALA F 1 193 ? -9.318 52.446 -4.755 1.00 43.75 192 ALA F C 1
ATOM 12370 O O . ALA F 1 193 ? -8.954 52.901 -5.826 1.00 44.06 192 ALA F O 1
ATOM 12372 N N . ASP F 1 194 ? -9.573 53.203 -3.699 1.00 43.08 193 ASP F N 1
ATOM 12373 C CA . ASP F 1 194 ? -9.442 54.646 -3.670 1.00 44.87 193 ASP F CA 1
ATOM 12374 C C . ASP F 1 194 ? -7.988 55.071 -3.362 1.00 46.70 193 ASP F C 1
ATOM 12375 O O . ASP F 1 194 ? -7.495 56.007 -3.997 1.00 48.57 193 ASP F O 1
ATOM 12380 N N . ILE F 1 195 ? -7.310 54.367 -2.425 1.00 37.03 194 ILE F N 1
ATOM 12381 C CA . ILE F 1 195 ? -5.942 54.639 -1.977 1.00 34.66 194 ILE F CA 1
ATOM 12382 C C . ILE F 1 195 ? -5.130 53.336 -1.856 1.00 34.15 194 ILE F C 1
ATOM 12383 O O . ILE F 1 195 ? -5.695 52.261 -1.623 1.00 32.95 194 ILE F O 1
ATOM 12388 N N . ILE F 1 196 ? -3.803 53.441 -2.050 1.00 29.34 195 ILE F N 1
ATOM 12389 C CA . ILE F 1 196 ? -2.860 52.336 -1.861 1.00 27.43 195 ILE F CA 1
ATOM 12390 C C . ILE F 1 196 ? -1.800 52.775 -0.819 1.00 28.97 195 ILE F C 1
ATOM 12391 O O . ILE F 1 196 ? -1.167 53.811 -0.969 1.00 31.50 195 ILE F O 1
ATOM 12396 N N . TYR F 1 197 ? -1.661 52.005 0.242 1.00 22.48 196 TYR F N 1
ATOM 12397 C CA . TYR F 1 197 ? -0.638 52.126 1.292 1.00 19.96 196 TYR F CA 1
ATOM 12398 C C . TYR F 1 197 ? 0.456 51.114 0.958 1.00 22.26 196 TYR F C 1
ATOM 12399 O O . TYR F 1 197 ? 0.278 49.916 1.190 1.00 20.69 196 TYR F O 1
ATOM 12408 N N . PRO F 1 198 ? 1.536 51.536 0.274 1.00 19.49 197 PRO F N 1
ATOM 12409 C CA . PRO F 1 198 ? 2.525 50.549 -0.182 1.00 18.47 197 PRO F CA 1
ATOM 12410 C C . PRO F 1 198 ? 3.525 50.125 0.913 1.00 23.21 197 PRO F C 1
ATOM 12411 O O . PRO F 1 198 ? 3.643 50.784 1.963 1.00 23.62 197 PRO F O 1
ATOM 12415 N N . GLY F 1 199 ? 4.264 49.053 0.633 1.00 17.59 198 GLY F N 1
ATOM 12416 C CA . GLY F 1 199 ? 5.280 48.551 1.547 1.00 17.85 198 GLY F CA 1
ATOM 12417 C C . GLY F 1 199 ? 6.469 49.478 1.634 1.00 22.73 198 GLY F C 1
ATOM 12418 O O . GLY F 1 199 ? 7.195 49.447 2.626 1.00 20.79 198 GLY F O 1
ATOM 12419 N N . HIS F 1 200 ? 6.706 50.281 0.565 1.00 21.15 199 HIS F N 1
ATOM 12420 C CA . HIS F 1 200 ? 7.777 51.307 0.505 1.00 21.54 199 HIS F CA 1
ATOM 12421 C C . HIS F 1 200 ? 7.296 52.465 -0.331 1.00 27.78 199 HIS F C 1
ATOM 12422 O O . HIS F 1 200 ? 6.533 52.261 -1.268 1.00 27.32 199 HIS F O 1
ATOM 12429 N N . GLY F 1 201 ? 7.751 53.663 0.016 1.00 23.39 200 GLY F N 1
ATOM 12430 C CA . GLY F 1 201 ? 7.458 54.879 -0.704 1.00 21.20 200 GLY F CA 1
ATOM 12431 C C . GLY F 1 201 ? 6.245 55.566 -0.171 1.00 28.04 200 GLY F C 1
ATOM 12432 O O . GLY F 1 201 ? 5.594 55.046 0.744 1.00 29.37 200 GLY F O 1
ATOM 12433 N N . PRO F 1 202 ? 5.901 56.740 -0.750 1.00 25.79 201 PRO F N 1
ATOM 12434 C CA . PRO F 1 202 ? 4.728 57.484 -0.250 1.00 25.62 201 PRO F CA 1
ATOM 12435 C C . PRO F 1 202 ? 3.395 56.823 -0.616 1.00 26.04 201 PRO F C 1
ATOM 12436 O O . PRO F 1 202 ? 3.346 55.904 -1.419 1.00 24.03 201 PRO F O 1
ATOM 12440 N N . VAL F 1 203 ? 2.321 57.304 0.007 1.00 22.65 202 VAL F N 1
ATOM 12441 C CA . VAL F 1 203 ? 0.948 56.848 -0.177 1.00 22.51 202 VAL F CA 1
ATOM 12442 C C . VAL F 1 203 ? 0.554 57.095 -1.630 1.00 29.80 202 VAL F C 1
ATOM 12443 O O . VAL F 1 203 ? 1.030 58.056 -2.210 1.00 33.22 202 VAL F O 1
ATOM 12447 N N . ILE F 1 204 ? -0.273 56.234 -2.227 1.00 27.30 203 ILE F N 1
ATOM 12448 C CA . ILE F 1 204 ? -0.728 56.407 -3.619 1.00 27.80 203 ILE F CA 1
ATOM 12449 C C . ILE F 1 204 ? -2.190 56.793 -3.573 1.00 35.89 203 ILE F C 1
ATOM 12450 O O . ILE F 1 204 ? -2.990 56.009 -3.099 1.00 37.13 203 ILE F O 1
ATOM 12455 N N . HIS F 1 205 ? -2.539 57.995 -4.026 1.00 36.53 204 HIS F N 1
ATOM 12456 C CA . HIS F 1 205 ? -3.916 58.502 -4.033 1.00 38.21 204 HIS F CA 1
ATOM 12457 C C . HIS F 1 205 ? -4.666 58.148 -5.325 1.00 43.51 204 HIS F C 1
ATOM 12458 O O . HIS F 1 205 ? -5.899 58.079 -5.307 1.00 46.13 204 HIS F O 1
ATOM 12465 N N . ASN F 1 206 ? -3.953 57.939 -6.438 1.00 37.95 205 ASN F N 1
ATOM 12466 C CA . ASN F 1 206 ? -4.597 57.512 -7.676 1.00 37.41 205 ASN F CA 1
ATOM 12467 C C . ASN F 1 206 ? -4.155 56.062 -7.972 1.00 39.86 205 ASN F C 1
ATOM 12468 O O . ASN F 1 206 ? -3.201 55.797 -8.712 1.00 39.66 205 ASN F O 1
ATOM 12473 N N . ALA F 1 207 ? -4.857 55.129 -7.320 1.00 33.90 206 ALA F N 1
ATOM 12474 C CA . ALA F 1 207 ? -4.638 53.695 -7.385 1.00 30.44 206 ALA F CA 1
ATOM 12475 C C . ALA F 1 207 ? -4.785 53.139 -8.814 1.00 32.57 206 ALA F C 1
ATOM 12476 O O . ALA F 1 207 ? -3.876 52.465 -9.285 1.00 32.34 206 ALA F O 1
ATOM 12478 N N . GLU F 1 208 ? -5.897 53.423 -9.496 1.00 30.56 207 GLU F N 1
ATOM 12479 C CA . GLU F 1 208 ? -6.171 52.981 -10.873 1.00 30.56 207 GLU F CA 1
ATOM 12480 C C . GLU F 1 208 ? -5.030 53.374 -11.807 1.00 32.62 207 GLU F C 1
ATOM 12481 O O . GLU F 1 208 ? -4.509 52.491 -12.475 1.00 34.11 207 GLU F O 1
ATOM 12487 N N . ALA F 1 209 ? -4.619 54.673 -11.831 1.00 25.93 208 ALA F N 1
ATOM 12488 C CA . ALA F 1 209 ? -3.514 55.155 -12.661 1.00 24.63 208 ALA F CA 1
ATOM 12489 C C . ALA F 1 209 ? -2.158 54.423 -12.318 1.00 28.16 208 ALA F C 1
ATOM 12490 O O . ALA F 1 209 ? -1.412 54.073 -13.215 1.00 28.61 208 ALA F O 1
ATOM 12492 N N . LYS F 1 210 ? -1.894 54.127 -11.058 1.00 24.76 209 LYS F N 1
ATOM 12493 C CA . LYS F 1 210 ? -0.652 53.469 -10.646 1.00 24.50 209 LYS F CA 1
ATOM 12494 C C . LYS F 1 210 ? -0.588 52.013 -11.093 1.00 30.58 209 LYS F C 1
ATOM 12495 O O . LYS F 1 210 ? 0.446 51.594 -11.629 1.00 32.48 209 LYS F O 1
ATOM 12501 N N . ILE F 1 211 ? -1.673 51.239 -10.867 1.00 25.06 210 ILE F N 1
ATOM 12502 C CA . ILE F 1 211 ? -1.736 49.836 -11.296 1.00 22.76 210 ILE F CA 1
ATOM 12503 C C . ILE F 1 211 ? -1.654 49.784 -12.828 1.00 27.79 210 ILE F C 1
ATOM 12504 O O . ILE F 1 211 ? -0.878 48.981 -13.344 1.00 28.03 210 ILE F O 1
ATOM 12509 N N . GLN F 1 212 ? -2.377 50.697 -13.554 1.00 23.37 211 GLN F N 1
ATOM 12510 C CA . GLN F 1 212 ? -2.328 50.752 -15.013 1.00 23.23 211 GLN F CA 1
ATOM 12511 C C . GLN F 1 212 ? -0.932 51.113 -15.507 1.00 28.11 211 GLN F C 1
ATOM 12512 O O . GLN F 1 212 ? -0.533 50.603 -16.535 1.00 28.26 211 GLN F O 1
ATOM 12518 N N . GLN F 1 213 ? -0.182 51.962 -14.773 1.00 25.53 212 GLN F N 1
ATOM 12519 C CA . GLN F 1 213 ? 1.198 52.343 -15.110 1.00 24.91 212 GLN F CA 1
ATOM 12520 C C . GLN F 1 213 ? 2.104 51.112 -15.032 1.00 27.57 212 GLN F C 1
ATOM 12521 O O . GLN F 1 213 ? 2.915 50.906 -15.935 1.00 27.64 212 GLN F O 1
ATOM 12527 N N . TYR F 1 214 ? 1.921 50.293 -13.974 1.00 22.27 213 TYR F N 1
ATOM 12528 C CA . TYR F 1 214 ? 2.635 49.023 -13.719 1.00 21.08 213 TYR F CA 1
ATOM 12529 C C . TYR F 1 214 ? 2.359 47.954 -14.794 1.00 24.22 213 TYR F C 1
ATOM 12530 O O . TYR F 1 214 ? 3.287 47.283 -15.235 1.00 21.84 213 TYR F O 1
ATOM 12539 N N . ILE F 1 215 ? 1.084 47.831 -15.226 1.00 23.43 214 ILE F N 1
ATOM 12540 C CA . ILE F 1 215 ? 0.637 46.878 -16.247 1.00 22.50 214 ILE F CA 1
ATOM 12541 C C . ILE F 1 215 ? 1.208 47.280 -17.605 1.00 27.64 214 ILE F C 1
ATOM 12542 O O . ILE F 1 215 ? 1.796 46.436 -18.275 1.00 29.22 214 ILE F O 1
ATOM 12547 N N . SER F 1 216 ? 1.042 48.553 -17.996 1.00 24.76 215 SER F N 1
ATOM 12548 C CA . SER F 1 216 ? 1.505 49.124 -19.263 1.00 25.51 215 SER F CA 1
ATOM 12549 C C . SER F 1 216 ? 3.029 48.992 -19.433 1.00 29.02 215 SER F C 1
ATOM 12550 O O . SER F 1 216 ? 3.475 48.641 -20.513 1.00 31.27 215 SER F O 1
ATOM 12553 N N . HIS F 1 217 ? 3.807 49.238 -18.367 1.00 22.50 216 HIS F N 1
ATOM 12554 C CA . HIS F 1 217 ? 5.263 49.150 -18.336 1.00 21.40 216 HIS F CA 1
ATOM 12555 C C . HIS F 1 217 ? 5.749 47.796 -18.776 1.00 27.58 216 HIS F C 1
ATOM 12556 O O . HIS F 1 217 ? 6.683 47.711 -19.587 1.00 27.14 216 HIS F O 1
ATOM 12563 N N . ARG F 1 218 ? 5.122 46.732 -18.236 1.00 24.17 217 ARG F N 1
ATOM 12564 C CA . ARG F 1 218 ? 5.496 45.363 -18.530 1.00 21.13 217 ARG F CA 1
ATOM 12565 C C . ARG F 1 218 ? 4.984 44.969 -19.866 1.00 24.60 217 ARG F C 1
ATOM 12566 O O . ARG F 1 218 ? 5.736 44.360 -20.605 1.00 25.71 217 ARG F O 1
ATOM 12574 N N . ASN F 1 219 ? 3.733 45.335 -20.206 1.00 23.72 218 ASN F N 1
ATOM 12575 C CA . ASN F 1 219 ? 3.063 45.024 -21.493 1.00 25.46 218 ASN F CA 1
ATOM 12576 C C . ASN F 1 219 ? 3.766 45.609 -22.705 1.00 29.36 218 ASN F C 1
ATOM 12577 O O . ASN F 1 219 ? 3.753 44.958 -23.748 1.00 31.27 218 ASN F O 1
ATOM 12582 N N . ILE F 1 220 ? 4.371 46.810 -22.588 1.00 25.62 219 ILE F N 1
ATOM 12583 C CA . ILE F 1 220 ? 5.109 47.464 -23.684 1.00 27.26 219 ILE F CA 1
ATOM 12584 C C . ILE F 1 220 ? 6.319 46.588 -24.057 1.00 30.79 219 ILE F C 1
ATOM 12585 O O . ILE F 1 220 ? 6.492 46.261 -25.245 1.00 31.94 219 ILE F O 1
ATOM 12590 N N . ARG F 1 221 ? 7.091 46.164 -23.049 1.00 23.83 220 ARG F N 1
ATOM 12591 C CA . ARG F 1 221 ? 8.246 45.300 -23.236 1.00 25.10 220 ARG F CA 1
ATOM 12592 C C . ARG F 1 221 ? 7.846 43.905 -23.771 1.00 30.23 220 ARG F C 1
ATOM 12593 O O . ARG F 1 221 ? 8.556 43.391 -24.628 1.00 31.27 220 ARG F O 1
ATOM 12601 N N . GLU F 1 222 ? 6.738 43.302 -23.268 1.00 26.67 221 GLU F N 1
ATOM 12602 C CA . GLU F 1 222 ? 6.241 42.011 -23.763 1.00 27.97 221 GLU F CA 1
ATOM 12603 C C . GLU F 1 222 ? 5.827 42.131 -25.227 1.00 35.72 221 GLU F C 1
ATOM 12604 O O . GLU F 1 222 ? 6.097 41.219 -25.994 1.00 36.46 221 GLU F O 1
ATOM 12610 N N . GLN F 1 223 ? 5.169 43.249 -25.610 1.00 34.66 222 GLN F N 1
ATOM 12611 C CA . GLN F 1 223 ? 4.755 43.502 -26.987 1.00 35.73 222 GLN F CA 1
ATOM 12612 C C . GLN F 1 223 ? 5.968 43.645 -27.894 1.00 37.37 222 GLN F C 1
ATOM 12613 O O . GLN F 1 223 ? 5.925 43.148 -28.996 1.00 38.91 222 GLN F O 1
ATOM 12615 N N . GLN F 1 224 ? 7.054 44.263 -27.419 1.00 31.42 223 GLN F N 1
ATOM 12616 C CA . GLN F 1 224 ? 8.299 44.437 -28.169 1.00 30.85 223 GLN F CA 1
ATOM 12617 C C . GLN F 1 224 ? 8.943 43.083 -28.481 1.00 32.52 223 GLN F C 1
ATOM 12618 O O . GLN F 1 224 ? 9.351 42.847 -29.618 1.00 34.20 223 GLN F O 1
ATOM 12624 N N . ILE F 1 225 ? 9.032 42.211 -27.467 1.00 27.00 224 ILE F N 1
ATOM 12625 C CA . ILE F 1 225 ? 9.628 40.867 -27.527 1.00 26.04 224 ILE F CA 1
ATOM 12626 C C . ILE F 1 225 ? 8.800 39.972 -28.465 1.00 33.28 224 ILE F C 1
ATOM 12627 O O . ILE F 1 225 ? 9.370 39.386 -29.387 1.00 37.29 224 ILE F O 1
ATOM 12632 N N . LEU F 1 226 ? 7.471 39.910 -28.255 1.00 26.49 225 LEU F N 1
ATOM 12633 C CA . LEU F 1 226 ? 6.540 39.122 -29.052 1.00 26.06 225 LEU F CA 1
ATOM 12634 C C . LEU F 1 226 ? 6.465 39.571 -30.529 1.00 33.44 225 LEU F C 1
ATOM 12635 O O . LEU F 1 226 ? 6.237 38.730 -31.391 1.00 35.85 225 LEU F O 1
ATOM 12640 N N . THR F 1 227 ? 6.625 40.865 -30.826 1.00 30.76 226 THR F N 1
ATOM 12641 C CA . THR F 1 227 ? 6.656 41.405 -32.193 1.00 31.94 226 THR F CA 1
ATOM 12642 C C . THR F 1 227 ? 7.923 40.890 -32.905 1.00 38.16 226 THR F C 1
ATOM 12643 O O . THR F 1 227 ? 7.836 40.460 -34.054 1.00 38.10 226 THR F O 1
ATOM 12647 N N . LEU F 1 228 ? 9.093 40.907 -32.208 1.00 35.53 227 LEU F N 1
ATOM 12648 C CA . LEU F 1 228 ? 10.363 40.439 -32.777 1.00 36.27 227 LEU F CA 1
ATOM 12649 C C . LEU F 1 228 ? 10.261 38.961 -33.213 1.00 39.57 227 LEU F C 1
ATOM 12650 O O . LEU F 1 228 ? 10.687 38.633 -34.320 1.00 40.13 227 LEU F O 1
ATOM 12655 N N . PHE F 1 229 ? 9.691 38.090 -32.332 1.00 33.20 228 PHE F N 1
ATOM 12656 C CA . PHE F 1 229 ? 9.506 36.662 -32.556 1.00 31.91 228 PHE F CA 1
ATOM 12657 C C . PHE F 1 229 ? 8.504 36.361 -33.641 1.00 39.78 228 PHE F C 1
ATOM 12658 O O . PHE F 1 229 ? 8.750 35.444 -34.429 1.00 41.20 228 PHE F O 1
ATOM 12666 N N . ARG F 1 230 ? 7.366 37.095 -33.678 1.00 36.38 229 ARG F N 1
ATOM 12667 C CA . ARG F 1 230 ? 6.306 36.837 -34.656 1.00 37.23 229 ARG F CA 1
ATOM 12668 C C . ARG F 1 230 ? 6.621 37.422 -36.049 1.00 43.74 229 ARG F C 1
ATOM 12669 O O . ARG F 1 230 ? 6.171 36.856 -37.059 1.00 44.11 229 ARG F O 1
ATOM 12677 N N . GLU F 1 231 ? 7.427 38.505 -36.116 1.00 40.90 230 GLU F N 1
ATOM 12678 C CA . GLU F 1 231 ? 7.860 39.079 -37.391 1.00 41.80 230 GLU F CA 1
ATOM 12679 C C . GLU F 1 231 ? 8.930 38.199 -38.017 1.00 47.99 230 GLU F C 1
ATOM 12680 O O . GLU F 1 231 ? 8.934 38.048 -39.224 1.00 53.35 230 GLU F O 1
ATOM 12686 N N . ASN F 1 232 ? 9.822 37.610 -37.207 1.00 42.76 231 ASN F N 1
ATOM 12687 C CA . ASN F 1 232 ? 10.904 36.718 -37.644 1.00 42.72 231 ASN F CA 1
ATOM 12688 C C . ASN F 1 232 ? 10.588 35.296 -37.172 1.00 47.20 231 ASN F C 1
ATOM 12689 O O . ASN F 1 232 ? 11.397 34.669 -36.485 1.00 46.16 231 ASN F O 1
ATOM 12694 N N . PHE F 1 233 ? 9.388 34.791 -37.571 1.00 44.70 232 PHE F N 1
ATOM 12695 C CA . PHE F 1 233 ? 8.832 33.504 -37.146 1.00 44.28 232 PHE F CA 1
ATOM 12696 C C . PHE F 1 233 ? 9.599 32.284 -37.645 1.00 50.59 232 PHE F C 1
ATOM 12697 O O . PHE F 1 233 ? 9.395 31.193 -37.105 1.00 50.38 232 PHE F O 1
ATOM 12705 N N . GLU F 1 234 ? 10.483 32.458 -38.637 1.00 49.76 233 GLU F N 1
ATOM 12706 C CA . GLU F 1 234 ? 11.326 31.384 -39.160 1.00 51.15 233 GLU F CA 1
ATOM 12707 C C . GLU F 1 234 ? 12.683 31.334 -38.400 1.00 56.78 233 GLU F C 1
ATOM 12708 O O . GLU F 1 234 ? 13.364 30.307 -38.434 1.00 58.65 233 GLU F O 1
ATOM 12714 N N . LYS F 1 235 ? 13.039 32.428 -37.684 1.00 50.71 234 LYS F N 1
ATOM 12715 C CA . LYS F 1 235 ? 14.280 32.591 -36.933 1.00 49.22 234 LYS F CA 1
ATOM 12716 C C . LYS F 1 235 ? 14.176 32.117 -35.484 1.00 53.55 234 LYS F C 1
ATOM 12717 O O . LYS F 1 235 ? 13.120 32.218 -34.847 1.00 52.41 234 LYS F O 1
ATOM 12720 N N . SER F 1 236 ? 15.305 31.622 -34.959 1.00 49.83 235 SER F N 1
ATOM 12721 C CA . SER F 1 236 ? 15.502 31.203 -33.574 1.00 47.44 235 SER F CA 1
ATOM 12722 C C . SER F 1 236 ? 16.526 32.138 -32.973 1.00 49.53 235 SER F C 1
ATOM 12723 O O . SER F 1 236 ? 17.513 32.465 -33.635 1.00 49.29 235 SER F O 1
ATOM 12726 N N . PHE F 1 237 ? 16.296 32.591 -31.735 1.00 45.29 236 PHE F N 1
ATOM 12727 C CA . PHE F 1 237 ? 17.195 33.539 -31.085 1.00 43.54 236 PHE F CA 1
ATOM 12728 C C . PHE F 1 237 ? 17.764 33.022 -29.775 1.00 49.01 236 PHE F C 1
ATOM 12729 O O . PHE F 1 237 ? 17.049 32.397 -28.996 1.00 50.27 236 PHE F O 1
ATOM 12737 N N . THR F 1 238 ? 19.031 33.345 -29.495 1.00 45.63 237 THR F N 1
ATOM 12738 C CA . THR F 1 238 ? 19.679 33.042 -28.206 1.00 44.09 237 THR F CA 1
ATOM 12739 C C . THR F 1 238 ? 19.368 34.210 -27.256 1.00 47.14 237 THR F C 1
ATOM 12740 O O . THR F 1 238 ? 18.883 35.247 -27.729 1.00 46.63 237 THR F O 1
ATOM 12744 N N . VAL F 1 239 ? 19.626 34.059 -25.936 1.00 42.87 238 VAL F N 1
ATOM 12745 C CA . VAL F 1 239 ? 19.404 35.143 -24.958 1.00 40.81 238 VAL F CA 1
ATOM 12746 C C . VAL F 1 239 ? 20.265 36.356 -25.344 1.00 45.83 238 VAL F C 1
ATOM 12747 O O . VAL F 1 239 ? 19.731 37.466 -25.412 1.00 44.45 238 VAL F O 1
ATOM 12751 N N . MET F 1 240 ? 21.573 36.131 -25.627 1.00 45.16 239 MET F N 1
ATOM 12752 C CA . MET F 1 240 ? 22.535 37.167 -26.018 1.00 46.93 239 MET F CA 1
ATOM 12753 C C . MET F 1 240 ? 22.073 37.902 -27.285 1.00 50.96 239 MET F C 1
ATOM 12754 O O . MET F 1 240 ? 22.167 39.128 -27.324 1.00 50.26 239 MET F O 1
ATOM 12756 N N . GLU F 1 241 ? 21.537 37.172 -28.285 1.00 48.00 240 GLU F N 1
ATOM 12757 C CA . GLU F 1 241 ? 21.002 37.773 -29.511 1.00 48.20 240 GLU F CA 1
ATOM 12758 C C . GLU F 1 241 ? 19.839 38.709 -29.159 1.00 49.67 240 GLU F C 1
ATOM 12759 O O . GLU F 1 241 ? 19.847 39.864 -29.566 1.00 50.49 240 GLU F O 1
ATOM 12765 N N . LEU F 1 242 ? 18.863 38.214 -28.381 1.00 42.80 241 LEU F N 1
ATOM 12766 C CA . LEU F 1 242 ? 17.672 38.945 -27.952 1.00 40.71 241 LEU F CA 1
ATOM 12767 C C . LEU F 1 242 ? 17.998 40.182 -27.090 1.00 44.64 241 LEU F C 1
ATOM 12768 O O . LEU F 1 242 ? 17.376 41.213 -27.298 1.00 43.37 241 LEU F O 1
ATOM 12773 N N . VAL F 1 243 ? 18.960 40.087 -26.149 1.00 43.00 242 VAL F N 1
ATOM 12774 C CA . VAL F 1 243 ? 19.369 41.194 -25.270 1.00 43.05 242 VAL F CA 1
ATOM 12775 C C . VAL F 1 243 ? 19.937 42.346 -26.119 1.00 49.33 242 VAL F C 1
ATOM 12776 O O . VAL F 1 243 ? 19.566 43.501 -25.890 1.00 50.72 242 VAL F O 1
ATOM 12780 N N . LYS F 1 244 ? 20.805 42.035 -27.100 1.00 45.95 243 LYS F N 1
ATOM 12781 C CA . LYS F 1 244 ? 21.413 43.027 -27.994 1.00 46.93 243 LYS F CA 1
ATOM 12782 C C . LYS F 1 244 ? 20.355 43.758 -28.839 1.00 51.68 243 LYS F C 1
ATOM 12783 O O . LYS F 1 244 ? 20.524 44.949 -29.086 1.00 52.76 243 LYS F O 1
ATOM 12785 N N . ILE F 1 245 ? 19.266 43.065 -29.262 1.00 47.04 244 ILE F N 1
ATOM 12786 C CA . ILE F 1 245 ? 18.191 43.635 -30.088 1.00 45.81 244 ILE F CA 1
ATOM 12787 C C . ILE F 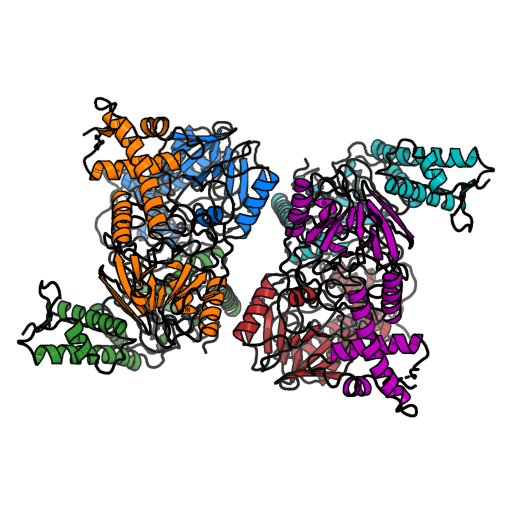1 245 ? 17.184 44.432 -29.221 1.00 49.54 244 ILE F C 1
ATOM 12788 O O . ILE F 1 245 ? 16.958 45.609 -29.504 1.00 51.83 244 ILE F O 1
ATOM 12793 N N . ILE F 1 246 ? 16.566 43.785 -28.205 1.00 41.52 245 ILE F N 1
ATOM 12794 C CA . ILE F 1 246 ? 15.497 44.340 -27.363 1.00 38.64 245 ILE F CA 1
ATOM 12795 C C . ILE F 1 246 ? 15.987 45.494 -26.460 1.00 43.12 245 ILE F C 1
ATOM 12796 O O . ILE F 1 246 ? 15.291 46.501 -26.341 1.00 44.69 245 ILE F O 1
ATOM 12801 N N . TYR F 1 247 ? 17.138 45.343 -25.803 1.00 38.34 246 TYR F N 1
ATOM 12802 C CA . TYR F 1 247 ? 17.622 46.347 -24.858 1.00 37.92 246 TYR F CA 1
ATOM 12803 C C . TYR F 1 247 ? 18.780 47.144 -25.479 1.00 47.83 246 TYR F C 1
ATOM 12804 O O . TYR F 1 247 ? 19.844 47.289 -24.863 1.00 48.54 246 TYR F O 1
ATOM 12813 N N . LYS F 1 248 ? 18.549 47.681 -26.699 1.00 47.59 247 LYS F N 1
ATOM 12814 C CA . LYS F 1 248 ? 19.541 48.455 -27.445 1.00 50.77 247 LYS F CA 1
ATOM 12815 C C . LYS F 1 248 ? 19.849 49.796 -26.780 1.00 58.39 247 LYS F C 1
ATOM 12816 O O . LYS F 1 248 ? 21.005 50.231 -26.796 1.00 59.51 247 LYS F O 1
ATOM 12818 N N . ASN F 1 249 ? 18.826 50.420 -26.161 1.00 56.70 248 ASN F N 1
ATOM 12819 C CA . ASN F 1 249 ? 18.929 51.735 -25.507 1.00 57.78 248 ASN F CA 1
ATOM 12820 C C . ASN F 1 249 ? 19.353 51.661 -24.024 1.00 59.21 248 ASN F C 1
ATOM 12821 O O . ASN F 1 249 ? 19.248 52.673 -23.318 1.00 59.37 248 ASN F O 1
ATOM 12826 N N . THR F 1 250 ? 19.892 50.499 -23.588 1.00 53.74 249 THR F N 1
ATOM 12827 C CA . THR F 1 250 ? 20.324 50.190 -22.215 1.00 51.55 249 THR F CA 1
ATOM 12828 C C . THR F 1 250 ? 21.850 50.173 -22.143 1.00 55.31 249 THR F C 1
ATOM 12829 O O . THR F 1 250 ? 22.473 49.517 -22.984 1.00 56.08 249 THR F O 1
ATOM 12833 N N . PRO F 1 251 ? 22.469 50.865 -21.143 1.00 52.40 250 PRO F N 1
ATOM 12834 C CA . PRO F 1 251 ? 23.944 50.837 -21.031 1.00 53.90 250 PRO F CA 1
ATOM 12835 C C . PRO F 1 251 ? 24.496 49.459 -20.631 1.00 59.74 250 PRO F C 1
ATOM 12836 O O . PRO F 1 251 ? 23.781 48.658 -20.009 1.00 59.11 250 PRO F O 1
ATOM 12840 N N . GLU F 1 252 ? 25.779 49.194 -20.983 1.00 57.30 251 GLU F N 1
ATOM 12841 C CA . GLU F 1 252 ? 26.494 47.939 -20.712 1.00 56.51 251 GLU F CA 1
ATOM 12842 C C . GLU F 1 252 ? 26.580 47.615 -19.193 1.00 60.45 251 GLU F C 1
ATOM 12843 O O . GLU F 1 252 ? 26.670 46.437 -18.821 1.00 60.14 251 GLU F O 1
ATOM 12845 N N . ASN F 1 253 ? 26.527 48.648 -18.324 1.00 55.83 252 ASN F N 1
ATOM 12846 C CA . ASN F 1 253 ? 26.590 48.456 -16.879 1.00 54.76 252 ASN F CA 1
ATOM 12847 C C . ASN F 1 253 ? 25.285 47.819 -16.344 1.00 55.77 252 ASN F C 1
ATOM 12848 O O . ASN F 1 253 ? 25.276 47.291 -15.227 1.00 56.64 252 ASN F O 1
ATOM 12853 N N . LEU F 1 254 ? 24.204 47.843 -17.151 1.00 47.90 253 LEU F N 1
ATOM 12854 C CA . LEU F 1 254 ? 22.914 47.269 -16.784 1.00 43.55 253 LEU F CA 1
ATOM 12855 C C . LEU F 1 254 ? 22.612 45.988 -17.572 1.00 43.59 253 LEU F C 1
ATOM 12856 O O . LEU F 1 254 ? 21.471 45.533 -17.546 1.00 42.50 253 LEU F O 1
ATOM 12861 N N . HIS F 1 255 ? 23.631 45.380 -18.234 1.00 38.77 254 HIS F N 1
ATOM 12862 C CA . HIS F 1 255 ? 23.503 44.158 -19.036 1.00 36.89 254 HIS F CA 1
ATOM 12863 C C . HIS F 1 255 ? 22.859 42.998 -18.275 1.00 39.82 254 HIS F C 1
ATOM 12864 O O . HIS F 1 255 ? 21.983 42.335 -18.826 1.00 39.87 254 HIS F O 1
ATOM 12871 N N . GLU F 1 256 ? 23.300 42.734 -17.041 1.00 36.01 255 GLU F N 1
ATOM 12872 C CA . GLU F 1 256 ? 22.781 41.619 -16.258 1.00 35.60 255 GLU F CA 1
ATOM 12873 C C . GLU F 1 256 ? 21.343 41.840 -15.813 1.00 39.78 255 GLU F C 1
ATOM 12874 O O . GLU F 1 256 ? 20.609 40.859 -15.675 1.00 37.26 255 GLU F O 1
ATOM 12880 N N . MET F 1 257 ? 20.939 43.111 -15.628 1.00 38.89 256 MET F N 1
ATOM 12881 C CA . MET F 1 257 ? 19.584 43.490 -15.240 1.00 39.30 256 MET F CA 1
ATOM 12882 C C . MET F 1 257 ? 18.650 43.294 -16.417 1.00 38.17 256 MET F C 1
ATOM 12883 O O . MET F 1 257 ? 17.555 42.772 -16.244 1.00 38.71 256 MET F O 1
ATOM 12888 N N . ALA F 1 258 ? 19.105 43.677 -17.618 1.00 31.89 257 ALA F N 1
ATOM 12889 C CA . ALA F 1 258 ? 18.415 43.516 -18.902 1.00 30.08 257 ALA F CA 1
ATOM 12890 C C . ALA F 1 258 ? 18.204 42.027 -19.220 1.00 31.54 257 ALA F C 1
ATOM 12891 O O . ALA F 1 258 ? 17.096 41.623 -19.510 1.00 31.89 257 ALA F O 1
ATOM 12893 N N . LYS F 1 259 ? 19.263 41.220 -19.127 1.00 27.49 258 LYS F N 1
ATOM 12894 C CA . LYS F 1 259 ? 19.266 39.781 -19.372 1.00 26.90 258 LYS F CA 1
ATOM 12895 C C . LYS F 1 259 ? 18.276 39.105 -18.428 1.00 31.58 258 LYS F C 1
ATOM 12896 O O . LYS F 1 259 ? 17.548 38.205 -18.855 1.00 33.50 258 LYS F O 1
ATOM 12902 N N . HIS F 1 260 ? 18.224 39.560 -17.166 1.00 26.93 259 HIS F N 1
ATOM 12903 C CA . HIS F 1 260 ? 17.329 39.022 -16.139 1.00 26.88 259 HIS F CA 1
ATOM 12904 C C . HIS F 1 260 ? 15.876 39.361 -16.461 1.00 29.80 259 HIS F C 1
ATOM 12905 O O . HIS F 1 260 ? 15.008 38.494 -16.343 1.00 26.62 259 HIS F O 1
ATOM 12912 N N . ASN F 1 261 ? 15.628 40.622 -16.857 1.00 28.88 260 ASN F N 1
ATOM 12913 C CA . ASN F 1 261 ? 14.319 41.141 -17.228 1.00 28.38 260 ASN F CA 1
ATOM 12914 C C . ASN F 1 261 ? 13.782 40.370 -18.416 1.00 33.80 260 ASN F C 1
ATOM 12915 O O . ASN F 1 261 ? 12.626 39.932 -18.383 1.00 35.05 260 ASN F O 1
ATOM 12920 N N . LEU F 1 262 ? 14.625 40.177 -19.451 1.00 29.95 261 LEU F N 1
ATOM 12921 C CA . LEU F 1 262 ? 14.287 39.440 -20.667 1.00 29.94 261 LEU F CA 1
ATOM 12922 C C . LEU F 1 262 ? 13.836 38.025 -20.339 1.00 34.15 261 LEU F C 1
ATOM 12923 O O . LEU F 1 262 ? 12.780 37.608 -20.805 1.00 35.38 261 LEU F O 1
ATOM 12928 N N . LEU F 1 263 ? 14.609 37.308 -19.519 1.00 30.18 262 LEU F N 1
ATOM 12929 C CA . LEU F 1 263 ? 14.314 35.931 -19.119 1.00 28.80 262 LEU F CA 1
ATOM 12930 C C . LEU F 1 263 ? 12.980 35.817 -18.359 1.00 29.64 262 LEU F C 1
ATOM 12931 O O . LEU F 1 263 ? 12.265 34.835 -18.560 1.00 28.91 262 LEU F O 1
ATOM 12936 N N . LEU F 1 264 ? 12.613 36.832 -17.557 1.00 25.13 263 LEU F N 1
ATOM 12937 C CA . LEU F 1 264 ? 11.323 36.875 -16.840 1.00 24.64 263 LEU F CA 1
ATOM 12938 C C . LEU F 1 264 ? 10.181 36.987 -17.853 1.00 28.17 263 LEU F C 1
ATOM 12939 O O . LEU F 1 264 ? 9.157 36.309 -17.726 1.00 27.28 263 LEU F O 1
ATOM 12944 N N . HIS F 1 265 ? 10.399 37.798 -18.893 1.00 23.30 264 HIS F N 1
ATOM 12945 C CA . HIS F 1 265 ? 9.474 37.993 -19.988 1.00 21.42 264 HIS F CA 1
ATOM 12946 C C . HIS F 1 265 ? 9.353 36.755 -20.846 1.00 28.04 264 HIS F C 1
ATOM 12947 O O . HIS F 1 265 ? 8.227 36.441 -21.254 1.00 30.72 264 HIS F O 1
ATOM 12954 N N . LEU F 1 266 ? 10.484 36.045 -21.128 1.00 23.22 265 LEU F N 1
ATOM 12955 C CA . LEU F 1 266 ? 10.483 34.811 -21.944 1.00 23.35 265 LEU F CA 1
ATOM 12956 C C . LEU F 1 266 ? 9.772 33.660 -21.234 1.00 26.19 265 LEU F C 1
ATOM 12957 O O . LEU F 1 266 ? 9.107 32.882 -21.887 1.00 30.46 265 LEU F O 1
ATOM 12962 N N . LYS F 1 267 ? 9.911 33.541 -19.918 1.00 20.33 266 LYS F N 1
ATOM 12963 C CA . LYS F 1 267 ? 9.268 32.484 -19.128 1.00 19.14 266 LYS F CA 1
ATOM 12964 C C . LYS F 1 267 ? 7.741 32.663 -19.128 1.00 23.24 266 LYS F C 1
ATOM 12965 O O . LYS F 1 267 ? 7.032 31.666 -19.156 1.00 23.31 266 LYS F O 1
ATOM 12969 N N . LYS F 1 268 ? 7.235 33.915 -19.158 1.00 20.21 267 LYS F N 1
ATOM 12970 C CA . LYS F 1 268 ? 5.807 34.213 -19.200 1.00 19.08 267 LYS F CA 1
ATOM 12971 C C . LYS F 1 268 ? 5.224 33.812 -20.574 1.00 28.08 267 LYS F C 1
ATOM 12972 O O . LYS F 1 268 ? 4.222 33.091 -20.656 1.00 29.89 267 LYS F O 1
ATOM 12978 N N . LEU F 1 269 ? 5.897 34.233 -21.648 1.00 24.43 268 LEU F N 1
ATOM 12979 C CA . LEU F 1 269 ? 5.495 33.902 -23.019 1.00 23.85 268 LEU F CA 1
ATOM 12980 C C . LEU F 1 269 ? 5.582 32.392 -23.310 1.00 29.69 268 LEU F C 1
ATOM 12981 O O . LEU F 1 269 ? 4.843 31.894 -24.158 1.00 31.24 268 LEU F O 1
ATOM 12986 N N . GLU F 1 270 ? 6.499 31.677 -22.644 1.00 26.18 269 GLU F N 1
ATOM 12987 C CA . GLU F 1 270 ? 6.682 30.237 -22.749 1.00 26.48 269 GLU F CA 1
ATOM 12988 C C . GLU F 1 270 ? 5.522 29.529 -22.054 1.00 29.52 269 GLU F C 1
ATOM 12989 O O . GLU F 1 270 ? 4.981 28.577 -22.594 1.00 30.31 269 GLU F O 1
ATOM 12995 N N . LYS F 1 271 ? 5.132 30.009 -20.857 1.00 27.09 270 LYS F N 1
ATOM 12996 C CA . LYS F 1 271 ? 4.020 29.495 -20.027 1.00 27.24 270 LYS F CA 1
ATOM 12997 C C . LYS F 1 271 ? 2.723 29.631 -20.798 1.00 32.54 270 LYS F C 1
ATOM 12998 O O . LYS F 1 271 ? 1.875 28.744 -20.739 1.00 34.28 270 LYS F O 1
ATOM 13004 N N . GLU F 1 272 ? 2.577 30.747 -21.526 1.00 28.33 271 GLU F N 1
ATOM 13005 C CA . GLU F 1 272 ? 1.404 31.085 -22.341 1.00 27.68 271 GLU F CA 1
ATOM 13006 C C . GLU F 1 272 ? 1.406 30.397 -23.696 1.00 32.86 271 GLU F C 1
ATOM 13007 O O . GLU F 1 272 ? 0.448 30.570 -24.431 1.00 36.00 271 GLU F O 1
ATOM 13013 N N . GLY F 1 273 ? 2.472 29.664 -24.030 1.00 27.55 272 GLY F N 1
ATOM 13014 C CA . GLY F 1 273 ? 2.616 28.918 -25.282 1.00 27.32 272 GLY F CA 1
ATOM 13015 C C . GLY F 1 273 ? 2.823 29.762 -26.522 1.00 30.54 272 GLY F C 1
ATOM 13016 O O . GLY F 1 273 ? 2.599 29.277 -27.616 1.00 32.30 272 GLY F O 1
ATOM 13017 N N . LYS F 1 274 ? 3.280 31.000 -26.373 1.00 27.10 273 LYS F N 1
ATOM 13018 C CA . LYS F 1 274 ? 3.484 31.961 -27.463 1.00 26.98 273 LYS F CA 1
ATOM 13019 C C . LYS F 1 274 ? 4.835 31.762 -28.091 1.00 32.54 273 LYS F C 1
ATOM 13020 O O . LYS F 1 274 ? 5.000 32.054 -29.269 1.00 33.48 273 LYS F O 1
ATOM 13026 N N . ILE F 1 275 ? 5.816 31.306 -27.297 1.00 29.84 274 ILE F N 1
ATOM 13027 C CA . ILE F 1 275 ? 7.185 30.987 -27.734 1.00 29.86 274 ILE F CA 1
ATOM 13028 C C . ILE F 1 275 ? 7.592 29.647 -27.135 1.00 36.02 274 ILE F C 1
ATOM 13029 O O . ILE F 1 275 ? 7.042 29.204 -26.114 1.00 36.30 274 ILE F O 1
ATOM 13034 N N . PHE F 1 276 ? 8.549 29.005 -27.784 1.00 34.19 275 PHE F N 1
ATOM 13035 C CA . PHE F 1 276 ? 9.067 27.730 -27.313 1.00 34.99 275 PHE F CA 1
ATOM 13036 C C . PHE F 1 276 ? 10.579 27.730 -27.401 1.00 44.68 275 PHE F C 1
ATOM 13037 O O . PHE F 1 276 ? 11.169 28.420 -28.235 1.00 43.72 275 PHE F O 1
ATOM 13045 N N . SER F 1 277 ? 11.197 27.007 -26.473 1.00 46.49 276 SER F N 1
ATOM 13046 C CA . SER F 1 277 ? 12.641 26.859 -26.393 1.00 48.46 276 SER F CA 1
ATOM 13047 C C . SER F 1 277 ? 13.052 25.464 -26.881 1.00 56.81 276 SER F C 1
ATOM 13048 O O . SER F 1 277 ? 12.203 24.565 -26.987 1.00 57.35 276 SER F O 1
ATOM 13051 N N . ASN F 1 278 ? 14.351 25.294 -27.187 1.00 55.51 277 ASN F N 1
ATOM 13052 C CA . ASN F 1 278 ? 14.913 24.038 -27.654 1.00 57.71 277 ASN F CA 1
ATOM 13053 C C . ASN F 1 278 ? 15.900 23.466 -26.621 1.00 66.26 277 ASN F C 1
ATOM 13054 O O . ASN F 1 278 ? 16.069 24.038 -25.540 1.00 63.56 277 ASN F O 1
ATOM 13059 N N . THR F 1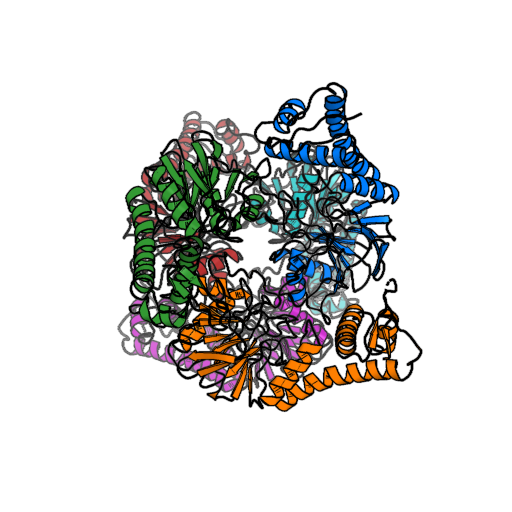 279 ? 16.542 22.332 -26.975 1.00 69.66 278 THR F N 1
ATOM 13060 C CA . THR F 1 279 ? 17.474 21.584 -26.133 1.00 72.08 278 THR F CA 1
ATOM 13061 C C . THR F 1 279 ? 18.953 21.936 -26.410 1.00 79.47 278 THR F C 1
ATOM 13062 O O . THR F 1 279 ? 19.828 21.312 -25.803 1.00 81.24 278 THR F O 1
ATOM 13064 N N . ASP F 1 280 ? 19.229 22.955 -27.270 1.00 76.09 279 ASP F N 1
ATOM 13065 C CA . ASP F 1 280 ? 20.584 23.406 -27.622 1.00 76.69 279 ASP F CA 1
ATOM 13066 C C . ASP F 1 280 ? 21.392 23.838 -26.369 1.00 80.95 279 ASP F C 1
ATOM 13067 O O . ASP F 1 280 ? 20.785 24.336 -25.408 1.00 78.78 279 ASP F O 1
ATOM 13069 N N . PRO F 1 281 ? 22.744 23.630 -26.340 1.00 79.80 280 PRO F N 1
ATOM 13070 C CA . PRO F 1 281 ? 23.535 24.046 -25.156 1.00 79.53 280 PRO F CA 1
ATOM 13071 C C . PRO F 1 281 ? 23.375 25.551 -24.886 1.00 80.90 280 PRO F C 1
ATOM 13072 O O . PRO F 1 281 ? 23.234 25.963 -23.729 1.00 79.24 280 PRO F O 1
ATOM 13076 N N . ASP F 1 282 ? 23.326 26.350 -25.980 1.00 76.06 281 ASP F N 1
ATOM 13077 C CA . ASP F 1 282 ? 22.989 27.771 -25.994 1.00 73.15 281 ASP F CA 1
ATOM 13078 C C . ASP F 1 282 ? 21.521 27.821 -26.465 1.00 71.04 281 ASP F C 1
ATOM 13079 O O . ASP F 1 282 ? 21.242 27.847 -27.670 1.00 71.22 281 ASP F O 1
ATOM 13084 N N . LYS F 1 283 ? 20.594 27.701 -25.490 1.00 62.32 282 LYS F N 1
ATOM 13085 C CA . LYS F 1 283 ? 19.134 27.656 -25.632 1.00 59.19 282 LYS F CA 1
ATOM 13086 C C . LYS F 1 283 ? 18.616 28.712 -26.606 1.00 58.21 282 LYS F C 1
ATOM 13087 O O . LYS F 1 283 ? 18.920 29.902 -26.464 1.00 57.16 282 LYS F O 1
ATOM 13093 N N . LYS F 1 284 ? 17.867 28.253 -27.620 1.00 51.88 283 LYS F N 1
ATOM 13094 C CA . LYS F 1 284 ? 17.264 29.102 -28.642 1.00 49.77 283 LYS F CA 1
ATOM 13095 C C . LYS F 1 284 ? 15.736 29.173 -28.464 1.00 49.54 283 LYS F C 1
ATOM 13096 O O . LYS F 1 284 ? 15.100 28.164 -28.160 1.00 49.14 283 LYS F O 1
ATOM 13100 N N . TRP F 1 285 ? 15.170 30.376 -28.594 1.00 43.13 284 TRP F N 1
ATOM 13101 C CA . TRP F 1 285 ? 13.738 30.620 -28.546 1.00 41.40 284 TRP F CA 1
ATOM 13102 C C . TRP F 1 285 ? 13.217 30.961 -29.938 1.00 41.65 284 TRP F C 1
ATOM 13103 O O . TRP F 1 285 ? 13.861 31.690 -30.694 1.00 39.81 284 TRP F O 1
ATOM 13114 N N . LYS F 1 286 ? 12.041 30.455 -30.265 1.00 37.79 285 LYS F N 1
ATOM 13115 C CA . LYS F 1 286 ? 11.383 30.684 -31.548 1.00 38.37 285 LYS F CA 1
ATOM 13116 C C . LYS F 1 286 ? 9.896 30.888 -31.285 1.00 42.13 285 LYS F C 1
ATOM 13117 O O . LYS F 1 286 ? 9.394 30.371 -30.274 1.00 41.98 285 LYS F O 1
ATOM 13123 N N . ALA F 1 287 ? 9.190 31.652 -32.143 1.00 37.77 286 ALA F N 1
ATOM 13124 C CA . ALA F 1 287 ? 7.738 31.827 -32.004 1.00 37.50 286 ALA F CA 1
ATOM 13125 C C . ALA F 1 287 ? 7.006 30.466 -32.142 1.00 44.58 286 ALA F C 1
ATOM 13126 O O . ALA F 1 287 ? 7.446 29.591 -32.901 1.00 44.79 286 ALA F O 1
ATOM 13128 N N . HIS F 1 288 ? 5.907 30.309 -31.412 1.00 42.72 287 HIS F N 1
ATOM 13129 C CA . HIS F 1 288 ? 5.133 29.083 -31.455 1.00 44.07 287 HIS F CA 1
ATOM 13130 C C . HIS F 1 288 ? 3.934 29.230 -32.345 1.00 51.75 287 HIS F C 1
ATOM 13131 O O . HIS F 1 288 ? 2.780 29.254 -31.865 1.00 52.09 287 HIS F O 1
ATOM 13138 N N . LEU F 1 289 ? 4.179 29.330 -33.647 1.00 49.70 288 LEU F N 1
ATOM 13139 C CA . LEU F 1 289 ? 3.103 29.477 -34.620 1.00 69.86 288 LEU F CA 1
ATOM 13140 C C . LEU F 1 289 ? 3.023 30.908 -35.142 1.00 94.90 288 LEU F C 1
ATOM 13141 O O . LEU F 1 289 ? 2.508 31.798 -34.465 1.00 57.62 288 LEU F O 1
#

Foldseek 3Di:
DADDDDQWADPDLFKIWGFLCDDDPAQHNAFTWIFGANDQETEIFFFAAAPPVVSLVSVVCNCVVSNHYYPAYEFQDDPRRRQRRLQVCQVRVDDPDGHAYEFAAAVVGDADAHHPRPDGHDHDDQQDWDDDHHWIWGWHQQAFQGRGGTWIATPNQLEIAREQLAEQDDHGDGDAPQSSLVSLVVNLVSVGQKYNYRHGDIGRCSNVRSVVRNVVLVVLLVLLLCVQVVCQVDWDFLVRSLVVSVVVPDPVCSVVSSVSVVSSVVNCCVVVQWHWDPDPRITIHGDD/DDDDDQWADPDLFKIWGFLCDDDDAQHNGFTWIFGANDQETEIFFFAAAPPVVRLVSVVCNCVVSNHYYPAYEFQDDPRRGQHRLQVCQVRVDDPDGHAYEFAAAVVHDDDAHHPRPDDHDHDDQQDWDDDHHWIWGWHQQAWQHRGGTWIAGPVQLEIAREQLFEQDDHGHGDAPQSSLVSLVVNLVSVGQWYNYRHHDIDRPSNVRSVVRNVVLVVLLCLLLCVQVVPQVDWADLVRSLVPSVVVPDPVCSVVSSVSVVSSVVNCVVVVQWHWDPPCTIIHGD/DDDQWADPDLFKIWGFLCDDDPAFHRGFTWIFGANDQETEIFFFAAAPPVVSLVSVVCNCVVSNHAYQAYEFFDDPRRGQHRQLVCQVRVDDPDGHAYEFAAAVVGDDDAHHPRPDDHDHDDQQDWDDDHHWIWGWHQQAWQGRGGTWIQTPNQLEIAREQLFEQDDHHDGDAPQSSLVSLVVNLVSVGQWYNYRHHDIGRRSNVRSVVHNVVLVVLLCLLLCVQVVPQVDWAFLVRSLCVSVVVPDPVCSVVSSVSVVSSVVNCVVVVQWDWDPDPRIIIHGND/DADDDDQWADPDLFKIWGFLCDDDPAQHNAFTWIFGANDQETEIFFFAAAPPVVRLVRVVCNCVVSNHAYPAYEFQDDPRRRQHCLQVCQVRVDDPDGHAYEFAAAVVHDDDAHHPRPDDHDHDDQQDWDDDHHWIWGWHQQAFQGRRGTWIQTPNQLEIAREQLAEQDDHGDGDAPQSSLVSLVVNLVSVGQWYNYRHGDIGRPSNVRSVVRNVVLVVLLVLLLCVQVVPQVDKDFLVRSLVVSVVVPDPVCSVVSSVSVVSSVVNCCVVVQWHWDPDPRIIIHGDD/DDDDDQWADPDLFKIWGFLCDDDPAQHNAFTWIFGANDQETEIFFFAAAPPVVSLVSVVCNCVVSNHAYPAYEFQDDPRRGQHRLQVCQVRVDDPDGHAYEFAAAVVGDARAHHPRPDDHDHDDQQDWDDDHHWIWGWHQQAWQGRRGIWIQTPNQLEIAREQLFEADDHGHGDANLSSLVSLVVNLVSVGQKYNYRHHDIRRCSNVRSVVRNCVLVVLLCLLLCVQVVPQVDWDFLVRSLVVSVVVPDPVCSVVSSVSVVSSVVNCVVVVSWHWDDVRIIIHD/DDDQWADPDLFKIWGFLCDDDPAFHNGFTWIFGANDQETEIFFFAAAPPVVSLVSVVCNCVVSNHAHPAYEFQDQPRRGQHCQLVCQVRVDDPDGHAYEFAAAVVGDDDAHHPRPDDHDHDDQQDWDDDHHWIWGWHQQAFQGRRGTWIQTPNQLEIAREQLFEQDDHHDGDAPQSSLVSLVVNLVSVGQWYNYRHHDIGRRSNVRSVVHNVVLVVLLCLLLCVQVVPQVDWDFLVRSLCVSVVVPDPVCSVVSSVSVVSSVVNCVVVQQWDWDPDPRIIIHGRD

Sequence (1715 aa):
MAAVLQRVERLSNRVVRVLGCNPGPMTLQGTNTYLVGTGPRRILIDTGEPAIPEYISCLKQALTEFNTAIQEIVVTHWHRDHSGGIGDICKSINNDTTYCIKKLPRNPQREEIIGNGEQQYVYLKDGDVIKTEGATLRVLYTPGHTDDHMALLLEEENAIFSGDCILGEGTTVFEDLYDYMNSLKELLKIKADIIYPGHGPVIHNAEAKIQQYISHRNIREQQILTLFRENFEKSFTVMELVKIIYKNTPENLHEMAKHNLLLHLKKLEKEGKIFSNTDPDKKWKAHLAAVLQRVERLSNRVVRVLGCNPGPMTLQGTNTYLVGTGPRRILIDTGEPAIPEYISCLKQALTEFNTAIQEIVVTHWHRDHSGGIGDICKSINNDTTYCIKKLPRNPQREEIIGNGEQQYVYLKDGDVIKTEGATLRVLYTPGHTDDHMALLLEEENAIFSGDCILGEGTTVFEDLYDYMNSLKELLKIKADIIYPGHGPVIHNAEAKIQQYISHRNIREQQILTLFRENFEKSFTVMELVKIIYKNTPENLHEMAKHNLLLHLKKLEKEGKIFSNTDPKKWKAHVLQRVERLSNRVVRVLGCNPGPMTLQGTNTYLVGTGPRRRILIDTGEPAIPEYISCLKQALTEFNTAIQEIVVTHWHRDHSGGIGDICKSINNDTTYCIKKLPRNPQREEIIGNGEQQYVYLKDGDVIKTEGATLRVLYTPGHTDDHMALLLEEENAIFSGDCILGEGTTVFEDLYDYMNSLKELLKIKADIIYPGHGPVIHNAEAKIQQYISHRNIREQQILTLFRENFEKSFTVMELVKIIYKNTPENLHEMAKHNLLLHLKKLEKEGKIFSNTDPDKKWKAHLMAAVLQRVERLSNRVVRVLGCNPGPMTLQGTNTYLVGTGPRRILIDTGEPAIPEYISCLKQALTEFNTAIQEIVVTHWHRDHSGGIGDICKSINNDTTYCIKKLPRNPQREEIIGNGEQQYVYLKDGDVIKTEGATLRVLYTPGHTDDHMALLLEEENAIFSGDCILGEGTTVFEDLYDYMNSLKELLKIKADIIYPGHGPVIHNAEAKIQQYISHRNIREQQILTLFRENFEKSFTVMELVKIIYKNTPENLHEMAKHNLLLHLKKLEKEGKIFSNTDPDKKWKAHLAAVLQRVERLSNRVVRVLGCNPGPMTLQGTNTYLVGTGPRRILIDTGEPAIPEYISCLKQALTEFNTAIQEIVVTHWHRDHSGGIGDICKSINNDTTYCIKKLPRNPQREEIIGNGEQQYVYLKDGDVIKTEGATLRVLYTPGHTDDHMALLLEEENAIFSGDCILGEGTTVFEDLYDYMNSLKELLKIKADIIYPGHGPVIHNAEAKIQQYISHRNIREQQILTLFRENFEKSFTVMELVKIIYKNTPENLHEMAKHNLLLHLKKLEKEGKIFSNTPDKKWKAVLQRVERLSNRVVRVLGCNPGPMTLQGTNTYLVGTGPRRRILIDTGEPAIPEYISCLKQALTEFNTAIQEIVVTHWHRDHSGGIGDICKSINNDTTYCIKKLPRNPQREEIIGNGEQQYVYLKDGDVIKTEGATLRVLYTPGHTDDHMALLLEEENAIFSGDCILGEGTTVFEDLYDYMNSLKELLKIKADIIYPGHGPVIHNAEAKIQQYISHRNIREQQILTLFRENFEKSFTVMELVKIIYKNTPENLHEMAKHNLLLHLKKLEKEGKIFSNTDPDKKWKAHL

GO terms:
  GO:0005759 mitochondrial matrix (C, IDA)
  GO:0003727 single-stranded RNA binding (F, IDA)
  GO:0008270 zinc ion binding (F, IDA)
  GO:0004521 RNA endonuclease activity (F, IDA)
  GO:0005739 mitochondrion (C, HTP)
  GO:0005515 protein binding (F, IPI)
  GO:0005654 nucleoplasm (C, IDA)
  GO:0005794 Golgi apparatus (C, IDA)
  GO:0005829 cytosol (C, IDA)

InterPro domains:
  IPR001279 Metallo-beta-lactamase [PF00753] (29-199)
  IPR001279 Metallo-beta-lactamase [SM00849] (30-199)
  IPR036388 Winged helix-like DNA-binding domain superfamily [G3DSA:1.10.10.10] (205-288)
  IPR036866 Ribonuclease Z/Hydroxyacylglutathione hydrolase-like [G3DSA:3.60.15.10] (1-204)
  IPR036866 Ribonuclease Z/Hydroxyacylglutathione hydrolase-like [SSF56281] (8-274)
  IPR041516 LACTB2, winged helix domain [PF17778] (237-284)
  IPR047921 LACTB2-like, MBL-fold metallo hydrolase domain [cd07722] (14-203)
  IPR050662 Secondary metabolite biosynthesis-associated thioesterase [PTHR23131] (3-278)